Protein 2YUO (pdb70)

Foldseek 3Di:
DPPDDDWKKWFFCAWADDDDLQEDTDHHRDIWTFDAQPDPQWTWTADPRGIHIYGCVRTGIDDDPDDDDDDDPPPPDD

Organism: Mus musculus (NCBI:txid10090)

Solvent-accessible surface area: 6367 Å² total; per-residue (Å²): 128,118,107,78,124,112,58,129,126,0,60,0,76,69,78,33,129,111,169,69,112,83,29,3,9,0,143,118,102,35,84,0,45,8,90,66,57,144,81,155,148,28,25,28,0,57,29,122,70,90,172,6,101,0,9,12,158,53,4,88,67,60,132,119,183,83,152,113,174,126,104,99,115,56,135,80,129,105

Structure (mmCIF, N/CA/C/O backbone):
data_2YUO
#
_entry.id   2YUO
#
loop_
_atom_site.group_PDB
_atom_site.id
_atom_site.type_symbol
_atom_site.label_atom_id
_atom_site.label_alt_id
_atom_site.label_comp_id
_atom_site.label_asym_id
_atom_site.label_entity_id
_atom_site.label_seq_id
_atom_site.pdbx_PDB_ins_code
_atom_site.Cartn_x
_atom_site.Cartn_y
_atom_site.Cartn_z
_atom_site.occupancy
_atom_site.B_iso_or_equiv
_atom_site.auth_seq_id
_atom_site.auth_comp_id
_atom_site.auth_asym_id
_atom_site.auth_atom_id
_atom_site.pdbx_PDB_model_num
ATOM 1 N N . GLY A 1 1 ? 9.082 -19.640 -5.512 1.00 0.00 1 GLY A N 1
ATOM 2 C CA . GLY A 1 1 ? 10.490 -19.830 -5.220 1.00 0.00 1 GLY A CA 1
ATOM 3 C C . GLY A 1 1 ? 10.857 -19.389 -3.817 1.00 0.00 1 GLY A C 1
ATOM 4 O O . GLY A 1 1 ? 10.569 -20.088 -2.845 1.00 0.00 1 GLY A O 1
ATOM 8 N N . SER A 1 2 ? 11.494 -18.228 -3.711 1.00 0.00 2 SER A N 1
ATOM 9 C CA . SER A 1 2 ? 11.906 -17.697 -2.416 1.00 0.00 2 SER A CA 1
ATOM 10 C C . SER A 1 2 ? 10.691 -17.331 -1.569 1.00 0.00 2 SER A C 1
ATOM 11 O O . SER A 1 2 ? 9.565 -17.284 -2.066 1.00 0.00 2 SER A O 1
ATOM 19 N N . SER A 1 3 ? 10.928 -17.073 -0.287 1.00 0.00 3 SER A N 1
ATOM 20 C CA . SER A 1 3 ? 9.854 -16.715 0.633 1.00 0.00 3 SER A CA 1
ATOM 21 C C . SER A 1 3 ? 10.404 -15.985 1.854 1.00 0.00 3 SER A C 1
ATOM 22 O O . SER A 1 3 ? 11.583 -16.107 2.185 1.00 0.00 3 SER A O 1
ATOM 30 N N . GLY A 1 4 ? 9.542 -15.223 2.519 1.00 0.00 4 GLY A N 1
ATOM 31 C CA . GLY A 1 4 ? 9.959 -14.484 3.696 1.00 0.00 4 GLY A CA 1
ATOM 32 C C . GLY A 1 4 ? 8.813 -13.735 4.346 1.00 0.00 4 GLY A C 1
ATOM 33 O O . GLY A 1 4 ? 7.744 -14.300 4.578 1.00 0.00 4 GLY A O 1
ATOM 37 N N . SER A 1 5 ? 9.036 -12.459 4.645 1.00 0.00 5 SER A N 1
ATOM 38 C CA . SER A 1 5 ? 8.015 -11.632 5.277 1.00 0.00 5 SER A CA 1
ATOM 39 C C . SER A 1 5 ? 7.180 -10.903 4.229 1.00 0.00 5 SER A C 1
ATOM 40 O O . SER A 1 5 ? 7.713 -10.354 3.266 1.00 0.00 5 SER A O 1
ATOM 48 N N . SER A 1 6 ? 5.864 -10.903 4.426 1.00 0.00 6 SER A N 1
ATOM 49 C CA . SER A 1 6 ? 4.953 -10.245 3.497 1.00 0.00 6 SER A CA 1
ATOM 50 C C . SER A 1 6 ? 4.176 -9.133 4.194 1.00 0.00 6 SER A C 1
ATOM 51 O O . SER A 1 6 ? 3.613 -9.333 5.269 1.00 0.00 6 SER A O 1
ATOM 59 N N . GLY A 1 7 ? 4.150 -7.958 3.571 1.00 0.00 7 GLY A N 1
ATOM 60 C CA . GLY A 1 7 ? 3.441 -6.830 4.146 1.00 0.00 7 GLY A CA 1
ATOM 61 C C . GLY A 1 7 ? 2.146 -6.528 3.416 1.00 0.00 7 GLY A C 1
ATOM 62 O O . GLY A 1 7 ? 1.507 -7.430 2.874 1.00 0.00 7 GLY A O 1
ATOM 66 N N . ARG A 1 8 ? 1.758 -5.257 3.406 1.00 0.00 8 ARG A N 1
ATOM 67 C CA . ARG A 1 8 ? 0.529 -4.838 2.741 1.00 0.00 8 ARG A CA 1
ATOM 68 C C . ARG A 1 8 ? 0.839 -3.989 1.513 1.00 0.00 8 ARG A C 1
ATOM 69 O O . ARG A 1 8 ? 1.980 -3.581 1.298 1.00 0.00 8 ARG A O 1
ATOM 90 N N . ARG A 1 9 ? -0.187 -3.727 0.708 1.00 0.00 9 ARG A N 1
ATOM 91 C CA . ARG A 1 9 ? -0.024 -2.928 -0.500 1.00 0.00 9 ARG A CA 1
ATOM 92 C C . ARG A 1 9 ? -1.299 -2.150 -0.814 1.00 0.00 9 ARG A C 1
ATOM 93 O O . ARG A 1 9 ? -2.388 -2.722 -0.869 1.00 0.00 9 ARG A O 1
ATOM 114 N N . ALA A 1 10 ? -1.155 -0.846 -1.018 1.00 0.00 10 ALA A N 1
ATOM 115 C CA . ALA A 1 10 ? -2.294 0.010 -1.327 1.00 0.00 10 ALA A CA 1
ATOM 116 C C . ALA A 1 10 ? -2.215 0.536 -2.757 1.00 0.00 10 ALA A C 1
ATOM 117 O O . ALA A 1 10 ? -1.145 0.923 -3.229 1.00 0.00 10 ALA A O 1
ATOM 124 N N . LYS A 1 11 ? -3.352 0.544 -3.442 1.00 0.00 11 LYS A N 1
ATOM 125 C CA . LYS A 1 11 ? -3.413 1.023 -4.819 1.00 0.00 11 LYS A CA 1
ATOM 126 C C . LYS A 1 11 ? -3.757 2.508 -4.864 1.00 0.00 11 LYS A C 1
ATOM 127 O O . LYS A 1 11 ? -4.717 2.950 -4.234 1.00 0.00 11 LYS A O 1
ATOM 146 N N . ALA A 1 12 ? -2.970 3.270 -5.615 1.00 0.00 12 ALA A N 1
ATOM 147 C CA . ALA A 1 12 ? -3.195 4.705 -5.745 1.00 0.00 12 ALA A CA 1
ATOM 148 C C . ALA A 1 12 ? -4.418 4.993 -6.610 1.00 0.00 12 ALA A C 1
ATOM 149 O O . ALA A 1 12 ? -4.562 4.442 -7.701 1.00 0.00 12 ALA A O 1
ATOM 156 N N . LEU A 1 13 ? -5.296 5.858 -6.115 1.00 0.00 13 LEU A N 1
ATOM 157 C CA . LEU A 1 13 ? -6.508 6.219 -6.841 1.00 0.00 13 LEU A CA 1
ATOM 158 C C . LEU A 1 13 ? -6.256 7.408 -7.762 1.00 0.00 13 LEU A C 1
ATOM 159 O O . LEU A 1 13 ? -6.981 7.617 -8.736 1.00 0.00 13 LEU A O 1
ATOM 175 N N . LEU A 1 14 ? -5.225 8.186 -7.449 1.00 0.00 14 LEU A N 1
ATOM 176 C CA . LEU A 1 14 ? -4.876 9.354 -8.249 1.00 0.00 14 LEU A CA 1
ATOM 177 C C . LEU A 1 14 ? -3.392 9.681 -8.117 1.00 0.00 14 LEU A C 1
ATOM 178 O O . LEU A 1 14 ? -2.674 9.0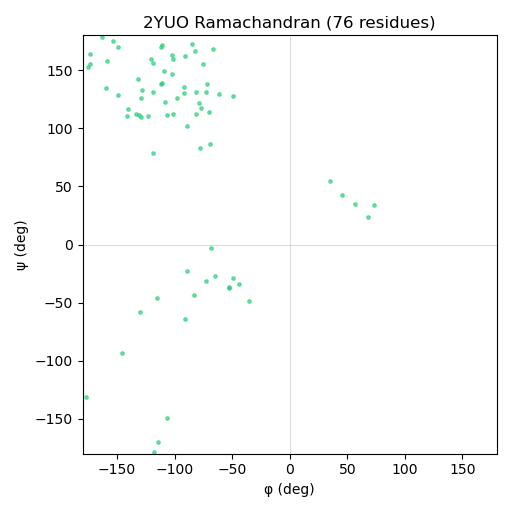49 -7.342 1.00 0.00 14 LEU A O 1
ATOM 194 N N . ASP A 1 15 ? -2.941 10.672 -8.877 1.00 0.00 15 ASP A N 1
ATOM 195 C CA . ASP A 1 15 ? -1.542 11.086 -8.843 1.00 0.00 15 ASP A CA 1
ATOM 196 C C . ASP A 1 15 ? -1.279 12.012 -7.659 1.00 0.00 15 ASP A C 1
ATOM 197 O O . ASP A 1 15 ? -2.009 12.978 -7.439 1.00 0.00 15 ASP A O 1
ATOM 206 N N . PHE A 1 16 ? -0.230 11.710 -6.900 1.00 0.00 16 PHE A N 1
ATOM 207 C CA . PHE A 1 16 ? 0.129 12.513 -5.737 1.00 0.00 16 PHE A CA 1
ATOM 208 C C . PHE A 1 16 ? 1.602 12.908 -5.784 1.00 0.00 16 PHE A C 1
ATOM 209 O O . PHE A 1 16 ? 2.486 12.070 -5.610 1.00 0.00 16 PHE A O 1
ATOM 226 N N . GLU A 1 17 ? 1.857 14.192 -6.022 1.00 0.00 17 GLU A N 1
ATOM 227 C CA . GLU A 1 17 ? 3.223 14.697 -6.092 1.00 0.00 17 GLU A CA 1
ATOM 228 C C . GLU A 1 17 ? 3.716 15.126 -4.714 1.00 0.00 17 GLU A C 1
ATOM 229 O O . GLU A 1 17 ? 3.367 16.200 -4.225 1.00 0.00 17 GLU A O 1
ATOM 241 N N . ARG A 1 18 ? 4.531 14.278 -4.094 1.00 0.00 18 ARG A N 1
ATOM 242 C CA . ARG A 1 18 ? 5.071 14.569 -2.770 1.00 0.00 18 ARG A CA 1
ATOM 243 C C . ARG A 1 18 ? 5.673 15.970 -2.725 1.00 0.00 18 ARG A C 1
ATOM 244 O O . ARG A 1 18 ? 6.501 16.329 -3.562 1.00 0.00 18 ARG A O 1
ATOM 265 N N . HIS A 1 19 ? 5.251 16.758 -1.741 1.00 0.00 19 HIS A N 1
ATOM 266 C CA . HIS A 1 19 ? 5.748 18.119 -1.585 1.00 0.00 19 HIS A CA 1
ATOM 267 C C . HIS A 1 19 ? 7.080 18.130 -0.839 1.00 0.00 19 HIS A C 1
ATOM 268 O O . HIS A 1 19 ? 8.009 18.843 -1.220 1.00 0.00 19 HIS A O 1
ATOM 283 N N . ASP A 1 20 ? 7.163 17.337 0.222 1.00 0.00 20 ASP A N 1
ATOM 284 C CA . ASP A 1 20 ? 8.381 17.255 1.022 1.00 0.00 20 ASP A CA 1
ATOM 285 C C . ASP A 1 20 ? 9.074 15.911 0.819 1.00 0.00 20 ASP A C 1
ATOM 286 O O . ASP A 1 20 ? 8.422 14.897 0.571 1.00 0.00 20 ASP A O 1
ATOM 295 N N . ASP A 1 21 ? 10.398 15.912 0.926 1.00 0.00 21 ASP A N 1
ATOM 296 C CA . ASP A 1 21 ? 11.180 14.693 0.755 1.00 0.00 21 ASP A CA 1
ATOM 297 C C . ASP A 1 21 ? 10.608 13.558 1.599 1.00 0.00 21 ASP A C 1
ATOM 298 O O . ASP A 1 21 ? 10.740 12.385 1.250 1.00 0.00 21 ASP A O 1
ATOM 307 N N . ASP A 1 22 ? 9.977 13.916 2.713 1.00 0.00 22 ASP A N 1
ATOM 308 C CA . ASP A 1 22 ? 9.387 12.928 3.609 1.00 0.00 22 ASP A CA 1
ATOM 309 C C . ASP A 1 22 ? 8.119 12.334 3.000 1.00 0.00 22 ASP A C 1
ATOM 310 O O . ASP A 1 22 ? 7.791 11.172 3.241 1.00 0.00 22 ASP A O 1
ATOM 319 N N . GLU A 1 23 ? 7.412 13.140 2.215 1.00 0.00 23 GLU A N 1
ATOM 320 C CA . GLU A 1 23 ? 6.180 12.692 1.576 1.00 0.00 23 GLU A CA 1
ATOM 321 C C . GLU A 1 23 ? 6.477 11.706 0.451 1.00 0.00 23 GLU A C 1
ATOM 322 O O . GLU A 1 23 ? 7.418 11.892 -0.321 1.00 0.00 23 GLU A O 1
ATOM 334 N N . LEU A 1 24 ? 5.668 10.655 0.366 1.00 0.00 24 LEU A N 1
ATOM 335 C CA . LEU A 1 24 ? 5.843 9.637 -0.664 1.00 0.00 24 LEU A CA 1
ATOM 336 C C . LEU A 1 24 ? 4.841 9.831 -1.798 1.00 0.00 24 LEU A C 1
ATOM 337 O O . LEU A 1 24 ? 3.639 9.646 -1.617 1.00 0.00 24 LEU A O 1
ATOM 353 N N . GLY A 1 25 ? 5.347 10.205 -2.971 1.00 0.00 25 GLY A N 1
ATOM 354 C CA . GLY A 1 25 ? 4.483 10.415 -4.117 1.00 0.00 25 GLY A CA 1
ATOM 355 C C . GLY A 1 25 ? 4.192 9.131 -4.868 1.00 0.00 25 GLY A C 1
ATOM 356 O O . GLY A 1 25 ? 4.778 8.088 -4.578 1.00 0.00 25 GLY A O 1
ATOM 360 N N . PHE A 1 26 ? 3.283 9.205 -5.835 1.00 0.00 26 PHE A N 1
ATOM 361 C CA . PHE A 1 26 ? 2.913 8.039 -6.627 1.00 0.00 26 PHE A CA 1
ATOM 362 C C . PHE A 1 26 ? 1.967 8.429 -7.759 1.00 0.00 26 PHE A C 1
ATOM 363 O O . PHE A 1 26 ? 1.259 9.433 -7.673 1.00 0.00 26 PHE A O 1
ATOM 380 N N . ARG A 1 27 ? 1.961 7.628 -8.820 1.00 0.00 27 ARG A N 1
ATOM 381 C CA . ARG A 1 27 ? 1.104 7.888 -9.970 1.00 0.00 27 ARG A CA 1
ATOM 382 C C . ARG A 1 27 ? -0.239 7.180 -9.820 1.00 0.00 27 ARG A C 1
ATOM 383 O O . ARG A 1 27 ? -0.378 6.255 -9.019 1.00 0.00 27 ARG A O 1
ATOM 404 N N . LYS A 1 28 ? -1.223 7.618 -10.596 1.00 0.00 28 LYS A N 1
ATOM 405 C CA . LYS A 1 28 ? -2.556 7.027 -10.550 1.00 0.00 28 LYS A CA 1
ATOM 406 C C . LYS A 1 28 ? -2.509 5.553 -10.945 1.00 0.00 28 LYS A C 1
ATOM 407 O O . LYS A 1 28 ? -1.938 5.194 -11.972 1.00 0.00 28 LYS A O 1
ATOM 426 N N . ASN A 1 29 ? -3.115 4.706 -10.120 1.00 0.00 29 ASN A N 1
ATOM 427 C CA . ASN A 1 29 ? -3.145 3.272 -10.383 1.00 0.00 29 ASN A CA 1
ATOM 428 C C . ASN A 1 29 ? -1.777 2.644 -10.127 1.00 0.00 29 ASN A C 1
ATOM 429 O O . ASN A 1 29 ? -1.377 1.702 -10.812 1.00 0.00 29 ASN A O 1
ATOM 440 N N . ASP A 1 30 ? -1.066 3.172 -9.138 1.00 0.00 30 ASP A N 1
ATOM 441 C CA . ASP A 1 30 ? 0.256 2.663 -8.789 1.00 0.00 30 ASP A CA 1
ATOM 442 C C . ASP A 1 30 ? 0.191 1.793 -7.538 1.00 0.00 30 ASP A C 1
ATOM 443 O O . ASP A 1 30 ? -0.614 2.041 -6.640 1.00 0.00 30 ASP A O 1
ATOM 452 N N . ILE A 1 31 ? 1.043 0.775 -7.488 1.00 0.00 31 ILE A N 1
ATOM 453 C CA . ILE A 1 31 ? 1.082 -0.131 -6.347 1.00 0.00 31 ILE A CA 1
ATOM 454 C C . ILE A 1 31 ? 2.199 0.249 -5.381 1.00 0.00 31 ILE A C 1
ATOM 455 O O . ILE A 1 31 ? 3.358 0.374 -5.776 1.00 0.00 31 ILE A O 1
ATOM 471 N N . ILE A 1 32 ? 1.841 0.430 -4.115 1.00 0.00 32 ILE A N 1
ATOM 472 C CA . ILE A 1 32 ? 2.814 0.794 -3.092 1.00 0.00 32 ILE A CA 1
ATOM 473 C C . ILE A 1 32 ? 2.717 -0.136 -1.887 1.00 0.00 32 ILE A C 1
ATOM 474 O O . ILE A 1 32 ? 1.644 -0.316 -1.310 1.00 0.00 32 ILE A O 1
ATOM 490 N N . THR A 1 33 ? 3.848 -0.725 -1.508 1.00 0.00 33 THR A N 1
ATOM 491 C CA . THR A 1 33 ? 3.892 -1.636 -0.371 1.00 0.00 33 THR A CA 1
ATOM 492 C C . THR A 1 33 ? 3.921 -0.869 0.947 1.00 0.00 33 THR A C 1
ATOM 493 O O . THR A 1 33 ? 4.823 -0.066 1.187 1.00 0.00 33 THR A O 1
ATOM 504 N N . ILE A 1 34 ? 2.931 -1.123 1.795 1.00 0.00 34 ILE A N 1
ATOM 505 C CA . ILE A 1 34 ? 2.846 -0.458 3.089 1.00 0.00 34 ILE A CA 1
ATOM 506 C C . ILE A 1 34 ? 3.823 -1.068 4.087 1.00 0.00 34 ILE A C 1
ATOM 507 O O . ILE A 1 34 ? 3.717 -2.246 4.434 1.00 0.00 34 ILE A O 1
ATOM 523 N N . ILE A 1 35 ? 4.772 -0.260 4.548 1.00 0.00 35 ILE A N 1
ATOM 524 C CA . ILE A 1 35 ? 5.768 -0.722 5.507 1.00 0.00 35 ILE A CA 1
ATOM 525 C C . ILE A 1 35 ? 5.302 -0.479 6.939 1.00 0.00 35 ILE A C 1
ATOM 526 O O . ILE A 1 35 ? 5.094 -1.422 7.704 1.00 0.00 35 ILE A O 1
ATOM 542 N N . SER A 1 36 ? 5.139 0.790 7.296 1.00 0.00 36 SER A N 1
ATOM 543 C CA . SER A 1 36 ? 4.700 1.159 8.637 1.00 0.00 36 SER A CA 1
ATOM 544 C C . SER A 1 36 ? 3.554 2.163 8.578 1.00 0.00 36 SER A C 1
ATOM 545 O O . SER A 1 36 ? 3.744 3.312 8.178 1.00 0.00 36 SER A O 1
ATOM 553 N N . GLN A 1 37 ? 2.366 1.722 8.978 1.00 0.00 37 GLN A N 1
ATOM 554 C CA . GLN A 1 37 ? 1.188 2.583 8.969 1.00 0.00 37 GLN A CA 1
ATOM 555 C C . GLN A 1 37 ? 1.202 3.535 10.160 1.00 0.00 37 GLN A C 1
ATOM 556 O O . GLN A 1 37 ? 0.576 3.271 11.186 1.00 0.00 37 GLN A O 1
ATOM 570 N N . LYS A 1 38 ? 1.919 4.644 10.015 1.00 0.00 38 LYS A N 1
ATOM 571 C CA . LYS A 1 38 ? 2.013 5.638 11.078 1.00 0.00 38 LYS A CA 1
ATOM 572 C C . LYS A 1 38 ? 0.700 5.742 11.845 1.00 0.00 38 LYS A C 1
ATOM 573 O O . LYS A 1 38 ? 0.685 5.713 13.075 1.00 0.00 38 LYS A O 1
ATOM 592 N N . ASP A 1 39 ? -0.401 5.860 11.111 1.00 0.00 39 ASP A N 1
ATOM 593 C CA . ASP A 1 39 ? -1.721 5.964 11.722 1.00 0.00 39 ASP A CA 1
ATOM 594 C C . ASP A 1 39 ? -2.817 5.663 10.705 1.00 0.00 39 ASP A C 1
ATOM 595 O O . ASP A 1 39 ? -2.536 5.404 9.535 1.00 0.00 39 ASP A O 1
ATOM 604 N N . GLU A 1 40 ? -4.066 5.695 11.159 1.00 0.00 40 GLU A N 1
ATOM 605 C CA . GLU A 1 40 ? -5.202 5.423 10.289 1.00 0.00 40 GLU A CA 1
ATOM 606 C C . GLU A 1 40 ? -5.379 6.537 9.260 1.00 0.00 40 GLU A C 1
ATOM 607 O O . GLU A 1 40 ? -6.257 6.468 8.399 1.00 0.00 40 GLU A O 1
ATOM 619 N N . HIS A 1 41 ? -4.539 7.563 9.358 1.00 0.00 41 HIS A N 1
ATOM 620 C CA . HIS A 1 41 ? -4.602 8.691 8.436 1.00 0.00 41 HIS A CA 1
ATOM 621 C C . HIS A 1 41 ? -3.334 8.774 7.590 1.00 0.00 41 HIS A C 1
ATOM 622 O O . HIS A 1 41 ? -3.398 8.950 6.374 1.00 0.00 41 HIS A O 1
ATOM 637 N N . CYS A 1 42 ? -2.185 8.647 8.244 1.00 0.00 42 CYS A N 1
ATOM 638 C CA . CYS A 1 42 ? -0.902 8.709 7.553 1.00 0.00 42 CYS A CA 1
ATOM 639 C C . CYS A 1 42 ? -0.245 7.334 7.503 1.00 0.00 42 CYS A C 1
ATOM 640 O O . CYS A 1 42 ? -0.011 6.709 8.538 1.00 0.00 42 CYS A O 1
ATOM 648 N N . TRP A 1 43 ? 0.052 6.868 6.295 1.00 0.00 43 TRP A N 1
ATOM 649 C CA . TRP A 1 43 ? 0.682 5.567 6.111 1.00 0.00 43 TRP A CA 1
ATOM 650 C C . TRP A 1 43 ? 2.041 5.709 5.436 1.00 0.00 43 TRP A C 1
ATOM 651 O O . TRP A 1 43 ? 2.300 6.692 4.741 1.00 0.00 43 TRP A O 1
ATOM 672 N N . VAL A 1 44 ? 2.907 4.723 5.644 1.00 0.00 44 VAL A N 1
ATOM 673 C CA . VAL A 1 44 ? 4.241 4.739 5.055 1.00 0.00 44 VAL A CA 1
ATOM 674 C C . VAL A 1 44 ? 4.485 3.491 4.214 1.00 0.00 44 VAL A C 1
ATOM 675 O O . VAL A 1 44 ? 4.601 2.386 4.742 1.00 0.00 44 VAL A O 1
ATOM 688 N N . GLY A 1 45 ? 4.563 3.674 2.899 1.00 0.00 45 GLY A N 1
ATOM 689 C CA . GLY A 1 45 ? 4.793 2.555 2.006 1.00 0.00 45 GLY A CA 1
ATOM 690 C C . GLY A 1 45 ? 6.128 2.647 1.292 1.00 0.00 45 GLY A C 1
ATOM 691 O O . GLY A 1 45 ? 6.959 3.491 1.626 1.00 0.00 45 GLY A O 1
ATOM 695 N N . GLU A 1 46 ? 6.333 1.777 0.309 1.00 0.00 46 GLU A N 1
ATOM 696 C CA . GLU A 1 46 ? 7.577 1.762 -0.450 1.00 0.00 46 GLU A CA 1
ATOM 697 C C . GLU A 1 46 ? 7.300 1.815 -1.950 1.00 0.00 46 GLU A C 1
ATOM 698 O O . GLU A 1 46 ? 6.451 1.084 -2.462 1.00 0.00 46 GLU A O 1
ATOM 710 N N . LEU A 1 47 ? 8.021 2.684 -2.648 1.00 0.00 47 LEU A N 1
ATOM 711 C CA . LEU A 1 47 ? 7.854 2.834 -4.089 1.00 0.00 47 LEU A CA 1
ATOM 712 C C . LEU A 1 47 ? 9.081 3.490 -4.715 1.00 0.00 47 LEU A C 1
ATOM 713 O O . LEU A 1 47 ? 9.597 4.481 -4.201 1.00 0.00 47 LEU A O 1
ATOM 729 N N . ASN A 1 48 ? 9.540 2.931 -5.830 1.00 0.00 48 ASN A N 1
ATOM 730 C CA . ASN A 1 48 ? 10.705 3.463 -6.528 1.00 0.00 48 ASN A CA 1
ATOM 731 C C . ASN A 1 48 ? 11.915 3.518 -5.601 1.00 0.00 48 ASN A C 1
ATOM 732 O O . ASN A 1 48 ? 12.737 4.431 -5.688 1.00 0.00 48 ASN A O 1
ATOM 743 N N . GLY A 1 49 ? 12.019 2.535 -4.711 1.00 0.00 49 GLY A N 1
ATOM 744 C CA . GLY A 1 49 ? 13.132 2.490 -3.781 1.00 0.00 49 GLY A CA 1
ATOM 745 C C . GLY A 1 49 ? 13.089 3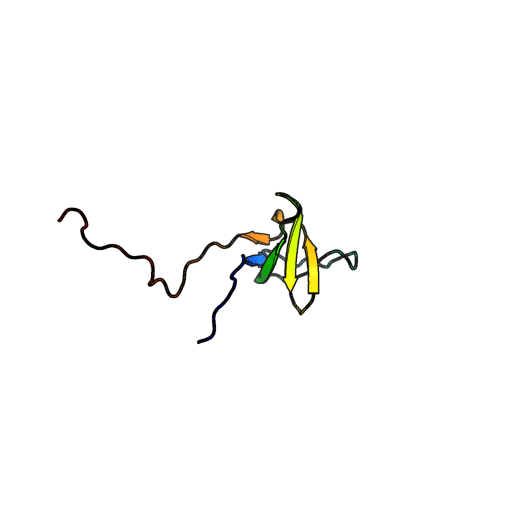.621 -2.771 1.00 0.00 49 GLY A C 1
ATOM 746 O O . GLY A 1 49 ? 14.116 3.997 -2.206 1.00 0.00 49 GLY A O 1
ATOM 750 N N . LEU A 1 50 ? 11.898 4.163 -2.544 1.00 0.00 50 LEU A N 1
ATOM 751 C CA . LEU A 1 50 ? 11.725 5.259 -1.596 1.00 0.00 50 LEU A CA 1
ATOM 752 C C . LEU A 1 50 ? 10.753 4.871 -0.487 1.00 0.00 50 LEU A C 1
ATOM 753 O O . LEU A 1 50 ? 9.949 3.951 -0.646 1.00 0.00 50 LEU A O 1
ATOM 769 N N . ARG A 1 51 ? 10.831 5.578 0.635 1.00 0.00 51 ARG A N 1
ATOM 770 C CA . ARG A 1 51 ? 9.958 5.307 1.771 1.00 0.00 51 ARG A CA 1
ATOM 771 C C . ARG A 1 51 ? 9.518 6.607 2.439 1.00 0.00 51 ARG A C 1
ATOM 772 O O . ARG A 1 51 ? 10.322 7.300 3.062 1.00 0.00 51 ARG A O 1
ATOM 793 N N . GLY A 1 52 ? 8.235 6.930 2.307 1.00 0.00 52 GLY A N 1
ATOM 794 C CA . GLY A 1 52 ? 7.711 8.145 2.903 1.00 0.00 52 GLY A CA 1
ATOM 795 C C . GLY A 1 52 ? 6.257 8.013 3.306 1.00 0.00 52 GLY A C 1
ATOM 796 O O . GLY A 1 52 ? 5.595 7.034 2.957 1.00 0.00 52 GLY A O 1
ATOM 800 N N . TRP A 1 53 ? 5.756 8.997 4.044 1.00 0.00 53 TRP A N 1
ATOM 801 C CA . TRP A 1 53 ? 4.370 8.985 4.496 1.00 0.00 53 TRP A CA 1
ATOM 802 C C . TRP A 1 53 ? 3.435 9.490 3.401 1.00 0.00 53 TRP A C 1
ATOM 803 O O . TRP A 1 53 ? 3.880 10.071 2.412 1.00 0.00 53 TRP A O 1
ATOM 824 N N . PHE A 1 54 ? 2.138 9.265 3.586 1.00 0.00 54 PHE A N 1
ATOM 825 C CA . PHE A 1 54 ? 1.141 9.697 2.614 1.00 0.00 54 PHE A CA 1
ATOM 826 C C . PHE A 1 54 ? -0.271 9.426 3.125 1.00 0.00 54 PHE A C 1
ATOM 827 O O . PHE A 1 54 ? -0.506 8.514 3.919 1.00 0.00 54 PHE A O 1
ATOM 844 N N . PRO A 1 55 ? -1.233 10.235 2.660 1.00 0.00 55 PRO A N 1
ATOM 845 C CA . PRO A 1 55 ? -2.638 10.102 3.056 1.00 0.00 55 PRO A CA 1
ATOM 846 C C . PRO A 1 55 ? -3.286 8.845 2.487 1.00 0.00 55 PRO A C 1
ATOM 847 O O . PRO A 1 55 ? -3.454 8.716 1.276 1.00 0.00 55 PRO A O 1
ATOM 858 N N . ALA A 1 56 ? -3.644 7.918 3.370 1.00 0.00 56 ALA A N 1
ATOM 859 C CA . ALA A 1 56 ? -4.275 6.671 2.954 1.00 0.00 56 ALA A CA 1
ATOM 860 C C . ALA A 1 56 ? -5.491 6.938 2.073 1.00 0.00 56 ALA A C 1
ATOM 861 O O . ALA A 1 56 ? -5.759 6.197 1.127 1.00 0.00 56 ALA A O 1
ATOM 868 N N . LYS A 1 57 ? -6.225 8.000 2.389 1.00 0.00 57 LYS A N 1
ATOM 869 C CA . LYS A 1 57 ? -7.411 8.365 1.627 1.00 0.00 57 LYS A CA 1
ATOM 870 C C . LYS A 1 57 ? -7.089 8.479 0.140 1.00 0.00 57 LYS A C 1
ATOM 871 O O . LYS A 1 57 ? -7.898 8.110 -0.711 1.00 0.00 57 LYS A O 1
ATOM 890 N N . PHE A 1 58 ? -5.902 8.990 -0.166 1.00 0.00 58 PHE A N 1
ATOM 891 C CA . PHE A 1 58 ? -5.473 9.152 -1.550 1.00 0.00 58 PHE A CA 1
ATOM 892 C C . PHE A 1 58 ? -5.332 7.796 -2.238 1.00 0.00 58 PHE A C 1
ATOM 893 O O . PHE A 1 58 ? -5.472 7.688 -3.457 1.00 0.00 58 PHE A O 1
ATOM 910 N N . VAL A 1 59 ? -5.053 6.765 -1.447 1.00 0.00 59 VAL A N 1
ATOM 911 C CA . VAL A 1 59 ? -4.893 5.416 -1.977 1.00 0.00 59 VAL A CA 1
ATOM 912 C C . VAL A 1 59 ? -5.948 4.474 -1.409 1.00 0.00 59 VAL A C 1
ATOM 913 O O . VAL A 1 59 ? -6.803 4.884 -0.626 1.00 0.00 59 VAL A O 1
ATOM 926 N N . GLU A 1 60 ? -5.880 3.207 -1.809 1.00 0.00 60 GLU A N 1
ATOM 927 C CA . GLU A 1 60 ? -6.830 2.206 -1.340 1.00 0.00 60 GLU A CA 1
ATOM 928 C C . GLU A 1 60 ? -6.106 0.950 -0.865 1.00 0.00 60 GLU A C 1
ATOM 929 O O . GLU A 1 60 ? -5.107 0.534 -1.452 1.00 0.00 60 GLU A O 1
ATOM 941 N N . VAL A 1 61 ? -6.616 0.349 0.206 1.00 0.00 61 VAL A N 1
ATOM 942 C CA . VAL A 1 61 ? -6.019 -0.859 0.762 1.00 0.00 61 VAL A CA 1
ATOM 943 C C . VAL A 1 61 ? -6.338 -2.076 -0.100 1.00 0.00 61 VAL A C 1
ATOM 944 O O . VAL A 1 61 ? -7.334 -2.093 -0.823 1.00 0.00 61 VAL A O 1
ATOM 957 N N . LEU A 1 62 ? -5.485 -3.091 -0.019 1.00 0.00 62 LEU A N 1
ATOM 958 C CA . LEU A 1 62 ? -5.675 -4.313 -0.792 1.00 0.00 62 LEU A CA 1
ATOM 959 C C . LEU A 1 62 ? -5.311 -5.542 0.035 1.00 0.00 62 LEU A C 1
ATOM 960 O O . LEU A 1 62 ? -4.158 -5.716 0.433 1.00 0.00 62 LEU A O 1
ATOM 976 N N . ASP A 1 63 ? -6.299 -6.393 0.288 1.00 0.00 63 ASP A N 1
ATOM 977 C CA . ASP A 1 63 ? -6.082 -7.609 1.064 1.00 0.00 63 ASP A CA 1
ATOM 978 C C . ASP A 1 63 ? -6.406 -8.848 0.236 1.00 0.00 63 ASP A C 1
ATOM 979 O O . ASP A 1 63 ? -7.474 -9.442 0.385 1.00 0.00 63 ASP A O 1
ATOM 988 N N . GLU A 1 64 ? -5.479 -9.231 -0.637 1.00 0.00 64 GLU A N 1
ATOM 989 C CA . GLU A 1 64 ? -5.670 -10.398 -1.490 1.00 0.00 64 GLU A CA 1
ATOM 990 C C . GLU A 1 64 ? -4.892 -11.596 -0.953 1.00 0.00 64 GLU A C 1
ATOM 991 O O . GLU A 1 64 ? -3.986 -11.445 -0.133 1.00 0.00 64 GLU A O 1
ATOM 1003 N N . ARG A 1 65 ? -5.252 -12.786 -1.422 1.00 0.00 65 ARG A N 1
ATOM 1004 C CA . ARG A 1 65 ? -4.589 -14.012 -0.989 1.00 0.00 65 ARG A CA 1
ATOM 1005 C C . ARG A 1 65 ? -4.243 -14.894 -2.184 1.00 0.00 65 ARG A C 1
ATOM 1006 O O . ARG A 1 65 ? -5.129 -15.429 -2.850 1.00 0.00 65 ARG A O 1
ATOM 1027 N N . SER A 1 66 ? -2.948 -15.040 -2.449 1.00 0.00 66 SER A N 1
ATOM 1028 C CA . SER A 1 66 ? -2.485 -15.854 -3.566 1.00 0.00 66 SER A CA 1
ATOM 1029 C C . SER A 1 66 ? -1.787 -17.116 -3.067 1.00 0.00 66 SER A C 1
ATOM 1030 O O . SER A 1 66 ? -1.541 -17.271 -1.870 1.00 0.00 66 SER A O 1
ATOM 1038 N N . LYS A 1 67 ? -1.470 -18.016 -3.992 1.00 0.00 67 LYS A N 1
ATOM 1039 C CA . LYS A 1 67 ? -0.800 -19.264 -3.649 1.00 0.00 67 LYS A CA 1
ATOM 1040 C C . LYS A 1 67 ? -1.265 -19.774 -2.288 1.00 0.00 67 LYS A C 1
ATOM 1041 O O . LYS A 1 67 ? -0.450 -20.029 -1.401 1.00 0.00 67 LYS A O 1
ATOM 1060 N N . GLU A 1 68 ? -2.576 -19.921 -2.133 1.00 0.00 68 GLU A N 1
ATOM 1061 C CA . GLU A 1 68 ? -3.147 -20.403 -0.880 1.00 0.00 68 GLU A CA 1
ATOM 1062 C C . GLU A 1 68 ? -3.065 -21.924 -0.794 1.00 0.00 68 GLU A C 1
ATOM 1063 O O . GLU A 1 68 ? -3.728 -22.635 -1.549 1.00 0.00 68 GLU A O 1
ATOM 1075 N N . TYR A 1 69 ? -2.248 -22.415 0.132 1.00 0.00 69 TYR A N 1
ATOM 1076 C CA . TYR A 1 69 ? -2.077 -23.851 0.314 1.00 0.00 69 TYR A CA 1
ATOM 1077 C C . TYR A 1 69 ? -2.237 -24.235 1.783 1.00 0.00 69 TYR A C 1
ATOM 1078 O O . TYR A 1 69 ? -3.094 -25.046 2.134 1.00 0.00 69 TYR A O 1
ATOM 1096 N N . SER A 1 70 ? -1.406 -23.647 2.636 1.00 0.00 70 SER A N 1
ATOM 1097 C CA . SER A 1 70 ? -1.452 -23.928 4.066 1.00 0.00 70 SER A CA 1
ATOM 1098 C C . SER A 1 70 ? -2.891 -23.946 4.570 1.00 0.00 70 SER A C 1
ATOM 1099 O O . SER A 1 70 ? -3.234 -24.704 5.479 1.00 0.00 70 SER A O 1
ATOM 1107 N N . ILE A 1 71 ? -3.731 -23.105 3.974 1.00 0.00 71 ILE A N 1
ATOM 1108 C CA . ILE A 1 71 ? -5.134 -23.025 4.361 1.00 0.00 71 ILE A CA 1
ATOM 1109 C C . ILE A 1 71 ? -6.041 -23.570 3.262 1.00 0.00 71 ILE A C 1
ATOM 1110 O O . ILE A 1 71 ? -5.816 -23.320 2.078 1.00 0.00 71 ILE A O 1
ATOM 1126 N N . ALA A 1 72 ? -7.065 -24.315 3.663 1.00 0.00 72 ALA A N 1
ATOM 1127 C CA . ALA A 1 72 ? -8.008 -24.892 2.713 1.00 0.00 72 ALA A CA 1
ATOM 1128 C C . ALA A 1 72 ? -9.176 -25.556 3.433 1.00 0.00 72 ALA A C 1
ATOM 1129 O O . ALA A 1 72 ? -9.110 -25.816 4.636 1.00 0.00 72 ALA A O 1
ATOM 1136 N N . SER A 1 73 ? -10.245 -25.828 2.691 1.00 0.00 73 SER A N 1
ATOM 1137 C CA . SER A 1 73 ? -11.431 -26.458 3.262 1.00 0.00 73 SER A CA 1
ATOM 1138 C C . SER A 1 73 ? -11.472 -27.944 2.921 1.00 0.00 73 SER A C 1
ATOM 1139 O O . SER A 1 73 ? -10.822 -28.396 1.979 1.00 0.00 73 SER A O 1
ATOM 1147 N N . GLY A 1 74 ? -12.242 -28.701 3.697 1.00 0.00 74 GLY A N 1
ATOM 1148 C CA . GLY A 1 74 ? -12.356 -30.129 3.464 1.00 0.00 74 GLY A CA 1
ATOM 1149 C C . GLY A 1 74 ? -13.735 -30.664 3.792 1.00 0.00 74 GLY A C 1
ATOM 1150 O O . GLY A 1 74 ? -14.646 -30.646 2.963 1.00 0.00 74 GLY A O 1
ATOM 1154 N N . PRO A 1 75 ? -13.904 -31.154 5.028 1.00 0.00 75 PRO A N 1
ATOM 1155 C CA . PRO A 1 75 ? -15.180 -31.706 5.495 1.00 0.00 75 PRO A CA 1
ATOM 1156 C C . PRO A 1 75 ? -16.248 -30.631 5.669 1.00 0.00 75 PRO A C 1
ATOM 1157 O O . PRO A 1 75 ? -16.424 -30.088 6.759 1.00 0.00 75 PRO A O 1
ATOM 1168 N N . SER A 1 76 ? -16.958 -30.328 4.586 1.00 0.00 76 SER A N 1
ATOM 1169 C CA . SER A 1 76 ? -18.007 -29.315 4.620 1.00 0.00 76 SER A CA 1
ATOM 1170 C C . SER A 1 76 ? -19.388 -29.962 4.562 1.00 0.00 76 SER A C 1
ATOM 1171 O O . SER A 1 76 ? -19.780 -30.526 3.542 1.00 0.00 76 SER A O 1
ATOM 1179 N N . SER A 1 77 ? -20.121 -29.874 5.668 1.00 0.00 77 SER A N 1
ATOM 1180 C CA . SER A 1 77 ? -21.457 -30.452 5.746 1.00 0.00 77 SER A CA 1
ATOM 1181 C C . SER A 1 77 ? -21.476 -31.859 5.156 1.00 0.00 77 SER A C 1
ATOM 1182 O O . SER A 1 77 ? -22.398 -32.227 4.430 1.00 0.00 77 SER A O 1
ATOM 1190 N N . GLY A 1 78 ? -20.448 -32.640 5.472 1.00 0.00 78 GLY A N 1
ATOM 1191 C CA . GLY A 1 78 ? -20.365 -33.998 4.964 1.00 0.00 78 GLY A CA 1
ATOM 1192 C C . GLY A 1 78 ? -18.957 -34.377 4.552 1.00 0.00 78 GLY A C 1
ATOM 1193 O O . GLY A 1 78 ? -18.728 -34.814 3.424 1.00 0.00 78 GLY A O 1
ATOM 1197 N N . GLY A 1 1 ? 15.958 -19.752 11.520 1.00 0.00 1 GLY A N 2
ATOM 1198 C CA . GLY A 1 1 ? 14.957 -19.503 10.497 1.00 0.00 1 GLY A CA 2
ATOM 1199 C C . GLY A 1 1 ? 13.665 -18.959 11.072 1.00 0.00 1 GLY A C 2
ATOM 1200 O O . GLY A 1 1 ? 12.996 -19.631 11.857 1.00 0.00 1 GLY A O 2
ATOM 1204 N N . SER A 1 2 ? 13.312 -17.739 10.681 1.00 0.00 2 SER A N 2
ATOM 1205 C CA . SER A 1 2 ? 12.094 -17.102 11.167 1.00 0.00 2 SER A CA 2
ATOM 1206 C C . SER A 1 2 ? 10.989 -17.173 10.117 1.00 0.00 2 SER A C 2
ATOM 1207 O O . SER A 1 2 ? 11.259 -17.183 8.916 1.00 0.00 2 SER A O 2
ATOM 1215 N N . SER A 1 3 ? 9.744 -17.220 10.579 1.00 0.00 3 SER A N 2
ATOM 1216 C CA . SER A 1 3 ? 8.596 -17.293 9.682 1.00 0.00 3 SER A CA 2
ATOM 1217 C C . SER A 1 3 ? 7.538 -16.265 10.068 1.00 0.00 3 SER A C 2
ATOM 1218 O O . SER A 1 3 ? 7.499 -15.795 11.204 1.00 0.00 3 SER A O 2
ATOM 1226 N N . GLY A 1 4 ? 6.682 -15.918 9.112 1.00 0.00 4 GLY A N 2
ATOM 1227 C CA . GLY A 1 4 ? 5.633 -14.947 9.370 1.00 0.00 4 GLY A CA 2
ATOM 1228 C C . GLY A 1 4 ? 5.782 -13.697 8.527 1.00 0.00 4 GLY A C 2
ATOM 1229 O O . GLY A 1 4 ? 5.899 -12.592 9.058 1.00 0.00 4 GLY A O 2
ATOM 1233 N N . SER A 1 5 ? 5.776 -13.870 7.209 1.00 0.00 5 SER A N 2
ATOM 1234 C CA . SER A 1 5 ? 5.918 -12.745 6.290 1.00 0.00 5 SER A CA 2
ATOM 1235 C C . SER A 1 5 ? 4.779 -11.746 6.476 1.00 0.00 5 SER A C 2
ATOM 1236 O O . SER A 1 5 ? 3.609 -12.083 6.303 1.00 0.00 5 SER A O 2
ATOM 1244 N N . SER A 1 6 ? 5.134 -10.515 6.830 1.00 0.00 6 SER A N 2
ATOM 1245 C CA . SER A 1 6 ? 4.144 -9.466 7.044 1.00 0.00 6 SER A CA 2
ATOM 1246 C C . SER A 1 6 ? 4.335 -8.326 6.048 1.00 0.00 6 SER A C 2
ATOM 1247 O O . SER A 1 6 ? 5.448 -7.841 5.850 1.00 0.00 6 SER A O 2
ATOM 1255 N N . GLY A 1 7 ? 3.240 -7.904 5.424 1.00 0.00 7 GLY A N 2
ATOM 1256 C CA . GLY A 1 7 ? 3.308 -6.824 4.455 1.00 0.00 7 GLY A CA 2
ATOM 1257 C C . GLY A 1 7 ? 1.987 -6.595 3.750 1.00 0.00 7 GLY A C 2
ATOM 1258 O O . GLY A 1 7 ? 1.232 -7.537 3.507 1.00 0.00 7 GLY A O 2
ATOM 1262 N N . ARG A 1 8 ? 1.703 -5.338 3.421 1.00 0.00 8 ARG A N 2
ATOM 1263 C CA . ARG A 1 8 ? 0.463 -4.988 2.742 1.00 0.00 8 ARG A CA 2
ATOM 1264 C C . ARG A 1 8 ? 0.743 -4.155 1.493 1.00 0.00 8 ARG A C 2
ATOM 1265 O O . ARG A 1 8 ? 1.881 -3.756 1.243 1.00 0.00 8 ARG A O 2
ATOM 1286 N N . ARG A 1 9 ? -0.303 -3.897 0.713 1.00 0.00 9 ARG A N 2
ATOM 1287 C CA . ARG A 1 9 ? -0.169 -3.114 -0.510 1.00 0.00 9 ARG A CA 2
ATOM 1288 C C . ARG A 1 9 ? -1.388 -2.222 -0.718 1.00 0.00 9 ARG A C 2
ATOM 1289 O O . ARG A 1 9 ? -2.521 -2.632 -0.468 1.00 0.00 9 ARG A O 2
ATOM 1310 N N . ALA A 1 10 ? -1.147 -0.998 -1.178 1.00 0.00 10 ALA A N 2
ATOM 1311 C CA . ALA A 1 10 ? -2.225 -0.048 -1.423 1.00 0.00 10 ALA A CA 2
ATOM 1312 C C . ALA A 1 10 ? -2.223 0.424 -2.874 1.00 0.00 10 ALA A C 2
ATOM 1313 O O . ALA A 1 10 ? -1.168 0.544 -3.496 1.00 0.00 10 ALA A O 2
ATOM 1320 N N . LYS A 1 11 ? -3.410 0.691 -3.406 1.00 0.00 11 LYS A N 2
ATOM 1321 C CA . LYS A 1 11 ? -3.545 1.150 -4.784 1.00 0.00 11 LYS A CA 2
ATOM 1322 C C . LYS A 1 11 ? -3.899 2.633 -4.830 1.00 0.00 11 LYS A C 2
ATOM 1323 O O . LYS A 1 11 ? -4.846 3.075 -4.178 1.00 0.00 11 LYS A O 2
ATOM 1342 N N . ALA A 1 12 ? -3.134 3.395 -5.603 1.00 0.00 12 ALA A N 2
ATOM 1343 C CA . ALA A 1 12 ? -3.370 4.828 -5.737 1.00 0.00 12 ALA A CA 2
ATOM 1344 C C . ALA A 1 12 ? -4.597 5.104 -6.601 1.00 0.00 12 ALA A C 2
ATOM 1345 O O . ALA A 1 12 ? -4.584 4.866 -7.810 1.00 0.00 12 ALA A O 2
ATOM 1352 N N . LEU A 1 13 ? -5.654 5.608 -5.974 1.00 0.00 13 LEU A N 2
ATOM 1353 C CA . LEU A 1 13 ? -6.889 5.918 -6.686 1.00 0.00 13 LEU A CA 2
ATOM 1354 C C . LEU A 1 13 ? -6.701 7.117 -7.608 1.00 0.00 13 LEU A C 2
ATOM 1355 O O . LEU A 1 13 ? -7.490 7.336 -8.529 1.00 0.00 13 LEU A O 2
ATOM 1371 N N . LEU A 1 14 ? -5.650 7.890 -7.358 1.00 0.00 14 LEU A N 2
ATOM 1372 C CA . LEU A 1 14 ? -5.356 9.067 -8.168 1.00 0.00 14 LEU A CA 2
ATOM 1373 C C . LEU A 1 14 ? -3.877 9.431 -8.081 1.00 0.00 14 LEU A C 2
ATOM 1374 O O . LEU A 1 14 ? -3.087 8.721 -7.461 1.00 0.00 14 LEU A O 2
ATOM 1390 N N . ASP A 1 15 ? -3.511 10.546 -8.706 1.00 0.00 15 ASP A N 2
ATOM 1391 C CA . ASP A 1 15 ? -2.128 11.007 -8.697 1.00 0.00 15 ASP A CA 2
ATOM 1392 C C . ASP A 1 15 ? -1.830 11.806 -7.432 1.00 0.00 15 ASP A C 2
ATOM 1393 O O . ASP A 1 15 ? -2.682 12.542 -6.934 1.00 0.00 15 ASP A O 2
ATOM 1402 N N . PHE A 1 16 ? -0.615 11.654 -6.916 1.00 0.00 16 PHE A N 2
ATOM 1403 C CA . PHE A 1 16 ? -0.204 12.359 -5.707 1.00 0.00 16 PHE A CA 2
ATOM 1404 C C . PHE A 1 16 ? 1.208 12.916 -5.855 1.00 0.00 16 PHE A C 2
ATOM 1405 O O . PHE A 1 16 ? 2.144 12.184 -6.176 1.00 0.00 16 PHE A O 2
ATOM 1422 N N . GLU A 1 17 ? 1.354 14.216 -5.618 1.00 0.00 17 GLU A N 2
ATOM 1423 C CA . GLU A 1 17 ? 2.652 14.872 -5.727 1.00 0.00 17 GLU A CA 2
ATOM 1424 C C . GLU A 1 17 ? 3.190 15.245 -4.349 1.00 0.00 17 GLU A C 2
ATOM 1425 O O . GLU A 1 17 ? 2.736 16.211 -3.734 1.00 0.00 17 GLU A O 2
ATOM 1437 N N . ARG A 1 18 ? 4.160 14.474 -3.870 1.00 0.00 18 ARG A N 2
ATOM 1438 C CA . ARG A 1 18 ? 4.759 14.722 -2.564 1.00 0.00 18 ARG A CA 2
ATOM 1439 C C . ARG A 1 18 ? 5.276 16.154 -2.466 1.00 0.00 18 ARG A C 2
ATOM 1440 O O . ARG A 1 18 ? 6.149 16.564 -3.232 1.00 0.00 18 ARG A O 2
ATOM 1461 N N . HIS A 1 19 ? 4.730 16.911 -1.519 1.00 0.00 19 HIS A N 2
ATOM 1462 C CA . HIS A 1 19 ? 5.136 18.299 -1.321 1.00 0.00 19 HIS A CA 2
ATOM 1463 C C . HIS A 1 19 ? 6.529 18.374 -0.706 1.00 0.00 19 HIS A C 2
ATOM 1464 O O . HIS A 1 19 ? 7.346 19.207 -1.098 1.00 0.00 19 HIS A O 2
ATOM 1479 N N . ASP A 1 20 ? 6.793 17.499 0.260 1.00 0.00 20 ASP A N 2
ATOM 1480 C CA . ASP A 1 20 ? 8.089 17.467 0.928 1.00 0.00 20 ASP A CA 2
ATOM 1481 C C . ASP A 1 20 ? 8.925 16.289 0.436 1.00 0.00 20 ASP A C 2
ATOM 1482 O O . ASP A 1 20 ? 8.400 15.346 -0.153 1.00 0.00 20 ASP A O 2
ATOM 1491 N N . ASP A 1 21 ? 10.229 16.354 0.682 1.00 0.00 21 ASP A N 2
ATOM 1492 C CA . ASP A 1 21 ? 11.139 15.294 0.264 1.00 0.00 21 ASP A CA 2
ATOM 1493 C C . ASP A 1 21 ? 10.779 13.973 0.937 1.00 0.00 21 ASP A C 2
ATOM 1494 O O . ASP A 1 21 ? 10.899 12.905 0.336 1.00 0.00 21 ASP A O 2
ATOM 1503 N N . ASP A 1 22 ? 10.340 14.053 2.189 1.00 0.00 22 ASP A N 2
ATOM 1504 C CA . ASP A 1 22 ? 9.963 12.865 2.945 1.00 0.00 22 ASP A CA 2
ATOM 1505 C C . ASP A 1 22 ? 8.706 12.227 2.365 1.00 0.00 22 ASP A C 2
ATOM 1506 O O . ASP A 1 22 ? 8.660 11.019 2.136 1.00 0.00 22 ASP A O 2
ATOM 1515 N N . GLU A 1 23 ? 7.686 13.047 2.128 1.00 0.00 23 GLU A N 2
ATOM 1516 C CA . GLU A 1 23 ? 6.428 12.562 1.576 1.00 0.00 23 GLU A CA 2
ATOM 1517 C C . GLU A 1 23 ? 6.676 11.643 0.383 1.00 0.00 23 GLU A C 2
ATOM 1518 O O . GLU A 1 23 ? 7.568 11.888 -0.430 1.00 0.00 23 GLU A O 2
ATOM 1530 N N . LEU A 1 24 ? 5.880 10.583 0.284 1.00 0.00 24 LEU A N 2
ATOM 1531 C CA . LEU A 1 24 ? 6.011 9.627 -0.808 1.00 0.00 24 LEU A CA 2
ATOM 1532 C C . LEU A 1 24 ? 5.023 9.938 -1.927 1.00 0.00 24 LEU A C 2
ATOM 1533 O O . LEU A 1 24 ? 3.810 9.886 -1.730 1.00 0.00 24 LEU A O 2
ATOM 1549 N N . GLY A 1 25 ? 5.551 10.259 -3.105 1.00 0.00 25 GLY A N 2
ATOM 1550 C CA . GLY A 1 25 ? 4.700 10.572 -4.237 1.00 0.00 25 GLY A CA 2
ATOM 1551 C C . GLY A 1 25 ? 4.474 9.374 -5.140 1.00 0.00 25 GLY A C 2
ATOM 1552 O O . GLY A 1 25 ? 5.350 8.522 -5.286 1.00 0.00 25 GLY A O 2
ATOM 1556 N N . PHE A 1 26 ? 3.293 9.308 -5.746 1.00 0.00 26 PHE A N 2
ATOM 1557 C CA . PHE A 1 26 ? 2.951 8.204 -6.636 1.00 0.00 26 PHE A CA 2
ATOM 1558 C C . PHE A 1 26 ? 1.990 8.664 -7.729 1.00 0.00 26 PHE A C 2
ATOM 1559 O O . PHE A 1 26 ? 1.529 9.804 -7.723 1.00 0.00 26 PHE A O 2
ATOM 1576 N N . ARG A 1 27 ? 1.695 7.768 -8.664 1.00 0.00 27 ARG A N 2
ATOM 1577 C CA . ARG A 1 27 ? 0.791 8.080 -9.765 1.00 0.00 27 ARG A CA 2
ATOM 1578 C C . ARG A 1 27 ? -0.500 7.275 -9.651 1.00 0.00 27 ARG A C 2
ATOM 1579 O O . ARG A 1 27 ? -0.598 6.345 -8.852 1.00 0.00 27 ARG A O 2
ATOM 1600 N N . LYS A 1 28 ? -1.490 7.640 -10.461 1.00 0.00 28 LYS A N 2
ATOM 1601 C CA . LYS A 1 28 ? -2.775 6.951 -10.455 1.00 0.00 28 LYS A CA 2
ATOM 1602 C C . LYS A 1 28 ? -2.621 5.504 -10.910 1.00 0.00 28 LYS A C 2
ATOM 1603 O O . LYS A 1 28 ? -1.845 5.209 -11.817 1.00 0.00 28 LYS A O 2
ATOM 1622 N N . ASN A 1 29 ? -3.366 4.606 -10.275 1.00 0.00 29 ASN A N 2
ATOM 1623 C CA . ASN A 1 29 ? -3.313 3.189 -10.616 1.00 0.00 29 ASN A CA 2
ATOM 1624 C C . ASN A 1 29 ? -1.919 2.621 -10.362 1.00 0.00 29 ASN A C 2
ATOM 1625 O O . ASN A 1 29 ? -1.408 1.827 -11.151 1.00 0.00 29 ASN A O 2
ATOM 1636 N N . ASP A 1 30 ? -1.312 3.034 -9.254 1.00 0.00 30 ASP A N 2
ATOM 1637 C CA . ASP A 1 30 ? 0.022 2.566 -8.895 1.00 0.00 30 ASP A CA 2
ATOM 1638 C C . ASP A 1 30 ? -0.016 1.767 -7.595 1.00 0.00 30 ASP A C 2
ATOM 1639 O O . ASP A 1 30 ? -0.714 2.134 -6.650 1.00 0.00 30 ASP A O 2
ATOM 1648 N N . ILE A 1 31 ? 0.738 0.673 -7.557 1.00 0.00 31 ILE A N 2
ATOM 1649 C CA . ILE A 1 31 ? 0.791 -0.177 -6.375 1.00 0.00 31 ILE A CA 2
ATOM 1650 C C . ILE A 1 31 ? 1.938 0.230 -5.456 1.00 0.00 31 ILE A C 2
ATOM 1651 O O . ILE A 1 31 ? 3.101 0.234 -5.864 1.00 0.00 31 ILE A O 2
ATOM 1667 N N . ILE A 1 32 ? 1.606 0.566 -4.215 1.00 0.00 32 ILE A N 2
ATOM 1668 C CA . ILE A 1 32 ? 2.610 0.971 -3.238 1.00 0.00 32 ILE A CA 2
ATOM 1669 C C . ILE A 1 32 ? 2.613 0.035 -2.034 1.00 0.00 32 ILE A C 2
ATOM 1670 O O . ILE A 1 32 ? 1.577 -0.204 -1.416 1.00 0.00 32 ILE A O 2
ATOM 1686 N N . THR A 1 33 ? 3.790 -0.492 -1.705 1.00 0.00 33 THR A N 2
ATOM 1687 C CA . THR A 1 33 ? 3.930 -1.401 -0.575 1.00 0.00 33 THR A CA 2
ATOM 1688 C C . THR A 1 33 ? 3.835 -0.651 0.749 1.00 0.00 33 THR A C 2
ATOM 1689 O O . THR A 1 33 ? 4.426 0.415 0.912 1.00 0.00 33 THR A O 2
ATOM 1700 N N . ILE A 1 34 ? 3.087 -1.217 1.690 1.00 0.00 34 ILE A N 2
ATOM 1701 C CA . ILE A 1 34 ? 2.917 -0.602 3.002 1.00 0.00 34 ILE A CA 2
ATOM 1702 C C . ILE A 1 34 ? 3.922 -1.159 4.004 1.00 0.00 34 ILE A C 2
ATOM 1703 O O . ILE A 1 34 ? 3.901 -2.348 4.325 1.00 0.00 34 ILE A O 2
ATOM 1719 N N . ILE A 1 35 ? 4.798 -0.291 4.498 1.00 0.00 35 ILE A N 2
ATOM 1720 C CA . ILE A 1 35 ? 5.808 -0.695 5.468 1.00 0.00 35 ILE A CA 2
ATOM 1721 C C . ILE A 1 35 ? 5.315 -0.490 6.896 1.00 0.00 35 ILE A C 2
ATOM 1722 O O . ILE A 1 35 ? 5.196 -1.442 7.666 1.00 0.00 35 ILE A O 2
ATOM 1738 N N . SER A 1 36 ? 5.026 0.762 7.242 1.00 0.00 36 SER A N 2
ATOM 1739 C CA . SER A 1 36 ? 4.546 1.093 8.577 1.00 0.00 36 SER A CA 2
ATOM 1740 C C . SER A 1 36 ? 3.337 2.022 8.506 1.00 0.00 36 SER A C 2
ATOM 1741 O 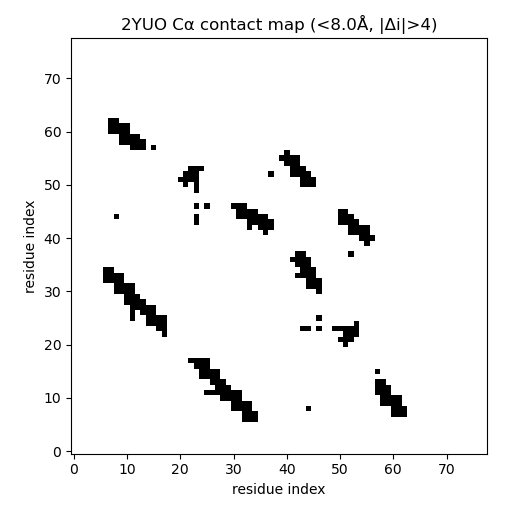O . SER A 1 36 ? 2.932 2.448 7.423 1.00 0.00 36 SER A O 2
ATOM 1749 N N . GLN A 1 37 ? 2.767 2.333 9.665 1.00 0.00 37 GLN A N 2
ATOM 1750 C CA . GLN A 1 37 ? 1.605 3.211 9.733 1.00 0.00 37 GLN A CA 2
ATOM 1751 C C . GLN A 1 37 ? 1.786 4.269 10.817 1.00 0.00 37 GLN A C 2
ATOM 1752 O O . GLN A 1 37 ? 1.264 4.133 11.925 1.00 0.00 37 GLN A O 2
ATOM 1766 N N . LYS A 1 38 ? 2.528 5.322 10.493 1.00 0.00 38 LYS A N 2
ATOM 1767 C CA . LYS A 1 38 ? 2.777 6.404 11.438 1.00 0.00 38 LYS A CA 2
ATOM 1768 C C . LYS A 1 38 ? 1.469 6.926 12.024 1.00 0.00 38 LYS A C 2
ATOM 1769 O O . LYS A 1 38 ? 1.401 7.275 13.202 1.00 0.00 38 LYS A O 2
ATOM 1788 N N . ASP A 1 39 ? 0.433 6.977 11.194 1.00 0.00 39 ASP A N 2
ATOM 1789 C CA . ASP A 1 39 ? -0.874 7.454 11.631 1.00 0.00 39 ASP A CA 2
ATOM 1790 C C . ASP A 1 39 ? -1.989 6.803 10.819 1.00 0.00 39 ASP A C 2
ATOM 1791 O O . ASP A 1 39 ? -1.778 6.378 9.684 1.00 0.00 39 ASP A O 2
ATOM 1800 N N . GLU A 1 40 ? -3.177 6.728 11.410 1.00 0.00 40 GLU A N 2
ATOM 1801 C CA . GLU A 1 40 ? -4.326 6.127 10.742 1.00 0.00 40 GLU A CA 2
ATOM 1802 C C . GLU A 1 40 ? -4.633 6.848 9.433 1.00 0.00 40 GLU A C 2
ATOM 1803 O O . GLU A 1 40 ? -5.093 6.237 8.468 1.00 0.00 40 GLU A O 2
ATOM 1815 N N . HIS A 1 41 ? -4.376 8.153 9.409 1.00 0.00 41 HIS A N 2
ATOM 1816 C CA . HIS A 1 41 ? -4.625 8.958 8.219 1.00 0.00 41 HIS A CA 2
ATOM 1817 C C . HIS A 1 41 ? -3.411 8.953 7.294 1.00 0.00 41 HIS A C 2
ATOM 1818 O O . HIS A 1 41 ? -3.549 8.981 6.071 1.00 0.00 41 HIS A O 2
ATOM 1833 N N . CYS A 1 42 ? -2.223 8.916 7.888 1.00 0.00 42 CYS A N 2
ATOM 1834 C CA . CYS A 1 42 ? -0.983 8.910 7.119 1.00 0.00 42 CYS A CA 2
ATOM 1835 C C . CYS A 1 42 ? -0.234 7.595 7.307 1.00 0.00 42 CYS A C 2
ATOM 1836 O O . CYS A 1 42 ? 0.132 7.233 8.425 1.00 0.00 42 CYS A O 2
ATOM 1844 N N . TRP A 1 43 ? -0.013 6.884 6.208 1.00 0.00 43 TRP A N 2
ATOM 1845 C CA . TRP A 1 43 ? 0.692 5.608 6.253 1.00 0.00 43 TRP A CA 2
ATOM 1846 C C . TRP A 1 43 ? 2.074 5.726 5.621 1.00 0.00 43 TRP A C 2
ATOM 1847 O O . TRP A 1 43 ? 2.389 6.726 4.976 1.00 0.00 43 TRP A O 2
ATOM 1868 N N . VAL A 1 44 ? 2.896 4.698 5.810 1.00 0.00 44 VAL A N 2
ATOM 1869 C CA . VAL A 1 44 ? 4.245 4.686 5.257 1.00 0.00 44 VAL A CA 2
ATOM 1870 C C . VAL A 1 44 ? 4.456 3.481 4.349 1.00 0.00 44 VAL A C 2
ATOM 1871 O O . VAL A 1 44 ? 4.387 2.335 4.794 1.00 0.00 44 VAL A O 2
ATOM 1884 N N . GLY A 1 45 ? 4.718 3.746 3.073 1.00 0.00 45 GLY A N 2
ATOM 1885 C CA . GLY A 1 45 ? 4.937 2.671 2.121 1.00 0.00 45 GLY A CA 2
ATOM 1886 C C . GLY A 1 45 ? 6.294 2.757 1.453 1.00 0.00 45 GLY A C 2
ATOM 1887 O O . GLY A 1 45 ? 7.143 3.553 1.856 1.00 0.00 45 GLY A O 2
ATOM 1891 N N . GLU A 1 46 ? 6.503 1.933 0.431 1.00 0.00 46 GLU A N 2
ATOM 1892 C CA . GLU A 1 46 ? 7.769 1.917 -0.291 1.00 0.00 46 GLU A CA 2
ATOM 1893 C C . GLU A 1 46 ? 7.535 1.850 -1.798 1.00 0.00 46 GLU A C 2
ATOM 1894 O O . GLU A 1 46 ? 6.875 0.938 -2.295 1.00 0.00 46 GLU A O 2
ATOM 1906 N N . LEU A 1 47 ? 8.082 2.824 -2.519 1.00 0.00 47 LEU A N 2
ATOM 1907 C CA . LEU A 1 47 ? 7.934 2.877 -3.969 1.00 0.00 47 LEU A CA 2
ATOM 1908 C C . LEU A 1 47 ? 9.113 3.600 -4.611 1.00 0.00 47 LEU A C 2
ATOM 1909 O O . LEU A 1 47 ? 9.641 4.563 -4.055 1.00 0.00 47 LEU A O 2
ATOM 1925 N N . ASN A 1 48 ? 9.520 3.130 -5.786 1.00 0.00 48 ASN A N 2
ATOM 1926 C CA . ASN A 1 48 ? 10.636 3.734 -6.505 1.00 0.00 48 ASN A CA 2
ATOM 1927 C C . ASN A 1 48 ? 11.894 3.752 -5.641 1.00 0.00 48 ASN A C 2
ATOM 1928 O O . ASN A 1 48 ? 12.765 4.603 -5.812 1.00 0.00 48 ASN A O 2
ATOM 1939 N N . GLY A 1 49 ? 11.982 2.803 -4.713 1.00 0.00 49 GLY A N 2
ATOM 1940 C CA . GLY A 1 49 ? 13.135 2.727 -3.837 1.00 0.00 49 GLY A CA 2
ATOM 1941 C C . GLY A 1 49 ? 13.148 3.829 -2.797 1.00 0.00 49 GLY A C 2
ATOM 1942 O O . GLY A 1 49 ? 14.209 4.224 -2.313 1.00 0.00 49 GLY A O 2
ATOM 1946 N N . LEU A 1 50 ? 11.966 4.329 -2.453 1.00 0.00 50 LEU A N 2
ATOM 1947 C CA . LEU A 1 50 ? 11.844 5.393 -1.464 1.00 0.00 50 LEU A CA 2
ATOM 1948 C C . LEU A 1 50 ? 10.859 5.007 -0.365 1.00 0.00 50 LEU A C 2
ATOM 1949 O O . LEU A 1 50 ? 9.923 4.243 -0.599 1.00 0.00 50 LEU A O 2
ATOM 1965 N N . ARG A 1 51 ? 11.076 5.542 0.833 1.00 0.00 51 ARG A N 2
ATOM 1966 C CA . ARG A 1 51 ? 10.206 5.254 1.966 1.00 0.00 51 ARG A CA 2
ATOM 1967 C C . ARG A 1 51 ? 9.738 6.542 2.635 1.00 0.00 51 ARG A C 2
ATOM 1968 O O . ARG A 1 51 ? 10.503 7.203 3.337 1.00 0.00 51 ARG A O 2
ATOM 1989 N N . GLY A 1 52 ? 8.477 6.896 2.410 1.00 0.00 52 GLY A N 2
ATOM 1990 C CA . GLY A 1 52 ? 7.929 8.105 2.996 1.00 0.00 52 GLY A CA 2
ATOM 1991 C C . GLY A 1 52 ? 6.478 7.945 3.404 1.00 0.00 52 GLY A C 2
ATOM 1992 O O . GLY A 1 52 ? 5.872 6.898 3.171 1.00 0.00 52 GLY A O 2
ATOM 1996 N N . TRP A 1 53 ? 5.919 8.984 4.015 1.00 0.00 53 TRP A N 2
ATOM 1997 C CA . TRP A 1 53 ? 4.529 8.953 4.456 1.00 0.00 53 TRP A CA 2
ATOM 1998 C C . TRP A 1 53 ? 3.597 9.448 3.356 1.00 0.00 53 TRP A C 2
ATOM 1999 O O . TRP A 1 53 ? 4.038 10.060 2.383 1.00 0.00 53 TRP A O 2
ATOM 2020 N N . PHE A 1 54 ? 2.305 9.182 3.516 1.00 0.00 54 PHE A N 2
ATOM 2021 C CA . PHE A 1 54 ? 1.310 9.599 2.535 1.00 0.00 54 PHE A CA 2
ATOM 2022 C C . PHE A 1 54 ? -0.103 9.334 3.047 1.00 0.00 54 PHE A C 2
ATOM 2023 O O . PHE A 1 54 ? -0.340 8.434 3.853 1.00 0.00 54 PHE A O 2
ATOM 2040 N N . PRO A 1 55 ? -1.065 10.137 2.569 1.00 0.00 55 PRO A N 2
ATOM 2041 C CA . PRO A 1 55 ? -2.471 10.010 2.964 1.00 0.00 55 PRO A CA 2
ATOM 2042 C C . PRO A 1 55 ? -3.115 8.744 2.410 1.00 0.00 55 PRO A C 2
ATOM 2043 O O . PRO A 1 55 ? -3.073 8.489 1.208 1.00 0.00 55 PRO A O 2
ATOM 2054 N N . ALA A 1 56 ? -3.714 7.955 3.296 1.00 0.00 56 ALA A N 2
ATOM 2055 C CA . ALA A 1 56 ? -4.371 6.717 2.897 1.00 0.00 56 ALA A CA 2
ATOM 2056 C C . ALA A 1 56 ? -5.631 7.001 2.085 1.00 0.00 56 ALA A C 2
ATOM 2057 O O . ALA A 1 56 ? -6.026 6.205 1.232 1.00 0.00 56 ALA A O 2
ATOM 2064 N N . LYS A 1 57 ? -6.259 8.140 2.355 1.00 0.00 57 LYS A N 2
ATOM 2065 C CA . LYS A 1 57 ? -7.473 8.531 1.650 1.00 0.00 57 LYS A CA 2
ATOM 2066 C C . LYS A 1 57 ? -7.224 8.630 0.149 1.00 0.00 57 LYS A C 2
ATOM 2067 O O . LYS A 1 57 ? -8.151 8.525 -0.654 1.00 0.00 57 LYS A O 2
ATOM 2086 N N . PHE A 1 58 ? -5.964 8.831 -0.225 1.00 0.00 58 PHE A N 2
ATOM 2087 C CA . PHE A 1 58 ? -5.593 8.944 -1.630 1.00 0.00 58 PHE A CA 2
ATOM 2088 C C . PHE A 1 58 ? -5.524 7.568 -2.287 1.00 0.00 58 PHE A C 2
ATOM 2089 O O . PHE A 1 58 ? -5.838 7.414 -3.468 1.00 0.00 58 PHE A O 2
ATOM 2106 N N . VAL A 1 59 ? -5.111 6.569 -1.513 1.00 0.00 59 VAL A N 2
ATOM 2107 C CA . VAL A 1 59 ? -5.002 5.206 -2.018 1.00 0.00 59 VAL A CA 2
ATOM 2108 C C . VAL A 1 59 ? -6.056 4.301 -1.389 1.00 0.00 59 VAL A C 2
ATOM 2109 O O . VAL A 1 59 ? -6.869 4.748 -0.581 1.00 0.00 59 VAL A O 2
ATOM 2122 N N . GLU A 1 60 ? -6.035 3.025 -1.767 1.00 0.00 60 GLU A N 2
ATOM 2123 C CA . GLU A 1 60 ? -6.990 2.059 -1.241 1.00 0.00 60 GLU A CA 2
ATOM 2124 C C . GLU A 1 60 ? -6.286 0.769 -0.826 1.00 0.00 60 GLU A C 2
ATOM 2125 O O . GLU A 1 60 ? -5.510 0.199 -1.593 1.00 0.00 60 GLU A O 2
ATOM 2137 N N . VAL A 1 61 ? -6.563 0.316 0.392 1.00 0.00 61 VAL A N 2
ATOM 2138 C CA . VAL A 1 61 ? -5.958 -0.906 0.910 1.00 0.00 61 VAL A CA 2
ATOM 2139 C C . VAL A 1 61 ? -6.289 -2.102 0.024 1.00 0.00 61 VAL A C 2
ATOM 2140 O O . VAL A 1 61 ? -7.320 -2.121 -0.651 1.00 0.00 61 VAL A O 2
ATOM 2153 N N . LEU A 1 62 ? -5.410 -3.097 0.029 1.00 0.00 62 LEU A N 2
ATOM 2154 C CA . LEU A 1 62 ? -5.609 -4.298 -0.774 1.00 0.00 62 LEU A CA 2
ATOM 2155 C C . LEU A 1 62 ? -5.248 -5.550 0.019 1.00 0.00 62 LEU A C 2
ATOM 2156 O O . LEU A 1 62 ? -4.090 -5.751 0.387 1.00 0.00 62 LEU A O 2
ATOM 2172 N N . ASP A 1 63 ? -6.244 -6.389 0.278 1.00 0.00 63 ASP A N 2
ATOM 2173 C CA . ASP A 1 63 ? -6.031 -7.623 1.025 1.00 0.00 63 ASP A CA 2
ATOM 2174 C C . ASP A 1 63 ? -5.956 -8.822 0.084 1.00 0.00 63 ASP A C 2
ATOM 2175 O O . ASP A 1 63 ? -6.944 -9.182 -0.556 1.00 0.00 63 ASP A O 2
ATOM 2184 N N . GLU A 1 64 ? -4.779 -9.433 0.005 1.00 0.00 64 GLU A N 2
ATOM 2185 C CA . GLU A 1 64 ? -4.576 -10.589 -0.859 1.00 0.00 64 GLU A CA 2
ATOM 2186 C C . GLU A 1 64 ? -4.691 -11.889 -0.067 1.00 0.00 64 GLU A C 2
ATOM 2187 O O . GLU A 1 64 ? -5.366 -12.828 -0.489 1.00 0.00 64 GLU A O 2
ATOM 2199 N N . ARG A 1 65 ? -4.027 -11.934 1.083 1.00 0.00 65 ARG A N 2
ATOM 2200 C CA . ARG A 1 65 ? -4.054 -13.117 1.935 1.00 0.00 65 ARG A CA 2
ATOM 2201 C C . ARG A 1 65 ? -5.228 -13.061 2.908 1.00 0.00 65 ARG A C 2
ATOM 2202 O O . ARG A 1 65 ? -5.132 -12.463 3.978 1.00 0.00 65 ARG A O 2
ATOM 2223 N N . SER A 1 66 ? -6.336 -13.688 2.526 1.00 0.00 66 SER A N 2
ATOM 2224 C CA . SER A 1 66 ? -7.530 -13.706 3.362 1.00 0.00 66 SER A CA 2
ATOM 2225 C C . SER A 1 66 ? -8.566 -14.682 2.810 1.00 0.00 66 SER A C 2
ATOM 2226 O O . SER A 1 66 ? -9.203 -14.416 1.790 1.00 0.00 66 SER A O 2
ATOM 2234 N N . LYS A 1 67 ? -8.728 -15.811 3.490 1.00 0.00 67 LYS A N 2
ATOM 2235 C CA . LYS A 1 67 ? -9.686 -16.827 3.070 1.00 0.00 67 LYS A CA 2
ATOM 2236 C C . LYS A 1 67 ? -10.942 -16.183 2.488 1.00 0.00 67 LYS A C 2
ATOM 2237 O O . LYS A 1 67 ? -11.783 -15.668 3.223 1.00 0.00 67 LYS A O 2
ATOM 2256 N N . GLU A 1 68 ? -11.059 -16.220 1.164 1.00 0.00 68 GLU A N 2
ATOM 2257 C CA . GLU A 1 68 ? -12.213 -15.640 0.485 1.00 0.00 68 GLU A CA 2
ATOM 2258 C C . GLU A 1 68 ? -12.662 -16.524 -0.675 1.00 0.00 68 GLU A C 2
ATOM 2259 O O . GLU A 1 68 ? -11.857 -17.241 -1.272 1.00 0.00 68 GLU A O 2
ATOM 2271 N N . TYR A 1 69 ? -13.952 -16.469 -0.988 1.00 0.00 69 TYR A N 2
ATOM 2272 C CA . TYR A 1 69 ? -14.509 -17.267 -2.074 1.00 0.00 69 TYR A CA 2
ATOM 2273 C C . TYR A 1 69 ? -15.048 -16.372 -3.184 1.00 0.00 69 TYR A C 2
ATOM 2274 O O . TYR A 1 69 ? -16.164 -15.860 -3.098 1.00 0.00 69 TYR A O 2
ATOM 2292 N N . SER A 1 70 ? -14.247 -16.188 -4.230 1.00 0.00 70 SER A N 2
ATOM 2293 C CA . SER A 1 70 ? -14.642 -15.354 -5.358 1.00 0.00 70 SER A CA 2
ATOM 2294 C C . SER A 1 70 ? -15.454 -16.156 -6.370 1.00 0.00 70 SER A C 2
ATOM 2295 O O . SER A 1 70 ? -16.352 -15.624 -7.022 1.00 0.00 70 SER A O 2
ATOM 2303 N N . ILE A 1 71 ? -15.130 -17.438 -6.495 1.00 0.00 71 ILE A N 2
ATOM 2304 C CA . ILE A 1 71 ? -15.830 -18.315 -7.426 1.00 0.00 71 ILE A CA 2
ATOM 2305 C C . ILE A 1 71 ? -17.320 -18.380 -7.106 1.00 0.00 71 ILE A C 2
ATOM 2306 O O . ILE A 1 71 ? -18.159 -18.029 -7.935 1.00 0.00 71 ILE A O 2
ATOM 2322 N N . ALA A 1 72 ? -17.642 -18.830 -5.898 1.00 0.00 72 ALA A N 2
ATOM 2323 C CA . ALA A 1 72 ? -19.029 -18.937 -5.467 1.00 0.00 72 ALA A CA 2
ATOM 2324 C C . ALA A 1 72 ? -19.602 -17.568 -5.116 1.00 0.00 72 ALA A C 2
ATOM 2325 O O . ALA A 1 72 ? -19.672 -17.195 -3.945 1.00 0.00 72 ALA A O 2
ATOM 2332 N N . SER A 1 73 ? -20.011 -16.823 -6.138 1.00 0.00 73 SER A N 2
ATOM 2333 C CA . SER A 1 73 ? -20.575 -15.493 -5.939 1.00 0.00 73 SER A CA 2
ATOM 2334 C C . SER A 1 73 ? -21.556 -15.144 -7.054 1.00 0.00 73 SER A C 2
ATOM 2335 O O . SER A 1 73 ? -21.243 -15.279 -8.236 1.00 0.00 73 SER A O 2
ATOM 2343 N N . GLY A 1 74 ? -22.747 -14.697 -6.667 1.00 0.00 74 GLY A N 2
ATOM 2344 C CA . GLY A 1 74 ? -23.755 -14.337 -7.645 1.00 0.00 74 GLY A CA 2
ATOM 2345 C C . GLY A 1 74 ? -23.952 -12.838 -7.751 1.00 0.00 74 GLY A C 2
ATOM 2346 O O . GLY A 1 74 ? -24.852 -12.263 -7.138 1.00 0.00 74 GLY A O 2
ATOM 2350 N N . PRO A 1 75 ? -23.094 -12.179 -8.544 1.00 0.00 75 PRO A N 2
ATOM 2351 C CA . PRO A 1 75 ? -23.156 -10.727 -8.745 1.00 0.00 75 PRO A CA 2
ATOM 2352 C C . PRO A 1 75 ? -24.378 -10.306 -9.554 1.00 0.00 75 PRO A C 2
ATOM 2353 O O . PRO A 1 75 ? -24.559 -9.127 -9.852 1.00 0.00 75 PRO A O 2
ATOM 2364 N N . SER A 1 76 ? -25.214 -11.278 -9.904 1.00 0.00 76 SER A N 2
ATOM 2365 C CA . SER A 1 76 ? -26.418 -11.008 -10.681 1.00 0.00 76 SER A CA 2
ATOM 2366 C C . SER A 1 76 ? -26.161 -9.921 -11.721 1.00 0.00 76 SER A C 2
ATOM 2367 O O . SER A 1 76 ? -26.872 -8.918 -11.774 1.00 0.00 76 SER A O 2
ATOM 2375 N N . SER A 1 77 ? -25.138 -10.128 -12.543 1.00 0.00 77 SER A N 2
ATOM 2376 C CA . SER A 1 77 ? -24.783 -9.165 -13.579 1.00 0.00 77 SER A CA 2
ATOM 2377 C C . SER A 1 77 ? -25.550 -9.447 -14.869 1.00 0.00 77 SER A C 2
ATOM 2378 O O . SER A 1 77 ? -26.218 -8.567 -15.411 1.00 0.00 77 SER A O 2
ATOM 2386 N N . GLY A 1 78 ? -25.447 -10.680 -15.353 1.00 0.00 78 GLY A N 2
ATOM 2387 C CA . GLY A 1 78 ? -26.134 -11.056 -16.574 1.00 0.00 78 GLY A CA 2
ATOM 2388 C C . GLY A 1 78 ? -25.262 -11.880 -17.502 1.00 0.00 78 GLY A C 2
ATOM 2389 O O . GLY A 1 78 ? -25.705 -12.891 -18.046 1.00 0.00 78 GLY A O 2
ATOM 2393 N N . GLY A 1 1 ? 15.371 -9.027 4.502 1.00 0.00 1 GLY A N 3
ATOM 2394 C CA . GLY A 1 1 ? 14.085 -8.658 5.064 1.00 0.00 1 GLY A CA 3
ATOM 2395 C C . GLY A 1 1 ? 12.953 -9.514 4.530 1.00 0.00 1 GLY A C 3
ATOM 2396 O O . GLY A 1 1 ? 12.206 -9.089 3.649 1.00 0.00 1 GLY A O 3
ATOM 2400 N N . SER A 1 2 ? 12.827 -10.725 5.064 1.00 0.00 2 SER A N 3
ATOM 2401 C CA . SER A 1 2 ? 11.783 -11.645 4.632 1.00 0.00 2 SER A CA 3
ATOM 2402 C C . SER A 1 2 ? 10.408 -11.154 5.075 1.00 0.00 2 SER A C 3
ATOM 2403 O O . SER A 1 2 ? 10.263 -10.569 6.149 1.00 0.00 2 SER A O 3
ATOM 2411 N N . SER A 1 3 ? 9.402 -11.395 4.241 1.00 0.00 3 SER A N 3
ATOM 2412 C CA . SER A 1 3 ? 8.040 -10.974 4.544 1.00 0.00 3 SER A CA 3
ATOM 2413 C C . SER A 1 3 ? 7.371 -11.950 5.507 1.00 0.00 3 SER A C 3
ATOM 2414 O O . SER A 1 3 ? 7.362 -13.159 5.277 1.00 0.00 3 SER A O 3
ATOM 2422 N N . GLY A 1 4 ? 6.809 -11.415 6.587 1.00 0.00 4 GLY A N 3
ATOM 2423 C CA . GLY A 1 4 ? 6.145 -12.253 7.570 1.00 0.00 4 GLY A CA 3
ATOM 2424 C C . GLY A 1 4 ? 4.954 -11.564 8.207 1.00 0.00 4 GLY A C 3
ATOM 2425 O O . GLY A 1 4 ? 3.806 -11.920 7.940 1.00 0.00 4 GLY A O 3
ATOM 2429 N N . SER A 1 5 ? 5.227 -10.576 9.054 1.00 0.00 5 SER A N 3
ATOM 2430 C CA . SER A 1 5 ? 4.169 -9.841 9.736 1.00 0.00 5 SER A CA 3
ATOM 2431 C C . SER A 1 5 ? 3.809 -8.572 8.970 1.00 0.00 5 SER A C 3
ATOM 2432 O O . SER A 1 5 ? 2.653 -8.365 8.598 1.00 0.00 5 SER A O 3
ATOM 2440 N N . SER A 1 6 ? 4.807 -7.726 8.737 1.00 0.00 6 SER A N 3
ATOM 2441 C CA . SER A 1 6 ? 4.596 -6.474 8.018 1.00 0.00 6 SER A CA 3
ATOM 2442 C C . SER A 1 6 ? 4.718 -6.686 6.512 1.00 0.00 6 SER A C 3
ATOM 2443 O O . SER A 1 6 ? 5.801 -6.961 5.998 1.00 0.00 6 SER A O 3
ATOM 2451 N N . GLY A 1 7 ? 3.596 -6.554 5.809 1.00 0.00 7 GLY A N 3
ATOM 2452 C CA . GLY A 1 7 ? 3.597 -6.734 4.371 1.00 0.00 7 GLY A CA 3
ATOM 2453 C C . GLY A 1 7 ? 2.246 -6.438 3.748 1.00 0.00 7 GLY A C 3
ATOM 2454 O O . GLY A 1 7 ? 1.432 -7.341 3.558 1.00 0.00 7 GLY A O 3
ATOM 2458 N N . ARG A 1 8 ? 2.006 -5.170 3.431 1.00 0.00 8 ARG A N 3
ATOM 2459 C CA . ARG A 1 8 ? 0.745 -4.756 2.831 1.00 0.00 8 ARG A CA 3
ATOM 2460 C C . ARG A 1 8 ? 0.987 -3.967 1.548 1.00 0.00 8 ARG A C 3
ATOM 2461 O O . ARG A 1 8 ? 2.090 -3.479 1.306 1.00 0.00 8 ARG A O 3
ATOM 2482 N N . ARG A 1 9 ? -0.053 -3.849 0.727 1.00 0.00 9 ARG A N 3
ATOM 2483 C CA . ARG A 1 9 ? 0.046 -3.121 -0.531 1.00 0.00 9 ARG A CA 3
ATOM 2484 C C . ARG A 1 9 ? -1.235 -2.343 -0.813 1.00 0.00 9 ARG A C 3
ATOM 2485 O O . ARG A 1 9 ? -2.335 -2.891 -0.743 1.00 0.00 9 ARG A O 3
ATOM 2506 N N . ALA A 1 10 ? -1.086 -1.060 -1.128 1.00 0.00 10 ALA A N 3
ATOM 2507 C CA . ALA A 1 10 ? -2.232 -0.207 -1.422 1.00 0.00 10 ALA A CA 3
ATOM 2508 C C . ALA A 1 10 ? -2.177 0.311 -2.854 1.00 0.00 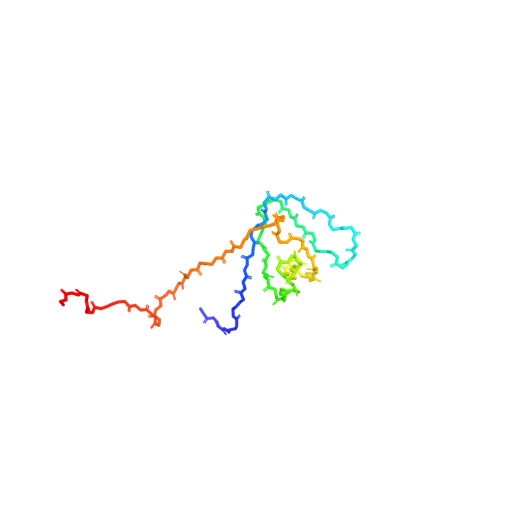10 ALA A C 3
ATOM 2509 O O . ALA A 1 10 ? -1.099 0.521 -3.410 1.00 0.00 10 ALA A O 3
ATOM 2516 N N . LYS A 1 11 ? -3.348 0.515 -3.448 1.00 0.00 11 LYS A N 3
ATOM 2517 C CA . LYS A 1 11 ? -3.436 1.010 -4.818 1.00 0.00 11 LYS A CA 3
ATOM 2518 C C . LYS A 1 11 ? -3.757 2.500 -4.839 1.00 0.00 11 LYS A C 3
ATOM 2519 O O . LYS A 1 11 ? -4.741 2.941 -4.246 1.00 0.00 11 LYS A O 3
ATOM 2538 N N . ALA A 1 12 ? -2.921 3.271 -5.525 1.00 0.00 12 ALA A N 3
ATOM 2539 C CA . ALA A 1 12 ? -3.119 4.713 -5.627 1.00 0.00 12 ALA A CA 3
ATOM 2540 C C . ALA A 1 12 ? -4.352 5.041 -6.463 1.00 0.00 12 ALA A C 3
ATOM 2541 O O . ALA A 1 12 ? -4.381 4.792 -7.669 1.00 0.00 12 ALA A O 3
ATOM 2548 N N . LEU A 1 13 ? -5.367 5.600 -5.815 1.00 0.00 13 LEU A N 3
ATOM 2549 C CA . LEU A 1 13 ? -6.604 5.961 -6.498 1.00 0.00 13 LEU A CA 3
ATOM 2550 C C . LEU A 1 13 ? -6.389 7.159 -7.418 1.00 0.00 13 LEU A C 3
ATOM 2551 O O . LEU A 1 13 ? -7.109 7.340 -8.400 1.00 0.00 13 LEU A O 3
ATOM 2567 N N . LEU A 1 14 ? -5.392 7.974 -7.092 1.00 0.00 14 LEU A N 3
ATOM 2568 C CA . LEU A 1 14 ? -5.078 9.155 -7.890 1.00 0.00 14 LEU A CA 3
ATOM 2569 C C . LEU A 1 14 ? -3.583 9.455 -7.855 1.00 0.00 14 LEU A C 3
ATOM 2570 O O . LEU A 1 14 ? -2.812 8.745 -7.208 1.00 0.00 14 LEU A O 3
ATOM 2586 N N . ASP A 1 15 ? -3.179 10.510 -8.554 1.00 0.00 15 ASP A N 3
ATOM 2587 C CA . ASP A 1 15 ? -1.776 10.906 -8.600 1.00 0.00 15 ASP A CA 3
ATOM 2588 C C . ASP A 1 15 ? -1.440 11.848 -7.450 1.00 0.00 15 ASP A C 3
ATOM 2589 O O . ASP A 1 15 ? -2.189 12.781 -7.157 1.00 0.00 15 ASP A O 3
ATOM 2598 N N . PHE A 1 16 ? -0.309 11.598 -6.798 1.00 0.00 16 PHE A N 3
ATOM 2599 C CA . PHE A 1 16 ? 0.128 12.423 -5.677 1.00 0.00 16 PHE A CA 3
ATOM 2600 C C . PHE A 1 16 ? 1.527 12.980 -5.925 1.00 0.00 16 PHE A C 3
ATOM 2601 O O . PHE A 1 16 ? 2.439 12.247 -6.303 1.00 0.00 16 PHE A O 3
ATOM 2618 N N . GLU A 1 17 ? 1.687 14.282 -5.707 1.00 0.00 17 GLU A N 3
ATOM 2619 C CA . GLU A 1 17 ? 2.973 14.937 -5.907 1.00 0.00 17 GLU A CA 3
ATOM 2620 C C . GLU A 1 17 ? 3.622 15.282 -4.569 1.00 0.00 17 GLU A C 3
ATOM 2621 O O . GLU A 1 17 ? 3.443 16.381 -4.044 1.00 0.00 17 GLU A O 3
ATOM 2633 N N . ARG A 1 18 ? 4.377 14.333 -4.023 1.00 0.00 18 ARG A N 3
ATOM 2634 C CA . ARG A 1 18 ? 5.052 14.535 -2.745 1.00 0.00 18 ARG A CA 3
ATOM 2635 C C . ARG A 1 18 ? 5.500 15.985 -2.590 1.00 0.00 18 ARG A C 3
ATOM 2636 O O . ARG A 1 18 ? 6.083 16.567 -3.505 1.00 0.00 18 ARG A O 3
ATOM 2657 N N . HIS A 1 19 ? 5.222 16.564 -1.427 1.00 0.00 19 HIS A N 3
ATOM 2658 C CA . HIS A 1 19 ? 5.597 17.946 -1.150 1.00 0.00 19 HIS A CA 3
ATOM 2659 C C . HIS A 1 19 ? 7.105 18.072 -0.954 1.00 0.00 19 HIS A C 3
ATOM 2660 O O . HIS A 1 19 ? 7.744 18.952 -1.530 1.00 0.00 19 HIS A O 3
ATOM 2675 N N . ASP A 1 20 ? 7.665 17.186 -0.138 1.00 0.00 20 ASP A N 3
ATOM 2676 C CA . ASP A 1 20 ? 9.099 17.198 0.132 1.00 0.00 20 ASP A CA 3
ATOM 2677 C C . ASP A 1 20 ? 9.702 15.812 -0.074 1.00 0.00 20 ASP A C 3
ATOM 2678 O O . ASP A 1 20 ? 8.981 14.819 -0.177 1.00 0.00 20 ASP A O 3
ATOM 2687 N N . ASP A 1 21 ? 11.028 15.753 -0.136 1.00 0.00 21 ASP A N 3
ATOM 2688 C CA . ASP A 1 21 ? 11.728 14.490 -0.333 1.00 0.00 21 ASP A CA 3
ATOM 2689 C C . ASP A 1 21 ? 11.155 13.404 0.572 1.00 0.00 21 ASP A C 3
ATOM 2690 O O . ASP A 1 21 ? 11.048 12.244 0.176 1.00 0.00 21 ASP A O 3
ATOM 2699 N N . ASP A 1 22 ? 10.787 13.789 1.790 1.00 0.00 22 ASP A N 3
ATOM 2700 C CA . ASP A 1 22 ? 10.223 12.848 2.752 1.00 0.00 22 ASP A CA 3
ATOM 2701 C C . ASP A 1 22 ? 8.929 12.240 2.223 1.00 0.00 22 ASP A C 3
ATOM 2702 O O . ASP A 1 22 ? 8.741 11.024 2.262 1.00 0.00 22 ASP A O 3
ATOM 2711 N N . GLU A 1 23 ? 8.038 13.095 1.728 1.00 0.00 23 GLU A N 3
ATOM 2712 C CA . GLU A 1 23 ? 6.760 12.641 1.193 1.00 0.00 23 GLU A CA 3
ATOM 2713 C C . GLU A 1 23 ? 6.969 11.660 0.042 1.00 0.00 23 GLU A C 3
ATOM 2714 O O . GLU A 1 23 ? 7.950 11.754 -0.697 1.00 0.00 23 GLU A O 3
ATOM 2726 N N . LEU A 1 24 ? 6.042 10.721 -0.101 1.00 0.00 24 LEU A N 3
ATOM 2727 C CA . LEU A 1 24 ? 6.124 9.721 -1.162 1.00 0.00 24 LEU A CA 3
ATOM 2728 C C . LEU A 1 24 ? 5.171 10.060 -2.305 1.00 0.00 24 LEU A C 3
ATOM 2729 O O . LEU A 1 24 ? 3.953 10.055 -2.133 1.00 0.00 24 LEU A O 3
ATOM 2745 N N . GLY A 1 25 ? 5.736 10.352 -3.472 1.00 0.00 25 GLY A N 3
ATOM 2746 C CA . GLY A 1 25 ? 4.923 10.687 -4.627 1.00 0.00 25 GLY A CA 3
ATOM 2747 C C . GLY A 1 25 ? 4.650 9.487 -5.512 1.00 0.00 25 GLY A C 3
ATOM 2748 O O . GLY A 1 25 ? 5.579 8.850 -6.010 1.00 0.00 25 GLY A O 3
ATOM 2752 N N . PHE A 1 26 ? 3.373 9.174 -5.707 1.00 0.00 26 PHE A N 3
ATOM 2753 C CA . PHE A 1 26 ? 2.982 8.041 -6.535 1.00 0.00 26 PHE A CA 3
ATOM 2754 C C . PHE A 1 26 ? 2.058 8.487 -7.666 1.00 0.00 26 PHE A C 3
ATOM 2755 O O . PHE A 1 26 ? 1.573 9.618 -7.676 1.00 0.00 26 PHE A O 3
ATOM 2772 N N . ARG A 1 27 ? 1.820 7.591 -8.617 1.00 0.00 27 ARG A N 3
ATOM 2773 C CA . ARG A 1 27 ? 0.957 7.890 -9.753 1.00 0.00 27 ARG A CA 3
ATOM 2774 C C . ARG A 1 27 ? -0.335 7.083 -9.681 1.00 0.00 27 ARG A C 3
ATOM 2775 O O . ARG A 1 27 ? -0.383 6.018 -9.066 1.00 0.00 27 ARG A O 3
ATOM 2796 N N . LYS A 1 28 ? -1.384 7.598 -10.316 1.00 0.00 28 LYS A N 3
ATOM 2797 C CA . LYS A 1 28 ? -2.677 6.925 -10.327 1.00 0.00 28 LYS A CA 3
ATOM 2798 C C . LYS A 1 28 ? -2.537 5.482 -10.802 1.00 0.00 28 LYS A C 3
ATOM 2799 O O . LYS A 1 28 ? -1.779 5.194 -11.728 1.00 0.00 28 LYS A O 3
ATOM 2818 N N . ASN A 1 29 ? -3.273 4.579 -10.163 1.00 0.00 29 ASN A N 3
ATOM 2819 C CA . ASN A 1 29 ? -3.233 3.166 -10.521 1.00 0.00 29 ASN A CA 3
ATOM 2820 C C . ASN A 1 29 ? -1.844 2.584 -10.273 1.00 0.00 29 ASN A C 3
ATOM 2821 O O . ASN A 1 29 ? -1.312 1.845 -11.102 1.00 0.00 29 ASN A O 3
ATOM 2832 N N . ASP A 1 30 ? -1.264 2.919 -9.126 1.00 0.00 30 ASP A N 3
ATOM 2833 C CA . ASP A 1 30 ? 0.061 2.427 -8.765 1.00 0.00 30 ASP A CA 3
ATOM 2834 C C . ASP A 1 30 ? 0.016 1.655 -7.451 1.00 0.00 30 ASP A C 3
ATOM 2835 O O . ASP A 1 30 ? -0.607 2.094 -6.484 1.00 0.00 30 ASP A O 3
ATOM 2844 N N . ILE A 1 31 ? 0.677 0.503 -7.424 1.00 0.00 31 ILE A N 3
ATOM 2845 C CA . ILE A 1 31 ? 0.712 -0.329 -6.229 1.00 0.00 31 ILE A CA 3
ATOM 2846 C C . ILE A 1 31 ? 1.901 0.031 -5.342 1.00 0.00 31 ILE A C 3
ATOM 2847 O O . ILE A 1 31 ? 3.051 -0.029 -5.775 1.00 0.00 31 ILE A O 3
ATOM 2863 N N . ILE A 1 32 ? 1.613 0.403 -4.100 1.00 0.00 32 ILE A N 3
ATOM 2864 C CA . ILE A 1 32 ? 2.659 0.769 -3.152 1.00 0.00 32 ILE A CA 3
ATOM 2865 C C . ILE A 1 32 ? 2.649 -0.155 -1.940 1.00 0.00 32 ILE A C 3
ATOM 2866 O O . ILE A 1 32 ? 1.607 -0.381 -1.323 1.00 0.00 32 ILE A O 3
ATOM 2882 N N . THR A 1 33 ? 3.819 -0.688 -1.600 1.00 0.00 33 THR A N 3
ATOM 2883 C CA . THR A 1 33 ? 3.949 -1.588 -0.462 1.00 0.00 33 THR A CA 3
ATOM 2884 C C . THR A 1 33 ? 3.928 -0.817 0.854 1.00 0.00 33 THR A C 3
ATOM 2885 O O . THR A 1 33 ? 4.836 -0.036 1.140 1.00 0.00 33 THR A O 3
ATOM 2896 N N . ILE A 1 34 ? 2.888 -1.042 1.650 1.00 0.00 34 ILE A N 3
ATOM 2897 C CA . ILE A 1 34 ? 2.751 -0.370 2.935 1.00 0.00 34 ILE A CA 3
ATOM 2898 C C . ILE A 1 34 ? 3.691 -0.972 3.974 1.00 0.00 34 ILE A C 3
ATOM 2899 O O . ILE A 1 34 ? 3.497 -2.103 4.419 1.00 0.00 34 ILE A O 3
ATOM 2915 N N . ILE A 1 35 ? 4.710 -0.209 4.356 1.00 0.00 35 ILE A N 3
ATOM 2916 C CA . ILE A 1 35 ? 5.678 -0.666 5.343 1.00 0.00 35 ILE A CA 3
ATOM 2917 C C . ILE A 1 35 ? 5.141 -0.495 6.761 1.00 0.00 35 ILE A C 3
ATOM 2918 O O . ILE A 1 35 ? 5.064 -1.455 7.527 1.00 0.00 35 ILE A O 3
ATOM 2934 N N . SER A 1 36 ? 4.769 0.735 7.103 1.00 0.00 36 SER A N 3
ATOM 2935 C CA . SER A 1 36 ? 4.238 1.032 8.427 1.00 0.00 36 SER A CA 3
ATOM 2936 C C . SER A 1 36 ? 3.029 1.956 8.335 1.00 0.00 36 SER A C 3
ATOM 2937 O O . SER A 1 36 ? 2.780 2.568 7.296 1.00 0.00 36 SER A O 3
ATOM 2945 N N . GLN A 1 37 ? 2.279 2.052 9.428 1.00 0.00 37 GLN A N 3
ATOM 2946 C CA . GLN A 1 37 ? 1.094 2.901 9.470 1.00 0.00 37 GLN A CA 3
ATOM 2947 C C . GLN A 1 37 ? 1.166 3.879 10.638 1.00 0.00 37 GLN A C 3
ATOM 2948 O O . GLN A 1 37 ? 0.492 3.701 11.653 1.00 0.00 37 GLN A O 3
ATOM 2962 N N . LYS A 1 38 ? 1.989 4.912 10.489 1.00 0.00 38 LYS A N 3
ATOM 2963 C CA . LYS A 1 38 ? 2.149 5.919 11.531 1.00 0.00 38 LYS A CA 3
ATOM 2964 C C . LYS A 1 38 ? 0.826 6.182 12.242 1.00 0.00 38 LYS A C 3
ATOM 2965 O O . LYS A 1 38 ? 0.782 6.311 13.465 1.00 0.00 38 LYS A O 3
ATOM 2984 N N . ASP A 1 39 ? -0.251 6.260 11.467 1.00 0.00 39 ASP A N 3
ATOM 2985 C CA . ASP A 1 39 ? -1.577 6.504 12.023 1.00 0.00 39 ASP A CA 3
ATOM 2986 C C . ASP A 1 39 ? -2.663 6.174 11.005 1.00 0.00 39 ASP A C 3
ATOM 2987 O O . ASP A 1 39 ? -2.370 5.831 9.860 1.00 0.00 39 ASP A O 3
ATOM 2996 N N . GLU A 1 40 ? -3.919 6.279 11.431 1.00 0.00 40 GLU A N 3
ATOM 2997 C CA . GLU A 1 40 ? -5.048 5.990 10.554 1.00 0.00 40 GLU A CA 3
ATOM 2998 C C . GLU A 1 40 ? -5.189 7.060 9.477 1.00 0.00 40 GLU A C 3
ATOM 2999 O O . GLU A 1 40 ? -6.005 6.933 8.562 1.00 0.00 40 GLU A O 3
ATOM 3011 N N . HIS A 1 41 ? -4.391 8.117 9.592 1.00 0.00 41 HIS A N 3
ATOM 3012 C CA . HIS A 1 41 ? -4.427 9.211 8.628 1.00 0.00 41 HIS A CA 3
ATOM 3013 C C . HIS A 1 41 ? -3.112 9.301 7.859 1.00 0.00 41 HIS A C 3
ATOM 3014 O O . HIS A 1 41 ? -3.085 9.727 6.705 1.00 0.00 41 HIS A O 3
ATOM 3029 N N . CYS A 1 42 ? -2.025 8.898 8.507 1.00 0.00 42 CYS A N 3
ATOM 3030 C CA . CYS A 1 42 ? -0.706 8.936 7.885 1.00 0.00 42 CYS A CA 3
ATOM 3031 C C . CYS A 1 42 ? -0.132 7.528 7.742 1.00 0.00 42 CYS A C 3
ATOM 3032 O O . CYS A 1 42 ? 0.108 6.842 8.735 1.00 0.00 42 CYS A O 3
ATOM 3040 N N . TRP A 1 43 ? 0.082 7.106 6.502 1.00 0.00 43 TRP A N 3
ATOM 3041 C CA . TRP A 1 43 ? 0.625 5.780 6.228 1.00 0.00 43 TRP A CA 3
ATOM 3042 C C . TRP A 1 43 ? 2.010 5.879 5.598 1.00 0.00 43 TRP A C 3
ATOM 3043 O O . TRP A 1 43 ? 2.380 6.915 5.047 1.00 0.00 43 TRP A O 3
ATOM 3064 N N . VAL A 1 44 ? 2.772 4.793 5.680 1.00 0.00 44 VAL A N 3
ATOM 3065 C CA . VAL A 1 44 ? 4.116 4.757 5.115 1.00 0.00 44 VAL A CA 3
ATOM 3066 C C . VAL A 1 44 ? 4.282 3.574 4.170 1.00 0.00 44 VAL A C 3
ATOM 3067 O O . VAL A 1 44 ? 4.134 2.419 4.570 1.00 0.00 44 VAL A O 3
ATOM 3080 N N . GLY A 1 45 ? 4.593 3.867 2.910 1.00 0.00 45 GLY A N 3
ATOM 3081 C CA . GLY A 1 45 ? 4.776 2.816 1.926 1.00 0.00 45 GLY A CA 3
ATOM 3082 C C . GLY A 1 45 ? 6.148 2.854 1.284 1.00 0.00 45 GLY A C 3
ATOM 3083 O O . GLY A 1 45 ? 6.977 3.695 1.630 1.00 0.00 45 GLY A O 3
ATOM 3087 N N . GLU A 1 46 ? 6.388 1.942 0.349 1.00 0.00 46 GLU A N 3
ATOM 3088 C CA . GLU A 1 46 ? 7.672 1.874 -0.340 1.00 0.00 46 GLU A CA 3
ATOM 3089 C C . GLU A 1 46 ? 7.474 1.769 -1.850 1.00 0.00 46 GLU A C 3
ATOM 3090 O O . GLU A 1 46 ? 6.802 0.859 -2.337 1.00 0.00 46 GLU A O 3
ATOM 3102 N N . LEU A 1 47 ? 8.064 2.706 -2.583 1.00 0.00 47 LEU A N 3
ATOM 3103 C CA . LEU A 1 47 ? 7.954 2.720 -4.038 1.00 0.00 47 LEU A CA 3
ATOM 3104 C C . LEU A 1 47 ? 9.147 3.433 -4.668 1.00 0.00 47 LEU A C 3
ATOM 3105 O O . LEU A 1 47 ? 9.665 4.402 -4.116 1.00 0.00 47 LEU A O 3
ATOM 3121 N N . ASN A 1 48 ? 9.575 2.946 -5.828 1.00 0.00 48 ASN A N 3
ATOM 3122 C CA . ASN A 1 48 ? 10.705 3.536 -6.534 1.00 0.00 48 ASN A CA 3
ATOM 3123 C C . ASN A 1 48 ? 11.950 3.555 -5.651 1.00 0.00 48 ASN A C 3
ATOM 3124 O O . ASN A 1 48 ? 12.798 4.437 -5.774 1.00 0.00 48 ASN A O 3
ATOM 3135 N N . GLY A 1 49 ? 12.050 2.574 -4.758 1.00 0.00 49 GLY A N 3
ATOM 3136 C CA . GLY A 1 49 ? 13.193 2.495 -3.867 1.00 0.00 49 GLY A CA 3
ATOM 3137 C C . GLY A 1 49 ? 13.214 3.620 -2.852 1.00 0.00 49 GLY A C 3
ATOM 3138 O O . GLY A 1 49 ? 14.274 3.988 -2.344 1.00 0.00 49 GLY A O 3
ATOM 3142 N N . LEU A 1 50 ? 12.042 4.171 -2.557 1.00 0.00 50 LEU A N 3
ATOM 3143 C CA . LEU A 1 50 ? 11.929 5.263 -1.596 1.00 0.00 50 LEU A CA 3
ATOM 3144 C C . LEU A 1 50 ? 10.962 4.902 -0.473 1.00 0.00 50 LEU A C 3
ATOM 3145 O O . LEU A 1 50 ? 10.159 3.979 -0.604 1.00 0.00 50 LEU A O 3
ATOM 3161 N N . ARG A 1 51 ? 11.047 5.637 0.632 1.00 0.00 51 ARG A N 3
ATOM 3162 C CA . ARG A 1 51 ? 10.179 5.395 1.778 1.00 0.00 51 ARG A CA 3
ATOM 3163 C C . ARG A 1 51 ? 9.763 6.710 2.433 1.00 0.00 51 ARG A C 3
ATOM 3164 O O . ARG A 1 51 ? 10.608 7.497 2.861 1.00 0.00 51 ARG A O 3
ATOM 3185 N N . GLY A 1 52 ? 8.457 6.942 2.508 1.00 0.00 52 GLY A N 3
ATOM 3186 C CA . GLY A 1 52 ? 7.952 8.161 3.110 1.00 0.00 52 GLY A CA 3
ATOM 3187 C C . GLY A 1 52 ? 6.526 8.019 3.601 1.00 0.00 52 GLY A C 3
ATOM 3188 O O . GLY A 1 52 ? 6.003 6.909 3.693 1.00 0.00 52 GLY A O 3
ATOM 3192 N N . TRP A 1 53 ? 5.896 9.145 3.919 1.00 0.00 53 TRP A N 3
ATOM 3193 C CA . TRP A 1 53 ? 4.521 9.140 4.404 1.00 0.00 53 TRP A CA 3
ATOM 3194 C C . TRP A 1 53 ? 3.562 9.644 3.332 1.00 0.00 53 TRP A C 3
ATOM 3195 O O . TRP A 1 53 ? 3.982 10.262 2.352 1.00 0.00 53 TRP A O 3
ATOM 3216 N N . PHE A 1 54 ? 2.275 9.377 3.524 1.00 0.00 54 PHE A N 3
ATOM 3217 C CA . PHE A 1 54 ? 1.256 9.805 2.570 1.00 0.00 54 PHE A CA 3
ATOM 3218 C C . PHE A 1 54 ? -0.143 9.509 3.101 1.00 0.00 54 PHE A C 3
ATOM 3219 O O . PHE A 1 54 ? -0.353 8.591 3.894 1.00 0.00 54 PHE A O 3
ATOM 3236 N N . PRO A 1 55 ? -1.125 10.309 2.657 1.00 0.00 55 PRO A N 3
ATOM 3237 C CA . PRO A 1 55 ? -2.522 10.153 3.074 1.00 0.00 55 PRO A CA 3
ATOM 3238 C C . PRO A 1 55 ? -3.160 8.890 2.507 1.00 0.00 55 PRO A C 3
ATOM 3239 O O . PRO A 1 55 ? -3.116 8.650 1.300 1.00 0.00 55 PRO A O 3
ATOM 3250 N N . ALA A 1 56 ? -3.751 8.085 3.384 1.00 0.00 56 ALA A N 3
ATOM 3251 C CA . ALA A 1 56 ? -4.399 6.848 2.970 1.00 0.00 56 ALA A CA 3
ATOM 3252 C C . ALA A 1 56 ? -5.577 7.129 2.044 1.00 0.00 56 ALA A C 3
ATOM 3253 O O . ALA A 1 56 ? -5.772 6.438 1.043 1.00 0.00 56 ALA A O 3
ATOM 3260 N N . LYS A 1 57 ? -6.361 8.146 2.383 1.00 0.00 57 LYS A N 3
ATOM 3261 C CA . LYS A 1 57 ? -7.522 8.521 1.583 1.00 0.00 57 LYS A CA 3
ATOM 3262 C C . LYS A 1 57 ? -7.170 8.553 0.098 1.00 0.00 57 LYS A C 3
ATOM 3263 O O . LYS A 1 57 ? -8.005 8.251 -0.753 1.00 0.00 57 LYS A O 3
ATOM 3282 N N . PHE A 1 58 ? -5.928 8.918 -0.203 1.00 0.00 58 PHE A N 3
ATOM 3283 C CA . PHE A 1 58 ? -5.467 8.989 -1.585 1.00 0.00 58 PHE A CA 3
ATOM 3284 C C . PHE A 1 58 ? -5.365 7.595 -2.197 1.00 0.00 58 PHE A C 3
ATOM 3285 O O . PHE A 1 58 ? -5.630 7.404 -3.383 1.00 0.00 58 PHE A O 3
ATOM 3302 N N . VAL A 1 59 ? -4.980 6.622 -1.376 1.00 0.00 59 VAL A N 3
ATOM 3303 C CA . VAL A 1 59 ? -4.843 5.245 -1.835 1.00 0.00 59 VAL A CA 3
ATOM 3304 C C . VAL A 1 59 ? -5.902 4.348 -1.203 1.00 0.00 59 VAL A C 3
ATOM 3305 O O . VAL A 1 59 ? -6.742 4.811 -0.432 1.00 0.00 59 VAL A O 3
ATOM 3318 N N . GLU A 1 60 ? -5.854 3.061 -1.535 1.00 0.00 60 GLU A N 3
ATOM 3319 C CA . GLU A 1 60 ? -6.811 2.099 -1.000 1.00 0.00 60 GLU A CA 3
ATOM 3320 C C . GLU A 1 60 ? -6.140 0.753 -0.739 1.00 0.00 60 GLU A C 3
ATOM 3321 O O . GLU A 1 60 ? -5.278 0.318 -1.503 1.00 0.00 60 GLU A O 3
ATOM 3333 N N . VAL A 1 61 ? -6.543 0.098 0.345 1.00 0.00 61 VAL A N 3
ATOM 3334 C CA . VAL A 1 61 ? -5.983 -1.199 0.707 1.00 0.00 61 VAL A CA 3
ATOM 3335 C C . VAL A 1 61 ? -6.475 -2.292 -0.235 1.00 0.00 61 VAL A C 3
ATOM 3336 O O . VAL A 1 61 ? -7.562 -2.192 -0.806 1.00 0.00 61 VAL A O 3
ATOM 3349 N N . LEU A 1 62 ? -5.668 -3.336 -0.393 1.00 0.00 62 LEU A N 3
ATOM 3350 C CA . LEU A 1 62 ? -6.021 -4.449 -1.266 1.00 0.00 62 LEU A CA 3
ATOM 3351 C C . LEU A 1 62 ? -5.694 -5.785 -0.605 1.00 0.00 62 LEU A C 3
ATOM 3352 O O . LEU A 1 62 ? -4.558 -6.025 -0.197 1.00 0.00 62 LEU A O 3
ATOM 3368 N N . ASP A 1 63 ? -6.698 -6.649 -0.503 1.00 0.00 63 ASP A N 3
ATOM 3369 C CA . ASP A 1 63 ? -6.517 -7.962 0.106 1.00 0.00 63 ASP A CA 3
ATOM 3370 C C . ASP A 1 63 ? -6.378 -9.042 -0.962 1.00 0.00 63 ASP A C 3
ATOM 3371 O O . ASP A 1 63 ? -6.863 -10.160 -0.794 1.00 0.00 63 ASP A O 3
ATOM 3380 N N . GLU A 1 64 ? -5.714 -8.700 -2.061 1.00 0.00 64 GLU A N 3
ATOM 3381 C CA . GLU A 1 64 ? -5.513 -9.640 -3.157 1.00 0.00 64 GLU A CA 3
ATOM 3382 C C . GLU A 1 64 ? -6.738 -10.532 -3.340 1.00 0.00 64 GLU A C 3
ATOM 3383 O O . GLU A 1 64 ? -6.616 -11.741 -3.536 1.00 0.00 64 GLU A O 3
ATOM 3395 N N . ARG A 1 65 ? -7.918 -9.925 -3.273 1.00 0.00 65 ARG A N 3
ATOM 3396 C CA . ARG A 1 65 ? -9.167 -10.663 -3.429 1.00 0.00 65 ARG A CA 3
ATOM 3397 C C . ARG A 1 65 ? -9.713 -10.511 -4.845 1.00 0.00 65 ARG A C 3
ATOM 3398 O O . ARG A 1 65 ? -9.676 -9.425 -5.423 1.00 0.00 65 ARG A O 3
ATOM 3419 N N . SER A 1 66 ? -10.221 -11.609 -5.398 1.00 0.00 66 SER A N 3
ATOM 3420 C CA . SER A 1 66 ? -10.772 -11.600 -6.749 1.00 0.00 66 SER A CA 3
ATOM 3421 C C . SER A 1 66 ? -11.740 -12.762 -6.948 1.00 0.00 66 SER A C 3
ATOM 3422 O O . SER A 1 66 ? -11.502 -13.872 -6.473 1.00 0.00 66 SER A O 3
ATOM 3430 N N . LYS A 1 67 ? -12.833 -12.498 -7.654 1.00 0.00 67 LYS A N 3
ATOM 3431 C CA . LYS A 1 67 ? -13.839 -13.520 -7.920 1.00 0.00 67 LYS A CA 3
ATOM 3432 C C . LYS A 1 67 ? -14.921 -12.988 -8.854 1.00 0.00 67 LYS A C 3
ATOM 3433 O O . LYS A 1 67 ? -15.344 -11.840 -8.738 1.00 0.00 67 LYS A O 3
ATOM 3452 N N . GLU A 1 68 ? -15.366 -13.835 -9.779 1.00 0.00 68 GLU A N 3
ATOM 3453 C CA . GLU A 1 68 ? -16.399 -13.448 -10.731 1.00 0.00 68 GLU A CA 3
ATOM 3454 C C . GLU A 1 68 ? -17.408 -14.578 -10.928 1.00 0.00 68 GLU A C 3
ATOM 3455 O O . GLU A 1 68 ? -17.112 -15.743 -10.659 1.00 0.00 68 GLU A O 3
ATOM 3467 N N . TYR A 1 69 ? -18.598 -14.224 -11.400 1.00 0.00 69 TYR A N 3
ATOM 3468 C CA . TYR A 1 69 ? -19.651 -15.207 -11.629 1.00 0.00 69 TYR A CA 3
ATOM 3469 C C . TYR A 1 69 ? -20.218 -15.077 -13.040 1.00 0.00 69 TYR A C 3
ATOM 3470 O O . TYR A 1 69 ? -19.855 -14.168 -13.786 1.00 0.00 69 TYR A O 3
ATOM 3488 N N . SER A 1 70 ? -21.112 -15.994 -13.398 1.00 0.00 70 SER A N 3
ATOM 3489 C CA . SER A 1 70 ? -21.729 -15.985 -14.719 1.00 0.00 70 SER A CA 3
ATOM 3490 C C . SER A 1 70 ? -22.841 -14.943 -14.793 1.00 0.00 70 SER A C 3
ATOM 3491 O O . SER A 1 70 ? -23.709 -14.884 -13.923 1.00 0.00 70 SER A O 3
ATOM 3499 N N . ILE A 1 71 ? -22.806 -14.123 -15.838 1.00 0.00 71 ILE A N 3
ATOM 3500 C CA . ILE A 1 71 ? -23.811 -13.084 -16.027 1.00 0.00 71 ILE A CA 3
ATOM 3501 C C . ILE A 1 71 ? -25.193 -13.689 -16.244 1.00 0.00 71 ILE A C 3
ATOM 3502 O O . ILE A 1 71 ? -25.345 -14.667 -16.976 1.00 0.00 71 ILE A O 3
ATOM 3518 N N . ALA A 1 72 ? -26.199 -13.099 -15.606 1.00 0.00 72 ALA A N 3
ATOM 3519 C CA . ALA A 1 72 ? -27.570 -13.578 -15.733 1.00 0.00 72 ALA A CA 3
ATOM 3520 C C . ALA A 1 72 ? -28.238 -13.007 -16.979 1.00 0.00 72 ALA A C 3
ATOM 3521 O O . ALA A 1 72 ? -28.685 -11.859 -16.985 1.00 0.00 72 ALA A O 3
ATOM 3528 N N . SER A 1 73 ? -28.300 -13.814 -18.034 1.00 0.00 73 SER A N 3
ATOM 3529 C CA . SER A 1 73 ? -28.910 -13.386 -19.288 1.00 0.00 73 SER A CA 3
ATOM 3530 C C . SER A 1 73 ? -30.430 -13.499 -19.220 1.00 0.00 73 SER A C 3
ATOM 3531 O O . SER A 1 73 ? -30.978 -14.113 -18.306 1.00 0.00 73 SER A O 3
ATOM 3539 N N . GLY A 1 74 ? -31.107 -12.899 -20.195 1.00 0.00 74 GLY A N 3
ATOM 3540 C CA . GLY A 1 74 ? -32.556 -12.943 -20.228 1.00 0.00 74 GLY A CA 3
ATOM 3541 C C . GLY A 1 74 ? -33.095 -13.284 -21.603 1.00 0.00 74 GLY A C 3
ATOM 3542 O O . GLY A 1 74 ? -32.402 -13.868 -22.438 1.00 0.00 74 GLY A O 3
ATOM 3546 N N . PRO A 1 75 ? -34.360 -12.919 -21.855 1.00 0.00 75 PRO A N 3
ATOM 3547 C CA . PRO A 1 75 ? -35.021 -13.180 -23.138 1.00 0.00 75 PRO A CA 3
ATOM 3548 C C . PRO A 1 75 ? -34.446 -12.333 -24.268 1.00 0.00 75 PRO A C 3
ATOM 3549 O O . PRO A 1 75 ? -34.072 -11.179 -24.063 1.00 0.00 75 PRO A O 3
ATOM 3560 N N . SER A 1 76 ? -34.382 -12.914 -25.462 1.00 0.00 76 SER A N 3
ATOM 3561 C CA . SER A 1 76 ? -33.851 -12.212 -26.625 1.00 0.00 76 SER A CA 3
ATOM 3562 C C . SER A 1 76 ? -34.945 -11.408 -27.322 1.00 0.00 76 SER A C 3
ATOM 3563 O O . SER A 1 76 ? -35.740 -11.954 -28.088 1.00 0.00 76 SER A O 3
ATOM 3571 N N . SER A 1 77 ? -34.980 -10.108 -27.049 1.00 0.00 77 SER A N 3
ATOM 3572 C CA . SER A 1 77 ? -35.977 -9.228 -27.646 1.00 0.00 77 SER A CA 3
ATOM 3573 C C . SER A 1 77 ? -36.034 -9.417 -29.158 1.00 0.00 77 SER A C 3
ATOM 3574 O O . SER A 1 77 ? -37.107 -9.582 -29.737 1.00 0.00 77 SER A O 3
ATOM 3582 N N . GLY A 1 78 ? -34.866 -9.391 -29.795 1.00 0.00 78 GLY A N 3
ATOM 3583 C CA . GLY A 1 78 ? -34.803 -9.558 -31.235 1.00 0.00 78 GLY A CA 3
ATOM 3584 C C . GLY A 1 78 ? -35.523 -8.452 -31.982 1.00 0.00 78 GLY A C 3
ATOM 3585 O O . GLY A 1 78 ? -35.868 -8.607 -33.152 1.00 0.00 78 GLY A O 3
ATOM 3589 N N . GLY A 1 1 ? -0.732 -15.846 8.099 1.00 0.00 1 GLY A N 4
ATOM 3590 C CA . GLY A 1 1 ? -0.059 -14.566 7.984 1.00 0.00 1 GLY A CA 4
ATOM 3591 C C . GLY A 1 1 ? 0.854 -14.284 9.161 1.00 0.00 1 GLY A C 4
ATOM 3592 O O . GLY A 1 1 ? 0.674 -14.843 10.242 1.00 0.00 1 GLY A O 4
ATOM 3596 N N . SER A 1 2 ? 1.838 -13.415 8.951 1.00 0.00 2 SER A N 4
ATOM 3597 C CA . SER A 1 2 ? 2.786 -13.064 10.002 1.00 0.00 2 SER A CA 4
ATOM 3598 C C . SER A 1 2 ? 2.060 -12.521 11.229 1.00 0.00 2 SER A C 4
ATOM 3599 O O . SER A 1 2 ? 0.854 -12.276 11.192 1.00 0.00 2 SER A O 4
ATOM 3607 N N . SER A 1 3 ? 2.804 -12.338 12.314 1.00 0.00 3 SER A N 4
ATOM 3608 C CA . SER A 1 3 ? 2.231 -11.827 13.554 1.00 0.00 3 SER A CA 4
ATOM 3609 C C . SER A 1 3 ? 2.752 -10.425 13.857 1.00 0.00 3 SER A C 4
ATOM 3610 O O . SER A 1 3 ? 1.975 -9.492 14.055 1.00 0.00 3 SER A O 4
ATOM 3618 N N . GLY A 1 4 ? 4.074 -10.284 13.889 1.00 0.00 4 GLY A N 4
ATOM 3619 C CA . GLY A 1 4 ? 4.676 -8.995 14.167 1.00 0.00 4 GLY A CA 4
ATOM 3620 C C . GLY A 1 4 ? 5.009 -8.225 12.904 1.00 0.00 4 GLY A C 4
ATOM 3621 O O . GLY A 1 4 ? 4.695 -7.040 12.790 1.00 0.00 4 GLY A O 4
ATOM 3625 N N . SER A 1 5 ? 5.647 -8.899 11.953 1.00 0.00 5 SER A N 4
ATOM 3626 C CA . SER A 1 5 ? 6.028 -8.270 10.694 1.00 0.00 5 SER A CA 4
ATOM 3627 C C . SER A 1 5 ? 4.795 -7.843 9.906 1.00 0.00 5 SER A C 4
ATOM 3628 O O . SER A 1 5 ? 3.738 -8.469 9.996 1.00 0.00 5 SER A O 4
ATOM 3636 N N . SER A 1 6 ? 4.936 -6.771 9.132 1.00 0.00 6 SER A N 4
ATOM 3637 C CA . SER A 1 6 ? 3.833 -6.256 8.331 1.00 0.00 6 SER A CA 4
ATOM 3638 C C . SER A 1 6 ? 4.192 -6.256 6.848 1.00 0.00 6 SER A C 4
ATOM 3639 O O . SER A 1 6 ? 5.340 -6.021 6.476 1.00 0.00 6 SER A O 4
ATOM 3647 N N . GLY A 1 7 ? 3.199 -6.524 6.005 1.00 0.00 7 GLY A N 4
ATOM 3648 C CA . GLY A 1 7 ? 3.429 -6.551 4.571 1.00 0.00 7 GLY A CA 4
ATOM 3649 C C . GLY A 1 7 ? 2.145 -6.418 3.776 1.00 0.00 7 GLY A C 4
ATOM 3650 O O . GLY A 1 7 ? 1.494 -7.414 3.466 1.00 0.00 7 GLY A O 4
ATOM 3654 N N . ARG A 1 8 ? 1.782 -5.182 3.445 1.00 0.00 8 ARG A N 4
ATOM 3655 C CA . ARG A 1 8 ? 0.566 -4.923 2.684 1.00 0.00 8 ARG A CA 4
ATOM 3656 C C . ARG A 1 8 ? 0.869 -4.078 1.449 1.00 0.00 8 ARG A C 4
ATOM 3657 O O . ARG A 1 8 ? 2.004 -3.645 1.243 1.00 0.00 8 ARG A O 4
ATOM 3678 N N . ARG A 1 9 ? -0.152 -3.848 0.630 1.00 0.00 9 ARG A N 4
ATOM 3679 C CA . ARG A 1 9 ? 0.006 -3.058 -0.584 1.00 0.00 9 ARG A CA 4
ATOM 3680 C C . ARG A 1 9 ? -1.266 -2.271 -0.890 1.00 0.00 9 ARG A C 4
ATOM 3681 O O . ARG A 1 9 ? -2.362 -2.830 -0.919 1.00 0.00 9 ARG A O 4
ATOM 3702 N N . ALA A 1 10 ? -1.112 -0.971 -1.117 1.00 0.00 10 ALA A N 4
ATOM 3703 C CA . ALA A 1 10 ? -2.246 -0.108 -1.421 1.00 0.00 10 ALA A CA 4
ATOM 3704 C C . ALA A 1 10 ? -2.190 0.386 -2.863 1.00 0.00 10 ALA A C 4
ATOM 3705 O O . ALA A 1 10 ? -1.111 0.632 -3.403 1.00 0.00 10 ALA A O 4
ATOM 3712 N N . LYS A 1 11 ? -3.357 0.527 -3.481 1.00 0.00 11 LYS A N 4
ATOM 3713 C CA . LYS A 1 11 ? -3.441 0.993 -4.861 1.00 0.00 11 LYS A CA 4
ATOM 3714 C C . LYS A 1 11 ? -3.822 2.469 -4.915 1.00 0.00 11 LYS A C 4
ATOM 3715 O O . LYS A 1 11 ? -4.836 2.879 -4.351 1.00 0.00 11 LYS A O 4
ATOM 3734 N N . ALA A 1 12 ? -3.004 3.262 -5.598 1.00 0.00 12 ALA A N 4
ATOM 3735 C CA . ALA A 1 12 ? -3.259 4.690 -5.730 1.00 0.00 12 ALA A CA 4
ATOM 3736 C C . ALA A 1 12 ? -4.481 4.954 -6.603 1.00 0.00 12 ALA A C 4
ATOM 3737 O O . ALA A 1 12 ? -4.575 4.454 -7.723 1.00 0.00 12 ALA A O 4
ATOM 3744 N N . LEU A 1 13 ? -5.417 5.739 -6.080 1.00 0.00 13 LEU A N 4
ATOM 3745 C CA . LEU A 1 13 ? -6.635 6.068 -6.811 1.00 0.00 13 LEU A CA 4
ATOM 3746 C C . LEU A 1 13 ? -6.399 7.232 -7.769 1.00 0.00 13 LEU A C 4
ATOM 3747 O O . LEU A 1 13 ? -7.157 7.433 -8.718 1.00 0.00 13 LEU A O 4
ATOM 3763 N N . LEU A 1 14 ? -5.341 7.994 -7.515 1.00 0.00 14 LEU A N 4
ATOM 3764 C CA . LEU A 1 14 ? -5.001 9.137 -8.356 1.00 0.00 14 LEU A CA 4
ATOM 3765 C C . LEU A 1 14 ? -3.518 9.475 -8.243 1.00 0.00 14 LEU A C 4
ATOM 3766 O O . LEU A 1 14 ? -2.763 8.776 -7.570 1.00 0.00 14 LEU A O 4
ATOM 3782 N N . ASP A 1 15 ? -3.110 10.552 -8.907 1.00 0.00 15 ASP A N 4
ATOM 3783 C CA . ASP A 1 15 ? -1.718 10.985 -8.879 1.00 0.00 15 ASP A CA 4
ATOM 3784 C C . ASP A 1 15 ? -1.449 11.872 -7.669 1.00 0.00 15 ASP A C 4
ATOM 3785 O O . ASP A 1 15 ? -1.853 13.035 -7.637 1.00 0.00 15 ASP A O 4
ATOM 3794 N N . PHE A 1 16 ? -0.767 11.316 -6.672 1.00 0.00 16 PHE A N 4
ATOM 3795 C CA . PHE A 1 16 ? -0.446 12.056 -5.457 1.00 0.00 16 PHE A CA 4
ATOM 3796 C C . PHE A 1 16 ? 0.932 12.703 -5.562 1.00 0.00 16 PHE A C 4
ATOM 3797 O O . PHE A 1 16 ? 1.954 12.029 -5.446 1.00 0.00 16 PHE A O 4
ATOM 3814 N N . GLU A 1 17 ? 0.949 14.013 -5.784 1.00 0.00 17 GLU A N 4
ATOM 3815 C CA . GLU A 1 17 ? 2.201 14.750 -5.907 1.00 0.00 17 GLU A CA 4
ATOM 3816 C C . GLU A 1 17 ? 2.742 15.137 -4.533 1.00 0.00 17 GLU A C 4
ATOM 3817 O O . GLU A 1 17 ? 2.215 16.036 -3.877 1.00 0.00 17 GLU A O 4
ATOM 3829 N N . ARG A 1 18 ? 3.795 14.450 -4.103 1.00 0.00 18 ARG A N 4
ATOM 3830 C CA . ARG A 1 18 ? 4.406 14.720 -2.806 1.00 0.00 18 ARG A CA 4
ATOM 3831 C C . ARG A 1 18 ? 4.903 16.160 -2.730 1.00 0.00 18 ARG A C 4
ATOM 3832 O O . ARG A 1 18 ? 5.587 16.642 -3.632 1.00 0.00 18 ARG A O 4
ATOM 3853 N N . HIS A 1 19 ? 4.551 16.844 -1.645 1.00 0.00 19 HIS A N 4
ATOM 3854 C CA . HIS A 1 19 ? 4.963 18.231 -1.449 1.00 0.00 19 HIS A CA 4
ATOM 3855 C C . HIS A 1 19 ? 6.368 18.303 -0.861 1.00 0.00 19 HIS A C 4
ATOM 3856 O O . HIS A 1 19 ? 7.190 19.111 -1.292 1.00 0.00 19 HIS A O 4
ATOM 3871 N N . ASP A 1 20 ? 6.636 17.454 0.126 1.00 0.00 20 ASP A N 4
ATOM 3872 C CA . ASP A 1 20 ? 7.942 17.422 0.773 1.00 0.00 20 ASP A CA 4
ATOM 3873 C C . ASP A 1 20 ? 8.659 16.107 0.485 1.00 0.00 20 ASP A C 4
ATOM 3874 O O . ASP A 1 20 ? 8.040 15.132 0.057 1.00 0.00 20 ASP A O 4
ATOM 3883 N N . ASP A 1 21 ? 9.966 16.087 0.722 1.00 0.00 21 ASP A N 4
ATOM 3884 C CA . ASP A 1 21 ? 10.767 14.892 0.488 1.00 0.00 21 ASP A CA 4
ATOM 3885 C C . ASP A 1 21 ? 10.210 13.702 1.265 1.00 0.00 21 ASP A C 4
ATOM 3886 O O . ASP A 1 21 ? 10.126 12.591 0.742 1.00 0.00 21 ASP A O 4
ATOM 3895 N N . ASP A 1 22 ? 9.832 13.944 2.515 1.00 0.00 22 ASP A N 4
ATOM 3896 C CA . ASP A 1 22 ? 9.283 12.894 3.365 1.00 0.00 22 ASP A CA 4
ATOM 3897 C C . ASP A 1 22 ? 8.033 12.286 2.737 1.00 0.00 22 ASP A C 4
ATOM 3898 O O . ASP A 1 22 ? 7.819 11.076 2.807 1.00 0.00 22 ASP A O 4
ATOM 3907 N N . GLU A 1 23 ? 7.212 13.133 2.125 1.00 0.00 23 GLU A N 4
ATOM 3908 C CA . GLU A 1 23 ? 5.983 12.677 1.486 1.00 0.00 23 GLU A CA 4
ATOM 3909 C C . GLU A 1 23 ? 6.290 11.758 0.308 1.00 0.00 23 GLU A C 4
ATOM 3910 O O . GLU A 1 23 ? 7.136 12.069 -0.533 1.00 0.00 23 GLU A O 4
ATOM 3922 N N . LEU A 1 24 ? 5.596 10.626 0.252 1.00 0.00 24 LEU A N 4
ATOM 3923 C CA . LEU A 1 24 ? 5.795 9.660 -0.823 1.00 0.00 24 LEU A CA 4
ATOM 3924 C C . LEU A 1 24 ? 4.872 9.959 -2.000 1.00 0.00 24 LEU A C 4
ATOM 3925 O O . LEU A 1 24 ? 3.654 9.824 -1.897 1.00 0.00 24 LEU A O 4
ATOM 3941 N N . GLY A 1 25 ? 5.463 10.363 -3.121 1.00 0.00 25 GLY A N 4
ATOM 3942 C CA . GLY A 1 25 ? 4.679 10.673 -4.303 1.00 0.00 25 GLY A CA 4
ATOM 3943 C C . GLY A 1 25 ? 4.478 9.465 -5.196 1.00 0.00 25 GLY A C 4
ATOM 3944 O O . GLY A 1 25 ? 5.321 8.569 -5.242 1.00 0.00 25 GLY A O 4
ATOM 3948 N N . PHE A 1 26 ? 3.357 9.440 -5.910 1.00 0.00 26 PHE A N 4
ATOM 3949 C CA . PHE A 1 26 ? 3.047 8.332 -6.807 1.00 0.00 26 PHE A CA 4
ATOM 3950 C C . PHE A 1 26 ? 2.081 8.774 -7.903 1.00 0.00 26 PHE A C 4
ATOM 3951 O O . PHE A 1 26 ? 1.710 9.945 -7.983 1.00 0.00 26 PHE A O 4
ATOM 3968 N N . ARG A 1 27 ? 1.677 7.828 -8.744 1.00 0.00 27 ARG A N 4
ATOM 3969 C CA . ARG A 1 27 ? 0.757 8.118 -9.837 1.00 0.00 27 ARG A CA 4
ATOM 3970 C C . ARG A 1 27 ? -0.438 7.168 -9.808 1.00 0.00 27 ARG A C 4
ATOM 3971 O O . ARG A 1 27 ? -0.345 6.053 -9.297 1.00 0.00 27 ARG A O 4
ATOM 3992 N N . LYS A 1 28 ? -1.559 7.620 -10.358 1.00 0.00 28 LYS A N 4
ATOM 3993 C CA . LYS A 1 28 ? -2.772 6.812 -10.399 1.00 0.00 28 LYS A CA 4
ATOM 3994 C C . LYS A 1 28 ? -2.463 5.390 -10.857 1.00 0.00 28 LYS A C 4
ATOM 3995 O O . LYS A 1 28 ? -1.625 5.179 -11.732 1.00 0.00 28 LYS A O 4
ATOM 4014 N N . ASN A 1 29 ? -3.149 4.419 -10.261 1.00 0.00 29 ASN A N 4
ATOM 4015 C CA . ASN A 1 29 ? -2.948 3.017 -10.610 1.00 0.00 29 ASN A CA 4
ATOM 4016 C C . ASN A 1 29 ? -1.527 2.573 -10.279 1.00 0.00 29 ASN A C 4
ATOM 4017 O O . ASN A 1 29 ? -0.856 1.945 -11.099 1.00 0.00 29 ASN A O 4
ATOM 4028 N N . ASP A 1 30 ? -1.076 2.903 -9.075 1.00 0.00 30 ASP A N 4
ATOM 4029 C CA . ASP A 1 30 ? 0.266 2.536 -8.635 1.00 0.00 30 ASP A CA 4
ATOM 4030 C C . ASP A 1 30 ? 0.211 1.717 -7.348 1.00 0.00 30 ASP A C 4
ATOM 4031 O O . ASP A 1 30 ? -0.569 2.018 -6.444 1.00 0.00 30 ASP A O 4
ATOM 4040 N N . ILE A 1 31 ? 1.043 0.684 -7.275 1.00 0.00 31 ILE A N 4
ATOM 4041 C CA . ILE A 1 31 ? 1.087 -0.177 -6.099 1.00 0.00 31 ILE A CA 4
ATOM 4042 C C . ILE A 1 31 ? 2.247 0.204 -5.183 1.00 0.00 31 ILE A C 4
ATOM 4043 O O . ILE A 1 31 ? 3.401 0.234 -5.607 1.00 0.00 31 ILE A O 4
ATOM 4059 N N . ILE A 1 32 ? 1.927 0.494 -3.926 1.00 0.00 32 ILE A N 4
ATOM 4060 C CA . ILE A 1 32 ? 2.942 0.869 -2.949 1.00 0.00 32 ILE A CA 4
ATOM 4061 C C . ILE A 1 32 ? 2.990 -0.125 -1.795 1.00 0.00 32 ILE A C 4
ATOM 4062 O O . ILE A 1 32 ? 1.973 -0.404 -1.159 1.00 0.00 32 ILE A O 4
ATOM 4078 N N . THR A 1 33 ? 4.178 -0.656 -1.527 1.00 0.00 33 THR A N 4
ATOM 4079 C CA . THR A 1 33 ? 4.361 -1.620 -0.449 1.00 0.00 33 THR A CA 4
ATOM 4080 C C . THR A 1 33 ? 4.301 -0.939 0.913 1.00 0.00 33 THR A C 4
ATOM 4081 O O . THR A 1 33 ? 5.230 -0.230 1.303 1.00 0.00 33 THR A O 4
ATOM 4092 N N . ILE A 1 34 ? 3.207 -1.156 1.633 1.00 0.00 34 ILE A N 4
ATOM 4093 C CA . ILE A 1 34 ? 3.029 -0.564 2.953 1.00 0.00 34 ILE A CA 4
ATOM 4094 C C . ILE A 1 34 ? 4.037 -1.127 3.948 1.00 0.00 34 ILE A C 4
ATOM 4095 O O . ILE A 1 34 ? 4.075 -2.334 4.192 1.00 0.00 34 ILE A O 4
ATOM 4111 N N . ILE A 1 35 ? 4.850 -0.248 4.522 1.00 0.00 35 ILE A N 4
ATOM 4112 C CA . ILE A 1 35 ? 5.856 -0.658 5.494 1.00 0.00 35 ILE A CA 4
ATOM 4113 C C . ILE A 1 35 ? 5.337 -0.506 6.919 1.00 0.00 35 ILE A C 4
ATOM 4114 O O . ILE A 1 35 ? 5.309 -1.469 7.686 1.00 0.00 35 ILE A O 4
ATOM 4130 N N . SER A 1 36 ? 4.925 0.708 7.267 1.00 0.00 36 SER A N 4
ATOM 4131 C CA . SER A 1 36 ? 4.408 0.987 8.602 1.00 0.00 36 SER A CA 4
ATOM 4132 C C . SER A 1 36 ? 3.167 1.873 8.530 1.00 0.00 36 SER A C 4
ATOM 4133 O O . SER A 1 36 ? 2.805 2.365 7.462 1.00 0.00 36 SER A O 4
ATOM 4141 N N . GLN A 1 37 ? 2.521 2.070 9.675 1.00 0.00 37 GLN A N 4
ATOM 4142 C CA . GLN A 1 37 ? 1.321 2.895 9.743 1.00 0.00 37 GLN A CA 4
ATOM 4143 C C . GLN A 1 37 ? 1.412 3.895 10.891 1.00 0.00 37 GLN A C 4
ATOM 4144 O O . GLN A 1 37 ? 1.123 3.564 12.042 1.00 0.00 37 GLN A O 4
ATOM 4158 N N . LYS A 1 38 ? 1.815 5.119 10.573 1.00 0.00 38 LYS A N 4
ATOM 4159 C CA . LYS A 1 38 ? 1.943 6.169 11.577 1.00 0.00 38 LYS A CA 4
ATOM 4160 C C . LYS A 1 38 ? 0.590 6.490 12.204 1.00 0.00 38 LYS A C 4
ATOM 4161 O O . LYS A 1 38 ? 0.435 6.449 13.424 1.00 0.00 38 LYS A O 4
ATOM 4180 N N . ASP A 1 39 ? -0.386 6.808 11.362 1.00 0.00 39 ASP A N 4
ATOM 4181 C CA . ASP A 1 39 ? -1.727 7.134 11.833 1.00 0.00 39 ASP A CA 4
ATOM 4182 C C . ASP A 1 39 ? -2.785 6.417 11.000 1.00 0.00 39 ASP A C 4
ATOM 4183 O O . ASP A 1 39 ? -2.465 5.729 10.032 1.00 0.00 39 ASP A O 4
ATOM 4192 N N . GLU A 1 40 ? -4.047 6.582 11.387 1.00 0.00 40 GLU A N 4
ATOM 4193 C CA . GLU A 1 40 ? -5.151 5.948 10.676 1.00 0.00 40 GLU A CA 4
ATOM 4194 C C . GLU A 1 40 ? -5.260 6.485 9.250 1.00 0.00 40 GLU A C 4
ATOM 4195 O O . GLU A 1 40 ? -6.055 5.991 8.450 1.00 0.00 40 GLU A O 4
ATOM 4207 N N . HIS A 1 41 ? -4.458 7.498 8.943 1.00 0.00 41 HIS A N 4
ATOM 4208 C CA . HIS A 1 41 ? -4.464 8.102 7.615 1.00 0.00 41 HIS A CA 4
ATOM 4209 C C . HIS A 1 41 ? -3.049 8.186 7.050 1.00 0.00 41 HIS A C 4
ATOM 4210 O O . HIS A 1 41 ? -2.807 7.821 5.900 1.00 0.00 41 HIS A O 4
ATOM 4225 N N . CYS A 1 42 ? -2.120 8.672 7.866 1.00 0.00 42 CYS A N 4
ATOM 4226 C CA . CYS A 1 42 ? -0.728 8.805 7.447 1.00 0.00 42 CYS A CA 4
ATOM 4227 C C . CYS A 1 42 ? -0.014 7.459 7.494 1.00 0.00 42 CYS A C 4
ATOM 4228 O O . CYS A 1 42 ? 0.403 7.003 8.559 1.00 0.00 42 CYS A O 4
ATOM 4236 N N . TRP A 1 43 ? 0.120 6.826 6.335 1.00 0.00 43 TRP A N 4
ATOM 4237 C CA . TRP A 1 43 ? 0.783 5.531 6.244 1.00 0.00 43 TRP A CA 4
ATOM 4238 C C . TRP A 1 43 ? 2.137 5.657 5.554 1.00 0.00 43 TRP A C 4
ATOM 4239 O O . TRP A 1 43 ? 2.347 6.558 4.741 1.00 0.00 43 TRP A O 4
ATOM 4260 N N . VAL A 1 44 ? 3.051 4.751 5.882 1.00 0.00 44 VAL A N 4
ATOM 4261 C CA . VAL A 1 44 ? 4.384 4.762 5.292 1.00 0.00 44 VAL A CA 4
ATOM 4262 C C . VAL A 1 44 ? 4.599 3.546 4.397 1.00 0.00 44 VAL A C 4
ATOM 4263 O O . VAL A 1 44 ? 4.736 2.423 4.881 1.00 0.00 44 VAL A O 4
ATOM 4276 N N . GLY A 1 45 ? 4.628 3.779 3.089 1.00 0.00 45 GLY A N 4
ATOM 4277 C CA . GLY A 1 45 ? 4.826 2.694 2.146 1.00 0.00 45 GLY A CA 4
ATOM 4278 C C . GLY A 1 45 ? 6.140 2.809 1.398 1.00 0.00 45 GLY A C 4
ATOM 4279 O O . GLY A 1 45 ? 6.935 3.708 1.665 1.00 0.00 45 GLY A O 4
ATOM 4283 N N . GLU A 1 46 ? 6.367 1.894 0.459 1.00 0.00 46 GLU A N 4
ATOM 4284 C CA . GLU A 1 46 ? 7.594 1.897 -0.327 1.00 0.00 46 GLU A CA 4
ATOM 4285 C C . GLU A 1 46 ? 7.285 1.829 -1.820 1.00 0.00 46 GLU A C 4
ATOM 4286 O O . GLU A 1 46 ? 6.593 0.920 -2.281 1.00 0.00 46 GLU A O 4
ATOM 4298 N N . LEU A 1 47 ? 7.799 2.797 -2.570 1.00 0.00 47 LEU A N 4
ATOM 4299 C CA . LEU A 1 47 ? 7.577 2.850 -4.011 1.00 0.00 47 LEU A CA 4
ATOM 4300 C C . LEU A 1 47 ? 8.687 3.632 -4.703 1.00 0.00 47 LEU A C 4
ATOM 4301 O O . LEU A 1 47 ? 9.072 4.711 -4.258 1.00 0.00 47 LEU A O 4
ATOM 4317 N N . ASN A 1 48 ? 9.197 3.080 -5.801 1.00 0.00 48 ASN A N 4
ATOM 4318 C CA . ASN A 1 48 ? 10.262 3.727 -6.558 1.00 0.00 48 ASN A CA 4
ATOM 4319 C C . ASN A 1 48 ? 11.524 3.865 -5.711 1.00 0.00 48 ASN A C 4
ATOM 4320 O O . ASN A 1 48 ? 12.281 4.825 -5.859 1.00 0.00 48 ASN A O 4
ATOM 4331 N N . GLY A 1 49 ? 11.745 2.899 -4.826 1.00 0.00 49 GLY A N 4
ATOM 4332 C CA . GLY A 1 49 ? 12.916 2.931 -3.971 1.00 0.00 49 GLY A CA 4
ATOM 4333 C C . GLY A 1 49 ? 12.853 4.042 -2.942 1.00 0.00 49 GLY A C 4
ATOM 4334 O O . GLY A 1 49 ? 13.876 4.439 -2.380 1.00 0.00 49 GLY A O 4
ATOM 4338 N N . LEU A 1 50 ? 11.649 4.546 -2.692 1.00 0.00 50 LEU A N 4
ATOM 4339 C CA . LEU A 1 50 ? 11.455 5.620 -1.723 1.00 0.00 50 LEU A CA 4
ATOM 4340 C C . LEU A 1 50 ? 10.469 5.203 -0.637 1.00 0.00 50 LEU A C 4
ATOM 4341 O O . LEU A 1 50 ? 9.427 4.613 -0.926 1.00 0.00 50 LEU A O 4
ATOM 4357 N N . ARG A 1 51 ? 10.804 5.515 0.610 1.00 0.00 51 ARG A N 4
ATOM 4358 C CA . ARG A 1 51 ? 9.946 5.173 1.739 1.00 0.00 51 ARG A CA 4
ATOM 4359 C C . ARG A 1 51 ? 9.541 6.424 2.511 1.00 0.00 51 ARG A C 4
ATOM 4360 O O . ARG A 1 51 ? 10.360 7.038 3.194 1.00 0.00 51 ARG A O 4
ATOM 4381 N N . GLY A 1 52 ? 8.268 6.796 2.399 1.00 0.00 52 GLY A N 4
ATOM 4382 C CA . GLY A 1 52 ? 7.776 7.973 3.092 1.00 0.00 52 GLY A CA 4
ATOM 4383 C C . GLY A 1 52 ? 6.315 7.850 3.477 1.00 0.00 52 GLY A C 4
ATOM 4384 O O . GLY A 1 52 ? 5.689 6.816 3.243 1.00 0.00 52 GLY A O 4
ATOM 4388 N N . TRP A 1 53 ? 5.771 8.907 4.071 1.00 0.00 53 TRP A N 4
ATOM 4389 C CA . TRP A 1 53 ? 4.375 8.911 4.491 1.00 0.00 53 TRP A CA 4
ATOM 4390 C C . TRP A 1 53 ? 3.473 9.425 3.375 1.00 0.00 53 TRP A C 4
ATOM 4391 O O . TRP A 1 53 ? 3.947 9.979 2.384 1.00 0.00 53 TRP A O 4
ATOM 4412 N N . PHE A 1 54 ? 2.167 9.237 3.542 1.00 0.00 54 PHE A N 4
ATOM 4413 C CA . PHE A 1 54 ? 1.197 9.682 2.547 1.00 0.00 54 PHE A CA 4
ATOM 4414 C C . PHE A 1 54 ? -0.229 9.458 3.040 1.00 0.00 54 PHE A C 4
ATOM 4415 O O . PHE A 1 54 ? -0.504 8.563 3.840 1.00 0.00 54 PHE A O 4
ATOM 4432 N N . PRO A 1 55 ? -1.161 10.292 2.553 1.00 0.00 55 PRO A N 4
ATOM 4433 C CA . PRO A 1 55 ? -2.574 10.207 2.930 1.00 0.00 55 PRO A CA 4
ATOM 4434 C C . PRO A 1 55 ? -3.252 8.962 2.364 1.00 0.00 55 PRO A C 4
ATOM 4435 O O . PRO A 1 55 ? -3.576 8.907 1.179 1.00 0.00 55 PRO A O 4
ATOM 4446 N N . ALA A 1 56 ? -3.461 7.968 3.219 1.00 0.00 56 ALA A N 4
ATOM 4447 C CA . ALA A 1 56 ? -4.101 6.726 2.805 1.00 0.00 56 ALA A CA 4
ATOM 4448 C C . ALA A 1 56 ? -5.349 7.002 1.972 1.00 0.00 56 ALA A C 4
ATOM 4449 O O . ALA A 1 56 ? -5.625 6.303 0.997 1.00 0.00 56 ALA A O 4
ATOM 4456 N N . LYS A 1 57 ? -6.099 8.027 2.364 1.00 0.00 57 LYS A N 4
ATOM 4457 C CA . LYS A 1 57 ? -7.318 8.397 1.653 1.00 0.00 57 LYS A CA 4
ATOM 4458 C C . LYS A 1 57 ? -7.070 8.473 0.150 1.00 0.00 57 LYS A C 4
ATOM 4459 O O . LYS A 1 57 ? -7.914 8.070 -0.650 1.00 0.00 57 LYS A O 4
ATOM 4478 N N . PHE A 1 58 ? -5.905 8.990 -0.229 1.00 0.00 58 PHE A N 4
ATOM 4479 C CA . PHE A 1 58 ? -5.546 9.119 -1.636 1.00 0.00 58 PHE A CA 4
ATOM 4480 C C . PHE A 1 58 ? -5.443 7.747 -2.297 1.00 0.00 58 PHE A C 4
ATOM 4481 O O . PHE A 1 58 ? -5.666 7.608 -3.500 1.00 0.00 58 PHE A O 4
ATOM 4498 N N . VAL A 1 59 ? -5.101 6.738 -1.503 1.00 0.00 59 VAL A N 4
ATOM 4499 C CA . VAL A 1 59 ? -4.969 5.377 -2.010 1.00 0.00 59 VAL A CA 4
ATOM 4500 C C . VAL A 1 59 ? -6.035 4.463 -1.416 1.00 0.00 59 VAL A C 4
ATOM 4501 O O . VAL A 1 59 ? -6.841 4.888 -0.590 1.00 0.00 59 VAL A O 4
ATOM 4514 N N . GLU A 1 60 ? -6.033 3.204 -1.846 1.00 0.00 60 GLU A N 4
ATOM 4515 C CA . GLU A 1 60 ? -7.001 2.230 -1.355 1.00 0.00 60 GLU A CA 4
ATOM 4516 C C . GLU A 1 60 ? -6.300 0.968 -0.859 1.00 0.00 60 GLU A C 4
ATOM 4517 O O . GLU A 1 60 ? -5.300 0.535 -1.432 1.00 0.00 60 GLU A O 4
ATOM 4529 N N . VAL A 1 61 ? -6.831 0.386 0.210 1.00 0.00 61 VAL A N 4
ATOM 4530 C CA . VAL A 1 61 ? -6.258 -0.826 0.785 1.00 0.00 61 VAL A CA 4
ATOM 4531 C C . VAL A 1 61 ? -6.612 -2.052 -0.050 1.00 0.00 61 VAL A C 4
ATOM 4532 O O . VAL A 1 61 ? -7.651 -2.086 -0.712 1.00 0.00 61 VAL A O 4
ATOM 4545 N N . LEU A 1 62 ? -5.743 -3.056 -0.015 1.00 0.00 62 LEU A N 4
ATOM 4546 C CA . LEU A 1 62 ? -5.965 -4.285 -0.768 1.00 0.00 62 LEU A CA 4
ATOM 4547 C C . LEU A 1 62 ? -5.672 -5.510 0.092 1.00 0.00 62 LEU A C 4
ATOM 4548 O O . LEU A 1 62 ? -4.534 -5.732 0.506 1.00 0.00 62 LEU A O 4
ATOM 4564 N N . ASP A 1 63 ? -6.705 -6.304 0.354 1.00 0.00 63 ASP A N 4
ATOM 4565 C CA . ASP A 1 63 ? -6.557 -7.508 1.162 1.00 0.00 63 ASP A CA 4
ATOM 4566 C C . ASP A 1 63 ? -5.754 -8.568 0.414 1.00 0.00 63 ASP A C 4
ATOM 4567 O O . ASP A 1 63 ? -5.880 -8.714 -0.801 1.00 0.00 63 ASP A O 4
ATOM 4576 N N . GLU A 1 64 ? -4.927 -9.304 1.149 1.00 0.00 64 GLU A N 4
ATOM 4577 C CA . GLU A 1 64 ? -4.101 -10.349 0.555 1.00 0.00 64 GLU A CA 4
ATOM 4578 C C . GLU A 1 64 ? -4.351 -11.693 1.236 1.00 0.00 64 GLU A C 4
ATOM 4579 O O . GLU A 1 64 ? -4.399 -12.732 0.579 1.00 0.00 64 GLU A O 4
ATOM 4591 N N . ARG A 1 65 ? -4.508 -11.660 2.555 1.00 0.00 65 ARG A N 4
ATOM 4592 C CA . ARG A 1 65 ? -4.749 -12.875 3.325 1.00 0.00 65 ARG A CA 4
ATOM 4593 C C . ARG A 1 65 ? -6.234 -13.031 3.640 1.00 0.00 65 ARG A C 4
ATOM 4594 O O . ARG A 1 65 ? -6.809 -12.236 4.383 1.00 0.00 65 ARG A O 4
ATOM 4615 N N . SER A 1 66 ? -6.850 -14.063 3.070 1.00 0.00 66 SER A N 4
ATOM 4616 C CA . SER A 1 66 ? -8.269 -14.321 3.287 1.00 0.00 66 SER A CA 4
ATOM 4617 C C . SER A 1 66 ? -8.601 -15.784 3.019 1.00 0.00 66 SER A C 4
ATOM 4618 O O . SER A 1 66 ? -7.741 -16.565 2.610 1.00 0.00 66 SER A O 4
ATOM 4626 N N . LYS A 1 67 ? -9.857 -16.152 3.250 1.00 0.00 67 LYS A N 4
ATOM 4627 C CA . LYS A 1 67 ? -10.308 -17.522 3.033 1.00 0.00 67 LYS A CA 4
ATOM 4628 C C . LYS A 1 67 ? -10.282 -17.874 1.549 1.00 0.00 67 LYS A C 4
ATOM 4629 O O . LYS A 1 67 ? -10.230 -16.991 0.694 1.00 0.00 67 LYS A O 4
ATOM 4648 N N . GLU A 1 68 ? -10.319 -19.170 1.252 1.00 0.00 68 GLU A N 4
ATOM 4649 C CA . GLU A 1 68 ? -10.301 -19.636 -0.129 1.00 0.00 68 GLU A CA 4
ATOM 4650 C C . GLU A 1 68 ? -11.719 -19.875 -0.642 1.00 0.00 68 GLU A C 4
ATOM 4651 O O . GLU A 1 68 ? -12.520 -20.547 0.007 1.00 0.00 68 GLU A O 4
ATOM 4663 N N . TYR A 1 69 ? -12.019 -19.319 -1.810 1.00 0.00 69 TYR A N 4
ATOM 4664 C CA . TYR A 1 69 ? -13.341 -19.468 -2.409 1.00 0.00 69 TYR A CA 4
ATOM 4665 C C . TYR A 1 69 ? -13.496 -20.843 -3.050 1.00 0.00 69 TYR A C 4
ATOM 4666 O O . TYR A 1 69 ? -13.019 -21.082 -4.159 1.00 0.00 69 TYR A O 4
ATOM 4684 N N . SER A 1 70 ? -14.168 -21.746 -2.342 1.00 0.00 70 SER A N 4
ATOM 4685 C CA . SER A 1 70 ? -14.385 -23.100 -2.839 1.00 0.00 70 SER A CA 4
ATOM 4686 C C . SER A 1 70 ? -15.459 -23.116 -3.922 1.00 0.00 70 SER A C 4
ATOM 4687 O O . SER A 1 70 ? -16.088 -22.094 -4.204 1.00 0.00 70 SER A O 4
ATOM 4695 N N . ILE A 1 71 ? -15.666 -24.281 -4.526 1.00 0.00 71 ILE A N 4
ATOM 4696 C CA . ILE A 1 71 ? -16.665 -24.432 -5.577 1.00 0.00 71 ILE A CA 4
ATOM 4697 C C . ILE A 1 71 ? -17.630 -25.569 -5.261 1.00 0.00 71 ILE A C 4
ATOM 4698 O O . ILE A 1 71 ? -17.381 -26.376 -4.365 1.00 0.00 71 ILE A O 4
ATOM 4714 N N . ALA A 1 72 ? -18.731 -25.628 -6.003 1.00 0.00 72 ALA A N 4
ATOM 4715 C CA . ALA A 1 72 ? -19.731 -26.669 -5.805 1.00 0.00 72 ALA A CA 4
ATOM 4716 C C . ALA A 1 72 ? -20.608 -26.830 -7.041 1.00 0.00 72 ALA A C 4
ATOM 4717 O O . ALA A 1 72 ? -20.900 -25.858 -7.738 1.00 0.00 72 ALA A O 4
ATOM 4724 N N . SER A 1 73 ? -21.026 -28.063 -7.308 1.00 0.00 73 SER A N 4
ATOM 4725 C CA . SER A 1 73 ? -21.867 -28.352 -8.463 1.00 0.00 73 SER A CA 4
ATOM 4726 C C . SER A 1 73 ? -22.833 -27.203 -8.734 1.00 0.00 73 SER A C 4
ATOM 4727 O O . SER A 1 73 ? -23.560 -26.766 -7.843 1.00 0.00 73 SER A O 4
ATOM 4735 N N . GLY A 1 74 ? -22.833 -26.716 -9.972 1.00 0.00 74 GLY A N 4
ATOM 4736 C CA . GLY A 1 74 ? -23.712 -25.622 -10.338 1.00 0.00 74 GLY A CA 4
ATOM 4737 C C . GLY A 1 74 ? -23.721 -25.362 -11.832 1.00 0.00 74 GLY A C 4
ATOM 4738 O O . GLY A 1 74 ? -22.856 -25.832 -12.571 1.00 0.00 74 GLY A O 4
ATOM 4742 N N . PRO A 1 75 ? -24.721 -24.598 -12.297 1.00 0.00 75 PRO A N 4
ATOM 4743 C CA . PRO A 1 75 ? -24.864 -24.260 -13.715 1.00 0.00 75 PRO A CA 4
ATOM 4744 C C . PRO A 1 75 ? -23.779 -23.303 -14.197 1.00 0.00 75 PRO A C 4
ATOM 4745 O O . PRO A 1 75 ? -23.749 -22.920 -15.366 1.00 0.00 75 PRO A O 4
ATOM 4756 N N . SER A 1 76 ? -22.887 -22.922 -13.288 1.00 0.00 76 SER A N 4
ATOM 4757 C CA . SER A 1 76 ? -21.801 -22.007 -13.619 1.00 0.00 76 SER A CA 4
ATOM 4758 C C . SER A 1 76 ? -21.298 -22.252 -15.038 1.00 0.00 76 SER A C 4
ATOM 4759 O O . SER A 1 76 ? -21.068 -23.394 -15.439 1.00 0.00 76 SER A O 4
ATOM 4767 N N . SER A 1 77 ? -21.129 -21.172 -15.795 1.00 0.00 77 SER A N 4
ATOM 4768 C CA . SER A 1 77 ? -20.658 -21.269 -17.171 1.00 0.00 77 SER A CA 4
ATOM 4769 C C . SER A 1 77 ? -19.358 -22.065 -17.245 1.00 0.00 77 SER A C 4
ATOM 4770 O O . SER A 1 77 ? -18.998 -22.590 -18.297 1.00 0.00 77 SER A O 4
ATOM 4778 N N . GLY A 1 78 ? -18.657 -22.149 -16.119 1.00 0.00 78 GLY A N 4
ATOM 4779 C CA . GLY A 1 78 ? -17.405 -22.881 -16.076 1.00 0.00 78 GLY A CA 4
ATOM 4780 C C . GLY A 1 78 ? -16.544 -22.628 -17.298 1.00 0.00 78 GLY A C 4
ATOM 4781 O O . GLY A 1 78 ? -16.610 -21.557 -17.902 1.00 0.00 78 GLY A O 4
ATOM 4785 N N . GLY A 1 1 ? 5.864 -10.726 -7.080 1.00 0.00 1 GLY A N 5
ATOM 4786 C CA . GLY A 1 1 ? 5.829 -11.760 -8.098 1.00 0.00 1 GLY A CA 5
ATOM 4787 C C . GLY A 1 1 ? 5.021 -12.969 -7.670 1.00 0.00 1 GLY A C 5
ATOM 4788 O O . GLY A 1 1 ? 3.803 -13.003 -7.846 1.00 0.00 1 GLY A O 5
ATOM 4792 N N . SER A 1 2 ? 5.700 -13.963 -7.108 1.00 0.00 2 SER A N 5
ATOM 4793 C CA . SER A 1 2 ? 5.038 -15.182 -6.658 1.00 0.00 2 SER A CA 5
ATOM 4794 C C . SER A 1 2 ? 5.049 -15.276 -5.135 1.00 0.00 2 SER A C 5
ATOM 4795 O O . SER A 1 2 ? 4.000 -15.402 -4.503 1.00 0.00 2 SER A O 5
ATOM 4803 N N . SER A 1 3 ? 6.241 -15.211 -4.552 1.00 0.00 3 SER A N 5
ATOM 4804 C CA . SER A 1 3 ? 6.389 -15.292 -3.104 1.00 0.00 3 SER A CA 5
ATOM 4805 C C . SER A 1 3 ? 5.735 -14.095 -2.423 1.00 0.00 3 SER A C 5
ATOM 4806 O O . SER A 1 3 ? 5.482 -13.069 -3.055 1.00 0.00 3 SER A O 5
ATOM 4814 N N . GLY A 1 4 ? 5.464 -14.231 -1.129 1.00 0.00 4 GLY A N 5
ATOM 4815 C CA . GLY A 1 4 ? 4.843 -13.153 -0.381 1.00 0.00 4 GLY A CA 5
ATOM 4816 C C . GLY A 1 4 ? 5.046 -13.291 1.114 1.00 0.00 4 GLY A C 5
ATOM 4817 O O . G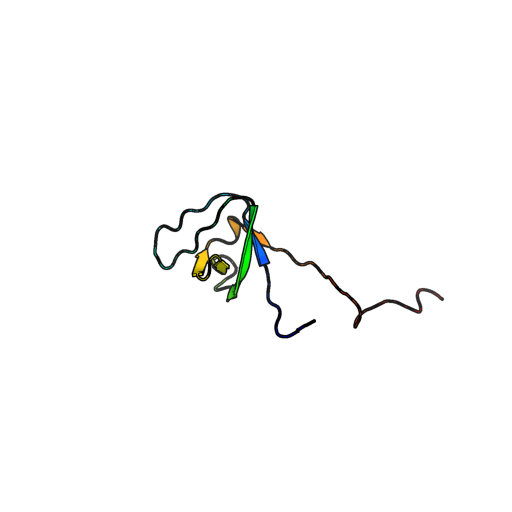LY A 1 4 ? 4.827 -14.362 1.681 1.00 0.00 4 GLY A O 5
ATOM 4821 N N . SER A 1 5 ? 5.467 -12.205 1.756 1.00 0.00 5 SER A N 5
ATOM 4822 C CA . SER A 1 5 ? 5.705 -12.211 3.194 1.00 0.00 5 SER A CA 5
ATOM 4823 C C . SER A 1 5 ? 4.927 -11.093 3.878 1.00 0.00 5 SER A C 5
ATOM 4824 O O . SER A 1 5 ? 4.348 -10.229 3.217 1.00 0.00 5 SER A O 5
ATOM 4832 N N . SER A 1 6 ? 4.919 -11.112 5.207 1.00 0.00 6 SER A N 5
ATOM 4833 C CA . SER A 1 6 ? 4.209 -10.101 5.983 1.00 0.00 6 SER A CA 5
ATOM 4834 C C . SER A 1 6 ? 4.364 -8.722 5.348 1.00 0.00 6 SER A C 5
ATOM 4835 O O . SER A 1 6 ? 5.411 -8.089 5.463 1.00 0.00 6 SER A O 5
ATOM 4843 N N . GLY A 1 7 ? 3.310 -8.264 4.678 1.00 0.00 7 GLY A N 5
ATOM 4844 C CA . GLY A 1 7 ? 3.349 -6.964 4.035 1.00 0.00 7 GLY A CA 5
ATOM 4845 C C . GLY A 1 7 ? 2.040 -6.616 3.353 1.00 0.00 7 GLY A C 5
ATOM 4846 O O . GLY A 1 7 ? 1.319 -7.500 2.892 1.00 0.00 7 GLY A O 5
ATOM 4850 N N . ARG A 1 8 ? 1.735 -5.324 3.287 1.00 0.00 8 ARG A N 5
ATOM 4851 C CA . ARG A 1 8 ? 0.503 -4.862 2.659 1.00 0.00 8 ARG A CA 5
ATOM 4852 C C . ARG A 1 8 ? 0.806 -4.024 1.420 1.00 0.00 8 ARG A C 5
ATOM 4853 O O . ARG A 1 8 ? 1.960 -3.690 1.152 1.00 0.00 8 ARG A O 5
ATOM 4874 N N . ARG A 1 9 ? -0.237 -3.690 0.669 1.00 0.00 9 ARG A N 5
ATOM 4875 C CA . ARG A 1 9 ? -0.082 -2.893 -0.543 1.00 0.00 9 ARG A CA 5
ATOM 4876 C C . ARG A 1 9 ? -1.335 -2.064 -0.812 1.00 0.00 9 ARG A C 5
ATOM 4877 O O . ARG A 1 9 ? -2.455 -2.566 -0.727 1.00 0.00 9 ARG A O 5
ATOM 4898 N N . ALA A 1 10 ? -1.136 -0.790 -1.136 1.00 0.00 10 ALA A N 5
ATOM 4899 C CA . ALA A 1 10 ? -2.248 0.109 -1.419 1.00 0.00 10 ALA A CA 5
ATOM 4900 C C . ALA A 1 10 ? -2.234 0.560 -2.875 1.00 0.00 10 ALA A C 5
ATOM 4901 O O . ALA A 1 10 ? -1.172 0.775 -3.459 1.00 0.00 10 ALA A O 5
ATOM 4908 N N . LYS A 1 11 ? -3.420 0.699 -3.458 1.00 0.00 11 LYS A N 5
ATOM 4909 C CA . LYS A 1 11 ? -3.544 1.124 -4.847 1.00 0.00 11 LYS A CA 5
ATOM 4910 C C . LYS A 1 11 ? -3.933 2.597 -4.934 1.00 0.00 11 LYS A C 5
ATOM 4911 O O . LYS A 1 11 ? -4.930 3.020 -4.348 1.00 0.00 11 LYS A O 5
ATOM 4930 N N . ALA A 1 12 ? -3.139 3.371 -5.666 1.00 0.00 12 ALA A N 5
ATOM 4931 C CA . ALA A 1 12 ? -3.402 4.796 -5.830 1.00 0.00 12 ALA A CA 5
ATOM 4932 C C . ALA A 1 12 ? -4.657 5.029 -6.666 1.00 0.00 12 ALA A C 5
ATOM 4933 O O . ALA A 1 12 ? -4.765 4.543 -7.792 1.00 0.00 12 ALA A O 5
ATOM 4940 N N . LEU A 1 13 ? -5.603 5.776 -6.107 1.00 0.00 13 LEU A N 5
ATOM 4941 C CA . LEU A 1 13 ? -6.852 6.075 -6.801 1.00 0.00 13 LEU A CA 5
ATOM 4942 C C . LEU A 1 13 ? -6.688 7.274 -7.728 1.00 0.00 13 LEU A C 5
ATOM 4943 O O . LEU A 1 13 ? -7.526 7.522 -8.594 1.00 0.00 13 LEU A O 5
ATOM 4959 N N . LEU A 1 14 ? -5.601 8.015 -7.540 1.00 0.00 14 LEU A N 5
ATOM 4960 C CA . LEU A 1 14 ? -5.324 9.189 -8.361 1.00 0.00 14 LEU A CA 5
ATOM 4961 C C . LEU A 1 14 ? -3.841 9.540 -8.326 1.00 0.00 14 LEU A C 5
ATOM 4962 O O . LEU A 1 14 ? -3.038 8.832 -7.717 1.00 0.00 14 LEU A O 5
ATOM 4978 N N . ASP A 1 15 ? -3.482 10.639 -8.980 1.00 0.00 15 ASP A N 5
ATOM 4979 C CA . ASP A 1 15 ? -2.095 11.087 -9.020 1.00 0.00 15 ASP A CA 5
ATOM 4980 C C . ASP A 1 15 ? -1.725 11.826 -7.737 1.00 0.00 15 ASP A C 5
ATOM 4981 O O . ASP A 1 15 ? -2.525 12.585 -7.193 1.00 0.00 15 ASP A O 5
ATOM 4990 N N . PHE A 1 16 ? -0.506 11.597 -7.261 1.00 0.00 16 PHE A N 5
ATOM 4991 C CA . PHE A 1 16 ? -0.029 12.239 -6.041 1.00 0.00 16 PHE A CA 5
ATOM 4992 C C . PHE A 1 16 ? 1.391 12.767 -6.224 1.00 0.00 16 PHE A C 5
ATOM 4993 O O . PHE A 1 16 ? 2.303 12.017 -6.567 1.00 0.00 16 PHE A O 5
ATOM 5010 N N . GLU A 1 17 ? 1.568 14.064 -5.991 1.00 0.00 17 GLU A N 5
ATOM 5011 C CA . GLU A 1 17 ? 2.875 14.694 -6.132 1.00 0.00 17 GLU A CA 5
ATOM 5012 C C . GLU A 1 17 ? 3.433 15.097 -4.769 1.00 0.00 17 GLU A C 5
ATOM 5013 O O . GLU A 1 17 ? 3.191 16.204 -4.290 1.00 0.00 17 GLU A O 5
ATOM 5025 N N . ARG A 1 18 ? 4.181 14.189 -4.151 1.00 0.00 18 ARG A N 5
ATOM 5026 C CA . ARG A 1 18 ? 4.773 14.448 -2.845 1.00 0.00 18 ARG A CA 5
ATOM 5027 C C . ARG A 1 18 ? 5.279 15.884 -2.752 1.00 0.00 18 ARG A C 5
ATOM 5028 O O . ARG A 1 18 ? 6.174 16.288 -3.495 1.00 0.00 18 ARG A O 5
ATOM 5049 N N . HIS A 1 19 ? 4.699 16.652 -1.835 1.00 0.00 19 HIS A N 5
ATOM 5050 C CA . HIS A 1 19 ? 5.090 18.044 -1.644 1.00 0.00 19 HIS A CA 5
ATOM 5051 C C . HIS A 1 19 ? 6.141 18.168 -0.544 1.00 0.00 19 HIS A C 5
ATOM 5052 O O . HIS A 1 19 ? 6.224 19.191 0.136 1.00 0.00 19 HIS A O 5
ATOM 5067 N N . ASP A 1 20 ? 6.938 17.119 -0.373 1.00 0.00 20 ASP A N 5
ATOM 5068 C CA . ASP A 1 20 ? 7.982 17.111 0.645 1.00 0.00 20 ASP A CA 5
ATOM 5069 C C . ASP A 1 20 ? 8.933 15.936 0.438 1.00 0.00 20 ASP A C 5
ATOM 5070 O O . ASP A 1 20 ? 8.501 14.814 0.166 1.00 0.00 20 ASP A O 5
ATOM 5079 N N . ASP A 1 21 ? 10.228 16.200 0.565 1.00 0.00 21 ASP A N 5
ATOM 5080 C CA . ASP A 1 21 ? 11.241 15.164 0.391 1.00 0.00 21 ASP A CA 5
ATOM 5081 C C . ASP A 1 21 ? 10.832 13.879 1.106 1.00 0.00 21 ASP A C 5
ATOM 5082 O O . ASP A 1 21 ? 11.147 12.779 0.651 1.00 0.00 21 ASP A O 5
ATOM 5091 N N . ASP A 1 22 ? 10.130 14.028 2.222 1.00 0.00 22 ASP A N 5
ATOM 5092 C CA . ASP A 1 22 ? 9.678 12.880 3.000 1.00 0.00 22 ASP A CA 5
ATOM 5093 C C . ASP A 1 22 ? 8.427 12.264 2.382 1.00 0.00 22 ASP A C 5
ATOM 5094 O O . ASP A 1 22 ? 8.308 11.044 2.284 1.00 0.00 22 ASP A O 5
ATOM 5103 N N . GLU A 1 23 ? 7.496 13.118 1.967 1.00 0.00 23 GLU A N 5
ATOM 5104 C CA . GLU A 1 23 ? 6.253 12.657 1.361 1.00 0.00 23 GLU A CA 5
ATOM 5105 C C . GLU A 1 23 ? 6.534 11.708 0.199 1.00 0.00 23 GLU A C 5
ATOM 5106 O O . GLU A 1 23 ? 7.440 11.939 -0.601 1.00 0.00 23 GLU A O 5
ATOM 5118 N N . LEU A 1 24 ? 5.750 10.639 0.114 1.00 0.00 24 LEU A N 5
ATOM 5119 C CA . LEU A 1 24 ? 5.912 9.654 -0.949 1.00 0.00 24 LEU A CA 5
ATOM 5120 C C . LEU A 1 24 ? 4.948 9.929 -2.099 1.00 0.00 24 LEU A C 5
ATOM 5121 O O . LEU A 1 24 ? 3.731 9.868 -1.929 1.00 0.00 24 LEU A O 5
ATOM 5137 N N . GLY A 1 25 ? 5.501 10.228 -3.270 1.00 0.00 25 GLY A N 5
ATOM 5138 C CA . GLY A 1 25 ? 4.675 10.505 -4.431 1.00 0.00 25 GLY A CA 5
ATOM 5139 C C . GLY A 1 25 ? 4.390 9.261 -5.249 1.00 0.00 25 GLY A C 5
ATOM 5140 O O . GLY A 1 25 ? 5.100 8.261 -5.142 1.00 0.00 25 GLY A O 5
ATOM 5144 N N . PHE A 1 26 ? 3.345 9.322 -6.068 1.00 0.00 26 PHE A N 5
ATOM 5145 C CA . PHE A 1 26 ? 2.964 8.190 -6.906 1.00 0.00 26 PHE A CA 5
ATOM 5146 C C . PHE A 1 26 ? 1.940 8.610 -7.955 1.00 0.00 26 PHE A C 5
ATOM 5147 O O . PHE A 1 26 ? 1.482 9.753 -7.968 1.00 0.00 26 PHE A O 5
ATOM 5164 N N . ARG A 1 27 ? 1.584 7.677 -8.833 1.00 0.00 27 ARG A N 5
ATOM 5165 C CA . ARG A 1 27 ? 0.614 7.952 -9.887 1.00 0.00 27 ARG A CA 5
ATOM 5166 C C . ARG A 1 27 ? -0.661 7.139 -9.677 1.00 0.00 27 ARG A C 5
ATOM 5167 O O . ARG A 1 27 ? -0.730 6.291 -8.787 1.00 0.00 27 ARG A O 5
ATOM 5188 N N . LYS A 1 28 ? -1.667 7.404 -10.504 1.00 0.00 28 LYS A N 5
ATOM 5189 C CA . LYS A 1 28 ? -2.941 6.698 -10.410 1.00 0.00 28 LYS A CA 5
ATOM 5190 C C . LYS A 1 28 ? -2.784 5.240 -10.830 1.00 0.00 28 LYS A C 5
ATOM 5191 O O . LYS A 1 28 ? -2.003 4.923 -11.725 1.00 0.00 28 LYS A O 5
ATOM 5210 N N . ASN A 1 29 ? -3.538 4.358 -10.181 1.00 0.00 29 ASN A N 5
ATOM 5211 C CA . ASN A 1 29 ? -3.484 2.934 -10.488 1.00 0.00 29 ASN A CA 5
ATOM 5212 C C . ASN A 1 29 ? -2.086 2.376 -10.239 1.00 0.00 29 ASN A C 5
ATOM 5213 O O . ASN A 1 29 ? -1.605 1.523 -10.987 1.00 0.00 29 ASN A O 5
ATOM 5224 N N . ASP A 1 30 ? -1.440 2.863 -9.186 1.00 0.00 30 ASP A N 5
ATOM 5225 C CA . ASP A 1 30 ? -0.098 2.411 -8.837 1.00 0.00 30 ASP A CA 5
ATOM 5226 C C . ASP A 1 30 ? -0.106 1.658 -7.509 1.00 0.00 30 ASP A C 5
ATOM 5227 O O . ASP A 1 30 ? -0.779 2.061 -6.561 1.00 0.00 30 ASP A O 5
ATOM 5236 N N . ILE A 1 31 ? 0.646 0.565 -7.452 1.00 0.00 31 ILE A N 5
ATOM 5237 C CA . ILE A 1 31 ? 0.726 -0.244 -6.241 1.00 0.00 31 ILE A CA 5
ATOM 5238 C C . ILE A 1 31 ? 1.910 0.176 -5.376 1.00 0.00 31 ILE A C 5
ATOM 5239 O O . ILE A 1 31 ? 3.041 0.263 -5.855 1.00 0.00 31 ILE A O 5
ATOM 5255 N N . ILE A 1 32 ? 1.643 0.433 -4.100 1.00 0.00 32 ILE A N 5
ATOM 5256 C CA . ILE A 1 32 ? 2.686 0.842 -3.169 1.00 0.00 32 ILE A CA 5
ATOM 5257 C C . ILE A 1 32 ? 2.713 -0.065 -1.942 1.00 0.00 32 ILE A C 5
ATOM 5258 O O . ILE A 1 32 ? 1.681 -0.319 -1.321 1.00 0.00 32 ILE A O 5
ATOM 5274 N N . THR A 1 33 ? 3.902 -0.551 -1.598 1.00 0.00 33 THR A N 5
ATOM 5275 C CA . THR A 1 33 ? 4.064 -1.427 -0.446 1.00 0.00 33 THR A CA 5
ATOM 5276 C C . THR A 1 33 ? 3.957 -0.648 0.859 1.00 0.00 33 THR A C 5
ATOM 5277 O O . THR A 1 33 ? 4.524 0.437 0.994 1.00 0.00 33 THR A O 5
ATOM 5288 N N . ILE A 1 34 ? 3.224 -1.205 1.816 1.00 0.00 34 ILE A N 5
ATOM 5289 C CA . ILE A 1 34 ? 3.043 -0.562 3.112 1.00 0.00 34 ILE A CA 5
ATOM 5290 C C . ILE A 1 34 ? 4.035 -1.101 4.137 1.00 0.00 34 ILE A C 5
ATOM 5291 O O . ILE A 1 34 ? 4.012 -2.285 4.474 1.00 0.00 34 ILE A O 5
ATOM 5307 N N . ILE A 1 35 ? 4.901 -0.224 4.631 1.00 0.00 35 ILE A N 5
ATOM 5308 C CA . ILE A 1 35 ? 5.900 -0.611 5.620 1.00 0.00 35 ILE A CA 5
ATOM 5309 C C . ILE A 1 35 ? 5.359 -0.457 7.037 1.00 0.00 35 ILE A C 5
ATOM 5310 O O . ILE A 1 35 ? 5.325 -1.416 7.808 1.00 0.00 35 ILE A O 5
ATOM 5326 N N . SER A 1 36 ? 4.933 0.756 7.374 1.00 0.00 36 SER A N 5
ATOM 5327 C CA . SER A 1 36 ? 4.393 1.038 8.699 1.00 0.00 36 SER A CA 5
ATOM 5328 C C . SER A 1 36 ? 3.215 2.003 8.612 1.00 0.00 36 SER A C 5
ATOM 5329 O O . SER A 1 36 ? 2.911 2.532 7.544 1.00 0.00 36 SER A O 5
ATOM 5337 N N . GLN A 1 37 ? 2.558 2.227 9.746 1.00 0.00 37 GLN A N 5
ATOM 5338 C CA . GLN A 1 37 ? 1.412 3.128 9.799 1.00 0.00 37 GLN A CA 5
ATOM 5339 C C . GLN A 1 37 ? 1.571 4.144 10.924 1.00 0.00 37 GLN A C 5
ATOM 5340 O O . GLN A 1 37 ? 1.055 3.952 12.026 1.00 0.00 37 GLN A O 5
ATOM 5354 N N . LYS A 1 38 ? 2.288 5.227 10.641 1.00 0.00 38 LYS A N 5
ATOM 5355 C CA . LYS A 1 38 ? 2.514 6.275 11.628 1.00 0.00 38 LYS A CA 5
ATOM 5356 C C . LYS A 1 38 ? 1.192 6.809 12.169 1.00 0.00 38 LYS A C 5
ATOM 5357 O O . LYS A 1 38 ? 1.039 7.009 13.374 1.00 0.00 38 LYS A O 5
ATOM 5376 N N . ASP A 1 39 ? 0.239 7.033 11.272 1.00 0.00 39 ASP A N 5
ATOM 5377 C CA . ASP A 1 39 ? -1.073 7.541 11.659 1.00 0.00 39 ASP A CA 5
ATOM 5378 C C . ASP A 1 39 ? -2.174 6.892 10.826 1.00 0.00 39 ASP A C 5
ATOM 5379 O O . ASP A 1 39 ? -2.017 6.690 9.623 1.00 0.00 39 ASP A O 5
ATOM 5388 N N . GLU A 1 40 ? -3.287 6.568 11.477 1.00 0.00 40 GLU A N 5
ATOM 5389 C CA . GLU A 1 40 ? -4.414 5.940 10.796 1.00 0.00 40 GLU A CA 5
ATOM 5390 C C . GLU A 1 40 ? -4.641 6.572 9.425 1.00 0.00 40 GLU A C 5
ATOM 5391 O O . GLU A 1 40 ? -4.956 5.881 8.455 1.00 0.00 40 GLU A O 5
ATOM 5403 N N . HIS A 1 41 ? -4.481 7.889 9.353 1.00 0.00 41 HIS A N 5
ATOM 5404 C CA . HIS A 1 41 ? -4.668 8.614 8.102 1.00 0.00 41 HIS A CA 5
ATOM 5405 C C . HIS A 1 41 ? -3.375 8.642 7.291 1.00 0.00 41 HIS A C 5
ATOM 5406 O O . HIS A 1 41 ? -3.396 8.494 6.068 1.00 0.00 41 HIS A O 5
ATOM 5421 N N . CYS A 1 42 ? -2.256 8.835 7.979 1.00 0.00 42 CYS A N 5
ATOM 5422 C CA . CYS A 1 42 ? -0.954 8.885 7.322 1.00 0.00 42 CYS A CA 5
ATOM 5423 C C . CYS A 1 42 ? -0.228 7.550 7.451 1.00 0.00 42 CYS A C 5
ATOM 5424 O O . CYS A 1 42 ? 0.115 7.124 8.554 1.00 0.00 42 CYS A O 5
ATOM 5432 N N . TRP A 1 43 ? -0.003 6.894 6.319 1.00 0.00 43 TRP A N 5
ATOM 5433 C CA . TRP A 1 43 ? 0.681 5.604 6.307 1.00 0.00 43 TRP A CA 5
ATOM 5434 C C . TRP A 1 43 ? 2.044 5.719 5.635 1.00 0.00 43 TRP A C 5
ATOM 5435 O O . TRP A 1 43 ? 2.294 6.649 4.869 1.00 0.00 43 TRP A O 5
ATOM 5456 N N . VAL A 1 44 ? 2.925 4.766 5.928 1.00 0.00 44 VAL A N 5
ATOM 5457 C CA . VAL A 1 44 ? 4.263 4.758 5.349 1.00 0.00 44 VAL A CA 5
ATOM 5458 C C . VAL A 1 44 ? 4.467 3.545 4.449 1.00 0.00 44 VAL A C 5
ATOM 5459 O O . VAL A 1 44 ? 4.444 2.405 4.911 1.00 0.00 44 VAL A O 5
ATOM 5472 N N . GLY A 1 45 ? 4.668 3.799 3.159 1.00 0.00 45 GLY A N 5
ATOM 5473 C CA . GLY A 1 45 ? 4.872 2.717 2.213 1.00 0.00 45 GLY A CA 5
ATOM 5474 C C . GLY A 1 45 ? 6.238 2.772 1.557 1.00 0.00 45 GLY A C 5
ATOM 5475 O O . GLY A 1 45 ? 7.145 3.438 2.054 1.00 0.00 45 GLY A O 5
ATOM 5479 N N . GLU A 1 46 ? 6.384 2.067 0.439 1.00 0.00 46 GLU A N 5
ATOM 5480 C CA . GLU A 1 46 ? 7.649 2.037 -0.284 1.00 0.00 46 GLU A CA 5
ATOM 5481 C C . GLU A 1 46 ? 7.416 1.901 -1.785 1.00 0.00 46 GLU A C 5
ATOM 5482 O O . GLU A 1 46 ? 6.771 0.957 -2.242 1.00 0.00 46 GLU A O 5
ATOM 5494 N N . LEU A 1 47 ? 7.944 2.853 -2.550 1.00 0.00 47 LEU A N 5
ATOM 5495 C CA . LEU A 1 47 ? 7.793 2.840 -3.999 1.00 0.00 47 LEU A CA 5
ATOM 5496 C C . LEU A 1 47 ? 8.992 3.495 -4.677 1.00 0.00 47 LEU A C 5
ATOM 5497 O O . LEU A 1 47 ? 9.596 4.420 -4.136 1.00 0.00 47 LEU A O 5
ATOM 5513 N N . ASN A 1 48 ? 9.331 3.009 -5.867 1.00 0.00 48 ASN A N 5
ATOM 5514 C CA . ASN A 1 48 ? 10.460 3.546 -6.620 1.00 0.00 48 ASN A CA 5
ATOM 5515 C C . ASN A 1 48 ? 11.685 3.703 -5.726 1.00 0.00 48 ASN A C 5
ATOM 5516 O O . ASN A 1 48 ? 12.462 4.645 -5.879 1.00 0.00 48 ASN A O 5
ATOM 5527 N N . GLY A 1 49 ? 11.852 2.774 -4.790 1.00 0.00 49 GLY A N 5
ATOM 5528 C CA . GLY A 1 49 ? 12.985 2.826 -3.886 1.00 0.00 49 GLY A CA 5
ATOM 5529 C C . GLY A 1 49 ? 12.922 4.015 -2.947 1.00 0.00 49 GLY A C 5
ATOM 5530 O O . GLY A 1 49 ? 13.953 4.558 -2.550 1.00 0.00 49 GLY A O 5
ATOM 5534 N N . LEU A 1 50 ? 11.709 4.419 -2.589 1.00 0.00 50 LEU A N 5
ATOM 5535 C CA . LEU A 1 50 ? 11.514 5.553 -1.691 1.00 0.00 50 LEU A CA 5
ATOM 5536 C C . LEU A 1 50 ? 10.582 5.182 -0.541 1.00 0.00 50 LEU A C 5
ATOM 5537 O O . LEU A 1 50 ? 9.492 4.653 -0.758 1.00 0.00 50 LEU A O 5
ATOM 5553 N N . ARG A 1 51 ? 11.019 5.465 0.682 1.00 0.00 51 ARG A N 5
ATOM 5554 C CA . ARG A 1 51 ? 10.224 5.164 1.866 1.00 0.00 51 ARG A CA 5
ATOM 5555 C C . ARG A 1 51 ? 9.794 6.444 2.574 1.00 0.00 51 ARG A C 5
ATOM 5556 O O . ARG A 1 51 ? 10.604 7.115 3.214 1.00 0.00 51 ARG A O 5
ATOM 5577 N N . GLY A 1 52 ? 8.512 6.779 2.454 1.00 0.00 52 GLY A N 5
ATOM 5578 C CA . GLY A 1 52 ? 7.998 7.980 3.088 1.00 0.00 52 GLY A CA 5
ATOM 5579 C C . GLY A 1 52 ? 6.557 7.828 3.530 1.00 0.00 52 GLY A C 5
ATOM 5580 O O . GLY A 1 52 ? 6.014 6.723 3.531 1.00 0.00 52 GLY A O 5
ATOM 5584 N N . TRP A 1 53 ? 5.936 8.939 3.909 1.00 0.00 53 TRP A N 5
ATOM 5585 C CA . TRP A 1 53 ? 4.548 8.924 4.359 1.00 0.00 53 TRP A CA 5
ATOM 5586 C C . TRP A 1 53 ? 3.614 9.414 3.258 1.00 0.00 53 TRP A C 5
ATOM 5587 O O . TRP A 1 53 ? 4.058 9.985 2.261 1.00 0.00 53 TRP A O 5
ATOM 5608 N N . PHE A 1 54 ? 2.318 9.187 3.443 1.00 0.00 54 PHE A N 5
ATOM 5609 C CA . PHE A 1 54 ? 1.322 9.604 2.464 1.00 0.00 54 PHE A CA 5
ATOM 5610 C C . PHE A 1 54 ? -0.091 9.345 2.980 1.00 0.00 54 PHE A C 5
ATOM 5611 O O . PHE A 1 54 ? -0.329 8.442 3.784 1.00 0.00 54 PHE A O 5
ATOM 5628 N N . PRO A 1 55 ? -1.052 10.155 2.510 1.00 0.00 55 PRO A N 5
ATOM 5629 C CA . PRO A 1 55 ? -2.456 10.033 2.910 1.00 0.00 55 PRO A CA 5
ATOM 5630 C C . PRO A 1 55 ? -3.110 8.772 2.353 1.00 0.00 55 PRO A C 5
ATOM 5631 O O . PRO A 1 55 ? -3.277 8.633 1.143 1.00 0.00 55 PRO A O 5
ATOM 5642 N N . ALA A 1 56 ? -3.478 7.859 3.245 1.00 0.00 56 ALA A N 5
ATOM 5643 C CA . ALA A 1 56 ? -4.117 6.613 2.843 1.00 0.00 56 ALA A CA 5
ATOM 5644 C C . ALA A 1 56 ? -5.387 6.880 2.042 1.00 0.00 56 ALA A C 5
ATOM 5645 O O . ALA A 1 56 ? -5.723 6.132 1.123 1.00 0.00 56 ALA A O 5
ATOM 5652 N N . LYS A 1 57 ? -6.091 7.949 2.397 1.00 0.00 57 LYS A N 5
ATOM 5653 C CA . LYS A 1 57 ? -7.325 8.316 1.712 1.00 0.00 57 LYS A CA 5
ATOM 5654 C C . LYS A 1 57 ? -7.101 8.417 0.206 1.00 0.00 57 LYS A C 5
ATOM 5655 O O . LYS A 1 57 ? -8.002 8.136 -0.585 1.00 0.00 57 LYS A O 5
ATOM 5674 N N . PHE A 1 58 ? -5.897 8.820 -0.182 1.00 0.00 58 PHE A N 5
ATOM 5675 C CA . PHE A 1 58 ? -5.554 8.958 -1.593 1.00 0.00 58 PHE A CA 5
ATOM 5676 C C . PHE A 1 58 ? -5.478 7.593 -2.270 1.00 0.00 58 PHE A C 5
ATOM 5677 O O . PHE A 1 58 ? -5.757 7.461 -3.461 1.00 0.00 58 PHE A O 5
ATOM 5694 N N . VAL A 1 59 ? -5.095 6.578 -1.501 1.00 0.00 59 VAL A N 5
ATOM 5695 C CA . VAL A 1 59 ? -4.980 5.221 -2.024 1.00 0.00 59 VAL A CA 5
ATOM 5696 C C . VAL A 1 59 ? -6.026 4.303 -1.403 1.00 0.00 59 VAL A C 5
ATOM 5697 O O . VAL A 1 59 ? -6.780 4.712 -0.520 1.00 0.00 59 VAL A O 5
ATOM 5710 N N . GLU A 1 60 ? -6.066 3.059 -1.869 1.00 0.00 60 GLU A N 5
ATOM 5711 C CA . GLU A 1 60 ? -7.020 2.081 -1.359 1.00 0.00 60 GLU A CA 5
ATOM 5712 C C . GLU A 1 60 ? -6.313 0.790 -0.955 1.00 0.00 60 GLU A C 5
ATOM 5713 O O . GLU A 1 60 ? -5.527 0.234 -1.723 1.00 0.00 60 GLU A O 5
ATOM 5725 N N . VAL A 1 61 ? -6.598 0.319 0.254 1.00 0.00 61 VAL A N 5
ATOM 5726 C CA . VAL A 1 61 ? -5.991 -0.907 0.760 1.00 0.00 61 VAL A CA 5
ATOM 5727 C C . VAL A 1 61 ? -6.400 -2.110 -0.083 1.00 0.00 61 VAL A C 5
ATOM 5728 O O . VAL A 1 61 ? -7.485 -2.134 -0.665 1.00 0.00 61 VAL A O 5
ATOM 5741 N N . LEU A 1 62 ? -5.524 -3.107 -0.144 1.00 0.00 62 LEU A N 5
ATOM 5742 C CA . LEU A 1 62 ? -5.791 -4.316 -0.915 1.00 0.00 62 LEU A CA 5
ATOM 5743 C C . LEU A 1 62 ? -5.446 -5.564 -0.109 1.00 0.00 62 LEU A C 5
ATOM 5744 O O . LEU A 1 62 ? -4.363 -5.664 0.466 1.00 0.00 62 LEU A O 5
ATOM 5760 N N . ASP A 1 63 ? -6.375 -6.514 -0.073 1.00 0.00 63 ASP A N 5
ATOM 5761 C CA . ASP A 1 63 ? -6.167 -7.757 0.659 1.00 0.00 63 ASP A CA 5
ATOM 5762 C C . ASP A 1 63 ? -6.247 -8.960 -0.276 1.00 0.00 63 ASP A C 5
ATOM 5763 O O . ASP A 1 63 ? -7.330 -9.477 -0.545 1.00 0.00 63 ASP A O 5
ATOM 5772 N N . GLU A 1 64 ? -5.092 -9.396 -0.768 1.00 0.00 64 GLU A N 5
ATOM 5773 C CA . GLU A 1 64 ? -5.032 -10.536 -1.675 1.00 0.00 64 GLU A CA 5
ATOM 5774 C C . GLU A 1 64 ? -4.578 -11.794 -0.940 1.00 0.00 64 GLU A C 5
ATOM 5775 O O . GLU A 1 64 ? -4.039 -11.721 0.164 1.00 0.00 64 GLU A O 5
ATOM 5787 N N . ARG A 1 65 ? -4.802 -12.948 -1.560 1.00 0.00 65 ARG A N 5
ATOM 5788 C CA . ARG A 1 65 ? -4.419 -14.223 -0.965 1.00 0.00 65 ARG A CA 5
ATOM 5789 C C . ARG A 1 65 ? -5.081 -14.407 0.398 1.00 0.00 65 ARG A C 5
ATOM 5790 O O . ARG A 1 65 ? -4.459 -14.898 1.339 1.00 0.00 65 ARG A O 5
ATOM 5811 N N . SER A 1 66 ? -6.345 -14.008 0.495 1.00 0.00 66 SER A N 5
ATOM 5812 C CA . SER A 1 66 ? -7.090 -14.125 1.743 1.00 0.00 66 SER A CA 5
ATOM 5813 C C . SER A 1 66 ? -7.451 -15.580 2.027 1.00 0.00 66 SER A C 5
ATOM 5814 O O . SER A 1 66 ? -7.059 -16.142 3.048 1.00 0.00 66 SER A O 5
ATOM 5822 N N . LYS A 1 67 ? -8.204 -16.183 1.113 1.00 0.00 67 LYS A N 5
ATOM 5823 C CA . LYS A 1 67 ? -8.620 -17.572 1.261 1.00 0.00 67 LYS A CA 5
ATOM 5824 C C . LYS A 1 67 ? -8.008 -18.442 0.168 1.00 0.00 67 LYS A C 5
ATOM 5825 O O . LYS A 1 67 ? -7.759 -17.974 -0.944 1.00 0.00 67 LYS A O 5
ATOM 5844 N N . GLU A 1 68 ? -7.772 -19.711 0.488 1.00 0.00 68 GLU A N 5
ATOM 5845 C CA . GLU A 1 68 ? -7.190 -20.644 -0.468 1.00 0.00 68 GLU A CA 5
ATOM 5846 C C . GLU A 1 68 ? -8.115 -21.838 -0.694 1.00 0.00 68 GLU A C 5
ATOM 5847 O O . GLU A 1 68 ? -8.890 -22.212 0.188 1.00 0.00 68 GLU A O 5
ATOM 5859 N N . TYR A 1 69 ? -8.028 -22.429 -1.880 1.00 0.00 69 TYR A N 5
ATOM 5860 C CA . TYR A 1 69 ? -8.858 -23.577 -2.223 1.00 0.00 69 TYR A CA 5
ATOM 5861 C C . TYR A 1 69 ? -7.998 -24.787 -2.576 1.00 0.00 69 TYR A C 5
ATOM 5862 O O . TYR A 1 69 ? -7.260 -24.773 -3.561 1.00 0.00 69 TYR A O 5
ATOM 5880 N N . SER A 1 70 ? -8.097 -25.832 -1.761 1.00 0.00 70 SER A N 5
ATOM 5881 C CA . SER A 1 70 ? -7.325 -27.050 -1.982 1.00 0.00 70 SER A CA 5
ATOM 5882 C C . SER A 1 70 ? -7.766 -27.745 -3.266 1.00 0.00 70 SER A C 5
ATOM 5883 O O . SER A 1 70 ? -8.956 -27.981 -3.481 1.00 0.00 70 SER A O 5
ATOM 5891 N N . ILE A 1 71 ? -6.798 -28.072 -4.115 1.00 0.00 71 ILE A N 5
ATOM 5892 C CA . ILE A 1 71 ? -7.085 -28.744 -5.378 1.00 0.00 71 ILE A CA 5
ATOM 5893 C C . ILE A 1 71 ? -6.162 -29.939 -5.587 1.00 0.00 71 ILE A C 5
ATOM 5894 O O . ILE A 1 71 ? -4.954 -29.850 -5.370 1.00 0.00 71 ILE A O 5
ATOM 5910 N N . ALA A 1 72 ? -6.740 -31.058 -6.013 1.00 0.00 72 ALA A N 5
ATOM 5911 C CA . ALA A 1 72 ? -5.969 -32.271 -6.256 1.00 0.00 72 ALA A CA 5
ATOM 5912 C C . ALA A 1 72 ? -6.082 -32.711 -7.712 1.00 0.00 72 ALA A C 5
ATOM 5913 O O . ALA A 1 72 ? -6.945 -32.235 -8.449 1.00 0.00 72 ALA A O 5
ATOM 5920 N N . SER A 1 73 ? -5.203 -33.621 -8.120 1.00 0.00 73 SER A N 5
ATOM 5921 C CA . SER A 1 73 ? -5.204 -34.123 -9.490 1.00 0.00 73 SER A CA 5
ATOM 5922 C C . SER A 1 73 ? -5.802 -35.524 -9.557 1.00 0.00 73 SER A C 5
ATOM 5923 O O . SER A 1 73 ? -5.117 -36.516 -9.309 1.00 0.00 73 SER A O 5
ATOM 5931 N N . GLY A 1 74 ? -7.086 -35.597 -9.892 1.00 0.00 74 GLY A N 5
ATOM 5932 C CA . GLY A 1 74 ? -7.756 -36.882 -9.984 1.00 0.00 74 GLY A CA 5
ATOM 5933 C C . GLY A 1 74 ? -9.186 -36.826 -9.483 1.00 0.00 74 GLY A C 5
ATOM 5934 O O . GLY A 1 74 ? -10.136 -36.739 -10.260 1.00 0.00 74 GLY A O 5
ATOM 5938 N N . PRO A 1 75 ? -9.352 -36.880 -8.153 1.00 0.00 75 PRO A N 5
ATOM 5939 C CA . PRO A 1 75 ? -10.673 -36.839 -7.519 1.00 0.00 75 PRO A CA 5
ATOM 5940 C C . PRO A 1 75 ? -11.335 -35.471 -7.645 1.00 0.00 75 PRO A C 5
ATOM 5941 O O . PRO A 1 75 ? -11.175 -34.613 -6.777 1.00 0.00 75 PRO A O 5
ATOM 5952 N N . SER A 1 76 ? -12.077 -35.275 -8.730 1.00 0.00 76 SER A N 5
ATOM 5953 C CA . SER A 1 76 ? -12.760 -34.009 -8.971 1.00 0.00 76 SER A CA 5
ATOM 5954 C C . SER A 1 76 ? -14.105 -33.974 -8.252 1.00 0.00 76 SER A C 5
ATOM 5955 O O . SER A 1 76 ? -14.515 -34.952 -7.629 1.00 0.00 76 SER A O 5
ATOM 5963 N N . SER A 1 77 ? -14.787 -32.836 -8.343 1.00 0.00 77 SER A N 5
ATOM 5964 C CA . SER A 1 77 ? -16.085 -32.669 -7.699 1.00 0.00 77 SER A CA 5
ATOM 5965 C C . SER A 1 77 ? -17.197 -33.268 -8.554 1.00 0.00 77 SER A C 5
ATOM 5966 O O . SER A 1 77 ? -17.040 -33.446 -9.761 1.00 0.00 77 SER A O 5
ATOM 5974 N N . GLY A 1 78 ? -18.322 -33.579 -7.917 1.00 0.00 78 GLY A N 5
ATOM 5975 C CA . GLY A 1 78 ? -19.445 -34.156 -8.632 1.00 0.00 78 GLY A CA 5
ATOM 5976 C C . GLY A 1 78 ? -19.005 -35.078 -9.753 1.00 0.00 78 GLY A C 5
ATOM 5977 O O . GLY A 1 78 ? -18.916 -36.292 -9.567 1.00 0.00 78 GLY A O 5
ATOM 5981 N N . GLY A 1 1 ? 15.017 -7.079 10.530 1.00 0.00 1 GLY A N 6
ATOM 5982 C CA . GLY A 1 1 ? 13.780 -7.016 9.775 1.00 0.00 1 GLY A CA 6
ATOM 5983 C C . GLY A 1 1 ? 12.554 -7.145 10.657 1.00 0.00 1 GLY A C 6
ATOM 5984 O O . GLY A 1 1 ? 12.669 -7.292 11.874 1.00 0.00 1 GLY A O 6
ATOM 5988 N N . SER A 1 2 ? 11.376 -7.088 10.044 1.00 0.00 2 SER A N 6
ATOM 5989 C CA . SER A 1 2 ? 10.124 -7.193 10.783 1.00 0.00 2 SER A CA 6
ATOM 5990 C C . SER A 1 2 ? 9.493 -8.569 10.589 1.00 0.00 2 SER A C 6
ATOM 5991 O O . SER A 1 2 ? 8.890 -8.847 9.553 1.00 0.00 2 SER A O 6
ATOM 5999 N N . SER A 1 3 ? 9.639 -9.427 11.595 1.00 0.00 3 SER A N 6
ATOM 6000 C CA . SER A 1 3 ? 9.088 -10.776 11.534 1.00 0.00 3 SER A CA 6
ATOM 6001 C C . SER A 1 3 ? 7.582 -10.759 11.774 1.00 0.00 3 SER A C 6
ATOM 6002 O O . SER A 1 3 ? 6.806 -11.254 10.959 1.00 0.00 3 SER A O 6
ATOM 6010 N N . GLY A 1 4 ? 7.176 -10.184 12.902 1.00 0.00 4 GLY A N 6
ATOM 6011 C CA . GLY A 1 4 ? 5.764 -10.111 13.231 1.00 0.00 4 GLY A CA 6
ATOM 6012 C C . GLY A 1 4 ? 5.082 -8.913 12.603 1.00 0.00 4 GLY A C 6
ATOM 6013 O O . GLY A 1 4 ? 4.501 -8.083 13.301 1.00 0.00 4 GLY A O 6
ATOM 6017 N N . SER A 1 5 ? 5.156 -8.819 11.278 1.00 0.00 5 SER A N 6
ATOM 6018 C CA . SER A 1 5 ? 4.544 -7.710 10.555 1.00 0.00 5 SER A CA 6
ATOM 6019 C C . SER A 1 5 ? 3.924 -8.190 9.248 1.00 0.00 5 SER A C 6
ATOM 6020 O O . SER A 1 5 ? 4.616 -8.712 8.373 1.00 0.00 5 SER A O 6
ATOM 6028 N N . SER A 1 6 ? 2.613 -8.011 9.121 1.00 0.00 6 SER A N 6
ATOM 6029 C CA . SER A 1 6 ? 1.896 -8.430 7.922 1.00 0.00 6 SER A CA 6
ATOM 6030 C C . SER A 1 6 ? 2.008 -7.374 6.827 1.00 0.00 6 SER A C 6
ATOM 6031 O O . SER A 1 6 ? 1.454 -6.283 6.941 1.00 0.00 6 SER A O 6
ATOM 6039 N N . GLY A 1 7 ? 2.732 -7.711 5.762 1.00 0.00 7 GLY A N 6
ATOM 6040 C CA . GLY A 1 7 ? 2.905 -6.782 4.659 1.00 0.00 7 GLY A CA 6
ATOM 6041 C C . GLY A 1 7 ? 1.626 -6.569 3.875 1.00 0.00 7 GLY A C 6
ATOM 6042 O O . GLY A 1 7 ? 0.907 -7.522 3.577 1.00 0.00 7 GLY A O 6
ATOM 6046 N N . ARG A 1 8 ? 1.340 -5.316 3.541 1.00 0.00 8 ARG A N 6
ATOM 6047 C CA . ARG A 1 8 ? 0.138 -4.980 2.788 1.00 0.00 8 ARG A CA 6
ATOM 6048 C C . ARG A 1 8 ? 0.479 -4.127 1.570 1.00 0.00 8 ARG A C 6
ATOM 6049 O O . ARG A 1 8 ? 1.611 -3.667 1.419 1.00 0.00 8 ARG A O 6
ATOM 6070 N N . ARG A 1 9 ? -0.508 -3.920 0.704 1.00 0.00 9 ARG A N 6
ATOM 6071 C CA . ARG A 1 9 ? -0.312 -3.123 -0.501 1.00 0.00 9 ARG A CA 6
ATOM 6072 C C . ARG A 1 9 ? -1.547 -2.280 -0.802 1.00 0.00 9 ARG A C 6
ATOM 6073 O O . ARG A 1 9 ? -2.673 -2.774 -0.767 1.00 0.00 9 ARG A O 6
ATOM 6094 N N . ALA A 1 10 ? -1.327 -1.002 -1.097 1.00 0.00 10 ALA A N 6
ATOM 6095 C CA . ALA A 1 10 ? -2.421 -0.090 -1.406 1.00 0.00 10 ALA A CA 6
ATOM 6096 C C . ALA A 1 10 ? -2.333 0.407 -2.845 1.00 0.00 10 ALA A C 6
ATOM 6097 O O . ALA A 1 10 ? -1.242 0.637 -3.367 1.00 0.00 10 ALA A O 6
ATOM 6104 N N . LYS A 1 11 ? -3.487 0.569 -3.482 1.00 0.00 11 LYS A N 6
ATOM 6105 C CA . LYS A 1 11 ? -3.542 1.039 -4.861 1.00 0.00 11 LYS A CA 6
ATOM 6106 C C . LYS A 1 11 ? -3.866 2.529 -4.916 1.00 0.00 11 LYS A C 6
ATOM 6107 O O . LYS A 1 11 ? -4.794 2.996 -4.256 1.00 0.00 11 LYS A O 6
ATOM 6126 N N . ALA A 1 12 ? -3.096 3.269 -5.707 1.00 0.00 12 ALA A N 6
ATOM 6127 C CA . ALA A 1 12 ? -3.304 4.703 -5.851 1.00 0.00 12 ALA A CA 6
ATOM 6128 C C . ALA A 1 12 ? -4.508 4.998 -6.739 1.00 0.00 12 ALA A C 6
ATOM 6129 O O . ALA A 1 12 ? -4.445 4.839 -7.959 1.00 0.00 12 ALA A O 6
ATOM 6136 N N . LEU A 1 13 ? -5.603 5.427 -6.122 1.00 0.00 13 LEU A N 6
ATOM 6137 C CA . LEU A 1 13 ? -6.821 5.743 -6.859 1.00 0.00 13 LEU A CA 6
ATOM 6138 C C . LEU A 1 13 ? -6.609 6.946 -7.773 1.00 0.00 13 LEU A C 6
ATOM 6139 O O . LEU A 1 13 ? -7.374 7.167 -8.712 1.00 0.00 13 LEU A O 6
ATOM 6155 N N . LEU A 1 14 ? -5.565 7.718 -7.493 1.00 0.00 14 LEU A N 6
ATOM 6156 C CA . LEU A 1 14 ? -5.250 8.898 -8.292 1.00 0.00 14 LEU A CA 6
ATOM 6157 C C . LEU A 1 14 ? -3.776 9.267 -8.160 1.00 0.00 14 LEU A C 6
ATOM 6158 O O . LEU A 1 14 ? -3.057 8.706 -7.332 1.00 0.00 14 LEU A O 6
ATOM 6174 N N . ASP A 1 15 ? -3.333 10.214 -8.978 1.00 0.00 15 ASP A N 6
ATOM 6175 C CA . ASP A 1 15 ? -1.945 10.662 -8.950 1.00 0.00 15 ASP A CA 6
ATOM 6176 C C . ASP A 1 15 ? -1.721 11.671 -7.828 1.00 0.00 15 ASP A C 6
ATOM 6177 O O . ASP A 1 15 ? -2.524 12.583 -7.630 1.00 0.00 15 ASP A O 6
ATOM 6186 N N . PHE A 1 16 ? -0.626 11.499 -7.095 1.00 0.00 16 PHE A N 6
ATOM 6187 C CA . PHE A 1 16 ? -0.298 12.394 -5.990 1.00 0.00 16 PHE A CA 6
ATOM 6188 C C . PHE A 1 16 ? 1.086 13.007 -6.180 1.00 0.00 16 PHE A C 6
ATOM 6189 O O . PHE A 1 16 ? 2.032 12.321 -6.566 1.00 0.00 16 PHE A O 6
ATOM 6206 N N . GLU A 1 17 ? 1.195 14.303 -5.907 1.00 0.00 17 GLU A N 6
ATOM 6207 C CA . GLU A 1 17 ? 2.462 15.009 -6.050 1.00 0.00 17 GLU A CA 6
ATOM 6208 C C . GLU A 1 17 ? 3.059 15.338 -4.683 1.00 0.00 17 GLU A C 6
ATOM 6209 O O . GLU A 1 17 ? 2.645 16.292 -4.026 1.00 0.00 17 GLU A O 6
ATOM 6221 N N . ARG A 1 18 ? 4.034 14.537 -4.264 1.00 0.00 18 ARG A N 6
ATOM 6222 C CA . ARG A 1 18 ? 4.686 14.740 -2.976 1.00 0.00 18 ARG A CA 6
ATOM 6223 C C . ARG A 1 18 ? 5.348 16.114 -2.911 1.00 0.00 18 ARG A C 6
ATOM 6224 O O . ARG A 1 18 ? 6.126 16.482 -3.793 1.00 0.00 18 ARG A O 6
ATOM 6245 N N . HIS A 1 19 ? 5.035 16.869 -1.863 1.00 0.00 19 HIS A N 6
ATOM 6246 C CA . HIS A 1 19 ? 5.599 18.202 -1.685 1.00 0.00 19 HIS A CA 6
ATOM 6247 C C . HIS A 1 19 ? 6.961 18.129 -1.000 1.00 0.00 19 HIS A C 6
ATOM 6248 O O . HIS A 1 19 ? 7.966 18.582 -1.547 1.00 0.00 19 HIS A O 6
ATOM 6263 N N . ASP A 1 20 ? 6.984 17.556 0.198 1.00 0.00 20 ASP A N 6
ATOM 6264 C CA . ASP A 1 20 ? 8.223 17.422 0.958 1.00 0.00 20 ASP A CA 6
ATOM 6265 C C . ASP A 1 20 ? 8.868 16.061 0.710 1.00 0.00 20 ASP A C 6
ATOM 6266 O O . ASP A 1 20 ? 8.204 15.118 0.281 1.00 0.00 20 ASP A O 6
ATOM 6275 N N . ASP A 1 21 ? 10.163 15.968 0.984 1.00 0.00 21 ASP A N 6
ATOM 6276 C CA . ASP A 1 21 ? 10.899 14.724 0.793 1.00 0.00 21 ASP A CA 6
ATOM 6277 C C . ASP A 1 21 ? 10.244 13.582 1.563 1.00 0.00 21 ASP A C 6
ATOM 6278 O O . ASP A 1 21 ? 10.207 12.445 1.095 1.00 0.00 21 ASP A O 6
ATOM 6287 N N . ASP A 1 22 ? 9.728 13.894 2.747 1.00 0.00 22 ASP A N 6
ATOM 6288 C CA . ASP A 1 22 ? 9.074 12.893 3.582 1.00 0.00 22 ASP A CA 6
ATOM 6289 C C . ASP A 1 22 ? 7.828 12.341 2.896 1.00 0.00 22 ASP A C 6
ATOM 6290 O O . ASP A 1 22 ? 7.430 11.202 3.134 1.00 0.00 22 ASP A O 6
ATOM 6299 N N . GLU A 1 23 ? 7.216 13.159 2.045 1.00 0.00 23 GLU A N 6
ATOM 6300 C CA . GLU A 1 23 ? 6.015 12.753 1.326 1.00 0.00 23 GLU A CA 6
ATOM 6301 C C . GLU A 1 23 ? 6.360 11.798 0.187 1.00 0.00 23 GLU A C 6
ATOM 6302 O O . GLU A 1 23 ? 7.279 12.048 -0.592 1.00 0.00 23 GLU A O 6
ATOM 6314 N N . LEU A 1 24 ? 5.615 10.701 0.098 1.00 0.00 24 LEU A N 6
ATOM 6315 C CA . LEU A 1 24 ? 5.841 9.707 -0.946 1.00 0.00 24 LEU A CA 6
ATOM 6316 C C . LEU A 1 24 ? 4.879 9.912 -2.113 1.00 0.00 24 LEU A C 6
ATOM 6317 O O . LEU A 1 24 ? 3.686 9.638 -2.001 1.00 0.00 24 LEU A O 6
ATOM 6333 N N . GLY A 1 25 ? 5.410 10.396 -3.232 1.00 0.00 25 GLY A N 6
ATOM 6334 C CA . GLY A 1 25 ? 4.586 10.629 -4.403 1.00 0.00 25 GLY A CA 6
ATOM 6335 C C . GLY A 1 25 ? 4.346 9.364 -5.202 1.00 0.00 25 GLY A C 6
ATOM 6336 O O . GLY A 1 25 ? 5.111 8.405 -5.107 1.00 0.00 25 GLY A O 6
ATOM 6340 N N . PHE A 1 26 ? 3.278 9.360 -5.994 1.00 0.00 26 PHE A N 6
ATOM 6341 C CA . PHE A 1 26 ? 2.938 8.202 -6.813 1.00 0.00 26 PHE A CA 6
ATOM 6342 C C . PHE A 1 26 ? 2.023 8.603 -7.967 1.00 0.00 26 PHE A C 6
ATOM 6343 O O . PHE A 1 26 ? 1.663 9.771 -8.111 1.00 0.00 26 PHE A O 6
ATOM 6360 N N . ARG A 1 27 ? 1.652 7.625 -8.786 1.00 0.00 27 ARG A N 6
ATOM 6361 C CA . ARG A 1 27 ? 0.781 7.874 -9.929 1.00 0.00 27 ARG A CA 6
ATOM 6362 C C . ARG A 1 27 ? -0.508 7.066 -9.817 1.00 0.00 27 ARG A C 6
ATOM 6363 O O . ARG A 1 27 ? -0.626 6.180 -8.969 1.00 0.00 27 ARG A O 6
ATOM 6384 N N . LYS A 1 28 ? -1.473 7.378 -10.676 1.00 0.00 28 LYS A N 6
ATOM 6385 C CA . LYS A 1 28 ? -2.753 6.682 -10.674 1.00 0.00 28 LYS A CA 6
ATOM 6386 C C . LYS A 1 28 ? -2.578 5.219 -11.069 1.00 0.00 28 LYS A C 6
ATOM 6387 O O . LYS A 1 28 ? -1.815 4.900 -11.980 1.00 0.00 28 LYS A O 6
ATOM 6406 N N . ASN A 1 29 ? -3.292 4.335 -10.380 1.00 0.00 29 ASN A N 6
ATOM 6407 C CA . ASN A 1 29 ? -3.215 2.906 -10.658 1.00 0.00 29 ASN A CA 6
ATOM 6408 C C . ASN A 1 29 ? -1.813 2.372 -10.383 1.00 0.00 29 ASN A C 6
ATOM 6409 O O . ASN A 1 29 ? -1.301 1.532 -11.124 1.00 0.00 29 ASN A O 6
ATOM 6420 N N . ASP A 1 30 ? -1.199 2.864 -9.313 1.00 0.00 30 ASP A N 6
ATOM 6421 C CA . ASP A 1 30 ? 0.144 2.436 -8.938 1.00 0.00 30 ASP A CA 6
ATOM 6422 C C . ASP A 1 30 ? 0.126 1.690 -7.607 1.00 0.00 30 ASP A C 6
ATOM 6423 O O . ASP A 1 30 ? -0.515 2.127 -6.649 1.00 0.00 30 ASP A O 6
ATOM 6432 N N . ILE A 1 31 ? 0.828 0.565 -7.555 1.00 0.00 31 ILE A N 6
ATOM 6433 C CA . ILE A 1 31 ? 0.891 -0.241 -6.341 1.00 0.00 31 ILE A CA 6
ATOM 6434 C C . ILE A 1 31 ? 2.022 0.225 -5.431 1.00 0.00 31 ILE A C 6
ATOM 6435 O O . ILE A 1 31 ? 3.169 0.347 -5.862 1.00 0.00 31 ILE A O 6
ATOM 6451 N N . ILE A 1 32 ? 1.691 0.482 -4.170 1.00 0.00 32 ILE A N 6
ATOM 6452 C CA . ILE A 1 32 ? 2.678 0.931 -3.198 1.00 0.00 32 ILE A CA 6
ATOM 6453 C C . ILE A 1 32 ? 2.712 0.011 -1.982 1.00 0.00 32 ILE A C 6
ATOM 6454 O O . ILE A 1 32 ? 1.689 -0.225 -1.339 1.00 0.00 32 ILE A O 6
ATOM 6470 N N . THR A 1 33 ? 3.897 -0.508 -1.672 1.00 0.00 33 THR A N 6
ATOM 6471 C CA . THR A 1 33 ? 4.066 -1.402 -0.534 1.00 0.00 33 THR A CA 6
ATOM 6472 C C . THR A 1 33 ? 3.943 -0.644 0.784 1.00 0.00 33 THR A C 6
ATOM 6473 O O . THR A 1 33 ? 4.549 0.414 0.960 1.00 0.00 33 THR A O 6
ATOM 6484 N N . ILE A 1 34 ? 3.158 -1.191 1.705 1.00 0.00 34 ILE A N 6
ATOM 6485 C CA . ILE A 1 34 ? 2.960 -0.567 3.008 1.00 0.00 34 ILE A CA 6
ATOM 6486 C C . ILE A 1 34 ? 3.901 -1.160 4.050 1.00 0.00 34 ILE A C 6
ATOM 6487 O O . ILE A 1 34 ? 3.773 -2.325 4.427 1.00 0.00 34 ILE A O 6
ATOM 6503 N N . ILE A 1 35 ? 4.845 -0.350 4.516 1.00 0.00 35 ILE A N 6
ATOM 6504 C CA . ILE A 1 35 ? 5.806 -0.792 5.518 1.00 0.00 35 ILE A CA 6
ATOM 6505 C C . ILE A 1 35 ? 5.256 -0.608 6.927 1.00 0.00 35 ILE A C 6
ATOM 6506 O O . ILE A 1 35 ? 5.059 -1.579 7.659 1.00 0.00 35 ILE A O 6
ATOM 6522 N N . SER A 1 36 ? 5.006 0.642 7.301 1.00 0.00 36 SER A N 6
ATOM 6523 C CA . SER A 1 36 ? 4.479 0.954 8.624 1.00 0.00 36 SER A CA 6
ATOM 6524 C C . SER A 1 36 ? 3.289 1.906 8.525 1.00 0.00 36 SER A C 6
ATOM 6525 O O . SER A 1 36 ? 3.083 2.553 7.499 1.00 0.00 36 SER A O 6
ATOM 6533 N N . GLN A 1 37 ? 2.511 1.983 9.600 1.00 0.00 37 GLN A N 6
ATOM 6534 C CA . GLN A 1 37 ? 1.341 2.855 9.633 1.00 0.00 37 GLN A CA 6
ATOM 6535 C C . GLN A 1 37 ? 1.382 3.774 10.848 1.00 0.00 37 GLN A C 6
ATOM 6536 O O . GLN A 1 37 ? 0.795 3.475 11.888 1.00 0.00 37 GLN A O 6
ATOM 6550 N N . LYS A 1 38 ? 2.083 4.895 10.712 1.00 0.00 38 LYS A N 6
ATOM 6551 C CA . LYS A 1 38 ? 2.202 5.860 11.798 1.00 0.00 38 LYS A CA 6
ATOM 6552 C C . LYS A 1 38 ? 0.829 6.235 12.345 1.00 0.00 38 LYS A C 6
ATOM 6553 O O . LYS A 1 38 ? 0.587 6.152 13.550 1.00 0.00 38 LYS A O 6
ATOM 6572 N N . ASP A 1 39 ? -0.067 6.645 11.454 1.00 0.00 39 ASP A N 6
ATOM 6573 C CA . ASP A 1 39 ? -1.417 7.030 11.849 1.00 0.00 39 ASP A CA 6
ATOM 6574 C C . ASP A 1 39 ? -2.450 6.458 10.882 1.00 0.00 39 ASP A C 6
ATOM 6575 O O . ASP A 1 39 ? -2.232 6.432 9.671 1.00 0.00 39 ASP A O 6
ATOM 6584 N N . GLU A 1 40 ? -3.573 5.998 11.426 1.00 0.00 40 GLU A N 6
ATOM 6585 C CA . GLU A 1 40 ? -4.635 5.424 10.611 1.00 0.00 40 GLU A CA 6
ATOM 6586 C C . GLU A 1 40 ? -4.796 6.195 9.305 1.00 0.00 40 GLU A C 6
ATOM 6587 O O . GLU A 1 40 ? -5.237 5.643 8.296 1.00 0.00 40 GLU A O 6
ATOM 6599 N N . HIS A 1 41 ? -4.436 7.475 9.332 1.00 0.00 41 HIS A N 6
ATOM 6600 C CA . HIS A 1 41 ? -4.540 8.323 8.148 1.00 0.00 41 HIS A CA 6
ATOM 6601 C C . HIS A 1 41 ? -3.224 8.342 7.376 1.00 0.00 41 HIS A C 6
ATOM 6602 O O . HIS A 1 41 ? -3.173 7.947 6.211 1.00 0.00 41 HIS A O 6
ATOM 6617 N N . CYS A 1 42 ? -2.166 8.803 8.032 1.00 0.00 42 CYS A N 6
ATOM 6618 C CA . CYS A 1 42 ? -0.850 8.876 7.406 1.00 0.00 42 CYS A CA 6
ATOM 6619 C C . CYS A 1 42 ? -0.125 7.537 7.510 1.00 0.00 42 CYS A C 6
ATOM 6620 O O . CYS A 1 42 ? 0.246 7.104 8.601 1.00 0.00 42 CYS A O 6
ATOM 6628 N N . TRP A 1 43 ? 0.071 6.887 6.369 1.00 0.00 43 TRP A N 6
ATOM 6629 C CA . TRP A 1 43 ? 0.751 5.597 6.332 1.00 0.00 43 TRP A CA 6
ATOM 6630 C C . TRP A 1 43 ? 2.111 5.718 5.655 1.00 0.00 43 TRP A C 6
ATOM 6631 O O . TRP A 1 43 ? 2.373 6.680 4.932 1.00 0.00 43 TRP A O 6
ATOM 6652 N N . VAL A 1 44 ? 2.974 4.735 5.894 1.00 0.00 44 VAL A N 6
ATOM 6653 C CA . VAL A 1 44 ? 4.309 4.732 5.305 1.00 0.00 44 VAL A CA 6
ATOM 6654 C C . VAL A 1 44 ? 4.508 3.521 4.402 1.00 0.00 44 VAL A C 6
ATOM 6655 O O . VAL A 1 44 ? 4.466 2.379 4.858 1.00 0.00 44 VAL A O 6
ATOM 6668 N N . GLY A 1 45 ? 4.725 3.776 3.115 1.00 0.00 45 GLY A N 6
ATOM 6669 C CA . GLY A 1 45 ? 4.927 2.697 2.167 1.00 0.00 45 GLY A CA 6
ATOM 6670 C C . GLY A 1 45 ? 6.276 2.774 1.479 1.00 0.00 45 GLY A C 6
ATOM 6671 O O . GLY A 1 45 ? 7.176 3.475 1.941 1.00 0.00 45 GLY A O 6
ATOM 6675 N N . GLU A 1 46 ? 6.418 2.050 0.374 1.00 0.00 46 GLU A N 6
ATOM 6676 C CA . GLU A 1 46 ? 7.668 2.038 -0.377 1.00 0.00 46 GLU A CA 6
ATOM 6677 C C . GLU A 1 46 ? 7.402 2.017 -1.878 1.00 0.00 46 GLU A C 6
ATOM 6678 O O . GLU A 1 46 ? 6.713 1.130 -2.386 1.00 0.00 46 GLU A O 6
ATOM 6690 N N . LEU A 1 47 ? 7.951 2.997 -2.586 1.00 0.00 47 LEU A N 6
ATOM 6691 C CA . LEU A 1 47 ? 7.773 3.091 -4.030 1.00 0.00 47 LEU A CA 6
ATOM 6692 C C . LEU A 1 47 ? 8.946 3.821 -4.678 1.00 0.00 47 LEU A C 6
ATOM 6693 O O . LEU A 1 47 ? 9.515 4.743 -4.094 1.00 0.00 47 LEU A O 6
ATOM 6709 N N . ASN A 1 48 ? 9.302 3.403 -5.888 1.00 0.00 48 ASN A N 6
ATOM 6710 C CA . ASN A 1 48 ? 10.405 4.017 -6.615 1.00 0.00 48 ASN A CA 6
ATOM 6711 C C . ASN A 1 48 ? 11.688 3.985 -5.787 1.00 0.00 48 ASN A C 6
ATOM 6712 O O . ASN A 1 48 ? 12.551 4.850 -5.926 1.00 0.00 48 ASN A O 6
ATOM 6723 N N . GLY A 1 49 ? 11.804 2.979 -4.926 1.00 0.00 49 GLY A N 6
ATOM 6724 C CA . GLY A 1 49 ? 12.983 2.851 -4.089 1.00 0.00 49 GLY A CA 6
ATOM 6725 C C . GLY A 1 49 ? 13.042 3.910 -3.006 1.00 0.00 49 GLY A C 6
ATOM 6726 O O . GLY A 1 49 ? 14.119 4.238 -2.505 1.00 0.00 49 GLY A O 6
ATOM 6730 N N . LEU A 1 50 ? 11.883 4.450 -2.644 1.00 0.00 50 LEU A N 6
ATOM 6731 C CA . LEU A 1 50 ? 11.807 5.480 -1.613 1.00 0.00 50 LEU A CA 6
ATOM 6732 C C . LEU A 1 50 ? 10.909 5.035 -0.463 1.00 0.00 50 LEU A C 6
ATOM 6733 O O . LEU A 1 50 ? 10.131 4.092 -0.601 1.00 0.00 50 LEU A O 6
ATOM 6749 N N . ARG A 1 51 ? 11.021 5.722 0.668 1.00 0.00 51 ARG A N 6
ATOM 6750 C CA . ARG A 1 51 ? 10.219 5.399 1.842 1.00 0.00 51 ARG A CA 6
ATOM 6751 C C . ARG A 1 51 ? 9.795 6.667 2.576 1.00 0.00 51 ARG A C 6
ATOM 6752 O O . ARG A 1 51 ? 10.625 7.367 3.155 1.00 0.00 51 ARG A O 6
ATOM 6773 N N . GLY A 1 52 ? 8.497 6.956 2.549 1.00 0.00 52 GLY A N 6
ATOM 6774 C CA . GLY A 1 52 ? 7.987 8.139 3.216 1.00 0.00 52 GLY A CA 6
ATOM 6775 C C . GLY A 1 52 ? 6.535 7.992 3.625 1.00 0.00 52 GLY A C 6
ATOM 6776 O O . GLY A 1 52 ? 5.967 6.902 3.546 1.00 0.00 52 GLY A O 6
ATOM 6780 N N . TRP A 1 53 ? 5.932 9.091 4.067 1.00 0.00 53 TRP A N 6
ATOM 6781 C CA . TRP A 1 53 ? 4.537 9.078 4.492 1.00 0.00 53 TRP A CA 6
ATOM 6782 C C . TRP A 1 53 ? 3.621 9.550 3.366 1.00 0.00 53 TRP A C 6
ATOM 6783 O O . TRP A 1 53 ? 4.076 10.153 2.394 1.00 0.00 53 TRP A O 6
ATOM 6804 N N . PHE A 1 54 ? 2.330 9.272 3.505 1.00 0.00 54 PHE A N 6
ATOM 6805 C CA . PHE A 1 54 ? 1.350 9.666 2.500 1.00 0.00 54 PHE A CA 6
ATOM 6806 C C . PHE A 1 54 ? -0.071 9.414 2.997 1.00 0.00 54 PHE A C 6
ATOM 6807 O O . PHE A 1 54 ? -0.324 8.522 3.806 1.00 0.00 54 PHE A O 6
ATOM 6824 N N . PRO A 1 55 ? -1.022 10.218 2.499 1.00 0.00 55 PRO A N 6
ATOM 6825 C CA . PRO A 1 55 ? -2.433 10.102 2.878 1.00 0.00 55 PRO A CA 6
ATOM 6826 C C . PRO A 1 55 ? -3.081 8.837 2.326 1.00 0.00 55 PRO A C 6
ATOM 6827 O O . PRO A 1 55 ? -3.132 8.633 1.113 1.00 0.00 55 PRO A O 6
ATOM 6838 N N . ALA A 1 56 ? -3.571 7.989 3.224 1.00 0.00 56 ALA A N 6
ATOM 6839 C CA . ALA A 1 56 ? -4.216 6.742 2.826 1.00 0.00 56 ALA A CA 6
ATOM 6840 C C . ALA A 1 56 ? -5.468 7.013 1.999 1.00 0.00 56 ALA A C 6
ATOM 6841 O O . ALA A 1 56 ? -5.781 6.272 1.068 1.00 0.00 56 ALA A O 6
ATOM 6848 N N . LYS A 1 57 ? -6.182 8.079 2.346 1.00 0.00 57 LYS A N 6
ATOM 6849 C CA . LYS A 1 57 ? -7.399 8.449 1.635 1.00 0.00 57 LYS A CA 6
ATOM 6850 C C . LYS A 1 57 ? -7.155 8.511 0.131 1.00 0.00 57 LYS A C 6
ATOM 6851 O O . LYS A 1 57 ? -8.066 8.291 -0.667 1.00 0.00 57 LYS A O 6
ATOM 6870 N N . PHE A 1 58 ? -5.918 8.811 -0.251 1.00 0.00 58 PHE A N 6
ATOM 6871 C CA . PHE A 1 58 ? -5.553 8.903 -1.660 1.00 0.00 58 PHE A CA 6
ATOM 6872 C C . PHE A 1 58 ? -5.459 7.514 -2.288 1.00 0.00 58 PHE A C 6
ATOM 6873 O O . PHE A 1 58 ? -5.773 7.331 -3.465 1.00 0.00 58 PHE A O 6
ATOM 6890 N N . VAL A 1 59 ? -5.025 6.541 -1.494 1.00 0.00 59 VAL A N 6
ATOM 6891 C CA . VAL A 1 59 ? -4.889 5.170 -1.971 1.00 0.00 59 VAL A CA 6
ATOM 6892 C C . VAL A 1 59 ? -5.956 4.268 -1.361 1.00 0.00 59 VAL A C 6
ATOM 6893 O O . VAL A 1 59 ? -6.761 4.710 -0.543 1.00 0.00 59 VAL A O 6
ATOM 6906 N N . GLU A 1 60 ? -5.955 3.002 -1.765 1.00 0.00 60 GLU A N 6
ATOM 6907 C CA . GLU A 1 60 ? -6.924 2.037 -1.258 1.00 0.00 60 GLU A CA 6
ATOM 6908 C C . GLU A 1 60 ? -6.238 0.732 -0.862 1.00 0.00 60 GLU A C 6
ATOM 6909 O O . GLU A 1 60 ? -5.466 0.164 -1.636 1.00 0.00 60 GLU A O 6
ATOM 6921 N N . VAL A 1 61 ? -6.524 0.262 0.348 1.00 0.00 61 VAL A N 6
ATOM 6922 C CA . VAL A 1 61 ? -5.937 -0.974 0.846 1.00 0.00 61 VAL A CA 6
ATOM 6923 C C . VAL A 1 61 ? -6.376 -2.170 0.007 1.00 0.00 61 VAL A C 6
ATOM 6924 O O . VAL A 1 61 ? -7.468 -2.174 -0.561 1.00 0.00 61 VAL A O 6
ATOM 6937 N N . LEU A 1 62 ? -5.518 -3.181 -0.067 1.00 0.00 62 LEU A N 6
ATOM 6938 C CA . LEU A 1 62 ? -5.818 -4.383 -0.837 1.00 0.00 62 LEU A CA 6
ATOM 6939 C C . LEU A 1 62 ? -5.471 -5.638 -0.043 1.00 0.00 62 LEU A C 6
ATOM 6940 O O . LEU A 1 62 ? -4.302 -5.905 0.236 1.00 0.00 62 LEU A O 6
ATOM 6956 N N . ASP A 1 63 ? -6.492 -6.408 0.316 1.00 0.00 63 ASP A N 6
ATOM 6957 C CA . ASP A 1 63 ? -6.295 -7.638 1.073 1.00 0.00 63 ASP A CA 6
ATOM 6958 C C . ASP A 1 63 ? -6.222 -8.844 0.144 1.00 0.00 63 ASP A C 6
ATOM 6959 O O . ASP A 1 63 ? -7.241 -9.451 -0.181 1.00 0.00 63 ASP A O 6
ATOM 6968 N N . GLU A 1 64 ? -5.008 -9.183 -0.282 1.00 0.00 64 GLU A N 6
ATOM 6969 C CA . GLU A 1 64 ? -4.803 -10.316 -1.177 1.00 0.00 64 GLU A CA 6
ATOM 6970 C C . GLU A 1 64 ? -5.591 -11.534 -0.703 1.00 0.00 64 GLU A C 6
ATOM 6971 O O . GLU A 1 64 ? -5.814 -11.714 0.495 1.00 0.00 64 GLU A O 6
ATOM 6983 N N . ARG A 1 65 ? -6.009 -12.368 -1.651 1.00 0.00 65 ARG A N 6
ATOM 6984 C CA . ARG A 1 65 ? -6.772 -13.566 -1.331 1.00 0.00 65 ARG A CA 6
ATOM 6985 C C . ARG A 1 65 ? -6.202 -14.783 -2.053 1.00 0.00 65 ARG A C 6
ATOM 6986 O O . ARG A 1 65 ? -6.936 -15.552 -2.671 1.00 0.00 65 ARG A O 6
ATOM 7007 N N . SER A 1 66 ? -4.885 -14.950 -1.969 1.00 0.00 66 SER A N 6
ATOM 7008 C CA . SER A 1 66 ? -4.215 -16.071 -2.619 1.00 0.00 66 SER A CA 6
ATOM 7009 C C . SER A 1 66 ? -4.880 -17.393 -2.246 1.00 0.00 66 SER A C 6
ATOM 7010 O O . SER A 1 66 ? -4.936 -17.765 -1.073 1.00 0.00 66 SER A O 6
ATOM 7018 N N . LYS A 1 67 ? -5.385 -18.097 -3.253 1.00 0.00 67 LYS A N 6
ATOM 7019 C CA . LYS A 1 67 ? -6.047 -19.378 -3.035 1.00 0.00 67 LYS A CA 6
ATOM 7020 C C . LYS A 1 67 ? -5.028 -20.472 -2.734 1.00 0.00 67 LYS A C 6
ATOM 7021 O O . LYS A 1 67 ? -3.938 -20.491 -3.303 1.00 0.00 67 LYS A O 6
ATOM 7040 N N . GLU A 1 68 ? -5.390 -21.383 -1.834 1.00 0.00 68 GLU A N 6
ATOM 7041 C CA . GLU A 1 68 ? -4.507 -22.481 -1.459 1.00 0.00 68 GLU A CA 6
ATOM 7042 C C . GLU A 1 68 ? -5.227 -23.821 -1.573 1.00 0.00 68 GLU A C 6
ATOM 7043 O O . GLU A 1 68 ? -6.420 -23.925 -1.282 1.00 0.00 68 GLU A O 6
ATOM 7055 N N . TYR A 1 69 ? -4.495 -24.845 -1.998 1.00 0.00 69 TYR A N 6
ATOM 7056 C CA . TYR A 1 69 ? -5.063 -26.177 -2.154 1.00 0.00 69 TYR A CA 6
ATOM 7057 C C . TYR A 1 69 ? -5.115 -26.908 -0.816 1.00 0.00 69 TYR A C 6
ATOM 7058 O O . TYR A 1 69 ? -4.280 -27.767 -0.531 1.00 0.00 69 TYR A O 6
ATOM 7076 N N . SER A 1 70 ? -6.102 -26.560 0.003 1.00 0.00 70 SER A N 6
ATOM 7077 C CA . SER A 1 70 ? -6.262 -27.179 1.314 1.00 0.00 70 SER A CA 6
ATOM 7078 C C . SER A 1 70 ? -6.616 -28.656 1.177 1.00 0.00 70 SER A C 6
ATOM 7079 O O . SER A 1 70 ? -6.962 -29.125 0.092 1.00 0.00 70 SER A O 6
ATOM 7087 N N . ILE A 1 71 ? -6.529 -29.384 2.286 1.00 0.00 71 ILE A N 6
ATOM 7088 C CA . ILE A 1 71 ? -6.841 -30.808 2.290 1.00 0.00 71 ILE A CA 6
ATOM 7089 C C . ILE A 1 71 ? -8.082 -31.096 3.130 1.00 0.00 71 ILE A C 6
ATOM 7090 O O . ILE A 1 71 ? -8.041 -31.901 4.059 1.00 0.00 71 ILE A O 6
ATOM 7106 N N . ALA A 1 72 ? -9.183 -30.433 2.794 1.00 0.00 72 ALA A N 6
ATOM 7107 C CA . ALA A 1 72 ? -10.437 -30.621 3.513 1.00 0.00 72 ALA A CA 6
ATOM 7108 C C . ALA A 1 72 ? -10.251 -30.384 5.008 1.00 0.00 72 ALA A C 6
ATOM 7109 O O . ALA A 1 72 ? -10.715 -31.173 5.833 1.00 0.00 72 ALA A O 6
ATOM 7116 N N . SER A 1 73 ? -9.570 -29.296 5.353 1.00 0.00 73 SER A N 6
ATOM 7117 C CA . SER A 1 73 ? -9.318 -28.960 6.748 1.00 0.00 73 SER A CA 6
ATOM 7118 C C . SER A 1 73 ? -10.202 -27.798 7.194 1.00 0.00 73 SER A C 6
ATOM 7119 O O . SER A 1 73 ? -9.820 -26.634 7.076 1.00 0.00 73 SER A O 6
ATOM 7127 N N . GLY A 1 74 ? -11.385 -28.123 7.706 1.00 0.00 74 GLY A N 6
ATOM 7128 C CA . GLY A 1 74 ? -12.304 -27.096 8.163 1.00 0.00 74 GLY A CA 6
ATOM 7129 C C . GLY A 1 74 ? -12.923 -26.322 7.015 1.00 0.00 74 GLY A C 6
ATOM 7130 O O . GLY A 1 74 ? -12.830 -26.716 5.853 1.00 0.00 74 GLY A O 6
ATOM 7134 N N . PRO A 1 75 ? -13.574 -25.196 7.340 1.00 0.00 75 PRO A N 6
ATOM 7135 C CA . PRO A 1 75 ? -14.224 -24.342 6.342 1.00 0.00 75 PRO A CA 6
ATOM 7136 C C . PRO A 1 75 ? -13.219 -23.621 5.451 1.00 0.00 75 PRO A C 6
ATOM 7137 O O . PRO A 1 75 ? -12.801 -22.502 5.750 1.00 0.00 75 PRO A O 6
ATOM 7148 N N . SER A 1 76 ? -12.835 -24.267 4.355 1.00 0.00 76 SER A N 6
ATOM 7149 C CA . SER A 1 76 ? -11.874 -23.688 3.422 1.00 0.00 76 SER A CA 6
ATOM 7150 C C . SER A 1 76 ? -12.412 -23.727 1.995 1.00 0.00 76 SER A C 6
ATOM 7151 O O . SER A 1 76 ? -13.199 -24.605 1.640 1.00 0.00 76 SER A O 6
ATOM 7159 N N . SER A 1 77 ? -11.983 -22.768 1.182 1.00 0.00 77 SER A N 6
ATOM 7160 C CA . SER A 1 77 ? -12.424 -22.689 -0.206 1.00 0.00 77 SER A CA 6
ATOM 7161 C C . SER A 1 77 ? -13.947 -22.678 -0.292 1.00 0.00 77 SER A C 6
ATOM 7162 O O . SER A 1 77 ? -14.543 -23.451 -1.043 1.00 0.00 77 SER A O 6
ATOM 7170 N N . GLY A 1 78 ? -14.571 -21.796 0.481 1.00 0.00 78 GLY A N 6
ATOM 7171 C CA . GLY A 1 78 ? -16.019 -21.701 0.478 1.00 0.00 78 GLY A CA 6
ATOM 7172 C C . GLY A 1 78 ? -16.508 -20.273 0.621 1.00 0.00 78 GLY A C 6
ATOM 7173 O O . GLY A 1 78 ? -16.863 -19.839 1.716 1.00 0.00 78 GLY A O 6
ATOM 7177 N N . GLY A 1 1 ? -4.667 -19.714 17.609 1.00 0.00 1 GLY A N 7
ATOM 7178 C CA . GLY A 1 1 ? -4.885 -19.479 16.195 1.00 0.00 1 GLY A CA 7
ATOM 7179 C C . GLY A 1 1 ? -3.695 -18.818 15.527 1.00 0.00 1 GLY A C 7
ATOM 7180 O O . GLY A 1 1 ? -2.551 -19.039 15.921 1.00 0.00 1 GLY A O 7
ATOM 7184 N N . SER A 1 2 ? -3.965 -18.004 14.511 1.00 0.00 2 SER A N 7
ATOM 7185 C CA . SER A 1 2 ? -2.907 -17.312 13.783 1.00 0.00 2 SER A CA 7
ATOM 7186 C C . SER A 1 2 ? -3.121 -15.802 13.821 1.00 0.00 2 SER A C 7
ATOM 7187 O O . SER A 1 2 ? -4.178 -15.323 14.232 1.00 0.00 2 SER A O 7
ATOM 7195 N N . SER A 1 3 ? -2.109 -15.057 13.389 1.00 0.00 3 SER A N 7
ATOM 7196 C CA . SER A 1 3 ? -2.182 -13.601 13.376 1.00 0.00 3 SER A CA 7
ATOM 7197 C C . SER A 1 3 ? -2.427 -13.082 11.962 1.00 0.00 3 SER A C 7
ATOM 7198 O O . SER A 1 3 ? -3.445 -12.447 11.690 1.00 0.00 3 SER A O 7
ATOM 7206 N N . GLY A 1 4 ? -1.484 -13.357 11.067 1.00 0.00 4 GLY A N 7
ATOM 7207 C CA . GLY A 1 4 ? -1.615 -12.911 9.691 1.00 0.00 4 GLY A CA 7
ATOM 7208 C C . GLY A 1 4 ? -0.280 -12.554 9.068 1.00 0.00 4 GLY A C 7
ATOM 7209 O O . GLY A 1 4 ? 0.737 -12.490 9.757 1.00 0.00 4 GLY A O 7
ATOM 7213 N N . SER A 1 5 ? -0.283 -12.323 7.758 1.00 0.00 5 SER A N 7
ATOM 7214 C CA . SER A 1 5 ? 0.938 -11.977 7.041 1.00 0.00 5 SER A CA 7
ATOM 7215 C C . SER A 1 5 ? 1.360 -10.544 7.348 1.00 0.00 5 SER A C 7
ATOM 7216 O O . SER A 1 5 ? 0.524 -9.644 7.438 1.00 0.00 5 SER A O 7
ATOM 7224 N N . SER A 1 6 ? 2.664 -10.337 7.506 1.00 0.00 6 SER A N 7
ATOM 7225 C CA . SER A 1 6 ? 3.197 -9.014 7.807 1.00 0.00 6 SER A CA 7
ATOM 7226 C C . SER A 1 6 ? 3.564 -8.273 6.523 1.00 0.00 6 SER A C 7
ATOM 7227 O O . SER A 1 6 ? 4.689 -8.375 6.035 1.00 0.00 6 SER A O 7
ATOM 7235 N N . GLY A 1 7 ? 2.606 -7.526 5.984 1.00 0.00 7 GLY A N 7
ATOM 7236 C CA . GLY A 1 7 ? 2.847 -6.779 4.763 1.00 0.00 7 GLY A CA 7
ATOM 7237 C C . GLY A 1 7 ? 1.582 -6.566 3.956 1.00 0.00 7 GLY A C 7
ATOM 7238 O O . GLY A 1 7 ? 0.930 -7.527 3.545 1.00 0.00 7 GLY A O 7
ATOM 7242 N N . ARG A 1 8 ? 1.233 -5.304 3.728 1.00 0.00 8 ARG A N 7
ATOM 7243 C CA . ARG A 1 8 ? 0.035 -4.968 2.966 1.00 0.00 8 ARG A CA 7
ATOM 7244 C C . ARG A 1 8 ? 0.380 -4.069 1.782 1.00 0.00 8 ARG A C 7
ATOM 7245 O O . ARG A 1 8 ? 1.497 -3.563 1.678 1.00 0.00 8 ARG A O 7
ATOM 7266 N N . ARG A 1 9 ? -0.588 -3.876 0.892 1.00 0.00 9 ARG A N 7
ATOM 7267 C CA . ARG A 1 9 ? -0.387 -3.039 -0.285 1.00 0.00 9 ARG A CA 7
ATOM 7268 C C . ARG A 1 9 ? -1.658 -2.264 -0.624 1.00 0.00 9 ARG A C 7
ATOM 7269 O O . ARG A 1 9 ? -2.768 -2.757 -0.429 1.00 0.00 9 ARG A O 7
ATOM 7290 N N . ALA A 1 10 ? -1.484 -1.048 -1.132 1.00 0.00 10 ALA A N 7
ATOM 7291 C CA . ALA A 1 10 ? -2.616 -0.205 -1.500 1.00 0.00 10 ALA A CA 7
ATOM 7292 C C . ALA A 1 10 ? -2.478 0.306 -2.930 1.00 0.00 10 ALA A C 7
ATOM 7293 O O . ALA A 1 10 ? -1.369 0.535 -3.413 1.00 0.00 10 ALA A O 7
ATOM 7300 N N . LYS A 1 11 ? -3.610 0.482 -3.602 1.00 0.00 11 LYS A N 7
ATOM 7301 C CA . LYS A 1 11 ? -3.616 0.967 -4.977 1.00 0.00 11 LYS A CA 7
ATOM 7302 C C . LYS A 1 11 ? -3.953 2.454 -5.028 1.00 0.00 11 LYS A C 7
ATOM 7303 O O . LYS A 1 11 ? -4.957 2.893 -4.470 1.00 0.00 11 LYS A O 7
ATOM 7322 N N . ALA A 1 12 ? -3.104 3.225 -5.701 1.00 0.00 12 ALA A N 7
ATOM 7323 C CA . ALA A 1 12 ? -3.312 4.662 -5.827 1.00 0.00 12 ALA A CA 7
ATOM 7324 C C . ALA A 1 12 ? -4.508 4.967 -6.725 1.00 0.00 12 ALA A C 7
ATOM 7325 O O . ALA A 1 12 ? -4.417 4.871 -7.950 1.00 0.00 12 ALA A O 7
ATOM 7332 N N . LEU A 1 13 ? -5.626 5.332 -6.110 1.00 0.00 13 LEU A N 7
ATOM 7333 C CA . LEU A 1 13 ? -6.840 5.650 -6.854 1.00 0.00 13 LEU A CA 7
ATOM 7334 C C . LEU A 1 13 ? -6.631 6.874 -7.739 1.00 0.00 13 LEU A C 7
ATOM 7335 O O . LEU A 1 13 ? -7.348 7.074 -8.720 1.00 0.00 13 LEU A O 7
ATOM 7351 N N . LEU A 1 14 ? -5.645 7.691 -7.387 1.00 0.00 14 LEU A N 7
ATOM 7352 C CA . LEU A 1 14 ? -5.339 8.896 -8.150 1.00 0.00 14 LEU A CA 7
ATOM 7353 C C . LEU A 1 14 ? -3.865 9.266 -8.018 1.00 0.00 14 LEU A C 7
ATOM 7354 O O . LEU A 1 14 ? -3.134 8.668 -7.228 1.00 0.00 14 LEU A O 7
ATOM 7370 N N . ASP A 1 15 ? -3.435 10.255 -8.795 1.00 0.00 15 ASP A N 7
ATOM 7371 C CA . ASP A 1 15 ? -2.050 10.707 -8.763 1.00 0.00 15 ASP A CA 7
ATOM 7372 C C . ASP A 1 15 ? -1.798 11.601 -7.554 1.00 0.00 15 ASP A C 7
ATOM 7373 O O . ASP A 1 15 ? -2.684 12.335 -7.116 1.00 0.00 15 ASP A O 7
ATOM 7382 N N . PHE A 1 16 ? -0.584 11.534 -7.016 1.00 0.00 16 PHE A N 7
ATOM 7383 C CA . PHE A 1 16 ? -0.216 12.336 -5.855 1.00 0.00 16 PHE A CA 7
ATOM 7384 C C . PHE A 1 16 ? 1.163 12.961 -6.042 1.00 0.00 16 PHE A C 7
ATOM 7385 O O . PHE A 1 16 ? 2.123 12.276 -6.398 1.00 0.00 16 PHE A O 7
ATOM 7402 N N . GLU A 1 17 ? 1.254 14.264 -5.800 1.00 0.00 17 GLU A N 7
ATOM 7403 C CA . GLU A 1 17 ? 2.516 14.981 -5.944 1.00 0.00 17 GLU A CA 7
ATOM 7404 C C . GLU A 1 17 ? 3.097 15.338 -4.578 1.00 0.00 17 GLU A C 7
ATOM 7405 O O . GLU A 1 17 ? 2.770 16.378 -4.005 1.00 0.00 17 GLU A O 7
ATOM 7417 N N . ARG A 1 18 ? 3.958 14.468 -4.062 1.00 0.00 18 ARG A N 7
ATOM 7418 C CA . ARG A 1 18 ? 4.584 14.689 -2.762 1.00 0.00 18 ARG A CA 7
ATOM 7419 C C . ARG A 1 18 ? 5.056 16.134 -2.626 1.00 0.00 18 ARG A C 7
ATOM 7420 O O . ARG A 1 18 ? 5.884 16.603 -3.408 1.00 0.00 18 ARG A O 7
ATOM 7441 N N . HIS A 1 19 ? 4.525 16.832 -1.629 1.00 0.00 19 HIS A N 7
ATOM 7442 C CA . HIS A 1 19 ? 4.892 18.224 -1.389 1.00 0.00 19 HIS A CA 7
ATOM 7443 C C . HIS A 1 19 ? 5.987 18.322 -0.331 1.00 0.00 19 HIS A C 7
ATOM 7444 O O . HIS A 1 19 ? 6.107 19.334 0.360 1.00 0.00 19 HIS A O 7
ATOM 7459 N N . ASP A 1 20 ? 6.782 17.264 -0.209 1.00 0.00 20 ASP A N 7
ATOM 7460 C CA . ASP A 1 20 ? 7.866 17.232 0.766 1.00 0.00 20 ASP A CA 7
ATOM 7461 C C . ASP A 1 20 ? 8.849 16.109 0.447 1.00 0.00 20 ASP A C 7
ATOM 7462 O O . ASP A 1 20 ? 8.450 15.022 0.029 1.00 0.00 20 ASP A O 7
ATOM 7471 N N . ASP A 1 21 ? 10.134 16.381 0.649 1.00 0.00 21 ASP A N 7
ATOM 7472 C CA . ASP A 1 21 ? 11.174 15.393 0.383 1.00 0.00 21 ASP A CA 7
ATOM 7473 C C . ASP A 1 21 ? 10.833 14.055 1.031 1.00 0.00 21 ASP A C 7
ATOM 7474 O O . ASP A 1 21 ? 11.188 12.995 0.515 1.00 0.00 21 ASP A O 7
ATOM 7483 N N . ASP A 1 22 ? 10.143 14.113 2.165 1.00 0.00 22 ASP A N 7
ATOM 7484 C CA . ASP A 1 22 ? 9.752 12.905 2.883 1.00 0.00 22 ASP A CA 7
ATOM 7485 C C . ASP A 1 22 ? 8.501 12.288 2.269 1.00 0.00 22 ASP A C 7
ATOM 7486 O O . ASP A 1 22 ? 8.417 11.072 2.098 1.00 0.00 22 ASP A O 7
ATOM 7495 N N . GLU A 1 23 ? 7.529 13.133 1.942 1.00 0.00 23 GLU A N 7
ATOM 7496 C CA . GLU A 1 23 ? 6.279 12.668 1.348 1.00 0.00 23 GLU A CA 7
ATOM 7497 C C . GLU A 1 23 ? 6.551 11.725 0.180 1.00 0.00 23 GLU A C 7
ATOM 7498 O O . GLU A 1 23 ? 7.441 11.967 -0.635 1.00 0.00 23 GLU A O 7
ATOM 7510 N N . LEU A 1 24 ? 5.777 10.648 0.105 1.00 0.00 24 LEU A N 7
ATOM 7511 C CA . LEU A 1 24 ? 5.932 9.666 -0.963 1.00 0.00 24 LEU A CA 7
ATOM 7512 C C . LEU A 1 24 ? 4.947 9.935 -2.096 1.00 0.00 24 LEU A C 7
ATOM 7513 O O . LEU A 1 24 ? 3.739 9.767 -1.935 1.00 0.00 24 LEU A O 7
ATOM 7529 N N . GLY A 1 25 ? 5.473 10.352 -3.245 1.00 0.00 25 GLY A N 7
ATOM 7530 C CA . GLY A 1 25 ? 4.627 10.635 -4.388 1.00 0.00 25 GLY A CA 7
ATOM 7531 C C . GLY A 1 25 ? 4.369 9.404 -5.237 1.00 0.00 25 GLY A C 7
ATOM 7532 O O . GLY A 1 25 ? 5.201 8.500 -5.300 1.00 0.00 25 GLY A O 7
ATOM 7536 N N . PHE A 1 26 ? 3.213 9.370 -5.890 1.00 0.00 26 PHE A N 7
ATOM 7537 C CA . PHE A 1 26 ? 2.847 8.242 -6.737 1.00 0.00 26 PHE A CA 7
ATOM 7538 C C . PHE A 1 26 ? 1.943 8.691 -7.882 1.00 0.00 26 PHE A C 7
ATOM 7539 O O . PHE A 1 26 ? 1.651 9.878 -8.027 1.00 0.00 26 PHE A O 7
ATOM 7556 N N . ARG A 1 27 ? 1.504 7.733 -8.691 1.00 0.00 27 ARG A N 7
ATOM 7557 C CA . ARG A 1 27 ? 0.634 8.029 -9.824 1.00 0.00 27 ARG A CA 7
ATOM 7558 C C . ARG A 1 27 ? -0.616 7.155 -9.793 1.00 0.00 27 ARG A C 7
ATOM 7559 O O . ARG A 1 27 ? -0.696 6.192 -9.030 1.00 0.00 27 ARG A O 7
ATOM 7580 N N . LYS A 1 28 ? -1.593 7.499 -10.625 1.00 0.00 28 LYS A N 7
ATOM 7581 C CA . LYS A 1 28 ? -2.840 6.748 -10.695 1.00 0.00 28 LYS A CA 7
ATOM 7582 C C . LYS A 1 28 ? -2.580 5.298 -11.089 1.00 0.00 28 LYS A C 7
ATOM 7583 O O . LYS A 1 28 ? -1.751 5.019 -11.955 1.00 0.00 28 LYS A O 7
ATOM 7602 N N . ASN A 1 29 ? -3.295 4.378 -10.448 1.00 0.00 29 ASN A N 7
ATOM 7603 C CA . ASN A 1 29 ? -3.141 2.955 -10.732 1.00 0.00 29 ASN A CA 7
ATOM 7604 C C . ASN A 1 29 ? -1.725 2.486 -10.411 1.00 0.00 29 ASN A C 7
ATOM 7605 O O . ASN A 1 29 ? -1.114 1.748 -11.183 1.00 0.00 29 ASN A O 7
ATOM 7616 N N . ASP A 1 30 ? -1.211 2.920 -9.265 1.00 0.00 30 ASP A N 7
ATOM 7617 C CA . ASP A 1 30 ? 0.133 2.542 -8.839 1.00 0.00 30 ASP A CA 7
ATOM 7618 C C . ASP A 1 30 ? 0.090 1.795 -7.510 1.00 0.00 30 ASP A C 7
ATOM 7619 O O . ASP A 1 30 ? -0.594 2.210 -6.575 1.00 0.00 30 ASP A O 7
ATOM 7628 N N . ILE A 1 31 ? 0.828 0.691 -7.434 1.00 0.00 31 ILE A N 7
ATOM 7629 C CA . ILE A 1 31 ? 0.875 -0.113 -6.220 1.00 0.00 31 ILE A CA 7
ATOM 7630 C C . ILE A 1 31 ? 2.033 0.313 -5.323 1.00 0.00 31 ILE A C 7
ATOM 7631 O O . ILE A 1 31 ? 3.176 0.403 -5.770 1.00 0.00 31 ILE A O 7
ATOM 7647 N N . ILE A 1 32 ? 1.728 0.570 -4.055 1.00 0.00 32 ILE A N 7
ATOM 7648 C CA . ILE A 1 32 ? 2.744 0.984 -3.094 1.00 0.00 32 ILE A CA 7
ATOM 7649 C C . ILE A 1 32 ? 2.759 0.061 -1.881 1.00 0.00 32 ILE A C 7
ATOM 7650 O O . ILE A 1 32 ? 1.732 -0.152 -1.236 1.00 0.00 32 ILE A O 7
ATOM 7666 N N . THR A 1 33 ? 3.933 -0.483 -1.573 1.00 0.00 33 THR A N 7
ATOM 7667 C CA . THR A 1 33 ? 4.083 -1.382 -0.436 1.00 0.00 33 THR A CA 7
ATOM 7668 C C . THR A 1 33 ? 3.988 -0.621 0.883 1.00 0.00 33 THR A C 7
ATOM 7669 O O . THR A 1 33 ? 4.571 0.453 1.033 1.00 0.00 33 THR A O 7
ATOM 7680 N N . ILE A 1 34 ? 3.252 -1.186 1.834 1.00 0.00 34 ILE A N 7
ATOM 7681 C CA . ILE A 1 34 ? 3.083 -0.561 3.139 1.00 0.00 34 ILE A CA 7
ATOM 7682 C C . ILE A 1 34 ? 4.063 -1.139 4.156 1.00 0.00 34 ILE A C 7
ATOM 7683 O O . ILE A 1 34 ? 3.968 -2.311 4.525 1.00 0.00 34 ILE A O 7
ATOM 7699 N N . ILE A 1 35 ? 4.999 -0.312 4.605 1.00 0.00 35 ILE A N 7
ATOM 7700 C CA . ILE A 1 35 ? 5.993 -0.739 5.581 1.00 0.00 35 ILE A CA 7
ATOM 7701 C C . ILE A 1 35 ? 5.478 -0.559 7.004 1.00 0.00 35 ILE A C 7
ATOM 7702 O O . ILE A 1 35 ? 5.312 -1.528 7.745 1.00 0.00 35 ILE A O 7
ATOM 7718 N N . SER A 1 36 ? 5.225 0.690 7.383 1.00 0.00 36 SER A N 7
ATOM 7719 C CA . SER A 1 36 ? 4.731 1.000 8.720 1.00 0.00 36 SER A CA 7
ATOM 7720 C C . SER A 1 36 ? 3.546 1.957 8.652 1.00 0.00 36 SER A C 7
ATOM 7721 O O . SER A 1 36 ? 3.330 2.625 7.640 1.00 0.00 36 SER A O 7
ATOM 7729 N N . GLN A 1 37 ? 2.779 2.017 9.736 1.00 0.00 37 GLN A N 7
ATOM 7730 C CA . GLN A 1 37 ? 1.614 2.891 9.801 1.00 0.00 37 GLN A CA 7
ATOM 7731 C C . GLN A 1 37 ? 1.766 3.920 10.916 1.00 0.00 37 GLN A C 7
ATOM 7732 O O . GLN A 1 37 ? 1.231 3.748 12.011 1.00 0.00 37 GLN A O 7
ATOM 7746 N N . LYS A 1 38 ? 2.499 4.991 10.631 1.00 0.00 38 LYS A N 7
ATOM 7747 C CA . LYS A 1 38 ? 2.721 6.049 11.609 1.00 0.00 38 LYS A CA 7
ATOM 7748 C C . LYS A 1 38 ? 1.411 6.461 12.272 1.00 0.00 38 LYS A C 7
ATOM 7749 O O . LYS A 1 38 ? 1.325 6.546 13.497 1.00 0.00 38 LYS A O 7
ATOM 7768 N N . ASP A 1 39 ? 0.393 6.713 11.457 1.00 0.00 39 ASP A N 7
ATOM 7769 C CA . ASP A 1 39 ? -0.913 7.114 11.965 1.00 0.00 39 ASP A CA 7
ATOM 7770 C C . ASP A 1 39 ? -2.027 6.328 11.280 1.00 0.00 39 ASP A C 7
ATOM 7771 O O . ASP A 1 39 ? -1.763 5.432 10.478 1.00 0.00 39 ASP A O 7
ATOM 7780 N N . GLU A 1 40 ? -3.270 6.671 11.601 1.00 0.00 40 GLU A N 7
ATOM 7781 C CA . GLU A 1 40 ? -4.424 5.995 11.017 1.00 0.00 40 GLU A CA 7
ATOM 7782 C C . GLU A 1 40 ? -4.690 6.499 9.603 1.00 0.00 40 GLU A C 7
ATOM 7783 O O . GLU A 1 40 ? -5.086 5.735 8.722 1.00 0.00 40 GLU A O 7
ATOM 7795 N N . HIS A 1 41 ? -4.472 7.794 9.390 1.00 0.00 41 HIS A N 7
ATOM 7796 C CA . HIS A 1 41 ? -4.688 8.401 8.083 1.00 0.00 41 HIS A CA 7
ATOM 7797 C C . HIS A 1 41 ? -3.387 8.457 7.287 1.00 0.00 41 HIS A C 7
ATOM 7798 O O . HIS A 1 41 ? -3.387 8.302 6.066 1.00 0.00 41 HIS A O 7
ATOM 7813 N N . CYS A 1 42 ? -2.281 8.683 7.987 1.00 0.00 42 CYS A N 7
ATOM 7814 C CA . CYS A 1 42 ? -0.973 8.761 7.346 1.00 0.00 42 CYS A CA 7
ATOM 7815 C C . CYS A 1 42 ? -0.236 7.429 7.449 1.00 0.00 42 CYS A C 7
ATOM 7816 O O . CYS A 1 42 ? 0.083 6.969 8.545 1.00 0.00 42 CYS A O 7
ATOM 7824 N N . TRP A 1 43 ? 0.027 6.816 6.301 1.00 0.00 43 TRP A N 7
ATOM 7825 C CA . TRP A 1 43 ? 0.725 5.536 6.261 1.00 0.00 43 TRP A CA 7
ATOM 7826 C C . TRP A 1 43 ? 2.075 5.673 5.566 1.00 0.00 43 TRP A C 7
ATOM 7827 O O . TRP A 1 43 ? 2.279 6.577 4.755 1.00 0.00 43 TRP A O 7
ATOM 7848 N N . VAL A 1 44 ? 2.995 4.770 5.889 1.00 0.00 44 VAL A N 7
ATOM 7849 C CA . VAL A 1 44 ? 4.327 4.789 5.296 1.00 0.00 44 VAL A CA 7
ATOM 7850 C C . VAL A 1 44 ? 4.554 3.567 4.414 1.00 0.00 44 VAL A C 7
ATOM 7851 O O . VAL A 1 44 ? 4.457 2.430 4.874 1.00 0.00 44 VAL A O 7
ATOM 7864 N N . GLY A 1 45 ? 4.855 3.810 3.141 1.00 0.00 45 GLY A N 7
ATOM 7865 C CA . GLY A 1 45 ? 5.091 2.717 2.214 1.00 0.00 45 GLY A CA 7
ATOM 7866 C C . GLY A 1 45 ? 6.384 2.884 1.441 1.00 0.00 45 GLY A C 7
ATOM 7867 O O . GLY A 1 45 ? 7.200 3.749 1.761 1.00 0.00 45 GLY A O 7
ATOM 7871 N N . GLU A 1 46 ? 6.572 2.052 0.421 1.00 0.00 46 GLU A N 7
ATOM 7872 C CA . GLU A 1 46 ? 7.779 2.109 -0.398 1.00 0.00 46 GLU A CA 7
ATOM 7873 C C . GLU A 1 46 ? 7.426 2.152 -1.882 1.00 0.00 46 GLU A C 7
ATOM 7874 O O . GLU A 1 46 ? 6.530 1.440 -2.341 1.00 0.00 46 GLU A O 7
ATOM 7886 N N . LEU A 1 47 ? 8.135 2.991 -2.629 1.00 0.00 47 LEU A N 7
ATOM 7887 C CA . LEU A 1 47 ? 7.898 3.127 -4.061 1.00 0.00 47 LEU A CA 7
ATOM 7888 C C . LEU A 1 47 ? 9.037 3.888 -4.732 1.00 0.00 47 LEU A C 7
ATOM 7889 O O . LEU A 1 47 ? 9.657 4.760 -4.124 1.00 0.00 47 LEU A O 7
ATOM 7905 N N . ASN A 1 48 ? 9.308 3.553 -5.990 1.00 0.00 48 ASN A N 7
ATOM 7906 C CA . ASN A 1 48 ? 10.371 4.205 -6.743 1.00 0.00 48 ASN A CA 7
ATOM 7907 C C . ASN A 1 48 ? 11.652 4.288 -5.917 1.00 0.00 48 ASN A C 7
ATOM 7908 O O . ASN A 1 48 ? 12.391 5.269 -5.993 1.00 0.00 48 ASN A O 7
ATOM 7919 N N . GLY A 1 49 ? 11.909 3.249 -5.127 1.00 0.00 49 GLY A N 7
ATOM 7920 C CA . GLY A 1 49 ? 13.099 3.224 -4.299 1.00 0.00 49 GLY A CA 7
ATOM 7921 C C . GLY A 1 49 ? 13.079 4.289 -3.221 1.00 0.00 49 GLY A C 7
ATOM 7922 O O . GLY A 1 49 ? 14.128 4.781 -2.803 1.00 0.00 49 GLY A O 7
ATOM 7926 N N . LEU A 1 50 ? 11.882 4.649 -2.771 1.00 0.00 50 LEU A N 7
ATOM 7927 C CA . LEU A 1 50 ? 11.729 5.666 -1.735 1.00 0.00 50 LEU A CA 7
ATOM 7928 C C . LEU A 1 50 ? 10.844 5.157 -0.601 1.00 0.00 50 LEU A C 7
ATOM 7929 O O . LEU A 1 50 ? 10.054 4.231 -0.784 1.00 0.00 50 LEU A O 7
ATOM 7945 N N . ARG A 1 51 ? 10.981 5.771 0.570 1.00 0.00 51 ARG A N 7
ATOM 7946 C CA . ARG A 1 51 ? 10.194 5.382 1.733 1.00 0.00 51 ARG A CA 7
ATOM 7947 C C . ARG A 1 51 ? 9.783 6.607 2.546 1.00 0.00 51 ARG A C 7
ATOM 7948 O O . ARG A 1 51 ? 10.618 7.258 3.171 1.00 0.00 51 ARG A O 7
ATOM 7969 N N . GLY A 1 52 ? 8.489 6.913 2.532 1.00 0.00 52 GLY A N 7
ATOM 7970 C CA . GLY A 1 52 ? 7.990 8.059 3.271 1.00 0.00 52 GLY A CA 7
ATOM 7971 C C . GLY A 1 52 ? 6.534 7.908 3.660 1.00 0.00 52 GLY A C 7
ATOM 7972 O O . GLY A 1 52 ? 5.968 6.818 3.562 1.00 0.00 52 GLY A O 7
ATOM 7976 N N . TRP A 1 53 ? 5.926 9.000 4.106 1.00 0.00 53 TRP A N 7
ATOM 7977 C CA . TRP A 1 53 ? 4.526 8.983 4.514 1.00 0.00 53 TRP A CA 7
ATOM 7978 C C . TRP A 1 53 ? 3.623 9.465 3.383 1.00 0.00 53 TRP A C 7
ATOM 7979 O O . TRP A 1 53 ? 4.093 10.048 2.406 1.00 0.00 53 TRP A O 7
ATOM 8000 N N . PHE A 1 54 ? 2.325 9.220 3.524 1.00 0.00 54 PHE A N 7
ATOM 8001 C CA . PHE A 1 54 ? 1.356 9.628 2.512 1.00 0.00 54 PHE A CA 7
ATOM 8002 C C . PHE A 1 54 ? -0.071 9.397 3.003 1.00 0.00 54 PHE A C 7
ATOM 8003 O O . PHE A 1 54 ? -0.338 8.523 3.827 1.00 0.00 54 PHE A O 7
ATOM 8020 N N . PRO A 1 55 ? -1.011 10.201 2.484 1.00 0.00 55 PRO A N 7
ATOM 8021 C CA . PRO A 1 55 ? -2.426 10.105 2.853 1.00 0.00 55 PRO A CA 7
ATOM 8022 C C . PRO A 1 55 ? -3.079 8.834 2.321 1.00 0.00 55 PRO A C 7
ATOM 8023 O O . PRO A 1 55 ? -3.293 8.693 1.116 1.00 0.00 55 PRO A O 7
ATOM 8034 N N . ALA A 1 56 ? -3.396 7.913 3.225 1.00 0.00 56 ALA A N 7
ATOM 8035 C CA . ALA A 1 56 ? -4.027 6.656 2.845 1.00 0.00 56 ALA A CA 7
ATOM 8036 C C . ALA A 1 56 ? -5.288 6.899 2.024 1.00 0.00 56 ALA A C 7
ATOM 8037 O O . ALA A 1 56 ? -5.603 6.139 1.107 1.00 0.00 56 ALA A O 7
ATOM 8044 N N . LYS A 1 57 ? -6.009 7.965 2.359 1.00 0.00 57 LYS A N 7
ATOM 8045 C CA . LYS A 1 57 ? -7.238 8.311 1.653 1.00 0.00 57 LYS A CA 7
ATOM 8046 C C . LYS A 1 57 ? -6.998 8.383 0.147 1.00 0.00 57 LYS A C 7
ATOM 8047 O O . LYS A 1 57 ? -7.874 8.043 -0.648 1.00 0.00 57 LYS A O 7
ATOM 8066 N N . PHE A 1 58 ? -5.805 8.825 -0.236 1.00 0.00 58 PHE A N 7
ATOM 8067 C CA . PHE A 1 58 ? -5.450 8.941 -1.647 1.00 0.00 58 PHE A CA 7
ATOM 8068 C C . PHE A 1 58 ? -5.361 7.565 -2.299 1.00 0.00 58 PHE A C 7
ATOM 8069 O O . PHE A 1 58 ? -5.563 7.423 -3.506 1.00 0.00 58 PHE A O 7
ATOM 8086 N N . VAL A 1 59 ? -5.055 6.553 -1.494 1.00 0.00 59 VAL A N 7
ATOM 8087 C CA . VAL A 1 59 ? -4.939 5.188 -1.991 1.00 0.00 59 VAL A CA 7
ATOM 8088 C C . VAL A 1 59 ? -6.006 4.285 -1.378 1.00 0.00 59 VAL A C 7
ATOM 8089 O O . VAL A 1 59 ? -6.720 4.689 -0.461 1.00 0.00 59 VAL A O 7
ATOM 8102 N N . GLU A 1 60 ? -6.107 3.065 -1.891 1.00 0.00 60 GLU A N 7
ATOM 8103 C CA . GLU A 1 60 ? -7.086 2.105 -1.394 1.00 0.00 60 GLU A CA 7
ATOM 8104 C C . GLU A 1 60 ? -6.413 0.793 -1.002 1.00 0.00 60 GLU A C 7
ATOM 8105 O O . GLU A 1 60 ? -5.557 0.282 -1.724 1.00 0.00 60 GLU A O 7
ATOM 8117 N N . VAL A 1 61 ? -6.807 0.252 0.146 1.00 0.00 61 VAL A N 7
ATOM 8118 C CA . VAL A 1 61 ? -6.243 -0.999 0.636 1.00 0.00 61 VAL A CA 7
ATOM 8119 C C . VAL A 1 61 ? -6.633 -2.166 -0.266 1.00 0.00 61 VAL A C 7
ATOM 8120 O O . VAL A 1 61 ? -7.622 -2.096 -0.997 1.00 0.00 61 VAL A O 7
ATOM 8133 N N . LEU A 1 62 ? -5.851 -3.239 -0.209 1.00 0.00 62 LEU A N 7
ATOM 8134 C CA . LEU A 1 62 ? -6.113 -4.422 -1.020 1.00 0.00 62 LEU A CA 7
ATOM 8135 C C . LEU A 1 62 ? -5.763 -5.695 -0.255 1.00 0.00 62 LEU A C 7
ATOM 8136 O O . LEU A 1 62 ? -4.626 -5.876 0.179 1.00 0.00 62 LEU A O 7
ATOM 8152 N N . ASP A 1 63 ? -6.747 -6.573 -0.097 1.00 0.00 63 ASP A N 7
ATOM 8153 C CA . ASP A 1 63 ? -6.543 -7.830 0.611 1.00 0.00 63 ASP A CA 7
ATOM 8154 C C . ASP A 1 63 ? -6.069 -8.922 -0.343 1.00 0.00 63 ASP A C 7
ATOM 8155 O O . ASP A 1 63 ? -6.370 -10.100 -0.152 1.00 0.00 63 ASP A O 7
ATOM 8164 N N . GLU A 1 64 ? -5.329 -8.520 -1.372 1.00 0.00 64 GLU A N 7
ATOM 8165 C CA . GLU A 1 64 ? -4.817 -9.465 -2.358 1.00 0.00 64 GLU A CA 7
ATOM 8166 C C . GLU A 1 64 ? -5.884 -10.487 -2.738 1.00 0.00 64 GLU A C 7
ATOM 8167 O O . GLU A 1 64 ? -5.585 -11.662 -2.958 1.00 0.00 64 GLU A O 7
ATOM 8179 N N . ARG A 1 65 ? -7.130 -10.033 -2.813 1.00 0.00 65 ARG A N 7
ATOM 8180 C CA . ARG A 1 65 ? -8.243 -10.907 -3.165 1.00 0.00 65 ARG A CA 7
ATOM 8181 C C . ARG A 1 65 ? -8.238 -11.220 -4.659 1.00 0.00 65 ARG A C 7
ATOM 8182 O O . ARG A 1 65 ? -7.349 -10.784 -5.391 1.00 0.00 65 ARG A O 7
ATOM 8203 N N . SER A 1 66 ? -9.235 -11.977 -5.103 1.00 0.00 66 SER A N 7
ATOM 8204 C CA . SER A 1 66 ? -9.343 -12.352 -6.508 1.00 0.00 66 SER A CA 7
ATOM 8205 C C . SER A 1 66 ? -8.084 -13.074 -6.976 1.00 0.00 66 SER A C 7
ATOM 8206 O O . SER A 1 66 ? -7.566 -12.806 -8.061 1.00 0.00 66 SER A O 7
ATOM 8214 N N . LYS A 1 67 ? -7.594 -13.993 -6.150 1.00 0.00 67 LYS A N 7
ATOM 8215 C CA . LYS A 1 67 ? -6.396 -14.757 -6.478 1.00 0.00 67 LYS A CA 7
ATOM 8216 C C . LYS A 1 67 ? -6.748 -16.200 -6.822 1.00 0.00 67 LYS A C 7
ATOM 8217 O O . LYS A 1 67 ? -7.366 -16.905 -6.024 1.00 0.00 67 LYS A O 7
ATOM 8236 N N . GLU A 1 68 ? -6.349 -16.633 -8.013 1.00 0.00 68 GLU A N 7
ATOM 8237 C CA . GLU A 1 68 ? -6.622 -17.993 -8.461 1.00 0.00 68 GLU A CA 7
ATOM 8238 C C . GLU A 1 68 ? -5.649 -18.982 -7.827 1.00 0.00 68 GLU A C 7
ATOM 8239 O O . GLU A 1 68 ? -5.083 -19.837 -8.507 1.00 0.00 68 GLU A O 7
ATOM 8251 N N . TYR A 1 69 ? -5.457 -18.857 -6.517 1.00 0.00 69 TYR A N 7
ATOM 8252 C CA . TYR A 1 69 ? -4.550 -19.737 -5.789 1.00 0.00 69 TYR A CA 7
ATOM 8253 C C . TYR A 1 69 ? -5.156 -20.161 -4.456 1.00 0.00 69 TYR A C 7
ATOM 8254 O O . TYR A 1 69 ? -5.976 -19.447 -3.879 1.00 0.00 69 TYR A O 7
ATOM 8272 N N . SER A 1 70 ? -4.745 -21.327 -3.971 1.00 0.00 70 SER A N 7
ATOM 8273 C CA . SER A 1 70 ? -5.248 -21.850 -2.705 1.00 0.00 70 SER A CA 7
ATOM 8274 C C . SER A 1 70 ? -4.107 -22.078 -1.720 1.00 0.00 70 SER A C 7
ATOM 8275 O O . SER A 1 70 ? -3.016 -22.501 -2.103 1.00 0.00 70 SER A O 7
ATOM 8283 N N . ILE A 1 71 ? -4.366 -21.794 -0.448 1.00 0.00 71 ILE A N 7
ATOM 8284 C CA . ILE A 1 71 ? -3.362 -21.969 0.594 1.00 0.00 71 ILE A CA 7
ATOM 8285 C C . ILE A 1 71 ? -3.792 -23.030 1.599 1.00 0.00 71 ILE A C 7
ATOM 8286 O O . ILE A 1 71 ? -4.782 -22.862 2.310 1.00 0.00 71 ILE A O 7
ATOM 8302 N N . ALA A 1 72 ? -3.040 -24.126 1.654 1.00 0.00 72 ALA A N 7
ATOM 8303 C CA . ALA A 1 72 ? -3.341 -25.214 2.576 1.00 0.00 72 ALA A CA 7
ATOM 8304 C C . ALA A 1 72 ? -2.290 -25.308 3.677 1.00 0.00 72 ALA A C 7
ATOM 8305 O O . ALA A 1 72 ? -1.091 -25.341 3.401 1.00 0.00 72 ALA A O 7
ATOM 8312 N N . SER A 1 73 ? -2.747 -25.351 4.924 1.00 0.00 73 SER A N 7
ATOM 8313 C CA . SER A 1 73 ? -1.846 -25.436 6.067 1.00 0.00 73 SER A CA 7
ATOM 8314 C C . SER A 1 73 ? -2.069 -26.733 6.839 1.00 0.00 73 SER A C 7
ATOM 8315 O O . SER A 1 73 ? -3.157 -27.306 6.811 1.00 0.00 73 SER A O 7
ATOM 8323 N N . GLY A 1 74 ? -1.028 -27.191 7.527 1.00 0.00 74 GLY A N 7
ATOM 8324 C CA . GLY A 1 74 ? -1.130 -28.417 8.298 1.00 0.00 74 GLY A CA 7
ATOM 8325 C C . GLY A 1 74 ? 0.194 -28.827 8.912 1.00 0.00 74 GLY A C 7
ATOM 8326 O O . GLY A 1 74 ? 0.563 -28.379 9.999 1.00 0.00 74 GLY A O 7
ATOM 8330 N N . PRO A 1 75 ? 0.933 -29.698 8.211 1.00 0.00 75 PRO A N 7
ATOM 8331 C CA . PRO A 1 75 ? 2.234 -30.189 8.676 1.00 0.00 75 PRO A CA 7
ATOM 8332 C C . PRO A 1 75 ? 3.307 -29.105 8.645 1.00 0.00 75 PRO A C 7
ATOM 8333 O O . PRO A 1 75 ? 4.129 -29.005 9.556 1.00 0.00 75 PRO A O 7
ATOM 8344 N N . SER A 1 76 ? 3.291 -28.294 7.592 1.00 0.00 76 SER A N 7
ATOM 8345 C CA . SER A 1 76 ? 4.266 -27.220 7.440 1.00 0.00 76 SER A CA 7
ATOM 8346 C C . SER A 1 76 ? 4.375 -26.402 8.723 1.00 0.00 76 SER A C 7
ATOM 8347 O O . SER A 1 76 ? 5.463 -26.231 9.273 1.00 0.00 76 SER A O 7
ATOM 8355 N N . SER A 1 77 ? 3.239 -25.898 9.196 1.00 0.00 77 SER A N 7
ATOM 8356 C CA . SER A 1 77 ? 3.206 -25.094 10.411 1.00 0.00 77 SER A CA 7
ATOM 8357 C C . SER A 1 77 ? 2.044 -25.511 11.307 1.00 0.00 77 SER A C 7
ATOM 8358 O O . SER A 1 77 ? 0.906 -25.626 10.853 1.00 0.00 77 SER A O 7
ATOM 8366 N N . GLY A 1 78 ? 2.339 -25.737 12.584 1.00 0.00 78 GLY A N 7
ATOM 8367 C CA . GLY A 1 78 ? 1.310 -26.138 13.525 1.00 0.00 78 GLY A CA 7
ATOM 8368 C C . GLY A 1 78 ? 1.584 -25.643 14.930 1.00 0.00 78 GLY A C 7
ATOM 8369 O O . GLY A 1 78 ? 2.400 -26.218 15.650 1.00 0.00 78 GLY A O 7
ATOM 8373 N N . GLY A 1 1 ? -8.469 -16.659 11.286 1.00 0.00 1 GLY A N 8
ATOM 8374 C CA . GLY A 1 1 ? -7.111 -16.273 10.948 1.00 0.00 1 GLY A CA 8
ATOM 8375 C C . GLY A 1 1 ? -7.018 -15.625 9.580 1.00 0.00 1 GLY A C 8
ATOM 8376 O O . GLY A 1 1 ? -7.458 -14.491 9.393 1.00 0.00 1 GLY A O 8
ATOM 8380 N N . SER A 1 2 ? -6.440 -16.345 8.624 1.00 0.00 2 SER A N 8
ATOM 8381 C CA . SER A 1 2 ? -6.284 -15.830 7.269 1.00 0.00 2 SER A CA 8
ATOM 8382 C C . SER A 1 2 ? -5.176 -14.784 7.209 1.00 0.00 2 SER A C 8
ATOM 8383 O O . SER A 1 2 ? -5.368 -13.689 6.679 1.00 0.00 2 SER A O 8
ATOM 8391 N N . SER A 1 3 ? -4.015 -15.129 7.756 1.00 0.00 3 SER A N 8
ATOM 8392 C CA . SER A 1 3 ? -2.875 -14.219 7.768 1.00 0.00 3 SER A CA 8
ATOM 8393 C C . SER A 1 3 ? -1.947 -14.493 6.588 1.00 0.00 3 SER A C 8
ATOM 8394 O O . SER A 1 3 ? -0.918 -15.151 6.733 1.00 0.00 3 SER A O 8
ATOM 8402 N N . GLY A 1 4 ? -2.321 -13.984 5.418 1.00 0.00 4 GLY A N 8
ATOM 8403 C CA . GLY A 1 4 ? -1.514 -14.184 4.230 1.00 0.00 4 GLY A CA 8
ATOM 8404 C C . GLY A 1 4 ? -0.068 -13.782 4.437 1.00 0.00 4 GLY A C 8
ATOM 8405 O O . GLY A 1 4 ? 0.844 -14.577 4.208 1.00 0.00 4 GLY A O 8
ATOM 8409 N N . SER A 1 5 ? 0.143 -12.543 4.870 1.00 0.00 5 SER A N 8
ATOM 8410 C CA . SER A 1 5 ? 1.491 -12.035 5.102 1.00 0.00 5 SER A CA 8
ATOM 8411 C C . SER A 1 5 ? 1.454 -10.775 5.963 1.00 0.00 5 SER A C 8
ATOM 8412 O O . SER A 1 5 ? 0.407 -10.148 6.121 1.00 0.00 5 SER A O 8
ATOM 8420 N N . SER A 1 6 ? 2.607 -10.413 6.519 1.00 0.00 6 SER A N 8
ATOM 8421 C CA . SER A 1 6 ? 2.707 -9.231 7.368 1.00 0.00 6 SER A CA 8
ATOM 8422 C C . SER A 1 6 ? 2.575 -7.956 6.541 1.00 0.00 6 SER A C 8
ATOM 8423 O O . SER A 1 6 ? 1.723 -7.110 6.815 1.00 0.00 6 SER A O 8
ATOM 8431 N N . GLY A 1 7 ? 3.425 -7.825 5.526 1.00 0.00 7 GLY A N 8
ATOM 8432 C CA . GLY A 1 7 ? 3.388 -6.650 4.675 1.00 0.00 7 GLY A CA 8
ATOM 8433 C C . GLY A 1 7 ? 2.085 -6.530 3.910 1.00 0.00 7 GLY A C 8
ATOM 8434 O O . GLY A 1 7 ? 1.386 -7.522 3.699 1.00 0.00 7 GLY A O 8
ATOM 8438 N N . ARG A 1 8 ? 1.755 -5.312 3.493 1.00 0.00 8 ARG A N 8
ATOM 8439 C CA . ARG A 1 8 ? 0.526 -5.066 2.750 1.00 0.00 8 ARG A CA 8
ATOM 8440 C C . ARG A 1 8 ? 0.793 -4.185 1.532 1.00 0.00 8 ARG A C 8
ATOM 8441 O O . ARG A 1 8 ? 1.889 -3.650 1.370 1.00 0.00 8 ARG A O 8
ATOM 8462 N N . ARG A 1 9 ? -0.215 -4.043 0.679 1.00 0.00 9 ARG A N 8
ATOM 8463 C CA . ARG A 1 9 ? -0.088 -3.230 -0.526 1.00 0.00 9 ARG A CA 8
ATOM 8464 C C . ARG A 1 9 ? -1.381 -2.472 -0.810 1.00 0.00 9 ARG A C 8
ATOM 8465 O O . ARG A 1 9 ? -2.474 -3.028 -0.704 1.00 0.00 9 ARG A O 8
ATOM 8486 N N . ALA A 1 10 ? -1.249 -1.200 -1.171 1.00 0.00 10 ALA A N 8
ATOM 8487 C CA . ALA A 1 10 ? -2.407 -0.367 -1.471 1.00 0.00 10 ALA A CA 8
ATOM 8488 C C . ALA A 1 10 ? -2.350 0.155 -2.902 1.00 0.00 10 ALA A C 8
ATOM 8489 O O . ALA A 1 10 ? -1.273 0.427 -3.435 1.00 0.00 10 ALA A O 8
ATOM 8496 N N . LYS A 1 11 ? -3.518 0.295 -3.524 1.00 0.00 11 LYS A N 8
ATOM 8497 C CA . LYS A 1 11 ? -3.601 0.787 -4.894 1.00 0.00 11 LYS A CA 8
ATOM 8498 C C . LYS A 1 11 ? -3.947 2.272 -4.919 1.00 0.00 11 LYS A C 8
ATOM 8499 O O . LYS A 1 11 ? -4.882 2.712 -4.249 1.00 0.00 11 LYS A O 8
ATOM 8518 N N . ALA A 1 12 ? -3.189 3.038 -5.696 1.00 0.00 12 ALA A N 8
ATOM 8519 C CA . ALA A 1 12 ? -3.417 4.472 -5.811 1.00 0.00 12 ALA A CA 8
ATOM 8520 C C . ALA A 1 12 ? -4.626 4.767 -6.694 1.00 0.00 12 ALA A C 8
ATOM 8521 O O . ALA A 1 12 ? -4.649 4.409 -7.872 1.00 0.00 12 ALA A O 8
ATOM 8528 N N . LEU A 1 13 ? -5.628 5.422 -6.116 1.00 0.00 13 LEU A N 8
ATOM 8529 C CA . LEU A 1 13 ? -6.841 5.763 -6.852 1.00 0.00 13 LEU A CA 8
ATOM 8530 C C . LEU A 1 13 ? -6.609 6.970 -7.754 1.00 0.00 13 LEU A C 8
ATOM 8531 O O . LEU A 1 13 ? -7.367 7.211 -8.695 1.00 0.00 13 LEU A O 8
ATOM 8547 N N . LEU A 1 14 ? -5.556 7.726 -7.465 1.00 0.00 14 LEU A N 8
ATOM 8548 C CA . LEU A 1 14 ? -5.221 8.908 -8.251 1.00 0.00 14 LEU A CA 8
ATOM 8549 C C . LEU A 1 14 ? -3.750 9.273 -8.085 1.00 0.00 14 LEU A C 8
ATOM 8550 O O . LEU A 1 14 ? -3.031 8.659 -7.298 1.00 0.00 14 LEU A O 8
ATOM 8566 N N . ASP A 1 15 ? -3.308 10.281 -8.832 1.00 0.00 15 ASP A N 8
ATOM 8567 C CA . ASP A 1 15 ? -1.923 10.731 -8.765 1.00 0.00 15 ASP A CA 8
ATOM 8568 C C . ASP A 1 15 ? -1.736 11.750 -7.644 1.00 0.00 15 ASP A C 8
ATOM 8569 O O . ASP A 1 15 ? -2.528 12.682 -7.500 1.00 0.00 15 ASP A O 8
ATOM 8578 N N . PHE A 1 16 ? -0.685 11.564 -6.852 1.00 0.00 16 PHE A N 8
ATOM 8579 C CA . PHE A 1 16 ? -0.396 12.463 -5.743 1.00 0.00 16 PHE A CA 8
ATOM 8580 C C . PHE A 1 16 ? 0.934 13.181 -5.956 1.00 0.00 16 PHE A C 8
ATOM 8581 O O . PHE A 1 16 ? 1.947 12.551 -6.262 1.00 0.00 16 PHE A O 8
ATOM 8598 N N . GLU A 1 17 ? 0.923 14.500 -5.795 1.00 0.00 17 GLU A N 8
ATOM 8599 C CA . GLU A 1 17 ? 2.127 15.302 -5.972 1.00 0.00 17 GLU A CA 8
ATOM 8600 C C . GLU A 1 17 ? 2.754 15.645 -4.625 1.00 0.00 17 GLU A C 8
ATOM 8601 O O . GLU A 1 17 ? 2.287 16.540 -3.920 1.00 0.00 17 GLU A O 8
ATOM 8613 N N . ARG A 1 18 ? 3.816 14.927 -4.272 1.00 0.00 18 ARG A N 8
ATOM 8614 C CA . ARG A 1 18 ? 4.507 15.154 -3.009 1.00 0.00 18 ARG A CA 8
ATOM 8615 C C . ARG A 1 18 ? 5.261 16.479 -3.032 1.00 0.00 18 ARG A C 8
ATOM 8616 O O . ARG A 1 18 ? 6.043 16.746 -3.946 1.00 0.00 18 ARG A O 8
ATOM 8637 N N . HIS A 1 19 ? 5.021 17.309 -2.021 1.00 0.00 19 HIS A N 8
ATOM 8638 C CA . HIS A 1 19 ? 5.679 18.608 -1.925 1.00 0.00 19 HIS A CA 8
ATOM 8639 C C . HIS A 1 19 ? 6.999 18.495 -1.168 1.00 0.00 19 HIS A C 8
ATOM 8640 O O . HIS A 1 19 ? 7.985 19.143 -1.518 1.00 0.00 19 HIS A O 8
ATOM 8655 N N . ASP A 1 20 ? 7.009 17.668 -0.128 1.00 0.00 20 ASP A N 8
ATOM 8656 C CA . ASP A 1 20 ? 8.207 17.470 0.678 1.00 0.00 20 ASP A CA 8
ATOM 8657 C C . ASP A 1 20 ? 8.837 16.110 0.392 1.00 0.00 20 ASP A C 8
ATOM 8658 O O . ASP A 1 20 ? 8.136 15.133 0.133 1.00 0.00 20 ASP A O 8
ATOM 8667 N N . ASP A 1 21 ? 10.163 16.057 0.439 1.00 0.00 21 ASP A N 8
ATOM 8668 C CA . ASP A 1 21 ? 10.888 14.817 0.184 1.00 0.00 21 ASP A CA 8
ATOM 8669 C C . ASP A 1 21 ? 10.257 13.653 0.943 1.00 0.00 21 ASP A C 8
ATOM 8670 O O . ASP A 1 21 ? 10.068 12.570 0.391 1.00 0.00 21 ASP A O 8
ATOM 8679 N N . ASP A 1 22 ? 9.937 13.885 2.211 1.00 0.00 22 ASP A N 8
ATOM 8680 C CA . ASP A 1 22 ? 9.328 12.856 3.045 1.00 0.00 22 ASP A CA 8
ATOM 8681 C C . ASP A 1 22 ? 8.058 12.311 2.397 1.00 0.00 22 ASP A C 8
ATOM 8682 O O . ASP A 1 22 ? 7.867 11.098 2.309 1.00 0.00 22 ASP A O 8
ATOM 8691 N N . GLU A 1 23 ? 7.195 13.215 1.946 1.00 0.00 23 GLU A N 8
ATOM 8692 C CA . GLU A 1 23 ? 5.944 12.824 1.307 1.00 0.00 23 GLU A CA 8
ATOM 8693 C C . GLU A 1 23 ? 6.204 11.890 0.127 1.00 0.00 23 GLU A C 8
ATOM 8694 O O . GLU A 1 23 ? 6.871 12.262 -0.839 1.00 0.00 23 GLU A O 8
ATOM 8706 N N . LEU A 1 24 ? 5.672 10.675 0.214 1.00 0.00 24 LEU A N 8
ATOM 8707 C CA . LEU A 1 24 ? 5.847 9.687 -0.844 1.00 0.00 24 LEU A CA 8
ATOM 8708 C C . LEU A 1 24 ? 4.838 9.909 -1.967 1.00 0.00 24 LEU A C 8
ATOM 8709 O O . LEU A 1 24 ? 3.640 9.692 -1.791 1.00 0.00 24 LEU A O 8
ATOM 8725 N N . GLY A 1 25 ? 5.332 10.342 -3.124 1.00 0.00 25 GLY A N 8
ATOM 8726 C CA . GLY A 1 25 ? 4.461 10.583 -4.259 1.00 0.00 25 GLY A CA 8
ATOM 8727 C C . GLY A 1 25 ? 4.236 9.337 -5.093 1.00 0.00 25 GLY A C 8
ATOM 8728 O O . GLY A 1 25 ? 4.933 8.335 -4.925 1.00 0.00 25 GLY A O 8
ATOM 8732 N N . PHE A 1 26 ? 3.263 9.398 -5.994 1.00 0.00 26 PHE A N 8
ATOM 8733 C CA . PHE A 1 26 ? 2.946 8.265 -6.856 1.00 0.00 26 PHE A CA 8
ATOM 8734 C C . PHE A 1 26 ? 2.024 8.689 -7.996 1.00 0.00 26 PHE A C 8
ATOM 8735 O O . PHE A 1 26 ? 1.685 9.864 -8.129 1.00 0.00 26 PHE A O 8
ATOM 8752 N N . ARG A 1 27 ? 1.623 7.723 -8.816 1.00 0.00 27 ARG A N 8
ATOM 8753 C CA . ARG A 1 27 ? 0.741 7.996 -9.944 1.00 0.00 27 ARG A CA 8
ATOM 8754 C C . ARG A 1 27 ? -0.534 7.164 -9.850 1.00 0.00 27 ARG A C 8
ATOM 8755 O O . ARG A 1 27 ? -0.606 6.199 -9.091 1.00 0.00 27 ARG A O 8
ATOM 8776 N N . LYS A 1 28 ? -1.542 7.547 -10.628 1.00 0.00 28 LYS A N 8
ATOM 8777 C CA . LYS A 1 28 ? -2.816 6.838 -10.634 1.00 0.00 28 LYS A CA 8
ATOM 8778 C C . LYS A 1 28 ? -2.632 5.394 -11.088 1.00 0.00 28 LYS A C 8
ATOM 8779 O O . LYS A 1 28 ? -1.849 5.112 -11.993 1.00 0.00 28 LYS A O 8
ATOM 8798 N N . ASN A 1 29 ? -3.360 4.482 -10.450 1.00 0.00 29 ASN A N 8
ATOM 8799 C CA . ASN A 1 29 ? -3.278 3.065 -10.789 1.00 0.00 29 ASN A CA 8
ATOM 8800 C C . ASN A 1 29 ? -1.871 2.529 -10.548 1.00 0.00 29 ASN A C 8
ATOM 8801 O O . ASN A 1 29 ? -1.298 1.853 -11.402 1.00 0.00 29 ASN A O 8
ATOM 8812 N N . ASP A 1 30 ? -1.319 2.837 -9.379 1.00 0.00 30 ASP A N 8
ATOM 8813 C CA . ASP A 1 30 ? 0.020 2.384 -9.023 1.00 0.00 30 ASP A CA 8
ATOM 8814 C C . ASP A 1 30 ? -0.000 1.602 -7.713 1.00 0.00 30 ASP A C 8
ATOM 8815 O O . ASP A 1 30 ? -0.768 1.917 -6.803 1.00 0.00 30 ASP A O 8
ATOM 8824 N N . ILE A 1 31 ? 0.845 0.581 -7.627 1.00 0.00 31 ILE A N 8
ATOM 8825 C CA . ILE A 1 31 ? 0.925 -0.246 -6.430 1.00 0.00 31 ILE A CA 8
ATOM 8826 C C . ILE A 1 31 ? 2.051 0.219 -5.513 1.00 0.00 31 ILE A C 8
ATOM 8827 O O . ILE A 1 31 ? 3.189 0.393 -5.951 1.00 0.00 31 ILE A O 8
ATOM 8843 N N . ILE A 1 32 ? 1.727 0.417 -4.240 1.00 0.00 32 ILE A N 8
ATOM 8844 C CA . ILE A 1 32 ? 2.713 0.858 -3.262 1.00 0.00 32 ILE A CA 8
ATOM 8845 C C . ILE A 1 32 ? 2.751 -0.078 -2.058 1.00 0.00 32 ILE A C 8
ATOM 8846 O O . ILE A 1 32 ? 1.712 -0.437 -1.503 1.00 0.00 32 ILE A O 8
ATOM 8862 N N . THR A 1 33 ? 3.957 -0.468 -1.657 1.00 0.00 33 THR A N 8
ATOM 8863 C CA . THR A 1 33 ? 4.131 -1.362 -0.518 1.00 0.00 33 THR A CA 8
ATOM 8864 C C . THR A 1 33 ? 4.018 -0.603 0.799 1.00 0.00 33 THR A C 8
ATOM 8865 O O . THR A 1 33 ? 4.536 0.506 0.933 1.00 0.00 33 THR A O 8
ATOM 8876 N N . ILE A 1 34 ? 3.339 -1.207 1.768 1.00 0.00 34 ILE A N 8
ATOM 8877 C CA . ILE A 1 34 ? 3.161 -0.588 3.076 1.00 0.00 34 ILE A CA 8
ATOM 8878 C C . ILE A 1 34 ? 4.175 -1.125 4.081 1.00 0.00 34 ILE A C 8
ATOM 8879 O O . ILE A 1 34 ? 4.128 -2.295 4.459 1.00 0.00 34 ILE A O 8
ATOM 8895 N N . ILE A 1 35 ? 5.087 -0.261 4.511 1.00 0.00 35 ILE A N 8
ATOM 8896 C CA . ILE A 1 35 ? 6.111 -0.648 5.475 1.00 0.00 35 ILE A CA 8
ATOM 8897 C C . ILE A 1 35 ? 5.599 -0.509 6.904 1.00 0.00 35 ILE A C 8
ATOM 8898 O O . ILE A 1 35 ? 5.470 -1.497 7.627 1.00 0.00 35 ILE A O 8
ATOM 8914 N N . SER A 1 36 ? 5.307 0.724 7.306 1.00 0.00 36 SER A N 8
ATOM 8915 C CA . SER A 1 36 ? 4.811 0.994 8.650 1.00 0.00 36 SER A CA 8
ATOM 8916 C C . SER A 1 36 ? 3.572 1.884 8.604 1.00 0.00 36 SER A C 8
ATOM 8917 O O . SER A 1 36 ? 3.279 2.501 7.581 1.00 0.00 36 SER A O 8
ATOM 8925 N N . GLN A 1 37 ? 2.852 1.942 9.719 1.00 0.00 37 GLN A N 8
ATOM 8926 C CA . GLN A 1 37 ? 1.645 2.756 9.806 1.00 0.00 37 GLN A CA 8
ATOM 8927 C C . GLN A 1 37 ? 1.634 3.578 11.090 1.00 0.00 37 GLN A C 8
ATOM 8928 O O . GLN A 1 37 ? 1.351 3.061 12.171 1.00 0.00 37 GLN A O 8
ATOM 8942 N N . LYS A 1 38 ? 1.946 4.864 10.966 1.00 0.00 38 LYS A N 8
ATOM 8943 C CA . LYS A 1 38 ? 1.971 5.760 12.115 1.00 0.00 38 LYS A CA 8
ATOM 8944 C C . LYS A 1 38 ? 0.556 6.100 12.572 1.00 0.00 38 LYS A C 8
ATOM 8945 O O . LYS A 1 38 ? 0.187 5.849 13.719 1.00 0.00 38 LYS A O 8
ATOM 8964 N N . ASP A 1 39 ? -0.231 6.670 11.667 1.00 0.00 39 ASP A N 8
ATOM 8965 C CA . ASP A 1 39 ? -1.607 7.043 11.976 1.00 0.00 39 ASP A CA 8
ATOM 8966 C C . ASP A 1 39 ? -2.589 6.269 11.101 1.00 0.00 39 ASP A C 8
ATOM 8967 O O . ASP A 1 39 ? -2.195 5.629 10.128 1.00 0.00 39 ASP A O 8
ATOM 8976 N N . GLU A 1 40 ? -3.869 6.335 11.456 1.00 0.00 40 GLU A N 8
ATOM 8977 C CA . GLU A 1 40 ? -4.905 5.640 10.703 1.00 0.00 40 GLU A CA 8
ATOM 8978 C C . GLU A 1 40 ? -4.977 6.157 9.269 1.00 0.00 40 GLU A C 8
ATOM 8979 O O . GLU A 1 40 ? -5.306 5.414 8.344 1.00 0.00 40 GLU A O 8
ATOM 8991 N N . HIS A 1 41 ? -4.664 7.438 9.092 1.00 0.00 41 HIS A N 8
ATOM 8992 C CA . HIS A 1 41 ? -4.693 8.054 7.771 1.00 0.00 41 HIS A CA 8
ATOM 8993 C C . HIS A 1 41 ? -3.290 8.129 7.175 1.00 0.00 41 HIS A C 8
ATOM 8994 O O . HIS A 1 41 ? -3.073 7.750 6.024 1.00 0.00 41 HIS A O 8
ATOM 9009 N N . CYS A 1 42 ? -2.342 8.619 7.966 1.00 0.00 42 CYS A N 8
ATOM 9010 C CA . CYS A 1 42 ? -0.960 8.743 7.518 1.00 0.00 42 CYS A CA 8
ATOM 9011 C C . CYS A 1 42 ? -0.237 7.404 7.605 1.00 0.00 42 CYS A C 8
ATOM 9012 O O . CYS A 1 42 ? 0.025 6.899 8.697 1.00 0.00 42 CYS A O 8
ATOM 9020 N N . TRP A 1 43 ? 0.081 6.833 6.449 1.00 0.00 43 TRP A N 8
ATOM 9021 C CA . TRP A 1 43 ? 0.773 5.550 6.395 1.00 0.00 43 TRP A CA 8
ATOM 9022 C C . TRP A 1 43 ? 2.137 5.694 5.730 1.00 0.00 43 TRP A C 8
ATOM 9023 O O . TRP A 1 43 ? 2.411 6.691 5.063 1.00 0.00 43 TRP A O 8
ATOM 9044 N N . VAL A 1 44 ? 2.989 4.692 5.915 1.00 0.00 44 VAL A N 8
ATOM 9045 C CA . VAL A 1 44 ? 4.326 4.708 5.331 1.00 0.00 44 VAL A CA 8
ATOM 9046 C C . VAL A 1 44 ? 4.531 3.520 4.395 1.00 0.00 44 VAL A C 8
ATOM 9047 O O . VAL A 1 44 ? 4.424 2.366 4.807 1.00 0.00 44 VAL A O 8
ATOM 9060 N N . GLY A 1 45 ? 4.825 3.814 3.133 1.00 0.00 45 GLY A N 8
ATOM 9061 C CA . GLY A 1 45 ? 5.040 2.762 2.157 1.00 0.00 45 GLY A CA 8
ATOM 9062 C C . GLY A 1 45 ? 6.389 2.870 1.476 1.00 0.00 45 GLY A C 8
ATOM 9063 O O . GLY A 1 45 ? 7.226 3.682 1.868 1.00 0.00 45 GLY A O 8
ATOM 9067 N N . GLU A 1 46 ? 6.602 2.048 0.454 1.00 0.00 46 GLU A N 8
ATOM 9068 C CA . GLU A 1 46 ? 7.862 2.053 -0.282 1.00 0.00 46 GLU A CA 8
ATOM 9069 C C . GLU A 1 46 ? 7.613 1.989 -1.786 1.00 0.00 46 GLU A C 8
ATOM 9070 O O . GLU A 1 46 ? 6.964 1.068 -2.281 1.00 0.00 46 GLU A O 8
ATOM 9082 N N . LEU A 1 47 ? 8.135 2.976 -2.508 1.00 0.00 47 LEU A N 8
ATOM 9083 C CA . LEU A 1 47 ? 7.972 3.034 -3.957 1.00 0.00 47 LEU A CA 8
ATOM 9084 C C . LEU A 1 47 ? 9.131 3.783 -4.605 1.00 0.00 47 LEU A C 8
ATOM 9085 O O . LEU A 1 47 ? 9.744 4.654 -3.988 1.00 0.00 47 LEU A O 8
ATOM 9101 N N . ASN A 1 48 ? 9.423 3.441 -5.856 1.00 0.00 48 ASN A N 8
ATOM 9102 C CA . ASN A 1 48 ? 10.507 4.082 -6.590 1.00 0.00 48 ASN A CA 8
ATOM 9103 C C . ASN A 1 48 ? 11.781 4.126 -5.753 1.00 0.00 48 ASN A C 8
ATOM 9104 O O . ASN A 1 48 ? 12.591 5.043 -5.880 1.00 0.00 48 ASN A O 8
ATOM 9115 N N . GLY A 1 49 ? 11.953 3.125 -4.894 1.00 0.00 49 GLY A N 8
ATOM 9116 C CA . GLY A 1 49 ? 13.131 3.066 -4.048 1.00 0.00 49 GLY A CA 8
ATOM 9117 C C . GLY A 1 49 ? 13.143 4.156 -2.995 1.00 0.00 49 GLY A C 8
ATOM 9118 O O . GLY A 1 49 ? 14.207 4.607 -2.570 1.00 0.00 49 GLY A O 8
ATOM 9122 N N . LEU A 1 50 ? 11.958 4.585 -2.575 1.00 0.00 50 LEU A N 8
ATOM 9123 C CA . LEU A 1 50 ? 11.836 5.631 -1.566 1.00 0.00 50 LEU A CA 8
ATOM 9124 C C . LEU A 1 50 ? 10.946 5.176 -0.415 1.00 0.00 50 LEU A C 8
ATOM 9125 O O . LEU A 1 50 ? 10.141 4.257 -0.564 1.00 0.00 50 LEU A O 8
ATOM 9141 N N . ARG A 1 51 ? 11.095 5.827 0.735 1.00 0.00 51 ARG A N 8
ATOM 9142 C CA . ARG A 1 51 ? 10.305 5.491 1.912 1.00 0.00 51 ARG A CA 8
ATOM 9143 C C . ARG A 1 51 ? 9.841 6.751 2.636 1.00 0.00 51 ARG A C 8
ATOM 9144 O O . ARG A 1 51 ? 10.657 7.545 3.104 1.00 0.00 51 ARG A O 8
ATOM 9165 N N . GLY A 1 52 ? 8.527 6.929 2.722 1.00 0.00 52 GLY A N 8
ATOM 9166 C CA . GLY A 1 52 ? 7.978 8.097 3.388 1.00 0.00 52 GLY A CA 8
ATOM 9167 C C . GLY A 1 52 ? 6.522 7.916 3.767 1.00 0.00 52 GLY A C 8
ATOM 9168 O O . GLY A 1 52 ? 6.002 6.799 3.747 1.00 0.00 52 GLY A O 8
ATOM 9172 N N . TRP A 1 53 ? 5.863 9.014 4.116 1.00 0.00 53 TRP A N 8
ATOM 9173 C CA . TRP A 1 53 ? 4.456 8.972 4.504 1.00 0.00 53 TRP A CA 8
ATOM 9174 C C . TRP A 1 53 ? 3.564 9.466 3.371 1.00 0.00 53 TRP A C 8
ATOM 9175 O O . TRP A 1 53 ? 4.036 10.100 2.426 1.00 0.00 53 TRP A O 8
ATOM 9196 N N . PHE A 1 54 ? 2.273 9.170 3.469 1.00 0.00 54 PHE A N 8
ATOM 9197 C CA . PHE A 1 54 ? 1.315 9.584 2.452 1.00 0.00 54 PHE A CA 8
ATOM 9198 C C . PHE A 1 54 ? -0.118 9.400 2.946 1.00 0.00 54 PHE A C 8
ATOM 9199 O O . PHE A 1 54 ? -0.414 8.523 3.758 1.00 0.00 54 PHE A O 8
ATOM 9216 N N . PRO A 1 55 ? -1.030 10.247 2.445 1.00 0.00 55 PRO A N 8
ATOM 9217 C CA . PRO A 1 55 ? -2.446 10.198 2.821 1.00 0.00 55 PRO A CA 8
ATOM 9218 C C . PRO A 1 55 ? -3.148 8.962 2.272 1.00 0.00 55 PRO A C 8
ATOM 9219 O O . PRO A 1 55 ? -3.390 8.856 1.070 1.00 0.00 55 PRO A O 8
ATOM 9230 N N . ALA A 1 56 ? -3.476 8.029 3.160 1.00 0.00 56 ALA A N 8
ATOM 9231 C CA . ALA A 1 56 ? -4.155 6.803 2.764 1.00 0.00 56 ALA A CA 8
ATOM 9232 C C . ALA A 1 56 ? -5.449 7.106 2.019 1.00 0.00 56 ALA A C 8
ATOM 9233 O O . ALA A 1 56 ? -5.893 6.323 1.178 1.00 0.00 56 ALA A O 8
ATOM 9240 N N . LYS A 1 57 ? -6.052 8.248 2.331 1.00 0.00 57 LYS A N 8
ATOM 9241 C CA . LYS A 1 57 ? -7.296 8.657 1.690 1.00 0.00 57 LYS A CA 8
ATOM 9242 C C . LYS A 1 57 ? -7.131 8.727 0.175 1.00 0.00 57 LYS A C 8
ATOM 9243 O O . LYS A 1 57 ? -8.103 8.612 -0.572 1.00 0.00 57 LYS A O 8
ATOM 9262 N N . PHE A 1 58 ? -5.894 8.913 -0.273 1.00 0.00 58 PHE A N 8
ATOM 9263 C CA . PHE A 1 58 ? -5.601 8.998 -1.699 1.00 0.00 58 PHE A CA 8
ATOM 9264 C C . PHE A 1 58 ? -5.587 7.611 -2.334 1.00 0.00 58 PHE A C 8
ATOM 9265 O O . PHE A 1 58 ? -5.947 7.445 -3.499 1.00 0.00 58 PHE A O 8
ATOM 9282 N N . VAL A 1 59 ? -5.168 6.615 -1.558 1.00 0.00 59 VAL A N 8
ATOM 9283 C CA . VAL A 1 59 ? -5.107 5.243 -2.043 1.00 0.00 59 VAL A CA 8
ATOM 9284 C C . VAL A 1 59 ? -6.176 4.378 -1.385 1.00 0.00 59 VAL A C 8
ATOM 9285 O O . VAL A 1 59 ? -6.845 4.810 -0.448 1.00 0.00 59 VAL A O 8
ATOM 9298 N N . GLU A 1 60 ? -6.330 3.155 -1.882 1.00 0.00 60 GLU A N 8
ATOM 9299 C CA . GLU A 1 60 ? -7.320 2.230 -1.339 1.00 0.00 60 GLU A CA 8
ATOM 9300 C C . GLU A 1 60 ? -6.667 0.910 -0.939 1.00 0.00 60 GLU A C 8
ATOM 9301 O O . GLU A 1 60 ? -5.868 0.346 -1.689 1.00 0.00 60 GLU A O 8
ATOM 9313 N N . VAL A 1 61 ? -7.014 0.420 0.246 1.00 0.00 61 VAL A N 8
ATOM 9314 C CA . VAL A 1 61 ? -6.466 -0.834 0.747 1.00 0.00 61 VAL A CA 8
ATOM 9315 C C . VAL A 1 61 ? -6.969 -2.019 -0.069 1.00 0.00 61 VAL A C 8
ATOM 9316 O O . VAL A 1 61 ? -8.069 -1.983 -0.621 1.00 0.00 61 VAL A O 8
ATOM 9329 N N . LEU A 1 62 ? -6.158 -3.069 -0.141 1.00 0.00 62 LEU A N 8
ATOM 9330 C CA . LEU A 1 62 ? -6.522 -4.268 -0.888 1.00 0.00 62 LEU A CA 8
ATOM 9331 C C . LEU A 1 62 ? -6.362 -5.517 -0.027 1.00 0.00 62 LEU A C 8
ATOM 9332 O O . LEU A 1 62 ? -5.274 -5.803 0.472 1.00 0.00 62 LEU A O 8
ATOM 9348 N N . ASP A 1 63 ? -7.452 -6.256 0.141 1.00 0.00 63 ASP A N 8
ATOM 9349 C CA . ASP A 1 63 ? -7.433 -7.478 0.939 1.00 0.00 63 ASP A CA 8
ATOM 9350 C C . ASP A 1 63 ? -7.139 -8.692 0.064 1.00 0.00 63 ASP A C 8
ATOM 9351 O O . ASP A 1 63 ? -7.660 -9.781 0.305 1.00 0.00 63 ASP A O 8
ATOM 9360 N N . GLU A 1 64 ? -6.301 -8.498 -0.949 1.00 0.00 64 GLU A N 8
ATOM 9361 C CA . GLU A 1 64 ? -5.939 -9.578 -1.858 1.00 0.00 64 GLU A CA 8
ATOM 9362 C C . GLU A 1 64 ? -7.133 -10.492 -2.118 1.00 0.00 64 GLU A C 8
ATOM 9363 O O . GLU A 1 64 ? -6.994 -11.715 -2.169 1.00 0.00 64 GLU A O 8
ATOM 9375 N N . ARG A 1 65 ? -8.306 -9.891 -2.283 1.00 0.00 65 ARG A N 8
ATOM 9376 C CA . ARG A 1 65 ? -9.526 -10.651 -2.536 1.00 0.00 65 ARG A CA 8
ATOM 9377 C C . ARG A 1 65 ? -9.933 -10.552 -4.003 1.00 0.00 65 ARG A C 8
ATOM 9378 O O . ARG A 1 65 ? -10.384 -9.503 -4.463 1.00 0.00 65 ARG A O 8
ATOM 9399 N N . SER A 1 66 ? -9.769 -11.652 -4.732 1.00 0.00 66 SER A N 8
ATOM 9400 C CA . SER A 1 66 ? -10.115 -11.688 -6.148 1.00 0.00 66 SER A CA 8
ATOM 9401 C C . SER A 1 66 ? -10.332 -13.122 -6.616 1.00 0.00 66 SER A C 8
ATOM 9402 O O . SER A 1 66 ? -9.997 -14.077 -5.914 1.00 0.00 66 SER A O 8
ATOM 9410 N N . LYS A 1 67 ? -10.899 -13.270 -7.810 1.00 0.00 67 LYS A N 8
ATOM 9411 C CA . LYS A 1 67 ? -11.161 -14.587 -8.376 1.00 0.00 67 LYS A CA 8
ATOM 9412 C C . LYS A 1 67 ? -10.790 -14.628 -9.855 1.00 0.00 67 LYS A C 8
ATOM 9413 O O . LYS A 1 67 ? -10.714 -13.592 -10.513 1.00 0.00 67 LYS A O 8
ATOM 9432 N N . GLU A 1 68 ? -10.561 -15.833 -10.369 1.00 0.00 68 GLU A N 8
ATOM 9433 C CA . GLU A 1 68 ? -10.199 -16.006 -11.772 1.00 0.00 68 GLU A CA 8
ATOM 9434 C C . GLU A 1 68 ? -11.240 -16.848 -12.502 1.00 0.00 68 GLU A C 8
ATOM 9435 O O . GLU A 1 68 ? -11.618 -17.926 -12.040 1.00 0.00 68 GLU A O 8
ATOM 9447 N N . TYR A 1 69 ? -11.700 -16.351 -13.644 1.00 0.00 69 TYR A N 8
ATOM 9448 C CA . TYR A 1 69 ? -12.699 -17.056 -14.438 1.00 0.00 69 TYR A CA 8
ATOM 9449 C C . TYR A 1 69 ? -12.037 -17.910 -15.515 1.00 0.00 69 TYR A C 8
ATOM 9450 O O . TYR A 1 69 ? -11.074 -17.486 -16.156 1.00 0.00 69 TYR A O 8
ATOM 9468 N N . SER A 1 70 ? -12.560 -19.116 -15.710 1.00 0.00 70 SER A N 8
ATOM 9469 C CA . SER A 1 70 ? -12.018 -20.033 -16.706 1.00 0.00 70 SER A CA 8
ATOM 9470 C C . SER A 1 70 ? -12.072 -19.414 -18.099 1.00 0.00 70 SER A C 8
ATOM 9471 O O . SER A 1 70 ? -13.021 -18.707 -18.440 1.00 0.00 70 SER A O 8
ATOM 9479 N N . ILE A 1 71 ? -11.046 -19.684 -18.899 1.00 0.00 71 ILE A N 8
ATOM 9480 C CA . ILE A 1 71 ? -10.976 -19.154 -20.255 1.00 0.00 71 ILE A CA 8
ATOM 9481 C C . ILE A 1 71 ? -12.202 -19.556 -21.067 1.00 0.00 71 ILE A C 8
ATOM 9482 O O . ILE A 1 71 ? -12.701 -20.675 -20.943 1.00 0.00 71 ILE A O 8
ATOM 9498 N N . ALA A 1 72 ? -12.683 -18.640 -21.900 1.00 0.00 72 ALA A N 8
ATOM 9499 C CA . ALA A 1 72 ? -13.848 -18.900 -22.735 1.00 0.00 72 ALA A CA 8
ATOM 9500 C C . ALA A 1 72 ? -13.437 -19.467 -24.089 1.00 0.00 72 ALA A C 8
ATOM 9501 O O . ALA A 1 72 ? -12.364 -19.150 -24.606 1.00 0.00 72 ALA A O 8
ATOM 9508 N N . SER A 1 73 ? -14.294 -20.307 -24.660 1.00 0.00 73 SER A N 8
ATOM 9509 C CA . SER A 1 73 ? -14.018 -20.921 -25.954 1.00 0.00 73 SER A CA 8
ATOM 9510 C C . SER A 1 73 ? -13.660 -19.862 -26.992 1.00 0.00 73 SER A C 8
ATOM 9511 O O . SER A 1 73 ? -14.397 -18.899 -27.193 1.00 0.00 73 SER A O 8
ATOM 9519 N N . GLY A 1 74 ? -12.521 -20.052 -27.652 1.00 0.00 74 GLY A N 8
ATOM 9520 C CA . GLY A 1 74 ? -12.084 -19.107 -28.663 1.00 0.00 74 GLY A CA 8
ATOM 9521 C C . GLY A 1 74 ? -10.573 -19.014 -28.755 1.00 0.00 74 GLY A C 8
ATOM 9522 O O . GLY A 1 74 ? -9.846 -19.880 -28.267 1.00 0.00 74 GLY A O 8
ATOM 9526 N N . PRO A 1 75 ? -10.080 -17.945 -29.397 1.00 0.00 75 PRO A N 8
ATOM 9527 C CA . PRO A 1 75 ? -8.643 -17.720 -29.569 1.00 0.00 75 PRO A CA 8
ATOM 9528 C C . PRO A 1 75 ? -7.948 -17.374 -28.257 1.00 0.00 75 PRO A C 8
ATOM 9529 O O . PRO A 1 75 ? -8.291 -16.388 -27.603 1.00 0.00 75 PRO A O 8
ATOM 9540 N N . SER A 1 76 ? -6.970 -18.189 -27.876 1.00 0.00 76 SER A N 8
ATOM 9541 C CA . SER A 1 76 ? -6.231 -17.972 -26.639 1.00 0.00 76 SER A CA 8
ATOM 9542 C C . SER A 1 76 ? -5.961 -16.486 -26.423 1.00 0.00 76 SER A C 8
ATOM 9543 O O . SER A 1 76 ? -5.343 -15.827 -27.261 1.00 0.00 76 SER A O 8
ATOM 9551 N N . SER A 1 77 ? -6.428 -15.963 -25.293 1.00 0.00 77 SER A N 8
ATOM 9552 C CA . SER A 1 77 ? -6.239 -14.553 -24.968 1.00 0.00 77 SER A CA 8
ATOM 9553 C C . SER A 1 77 ? -6.343 -14.326 -23.462 1.00 0.00 77 SER A C 8
ATOM 9554 O O . SER A 1 77 ? -7.241 -14.852 -22.804 1.00 0.00 77 SER A O 8
ATOM 9562 N N . GLY A 1 78 ? -5.417 -13.538 -22.924 1.00 0.00 78 GLY A N 8
ATOM 9563 C CA . GLY A 1 78 ? -5.421 -13.254 -21.501 1.00 0.00 78 GLY A CA 8
ATOM 9564 C C . GLY A 1 78 ? -4.226 -13.854 -20.787 1.00 0.00 78 GLY A C 8
ATOM 9565 O O . GLY A 1 78 ? -4.321 -14.238 -19.621 1.00 0.00 78 GLY A O 8
ATOM 9569 N N . GLY A 1 1 ? 7.923 -23.247 9.599 1.00 0.00 1 GLY A N 9
ATOM 9570 C CA . GLY A 1 1 ? 8.493 -22.250 10.486 1.00 0.00 1 GLY A CA 9
ATOM 9571 C C . GLY A 1 1 ? 8.877 -20.977 9.758 1.00 0.00 1 GLY A C 9
ATOM 9572 O O . GLY A 1 1 ? 9.093 -20.989 8.546 1.00 0.00 1 GLY A O 9
ATOM 9576 N N . SER A 1 2 ? 8.961 -19.876 10.497 1.00 0.00 2 SER A N 9
ATOM 9577 C CA . SER A 1 2 ? 9.316 -18.589 9.914 1.00 0.00 2 SER A CA 9
ATOM 9578 C C . SER A 1 2 ? 8.286 -18.161 8.873 1.00 0.00 2 SER A C 9
ATOM 9579 O O . SER A 1 2 ? 8.636 -17.655 7.808 1.00 0.00 2 SER A O 9
ATOM 9587 N N . SER A 1 3 ? 7.012 -18.368 9.192 1.00 0.00 3 SER A N 9
ATOM 9588 C CA . SER A 1 3 ? 5.929 -18.009 8.285 1.00 0.00 3 SER A CA 9
ATOM 9589 C C . SER A 1 3 ? 4.948 -17.055 8.960 1.00 0.00 3 SER A C 9
ATOM 9590 O O . SER A 1 3 ? 4.178 -17.456 9.833 1.00 0.00 3 SER A O 9
ATOM 9598 N N . GLY A 1 4 ? 4.981 -15.791 8.551 1.00 0.00 4 GLY A N 9
ATOM 9599 C CA . GLY A 1 4 ? 4.091 -14.800 9.127 1.00 0.00 4 GLY A CA 9
ATOM 9600 C C . GLY A 1 4 ? 4.623 -13.389 8.982 1.00 0.00 4 GLY A C 9
ATOM 9601 O O . GLY A 1 4 ? 5.507 -12.972 9.729 1.00 0.00 4 GLY A O 9
ATOM 9605 N N . SER A 1 5 ? 4.085 -12.651 8.016 1.00 0.00 5 SER A N 9
ATOM 9606 C CA . SER A 1 5 ? 4.516 -11.280 7.772 1.00 0.00 5 SER A CA 9
ATOM 9607 C C . SER A 1 5 ? 3.315 -10.356 7.592 1.00 0.00 5 SER A C 9
ATOM 9608 O O . SER A 1 5 ? 2.272 -10.770 7.086 1.00 0.00 5 SER A O 9
ATOM 9616 N N . SER A 1 6 ? 3.470 -9.105 8.010 1.00 0.00 6 SER A N 9
ATOM 9617 C CA . SER A 1 6 ? 2.397 -8.123 7.899 1.00 0.00 6 SER A CA 9
ATOM 9618 C C . SER A 1 6 ? 2.586 -7.250 6.663 1.00 0.00 6 SER A C 9
ATOM 9619 O O . SER A 1 6 ? 2.417 -6.033 6.717 1.00 0.00 6 SER A O 9
ATOM 9627 N N . GLY A 1 7 ? 2.938 -7.882 5.548 1.00 0.00 7 GLY A N 9
ATOM 9628 C CA . GLY A 1 7 ? 3.145 -7.149 4.312 1.00 0.00 7 GLY A CA 9
ATOM 9629 C C . GLY A 1 7 ? 1.839 -6.783 3.631 1.00 0.00 7 GLY A C 9
ATOM 9630 O O . GLY A 1 7 ? 1.029 -7.655 3.317 1.00 0.00 7 GLY A O 9
ATOM 9634 N N . ARG A 1 8 ? 1.636 -5.490 3.403 1.00 0.00 8 ARG A N 9
ATOM 9635 C CA . ARG A 1 8 ? 0.420 -5.010 2.756 1.00 0.00 8 ARG A CA 9
ATOM 9636 C C . ARG A 1 8 ? 0.752 -4.134 1.553 1.00 0.00 8 ARG A C 9
ATOM 9637 O O . ARG A 1 8 ? 1.896 -3.707 1.379 1.00 0.00 8 ARG A O 9
ATOM 9658 N N . ARG A 1 9 ? -0.252 -3.869 0.724 1.00 0.00 9 ARG A N 9
ATOM 9659 C CA . ARG A 1 9 ? -0.065 -3.045 -0.464 1.00 0.00 9 ARG A CA 9
ATOM 9660 C C . ARG A 1 9 ? -1.315 -2.221 -0.755 1.00 0.00 9 ARG A C 9
ATOM 9661 O O . ARG A 1 9 ? -2.430 -2.741 -0.744 1.00 0.00 9 ARG A O 9
ATOM 9682 N N . ALA A 1 10 ? -1.121 -0.933 -1.019 1.00 0.00 10 ALA A N 9
ATOM 9683 C CA . ALA A 1 10 ? -2.232 -0.036 -1.314 1.00 0.00 10 ALA A CA 9
ATOM 9684 C C . ALA A 1 10 ? -2.164 0.464 -2.752 1.00 0.00 10 ALA A C 9
ATOM 9685 O O . ALA A 1 10 ? -1.085 0.747 -3.273 1.00 0.00 10 ALA A O 9
ATOM 9692 N N . LYS A 1 11 ? -3.325 0.570 -3.393 1.00 0.00 11 LYS A N 9
ATOM 9693 C CA . LYS A 1 11 ? -3.400 1.038 -4.771 1.00 0.00 11 LYS A CA 9
ATOM 9694 C C . LYS A 1 11 ? -3.773 2.516 -4.826 1.00 0.00 11 LYS A C 9
ATOM 9695 O O . LYS A 1 11 ? -4.718 2.951 -4.169 1.00 0.00 11 LYS A O 9
ATOM 9714 N N . ALA A 1 12 ? -3.026 3.281 -5.615 1.00 0.00 12 ALA A N 9
ATOM 9715 C CA . ALA A 1 12 ? -3.282 4.709 -5.757 1.00 0.00 12 ALA A CA 9
ATOM 9716 C C . ALA A 1 12 ? -4.527 4.962 -6.601 1.00 0.00 12 ALA A C 9
ATOM 9717 O O . ALA A 1 12 ? -4.686 4.391 -7.679 1.00 0.00 12 ALA A O 9
ATOM 9724 N N . LEU A 1 13 ? -5.409 5.821 -6.101 1.00 0.00 13 LEU A N 9
ATOM 9725 C CA . LEU A 1 13 ? -6.642 6.150 -6.808 1.00 0.00 13 LEU A CA 9
ATOM 9726 C C . LEU A 1 13 ? -6.422 7.305 -7.780 1.00 0.00 13 LEU A C 9
ATOM 9727 O O . LEU A 1 13 ? -7.095 7.403 -8.807 1.00 0.00 13 LEU A O 9
ATOM 9743 N N . LEU A 1 14 ? -5.473 8.174 -7.451 1.00 0.00 14 LEU A N 9
ATOM 9744 C CA . LEU A 1 14 ? -5.162 9.322 -8.296 1.00 0.00 14 LEU A CA 9
ATOM 9745 C C . LEU A 1 14 ? -3.676 9.659 -8.230 1.00 0.00 14 LEU A C 9
ATOM 9746 O O . LEU A 1 14 ? -2.896 8.950 -7.594 1.00 0.00 14 LEU A O 9
ATOM 9762 N N . ASP A 1 15 ? -3.292 10.747 -8.890 1.00 0.00 15 ASP A N 9
ATOM 9763 C CA . ASP A 1 15 ? -1.899 11.180 -8.904 1.00 0.00 15 ASP A CA 9
ATOM 9764 C C . ASP A 1 15 ? -1.579 12.021 -7.672 1.00 0.00 15 ASP A C 9
ATOM 9765 O O . ASP A 1 15 ? -2.161 13.088 -7.469 1.00 0.00 15 ASP A O 9
ATOM 9774 N N . PHE A 1 16 ? -0.653 11.535 -6.854 1.00 0.00 16 PHE A N 9
ATOM 9775 C CA . PHE A 1 16 ? -0.258 12.242 -5.640 1.00 0.00 16 PHE A CA 9
ATOM 9776 C C . PHE A 1 16 ? 1.168 12.771 -5.759 1.00 0.00 16 PHE A C 9
ATOM 9777 O O . PHE A 1 16 ? 2.133 12.011 -5.671 1.00 0.00 16 PHE A O 9
ATOM 9794 N N . GLU A 1 17 ? 1.294 14.079 -5.960 1.00 0.00 17 GLU A N 9
ATOM 9795 C CA . GLU A 1 17 ? 2.602 14.709 -6.092 1.00 0.00 17 GLU A CA 9
ATOM 9796 C C . GLU A 1 17 ? 3.138 15.141 -4.731 1.00 0.00 17 GLU A C 9
ATOM 9797 O O . GLU A 1 17 ? 2.650 16.099 -4.135 1.00 0.00 17 GLU A O 9
ATOM 9809 N N . ARG A 1 18 ? 4.147 14.424 -4.245 1.00 0.00 18 ARG A N 9
ATOM 9810 C CA . ARG A 1 18 ? 4.751 14.730 -2.954 1.00 0.00 18 ARG A CA 9
ATOM 9811 C C . ARG A 1 18 ? 5.371 16.125 -2.960 1.00 0.00 18 ARG A C 9
ATOM 9812 O O . ARG A 1 18 ? 6.216 16.435 -3.800 1.00 0.00 18 ARG A O 9
ATOM 9833 N N . HIS A 1 19 ? 4.944 16.961 -2.019 1.00 0.00 19 HIS A N 9
ATOM 9834 C CA . HIS A 1 19 ? 5.458 18.322 -1.916 1.00 0.00 19 HIS A CA 9
ATOM 9835 C C . HIS A 1 19 ? 6.739 18.358 -1.088 1.00 0.00 19 HIS A C 9
ATOM 9836 O O . HIS A 1 19 ? 7.617 19.189 -1.320 1.00 0.00 19 HIS A O 9
ATOM 9851 N N . ASP A 1 20 ? 6.837 17.455 -0.119 1.00 0.00 20 ASP A N 9
ATOM 9852 C CA . ASP A 1 20 ? 8.008 17.383 0.744 1.00 0.00 20 ASP A CA 9
ATOM 9853 C C . ASP A 1 20 ? 8.763 16.074 0.530 1.00 0.00 20 ASP A C 9
ATOM 9854 O O . ASP A 1 20 ? 8.172 15.058 0.164 1.00 0.00 20 ASP A O 9
ATOM 9863 N N . ASP A 1 21 ? 10.071 16.106 0.757 1.00 0.00 21 ASP A N 9
ATOM 9864 C CA . ASP A 1 21 ? 10.906 14.922 0.589 1.00 0.00 21 ASP A CA 9
ATOM 9865 C C . ASP A 1 21 ? 10.320 13.733 1.343 1.00 0.00 21 ASP A C 9
ATOM 9866 O O . ASP A 1 21 ? 10.327 12.606 0.846 1.00 0.00 21 ASP A O 9
ATOM 9875 N N . ASP A 1 22 ? 9.815 13.990 2.544 1.00 0.00 22 ASP A N 9
ATOM 9876 C CA . ASP A 1 22 ? 9.224 12.940 3.366 1.00 0.00 22 ASP A CA 9
ATOM 9877 C C . ASP A 1 22 ? 8.007 12.331 2.679 1.00 0.00 22 ASP A C 9
ATOM 9878 O O . ASP A 1 22 ? 7.857 11.111 2.631 1.00 0.00 22 ASP A O 9
ATOM 9887 N N . GLU A 1 23 ? 7.142 13.189 2.148 1.00 0.00 23 GLU A N 9
ATOM 9888 C CA . GLU A 1 23 ? 5.937 12.734 1.465 1.00 0.00 23 GLU A CA 9
ATOM 9889 C C . GLU A 1 23 ? 6.286 11.792 0.314 1.00 0.00 23 GLU A C 9
ATOM 9890 O O . GLU A 1 23 ? 7.242 12.027 -0.425 1.00 0.00 23 GLU A O 9
ATOM 9902 N N . LEU A 1 24 ? 5.505 10.728 0.173 1.00 0.00 24 LEU A N 9
ATOM 9903 C CA . LEU A 1 24 ? 5.732 9.749 -0.887 1.00 0.00 24 LEU A CA 9
ATOM 9904 C C . LEU A 1 24 ? 4.765 9.968 -2.046 1.00 0.00 24 LEU A C 9
ATOM 9905 O O . LEU A 1 24 ? 3.571 9.689 -1.934 1.00 0.00 24 LEU A O 9
ATOM 9921 N N . GLY A 1 25 ? 5.289 10.467 -3.161 1.00 0.00 25 GLY A N 9
ATOM 9922 C CA . GLY A 1 25 ? 4.460 10.714 -4.325 1.00 0.00 25 GLY A CA 9
ATOM 9923 C C . GLY A 1 25 ? 4.242 9.465 -5.157 1.00 0.00 25 GLY A C 9
ATOM 9924 O O . GLY A 1 25 ? 5.017 8.512 -5.072 1.00 0.00 25 GLY A O 9
ATOM 9928 N N . PHE A 1 26 ? 3.185 9.469 -5.961 1.00 0.00 26 PHE A N 9
ATOM 9929 C CA . PHE A 1 26 ? 2.866 8.326 -6.810 1.00 0.00 26 PHE A CA 9
ATOM 9930 C C . PHE A 1 26 ? 1.848 8.710 -7.880 1.00 0.00 26 PHE A C 9
ATOM 9931 O O . PHE A 1 26 ? 1.139 9.708 -7.748 1.00 0.00 26 PHE A O 9
ATOM 9948 N N . ARG A 1 27 ? 1.781 7.909 -8.939 1.00 0.00 27 ARG A N 9
ATOM 9949 C CA . ARG A 1 27 ? 0.850 8.167 -10.032 1.00 0.00 27 ARG A CA 9
ATOM 9950 C C . ARG A 1 27 ? -0.469 7.434 -9.807 1.00 0.00 27 ARG A C 9
ATOM 9951 O O . ARG A 1 27 ? -0.609 6.663 -8.856 1.00 0.00 27 ARG A O 9
ATOM 9972 N N . LYS A 1 28 ? -1.435 7.681 -10.685 1.00 0.00 28 LYS A N 9
ATOM 9973 C CA . LYS A 1 28 ? -2.744 7.046 -10.583 1.00 0.00 28 LYS A CA 9
ATOM 9974 C C . LYS A 1 28 ? -2.646 5.551 -10.867 1.00 0.00 28 LYS A C 9
ATOM 9975 O O . LYS A 1 28 ? -1.905 5.124 -11.752 1.00 0.00 28 LYS A O 9
ATOM 9994 N N . ASN A 1 29 ? -3.399 4.759 -10.111 1.00 0.00 29 ASN A N 9
ATOM 9995 C CA . ASN A 1 29 ? -3.398 3.310 -10.283 1.00 0.00 29 ASN A CA 9
ATOM 9996 C C . ASN A 1 29 ? -2.000 2.737 -10.063 1.00 0.00 29 ASN A C 9
ATOM 9997 O O . ASN A 1 29 ? -1.583 1.809 -10.756 1.00 0.00 29 ASN A O 9
ATOM 10008 N N . ASP A 1 30 ? -1.284 3.297 -9.095 1.00 0.00 30 ASP A N 9
ATOM 10009 C CA . ASP A 1 30 ? 0.066 2.842 -8.783 1.00 0.00 30 ASP A CA 9
ATOM 10010 C C . ASP A 1 30 ? 0.083 2.045 -7.482 1.00 0.00 30 ASP A C 9
ATOM 10011 O O . ASP A 1 30 ? -0.444 2.492 -6.463 1.00 0.00 30 ASP A O 9
ATOM 10020 N N . ILE A 1 31 ? 0.692 0.864 -7.525 1.00 0.00 31 ILE A N 9
ATOM 10021 C CA . ILE A 1 31 ? 0.777 0.007 -6.350 1.00 0.00 31 ILE A CA 9
ATOM 10022 C C . ILE A 1 31 ? 1.940 0.417 -5.454 1.00 0.00 31 ILE A C 9
ATOM 10023 O O . ILE A 1 31 ? 3.062 0.612 -5.925 1.00 0.00 31 ILE A O 9
ATOM 10039 N N . ILE A 1 32 ? 1.667 0.544 -4.159 1.00 0.00 32 ILE A N 9
ATOM 10040 C CA . ILE A 1 32 ? 2.692 0.927 -3.196 1.00 0.00 32 ILE A CA 9
ATOM 10041 C C . ILE A 1 32 ? 2.699 -0.014 -1.996 1.00 0.00 32 ILE A C 9
ATOM 10042 O O . ILE A 1 32 ? 1.656 -0.285 -1.399 1.00 0.00 32 ILE A O 9
ATOM 10058 N N . THR A 1 33 ? 3.882 -0.511 -1.646 1.00 0.00 33 THR A N 9
ATOM 10059 C CA . THR A 1 33 ? 4.025 -1.420 -0.518 1.00 0.00 33 THR A CA 9
ATOM 10060 C C . THR A 1 33 ? 3.916 -0.674 0.808 1.00 0.00 33 THR A C 9
ATOM 10061 O O . THR A 1 33 ? 4.513 0.389 0.982 1.00 0.00 33 THR A O 9
ATOM 10072 N N . ILE A 1 34 ? 3.153 -1.238 1.738 1.00 0.00 34 ILE A N 9
ATOM 10073 C CA . ILE A 1 34 ? 2.968 -0.626 3.048 1.00 0.00 34 ILE A CA 9
ATOM 10074 C C . ILE A 1 34 ? 3.937 -1.213 4.071 1.00 0.00 34 ILE A C 9
ATOM 10075 O O . ILE A 1 34 ? 3.833 -2.383 4.436 1.00 0.00 34 ILE A O 9
ATOM 10091 N N . ILE A 1 35 ? 4.876 -0.391 4.527 1.00 0.00 35 ILE A N 9
ATOM 10092 C CA . ILE A 1 35 ? 5.860 -0.827 5.509 1.00 0.00 35 ILE A CA 9
ATOM 10093 C C . ILE A 1 35 ? 5.344 -0.632 6.930 1.00 0.00 35 ILE A C 9
ATOM 10094 O O . ILE A 1 35 ? 5.161 -1.597 7.673 1.00 0.00 35 ILE A O 9
ATOM 10110 N N . SER A 1 36 ? 5.107 0.622 7.301 1.00 0.00 36 SER A N 9
ATOM 10111 C CA . SER A 1 36 ? 4.612 0.946 8.635 1.00 0.00 36 SER A CA 9
ATOM 10112 C C . SER A 1 36 ? 3.485 1.970 8.562 1.00 0.00 36 SER A C 9
ATOM 10113 O O . SER A 1 36 ? 3.324 2.660 7.556 1.00 0.00 36 SER A O 9
ATOM 10121 N N . GLN A 1 37 ? 2.709 2.063 9.636 1.00 0.00 37 GLN A N 9
ATOM 10122 C CA . GLN A 1 37 ? 1.596 3.002 9.695 1.00 0.00 37 GLN A CA 9
ATOM 10123 C C . GLN A 1 37 ? 1.797 4.017 10.815 1.00 0.00 37 GLN A C 9
ATOM 10124 O O . GLN A 1 37 ? 1.991 3.647 11.974 1.00 0.00 37 GLN A O 9
ATOM 10138 N N . LYS A 1 38 ? 1.751 5.296 10.464 1.00 0.00 38 LYS A N 9
ATOM 10139 C CA . LYS A 1 38 ? 1.928 6.366 11.440 1.00 0.00 38 LYS A CA 9
ATOM 10140 C C . LYS A 1 38 ? 0.588 6.787 12.033 1.00 0.00 38 LYS A C 9
ATOM 10141 O O . LYS A 1 38 ? 0.356 6.638 13.233 1.00 0.00 38 LYS A O 9
ATOM 10160 N N . ASP A 1 39 ? -0.292 7.312 11.187 1.00 0.00 39 ASP A N 9
ATOM 10161 C CA . ASP A 1 39 ? -1.610 7.752 11.629 1.00 0.00 39 ASP A CA 9
ATOM 10162 C C . ASP A 1 39 ? -2.704 7.139 10.762 1.00 0.00 39 ASP A C 9
ATOM 10163 O O . ASP A 1 39 ? -2.422 6.439 9.790 1.00 0.00 39 ASP A O 9
ATOM 10172 N N . GLU A 1 40 ? -3.957 7.409 11.122 1.00 0.00 40 GLU A N 9
ATOM 10173 C CA . GLU A 1 40 ? -5.094 6.881 10.377 1.00 0.00 40 GLU A CA 9
ATOM 10174 C C . GLU A 1 40 ? -5.104 7.416 8.948 1.00 0.00 40 GLU A C 9
ATOM 10175 O O . GLU A 1 40 ? -5.428 6.693 8.005 1.00 0.00 40 GLU A O 9
ATOM 10187 N N . HIS A 1 41 ? -4.751 8.688 8.796 1.00 0.00 41 HIS A N 9
ATOM 10188 C CA . HIS A 1 41 ? -4.719 9.321 7.484 1.00 0.00 41 HIS A CA 9
ATOM 10189 C C . HIS A 1 41 ? -3.283 9.527 7.012 1.00 0.00 41 HIS A C 9
ATOM 10190 O O . HIS A 1 41 ? -3.016 10.357 6.143 1.00 0.00 41 HIS A O 9
ATOM 10205 N N . CYS A 1 42 ? -2.361 8.766 7.593 1.00 0.00 42 CYS A N 9
ATOM 10206 C CA . CYS A 1 42 ? -0.950 8.865 7.236 1.00 0.00 42 CYS A CA 9
ATOM 10207 C C . CYS A 1 42 ? -0.259 7.513 7.371 1.00 0.00 42 CYS A C 9
ATOM 10208 O O . CYS A 1 42 ? -0.032 7.029 8.480 1.00 0.00 42 CYS A O 9
ATOM 10216 N N . TRP A 1 43 ? 0.073 6.907 6.236 1.00 0.00 43 TRP A N 9
ATOM 10217 C CA . TRP A 1 43 ? 0.738 5.609 6.229 1.00 0.00 43 TRP A CA 9
ATOM 10218 C C . TRP A 1 43 ? 2.098 5.698 5.546 1.00 0.00 43 TRP A C 9
ATOM 10219 O O . TRP A 1 43 ? 2.339 6.592 4.735 1.00 0.00 43 TRP A O 9
ATOM 10240 N N . VAL A 1 44 ? 2.985 4.765 5.880 1.00 0.00 44 VAL A N 9
ATOM 10241 C CA . VAL A 1 44 ? 4.320 4.739 5.297 1.00 0.00 44 VAL A CA 9
ATOM 10242 C C . VAL A 1 44 ? 4.501 3.525 4.392 1.00 0.00 44 VAL A C 9
ATOM 10243 O O . VAL A 1 44 ? 4.390 2.384 4.838 1.00 0.00 44 VAL A O 9
ATOM 10256 N N . GLY A 1 45 ? 4.782 3.780 3.117 1.00 0.00 45 GLY A N 9
ATOM 10257 C CA . GLY A 1 45 ? 4.974 2.699 2.169 1.00 0.00 45 GLY A CA 9
ATOM 10258 C C . GLY A 1 45 ? 6.309 2.781 1.459 1.00 0.00 45 GLY A C 9
ATOM 10259 O O . GLY A 1 45 ? 7.190 3.540 1.865 1.00 0.00 45 GLY A O 9
ATOM 10263 N N . GLU A 1 46 ? 6.463 1.997 0.395 1.00 0.00 46 GLU A N 9
ATOM 10264 C CA . GLU A 1 46 ? 7.703 1.985 -0.371 1.00 0.00 46 GLU A CA 9
ATOM 10265 C C . GLU A 1 46 ? 7.417 1.966 -1.870 1.00 0.00 46 GLU A C 9
ATOM 10266 O O . GLU A 1 46 ? 6.681 1.109 -2.362 1.00 0.00 46 GLU A O 9
ATOM 10278 N N . LEU A 1 47 ? 8.004 2.915 -2.589 1.00 0.00 47 LEU A N 9
ATOM 10279 C CA . LEU A 1 47 ? 7.812 3.009 -4.033 1.00 0.00 47 LEU A CA 9
ATOM 10280 C C . LEU A 1 47 ? 8.981 3.736 -4.692 1.00 0.00 47 LEU A C 9
ATOM 10281 O O . LEU A 1 47 ? 9.611 4.599 -4.081 1.00 0.00 47 LEU A O 9
ATOM 10297 N N . ASN A 1 48 ? 9.264 3.381 -5.941 1.00 0.00 48 ASN A N 9
ATOM 10298 C CA . ASN A 1 48 ? 10.355 3.999 -6.682 1.00 0.00 48 ASN A CA 9
ATOM 10299 C C . ASN A 1 48 ? 11.640 4.001 -5.859 1.00 0.00 48 ASN A C 9
ATOM 10300 O O . ASN A 1 48 ? 12.483 4.885 -6.007 1.00 0.00 48 ASN A O 9
ATOM 10311 N N . GLY A 1 49 ? 11.782 3.002 -4.993 1.00 0.00 49 GLY A N 9
ATOM 10312 C CA . GLY A 1 49 ? 12.966 2.906 -4.160 1.00 0.00 49 GLY A CA 9
ATOM 10313 C C . GLY A 1 49 ? 13.014 3.983 -3.093 1.00 0.00 49 GLY A C 9
ATOM 10314 O O . GLY A 1 49 ? 14.092 4.446 -2.715 1.00 0.00 49 GLY A O 9
ATOM 10318 N N . LEU A 1 50 ? 11.845 4.383 -2.607 1.00 0.00 50 LEU A N 9
ATOM 10319 C CA . LEU A 1 50 ? 11.755 5.412 -1.578 1.00 0.00 50 LEU A CA 9
ATOM 10320 C C . LEU A 1 50 ? 10.862 4.959 -0.427 1.00 0.00 50 LEU A C 9
ATOM 10321 O O . LEU A 1 50 ? 10.104 3.998 -0.560 1.00 0.00 50 LEU A O 9
ATOM 10337 N N . ARG A 1 51 ? 10.956 5.657 0.700 1.00 0.00 51 ARG A N 9
ATOM 10338 C CA . ARG A 1 51 ? 10.156 5.326 1.873 1.00 0.00 51 ARG A CA 9
ATOM 10339 C C . ARG A 1 51 ? 9.704 6.591 2.596 1.00 0.00 51 ARG A C 9
ATOM 10340 O O . ARG A 1 51 ? 10.504 7.271 3.237 1.00 0.00 51 ARG A O 9
ATOM 10361 N N . GLY A 1 52 ? 8.415 6.899 2.489 1.00 0.00 52 GLY A N 9
ATOM 10362 C CA . GLY A 1 52 ? 7.878 8.082 3.137 1.00 0.00 52 GLY A CA 9
ATOM 10363 C C . GLY A 1 52 ? 6.424 7.918 3.529 1.00 0.00 52 GLY A C 9
ATOM 10364 O O . GLY A 1 52 ? 5.850 6.839 3.377 1.00 0.00 52 GLY A O 9
ATOM 10368 N N . TRP A 1 53 ? 5.825 8.991 4.034 1.00 0.00 53 TRP A N 9
ATOM 10369 C CA . TRP A 1 53 ? 4.427 8.961 4.449 1.00 0.00 53 TRP A CA 9
ATOM 10370 C C . TRP A 1 53 ? 3.513 9.414 3.316 1.00 0.00 53 TRP A C 9
ATOM 10371 O O . TRP A 1 53 ? 3.976 9.936 2.302 1.00 0.00 53 TRP A O 9
ATOM 10392 N N . PHE A 1 54 ? 2.210 9.212 3.495 1.00 0.00 54 PHE A N 9
ATOM 10393 C CA . PHE A 1 54 ? 1.232 9.600 2.487 1.00 0.00 54 PHE A CA 9
ATOM 10394 C C . PHE A 1 54 ? -0.189 9.383 2.997 1.00 0.00 54 PHE A C 9
ATOM 10395 O O . PHE A 1 54 ? -0.450 8.522 3.838 1.00 0.00 54 PHE A O 9
ATOM 10412 N N . PRO A 1 55 ? -1.133 10.182 2.478 1.00 0.00 55 PRO A N 9
ATOM 10413 C CA . PRO A 1 55 ? -2.544 10.098 2.865 1.00 0.00 55 PRO A CA 9
ATOM 10414 C C . PRO A 1 55 ? -3.209 8.821 2.361 1.00 0.00 55 PRO A C 9
ATOM 10415 O O . PRO A 1 55 ? -3.347 8.617 1.154 1.00 0.00 55 PRO A O 9
ATOM 10426 N N . ALA A 1 56 ? -3.618 7.964 3.291 1.00 0.00 56 ALA A N 9
ATOM 10427 C CA . ALA A 1 56 ? -4.271 6.710 2.939 1.00 0.00 56 ALA A CA 9
ATOM 10428 C C . ALA A 1 56 ? -5.467 6.950 2.022 1.00 0.00 56 ALA A C 9
ATOM 10429 O O . ALA A 1 56 ? -5.683 6.211 1.061 1.00 0.00 56 ALA A O 9
ATOM 10436 N N . LYS A 1 57 ? -6.240 7.985 2.327 1.00 0.00 57 LYS A N 9
ATOM 10437 C CA . LYS A 1 57 ? -7.414 8.323 1.532 1.00 0.00 57 LYS A CA 9
ATOM 10438 C C . LYS A 1 57 ? -7.069 8.374 0.047 1.00 0.00 57 LYS A C 9
ATOM 10439 O O . LYS A 1 57 ? -7.848 7.933 -0.798 1.00 0.00 57 LYS A O 9
ATOM 10458 N N . PHE A 1 58 ? -5.894 8.914 -0.265 1.00 0.00 58 PHE A N 9
ATOM 10459 C CA . PHE A 1 58 ? -5.446 9.021 -1.648 1.00 0.00 58 PHE A CA 9
ATOM 10460 C C . PHE A 1 58 ? -5.299 7.640 -2.281 1.00 0.00 58 PHE A C 9
ATOM 10461 O O . PHE A 1 58 ? -5.414 7.486 -3.498 1.00 0.00 58 PHE A O 9
ATOM 10478 N N . VAL A 1 59 ? -5.041 6.638 -1.447 1.00 0.00 59 VAL A N 9
ATOM 10479 C CA . VAL A 1 59 ? -4.878 5.270 -1.922 1.00 0.00 59 VAL A CA 9
ATOM 10480 C C . VAL A 1 59 ? -5.968 4.361 -1.366 1.00 0.00 59 VAL A C 9
ATOM 10481 O O . VAL A 1 59 ? -6.798 4.790 -0.567 1.00 0.00 59 VAL A O 9
ATOM 10494 N N . GLU A 1 60 ? -5.959 3.102 -1.796 1.00 0.00 60 GLU A N 9
ATOM 10495 C CA . GLU A 1 60 ? -6.948 2.133 -1.342 1.00 0.00 60 GLU A CA 9
ATOM 10496 C C . GLU A 1 60 ? -6.274 0.842 -0.884 1.00 0.00 60 GLU A C 9
ATOM 10497 O O . GLU A 1 60 ? -5.419 0.294 -1.581 1.00 0.00 60 GLU A O 9
ATOM 10509 N N . VAL A 1 61 ? -6.665 0.361 0.292 1.00 0.00 61 VAL A N 9
ATOM 10510 C CA . VAL A 1 61 ? -6.101 -0.865 0.841 1.00 0.00 61 VAL A CA 9
ATOM 10511 C C . VAL A 1 61 ? -6.552 -2.083 0.045 1.00 0.00 61 VAL A C 9
ATOM 10512 O O . VAL A 1 61 ? -7.643 -2.097 -0.526 1.00 0.00 61 VAL A O 9
ATOM 10525 N N . LEU A 1 62 ? -5.705 -3.108 0.011 1.00 0.00 62 LEU A N 9
ATOM 10526 C CA . LEU A 1 62 ? -6.015 -4.333 -0.717 1.00 0.00 62 LEU A CA 9
ATOM 10527 C C . LEU A 1 62 ? -5.786 -5.559 0.160 1.00 0.00 62 LEU A C 9
ATOM 10528 O O . LEU A 1 62 ? -4.872 -5.582 0.986 1.00 0.00 62 LEU A O 9
ATOM 10544 N N . ASP A 1 63 ? -6.619 -6.578 -0.025 1.00 0.00 63 ASP A N 9
ATOM 10545 C CA . ASP A 1 63 ? -6.506 -7.810 0.747 1.00 0.00 63 ASP A CA 9
ATOM 10546 C C . ASP A 1 63 ? -6.165 -8.989 -0.159 1.00 0.00 63 ASP A C 9
ATOM 10547 O O . ASP A 1 63 ? -6.813 -9.203 -1.182 1.00 0.00 63 ASP A O 9
ATOM 10556 N N . GLU A 1 64 ? -5.145 -9.750 0.226 1.00 0.00 64 GLU A N 9
ATOM 10557 C CA . GLU A 1 64 ? -4.719 -10.905 -0.554 1.00 0.00 64 GLU A CA 9
ATOM 10558 C C . GLU A 1 64 ? -4.859 -12.190 0.257 1.00 0.00 64 GLU A C 9
ATOM 10559 O O . GLU A 1 64 ? -5.406 -13.184 -0.223 1.00 0.00 64 GLU A O 9
ATOM 10571 N N . ARG A 1 65 ? -4.362 -12.162 1.489 1.00 0.00 65 ARG A N 9
ATOM 10572 C CA . ARG A 1 65 ? -4.431 -13.324 2.367 1.00 0.00 65 ARG A CA 9
ATOM 10573 C C . ARG A 1 65 ? -5.793 -14.006 2.263 1.00 0.00 65 ARG A C 9
ATOM 10574 O O . ARG A 1 65 ? -5.879 -15.209 2.018 1.00 0.00 65 ARG A O 9
ATOM 10595 N N . SER A 1 66 ? -6.853 -13.227 2.452 1.00 0.00 66 SER A N 9
ATOM 10596 C CA . SER A 1 66 ? -8.211 -13.755 2.383 1.00 0.00 66 SER A CA 9
ATOM 10597 C C . SER A 1 66 ? -8.493 -14.353 1.008 1.00 0.00 66 SER A C 9
ATOM 10598 O O . SER A 1 66 ? -8.980 -15.479 0.894 1.00 0.00 66 SER A O 9
ATOM 10606 N N . LYS A 1 67 ? -8.184 -13.591 -0.036 1.00 0.00 67 LYS A N 9
ATOM 10607 C CA . LYS A 1 67 ? -8.401 -14.043 -1.404 1.00 0.00 67 LYS A CA 9
ATOM 10608 C C . LYS A 1 67 ? -9.880 -14.315 -1.659 1.00 0.00 67 LYS A C 9
ATOM 10609 O O . LYS A 1 67 ? -10.237 -15.303 -2.300 1.00 0.00 67 LYS A O 9
ATOM 10628 N N . GLU A 1 68 ? -10.735 -13.429 -1.157 1.00 0.00 68 GLU A N 9
ATOM 10629 C CA . GLU A 1 68 ? -12.175 -13.575 -1.331 1.00 0.00 68 GLU A CA 9
ATOM 10630 C C . GLU A 1 68 ? -12.546 -13.580 -2.811 1.00 0.00 68 GLU A C 9
ATOM 10631 O O . GLU A 1 68 ? -12.327 -12.596 -3.520 1.00 0.00 68 GLU A O 9
ATOM 10643 N N . TYR A 1 69 ? -13.108 -14.691 -3.272 1.00 0.00 69 TYR A N 9
ATOM 10644 C CA . TYR A 1 69 ? -13.506 -14.826 -4.668 1.00 0.00 69 TYR A CA 9
ATOM 10645 C C . TYR A 1 69 ? -14.663 -13.886 -4.996 1.00 0.00 69 TYR A C 9
ATOM 10646 O O . TYR A 1 69 ? -15.831 -14.257 -4.878 1.00 0.00 69 TYR A O 9
ATOM 10664 N N . SER A 1 70 ? -14.328 -12.668 -5.410 1.00 0.00 70 SER A N 9
ATOM 10665 C CA . SER A 1 70 ? -15.337 -11.674 -5.753 1.00 0.00 70 SER A CA 9
ATOM 10666 C C . SER A 1 70 ? -16.210 -12.161 -6.907 1.00 0.00 70 SER A C 9
ATOM 10667 O O . SER A 1 70 ? -15.827 -13.066 -7.650 1.00 0.00 70 SER A O 9
ATOM 10675 N N . ILE A 1 71 ? -17.382 -11.553 -7.052 1.00 0.00 71 ILE A N 9
ATOM 10676 C CA . ILE A 1 71 ? -18.308 -11.923 -8.114 1.00 0.00 71 ILE A CA 9
ATOM 10677 C C . ILE A 1 71 ? -17.860 -11.355 -9.457 1.00 0.00 71 ILE A C 9
ATOM 10678 O O . ILE A 1 71 ? -16.950 -10.528 -9.519 1.00 0.00 71 ILE A O 9
ATOM 10694 N N . ALA A 1 72 ? -18.505 -11.804 -10.528 1.00 0.00 72 ALA A N 9
ATOM 10695 C CA . ALA A 1 72 ? -18.175 -11.338 -11.869 1.00 0.00 72 ALA A CA 9
ATOM 10696 C C . ALA A 1 72 ? -19.303 -11.645 -12.849 1.00 0.00 72 ALA A C 9
ATOM 10697 O O . ALA A 1 72 ? -19.954 -12.686 -12.755 1.00 0.00 72 ALA A O 9
ATOM 10704 N N . SER A 1 73 ? -19.528 -10.733 -13.789 1.00 0.00 73 SER A N 9
ATOM 10705 C CA . SER A 1 73 ? -20.579 -10.905 -14.786 1.00 0.00 73 SER A CA 9
ATOM 10706 C C . SER A 1 73 ? -20.608 -12.341 -15.302 1.00 0.00 73 SER A C 9
ATOM 10707 O O . SER A 1 73 ? -19.594 -12.873 -15.749 1.00 0.00 73 SER A O 9
ATOM 10715 N N . GLY A 1 74 ? -21.782 -12.961 -15.237 1.00 0.00 74 GLY A N 9
ATOM 10716 C CA . GLY A 1 74 ? -21.923 -14.330 -15.701 1.00 0.00 74 GLY A CA 9
ATOM 10717 C C . GLY A 1 74 ? -22.004 -14.425 -17.210 1.00 0.00 74 GLY A C 9
ATOM 10718 O O . GLY A 1 74 ? -21.001 -14.622 -17.897 1.00 0.00 74 GLY A O 9
ATOM 10722 N N . PRO A 1 75 ? -23.223 -14.283 -17.752 1.00 0.00 75 PRO A N 9
ATOM 10723 C CA . PRO A 1 75 ? -23.460 -14.351 -19.198 1.00 0.00 75 PRO A CA 9
ATOM 10724 C C . PRO A 1 75 ? -22.884 -13.148 -19.936 1.00 0.00 75 PRO A C 9
ATOM 10725 O O . PRO A 1 75 ? -22.804 -12.049 -19.387 1.00 0.00 75 PRO A O 9
ATOM 10736 N N . SER A 1 76 ? -22.484 -13.362 -21.186 1.00 0.00 76 SER A N 9
ATOM 10737 C CA . SER A 1 76 ? -21.912 -12.296 -22.000 1.00 0.00 76 SER A CA 9
ATOM 10738 C C . SER A 1 76 ? -22.857 -11.913 -23.135 1.00 0.00 76 SER A C 9
ATOM 10739 O O . SER A 1 76 ? -23.560 -12.760 -23.683 1.00 0.00 76 SER A O 9
ATOM 10747 N N . SER A 1 77 ? -22.867 -10.629 -23.480 1.00 0.00 77 SER A N 9
ATOM 10748 C CA . SER A 1 77 ? -23.727 -10.132 -24.547 1.00 0.00 77 SER A CA 9
ATOM 10749 C C . SER A 1 77 ? -22.901 -9.472 -25.647 1.00 0.00 77 SER A C 9
ATOM 10750 O O . SER A 1 77 ? -22.932 -9.899 -26.801 1.00 0.00 77 SER A O 9
ATOM 10758 N N . GLY A 1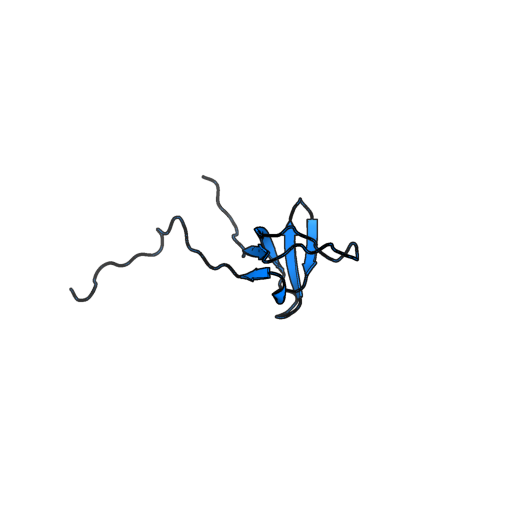 78 ? -22.163 -8.429 -25.280 1.00 0.00 78 GLY A N 9
ATOM 10759 C CA . GLY A 1 78 ? -21.340 -7.726 -26.248 1.00 0.00 78 GLY A CA 9
ATOM 10760 C C . GLY A 1 78 ? -20.732 -6.459 -25.679 1.00 0.00 78 GLY A C 9
ATOM 10761 O O . GLY A 1 78 ? -19.517 -6.370 -25.506 1.00 0.00 78 GLY A O 9
ATOM 10765 N N . GLY A 1 1 ? 10.655 -15.294 -0.861 1.00 0.00 1 GLY A N 10
ATOM 10766 C CA . GLY A 1 1 ? 9.707 -14.870 0.153 1.00 0.00 1 GLY A CA 10
ATOM 10767 C C . GLY A 1 1 ? 10.039 -15.424 1.525 1.00 0.00 1 GLY A C 10
ATOM 10768 O O . GLY A 1 1 ? 10.334 -16.610 1.668 1.00 0.00 1 GLY A O 10
ATOM 10772 N N . SER A 1 2 ? 9.993 -14.562 2.535 1.00 0.00 2 SER A N 10
ATOM 10773 C CA . SER A 1 2 ? 10.297 -14.970 3.902 1.00 0.00 2 SER A CA 10
ATOM 10774 C C . SER A 1 2 ? 9.121 -14.679 4.830 1.00 0.00 2 SER A C 10
ATOM 10775 O O . SER A 1 2 ? 8.347 -13.751 4.596 1.00 0.00 2 SER A O 10
ATOM 10783 N N . SER A 1 3 ? 8.995 -15.480 5.883 1.00 0.00 3 SER A N 10
ATOM 10784 C CA . SER A 1 3 ? 7.912 -15.312 6.846 1.00 0.00 3 SER A CA 10
ATOM 10785 C C . SER A 1 3 ? 8.430 -14.706 8.147 1.00 0.00 3 SER A C 10
ATOM 10786 O O . SER A 1 3 ? 9.332 -15.251 8.782 1.00 0.00 3 SER A O 10
ATOM 10794 N N . GLY A 1 4 ? 7.851 -13.575 8.538 1.00 0.00 4 GLY A N 10
ATOM 10795 C CA . GLY A 1 4 ? 8.268 -12.913 9.761 1.00 0.00 4 GLY A CA 10
ATOM 10796 C C . GLY A 1 4 ? 7.423 -11.694 10.075 1.00 0.00 4 GLY A C 10
ATOM 10797 O O . GLY A 1 4 ? 6.923 -11.548 11.192 1.00 0.00 4 GLY A O 10
ATOM 10801 N N . SER A 1 5 ? 7.264 -10.815 9.091 1.00 0.00 5 SER A N 10
ATOM 10802 C CA . SER A 1 5 ? 6.478 -9.601 9.272 1.00 0.00 5 SER A CA 10
ATOM 10803 C C . SER A 1 5 ? 5.326 -9.545 8.272 1.00 0.00 5 SER A C 10
ATOM 10804 O O . SER A 1 5 ? 5.405 -10.116 7.185 1.00 0.00 5 SER A O 10
ATOM 10812 N N . SER A 1 6 ? 4.256 -8.853 8.650 1.00 0.00 6 SER A N 10
ATOM 10813 C CA . SER A 1 6 ? 3.085 -8.726 7.790 1.00 0.00 6 SER A CA 10
ATOM 10814 C C . SER A 1 6 ? 3.320 -7.679 6.705 1.00 0.00 6 SER A C 10
ATOM 10815 O O . SER A 1 6 ? 3.825 -6.590 6.975 1.00 0.00 6 SER A O 10
ATOM 10823 N N . GLY A 1 7 ? 2.949 -8.019 5.474 1.00 0.00 7 GLY A N 10
ATOM 10824 C CA . GLY A 1 7 ? 3.127 -7.099 4.365 1.00 0.00 7 GLY A CA 10
ATOM 10825 C C . GLY A 1 7 ? 1.836 -6.836 3.616 1.00 0.00 7 GLY A C 10
ATOM 10826 O O . GLY A 1 7 ? 1.149 -7.772 3.203 1.00 0.00 7 GLY A O 10
ATOM 10830 N N . ARG A 1 8 ? 1.503 -5.562 3.442 1.00 0.00 8 ARG A N 10
ATOM 10831 C CA . ARG A 1 8 ? 0.283 -5.181 2.740 1.00 0.00 8 ARG A CA 10
ATOM 10832 C C . ARG A 1 8 ? 0.604 -4.331 1.514 1.00 0.00 8 ARG A C 10
ATOM 10833 O O . ARG A 1 8 ? 1.745 -3.910 1.320 1.00 0.00 8 ARG A O 10
ATOM 10854 N N . ARG A 1 9 ? -0.409 -4.084 0.691 1.00 0.00 9 ARG A N 10
ATOM 10855 C CA . ARG A 1 9 ? -0.234 -3.287 -0.519 1.00 0.00 9 ARG A CA 10
ATOM 10856 C C . ARG A 1 9 ? -1.510 -2.520 -0.853 1.00 0.00 9 ARG A C 10
ATOM 10857 O O . ARG A 1 9 ? -2.606 -3.080 -0.831 1.00 0.00 9 ARG A O 10
ATOM 10878 N N . ALA A 1 10 ? -1.359 -1.237 -1.164 1.00 0.00 10 ALA A N 10
ATOM 10879 C CA . ALA A 1 10 ? -2.497 -0.394 -1.505 1.00 0.00 10 ALA A CA 10
ATOM 10880 C C . ALA A 1 10 ? -2.411 0.088 -2.948 1.00 0.00 10 ALA A C 10
ATOM 10881 O O . ALA A 1 10 ? -1.359 0.003 -3.581 1.00 0.00 10 ALA A O 10
ATOM 10888 N N . LYS A 1 11 ? -3.526 0.593 -3.466 1.00 0.00 11 LYS A N 10
ATOM 10889 C CA . LYS A 1 11 ? -3.578 1.088 -4.838 1.00 0.00 11 LYS A CA 10
ATOM 10890 C C . LYS A 1 11 ? -3.886 2.582 -4.864 1.00 0.00 11 LYS A C 10
ATOM 10891 O O . LYS A 1 11 ? -4.775 3.053 -4.156 1.00 0.00 11 LYS A O 10
ATOM 10910 N N . ALA A 1 12 ? -3.146 3.320 -5.684 1.00 0.00 12 ALA A N 10
ATOM 10911 C CA . ALA A 1 12 ? -3.343 4.760 -5.805 1.00 0.00 12 ALA A CA 10
ATOM 10912 C C . ALA A 1 12 ? -4.521 5.076 -6.722 1.00 0.00 12 ALA A C 10
ATOM 10913 O O . ALA A 1 12 ? -4.520 4.717 -7.899 1.00 0.00 12 ALA A O 10
ATOM 10920 N N . LEU A 1 13 ? -5.525 5.752 -6.173 1.00 0.00 13 LEU A N 10
ATOM 10921 C CA . LEU A 1 13 ? -6.710 6.118 -6.941 1.00 0.00 13 LEU A CA 10
ATOM 10922 C C . LEU A 1 13 ? -6.454 7.368 -7.777 1.00 0.00 13 LEU A C 10
ATOM 10923 O O . LEU A 1 13 ? -7.264 7.737 -8.628 1.00 0.00 13 LEU A O 10
ATOM 10939 N N . LEU A 1 14 ? -5.320 8.016 -7.530 1.00 0.00 14 LEU A N 10
ATOM 10940 C CA . LEU A 1 14 ? -4.954 9.224 -8.262 1.00 0.00 14 LEU A CA 10
ATOM 10941 C C . LEU A 1 14 ? -3.464 9.518 -8.116 1.00 0.00 14 LEU A C 10
ATOM 10942 O O . LEU A 1 14 ? -2.738 8.781 -7.451 1.00 0.00 14 LEU A O 10
ATOM 10958 N N . ASP A 1 15 ? -3.017 10.601 -8.741 1.00 0.00 15 ASP A N 10
ATOM 10959 C CA . ASP A 1 15 ? -1.616 10.996 -8.679 1.00 0.00 15 ASP A CA 10
ATOM 10960 C C . ASP A 1 15 ? -1.337 11.820 -7.427 1.00 0.00 15 ASP A C 10
ATOM 10961 O O . ASP A 1 15 ? -2.167 12.625 -7.003 1.00 0.00 15 ASP A O 10
ATOM 10970 N N . PHE A 1 16 ? -0.164 11.615 -6.836 1.00 0.00 16 PHE A N 10
ATOM 10971 C CA . PHE A 1 16 ? 0.222 12.336 -5.630 1.00 0.00 16 PHE A CA 10
ATOM 10972 C C . PHE A 1 16 ? 1.677 12.792 -5.712 1.00 0.00 16 PHE A C 10
ATOM 10973 O O . PHE A 1 16 ? 2.592 11.971 -5.763 1.00 0.00 16 PHE A O 10
ATOM 10990 N N . GLU A 1 17 ? 1.880 14.106 -5.723 1.00 0.00 17 GLU A N 10
ATOM 10991 C CA . GLU A 1 17 ? 3.222 14.669 -5.800 1.00 0.00 17 GLU A CA 10
ATOM 10992 C C . GLU A 1 17 ? 3.783 14.931 -4.404 1.00 0.00 17 GLU A C 10
ATOM 10993 O O . GLU A 1 17 ? 3.385 15.883 -3.733 1.00 0.00 17 GLU A O 10
ATOM 11005 N N . ARG A 1 18 ? 4.709 14.078 -3.977 1.00 0.00 18 ARG A N 10
ATOM 11006 C CA . ARG A 1 18 ? 5.324 14.216 -2.661 1.00 0.00 18 ARG A CA 10
ATOM 11007 C C . ARG A 1 18 ? 5.841 15.635 -2.448 1.00 0.00 18 ARG A C 10
ATOM 11008 O O . ARG A 1 18 ? 6.830 16.045 -3.059 1.00 0.00 18 ARG A O 10
ATOM 11029 N N . HIS A 1 19 ? 5.166 16.382 -1.581 1.00 0.00 19 HIS A N 10
ATOM 11030 C CA . HIS A 1 19 ? 5.558 17.755 -1.286 1.00 0.00 19 HIS A CA 10
ATOM 11031 C C . HIS A 1 19 ? 6.976 17.808 -0.725 1.00 0.00 19 HIS A C 10
ATOM 11032 O O . HIS A 1 19 ? 7.855 18.456 -1.294 1.00 0.00 19 HIS A O 10
ATOM 11047 N N . ASP A 1 20 ? 7.191 17.124 0.393 1.00 0.00 20 ASP A N 10
ATOM 11048 C CA . ASP A 1 20 ? 8.501 17.093 1.031 1.00 0.00 20 ASP A CA 10
ATOM 11049 C C . ASP A 1 20 ? 9.344 15.945 0.485 1.00 0.00 20 ASP A C 10
ATOM 11050 O O . ASP A 1 20 ? 8.829 14.862 0.204 1.00 0.00 20 ASP A O 10
ATOM 11059 N N . ASP A 1 21 ? 10.640 16.188 0.334 1.00 0.00 21 ASP A N 10
ATOM 11060 C CA . ASP A 1 21 ? 11.555 15.176 -0.179 1.00 0.00 21 ASP A CA 10
ATOM 11061 C C . ASP A 1 21 ? 11.298 13.826 0.486 1.00 0.00 21 ASP A C 10
ATOM 11062 O O . ASP A 1 21 ? 11.481 12.774 -0.131 1.00 0.00 21 ASP A O 10
ATOM 11071 N N . ASP A 1 22 ? 10.876 13.862 1.743 1.00 0.00 22 ASP A N 10
ATOM 11072 C CA . ASP A 1 22 ? 10.595 12.642 2.492 1.00 0.00 22 ASP A CA 10
ATOM 11073 C C . ASP A 1 22 ? 9.304 11.993 2.004 1.00 0.00 22 ASP A C 10
ATOM 11074 O O . ASP A 1 22 ? 9.252 10.783 1.786 1.00 0.00 22 ASP A O 10
ATOM 11083 N N . GLU A 1 23 ? 8.265 12.803 1.837 1.00 0.00 23 GLU A N 10
ATOM 11084 C CA . GLU A 1 23 ? 6.973 12.306 1.378 1.00 0.00 23 GLU A CA 10
ATOM 11085 C C . GLU A 1 23 ? 7.148 11.330 0.218 1.00 0.00 23 GLU A C 10
ATOM 11086 O O . GLU A 1 23 ? 8.136 11.388 -0.516 1.00 0.00 23 GLU A O 10
ATOM 11098 N N . LEU A 1 24 ? 6.183 10.431 0.058 1.00 0.00 24 LEU A N 10
ATOM 11099 C CA . LEU A 1 24 ? 6.230 9.440 -1.011 1.00 0.00 2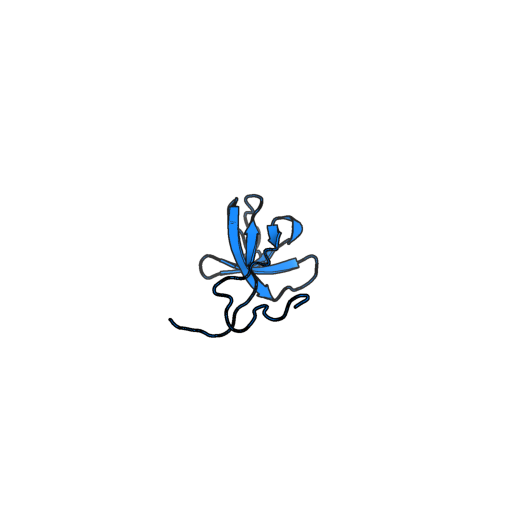4 LEU A CA 10
ATOM 11100 C C . LEU A 1 24 ? 5.216 9.768 -2.102 1.00 0.00 24 LEU A C 10
ATOM 11101 O O . LEU A 1 24 ? 4.009 9.783 -1.858 1.00 0.00 24 LEU A O 10
ATOM 11117 N N . GLY A 1 25 ? 5.714 10.029 -3.307 1.00 0.00 25 GLY A N 10
ATOM 11118 C CA . GLY A 1 25 ? 4.837 10.353 -4.418 1.00 0.00 25 GLY A CA 10
ATOM 11119 C C . GLY A 1 25 ? 4.574 9.159 -5.315 1.00 0.00 25 GLY A C 10
ATOM 11120 O O . GLY A 1 25 ? 5.482 8.381 -5.606 1.00 0.00 25 GLY A O 10
ATOM 11124 N N . PHE A 1 26 ? 3.327 9.013 -5.751 1.00 0.00 26 PHE A N 10
ATOM 11125 C CA . PHE A 1 26 ? 2.947 7.904 -6.618 1.00 0.00 26 PHE A CA 10
ATOM 11126 C C . PHE A 1 26 ? 2.089 8.392 -7.782 1.00 0.00 26 PHE A C 10
ATOM 11127 O O . PHE A 1 26 ? 1.831 9.588 -7.918 1.00 0.00 26 PHE A O 10
ATOM 11144 N N . ARG A 1 27 ? 1.652 7.458 -8.620 1.00 0.00 27 ARG A N 10
ATOM 11145 C CA . ARG A 1 27 ? 0.826 7.792 -9.773 1.00 0.00 27 ARG A CA 10
ATOM 11146 C C . ARG A 1 27 ? -0.492 7.022 -9.740 1.00 0.00 27 ARG A C 10
ATOM 11147 O O . ARG A 1 27 ? -0.649 6.073 -8.972 1.00 0.00 27 ARG A O 10
ATOM 11168 N N . LYS A 1 28 ? -1.436 7.439 -10.578 1.00 0.00 28 LYS A N 10
ATOM 11169 C CA . LYS A 1 28 ? -2.739 6.789 -10.646 1.00 0.00 28 LYS A CA 10
ATOM 11170 C C . LYS A 1 28 ? -2.598 5.330 -11.066 1.00 0.00 28 LYS A C 10
ATOM 11171 O O . LYS A 1 28 ? -1.852 5.010 -11.990 1.00 0.00 28 LYS A O 10
ATOM 11190 N N . ASN A 1 29 ? -3.322 4.449 -10.382 1.00 0.00 29 ASN A N 10
ATOM 11191 C CA . ASN A 1 29 ? -3.278 3.024 -10.685 1.00 0.00 29 ASN A CA 10
ATOM 11192 C C . ASN A 1 29 ? -1.884 2.456 -10.435 1.00 0.00 29 ASN A C 10
ATOM 11193 O O . ASN A 1 29 ? -1.366 1.677 -11.236 1.00 0.00 29 ASN A O 10
ATOM 11204 N N . ASP A 1 30 ? -1.281 2.853 -9.320 1.00 0.00 30 ASP A N 10
ATOM 11205 C CA . ASP A 1 30 ? 0.051 2.384 -8.961 1.00 0.00 30 ASP A CA 10
ATOM 11206 C C . ASP A 1 30 ? 0.024 1.625 -7.638 1.00 0.00 30 ASP A C 10
ATOM 11207 O O . ASP A 1 30 ? -0.770 1.937 -6.749 1.00 0.00 30 ASP A O 10
ATOM 11216 N N . ILE A 1 31 ? 0.893 0.627 -7.514 1.00 0.00 31 ILE A N 10
ATOM 11217 C CA . ILE A 1 31 ? 0.968 -0.176 -6.300 1.00 0.00 31 ILE A CA 10
ATOM 11218 C C . ILE A 1 31 ? 2.087 0.311 -5.388 1.00 0.00 31 ILE A C 10
ATOM 11219 O O . ILE A 1 31 ? 3.221 0.505 -5.828 1.00 0.00 31 ILE A O 10
ATOM 11235 N N . ILE A 1 32 ? 1.762 0.506 -4.114 1.00 0.00 32 ILE A N 10
ATOM 11236 C CA . ILE A 1 32 ? 2.742 0.968 -3.139 1.00 0.00 32 ILE A CA 10
ATOM 11237 C C . ILE A 1 32 ? 2.790 0.041 -1.928 1.00 0.00 32 ILE A C 10
ATOM 11238 O O . ILE A 1 32 ? 1.767 -0.234 -1.300 1.00 0.00 32 ILE A O 10
ATOM 11254 N N . THR A 1 33 ? 3.987 -0.438 -1.604 1.00 0.00 33 THR A N 10
ATOM 11255 C CA . THR A 1 33 ? 4.171 -1.333 -0.468 1.00 0.00 33 THR A CA 10
ATOM 11256 C C . THR A 1 33 ? 3.971 -0.595 0.851 1.00 0.00 33 THR A C 10
ATOM 11257 O O . THR A 1 33 ? 4.417 0.541 1.011 1.00 0.00 33 THR A O 10
ATOM 11268 N N . ILE A 1 34 ? 3.299 -1.248 1.794 1.00 0.00 34 ILE A N 10
ATOM 11269 C CA . ILE A 1 34 ? 3.042 -0.655 3.099 1.00 0.00 34 ILE A CA 10
ATOM 11270 C C . ILE A 1 34 ? 4.001 -1.202 4.150 1.00 0.00 34 ILE A C 10
ATOM 11271 O O . ILE A 1 34 ? 3.922 -2.371 4.531 1.00 0.00 34 ILE A O 10
ATOM 11287 N N . ILE A 1 35 ? 4.909 -0.350 4.617 1.00 0.00 35 ILE A N 10
ATOM 11288 C CA . ILE A 1 35 ? 5.882 -0.747 5.625 1.00 0.00 35 ILE A CA 10
ATOM 11289 C C . ILE A 1 35 ? 5.327 -0.554 7.032 1.00 0.00 35 ILE A C 10
ATOM 11290 O O . ILE A 1 35 ? 5.136 -1.518 7.773 1.00 0.00 35 ILE A O 10
ATOM 11306 N N . SER A 1 36 ? 5.066 0.699 7.393 1.00 0.00 36 SER A N 10
ATOM 11307 C CA . SER A 1 36 ? 4.532 1.020 8.711 1.00 0.00 36 SER A CA 10
ATOM 11308 C C . SER A 1 36 ? 3.273 1.873 8.595 1.00 0.00 36 SER A C 10
ATOM 11309 O O . SER A 1 36 ? 2.903 2.305 7.504 1.00 0.00 36 SER A O 10
ATOM 11317 N N . GLN A 1 37 ? 2.622 2.113 9.728 1.00 0.00 37 GLN A N 10
ATOM 11318 C CA . GLN A 1 37 ? 1.404 2.914 9.753 1.00 0.00 37 GLN A CA 10
ATOM 11319 C C . GLN A 1 37 ? 1.464 3.962 10.861 1.00 0.00 37 GLN A C 10
ATOM 11320 O O . GLN A 1 37 ? 0.885 3.784 11.931 1.00 0.00 37 GLN A O 10
ATOM 11334 N N . LYS A 1 38 ? 2.172 5.055 10.596 1.00 0.00 38 LYS A N 10
ATOM 11335 C CA . LYS A 1 38 ? 2.310 6.133 11.569 1.00 0.00 38 LYS A CA 10
ATOM 11336 C C . LYS A 1 38 ? 0.965 6.462 12.209 1.00 0.00 38 LYS A C 10
ATOM 11337 O O . LYS A 1 38 ? 0.768 6.251 13.405 1.00 0.00 38 LYS A O 10
ATOM 11356 N N . ASP A 1 39 ? 0.042 6.979 11.405 1.00 0.00 39 ASP A N 10
ATOM 11357 C CA . ASP A 1 39 ? -1.285 7.336 11.891 1.00 0.00 39 ASP A CA 10
ATOM 11358 C C . ASP A 1 39 ? -2.369 6.655 11.062 1.00 0.00 39 ASP A C 10
ATOM 11359 O O . ASP A 1 39 ? -2.139 6.278 9.913 1.00 0.00 39 ASP A O 10
ATOM 11368 N N . GLU A 1 40 ? -3.550 6.501 11.654 1.00 0.00 40 GLU A N 10
ATOM 11369 C CA . GLU A 1 40 ? -4.669 5.864 10.969 1.00 0.00 40 GLU A CA 10
ATOM 11370 C C . GLU A 1 40 ? -4.921 6.520 9.613 1.00 0.00 40 GLU A C 10
ATOM 11371 O O . GLU A 1 40 ? -5.602 5.955 8.756 1.00 0.00 40 GLU A O 10
ATOM 11383 N N . HIS A 1 41 ? -4.368 7.714 9.428 1.00 0.00 41 HIS A N 10
ATOM 11384 C CA . HIS A 1 41 ? -4.534 8.447 8.178 1.00 0.00 41 HIS A CA 10
ATOM 11385 C C . HIS A 1 41 ? -3.233 8.460 7.380 1.00 0.00 41 HIS A C 10
ATOM 11386 O O . HIS A 1 41 ? -3.220 8.143 6.190 1.00 0.00 41 HIS A O 10
ATOM 11401 N N . CYS A 1 42 ? -2.143 8.829 8.042 1.00 0.00 42 CYS A N 10
ATOM 11402 C CA . CYS A 1 42 ? -0.837 8.886 7.395 1.00 0.00 42 CYS A CA 10
ATOM 11403 C C . CYS A 1 42 ? -0.124 7.540 7.490 1.00 0.00 42 CYS A C 10
ATOM 11404 O O . CYS A 1 42 ? 0.184 7.065 8.584 1.00 0.00 42 CYS A O 10
ATOM 11412 N N . TRP A 1 43 ? 0.134 6.931 6.339 1.00 0.00 43 TRP A N 10
ATOM 11413 C CA . TRP A 1 43 ? 0.809 5.639 6.293 1.00 0.00 43 TRP A CA 10
ATOM 11414 C C . TRP A 1 43 ? 2.158 5.754 5.592 1.00 0.00 43 TRP A C 10
ATOM 11415 O O . TRP A 1 43 ? 2.364 6.643 4.766 1.00 0.00 43 TRP A O 10
ATOM 11436 N N . VAL A 1 44 ? 3.073 4.849 5.926 1.00 0.00 44 VAL A N 10
ATOM 11437 C CA . VAL A 1 44 ? 4.402 4.849 5.326 1.00 0.00 44 VAL A CA 10
ATOM 11438 C C . VAL A 1 44 ? 4.615 3.612 4.461 1.00 0.00 44 VAL A C 10
ATOM 11439 O O . VAL A 1 44 ? 4.550 2.484 4.946 1.00 0.00 44 VAL A O 10
ATOM 11452 N N . GLY A 1 45 ? 4.869 3.834 3.174 1.00 0.00 45 GLY A N 10
ATOM 11453 C CA . GLY A 1 45 ? 5.087 2.728 2.260 1.00 0.00 45 GLY A CA 10
ATOM 11454 C C . GLY A 1 45 ? 6.398 2.845 1.509 1.00 0.00 45 GLY A C 10
ATOM 11455 O O . GLY A 1 45 ? 7.233 3.688 1.837 1.00 0.00 45 GLY A O 10
ATOM 11459 N N . GLU A 1 46 ? 6.581 1.998 0.502 1.00 0.00 46 GLU A N 10
ATOM 11460 C CA . GLU A 1 46 ? 7.802 2.011 -0.295 1.00 0.00 46 GLU A CA 10
ATOM 11461 C C . GLU A 1 46 ? 7.479 2.002 -1.785 1.00 0.00 46 GLU A C 10
ATOM 11462 O O . GLU A 1 46 ? 6.655 1.211 -2.249 1.00 0.00 46 GLU A O 10
ATOM 11474 N N . LEU A 1 47 ? 8.133 2.885 -2.532 1.00 0.00 47 LEU A N 10
ATOM 11475 C CA . LEU A 1 47 ? 7.916 2.979 -3.972 1.00 0.00 47 LEU A CA 10
ATOM 11476 C C . LEU A 1 47 ? 8.995 3.834 -4.630 1.00 0.00 47 LEU A C 10
ATOM 11477 O O . LEU A 1 47 ? 9.523 4.762 -4.020 1.00 0.00 47 LEU A O 10
ATOM 11493 N N . ASN A 1 48 ? 9.315 3.514 -5.879 1.00 0.00 48 ASN A N 10
ATOM 11494 C CA . ASN A 1 48 ? 10.330 4.252 -6.622 1.00 0.00 48 ASN A CA 10
ATOM 11495 C C . ASN A 1 48 ? 11.650 4.279 -5.858 1.00 0.00 48 ASN A C 10
ATOM 11496 O O . ASN A 1 48 ? 12.463 5.185 -6.035 1.00 0.00 48 ASN A O 10
ATOM 11507 N N . GLY A 1 49 ? 11.856 3.279 -5.006 1.00 0.00 49 GLY A N 10
ATOM 11508 C CA . GLY A 1 49 ? 13.079 3.206 -4.229 1.00 0.00 49 GLY A CA 10
ATOM 11509 C C . GLY A 1 49 ? 13.116 4.227 -3.109 1.00 0.00 49 GLY A C 10
ATOM 11510 O O . GLY A 1 49 ? 14.185 4.557 -2.594 1.00 0.00 49 GLY A O 10
ATOM 11514 N N . LEU A 1 50 ? 11.946 4.730 -2.732 1.00 0.00 50 LEU A N 10
ATOM 11515 C CA . LEU A 1 50 ? 11.848 5.721 -1.666 1.00 0.00 50 LEU A CA 10
ATOM 11516 C C . LEU A 1 50 ? 10.934 5.229 -0.547 1.00 0.00 50 LEU A C 10
ATOM 11517 O O . LEU A 1 50 ? 10.094 4.355 -0.759 1.00 0.00 50 LEU A O 10
ATOM 11533 N N . ARG A 1 51 ? 11.103 5.799 0.642 1.00 0.00 51 ARG A N 10
ATOM 11534 C CA . ARG A 1 51 ? 10.293 5.420 1.793 1.00 0.00 51 ARG A CA 10
ATOM 11535 C C . ARG A 1 51 ? 9.841 6.653 2.571 1.00 0.00 51 ARG A C 10
ATOM 11536 O O . ARG A 1 51 ? 10.640 7.295 3.252 1.00 0.00 51 ARG A O 10
ATOM 11557 N N . GLY A 1 52 ? 8.557 6.978 2.463 1.00 0.00 52 GLY A N 10
ATOM 11558 C CA . GLY A 1 52 ? 8.023 8.132 3.161 1.00 0.00 52 GLY A CA 10
ATOM 11559 C C . GLY A 1 52 ? 6.572 7.948 3.562 1.00 0.00 52 GLY A C 10
ATOM 11560 O O . GLY A 1 52 ? 6.031 6.847 3.467 1.00 0.00 52 GLY A O 10
ATOM 11564 N N . TRP A 1 53 ? 5.944 9.027 4.012 1.00 0.00 53 TRP A N 10
ATOM 11565 C CA . TRP A 1 53 ? 4.548 8.978 4.431 1.00 0.00 53 TRP A CA 10
ATOM 11566 C C . TRP A 1 53 ? 3.629 9.486 3.324 1.00 0.00 53 TRP A C 10
ATOM 11567 O O . TRP A 1 53 ? 4.075 10.157 2.393 1.00 0.00 53 TRP A O 10
ATOM 11588 N N . PHE A 1 54 ? 2.344 9.162 3.431 1.00 0.00 54 PHE A N 10
ATOM 11589 C CA . PHE A 1 54 ? 1.364 9.584 2.439 1.00 0.00 54 PHE A CA 10
ATOM 11590 C C . PHE A 1 54 ? -0.057 9.379 2.956 1.00 0.00 54 PHE A C 10
ATOM 11591 O O . PHE A 1 54 ? -0.322 8.516 3.793 1.00 0.00 54 PHE A O 10
ATOM 11608 N N . PRO A 1 55 ? -0.994 10.193 2.448 1.00 0.00 55 PRO A N 10
ATOM 11609 C CA . PRO A 1 55 ? -2.404 10.121 2.843 1.00 0.00 55 PRO A CA 10
ATOM 11610 C C . PRO A 1 55 ? -3.086 8.856 2.333 1.00 0.00 55 PRO A C 10
ATOM 11611 O O . PRO A 1 55 ? -3.120 8.600 1.130 1.00 0.00 55 PRO A O 10
ATOM 11622 N N . ALA A 1 56 ? -3.627 8.068 3.257 1.00 0.00 56 ALA A N 10
ATOM 11623 C CA . ALA A 1 56 ? -4.310 6.831 2.900 1.00 0.00 56 ALA A CA 10
ATOM 11624 C C . ALA A 1 56 ? -5.589 7.115 2.122 1.00 0.00 56 ALA A C 10
ATOM 11625 O O . ALA A 1 56 ? -6.034 6.298 1.315 1.00 0.00 56 ALA A O 10
ATOM 11632 N N . LYS A 1 57 ? -6.182 8.278 2.370 1.00 0.00 57 LYS A N 10
ATOM 11633 C CA . LYS A 1 57 ? -7.412 8.672 1.693 1.00 0.00 57 LYS A CA 10
ATOM 11634 C C . LYS A 1 57 ? -7.182 8.826 0.193 1.00 0.00 57 LYS A C 10
ATOM 11635 O O . LYS A 1 57 ? -8.129 8.989 -0.576 1.00 0.00 57 LYS A O 10
ATOM 11654 N N . PHE A 1 58 ? -5.919 8.773 -0.216 1.00 0.00 58 PHE A N 10
ATOM 11655 C CA . PHE A 1 58 ? -5.564 8.907 -1.625 1.00 0.00 58 PHE A CA 10
ATOM 11656 C C . PHE A 1 58 ? -5.467 7.538 -2.293 1.00 0.00 58 PHE A C 10
ATOM 11657 O O . PHE A 1 58 ? -5.613 7.417 -3.509 1.00 0.00 58 PHE A O 10
ATOM 11674 N N . VAL A 1 59 ? -5.220 6.510 -1.487 1.00 0.00 59 VAL A N 10
ATOM 11675 C CA . VAL A 1 59 ? -5.103 5.149 -1.999 1.00 0.00 59 VAL A CA 10
ATOM 11676 C C . VAL A 1 59 ? -6.143 4.232 -1.364 1.00 0.00 59 VAL A C 10
ATOM 11677 O O . VAL A 1 59 ? -6.854 4.629 -0.442 1.00 0.00 59 VAL A O 10
ATOM 11690 N N . GLU A 1 60 ? -6.224 3.004 -1.866 1.00 0.00 60 GLU A N 10
ATOM 11691 C CA . GLU A 1 60 ? -7.179 2.030 -1.348 1.00 0.00 60 GLU A CA 10
ATOM 11692 C C . GLU A 1 60 ? -6.481 0.723 -0.987 1.00 0.00 60 GLU A C 10
ATOM 11693 O O . GLU A 1 60 ? -5.712 0.178 -1.779 1.00 0.00 60 GLU A O 10
ATOM 11705 N N . VAL A 1 61 ? -6.753 0.226 0.214 1.00 0.00 61 VAL A N 10
ATOM 11706 C CA . VAL A 1 61 ? -6.153 -1.019 0.682 1.00 0.00 61 VAL A CA 10
ATOM 11707 C C . VAL A 1 61 ? -6.680 -2.213 -0.106 1.00 0.00 61 VAL A C 10
ATOM 11708 O O . VAL A 1 61 ? -7.814 -2.201 -0.586 1.00 0.00 61 VAL A O 10
ATOM 11721 N N . LEU A 1 62 ? -5.850 -3.243 -0.234 1.00 0.00 62 LEU A N 10
ATOM 11722 C CA . LEU A 1 62 ? -6.231 -4.446 -0.964 1.00 0.00 62 LEU A CA 10
ATOM 11723 C C . LEU A 1 62 ? -6.077 -5.686 -0.087 1.00 0.00 62 LEU A C 10
ATOM 11724 O O . LEU A 1 62 ? -4.977 -6.008 0.361 1.00 0.00 62 LEU A O 10
ATOM 11740 N N . ASP A 1 63 ? -7.186 -6.377 0.151 1.00 0.00 63 ASP A N 10
ATOM 11741 C CA . ASP A 1 63 ? -7.173 -7.583 0.970 1.00 0.00 63 ASP A CA 10
ATOM 11742 C C . ASP A 1 63 ? -7.079 -8.832 0.098 1.00 0.00 63 ASP A C 10
ATOM 11743 O O . ASP A 1 63 ? -8.090 -9.454 -0.224 1.00 0.00 63 ASP A O 10
ATOM 11752 N N . GLU A 1 64 ? -5.855 -9.192 -0.279 1.00 0.00 64 GLU A N 10
ATOM 11753 C CA . GLU A 1 64 ? -5.629 -10.364 -1.115 1.00 0.00 64 GLU A CA 10
ATOM 11754 C C . GLU A 1 64 ? -5.878 -11.649 -0.330 1.00 0.00 64 GLU A C 10
ATOM 11755 O O . GLU A 1 64 ? -4.952 -12.242 0.221 1.00 0.00 64 GLU A O 10
ATOM 11767 N N . ARG A 1 65 ? -7.136 -12.072 -0.283 1.00 0.00 65 ARG A N 10
ATOM 11768 C CA . ARG A 1 65 ? -7.510 -13.284 0.436 1.00 0.00 65 ARG A CA 10
ATOM 11769 C C . ARG A 1 65 ? -8.057 -14.338 -0.523 1.00 0.00 65 ARG A C 10
ATOM 11770 O O . ARG A 1 65 ? -8.947 -14.060 -1.325 1.00 0.00 65 ARG A O 10
ATOM 11791 N N . SER A 1 66 ? -7.517 -15.550 -0.432 1.00 0.00 66 SER A N 10
ATOM 11792 C CA . SER A 1 66 ? -7.948 -16.645 -1.293 1.00 0.00 66 SER A CA 10
ATOM 11793 C C . SER A 1 66 ? -8.241 -17.897 -0.475 1.00 0.00 66 SER A C 10
ATOM 11794 O O . SER A 1 66 ? -7.388 -18.382 0.269 1.00 0.00 66 SER A O 10
ATOM 11802 N N . LYS A 1 67 ? -9.456 -18.419 -0.617 1.00 0.00 67 LYS A N 10
ATOM 11803 C CA . LYS A 1 67 ? -9.864 -19.615 0.109 1.00 0.00 67 LYS A CA 10
ATOM 11804 C C . LYS A 1 67 ? -10.909 -20.399 -0.680 1.00 0.00 67 LYS A C 10
ATOM 11805 O O . LYS A 1 67 ? -11.292 -20.004 -1.781 1.00 0.00 67 LYS A O 10
ATOM 11824 N N . GLU A 1 68 ? -11.364 -21.510 -0.110 1.00 0.00 68 GLU A N 10
ATOM 11825 C CA . GLU A 1 68 ? -12.365 -22.347 -0.761 1.00 0.00 68 GLU A CA 10
ATOM 11826 C C . GLU A 1 68 ? -13.640 -22.419 0.073 1.00 0.00 68 GLU A C 10
ATOM 11827 O O . GLU A 1 68 ? -13.600 -22.320 1.300 1.00 0.00 68 GLU A O 10
ATOM 11839 N N . TYR A 1 69 ? -14.772 -22.592 -0.601 1.00 0.00 69 TYR A N 10
ATOM 11840 C CA . TYR A 1 69 ? -16.060 -22.674 0.076 1.00 0.00 69 TYR A CA 10
ATOM 11841 C C . TYR A 1 69 ? -16.436 -24.125 0.359 1.00 0.00 69 TYR A C 10
ATOM 11842 O O . TYR A 1 69 ? -16.288 -24.994 -0.500 1.00 0.00 69 TYR A O 10
ATOM 11860 N N . SER A 1 70 ? -16.924 -24.380 1.568 1.00 0.00 70 SER A N 10
ATOM 11861 C CA . SER A 1 70 ? -17.319 -25.725 1.967 1.00 0.00 70 SER A CA 10
ATOM 11862 C C . SER A 1 70 ? -18.143 -26.397 0.871 1.00 0.00 70 SER A C 10
ATOM 11863 O O . SER A 1 70 ? -18.637 -25.735 -0.042 1.00 0.00 70 SER A O 10
ATOM 11871 N N . ILE A 1 71 ? -18.285 -27.712 0.970 1.00 0.00 71 ILE A N 10
ATOM 11872 C CA . ILE A 1 71 ? -19.050 -28.474 -0.011 1.00 0.00 71 ILE A CA 10
ATOM 11873 C C . ILE A 1 71 ? -20.395 -27.813 -0.290 1.00 0.00 71 ILE A C 10
ATOM 11874 O O . ILE A 1 71 ? -21.368 -28.036 0.428 1.00 0.00 71 ILE A O 10
ATOM 11890 N N . ALA A 1 72 ? -20.442 -27.002 -1.341 1.00 0.00 72 ALA A N 10
ATOM 11891 C CA . ALA A 1 72 ? -21.670 -26.313 -1.721 1.00 0.00 72 ALA A CA 10
ATOM 11892 C C . ALA A 1 72 ? -22.330 -26.985 -2.919 1.00 0.00 72 ALA A C 10
ATOM 11893 O O . ALA A 1 72 ? -21.690 -27.743 -3.648 1.00 0.00 72 ALA A O 10
ATOM 11900 N N . SER A 1 73 ? -23.614 -26.705 -3.115 1.00 0.00 73 SER A N 10
ATOM 11901 C CA . SER A 1 73 ? -24.363 -27.288 -4.223 1.00 0.00 73 SER A CA 10
ATOM 11902 C C . SER A 1 73 ? -23.529 -27.293 -5.499 1.00 0.00 73 SER A C 10
ATOM 11903 O O . SER A 1 73 ? -23.468 -28.296 -6.211 1.00 0.00 73 SER A O 10
ATOM 11911 N N . GLY A 1 74 ? -22.886 -26.165 -5.784 1.00 0.00 74 GLY A N 10
ATOM 11912 C CA . GLY A 1 74 ? -22.062 -26.060 -6.974 1.00 0.00 74 GLY A CA 10
ATOM 11913 C C . GLY A 1 74 ? -21.814 -24.621 -7.383 1.00 0.00 74 GLY A C 10
ATOM 11914 O O . GLY A 1 74 ? -22.502 -24.071 -8.242 1.00 0.00 74 GLY A O 10
ATOM 11918 N N . PRO A 1 75 ? -20.812 -23.989 -6.757 1.00 0.00 75 PRO A N 10
ATOM 11919 C CA . PRO A 1 75 ? -20.453 -22.596 -7.043 1.00 0.00 75 PRO A CA 10
ATOM 11920 C C . PRO A 1 75 ? -19.827 -22.431 -8.422 1.00 0.00 75 PRO A C 10
ATOM 11921 O O . PRO A 1 75 ? -18.676 -22.808 -8.640 1.00 0.00 75 PRO A O 10
ATOM 11932 N N . SER A 1 76 ? -20.590 -21.863 -9.351 1.00 0.00 76 SER A N 10
ATOM 11933 C CA . SER A 1 76 ? -20.110 -21.651 -10.712 1.00 0.00 76 SER A CA 10
ATOM 11934 C C . SER A 1 76 ? -20.336 -20.207 -11.148 1.00 0.00 76 SER A C 10
ATOM 11935 O O . SER A 1 76 ? -21.045 -19.450 -10.486 1.00 0.00 76 SER A O 10
ATOM 11943 N N . SER A 1 77 ? -19.729 -19.833 -12.270 1.00 0.00 77 SER A N 10
ATOM 11944 C CA . SER A 1 77 ? -19.861 -18.479 -12.796 1.00 0.00 77 SER A CA 10
ATOM 11945 C C . SER A 1 77 ? -20.570 -18.488 -14.148 1.00 0.00 77 SER A C 10
ATOM 11946 O O . SER A 1 77 ? -20.253 -19.293 -15.021 1.00 0.00 77 SER A O 10
ATOM 11954 N N . GLY A 1 78 ? -21.532 -17.583 -14.310 1.00 0.00 78 GLY A N 10
ATOM 11955 C CA . GLY A 1 78 ? -22.270 -17.502 -15.556 1.00 0.00 78 GLY A CA 10
ATOM 11956 C C . GLY A 1 78 ? -21.536 -16.705 -16.616 1.00 0.00 78 GLY A C 10
ATOM 11957 O O . GLY A 1 78 ? -20.309 -16.609 -16.589 1.00 0.00 78 GLY A O 10
ATOM 11961 N N . GLY A 1 1 ? 8.658 -20.529 8.075 1.00 0.00 1 GLY A N 11
ATOM 11962 C CA . GLY A 1 1 ? 9.324 -19.385 8.668 1.00 0.00 1 GLY A CA 11
ATOM 11963 C C . GLY A 1 1 ? 8.669 -18.936 9.959 1.00 0.00 1 GLY A C 11
ATOM 11964 O O . GLY A 1 1 ? 7.493 -18.570 9.974 1.00 0.00 1 GLY A O 11
ATOM 11968 N N . SER A 1 2 ? 9.429 -18.968 11.049 1.00 0.00 2 SER A N 11
ATOM 11969 C CA . SER A 1 2 ? 8.913 -18.567 12.352 1.00 0.00 2 SER A CA 11
ATOM 11970 C C . SER A 1 2 ? 8.288 -17.178 12.286 1.00 0.00 2 SER A C 11
ATOM 11971 O O . SER A 1 2 ? 7.133 -16.985 12.666 1.00 0.00 2 SER A O 11
ATOM 11979 N N . SER A 1 3 ? 9.060 -16.211 11.801 1.00 0.00 3 SER A N 11
ATOM 11980 C CA . SER A 1 3 ? 8.584 -14.837 11.686 1.00 0.00 3 SER A CA 11
ATOM 11981 C C . SER A 1 3 ? 7.329 -14.767 10.823 1.00 0.00 3 SER A C 11
ATOM 11982 O O . SER A 1 3 ? 7.060 -15.663 10.024 1.00 0.00 3 SER A O 11
ATOM 11990 N N . GLY A 1 4 ? 6.561 -13.693 10.990 1.00 0.00 4 GLY A N 11
ATOM 11991 C CA . GLY A 1 4 ? 5.342 -13.524 10.222 1.00 0.00 4 GLY A CA 11
ATOM 11992 C C . GLY A 1 4 ? 4.909 -12.075 10.134 1.00 0.00 4 GLY A C 11
ATOM 11993 O O . GLY A 1 4 ? 3.755 -11.748 10.413 1.00 0.00 4 GLY A O 11
ATOM 11997 N N . SER A 1 5 ? 5.835 -11.204 9.747 1.00 0.00 5 SER A N 11
ATOM 11998 C CA . SER A 1 5 ? 5.542 -9.781 9.631 1.00 0.00 5 SER A CA 11
ATOM 11999 C C . SER A 1 5 ? 4.263 -9.552 8.830 1.00 0.00 5 SER A C 11
ATOM 12000 O O . SER A 1 5 ? 3.728 -10.475 8.218 1.00 0.00 5 SER A O 11
ATOM 12008 N N . SER A 1 6 ? 3.780 -8.314 8.839 1.00 0.00 6 SER A N 11
ATOM 12009 C CA . SER A 1 6 ? 2.562 -7.963 8.118 1.00 0.00 6 SER A CA 11
ATOM 12010 C C . SER A 1 6 ? 2.876 -7.061 6.929 1.00 0.00 6 SER A C 11
ATOM 12011 O O . SER A 1 6 ? 3.375 -5.949 7.093 1.00 0.00 6 SER A O 11
ATOM 12019 N N . GLY A 1 7 ? 2.579 -7.550 5.728 1.00 0.00 7 GLY A N 11
ATOM 12020 C CA . GLY A 1 7 ? 2.836 -6.775 4.527 1.00 0.00 7 GLY A CA 11
ATOM 12021 C C . GLY A 1 7 ? 1.581 -6.537 3.711 1.00 0.00 7 GLY A C 11
ATOM 12022 O O . GLY A 1 7 ? 0.868 -7.479 3.364 1.00 0.00 7 GLY A O 11
ATOM 12026 N N . ARG A 1 8 ? 1.307 -5.273 3.407 1.00 0.00 8 ARG A N 11
ATOM 12027 C CA . ARG A 1 8 ? 0.127 -4.913 2.629 1.00 0.00 8 ARG A CA 11
ATOM 12028 C C . ARG A 1 8 ? 0.504 -4.027 1.446 1.00 0.00 8 ARG A C 11
ATOM 12029 O O . ARG A 1 8 ? 1.653 -3.602 1.318 1.00 0.00 8 ARG A O 11
ATOM 12050 N N . ARG A 1 9 ? -0.469 -3.753 0.583 1.00 0.00 9 ARG A N 11
ATOM 12051 C CA . ARG A 1 9 ? -0.237 -2.920 -0.590 1.00 0.00 9 ARG A CA 11
ATOM 12052 C C . ARG A 1 9 ? -1.467 -2.071 -0.905 1.00 0.00 9 ARG A C 11
ATOM 12053 O O . ARG A 1 9 ? -2.583 -2.583 -0.979 1.00 0.00 9 ARG A O 11
ATOM 12074 N N . ALA A 1 10 ? -1.252 -0.773 -1.087 1.00 0.00 10 ALA A N 11
ATOM 12075 C CA . ALA A 1 10 ? -2.341 0.146 -1.396 1.00 0.00 10 ALA A CA 11
ATOM 12076 C C . ALA A 1 10 ? -2.260 0.629 -2.840 1.00 0.00 10 ALA A C 11
ATOM 12077 O O . ALA A 1 10 ? -1.174 0.878 -3.362 1.00 0.00 10 ALA A O 11
ATOM 12084 N N . LYS A 1 11 ? -3.416 0.759 -3.481 1.00 0.00 11 LYS A N 11
ATOM 12085 C CA . LYS A 1 11 ? -3.477 1.212 -4.865 1.00 0.00 11 LYS A CA 11
ATOM 12086 C C . LYS A 1 11 ? -3.828 2.695 -4.936 1.00 0.00 11 LYS A C 11
ATOM 12087 O O . LYS A 1 11 ? -4.833 3.132 -4.377 1.00 0.00 11 LYS A O 11
ATOM 12106 N N . ALA A 1 12 ? -2.993 3.464 -5.629 1.00 0.00 12 ALA A N 11
ATOM 12107 C CA . ALA A 1 12 ? -3.217 4.897 -5.776 1.00 0.00 12 ALA A CA 11
ATOM 12108 C C . ALA A 1 12 ? -4.437 5.174 -6.647 1.00 0.00 12 ALA A C 11
ATOM 12109 O O . ALA A 1 12 ? -4.485 4.777 -7.813 1.00 0.00 12 ALA A O 11
ATOM 12116 N N . LEU A 1 13 ? -5.422 5.858 -6.075 1.00 0.00 13 LEU A N 11
ATOM 12117 C CA . LEU A 1 13 ? -6.644 6.189 -6.799 1.00 0.00 13 LEU A CA 11
ATOM 12118 C C . LEU A 1 13 ? -6.422 7.377 -7.729 1.00 0.00 13 LEU A C 11
ATOM 12119 O O . LEU A 1 13 ? -7.236 7.650 -8.612 1.00 0.00 13 LEU A O 11
ATOM 12135 N N . LEU A 1 14 ? -5.313 8.080 -7.527 1.00 0.00 14 LEU A N 11
ATOM 12136 C CA . LEU A 1 14 ? -4.980 9.240 -8.348 1.00 0.00 14 LEU A CA 11
ATOM 12137 C C . LEU A 1 14 ? -3.482 9.523 -8.310 1.00 0.00 14 LEU A C 11
ATOM 12138 O O . LEU A 1 14 ? -2.725 8.823 -7.637 1.00 0.00 14 LEU A O 11
ATOM 12154 N N . ASP A 1 15 ? -3.062 10.553 -9.035 1.00 0.00 15 ASP A N 11
ATOM 12155 C CA . ASP A 1 15 ? -1.655 10.931 -9.082 1.00 0.00 15 ASP A CA 11
ATOM 12156 C C . ASP A 1 15 ? -1.303 11.865 -7.927 1.00 0.00 15 ASP A C 11
ATOM 12157 O O . ASP A 1 15 ? -1.631 13.051 -7.953 1.00 0.00 15 ASP A O 11
ATOM 12166 N N . PHE A 1 16 ? -0.636 11.320 -6.915 1.00 0.00 16 PHE A N 11
ATOM 12167 C CA . PHE A 1 16 ? -0.242 12.104 -5.749 1.00 0.00 16 PHE A CA 11
ATOM 12168 C C . PHE A 1 16 ? 1.122 12.754 -5.966 1.00 0.00 16 PHE A C 11
ATOM 12169 O O . PHE A 1 16 ? 2.102 12.074 -6.268 1.00 0.00 16 PHE A O 11
ATOM 12186 N N . GLU A 1 17 ? 1.173 14.073 -5.811 1.00 0.00 17 GLU A N 11
ATOM 12187 C CA . GLU A 1 17 ? 2.416 14.814 -5.991 1.00 0.00 17 GLU A CA 11
ATOM 12188 C C . GLU A 1 17 ? 3.035 15.174 -4.643 1.00 0.00 17 GLU A C 11
ATOM 12189 O O . GLU A 1 17 ? 2.616 16.129 -3.990 1.00 0.00 17 GLU A O 11
ATOM 12201 N N . ARG A 1 18 ? 4.034 14.400 -4.234 1.00 0.00 18 ARG A N 11
ATOM 12202 C CA . ARG A 1 18 ? 4.712 14.635 -2.963 1.00 0.00 18 ARG A CA 11
ATOM 12203 C C . ARG A 1 18 ? 5.222 16.070 -2.876 1.00 0.00 18 ARG A C 11
ATOM 12204 O O . ARG A 1 18 ? 5.911 16.551 -3.776 1.00 0.00 18 ARG A O 11
ATOM 12225 N N . HIS A 1 19 ? 4.877 16.750 -1.787 1.00 0.00 19 HIS A N 11
ATOM 12226 C CA . HIS A 1 19 ? 5.300 18.130 -1.583 1.00 0.00 19 HIS A CA 11
ATOM 12227 C C . HIS A 1 19 ? 6.741 18.190 -1.081 1.00 0.00 19 HIS A C 11
ATOM 12228 O O . HIS A 1 19 ? 7.542 18.991 -1.561 1.00 0.00 19 HIS A O 11
ATOM 12243 N N . ASP A 1 20 ? 7.060 17.337 -0.115 1.00 0.00 20 ASP A N 11
ATOM 12244 C CA . ASP A 1 20 ? 8.404 17.290 0.451 1.00 0.00 20 ASP A CA 11
ATOM 12245 C C . ASP A 1 20 ? 9.020 15.905 0.278 1.00 0.00 20 ASP A C 11
ATOM 12246 O O . ASP A 1 20 ? 8.308 14.918 0.096 1.00 0.00 20 ASP A O 11
ATOM 12255 N N . ASP A 1 21 ? 10.346 15.841 0.334 1.00 0.00 21 ASP A N 11
ATOM 12256 C CA . ASP A 1 21 ? 11.057 14.578 0.185 1.00 0.00 21 ASP A CA 11
ATOM 12257 C C . ASP A 1 21 ? 10.415 13.488 1.037 1.00 0.00 21 ASP A C 11
ATOM 12258 O O . ASP A 1 21 ? 10.259 12.350 0.594 1.00 0.00 21 ASP A O 11
ATOM 12267 N N . ASP A 1 22 ? 10.043 13.843 2.262 1.00 0.00 22 ASP A N 11
ATOM 12268 C CA . ASP A 1 22 ? 9.418 12.897 3.178 1.00 0.00 22 ASP A CA 11
ATOM 12269 C C . ASP A 1 22 ? 8.176 12.272 2.547 1.00 0.00 22 ASP A C 11
ATOM 12270 O O . ASP A 1 22 ? 7.989 11.056 2.596 1.00 0.00 22 ASP A O 11
ATOM 12279 N N . GLU A 1 23 ? 7.332 13.112 1.958 1.00 0.00 23 GLU A N 11
ATOM 12280 C CA . GLU A 1 23 ? 6.107 12.641 1.321 1.00 0.00 23 GLU A CA 11
ATOM 12281 C C . GLU A 1 23 ? 6.424 11.687 0.175 1.00 0.00 23 GLU A C 11
ATOM 12282 O O . GLU A 1 23 ? 7.342 11.924 -0.611 1.00 0.00 23 GLU A O 11
ATOM 12294 N N . LEU A 1 24 ? 5.656 10.606 0.084 1.00 0.00 24 LEU A N 11
ATOM 12295 C CA . LEU A 1 24 ? 5.853 9.614 -0.968 1.00 0.00 24 LEU A CA 11
ATOM 12296 C C . LEU A 1 24 ? 4.936 9.888 -2.155 1.00 0.00 24 LEU A C 11
ATOM 12297 O O . LEU A 1 24 ? 3.731 9.651 -2.090 1.00 0.00 24 LEU A O 11
ATOM 12313 N N . GLY A 1 25 ? 5.517 10.390 -3.241 1.00 0.00 25 GLY A N 11
ATOM 12314 C CA . GLY A 1 25 ? 4.737 10.686 -4.429 1.00 0.00 25 GLY A CA 11
ATOM 12315 C C . GLY A 1 25 ? 4.488 9.457 -5.282 1.00 0.00 25 GLY A C 11
ATOM 12316 O O . GLY A 1 25 ? 5.359 8.597 -5.414 1.00 0.00 25 GLY A O 11
ATOM 12320 N N . PHE A 1 26 ? 3.295 9.371 -5.860 1.00 0.00 26 PHE A N 11
ATOM 12321 C CA . PHE A 1 26 ? 2.933 8.238 -6.701 1.00 0.00 26 PHE A CA 11
ATOM 12322 C C . PHE A 1 26 ? 1.918 8.652 -7.764 1.00 0.00 26 PHE A C 11
ATOM 12323 O O . PHE A 1 26 ? 1.260 9.685 -7.641 1.00 0.00 26 PHE A O 11
ATOM 12340 N N . ARG A 1 27 ? 1.799 7.838 -8.808 1.00 0.00 27 ARG A N 11
ATOM 12341 C CA . ARG A 1 27 ? 0.867 8.119 -9.893 1.00 0.00 27 ARG A CA 11
ATOM 12342 C C . ARG A 1 27 ? -0.431 7.339 -9.711 1.00 0.00 27 ARG A C 11
ATOM 12343 O O . ARG A 1 27 ? -0.609 6.631 -8.720 1.00 0.00 27 ARG A O 11
ATOM 12364 N N . LYS A 1 28 ? -1.337 7.474 -10.675 1.00 0.00 28 LYS A N 11
ATOM 12365 C CA . LYS A 1 28 ? -2.619 6.781 -10.623 1.00 0.00 28 LYS A CA 11
ATOM 12366 C C . LYS A 1 28 ? -2.438 5.283 -10.847 1.00 0.00 28 LYS A C 11
ATOM 12367 O O . LYS A 1 28 ? -1.604 4.864 -11.648 1.00 0.00 28 LYS A O 11
ATOM 12386 N N . ASN A 1 29 ? -3.226 4.484 -10.135 1.00 0.00 29 ASN A N 11
ATOM 12387 C CA . ASN A 1 29 ? -3.153 3.032 -10.259 1.00 0.00 29 ASN A CA 11
ATOM 12388 C C . ASN A 1 29 ? -1.733 2.535 -10.001 1.00 0.00 29 ASN A C 11
ATOM 12389 O O . ASN A 1 29 ? -1.246 1.635 -10.686 1.00 0.00 29 ASN A O 11
ATOM 12400 N N . ASP A 1 30 ? -1.076 3.127 -9.011 1.00 0.00 30 ASP A N 11
ATOM 12401 C CA . ASP A 1 30 ? 0.287 2.743 -8.662 1.00 0.00 30 ASP A CA 11
ATOM 12402 C C . ASP A 1 30 ? 0.314 1.964 -7.351 1.00 0.00 30 ASP A C 11
ATOM 12403 O O . ASP A 1 30 ? -0.159 2.444 -6.321 1.00 0.00 30 ASP A O 11
ATOM 12412 N N . ILE A 1 31 ? 0.866 0.757 -7.398 1.00 0.00 31 ILE A N 11
ATOM 12413 C CA . ILE A 1 31 ? 0.955 -0.090 -6.215 1.00 0.00 31 ILE A CA 11
ATOM 12414 C C . ILE A 1 31 ? 2.079 0.369 -5.292 1.00 0.00 31 ILE A C 11
ATOM 12415 O O . ILE A 1 31 ? 3.188 0.656 -5.743 1.00 0.00 31 ILE A O 11
ATOM 12431 N N . ILE A 1 32 ? 1.783 0.436 -3.999 1.00 0.00 32 ILE A N 11
ATOM 12432 C CA . ILE A 1 32 ? 2.770 0.856 -3.012 1.00 0.00 32 ILE A CA 11
ATOM 12433 C C . ILE A 1 32 ? 2.759 -0.064 -1.796 1.00 0.00 32 ILE A C 11
ATOM 12434 O O . ILE A 1 32 ? 1.711 -0.313 -1.201 1.00 0.00 32 ILE A O 11
ATOM 12450 N N . THR A 1 33 ? 3.935 -0.567 -1.431 1.00 0.00 33 THR A N 11
ATOM 12451 C CA . THR A 1 33 ? 4.061 -1.459 -0.286 1.00 0.00 33 THR A CA 11
ATOM 12452 C C . THR A 1 33 ? 3.945 -0.691 1.026 1.00 0.00 33 THR A C 11
ATOM 12453 O O . THR A 1 33 ? 4.518 0.389 1.176 1.00 0.00 33 THR A O 11
ATOM 12464 N N . ILE A 1 34 ? 3.201 -1.255 1.972 1.00 0.00 34 ILE A N 11
ATOM 12465 C CA . ILE A 1 34 ? 3.013 -0.622 3.271 1.00 0.00 34 ILE A CA 11
ATOM 12466 C C . ILE A 1 34 ? 3.986 -1.184 4.303 1.00 0.00 34 ILE A C 11
ATOM 12467 O O . ILE A 1 34 ? 3.893 -2.350 4.689 1.00 0.00 34 ILE A O 11
ATOM 12483 N N . ILE A 1 35 ? 4.917 -0.347 4.746 1.00 0.00 35 ILE A N 11
ATOM 12484 C CA . ILE A 1 35 ? 5.905 -0.758 5.734 1.00 0.00 35 ILE A CA 11
ATOM 12485 C C . ILE A 1 35 ? 5.383 -0.554 7.152 1.00 0.00 35 ILE A C 11
ATOM 12486 O O . ILE A 1 35 ? 5.186 -1.515 7.896 1.00 0.00 35 ILE A O 11
ATOM 12502 N N . SER A 1 36 ? 5.159 0.704 7.519 1.00 0.00 36 SER A N 11
ATOM 12503 C CA . SER A 1 36 ? 4.661 1.035 8.849 1.00 0.00 36 SER A CA 11
ATOM 12504 C C . SER A 1 36 ? 3.481 1.997 8.762 1.00 0.00 36 SER A C 11
ATOM 12505 O O . SER A 1 36 ? 3.251 2.624 7.728 1.00 0.00 36 SER A O 11
ATOM 12513 N N . GLN A 1 37 ? 2.733 2.105 9.856 1.00 0.00 37 GLN A N 11
ATOM 12514 C CA . GLN A 1 37 ? 1.573 2.989 9.904 1.00 0.00 37 GLN A CA 11
ATOM 12515 C C . GLN A 1 37 ? 1.753 4.065 10.969 1.00 0.00 37 GLN A C 11
ATOM 12516 O O . GLN A 1 37 ? 1.229 3.951 12.078 1.00 0.00 37 GLN A O 11
ATOM 12530 N N . LYS A 1 38 ? 2.499 5.112 10.627 1.00 0.00 38 LYS A N 11
ATOM 12531 C CA . LYS A 1 38 ? 2.746 6.210 11.554 1.00 0.00 38 LYS A CA 11
ATOM 12532 C C . LYS A 1 38 ? 1.445 6.698 12.181 1.00 0.00 38 LYS A C 11
ATOM 12533 O O . LYS A 1 38 ? 1.328 6.784 13.403 1.00 0.00 38 LYS A O 11
ATOM 12552 N N . ASP A 1 39 ? 0.469 7.017 11.336 1.00 0.00 39 ASP A N 11
ATOM 12553 C CA . ASP A 1 39 ? -0.824 7.494 11.809 1.00 0.00 39 ASP A CA 11
ATOM 12554 C C . ASP A 1 39 ? -1.963 6.732 11.137 1.00 0.00 39 ASP A C 11
ATOM 12555 O O . ASP A 1 39 ? -1.750 6.017 10.158 1.00 0.00 39 ASP A O 11
ATOM 12564 N N . GLU A 1 40 ? -3.170 6.890 11.671 1.00 0.00 40 GLU A N 11
ATOM 12565 C CA . GLU A 1 40 ? -4.340 6.212 11.125 1.00 0.00 40 GLU A CA 11
ATOM 12566 C C . GLU A 1 40 ? -4.623 6.682 9.700 1.00 0.00 40 GLU A C 11
ATOM 12567 O O . GLU A 1 40 ? -5.043 5.898 8.848 1.00 0.00 40 GLU A O 11
ATOM 12579 N N . HIS A 1 41 ? -4.391 7.966 9.448 1.00 0.00 41 HIS A N 11
ATOM 12580 C CA . HIS A 1 41 ? -4.620 8.541 8.128 1.00 0.00 41 HIS A CA 11
ATOM 12581 C C . HIS A 1 41 ? -3.331 8.559 7.312 1.00 0.00 41 HIS A C 11
ATOM 12582 O O . HIS A 1 41 ? -3.354 8.371 6.095 1.00 0.00 41 HIS A O 11
ATOM 12597 N N . CYS A 1 42 ? -2.211 8.783 7.989 1.00 0.00 42 CYS A N 11
ATOM 12598 C CA . CYS A 1 42 ? -0.912 8.826 7.326 1.00 0.00 42 CYS A CA 11
ATOM 12599 C C . CYS A 1 42 ? -0.201 7.481 7.436 1.00 0.00 42 CYS A C 11
ATOM 12600 O O . CYS A 1 42 ? 0.044 6.985 8.535 1.00 0.00 42 CYS A O 11
ATOM 12608 N N . TRP A 1 43 ? 0.125 6.895 6.288 1.00 0.00 43 TRP A N 11
ATOM 12609 C CA . TRP A 1 43 ? 0.806 5.606 6.255 1.00 0.00 43 TRP A CA 11
ATOM 12610 C C . TRP A 1 43 ? 2.160 5.724 5.563 1.00 0.00 43 TRP A C 11
ATOM 12611 O O . TRP A 1 43 ? 2.362 6.596 4.717 1.00 0.00 43 TRP A O 11
ATOM 12632 N N . VAL A 1 44 ? 3.083 4.840 5.925 1.00 0.00 44 VAL A N 11
ATOM 12633 C CA . VAL A 1 44 ? 4.418 4.844 5.337 1.00 0.00 44 VAL A CA 11
ATOM 12634 C C . VAL A 1 44 ? 4.644 3.603 4.480 1.00 0.00 44 VAL A C 11
ATOM 12635 O O . VAL A 1 44 ? 4.676 2.483 4.987 1.00 0.00 44 VAL A O 11
ATOM 12648 N N . GLY A 1 45 ? 4.801 3.811 3.176 1.00 0.00 45 GLY A N 11
ATOM 12649 C CA . GLY A 1 45 ? 5.023 2.701 2.269 1.00 0.00 45 GLY A CA 11
ATOM 12650 C C . GLY A 1 45 ? 6.329 2.825 1.509 1.00 0.00 45 GLY A C 11
ATOM 12651 O O . GLY A 1 45 ? 7.164 3.667 1.834 1.00 0.00 45 GLY A O 11
ATOM 12655 N N . GLU A 1 46 ? 6.505 1.983 0.496 1.00 0.00 46 GLU A N 11
ATOM 12656 C CA . GLU A 1 46 ? 7.721 2.001 -0.308 1.00 0.00 46 GLU A CA 11
ATOM 12657 C C . GLU A 1 46 ? 7.390 1.932 -1.796 1.00 0.00 46 GLU A C 11
ATOM 12658 O O . GLU A 1 46 ? 6.604 1.088 -2.231 1.00 0.00 46 GLU A O 11
ATOM 12670 N N . LEU A 1 47 ? 7.992 2.826 -2.573 1.00 0.00 47 LEU A N 11
ATOM 12671 C CA . LEU A 1 47 ? 7.761 2.868 -4.012 1.00 0.00 47 LEU A CA 11
ATOM 12672 C C . LEU A 1 47 ? 8.963 3.465 -4.739 1.00 0.00 47 LEU A C 11
ATOM 12673 O O . LEU A 1 47 ? 9.598 4.397 -4.247 1.00 0.00 47 LEU A O 11
ATOM 12689 N N . ASN A 1 48 ? 9.266 2.923 -5.915 1.00 0.00 48 ASN A N 11
ATOM 12690 C CA . ASN A 1 48 ? 10.391 3.403 -6.709 1.00 0.00 48 ASN A CA 11
ATOM 12691 C C . ASN A 1 48 ? 11.620 3.628 -5.834 1.00 0.00 48 ASN A C 11
ATOM 12692 O O . ASN A 1 48 ? 12.353 4.599 -6.014 1.00 0.00 48 ASN A O 11
ATOM 12703 N N . GLY A 1 49 ? 11.838 2.722 -4.886 1.00 0.00 49 GLY A N 11
ATOM 12704 C CA . GLY A 1 49 ? 12.980 2.839 -3.997 1.00 0.00 49 GLY A CA 11
ATOM 12705 C C . GLY A 1 49 ? 12.891 4.056 -3.099 1.00 0.00 49 GLY A C 11
ATOM 12706 O O . GLY A 1 49 ? 13.911 4.652 -2.745 1.00 0.00 49 GLY A O 11
ATOM 12710 N N . LEU A 1 50 ? 11.673 4.429 -2.727 1.00 0.00 50 LEU A N 11
ATOM 12711 C CA . LEU A 1 50 ? 11.455 5.585 -1.865 1.00 0.00 50 LEU A CA 11
ATOM 12712 C C . LEU A 1 50 ? 10.574 5.218 -0.675 1.00 0.00 50 LEU A C 11
ATOM 12713 O O . LEU A 1 50 ? 9.525 4.596 -0.835 1.00 0.00 50 LEU A O 11
ATOM 12729 N N . ARG A 1 51 ? 11.008 5.610 0.519 1.00 0.00 51 ARG A N 11
ATOM 12730 C CA . ARG A 1 51 ? 10.258 5.323 1.737 1.00 0.00 51 ARG A CA 11
ATOM 12731 C C . ARG A 1 51 ? 9.797 6.615 2.407 1.00 0.00 51 ARG A C 11
ATOM 12732 O O . ARG A 1 51 ? 10.603 7.362 2.960 1.00 0.00 51 ARG A O 11
ATOM 12753 N N . GLY A 1 52 ? 8.493 6.869 2.355 1.00 0.00 52 GLY A N 11
ATOM 12754 C CA . GLY A 1 52 ? 7.946 8.071 2.961 1.00 0.00 52 GLY A CA 11
ATOM 12755 C C . GLY A 1 52 ? 6.502 7.899 3.386 1.00 0.00 52 GLY A C 11
ATOM 12756 O O . GLY A 1 52 ? 5.943 6.807 3.283 1.00 0.00 52 GLY A O 11
ATOM 12760 N N . TRP A 1 53 ? 5.897 8.979 3.866 1.00 0.00 53 TRP A N 11
ATOM 12761 C CA . TRP A 1 53 ? 4.508 8.944 4.310 1.00 0.00 53 TRP A CA 11
ATOM 12762 C C . TRP A 1 53 ? 3.568 9.382 3.193 1.00 0.00 53 TRP A C 11
ATOM 12763 O O . TRP A 1 53 ? 4.004 9.926 2.178 1.00 0.00 53 TRP A O 11
ATOM 12784 N N . PHE A 1 54 ? 2.275 9.142 3.387 1.00 0.00 54 PHE A N 11
ATOM 12785 C CA . PHE A 1 54 ? 1.272 9.512 2.393 1.00 0.00 54 PHE A CA 11
ATOM 12786 C C . PHE A 1 54 ? -0.137 9.275 2.929 1.00 0.00 54 PHE A C 11
ATOM 12787 O O . PHE A 1 54 ? -0.368 8.414 3.779 1.00 0.00 54 PHE A O 11
ATOM 12804 N N . PRO A 1 55 ? -1.102 10.056 2.422 1.00 0.00 55 PRO A N 11
ATOM 12805 C CA . PRO A 1 55 ? -2.505 9.950 2.834 1.00 0.00 55 PRO A CA 11
ATOM 12806 C C . PRO A 1 55 ? -3.157 8.661 2.347 1.00 0.00 55 PRO A C 11
ATOM 12807 O O . PRO A 1 55 ? -3.267 8.426 1.144 1.00 0.00 55 PRO A O 11
ATOM 12818 N N . ALA A 1 56 ? -3.588 7.829 3.289 1.00 0.00 56 ALA A N 11
ATOM 12819 C CA . ALA A 1 56 ? -4.231 6.565 2.956 1.00 0.00 56 ALA A CA 11
ATOM 12820 C C . ALA A 1 56 ? -5.480 6.791 2.108 1.00 0.00 56 ALA A C 11
ATOM 12821 O O . ALA A 1 56 ? -5.767 6.021 1.191 1.00 0.00 56 ALA A O 11
ATOM 12828 N N . LYS A 1 57 ? -6.217 7.850 2.420 1.00 0.00 57 LYS A N 11
ATOM 12829 C CA . LYS A 1 57 ? -7.434 8.179 1.687 1.00 0.00 57 LYS A CA 11
ATOM 12830 C C . LYS A 1 57 ? -7.159 8.273 0.189 1.00 0.00 57 LYS A C 11
ATOM 12831 O O . LYS A 1 57 ? -7.995 7.894 -0.630 1.00 0.00 57 LYS A O 11
ATOM 12850 N N . PHE A 1 58 ? -5.982 8.783 -0.160 1.00 0.00 58 PHE A N 11
ATOM 12851 C CA . PHE A 1 58 ? -5.596 8.928 -1.558 1.00 0.00 58 PHE A CA 11
ATOM 12852 C C . PHE A 1 58 ? -5.498 7.565 -2.239 1.00 0.00 58 PHE A C 11
ATOM 12853 O O . PHE A 1 58 ? -5.804 7.425 -3.423 1.00 0.00 58 PHE A O 11
ATOM 12870 N N . VAL A 1 59 ? -5.064 6.562 -1.481 1.00 0.00 59 VAL A N 11
ATOM 12871 C CA . VAL A 1 59 ? -4.925 5.210 -2.009 1.00 0.00 59 VAL A CA 11
ATOM 12872 C C . VAL A 1 59 ? -6.000 4.288 -1.449 1.00 0.00 59 VAL A C 11
ATOM 12873 O O . VAL A 1 59 ? -6.789 4.686 -0.593 1.00 0.00 59 VAL A O 11
ATOM 12886 N N . GLU A 1 60 ? -6.027 3.051 -1.939 1.00 0.00 60 GLU A N 11
ATOM 12887 C CA . GLU A 1 60 ? -7.008 2.072 -1.487 1.00 0.00 60 GLU A CA 11
ATOM 12888 C C . GLU A 1 60 ? -6.321 0.797 -1.006 1.00 0.00 60 GLU A C 11
ATOM 12889 O O . GLU A 1 60 ? -5.407 0.288 -1.655 1.00 0.00 60 GLU A O 11
ATOM 12901 N N . VAL A 1 61 ? -6.768 0.286 0.136 1.00 0.00 61 VAL A N 11
ATOM 12902 C CA . VAL A 1 61 ? -6.199 -0.930 0.705 1.00 0.00 61 VAL A CA 11
ATOM 12903 C C . VAL A 1 61 ? -6.559 -2.150 -0.135 1.00 0.00 61 VAL A C 11
ATOM 12904 O O . VAL A 1 61 ? -7.658 -2.237 -0.685 1.00 0.00 61 VAL A O 11
ATOM 12917 N N . LEU A 1 62 ? -5.628 -3.094 -0.229 1.00 0.00 62 LEU A N 11
ATOM 12918 C CA . LEU A 1 62 ? -5.847 -4.311 -1.000 1.00 0.00 62 LEU A CA 11
ATOM 12919 C C . LEU A 1 62 ? -5.522 -5.549 -0.170 1.00 0.00 62 LEU A C 11
ATOM 12920 O O . LEU A 1 62 ? -4.571 -5.552 0.612 1.00 0.00 62 LEU A O 11
ATOM 12936 N N . ASP A 1 63 ? -6.316 -6.599 -0.347 1.00 0.00 63 ASP A N 11
ATOM 12937 C CA . ASP A 1 63 ? -6.112 -7.844 0.384 1.00 0.00 63 ASP A CA 11
ATOM 12938 C C . ASP A 1 63 ? -5.259 -8.816 -0.426 1.00 0.00 63 ASP A C 11
ATOM 12939 O O . ASP A 1 63 ? -5.355 -8.867 -1.651 1.00 0.00 63 ASP A O 11
ATOM 12948 N N . GLU A 1 64 ? -4.424 -9.583 0.269 1.00 0.00 64 GLU A N 11
ATOM 12949 C CA . GLU A 1 64 ? -3.553 -10.552 -0.388 1.00 0.00 64 GLU A CA 11
ATOM 12950 C C . GLU A 1 64 ? -3.732 -11.941 0.217 1.00 0.00 64 GLU A C 11
ATOM 12951 O O . GLU A 1 64 ? -3.458 -12.156 1.397 1.00 0.00 64 GLU A O 11
ATOM 12963 N N . ARG A 1 65 ? -4.193 -12.881 -0.602 1.00 0.00 65 ARG A N 11
ATOM 12964 C CA . ARG A 1 65 ? -4.411 -14.249 -0.149 1.00 0.00 65 ARG A CA 11
ATOM 12965 C C . ARG A 1 65 ? -3.507 -15.222 -0.902 1.00 0.00 65 ARG A C 11
ATOM 12966 O O . ARG A 1 65 ? -3.135 -14.976 -2.049 1.00 0.00 65 ARG A O 11
ATOM 12987 N N . SER A 1 66 ? -3.158 -16.324 -0.247 1.00 0.00 66 SER A N 11
ATOM 12988 C CA . SER A 1 66 ? -2.294 -17.332 -0.853 1.00 0.00 66 SER A CA 11
ATOM 12989 C C . SER A 1 66 ? -2.210 -18.574 0.028 1.00 0.00 66 SER A C 11
ATOM 12990 O O . SER A 1 66 ? -2.645 -18.566 1.180 1.00 0.00 66 SER A O 11
ATOM 12998 N N . LYS A 1 67 ? -1.647 -19.645 -0.524 1.00 0.00 67 LYS A N 11
ATOM 12999 C CA . LYS A 1 67 ? -1.504 -20.897 0.209 1.00 0.00 67 LYS A CA 11
ATOM 13000 C C . LYS A 1 67 ? -0.039 -21.168 0.540 1.00 0.00 67 LYS A C 11
ATOM 13001 O O . LYS A 1 67 ? 0.337 -21.244 1.709 1.00 0.00 67 LYS A O 11
ATOM 13020 N N . GLU A 1 68 ? 0.780 -21.312 -0.497 1.00 0.00 68 GLU A N 11
ATOM 13021 C CA . GLU A 1 68 ? 2.203 -21.573 -0.313 1.00 0.00 68 GLU A CA 11
ATOM 13022 C C . GLU A 1 68 ? 2.760 -20.764 0.855 1.00 0.00 68 GLU A C 11
ATOM 13023 O O . GLU A 1 68 ? 2.677 -19.536 0.869 1.00 0.00 68 GLU A O 11
ATOM 13035 N N . TYR A 1 69 ? 3.324 -21.463 1.833 1.00 0.00 69 TYR A N 11
ATOM 13036 C CA . TYR A 1 69 ? 3.892 -20.812 3.009 1.00 0.00 69 TYR A CA 11
ATOM 13037 C C . TYR A 1 69 ? 5.287 -20.270 2.711 1.00 0.00 69 TYR A C 11
ATOM 13038 O O . TYR A 1 69 ? 6.144 -20.984 2.191 1.00 0.00 69 TYR A O 11
ATOM 13056 N N . SER A 1 70 ? 5.506 -19.001 3.044 1.00 0.00 70 SER A N 11
ATOM 13057 C CA . SER A 1 70 ? 6.795 -18.362 2.810 1.00 0.00 70 SER A CA 11
ATOM 13058 C C . SER A 1 70 ? 7.775 -18.688 3.934 1.00 0.00 70 SER A C 11
ATOM 13059 O O . SER A 1 70 ? 7.399 -19.272 4.950 1.00 0.00 70 SER A O 11
ATOM 13067 N N . ILE A 1 71 ? 9.032 -18.304 3.743 1.00 0.00 71 ILE A N 11
ATOM 13068 C CA . ILE A 1 71 ? 10.067 -18.554 4.739 1.00 0.00 71 ILE A CA 11
ATOM 13069 C C . ILE A 1 71 ? 10.778 -17.263 5.130 1.00 0.00 71 ILE A C 11
ATOM 13070 O O . ILE A 1 71 ? 11.072 -16.422 4.280 1.00 0.00 71 ILE A O 11
ATOM 13086 N N . ALA A 1 72 ? 11.052 -17.112 6.421 1.00 0.00 72 ALA A N 11
ATOM 13087 C CA . ALA A 1 72 ? 11.731 -15.924 6.924 1.00 0.00 72 ALA A CA 11
ATOM 13088 C C . ALA A 1 72 ? 12.142 -16.104 8.382 1.00 0.00 72 ALA A C 11
ATOM 13089 O O . ALA A 1 72 ? 11.443 -16.755 9.158 1.00 0.00 72 ALA A O 11
ATOM 13096 N N . SER A 1 73 ? 13.280 -15.522 8.747 1.00 0.00 73 SER A N 11
ATOM 13097 C CA . SER A 1 73 ? 13.786 -15.622 10.111 1.00 0.00 73 SER A CA 11
ATOM 13098 C C . SER A 1 73 ? 14.629 -14.401 10.468 1.00 0.00 73 SER A C 11
ATOM 13099 O O . SER A 1 73 ? 15.173 -13.731 9.593 1.00 0.00 73 SER A O 11
ATOM 13107 N N . GLY A 1 74 ? 14.731 -14.119 11.764 1.00 0.00 74 GLY A N 11
ATOM 13108 C CA . GLY A 1 74 ? 15.507 -12.979 12.216 1.00 0.00 74 GLY A CA 11
ATOM 13109 C C . GLY A 1 74 ? 15.625 -12.919 13.726 1.00 0.00 74 GLY A C 11
ATOM 13110 O O . GLY A 1 74 ? 14.874 -12.215 14.400 1.00 0.00 74 GLY A O 11
ATOM 13114 N N . PRO A 1 75 ? 16.585 -13.674 14.278 1.00 0.00 75 PRO A N 11
ATOM 13115 C CA . PRO A 1 75 ? 16.821 -13.722 15.725 1.00 0.00 75 PRO A CA 11
ATOM 13116 C C . PRO A 1 75 ? 17.400 -12.418 16.261 1.00 0.00 75 PRO A C 11
ATOM 13117 O O . PRO A 1 75 ? 18.421 -11.934 15.775 1.00 0.00 75 PRO A O 11
ATOM 13128 N N . SER A 1 76 ? 16.741 -11.853 17.268 1.00 0.00 76 SER A N 11
ATOM 13129 C CA . SER A 1 76 ? 17.190 -10.602 17.869 1.00 0.00 76 SER A CA 11
ATOM 13130 C C . SER A 1 76 ? 17.278 -10.729 19.388 1.00 0.00 76 SER A C 11
ATOM 13131 O O . SER A 1 76 ? 16.879 -11.744 19.960 1.00 0.00 76 SER A O 11
ATOM 13139 N N . SER A 1 77 ? 17.802 -9.693 20.031 1.00 0.00 77 SER A N 11
ATOM 13140 C CA . SER A 1 77 ? 17.947 -9.689 21.483 1.00 0.00 77 SER A CA 11
ATOM 13141 C C . SER A 1 77 ? 17.322 -8.436 22.088 1.00 0.00 77 SER A C 11
ATOM 13142 O O . SER A 1 77 ? 17.920 -7.361 22.076 1.00 0.00 77 SER A O 11
ATOM 13150 N N . GLY A 1 78 ? 16.110 -8.581 22.617 1.00 0.00 78 GLY A N 11
ATOM 13151 C CA . GLY A 1 78 ? 15.424 -7.455 23.220 1.00 0.00 78 GLY A CA 11
ATOM 13152 C C . GLY A 1 78 ? 15.496 -7.473 24.733 1.00 0.00 78 GLY A C 11
ATOM 13153 O O . GLY A 1 78 ? 14.511 -7.782 25.406 1.00 0.00 78 GLY A O 11
ATOM 13157 N N . GLY A 1 1 ? 12.986 -6.480 -8.232 1.00 0.00 1 GLY A N 12
ATOM 13158 C CA . GLY A 1 1 ? 11.939 -7.323 -7.687 1.00 0.00 1 GLY A CA 12
ATOM 13159 C C . GLY A 1 1 ? 11.471 -6.859 -6.324 1.00 0.00 1 GLY A C 12
ATOM 13160 O O . GLY A 1 1 ? 12.245 -6.292 -5.553 1.00 0.00 1 GLY A O 12
ATOM 13164 N N . SER A 1 2 ? 10.198 -7.098 -6.023 1.00 0.00 2 SER A N 12
ATOM 13165 C CA . SER A 1 2 ? 9.624 -6.694 -4.744 1.00 0.00 2 SER A CA 12
ATOM 13166 C C . SER A 1 2 ? 9.580 -7.871 -3.774 1.00 0.00 2 SER A C 12
ATOM 13167 O O . SER A 1 2 ? 9.192 -8.980 -4.144 1.00 0.00 2 SER A O 12
ATOM 13175 N N . SER A 1 3 ? 9.979 -7.621 -2.531 1.00 0.00 3 SER A N 12
ATOM 13176 C CA . SER A 1 3 ? 9.989 -8.660 -1.509 1.00 0.00 3 SER A CA 12
ATOM 13177 C C . SER A 1 3 ? 9.460 -8.121 -0.182 1.00 0.00 3 SER A C 12
ATOM 13178 O O . SER A 1 3 ? 10.112 -7.314 0.477 1.00 0.00 3 SER A O 12
ATOM 13186 N N . GLY A 1 4 ? 8.269 -8.574 0.200 1.00 0.00 4 GLY A N 12
ATOM 13187 C CA . GLY A 1 4 ? 7.671 -8.128 1.445 1.00 0.00 4 GLY A CA 12
ATOM 13188 C C . GLY A 1 4 ? 7.133 -9.277 2.274 1.00 0.00 4 GLY A C 12
ATOM 13189 O O . GLY A 1 4 ? 6.147 -9.911 1.903 1.00 0.00 4 GLY A O 12
ATOM 13193 N N . SER A 1 5 ? 7.784 -9.547 3.401 1.00 0.00 5 SER A N 12
ATOM 13194 C CA . SER A 1 5 ? 7.370 -10.631 4.284 1.00 0.00 5 SER A CA 12
ATOM 13195 C C . SER A 1 5 ? 6.208 -10.196 5.170 1.00 0.00 5 SER A C 12
ATOM 13196 O O . SER A 1 5 ? 6.385 -9.414 6.104 1.00 0.00 5 SER A O 12
ATOM 13204 N N . SER A 1 6 ? 5.018 -10.708 4.870 1.00 0.00 6 SER A N 12
ATOM 13205 C CA . SER A 1 6 ? 3.825 -10.368 5.637 1.00 0.00 6 SER A CA 12
ATOM 13206 C C . SER A 1 6 ? 3.540 -8.872 5.567 1.00 0.00 6 SER A C 12
ATOM 13207 O O . SER A 1 6 ? 3.173 -8.251 6.562 1.00 0.00 6 SER A O 12
ATOM 13215 N N . GLY A 1 7 ? 3.714 -8.299 4.380 1.00 0.00 7 GLY A N 12
ATOM 13216 C CA . GLY A 1 7 ? 3.471 -6.879 4.200 1.00 0.00 7 GLY A CA 12
ATOM 13217 C C . GLY A 1 7 ? 2.185 -6.601 3.449 1.00 0.00 7 GLY A C 12
ATOM 13218 O O . GLY A 1 7 ? 1.575 -7.513 2.888 1.00 0.00 7 GLY A O 12
ATOM 13222 N N . ARG A 1 8 ? 1.768 -5.339 3.438 1.00 0.00 8 ARG A N 12
ATOM 13223 C CA . ARG A 1 8 ? 0.543 -4.944 2.753 1.00 0.00 8 ARG A CA 12
ATOM 13224 C C . ARG A 1 8 ? 0.857 -4.110 1.516 1.00 0.00 8 ARG A C 12
ATOM 13225 O O . ARG A 1 8 ? 1.998 -3.697 1.306 1.00 0.00 8 ARG A O 12
ATOM 13246 N N . ARG A 1 9 ? -0.164 -3.865 0.699 1.00 0.00 9 ARG A N 12
ATOM 13247 C CA . ARG A 1 9 ? 0.004 -3.081 -0.518 1.00 0.00 9 ARG A CA 12
ATOM 13248 C C . ARG A 1 9 ? -1.287 -2.352 -0.878 1.00 0.00 9 ARG A C 12
ATOM 13249 O O . ARG A 1 9 ? -2.359 -2.954 -0.922 1.00 0.00 9 ARG A O 12
ATOM 13270 N N . ALA A 1 10 ? -1.175 -1.052 -1.134 1.00 0.00 10 ALA A N 12
ATOM 13271 C CA . ALA A 1 10 ? -2.333 -0.242 -1.491 1.00 0.00 10 ALA A CA 12
ATOM 13272 C C . ALA A 1 10 ? -2.263 0.206 -2.946 1.00 0.00 10 ALA A C 12
ATOM 13273 O O . ALA A 1 10 ? -1.189 0.224 -3.549 1.00 0.00 10 ALA A O 12
ATOM 13280 N N . LYS A 1 11 ? -3.412 0.566 -3.506 1.00 0.00 11 LYS A N 12
ATOM 13281 C CA . LYS A 1 11 ? -3.482 1.015 -4.892 1.00 0.00 11 LYS A CA 12
ATOM 13282 C C . LYS A 1 11 ? -3.839 2.496 -4.967 1.00 0.00 11 LYS A C 12
ATOM 13283 O O . LYS A 1 11 ? -4.804 2.943 -4.346 1.00 0.00 11 LYS A O 12
ATOM 13302 N N . ALA A 1 12 ? -3.057 3.252 -5.731 1.00 0.00 12 ALA A N 12
ATOM 13303 C CA . ALA A 1 12 ? -3.295 4.681 -5.890 1.00 0.00 12 ALA A CA 12
ATOM 13304 C C . ALA A 1 12 ? -4.501 4.942 -6.783 1.00 0.00 12 ALA A C 12
ATOM 13305 O O . ALA A 1 12 ? -4.489 4.617 -7.971 1.00 0.00 12 ALA A O 12
ATOM 13312 N N . LEU A 1 13 ? -5.544 5.528 -6.206 1.00 0.00 13 LEU A N 12
ATOM 13313 C CA . LEU A 1 13 ? -6.762 5.833 -6.950 1.00 0.00 13 LEU A CA 12
ATOM 13314 C C . LEU A 1 13 ? -6.552 7.030 -7.871 1.00 0.00 13 LEU A C 12
ATOM 13315 O O . LEU A 1 13 ? -7.308 7.236 -8.821 1.00 0.00 13 LEU A O 12
ATOM 13331 N N . LEU A 1 14 ? -5.519 7.815 -7.585 1.00 0.00 14 LEU A N 12
ATOM 13332 C CA . LEU A 1 14 ? -5.208 8.992 -8.388 1.00 0.00 14 LEU A CA 12
ATOM 13333 C C . LEU A 1 14 ? -3.720 9.324 -8.318 1.00 0.00 14 LEU A C 12
ATOM 13334 O O . LEU A 1 14 ? -2.945 8.604 -7.686 1.00 0.00 14 LEU A O 12
ATOM 13350 N N . ASP A 1 15 ? -3.332 10.416 -8.964 1.00 0.00 15 ASP A N 12
ATOM 13351 C CA . ASP A 1 15 ? -1.937 10.845 -8.971 1.00 0.00 15 ASP A CA 12
ATOM 13352 C C . ASP A 1 15 ? -1.640 11.741 -7.772 1.00 0.00 15 ASP A C 12
ATOM 13353 O O . ASP A 1 15 ? -2.444 12.599 -7.410 1.00 0.00 15 ASP A O 12
ATOM 13362 N N . PHE A 1 16 ? -0.476 11.536 -7.161 1.00 0.00 16 PHE A N 12
ATOM 13363 C CA . PHE A 1 16 ? -0.072 12.324 -6.004 1.00 0.00 16 PHE A CA 12
ATOM 13364 C C . PHE A 1 16 ? 1.370 12.799 -6.145 1.00 0.00 16 PHE A C 12
ATOM 13365 O O . PHE A 1 16 ? 2.296 11.992 -6.226 1.00 0.00 16 PHE A O 12
ATOM 13382 N N . GLU A 1 17 ? 1.554 14.116 -6.177 1.00 0.00 17 GLU A N 12
ATOM 13383 C CA . GLU A 1 17 ? 2.884 14.698 -6.310 1.00 0.00 17 GLU A CA 12
ATOM 13384 C C . GLU A 1 17 ? 3.400 15.191 -4.961 1.00 0.00 17 GLU A C 12
ATOM 13385 O O . GLU A 1 17 ? 3.204 16.349 -4.594 1.00 0.00 17 GLU A O 12
ATOM 13397 N N . ARG A 1 18 ? 4.061 14.302 -4.226 1.00 0.00 18 ARG A N 12
ATOM 13398 C CA . ARG A 1 18 ? 4.604 14.644 -2.918 1.00 0.00 18 ARG A CA 12
ATOM 13399 C C . ARG A 1 18 ? 5.144 16.071 -2.910 1.00 0.00 18 ARG A C 12
ATOM 13400 O O . ARG A 1 18 ? 5.947 16.447 -3.764 1.00 0.00 18 ARG A O 12
ATOM 13421 N N . HIS A 1 19 ? 4.695 16.862 -1.940 1.00 0.00 19 HIS A N 12
ATOM 13422 C CA . HIS A 1 19 ? 5.132 18.249 -1.821 1.00 0.00 19 HIS A CA 12
ATOM 13423 C C . HIS A 1 19 ? 6.423 18.344 -1.014 1.00 0.00 19 HIS A C 12
ATOM 13424 O O . HIS A 1 19 ? 7.322 19.115 -1.350 1.00 0.00 19 HIS A O 12
ATOM 13439 N N . ASP A 1 20 ? 6.509 17.555 0.051 1.00 0.00 20 ASP A N 12
ATOM 13440 C CA . ASP A 1 20 ? 7.690 17.549 0.906 1.00 0.00 20 ASP A CA 12
ATOM 13441 C C . ASP A 1 20 ? 8.611 16.386 0.552 1.00 0.00 20 ASP A C 12
ATOM 13442 O O . ASP A 1 20 ? 8.238 15.495 -0.210 1.00 0.00 20 ASP A O 12
ATOM 13451 N N . ASP A 1 21 ? 9.817 16.402 1.111 1.00 0.00 21 ASP A N 12
ATOM 13452 C CA . ASP A 1 21 ? 10.791 15.348 0.854 1.00 0.00 21 ASP A CA 12
ATOM 13453 C C . ASP A 1 21 ? 10.355 14.035 1.497 1.00 0.00 21 ASP A C 12
ATOM 13454 O O . ASP A 1 21 ? 10.544 12.960 0.928 1.00 0.00 21 ASP A O 12
ATOM 13463 N N . ASP A 1 22 ? 9.771 14.130 2.686 1.00 0.00 22 ASP A N 12
ATOM 13464 C CA . ASP A 1 22 ? 9.308 12.951 3.408 1.00 0.00 22 ASP A CA 12
ATOM 13465 C C . ASP A 1 22 ? 8.074 12.353 2.736 1.00 0.00 22 ASP A C 12
ATOM 13466 O O . ASP A 1 22 ? 7.912 11.134 2.689 1.00 0.00 22 ASP A O 12
ATOM 13475 N N . GLU A 1 23 ? 7.211 13.220 2.218 1.00 0.00 23 GLU A N 12
ATOM 13476 C CA . GLU A 1 23 ? 5.992 12.777 1.550 1.00 0.00 23 GLU A CA 12
ATOM 13477 C C . GLU A 1 23 ? 6.316 11.825 0.403 1.00 0.00 23 GLU A C 12
ATOM 13478 O O . GLU A 1 23 ? 7.279 12.031 -0.337 1.00 0.00 23 GLU A O 12
ATOM 13490 N N . LEU A 1 24 ? 5.507 10.782 0.261 1.00 0.00 24 LEU A N 12
ATOM 13491 C CA . LEU A 1 24 ? 5.707 9.796 -0.795 1.00 0.00 24 LEU A CA 12
ATOM 13492 C C . LEU A 1 24 ? 4.783 10.071 -1.979 1.00 0.00 24 LEU A C 12
ATOM 13493 O O . LEU A 1 24 ? 3.562 10.115 -1.829 1.00 0.00 24 LEU A O 12
ATOM 13509 N N . GLY A 1 25 ? 5.373 10.253 -3.155 1.00 0.00 25 GLY A N 12
ATOM 13510 C CA . GLY A 1 25 ? 4.589 10.520 -4.347 1.00 0.00 25 GLY A CA 12
ATOM 13511 C C . GLY A 1 25 ? 4.293 9.262 -5.138 1.00 0.00 25 GLY A C 12
ATOM 13512 O O . GLY A 1 25 ? 4.928 8.228 -4.936 1.00 0.00 25 GLY A O 12
ATOM 13516 N N . PHE A 1 26 ? 3.323 9.349 -6.044 1.00 0.00 26 PHE A N 12
ATOM 13517 C CA . PHE A 1 26 ? 2.942 8.208 -6.868 1.00 0.00 26 PHE A CA 12
ATOM 13518 C C . PHE A 1 26 ? 2.006 8.638 -7.993 1.00 0.00 26 PHE A C 12
ATOM 13519 O O . PHE A 1 26 ? 1.611 9.801 -8.077 1.00 0.00 26 PHE A O 12
ATOM 13536 N N . ARG A 1 27 ? 1.655 7.692 -8.858 1.00 0.00 27 ARG A N 12
ATOM 13537 C CA . ARG A 1 27 ? 0.767 7.972 -9.979 1.00 0.00 27 ARG A CA 12
ATOM 13538 C C . ARG A 1 27 ? -0.504 7.132 -9.890 1.00 0.00 27 ARG A C 12
ATOM 13539 O O . ARG A 1 27 ? -0.544 6.119 -9.191 1.00 0.00 27 ARG A O 12
ATOM 13560 N N . LYS A 1 28 ? -1.541 7.561 -10.601 1.00 0.00 28 LYS A N 12
ATOM 13561 C CA . LYS A 1 28 ? -2.814 6.849 -10.604 1.00 0.00 28 LYS A CA 12
ATOM 13562 C C . LYS A 1 28 ? -2.625 5.398 -11.035 1.00 0.00 28 LYS A C 12
ATOM 13563 O O . LYS A 1 28 ? -1.821 5.103 -11.919 1.00 0.00 28 LYS A O 12
ATOM 13582 N N . ASN A 1 29 ? -3.371 4.496 -10.405 1.00 0.00 29 ASN A N 12
ATOM 13583 C CA . ASN A 1 29 ? -3.286 3.076 -10.726 1.00 0.00 29 ASN A CA 12
ATOM 13584 C C . ASN A 1 29 ? -1.877 2.547 -10.477 1.00 0.00 29 ASN A C 12
ATOM 13585 O O . ASN A 1 29 ? -1.306 1.856 -11.320 1.00 0.00 29 ASN A O 12
ATOM 13596 N N . ASP A 1 30 ? -1.324 2.873 -9.314 1.00 0.00 30 ASP A N 12
ATOM 13597 C CA . ASP A 1 30 ? 0.017 2.429 -8.952 1.00 0.00 30 ASP A CA 12
ATOM 13598 C C . ASP A 1 30 ? -0.003 1.651 -7.641 1.00 0.00 30 ASP A C 12
ATOM 13599 O O . ASP A 1 30 ? -0.686 2.035 -6.691 1.00 0.00 30 ASP A O 12
ATOM 13608 N N . ILE A 1 31 ? 0.750 0.557 -7.597 1.00 0.00 31 ILE A N 12
ATOM 13609 C CA . ILE A 1 31 ? 0.818 -0.275 -6.401 1.00 0.00 31 ILE A CA 12
ATOM 13610 C C . ILE A 1 31 ? 1.950 0.173 -5.485 1.00 0.00 31 ILE A C 12
ATOM 13611 O O . ILE A 1 31 ? 3.084 0.361 -5.927 1.00 0.00 31 ILE A O 12
ATOM 13627 N N . ILE A 1 32 ? 1.635 0.343 -4.205 1.00 0.00 32 ILE A N 12
ATOM 13628 C CA . ILE A 1 32 ? 2.627 0.767 -3.224 1.00 0.00 32 ILE A CA 12
ATOM 13629 C C . ILE A 1 32 ? 2.655 -0.179 -2.028 1.00 0.00 32 ILE A C 12
ATOM 13630 O O . ILE A 1 32 ? 1.612 -0.531 -1.475 1.00 0.00 32 ILE A O 12
ATOM 13646 N N . THR A 1 33 ? 3.857 -0.587 -1.630 1.00 0.00 33 THR A N 12
ATOM 13647 C CA . THR A 1 33 ? 4.021 -1.490 -0.499 1.00 0.00 33 THR A CA 12
ATOM 13648 C C . THR A 1 33 ? 3.957 -0.733 0.823 1.00 0.00 33 THR A C 12
ATOM 13649 O O . THR A 1 33 ? 4.659 0.261 1.016 1.00 0.00 33 THR A O 12
ATOM 13660 N N . ILE A 1 34 ? 3.111 -1.208 1.732 1.00 0.00 34 ILE A N 12
ATOM 13661 C CA . ILE A 1 34 ? 2.958 -0.577 3.035 1.00 0.00 34 ILE A CA 12
ATOM 13662 C C . ILE A 1 34 ? 3.978 -1.117 4.032 1.00 0.00 34 ILE A C 12
ATOM 13663 O O . ILE A 1 34 ? 4.015 -2.317 4.308 1.00 0.00 34 ILE A O 12
ATOM 13679 N N . ILE A 1 35 ? 4.802 -0.224 4.570 1.00 0.00 35 ILE A N 12
ATOM 13680 C CA . ILE A 1 35 ? 5.821 -0.612 5.538 1.00 0.00 35 ILE A CA 12
ATOM 13681 C C . ILE A 1 35 ? 5.314 -0.441 6.966 1.00 0.00 35 ILE A C 12
ATOM 13682 O O . ILE A 1 35 ? 5.216 -1.409 7.720 1.00 0.00 35 ILE A O 12
ATOM 13698 N N . SER A 1 36 ? 4.993 0.796 7.330 1.00 0.00 36 SER A N 12
ATOM 13699 C CA . SER A 1 36 ? 4.498 1.095 8.670 1.00 0.00 36 SER A CA 12
ATOM 13700 C C . SER A 1 36 ? 3.370 2.120 8.616 1.00 0.00 36 SER A C 12
ATOM 13701 O O . SER A 1 36 ? 3.476 3.140 7.934 1.00 0.00 36 SER A O 12
ATOM 13709 N N . GLN A 1 37 ? 2.291 1.843 9.340 1.00 0.00 37 GLN A N 12
ATOM 13710 C CA . GLN A 1 37 ? 1.142 2.741 9.375 1.00 0.00 37 GLN A CA 12
ATOM 13711 C C . GLN A 1 37 ? 1.129 3.556 10.666 1.00 0.00 37 GLN A C 12
ATOM 13712 O O . GLN A 1 37 ? 0.528 3.152 11.661 1.00 0.00 37 GLN A O 12
ATOM 13726 N N . LYS A 1 38 ? 1.793 4.706 10.638 1.00 0.00 38 LYS A N 12
ATOM 13727 C CA . LYS A 1 38 ? 1.857 5.580 11.804 1.00 0.00 38 LYS A CA 12
ATOM 13728 C C . LYS A 1 38 ? 0.458 5.889 12.330 1.00 0.00 38 LYS A C 12
ATOM 13729 O O . LYS A 1 38 ? 0.077 5.434 13.408 1.00 0.00 38 LYS A O 12
ATOM 13748 N N . ASP A 1 39 ? -0.299 6.662 11.561 1.00 0.00 39 ASP A N 12
ATOM 13749 C CA . ASP A 1 39 ? -1.659 7.028 11.947 1.00 0.00 39 ASP A CA 12
ATOM 13750 C C . ASP A 1 39 ? -2.685 6.290 11.095 1.00 0.00 39 ASP A C 12
ATOM 13751 O O . ASP A 1 39 ? -2.331 5.611 10.131 1.00 0.00 39 ASP A O 12
ATOM 13760 N N . GLU A 1 40 ? -3.956 6.425 11.458 1.00 0.00 40 GLU A N 12
ATOM 13761 C CA . GLU A 1 40 ? -5.033 5.768 10.727 1.00 0.00 40 GLU A CA 12
ATOM 13762 C C . GLU A 1 40 ? -5.116 6.290 9.294 1.00 0.00 40 GLU A C 12
ATOM 13763 O O . GLU A 1 40 ? -5.565 5.586 8.391 1.00 0.00 40 GLU A O 12
ATOM 13775 N N . HIS A 1 41 ? -4.678 7.530 9.097 1.00 0.00 41 HIS A N 12
ATOM 13776 C CA . HIS A 1 41 ? -4.701 8.147 7.776 1.00 0.00 41 HIS A CA 12
ATOM 13777 C C . HIS A 1 41 ? -3.297 8.220 7.185 1.00 0.00 41 HIS A C 12
ATOM 13778 O O . HIS A 1 41 ? -3.080 7.861 6.027 1.00 0.00 41 HIS A O 12
ATOM 13793 N N . CYS A 1 42 ? -2.347 8.688 7.987 1.00 0.00 42 CYS A N 12
ATOM 13794 C CA . CYS A 1 42 ? -0.963 8.811 7.543 1.00 0.00 42 CYS A CA 12
ATOM 13795 C C . CYS A 1 42 ? -0.249 7.465 7.611 1.00 0.00 42 CYS A C 12
ATOM 13796 O O . CYS A 1 42 ? 0.021 6.949 8.696 1.00 0.00 42 CYS A O 12
ATOM 13804 N N . TRP A 1 43 ? 0.052 6.901 6.448 1.00 0.00 43 TRP A N 12
ATOM 13805 C CA . TRP A 1 43 ? 0.733 5.614 6.375 1.00 0.00 43 TRP A CA 12
ATOM 13806 C C . TRP A 1 43 ? 2.082 5.750 5.678 1.00 0.00 43 TRP A C 12
ATOM 13807 O O . TRP A 1 43 ? 2.327 6.723 4.964 1.00 0.00 43 TRP A O 12
ATOM 13828 N N . VAL A 1 44 ? 2.954 4.769 5.887 1.00 0.00 44 VAL A N 12
ATOM 13829 C CA . VAL A 1 44 ? 4.279 4.780 5.278 1.00 0.00 44 VAL A CA 12
ATOM 13830 C C . VAL A 1 44 ? 4.484 3.556 4.391 1.00 0.00 44 VAL A C 12
ATOM 13831 O O . VAL A 1 44 ? 4.502 2.424 4.873 1.00 0.00 44 VAL A O 12
ATOM 13844 N N . GLY A 1 45 ? 4.641 3.793 3.093 1.00 0.00 45 GLY A N 12
ATOM 13845 C CA . GLY A 1 45 ? 4.844 2.700 2.159 1.00 0.00 45 GLY A CA 12
ATOM 13846 C C . GLY A 1 45 ? 6.215 2.738 1.513 1.00 0.00 45 GLY A C 12
ATOM 13847 O O . GLY A 1 45 ? 7.140 3.353 2.042 1.00 0.00 45 GLY A O 12
ATOM 13851 N N . GLU A 1 46 ? 6.346 2.076 0.367 1.00 0.00 46 GLU A N 12
ATOM 13852 C CA . GLU A 1 46 ? 7.615 2.035 -0.350 1.00 0.00 46 GLU A CA 12
ATOM 13853 C C . GLU A 1 46 ? 7.387 1.958 -1.857 1.00 0.00 46 GLU A C 12
ATOM 13854 O O . GLU A 1 46 ? 6.708 1.055 -2.348 1.00 0.00 46 GLU A O 12
ATOM 13866 N N . LEU A 1 47 ? 7.957 2.911 -2.585 1.00 0.00 47 LEU A N 12
ATOM 13867 C CA . LEU A 1 47 ? 7.817 2.953 -4.036 1.00 0.00 47 LEU A CA 12
ATOM 13868 C C . LEU A 1 47 ? 8.975 3.712 -4.674 1.00 0.00 47 LEU A C 12
ATOM 13869 O O . LEU A 1 47 ? 9.554 4.609 -4.062 1.00 0.00 47 LEU A O 12
ATOM 13885 N N . ASN A 1 48 ? 9.305 3.349 -5.908 1.00 0.00 48 ASN A N 12
ATOM 13886 C CA . ASN A 1 48 ? 10.393 3.999 -6.632 1.00 0.00 48 ASN A CA 12
ATOM 13887 C C . ASN A 1 48 ? 11.667 4.020 -5.792 1.00 0.00 48 ASN A C 12
ATOM 13888 O O . ASN A 1 48 ? 12.487 4.930 -5.910 1.00 0.00 48 ASN A O 12
ATOM 13899 N N . GLY A 1 49 ? 11.826 3.010 -4.941 1.00 0.00 49 GLY A N 12
ATOM 13900 C CA . GLY A 1 49 ? 13.001 2.932 -4.094 1.00 0.00 49 GLY A CA 12
ATOM 13901 C C . GLY A 1 49 ? 13.014 4.000 -3.018 1.00 0.00 49 GLY A C 12
ATOM 13902 O O . GLY A 1 49 ? 14.073 4.369 -2.511 1.00 0.00 49 GLY A O 12
ATOM 13906 N N . LEU A 1 50 ? 11.833 4.499 -2.670 1.00 0.00 50 LEU A N 12
ATOM 13907 C CA . LEU A 1 50 ? 11.710 5.533 -1.647 1.00 0.00 50 LEU A CA 12
ATOM 13908 C C . LEU A 1 50 ? 10.799 5.072 -0.513 1.00 0.00 50 LEU A C 12
ATOM 13909 O O . LEU A 1 50 ? 9.965 4.186 -0.696 1.00 0.00 50 LEU A O 12
ATOM 13925 N N . ARG A 1 51 ? 10.964 5.682 0.655 1.00 0.00 51 ARG A N 12
ATOM 13926 C CA . ARG A 1 51 ? 10.155 5.336 1.818 1.00 0.00 51 ARG A CA 12
ATOM 13927 C C . ARG A 1 51 ? 9.727 6.589 2.577 1.00 0.00 51 ARG A C 12
ATOM 13928 O O . ARG A 1 51 ? 10.546 7.253 3.210 1.00 0.00 51 ARG A O 12
ATOM 13949 N N . GLY A 1 52 ? 8.439 6.908 2.503 1.00 0.00 52 GLY A N 12
ATOM 13950 C CA . GLY A 1 52 ? 7.924 8.081 3.186 1.00 0.00 52 GLY A CA 12
ATOM 13951 C C . GLY A 1 52 ? 6.466 7.935 3.571 1.00 0.00 52 GLY A C 12
ATOM 13952 O O . GLY A 1 52 ? 5.861 6.885 3.354 1.00 0.00 52 GLY A O 12
ATOM 13956 N N . TRP A 1 53 ? 5.899 8.991 4.143 1.00 0.00 53 TRP A N 12
ATOM 13957 C CA . TRP A 1 53 ? 4.501 8.974 4.561 1.00 0.00 53 TRP A CA 12
ATOM 13958 C C . TRP A 1 53 ? 3.595 9.493 3.450 1.00 0.00 53 TRP A C 12
ATOM 13959 O O . TRP A 1 53 ? 4.060 10.121 2.498 1.00 0.00 53 TRP A O 12
ATOM 13980 N N . PHE A 1 54 ? 2.299 9.229 3.576 1.00 0.00 54 PHE A N 12
ATOM 13981 C CA . PHE A 1 54 ? 1.327 9.670 2.582 1.00 0.00 54 PHE A CA 12
ATOM 13982 C C . PHE A 1 54 ? -0.097 9.425 3.068 1.00 0.00 54 PHE A C 12
ATOM 13983 O O . PHE A 1 54 ? -0.370 8.501 3.835 1.00 0.00 54 PHE A O 12
ATOM 14000 N N . PRO A 1 55 ? -1.032 10.272 2.612 1.00 0.00 55 PRO A N 12
ATOM 14001 C CA . PRO A 1 55 ? -2.445 10.170 2.987 1.00 0.00 55 PRO A CA 12
ATOM 14002 C C . PRO A 1 55 ? -3.118 8.945 2.376 1.00 0.00 55 PRO A C 12
ATOM 14003 O O . PRO A 1 55 ? -3.396 8.911 1.179 1.00 0.00 55 PRO A O 12
ATOM 14014 N N . ALA A 1 56 ? -3.378 7.943 3.209 1.00 0.00 56 ALA A N 12
ATOM 14015 C CA . ALA A 1 56 ? -4.022 6.718 2.752 1.00 0.00 56 ALA A CA 12
ATOM 14016 C C . ALA A 1 56 ? -5.299 7.024 1.974 1.00 0.00 56 ALA A C 12
ATOM 14017 O O . ALA A 1 56 ? -5.637 6.328 1.017 1.00 0.00 56 ALA A O 12
ATOM 14024 N N . LYS A 1 57 ? -6.002 8.072 2.391 1.00 0.00 57 LYS A N 12
ATOM 14025 C CA . LYS A 1 57 ? -7.240 8.472 1.735 1.00 0.00 57 LYS A CA 12
ATOM 14026 C C . LYS A 1 57 ? -7.047 8.574 0.225 1.00 0.00 57 LYS A C 12
ATOM 14027 O O . LYS A 1 57 ? -7.988 8.379 -0.546 1.00 0.00 57 LYS A O 12
ATOM 14046 N N . PHE A 1 58 ? -5.823 8.880 -0.192 1.00 0.00 58 PHE A N 12
ATOM 14047 C CA . PHE A 1 58 ? -5.506 9.006 -1.610 1.00 0.00 58 PHE A CA 12
ATOM 14048 C C . PHE A 1 58 ? -5.491 7.638 -2.288 1.00 0.00 58 PHE A C 12
ATOM 14049 O O . PHE A 1 58 ? -5.864 7.507 -3.453 1.00 0.00 58 PHE A O 12
ATOM 14066 N N . VAL A 1 59 ? -5.055 6.624 -1.548 1.00 0.00 59 VAL A N 12
ATOM 14067 C CA . VAL A 1 59 ? -4.990 5.266 -2.077 1.00 0.00 59 VAL A CA 12
ATOM 14068 C C . VAL A 1 59 ? -6.017 4.364 -1.402 1.00 0.00 59 VAL A C 12
ATOM 14069 O O . VAL A 1 59 ? -6.734 4.792 -0.498 1.00 0.00 59 VAL A O 12
ATOM 14082 N N . GLU A 1 60 ? -6.082 3.113 -1.848 1.00 0.00 60 GLU A N 12
ATOM 14083 C CA . GLU A 1 60 ? -7.023 2.151 -1.285 1.00 0.00 60 GLU A CA 12
ATOM 14084 C C . GLU A 1 60 ? -6.312 0.859 -0.897 1.00 0.00 60 GLU A C 12
ATOM 14085 O O . GLU A 1 60 ? -5.450 0.366 -1.626 1.00 0.00 60 GLU A O 12
ATOM 14097 N N . VAL A 1 61 ? -6.677 0.313 0.259 1.00 0.00 61 VAL A N 12
ATOM 14098 C CA . VAL A 1 61 ? -6.075 -0.923 0.746 1.00 0.00 61 VAL A CA 12
ATOM 14099 C C . VAL A 1 61 ? -6.533 -2.119 -0.079 1.00 0.00 61 VAL A C 12
ATOM 14100 O O . VAL A 1 61 ? -7.577 -2.074 -0.734 1.00 0.00 61 VAL A O 12
ATOM 14113 N N . LEU A 1 62 ? -5.747 -3.190 -0.046 1.00 0.00 62 LEU A N 12
ATOM 14114 C CA . LEU A 1 62 ? -6.072 -4.401 -0.791 1.00 0.00 62 LEU A CA 12
ATOM 14115 C C . LEU A 1 62 ? -5.776 -5.647 0.039 1.00 0.00 62 LEU A C 12
ATOM 14116 O O . LEU A 1 62 ? -4.674 -5.808 0.564 1.00 0.00 62 LEU A O 12
ATOM 14132 N N . ASP A 1 63 ? -6.767 -6.524 0.151 1.00 0.00 63 ASP A N 12
ATOM 14133 C CA . ASP A 1 63 ? -6.613 -7.758 0.914 1.00 0.00 63 ASP A CA 12
ATOM 14134 C C . ASP A 1 63 ? -6.147 -8.898 0.015 1.00 0.00 63 ASP A C 12
ATOM 14135 O O . ASP A 1 63 ? -6.825 -9.255 -0.948 1.00 0.00 63 ASP A O 12
ATOM 14144 N N . GLU A 1 64 ? -4.989 -9.465 0.338 1.00 0.00 64 GLU A N 12
ATOM 14145 C CA . GLU A 1 64 ? -4.434 -10.564 -0.443 1.00 0.00 64 GLU A CA 12
ATOM 14146 C C . GLU A 1 64 ? -4.431 -11.858 0.366 1.00 0.00 64 GLU A C 12
ATOM 14147 O O . GLU A 1 64 ? -4.651 -12.942 -0.177 1.00 0.00 64 GLU A O 12
ATOM 14159 N N . ARG A 1 65 ? -4.182 -11.737 1.665 1.00 0.00 65 ARG A N 12
ATOM 14160 C CA . ARG A 1 65 ? -4.148 -12.898 2.548 1.00 0.00 65 ARG A CA 12
ATOM 14161 C C . ARG A 1 65 ? -5.525 -13.550 2.640 1.00 0.00 65 ARG A C 12
ATOM 14162 O O . ARG A 1 65 ? -5.663 -14.662 3.148 1.00 0.00 65 ARG A O 12
ATOM 14183 N N . SER A 1 66 ? -6.541 -12.850 2.144 1.00 0.00 66 SER A N 12
ATOM 14184 C CA . SER A 1 66 ? -7.907 -13.359 2.174 1.00 0.00 66 SER A CA 12
ATOM 14185 C C . SER A 1 66 ? -7.993 -14.724 1.497 1.00 0.00 66 SER A C 12
ATOM 14186 O O . SER A 1 66 ? -6.988 -15.266 1.037 1.00 0.00 66 SER A O 12
ATOM 14194 N N . LYS A 1 67 ? -9.201 -15.275 1.443 1.00 0.00 67 LYS A N 12
ATOM 14195 C CA . LYS A 1 67 ? -9.421 -16.577 0.822 1.00 0.00 67 LYS A CA 12
ATOM 14196 C C . LYS A 1 67 ? -10.144 -16.428 -0.512 1.00 0.00 67 LYS A C 12
ATOM 14197 O O . LYS A 1 67 ? -10.595 -15.338 -0.865 1.00 0.00 67 LYS A O 12
ATOM 14216 N N . GLU A 1 68 ? -10.251 -17.530 -1.246 1.00 0.00 68 GLU A N 12
ATOM 14217 C CA . GLU A 1 68 ? -10.921 -17.521 -2.543 1.00 0.00 68 GLU A CA 12
ATOM 14218 C C . GLU A 1 68 ? -12.177 -18.387 -2.513 1.00 0.00 68 GLU A C 12
ATOM 14219 O O . GLU A 1 68 ? -12.137 -19.541 -2.087 1.00 0.00 68 GLU A O 12
ATOM 14231 N N . TYR A 1 69 ? -13.290 -17.821 -2.967 1.00 0.00 69 TYR A N 12
ATOM 14232 C CA . TYR A 1 69 ? -14.557 -18.539 -2.990 1.00 0.00 69 TYR A CA 12
ATOM 14233 C C . TYR A 1 69 ? -14.612 -19.513 -4.162 1.00 0.00 69 TYR A C 12
ATOM 14234 O O . TYR A 1 69 ? -14.197 -19.185 -5.274 1.00 0.00 69 TYR A O 12
ATOM 14252 N N . SER A 1 70 ? -15.127 -20.712 -3.907 1.00 0.00 70 SER A N 12
ATOM 14253 C CA . SER A 1 70 ? -15.234 -21.734 -4.941 1.00 0.00 70 SER A CA 12
ATOM 14254 C C . SER A 1 70 ? -15.899 -21.174 -6.194 1.00 0.00 70 SER A C 12
ATOM 14255 O O . SER A 1 70 ? -17.101 -20.910 -6.206 1.00 0.00 70 SER A O 12
ATOM 14263 N N . ILE A 1 71 ? -15.107 -20.993 -7.245 1.00 0.00 71 ILE A N 12
ATOM 14264 C CA . ILE A 1 71 ? -15.618 -20.465 -8.504 1.00 0.00 71 ILE A CA 12
ATOM 14265 C C . ILE A 1 71 ? -14.910 -21.101 -9.695 1.00 0.00 71 ILE A C 12
ATOM 14266 O O . ILE A 1 71 ? -13.682 -21.134 -9.754 1.00 0.00 71 ILE A O 12
ATOM 14282 N N . ALA A 1 72 ? -15.694 -21.604 -10.644 1.00 0.00 72 ALA A N 12
ATOM 14283 C CA . ALA A 1 72 ? -15.143 -22.235 -11.836 1.00 0.00 72 ALA A CA 12
ATOM 14284 C C . ALA A 1 72 ? -14.202 -21.288 -12.574 1.00 0.00 72 ALA A C 12
ATOM 14285 O O . ALA A 1 72 ? -14.635 -20.503 -13.417 1.00 0.00 72 ALA A O 12
ATOM 14292 N N . SER A 1 73 ? -12.917 -21.369 -12.251 1.00 0.00 73 SER A N 12
ATOM 14293 C CA . SER A 1 73 ? -11.915 -20.516 -12.881 1.00 0.00 73 SER A CA 12
ATOM 14294 C C . SER A 1 73 ? -11.135 -21.285 -13.942 1.00 0.00 73 SER A C 12
ATOM 14295 O O . SER A 1 73 ? -10.440 -22.253 -13.637 1.00 0.00 73 SER A O 12
ATOM 14303 N N . GLY A 1 74 ? -11.255 -20.845 -15.193 1.00 0.00 74 GLY A N 12
ATOM 14304 C CA . GLY A 1 74 ? -10.557 -21.504 -16.280 1.00 0.00 74 GLY A CA 12
ATOM 14305 C C . GLY A 1 74 ? -9.050 -21.464 -16.111 1.00 0.00 74 GLY A C 12
ATOM 14306 O O . GLY A 1 74 ? -8.454 -22.321 -15.459 1.00 0.00 74 GLY A O 12
ATOM 14310 N N . PRO A 1 75 ? -8.411 -20.447 -16.709 1.00 0.00 75 PRO A N 12
ATOM 14311 C CA . PRO A 1 75 ? -6.957 -20.274 -16.637 1.00 0.00 75 PRO A CA 12
ATOM 14312 C C . PRO A 1 75 ? -6.490 -19.875 -15.242 1.00 0.00 75 PRO A C 12
ATOM 14313 O O . PRO A 1 75 ? -7.151 -19.097 -14.554 1.00 0.00 75 PRO A O 12
ATOM 14324 N N . SER A 1 76 ? -5.346 -20.413 -14.829 1.00 0.00 76 SER A N 12
ATOM 14325 C CA . SER A 1 76 ? -4.791 -20.114 -13.514 1.00 0.00 76 SER A CA 12
ATOM 14326 C C . SER A 1 76 ? -3.471 -19.359 -13.639 1.00 0.00 76 SER A C 12
ATOM 14327 O O . SER A 1 76 ? -2.885 -19.286 -14.719 1.00 0.00 76 SER A O 12
ATOM 14335 N N . SER A 1 77 ? -3.011 -18.797 -12.526 1.00 0.00 77 SER A N 12
ATOM 14336 C CA . SER A 1 77 ? -1.763 -18.043 -12.511 1.00 0.00 77 SER A CA 12
ATOM 14337 C C . SER A 1 77 ? -1.758 -16.977 -13.603 1.00 0.00 77 SER A C 12
ATOM 14338 O O . SER A 1 77 ? -0.760 -16.787 -14.296 1.00 0.00 77 SER A O 12
ATOM 14346 N N . GLY A 1 78 ? -2.884 -16.285 -13.750 1.00 0.00 78 GLY A N 12
ATOM 14347 C CA . GLY A 1 78 ? -2.989 -15.247 -14.758 1.00 0.00 78 GLY A CA 12
ATOM 14348 C C . GLY A 1 78 ? -2.286 -13.967 -14.350 1.00 0.00 78 GLY A C 12
ATOM 14349 O O . GLY A 1 78 ? -1.783 -13.229 -15.197 1.00 0.00 78 GLY A O 12
ATOM 14353 N N . GLY A 1 1 ? 8.920 -17.030 -1.644 1.00 0.00 1 GLY A N 13
ATOM 14354 C CA . GLY A 1 1 ? 9.503 -15.898 -2.338 1.00 0.00 1 GLY A CA 13
ATOM 14355 C C . GLY A 1 1 ? 8.620 -14.666 -2.285 1.00 0.00 1 GLY A C 13
ATOM 14356 O O . GLY A 1 1 ? 9.020 -13.631 -1.752 1.00 0.00 1 GLY A O 13
ATOM 14360 N N . SER A 1 2 ? 7.418 -14.778 -2.840 1.00 0.00 2 SER A N 13
ATOM 14361 C CA . SER A 1 2 ? 6.479 -13.664 -2.858 1.00 0.00 2 SER A CA 13
ATOM 14362 C C . SER A 1 2 ? 5.347 -13.890 -1.860 1.00 0.00 2 SER A C 13
ATOM 14363 O O . SER A 1 2 ? 5.068 -13.039 -1.016 1.00 0.00 2 SER A O 13
ATOM 14371 N N . SER A 1 3 ? 4.698 -15.046 -1.964 1.00 0.00 3 SER A N 13
ATOM 14372 C CA . SER A 1 3 ? 3.594 -15.385 -1.073 1.00 0.00 3 SER A CA 13
ATOM 14373 C C . SER A 1 3 ? 4.047 -15.373 0.384 1.00 0.00 3 SER A C 13
ATOM 14374 O O . SER A 1 3 ? 5.207 -15.647 0.687 1.00 0.00 3 SER A O 13
ATOM 14382 N N . GLY A 1 4 ? 3.121 -15.050 1.283 1.00 0.00 4 GLY A N 13
ATOM 14383 C CA . GLY A 1 4 ? 3.443 -15.007 2.697 1.00 0.00 4 GLY A CA 13
ATOM 14384 C C . GLY A 1 4 ? 2.831 -13.808 3.394 1.00 0.00 4 GLY A C 13
ATOM 14385 O O . GLY A 1 4 ? 1.659 -13.493 3.187 1.00 0.00 4 GLY A O 13
ATOM 14389 N N . SER A 1 5 ? 3.627 -13.138 4.221 1.00 0.00 5 SER A N 13
ATOM 14390 C CA . SER A 1 5 ? 3.155 -11.970 4.956 1.00 0.00 5 SER A CA 13
ATOM 14391 C C . SER A 1 5 ? 3.976 -10.735 4.598 1.00 0.00 5 SER A C 13
ATOM 14392 O O . SER A 1 5 ? 4.349 -9.949 5.468 1.00 0.00 5 SER A O 13
ATOM 14400 N N . SER A 1 6 ? 4.252 -10.570 3.308 1.00 0.00 6 SER A N 13
ATOM 14401 C CA . SER A 1 6 ? 5.032 -9.433 2.832 1.00 0.00 6 SER A CA 13
ATOM 14402 C C . SER A 1 6 ? 4.253 -8.132 3.003 1.00 0.00 6 SER A C 13
ATOM 14403 O O . SER A 1 6 ? 3.647 -7.630 2.058 1.00 0.00 6 SER A O 13
ATOM 14411 N N . GLY A 1 7 ? 4.277 -7.591 4.216 1.00 0.00 7 GLY A N 13
ATOM 14412 C CA . GLY A 1 7 ? 3.571 -6.351 4.490 1.00 0.00 7 GLY A CA 13
ATOM 14413 C C . GLY A 1 7 ? 2.263 -6.250 3.729 1.00 0.00 7 GLY A C 13
ATOM 14414 O O . GLY A 1 7 ? 1.602 -7.258 3.480 1.00 0.00 7 GLY A O 13
ATOM 14418 N N . ARG A 1 8 ? 1.889 -5.029 3.360 1.00 0.00 8 ARG A N 13
ATOM 14419 C CA . ARG A 1 8 ? 0.651 -4.800 2.626 1.00 0.00 8 ARG A CA 13
ATOM 14420 C C . ARG A 1 8 ? 0.916 -4.009 1.348 1.00 0.00 8 ARG A C 13
ATOM 14421 O O . ARG A 1 8 ? 2.055 -3.642 1.057 1.00 0.00 8 ARG A O 13
ATOM 14442 N N . ARG A 1 9 ? -0.143 -3.752 0.586 1.00 0.00 9 ARG A N 13
ATOM 14443 C CA . ARG A 1 9 ? -0.025 -3.008 -0.661 1.00 0.00 9 ARG A CA 13
ATOM 14444 C C . ARG A 1 9 ? -1.310 -2.244 -0.964 1.00 0.00 9 ARG A C 13
ATOM 14445 O O . ARG A 1 9 ? -2.400 -2.817 -0.961 1.00 0.00 9 ARG A O 13
ATOM 14466 N N . ALA A 1 10 ? -1.176 -0.947 -1.222 1.00 0.00 10 ALA A N 13
ATOM 14467 C CA . ALA A 1 10 ? -2.327 -0.107 -1.527 1.00 0.00 10 ALA A CA 13
ATOM 14468 C C . ALA A 1 10 ? -2.260 0.418 -2.957 1.00 0.00 10 ALA A C 13
ATOM 14469 O O . ALA A 1 10 ? -1.191 0.780 -3.448 1.00 0.00 10 ALA A O 13
ATOM 14476 N N . LYS A 1 11 ? -3.409 0.455 -3.623 1.00 0.00 11 LYS A N 13
ATOM 14477 C CA . LYS A 1 11 ? -3.483 0.935 -4.997 1.00 0.00 11 LYS A CA 13
ATOM 14478 C C . LYS A 1 11 ? -3.833 2.419 -5.038 1.00 0.00 11 LYS A C 13
ATOM 14479 O O . LYS A 1 11 ? -4.750 2.868 -4.350 1.00 0.00 11 LYS A O 13
ATOM 14498 N N . ALA A 1 12 ? -3.102 3.174 -5.849 1.00 0.00 12 ALA A N 13
ATOM 14499 C CA . ALA A 1 12 ? -3.338 4.607 -5.982 1.00 0.00 12 ALA A CA 13
ATOM 14500 C C . ALA A 1 12 ? -4.576 4.882 -6.829 1.00 0.00 12 ALA A C 13
ATOM 14501 O O . ALA A 1 12 ? -4.740 4.315 -7.909 1.00 0.00 12 ALA A O 13
ATOM 14508 N N . LEU A 1 13 ? -5.445 5.754 -6.331 1.00 0.00 13 LEU A N 13
ATOM 14509 C CA . LEU A 1 13 ? -6.670 6.105 -7.043 1.00 0.00 13 LEU A CA 13
ATOM 14510 C C . LEU A 1 13 ? -6.452 7.323 -7.935 1.00 0.00 13 LEU A C 13
ATOM 14511 O O . LEU A 1 13 ? -7.213 7.565 -8.873 1.00 0.00 13 LEU A O 13
ATOM 14527 N N . LEU A 1 14 ? -5.406 8.087 -7.640 1.00 0.00 14 LEU A N 13
ATOM 14528 C CA . LEU A 1 14 ? -5.084 9.279 -8.416 1.00 0.00 14 LEU A CA 13
ATOM 14529 C C . LEU A 1 14 ? -3.599 9.611 -8.316 1.00 0.00 14 LEU A C 13
ATOM 14530 O O . LEU A 1 14 ? -2.878 9.035 -7.501 1.00 0.00 14 LEU A O 13
ATOM 14546 N N . ASP A 1 15 ? -3.149 10.544 -9.147 1.00 0.00 15 ASP A N 13
ATOM 14547 C CA . ASP A 1 15 ? -1.751 10.956 -9.150 1.00 0.00 15 ASP A CA 13
ATOM 14548 C C . ASP A 1 15 ? -1.459 11.899 -7.987 1.00 0.00 15 ASP A C 13
ATOM 14549 O O . ASP A 1 15 ? -2.170 12.883 -7.780 1.00 0.00 15 ASP A O 13
ATOM 14558 N N . PHE A 1 16 ? -0.410 11.593 -7.233 1.00 0.00 16 PHE A N 13
ATOM 14559 C CA . PHE A 1 16 ? -0.026 12.413 -6.089 1.00 0.00 16 PHE A CA 13
ATOM 14560 C C . PHE A 1 16 ? 1.472 12.709 -6.111 1.00 0.00 16 PHE A C 13
ATOM 14561 O O . PHE A 1 16 ? 2.295 11.800 -6.011 1.00 0.00 16 PHE A O 13
ATOM 14578 N N . GLU A 1 17 ? 1.814 13.986 -6.243 1.00 0.00 17 GLU A N 13
ATOM 14579 C CA . GLU A 1 17 ? 3.212 14.402 -6.279 1.00 0.00 17 GLU A CA 13
ATOM 14580 C C . GLU A 1 17 ? 3.667 14.902 -4.911 1.00 0.00 17 GLU A C 13
ATOM 14581 O O . GLU A 1 17 ? 3.416 16.051 -4.544 1.00 0.00 17 GLU A O 13
ATOM 14593 N N . ARG A 1 18 ? 4.335 14.032 -4.162 1.00 0.00 18 ARG A N 13
ATOM 14594 C CA . ARG A 1 18 ? 4.823 14.384 -2.834 1.00 0.00 18 ARG A CA 13
ATOM 14595 C C . ARG A 1 18 ? 5.380 15.805 -2.818 1.00 0.00 18 ARG A C 13
ATOM 14596 O O . ARG A 1 18 ? 5.922 16.280 -3.816 1.00 0.00 18 ARG A O 13
ATOM 14617 N N . HIS A 1 19 ? 5.241 16.477 -1.680 1.00 0.00 19 HIS A N 13
ATOM 14618 C CA . HIS A 1 19 ? 5.731 17.843 -1.534 1.00 0.00 19 HIS A CA 13
ATOM 14619 C C . HIS A 1 19 ? 6.995 17.880 -0.678 1.00 0.00 19 HIS A C 13
ATOM 14620 O O . HIS A 1 19 ? 8.014 18.439 -1.084 1.00 0.00 19 HIS A O 13
ATOM 14635 N N . ASP A 1 20 ? 6.920 17.280 0.504 1.00 0.00 20 ASP A N 13
ATOM 14636 C CA . ASP A 1 20 ? 8.056 17.243 1.417 1.00 0.00 20 ASP A CA 13
ATOM 14637 C C . ASP A 1 20 ? 8.978 16.071 1.090 1.00 0.00 20 ASP A C 13
ATOM 14638 O O . ASP A 1 20 ? 8.542 15.063 0.534 1.00 0.00 20 ASP A O 13
ATOM 14647 N N . ASP A 1 21 ? 10.252 16.212 1.439 1.00 0.00 21 ASP A N 13
ATOM 14648 C CA . ASP A 1 21 ? 11.235 15.165 1.182 1.00 0.00 21 ASP A CA 13
ATOM 14649 C C . ASP A 1 21 ? 10.770 13.831 1.758 1.00 0.00 21 ASP A C 13
ATOM 14650 O O . ASP A 1 21 ? 11.158 12.768 1.276 1.00 0.00 21 ASP A O 13
ATOM 14659 N N . ASP A 1 22 ? 9.936 13.896 2.790 1.00 0.00 22 ASP A N 13
ATOM 14660 C CA . ASP A 1 22 ? 9.419 12.694 3.432 1.00 0.00 22 ASP A CA 13
ATOM 14661 C C . ASP A 1 22 ? 8.192 12.168 2.692 1.00 0.00 22 ASP A C 13
ATOM 14662 O O . ASP A 1 22 ? 8.064 10.967 2.459 1.00 0.00 22 ASP A O 13
ATOM 14671 N N . GLU A 1 23 ? 7.295 13.077 2.326 1.00 0.00 23 GLU A N 13
ATOM 14672 C CA . GLU A 1 23 ? 6.077 12.703 1.614 1.00 0.00 23 GLU A CA 13
ATOM 14673 C C . GLU A 1 23 ? 6.396 11.784 0.438 1.00 0.00 23 GLU A C 13
ATOM 14674 O O . GLU A 1 23 ? 7.343 12.022 -0.312 1.00 0.00 23 GLU A O 13
ATOM 14686 N N . LEU A 1 24 ? 5.598 10.733 0.284 1.00 0.00 24 LEU A N 13
ATOM 14687 C CA . LEU A 1 24 ? 5.793 9.777 -0.800 1.00 0.00 24 LEU A CA 13
ATOM 14688 C C . LEU A 1 24 ? 4.805 10.028 -1.934 1.00 0.00 24 LEU A C 13
ATOM 14689 O O . LEU A 1 24 ? 3.594 10.053 -1.721 1.00 0.00 24 LEU A O 13
ATOM 14705 N N . GLY A 1 25 ? 5.331 10.212 -3.140 1.00 0.00 25 GLY A N 13
ATOM 14706 C CA . GLY A 1 25 ? 4.480 10.458 -4.291 1.00 0.00 25 GLY A CA 13
ATOM 14707 C C . GLY A 1 25 ? 4.242 9.207 -5.114 1.00 0.00 25 GLY A C 13
ATOM 14708 O O . GLY A 1 25 ? 4.992 8.237 -5.011 1.00 0.00 25 GLY A O 13
ATOM 14712 N N . PHE A 1 26 ? 3.194 9.229 -5.930 1.00 0.00 26 PHE A N 13
ATOM 14713 C CA . PHE A 1 26 ? 2.858 8.087 -6.771 1.00 0.00 26 PHE A CA 13
ATOM 14714 C C . PHE A 1 26 ? 1.924 8.503 -7.906 1.00 0.00 26 PHE A C 13
ATOM 14715 O O . PHE A 1 26 ? 1.520 9.662 -7.997 1.00 0.00 26 PHE A O 13
ATOM 14732 N N . ARG A 1 27 ? 1.587 7.547 -8.766 1.00 0.00 27 ARG A N 13
ATOM 14733 C CA . ARG A 1 27 ? 0.704 7.815 -9.895 1.00 0.00 27 ARG A CA 13
ATOM 14734 C C . ARG A 1 27 ? -0.543 6.938 -9.828 1.00 0.00 27 ARG A C 13
ATOM 14735 O O . ARG A 1 27 ? -0.597 5.972 -9.068 1.00 0.00 27 ARG A O 13
ATOM 14756 N N . LYS A 1 28 ? -1.546 7.284 -10.628 1.00 0.00 28 LYS A N 13
ATOM 14757 C CA . LYS A 1 28 ? -2.794 6.531 -10.661 1.00 0.00 28 LYS A CA 13
ATOM 14758 C C . LYS A 1 28 ? -2.545 5.083 -11.074 1.00 0.00 28 LYS A C 13
ATOM 14759 O O . LYS A 1 28 ? -1.694 4.807 -11.919 1.00 0.00 28 LYS A O 13
ATOM 14778 N N . ASN A 1 29 ? -3.294 4.164 -10.475 1.00 0.00 29 ASN A N 13
ATOM 14779 C CA . ASN A 1 29 ? -3.155 2.746 -10.781 1.00 0.00 29 ASN A CA 13
ATOM 14780 C C . ASN A 1 29 ? -1.745 2.255 -10.464 1.00 0.00 29 ASN A C 13
ATOM 14781 O O . ASN A 1 29 ? -1.144 1.516 -11.243 1.00 0.00 29 ASN A O 13
ATOM 14792 N N . ASP A 1 30 ? -1.224 2.674 -9.316 1.00 0.00 30 ASP A N 13
ATOM 14793 C CA . ASP A 1 30 ? 0.114 2.278 -8.895 1.00 0.00 30 ASP A CA 13
ATOM 14794 C C . ASP A 1 30 ? 0.067 1.541 -7.560 1.00 0.00 30 ASP A C 13
ATOM 14795 O O . ASP A 1 30 ? -0.701 1.901 -6.668 1.00 0.00 30 ASP A O 13
ATOM 14804 N N . ILE A 1 31 ? 0.892 0.507 -7.431 1.00 0.00 31 ILE A N 13
ATOM 14805 C CA . ILE A 1 31 ? 0.945 -0.280 -6.204 1.00 0.00 31 ILE A CA 13
ATOM 14806 C C . ILE A 1 31 ? 2.075 0.190 -5.298 1.00 0.00 31 ILE A C 13
ATOM 14807 O O . ILE A 1 31 ? 3.189 0.447 -5.756 1.00 0.00 31 ILE A O 13
ATOM 14823 N N . ILE A 1 32 ? 1.783 0.302 -4.005 1.00 0.00 32 ILE A N 13
ATOM 14824 C CA . ILE A 1 32 ? 2.774 0.739 -3.032 1.00 0.00 32 ILE A CA 13
ATOM 14825 C C . ILE A 1 32 ? 2.783 -0.170 -1.808 1.00 0.00 32 ILE A C 13
ATOM 14826 O O . ILE A 1 32 ? 1.748 -0.393 -1.179 1.00 0.00 32 ILE A O 13
ATOM 14842 N N . THR A 1 33 ? 3.958 -0.692 -1.474 1.00 0.00 33 THR A N 13
ATOM 14843 C CA . THR A 1 33 ? 4.102 -1.577 -0.324 1.00 0.00 33 THR A CA 13
ATOM 14844 C C . THR A 1 33 ? 4.024 -0.797 0.984 1.00 0.00 33 THR A C 13
ATOM 14845 O O . THR A 1 33 ? 4.728 0.197 1.166 1.00 0.00 33 THR A O 13
ATOM 14856 N N . ILE A 1 34 ? 3.166 -1.254 1.889 1.00 0.00 34 ILE A N 13
ATOM 14857 C CA . ILE A 1 34 ? 3.000 -0.599 3.181 1.00 0.00 34 ILE A CA 13
ATOM 14858 C C . ILE A 1 34 ? 3.965 -1.169 4.215 1.00 0.00 34 ILE A C 13
ATOM 14859 O O . ILE A 1 34 ? 3.904 -2.352 4.549 1.00 0.00 34 ILE A O 13
ATOM 14875 N N . ILE A 1 35 ? 4.852 -0.318 4.720 1.00 0.00 35 ILE A N 13
ATOM 14876 C CA . ILE A 1 35 ? 5.828 -0.736 5.718 1.00 0.00 35 ILE A CA 13
ATOM 14877 C C . ILE A 1 35 ? 5.287 -0.541 7.131 1.00 0.00 35 ILE A C 13
ATOM 14878 O O . ILE A 1 35 ? 5.097 -1.506 7.872 1.00 0.00 35 ILE A O 13
ATOM 14894 N N . SER A 1 36 ? 5.041 0.712 7.497 1.00 0.00 36 SER A N 13
ATOM 14895 C CA . SER A 1 36 ? 4.523 1.034 8.821 1.00 0.00 36 SER A CA 13
ATOM 14896 C C . SER A 1 36 ? 3.401 2.064 8.730 1.00 0.00 36 SER A C 13
ATOM 14897 O O . SER A 1 36 ? 3.627 3.211 8.349 1.00 0.00 36 SER A O 13
ATOM 14905 N N . GLN A 1 37 ? 2.190 1.644 9.085 1.00 0.00 37 GLN A N 13
ATOM 14906 C CA . GLN A 1 37 ? 1.033 2.530 9.042 1.00 0.00 37 GLN A CA 13
ATOM 14907 C C . GLN A 1 37 ? 0.967 3.400 10.293 1.00 0.00 37 GLN A C 13
ATOM 14908 O O . GLN A 1 37 ? 0.333 3.036 11.283 1.00 0.00 37 GLN A O 13
ATOM 14922 N N . LYS A 1 38 ? 1.628 4.552 10.241 1.00 0.00 38 LYS A N 13
ATOM 14923 C CA . LYS A 1 38 ? 1.644 5.475 11.369 1.00 0.00 38 LYS A CA 13
ATOM 14924 C C . LYS A 1 38 ? 0.265 5.576 12.011 1.00 0.00 38 LYS A C 13
ATOM 14925 O O . LYS A 1 38 ? 0.109 5.346 13.211 1.00 0.00 38 LYS A O 13
ATOM 14944 N N . ASP A 1 39 ? -0.735 5.918 11.206 1.00 0.00 39 ASP A N 13
ATOM 14945 C CA . ASP A 1 39 ? -2.103 6.045 11.695 1.00 0.00 39 ASP A CA 13
ATOM 14946 C C . ASP A 1 39 ? -3.105 5.683 10.604 1.00 0.00 39 ASP A C 13
ATOM 14947 O O . ASP A 1 39 ? -2.723 5.359 9.480 1.00 0.00 39 ASP A O 13
ATOM 14956 N N . GLU A 1 40 ? -4.389 5.741 10.945 1.00 0.00 40 GLU A N 13
ATOM 14957 C CA . GLU A 1 40 ? -5.447 5.417 9.995 1.00 0.00 40 GLU A CA 13
ATOM 14958 C C . GLU A 1 40 ? -5.511 6.453 8.879 1.00 0.00 40 GLU A C 13
ATOM 14959 O O . GLU A 1 40 ? -6.296 6.322 7.938 1.00 0.00 40 GLU A O 13
ATOM 14971 N N . HIS A 1 41 ? -4.679 7.486 8.987 1.00 0.00 41 HIS A N 13
ATOM 14972 C CA . HIS A 1 41 ? -4.642 8.546 7.987 1.00 0.00 41 HIS A CA 13
ATOM 14973 C C . HIS A 1 41 ? -3.275 8.605 7.310 1.00 0.00 41 HIS A C 13
ATOM 14974 O O . HIS A 1 41 ? -3.182 8.639 6.082 1.00 0.00 41 HIS A O 13
ATOM 14989 N N . CYS A 1 42 ? -2.221 8.619 8.117 1.00 0.00 42 CYS A N 13
ATOM 14990 C CA . CYS A 1 42 ? -0.860 8.674 7.595 1.00 0.00 42 CYS A CA 13
ATOM 14991 C C . CYS A 1 42 ? -0.231 7.286 7.565 1.00 0.00 42 CYS A C 13
ATOM 14992 O O . CYS A 1 42 ? -0.058 6.650 8.605 1.00 0.00 42 CYS A O 13
ATOM 15000 N N . TRP A 1 43 ? 0.107 6.821 6.368 1.00 0.00 43 TRP A N 13
ATOM 15001 C CA . TRP A 1 43 ? 0.715 5.506 6.202 1.00 0.00 43 TRP A CA 13
ATOM 15002 C C . TRP A 1 43 ? 2.107 5.624 5.590 1.00 0.00 43 TRP A C 13
ATOM 15003 O O . TRP A 1 43 ? 2.395 6.569 4.856 1.00 0.00 43 TRP A O 13
ATOM 15024 N N . VAL A 1 44 ? 2.966 4.657 5.896 1.00 0.00 44 VAL A N 13
ATOM 15025 C CA . VAL A 1 44 ? 4.328 4.650 5.374 1.00 0.00 44 VAL A CA 13
ATOM 15026 C C . VAL A 1 44 ? 4.575 3.430 4.497 1.00 0.00 44 VAL A C 13
ATOM 15027 O O . VAL A 1 44 ? 4.673 2.308 4.991 1.00 0.00 44 VAL A O 13
ATOM 15040 N N . GLY A 1 45 ? 4.675 3.656 3.190 1.00 0.00 45 GLY A N 13
ATOM 15041 C CA . GLY A 1 45 ? 4.912 2.564 2.264 1.00 0.00 45 GLY A CA 13
ATOM 15042 C C . GLY A 1 45 ? 6.212 2.722 1.501 1.00 0.00 45 GLY A C 13
ATOM 15043 O O . GLY A 1 45 ? 7.107 3.445 1.934 1.00 0.00 45 GLY A O 13
ATOM 15047 N N . GLU A 1 46 ? 6.314 2.042 0.362 1.00 0.00 46 GLU A N 13
ATOM 15048 C CA . GLU A 1 46 ? 7.517 2.109 -0.459 1.00 0.00 46 GLU A CA 13
ATOM 15049 C C . GLU A 1 46 ? 7.163 2.060 -1.943 1.00 0.00 46 GLU A C 13
ATOM 15050 O O . GLU A 1 46 ? 6.244 1.347 -2.352 1.00 0.00 46 GLU A O 13
ATOM 15062 N N . LEU A 1 47 ? 7.898 2.821 -2.746 1.00 0.00 47 LEU A N 13
ATOM 15063 C CA . LEU A 1 47 ? 7.664 2.866 -4.185 1.00 0.00 47 LEU A CA 13
ATOM 15064 C C . LEU A 1 47 ? 8.818 3.559 -4.903 1.00 0.00 47 LEU A C 13
ATOM 15065 O O . LEU A 1 47 ? 9.303 4.598 -4.459 1.00 0.00 47 LEU A O 13
ATOM 15081 N N . ASN A 1 48 ? 9.250 2.976 -6.017 1.00 0.00 48 ASN A N 13
ATOM 15082 C CA . ASN A 1 48 ? 10.345 3.539 -6.798 1.00 0.00 48 ASN A CA 13
ATOM 15083 C C . ASN A 1 48 ? 11.559 3.810 -5.915 1.00 0.00 48 ASN A C 13
ATOM 15084 O O . ASN A 1 48 ? 12.249 4.815 -6.082 1.00 0.00 48 ASN A O 13
ATOM 15095 N N . GLY A 1 49 ? 11.814 2.905 -4.975 1.00 0.00 49 GLY A N 13
ATOM 15096 C CA . GLY A 1 49 ? 12.946 3.065 -4.080 1.00 0.00 49 GLY A CA 13
ATOM 15097 C C . GLY A 1 49 ? 12.804 4.273 -3.175 1.00 0.00 49 GLY A C 13
ATOM 15098 O O . GLY A 1 49 ? 13.791 4.930 -2.843 1.00 0.00 49 GLY A O 13
ATOM 15102 N N . LEU A 1 50 ? 11.571 4.567 -2.774 1.00 0.00 50 LEU A N 13
ATOM 15103 C CA . LEU A 1 50 ? 11.303 5.706 -1.903 1.00 0.00 50 LEU A CA 13
ATOM 15104 C C . LEU A 1 50 ? 10.370 5.310 -0.762 1.00 0.00 50 LEU A C 13
ATOM 15105 O O . LEU A 1 50 ? 9.289 4.767 -0.989 1.00 0.00 50 LEU A O 13
ATOM 15121 N N . ARG A 1 51 ? 10.796 5.587 0.466 1.00 0.00 51 ARG A N 13
ATOM 15122 C CA . ARG A 1 51 ? 10.001 5.261 1.644 1.00 0.00 51 ARG A CA 13
ATOM 15123 C C . ARG A 1 51 ? 9.621 6.524 2.410 1.00 0.00 51 ARG A C 13
ATOM 15124 O O . ARG A 1 51 ? 10.486 7.287 2.836 1.00 0.00 51 ARG A O 13
ATOM 15145 N N . GLY A 1 52 ? 8.320 6.738 2.581 1.00 0.00 52 GLY A N 13
ATOM 15146 C CA . GLY A 1 52 ? 7.847 7.909 3.295 1.00 0.00 52 GLY A CA 13
ATOM 15147 C C . GLY A 1 52 ? 6.383 7.809 3.671 1.00 0.00 52 GLY A C 13
ATOM 15148 O O . GLY A 1 52 ? 5.757 6.765 3.482 1.00 0.00 52 GLY A O 13
ATOM 15152 N N . TRP A 1 53 ? 5.834 8.894 4.206 1.00 0.00 53 TRP A N 13
ATOM 15153 C CA . TRP A 1 53 ? 4.434 8.922 4.611 1.00 0.00 53 TRP A CA 13
ATOM 15154 C C . TRP A 1 53 ? 3.552 9.445 3.483 1.00 0.00 53 TRP A C 13
ATOM 15155 O O . TRP A 1 53 ? 4.042 10.031 2.518 1.00 0.00 53 TRP A O 13
ATOM 15176 N N . PHE A 1 54 ? 2.246 9.231 3.610 1.00 0.00 54 PHE A N 13
ATOM 15177 C CA . PHE A 1 54 ? 1.295 9.680 2.600 1.00 0.00 54 PHE A CA 13
ATOM 15178 C C . PHE A 1 54 ? -0.140 9.458 3.068 1.00 0.00 54 PHE A C 13
ATOM 15179 O O . PHE A 1 54 ? -0.429 8.567 3.867 1.00 0.00 54 PHE A O 13
ATOM 15196 N N . PRO A 1 55 ? -1.063 10.288 2.558 1.00 0.00 55 PRO A N 13
ATOM 15197 C CA . PRO A 1 55 ? -2.483 10.203 2.910 1.00 0.00 55 PRO A CA 13
ATOM 15198 C C . PRO A 1 55 ? -3.148 8.956 2.338 1.00 0.00 55 PRO A C 13
ATOM 15199 O O . PRO A 1 55 ? -3.329 8.839 1.125 1.00 0.00 55 PRO A O 13
ATOM 15210 N N . ALA A 1 56 ? -3.509 8.026 3.216 1.00 0.00 56 ALA A N 13
ATOM 15211 C CA . ALA A 1 56 ? -4.156 6.790 2.798 1.00 0.00 56 ALA A CA 13
ATOM 15212 C C . ALA A 1 56 ? -5.369 7.075 1.918 1.00 0.00 56 ALA A C 13
ATOM 15213 O O . ALA A 1 56 ? -5.594 6.397 0.915 1.00 0.00 56 ALA A O 13
ATOM 15220 N N . LYS A 1 57 ? -6.148 8.080 2.298 1.00 0.00 57 LYS A N 13
ATOM 15221 C CA . LYS A 1 57 ? -7.338 8.456 1.544 1.00 0.00 57 LYS A CA 13
ATOM 15222 C C . LYS A 1 57 ? -7.042 8.499 0.049 1.00 0.00 57 LYS A C 13
ATOM 15223 O O . LYS A 1 57 ? -7.846 8.051 -0.767 1.00 0.00 57 LYS A O 13
ATOM 15242 N N . PHE A 1 58 ? -5.882 9.045 -0.305 1.00 0.00 58 PHE A N 13
ATOM 15243 C CA . PHE A 1 58 ? -5.480 9.146 -1.703 1.00 0.00 58 PHE A CA 13
ATOM 15244 C C . PHE A 1 58 ? -5.416 7.767 -2.352 1.00 0.00 58 PHE A C 13
ATOM 15245 O O . PHE A 1 58 ? -5.698 7.614 -3.541 1.00 0.00 58 PHE A O 13
ATOM 15262 N N . VAL A 1 59 ? -5.044 6.764 -1.563 1.00 0.00 59 VAL A N 13
ATOM 15263 C CA . VAL A 1 59 ? -4.942 5.397 -2.060 1.00 0.00 59 VAL A CA 13
ATOM 15264 C C . VAL A 1 59 ? -5.984 4.497 -1.405 1.00 0.00 59 VAL A C 13
ATOM 15265 O O . VAL A 1 59 ? -6.784 4.950 -0.587 1.00 0.00 59 VAL A O 13
ATOM 15278 N N . GLU A 1 60 ? -5.967 3.219 -1.772 1.00 0.00 60 GLU A N 13
ATOM 15279 C CA . GLU A 1 60 ? -6.912 2.254 -1.221 1.00 0.00 60 GLU A CA 13
ATOM 15280 C C . GLU A 1 60 ? -6.204 0.960 -0.834 1.00 0.00 60 GLU A C 13
ATOM 15281 O O . GLU A 1 60 ? -5.361 0.455 -1.576 1.00 0.00 60 GLU A O 13
ATOM 15293 N N . VAL A 1 61 ? -6.551 0.428 0.334 1.00 0.00 61 VAL A N 13
ATOM 15294 C CA . VAL A 1 61 ? -5.950 -0.809 0.820 1.00 0.00 61 VAL A CA 13
ATOM 15295 C C . VAL A 1 61 ? -6.371 -1.998 -0.035 1.00 0.00 61 VAL A C 13
ATOM 15296 O O . VAL A 1 61 ? -7.401 -1.957 -0.710 1.00 0.00 61 VAL A O 13
ATOM 15309 N N . LEU A 1 62 ? -5.570 -3.057 -0.002 1.00 0.00 62 LEU A N 13
ATOM 15310 C CA . LEU A 1 62 ? -5.860 -4.260 -0.775 1.00 0.00 62 LEU A CA 13
ATOM 15311 C C . LEU A 1 62 ? -5.499 -5.513 0.016 1.00 0.00 62 LEU A C 13
ATOM 15312 O O . LEU A 1 62 ? -4.373 -5.656 0.496 1.00 0.00 62 LEU A O 13
ATOM 15328 N N . ASP A 1 63 ? -6.460 -6.421 0.147 1.00 0.00 63 ASP A N 13
ATOM 15329 C CA . ASP A 1 63 ? -6.242 -7.666 0.876 1.00 0.00 63 ASP A CA 13
ATOM 15330 C C . ASP A 1 63 ? -5.823 -8.784 -0.071 1.00 0.00 63 ASP A C 13
ATOM 15331 O O . ASP A 1 63 ? -6.150 -9.951 0.147 1.00 0.00 63 ASP A O 13
ATOM 15340 N N . GLU A 1 64 ? -5.099 -8.422 -1.126 1.00 0.00 64 GLU A N 13
ATOM 15341 C CA . GLU A 1 64 ? -4.637 -9.395 -2.107 1.00 0.00 64 GLU A CA 13
ATOM 15342 C C . GLU A 1 64 ? -5.733 -10.408 -2.428 1.00 0.00 64 GLU A C 13
ATOM 15343 O O . GLU A 1 64 ? -5.470 -11.602 -2.564 1.00 0.00 64 GLU A O 13
ATOM 15355 N N . ARG A 1 65 ? -6.964 -9.920 -2.546 1.00 0.00 65 ARG A N 13
ATOM 15356 C CA . ARG A 1 65 ? -8.102 -10.781 -2.847 1.00 0.00 65 ARG A CA 13
ATOM 15357 C C . ARG A 1 65 ? -7.990 -12.109 -2.105 1.00 0.00 65 ARG A C 13
ATOM 15358 O O . ARG A 1 65 ? -8.127 -13.177 -2.699 1.00 0.00 65 ARG A O 13
ATOM 15379 N N . SER A 1 66 ? -7.741 -12.033 -0.801 1.00 0.00 66 SER A N 13
ATOM 15380 C CA . SER A 1 66 ? -7.607 -13.227 0.024 1.00 0.00 66 SER A CA 13
ATOM 15381 C C . SER A 1 66 ? -8.653 -13.242 1.134 1.00 0.00 66 SER A C 13
ATOM 15382 O O . SER A 1 66 ? -8.364 -12.894 2.280 1.00 0.00 66 SER A O 13
ATOM 15390 N N . LYS A 1 67 ? -9.870 -13.644 0.787 1.00 0.00 67 LYS A N 13
ATOM 15391 C CA . LYS A 1 67 ? -10.961 -13.705 1.753 1.00 0.00 67 LYS A CA 13
ATOM 15392 C C . LYS A 1 67 ? -12.179 -14.403 1.155 1.00 0.00 67 LYS A C 13
ATOM 15393 O O . LYS A 1 67 ? -12.171 -14.791 -0.013 1.00 0.00 67 LYS A O 13
ATOM 15412 N N . GLU A 1 68 ? -13.223 -14.558 1.963 1.00 0.00 68 GLU A N 13
ATOM 15413 C CA . GLU A 1 68 ? -14.447 -15.208 1.512 1.00 0.00 68 GLU A CA 13
ATOM 15414 C C . GLU A 1 68 ? -15.633 -14.250 1.590 1.00 0.00 68 GLU A C 13
ATOM 15415 O O . GLU A 1 68 ? -15.789 -13.518 2.567 1.00 0.00 68 GLU A O 13
ATOM 15427 N N . TYR A 1 69 ? -16.464 -14.262 0.554 1.00 0.00 69 TYR A N 13
ATOM 15428 C CA . TYR A 1 69 ? -17.634 -13.392 0.504 1.00 0.00 69 TYR A CA 13
ATOM 15429 C C . TYR A 1 69 ? -18.876 -14.120 1.007 1.00 0.00 69 TYR A C 13
ATOM 15430 O O . TYR A 1 69 ? -18.876 -15.342 1.156 1.00 0.00 69 TYR A O 13
ATOM 15448 N N . SER A 1 70 ? -19.935 -13.360 1.268 1.00 0.00 70 SER A N 13
ATOM 15449 C CA . SER A 1 70 ? -21.184 -13.932 1.757 1.00 0.00 70 SER A CA 13
ATOM 15450 C C . SER A 1 70 ? -22.377 -13.370 0.989 1.00 0.00 70 SER A C 13
ATOM 15451 O O . SER A 1 70 ? -23.369 -14.065 0.766 1.00 0.00 70 SER A O 13
ATOM 15459 N N . ILE A 1 71 ? -22.271 -12.107 0.588 1.00 0.00 71 ILE A N 13
ATOM 15460 C CA . ILE A 1 71 ? -23.340 -11.452 -0.156 1.00 0.00 71 ILE A CA 13
ATOM 15461 C C . ILE A 1 71 ? -22.780 -10.614 -1.300 1.00 0.00 71 ILE A C 13
ATOM 15462 O O . ILE A 1 71 ? -21.668 -10.093 -1.215 1.00 0.00 71 ILE A O 13
ATOM 15478 N N . ALA A 1 72 ? -23.557 -10.491 -2.371 1.00 0.00 72 ALA A N 13
ATOM 15479 C CA . ALA A 1 72 ? -23.140 -9.712 -3.532 1.00 0.00 72 ALA A CA 13
ATOM 15480 C C . ALA A 1 72 ? -24.081 -8.535 -3.770 1.00 0.00 72 ALA A C 13
ATOM 15481 O O . ALA A 1 72 ? -25.241 -8.562 -3.359 1.00 0.00 72 ALA A O 13
ATOM 15488 N N . SER A 1 73 ? -23.572 -7.504 -4.438 1.00 0.00 73 SER A N 13
ATOM 15489 C CA . SER A 1 73 ? -24.366 -6.315 -4.728 1.00 0.00 73 SER A CA 13
ATOM 15490 C C . SER A 1 73 ? -25.484 -6.636 -5.715 1.00 0.00 73 SER A C 13
ATOM 15491 O O . SER A 1 73 ? -25.530 -7.726 -6.286 1.00 0.00 73 SER A O 13
ATOM 15499 N N . GLY A 1 74 ? -26.387 -5.679 -5.909 1.00 0.00 74 GLY A N 13
ATOM 15500 C CA . GLY A 1 74 ? -27.493 -5.878 -6.828 1.00 0.00 74 GLY A CA 13
ATOM 15501 C C . GLY A 1 74 ? -27.971 -4.582 -7.448 1.00 0.00 74 GLY A C 13
ATOM 15502 O O . GLY A 1 74 ? -27.461 -4.136 -8.476 1.00 0.00 74 GLY A O 13
ATOM 15506 N N . PRO A 1 75 ? -28.975 -3.953 -6.819 1.00 0.00 75 PRO A N 13
ATOM 15507 C CA . PRO A 1 75 ? -29.545 -2.692 -7.300 1.00 0.00 75 PRO A CA 13
ATOM 15508 C C . PRO A 1 75 ? -28.581 -1.521 -7.138 1.00 0.00 75 PRO A C 13
ATOM 15509 O O . PRO A 1 75 ? -28.776 -0.457 -7.726 1.00 0.00 75 PRO A O 13
ATOM 15520 N N . SER A 1 76 ? -27.539 -1.725 -6.338 1.00 0.00 76 SER A N 13
ATOM 15521 C CA . SER A 1 76 ? -26.548 -0.685 -6.095 1.00 0.00 76 SER A CA 13
ATOM 15522 C C . SER A 1 76 ? -27.162 0.489 -5.339 1.00 0.00 76 SER A C 13
ATOM 15523 O O . SER A 1 76 ? -26.844 1.648 -5.605 1.00 0.00 76 SER A O 13
ATOM 15531 N N . SER A 1 77 ? -28.046 0.179 -4.396 1.00 0.00 77 SER A N 13
ATOM 15532 C CA . SER A 1 77 ? -28.711 1.207 -3.602 1.00 0.00 77 SER A CA 13
ATOM 15533 C C . SER A 1 77 ? -28.368 1.058 -2.123 1.00 0.00 77 SER A C 13
ATOM 15534 O O . SER A 1 77 ? -28.667 0.037 -1.505 1.00 0.00 77 SER A O 13
ATOM 15542 N N . GLY A 1 78 ? -27.737 2.084 -1.560 1.00 0.00 78 GLY A N 13
ATOM 15543 C CA . GLY A 1 78 ? -27.363 2.048 -0.160 1.00 0.00 78 GLY A CA 13
ATOM 15544 C C . GLY A 1 78 ? -26.239 1.070 0.117 1.00 0.00 78 GLY A C 13
ATOM 15545 O O . GLY A 1 78 ? -26.349 0.222 1.001 1.00 0.00 78 GLY A O 13
ATOM 15549 N N . GLY A 1 1 ? 3.768 -17.798 14.753 1.00 0.00 1 GLY A N 14
ATOM 15550 C CA . GLY A 1 1 ? 4.864 -18.739 14.612 1.00 0.00 1 GLY A CA 14
ATOM 15551 C C . GLY A 1 1 ? 6.210 -18.050 14.500 1.00 0.00 1 GLY A C 14
ATOM 15552 O O . GLY A 1 1 ? 6.852 -17.756 15.507 1.00 0.00 1 GLY A O 14
ATOM 15556 N N . SER A 1 2 ? 6.640 -17.795 13.268 1.00 0.00 2 SER A N 14
ATOM 15557 C CA . SER A 1 2 ? 7.920 -17.142 13.026 1.00 0.00 2 SER A CA 14
ATOM 15558 C C . SER A 1 2 ? 7.731 -15.849 12.237 1.00 0.00 2 SER A C 14
ATOM 15559 O O . SER A 1 2 ? 8.124 -14.772 12.686 1.00 0.00 2 SER A O 14
ATOM 15567 N N . SER A 1 3 ? 7.126 -15.965 11.059 1.00 0.00 3 SER A N 14
ATOM 15568 C CA . SER A 1 3 ? 6.886 -14.808 10.206 1.00 0.00 3 SER A CA 14
ATOM 15569 C C . SER A 1 3 ? 6.240 -13.673 10.997 1.00 0.00 3 SER A C 14
ATOM 15570 O O . SER A 1 3 ? 5.076 -13.755 11.383 1.00 0.00 3 SER A O 14
ATOM 15578 N N . GLY A 1 4 ? 7.007 -12.613 11.233 1.00 0.00 4 GLY A N 14
ATOM 15579 C CA . GLY A 1 4 ? 6.495 -11.477 11.977 1.00 0.00 4 GLY A CA 14
ATOM 15580 C C . GLY A 1 4 ? 5.526 -10.642 11.163 1.00 0.00 4 GLY A C 14
ATOM 15581 O O . GLY A 1 4 ? 4.385 -11.045 10.938 1.00 0.00 4 GLY A O 14
ATOM 15585 N N . SER A 1 5 ? 5.981 -9.473 10.724 1.00 0.00 5 SER A N 14
ATOM 15586 C CA . SER A 1 5 ? 5.144 -8.575 9.935 1.00 0.00 5 SER A CA 14
ATOM 15587 C C . SER A 1 5 ? 4.322 -9.356 8.914 1.00 0.00 5 SER A C 14
ATOM 15588 O O . SER A 1 5 ? 4.683 -10.467 8.528 1.00 0.00 5 SER A O 14
ATOM 15596 N N . SER A 1 6 ? 3.212 -8.765 8.481 1.00 0.00 6 SER A N 14
ATOM 15597 C CA . SER A 1 6 ? 2.336 -9.406 7.508 1.00 0.00 6 SER A CA 14
ATOM 15598 C C . SER A 1 6 ? 2.604 -8.874 6.103 1.00 0.00 6 SER A C 14
ATOM 15599 O O . SER A 1 6 ? 2.619 -9.631 5.133 1.00 0.00 6 SER A O 14
ATOM 15607 N N . GLY A 1 7 ? 2.815 -7.567 6.001 1.00 0.00 7 GLY A N 14
ATOM 15608 C CA . GLY A 1 7 ? 3.081 -6.954 4.713 1.00 0.00 7 GLY A CA 14
ATOM 15609 C C . GLY A 1 7 ? 1.824 -6.782 3.883 1.00 0.00 7 GLY A C 14
ATOM 15610 O O . GLY A 1 7 ? 1.081 -7.739 3.663 1.00 0.00 7 GLY A O 14
ATOM 15614 N N . ARG A 1 8 ? 1.583 -5.559 3.424 1.00 0.00 8 ARG A N 14
ATOM 15615 C CA . ARG A 1 8 ? 0.404 -5.265 2.617 1.00 0.00 8 ARG A CA 14
ATOM 15616 C C . ARG A 1 8 ? 0.764 -4.365 1.438 1.00 0.00 8 ARG A C 14
ATOM 15617 O O . ARG A 1 8 ? 1.930 -4.026 1.237 1.00 0.00 8 ARG A O 14
ATOM 15638 N N . ARG A 1 9 ? -0.245 -3.982 0.664 1.00 0.00 9 ARG A N 14
ATOM 15639 C CA . ARG A 1 9 ? -0.035 -3.124 -0.497 1.00 0.00 9 ARG A CA 14
ATOM 15640 C C . ARG A 1 9 ? -1.264 -2.259 -0.763 1.00 0.00 9 ARG A C 14
ATOM 15641 O O . ARG A 1 9 ? -2.397 -2.737 -0.703 1.00 0.00 9 ARG A O 14
ATOM 15662 N N . ALA A 1 10 ? -1.033 -0.983 -1.056 1.00 0.00 10 ALA A N 14
ATOM 15663 C CA . ALA A 1 10 ? 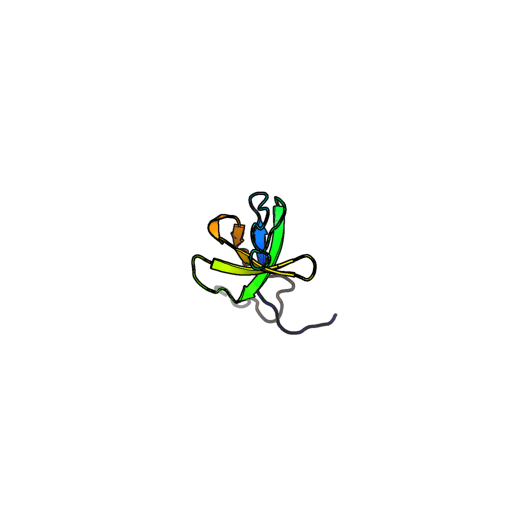-2.119 -0.054 -1.332 1.00 0.00 10 ALA A CA 14
ATOM 15664 C C . ALA A 1 10 ? -2.099 0.397 -2.789 1.00 0.00 10 ALA A C 14
ATOM 15665 O O . ALA A 1 10 ? -1.036 0.525 -3.397 1.00 0.00 10 ALA A O 14
ATOM 15672 N N . LYS A 1 11 ? -3.283 0.635 -3.346 1.00 0.00 11 LYS A N 14
ATOM 15673 C CA . LYS A 1 11 ? -3.402 1.072 -4.731 1.00 0.00 11 LYS A CA 14
ATOM 15674 C C . LYS A 1 11 ? -3.787 2.547 -4.807 1.00 0.00 11 LYS A C 14
ATOM 15675 O O . LYS A 1 11 ? -4.772 2.971 -4.205 1.00 0.00 11 LYS A O 14
ATOM 15694 N N . ALA A 1 12 ? -3.005 3.320 -5.551 1.00 0.00 12 ALA A N 14
ATOM 15695 C CA . ALA A 1 12 ? -3.267 4.745 -5.707 1.00 0.00 12 ALA A CA 14
ATOM 15696 C C . ALA A 1 12 ? -4.485 4.986 -6.593 1.00 0.00 12 ALA A C 14
ATOM 15697 O O . ALA A 1 12 ? -4.474 4.671 -7.782 1.00 0.00 12 ALA A O 14
ATOM 15704 N N . LEU A 1 13 ? -5.536 5.547 -6.004 1.00 0.00 13 LEU A N 14
ATOM 15705 C CA . LEU A 1 13 ? -6.764 5.828 -6.740 1.00 0.00 13 LEU A CA 14
ATOM 15706 C C . LEU A 1 13 ? -6.575 7.015 -7.681 1.00 0.00 13 LEU A C 14
ATOM 15707 O O . LEU A 1 13 ? -7.346 7.202 -8.623 1.00 0.00 13 LEU A O 14
ATOM 15723 N N . LEU A 1 14 ? -5.544 7.810 -7.420 1.00 0.00 14 LEU A N 14
ATOM 15724 C CA . LEU A 1 14 ? -5.251 8.977 -8.246 1.00 0.00 14 LEU A CA 14
ATOM 15725 C C . LEU A 1 14 ? -3.769 9.332 -8.180 1.00 0.00 14 LEU A C 14
ATOM 15726 O O . LEU A 1 14 ? -2.979 8.630 -7.549 1.00 0.00 14 LEU A O 14
ATOM 15742 N N . ASP A 1 15 ? -3.399 10.428 -8.834 1.00 0.00 15 ASP A N 14
ATOM 15743 C CA . ASP A 1 15 ? -2.013 10.878 -8.848 1.00 0.00 15 ASP A CA 14
ATOM 15744 C C . ASP A 1 15 ? -1.722 11.778 -7.651 1.00 0.00 15 ASP A C 14
ATOM 15745 O O . ASP A 1 15 ? -2.608 12.472 -7.152 1.00 0.00 15 ASP A O 14
ATOM 15754 N N . PHE A 1 16 ? -0.475 11.759 -7.192 1.00 0.00 16 PHE A N 14
ATOM 15755 C CA . PHE A 1 16 ? -0.068 12.571 -6.052 1.00 0.00 16 PHE A CA 14
ATOM 15756 C C . PHE A 1 16 ? 1.406 12.954 -6.155 1.00 0.00 16 PHE A C 14
ATOM 15757 O O . PHE A 1 16 ? 2.275 12.091 -6.277 1.00 0.00 16 PHE A O 14
ATOM 15774 N N . GLU A 1 17 ? 1.678 14.254 -6.106 1.00 0.00 17 GLU A N 14
ATOM 15775 C CA . GLU A 1 17 ? 3.047 14.751 -6.195 1.00 0.00 17 GLU A CA 14
ATOM 15776 C C . GLU A 1 17 ? 3.548 15.214 -4.831 1.00 0.00 17 GLU A C 14
ATOM 15777 O O . GLU A 1 17 ? 3.269 16.335 -4.402 1.00 0.00 17 GLU A O 14
ATOM 15789 N N . ARG A 1 18 ? 4.288 14.345 -4.151 1.00 0.00 18 ARG A N 14
ATOM 15790 C CA . ARG A 1 18 ? 4.826 14.665 -2.834 1.00 0.00 18 ARG A CA 14
ATOM 15791 C C . ARG A 1 18 ? 5.473 16.046 -2.832 1.00 0.00 18 ARG A C 14
ATOM 15792 O O . ARG A 1 18 ? 5.819 16.583 -3.883 1.00 0.00 18 ARG A O 14
ATOM 15813 N N . HIS A 1 19 ? 5.631 16.618 -1.642 1.00 0.00 19 HIS A N 14
ATOM 15814 C CA . HIS A 1 19 ? 6.235 17.937 -1.502 1.00 0.00 19 HIS A CA 14
ATOM 15815 C C . HIS A 1 19 ? 7.548 17.854 -0.728 1.00 0.00 19 HIS A C 14
ATOM 15816 O O . HIS A 1 19 ? 8.585 18.330 -1.194 1.00 0.00 19 HIS A O 14
ATOM 15831 N N . ASP A 1 20 ? 7.497 17.248 0.452 1.00 0.00 20 ASP A N 14
ATOM 15832 C CA . ASP A 1 20 ? 8.683 17.102 1.289 1.00 0.00 20 ASP A CA 14
ATOM 15833 C C . ASP A 1 20 ? 9.454 15.839 0.923 1.00 0.00 20 ASP A C 14
ATOM 15834 O O . ASP A 1 20 ? 8.886 14.750 0.851 1.00 0.00 20 ASP A O 14
ATOM 15843 N N . ASP A 1 21 ? 10.754 15.993 0.689 1.00 0.00 21 ASP A N 14
ATOM 15844 C CA . ASP A 1 21 ? 11.604 14.864 0.330 1.00 0.00 21 ASP A CA 14
ATOM 15845 C C . ASP A 1 21 ? 11.211 13.615 1.112 1.00 0.00 21 ASP A C 14
ATOM 15846 O O . ASP A 1 21 ? 11.424 12.492 0.656 1.00 0.00 21 ASP A O 14
ATOM 15855 N N . ASP A 1 22 ? 10.635 13.819 2.292 1.00 0.00 22 ASP A N 14
ATOM 15856 C CA . ASP A 1 22 ? 10.211 12.710 3.139 1.00 0.00 22 ASP A CA 14
ATOM 15857 C C . ASP A 1 22 ? 8.945 12.062 2.590 1.00 0.00 22 ASP A C 14
ATOM 15858 O O . ASP A 1 22 ? 8.849 10.838 2.507 1.00 0.00 22 ASP A O 14
ATOM 15867 N N . GLU A 1 23 ? 7.974 12.892 2.219 1.00 0.00 23 GLU A N 14
ATOM 15868 C CA . GLU A 1 23 ? 6.712 12.398 1.681 1.00 0.00 23 GLU A CA 14
ATOM 15869 C C . GLU A 1 23 ? 6.953 11.464 0.499 1.00 0.00 23 GLU A C 14
ATOM 15870 O O . GLU A 1 23 ? 8.002 11.515 -0.145 1.00 0.00 23 GLU A O 14
ATOM 15882 N N . LEU A 1 24 ? 5.976 10.608 0.219 1.00 0.00 24 LEU A N 14
ATOM 15883 C CA . LEU A 1 24 ? 6.081 9.660 -0.883 1.00 0.00 24 LEU A CA 14
ATOM 15884 C C . LEU A 1 24 ? 4.974 9.892 -1.909 1.00 0.00 24 LEU A C 14
ATOM 15885 O O . LEU A 1 24 ? 3.791 9.742 -1.605 1.00 0.00 24 LEU A O 14
ATOM 15901 N N . GLY A 1 25 ? 5.368 10.257 -3.125 1.00 0.00 25 GLY A N 14
ATOM 15902 C CA . GLY A 1 25 ? 4.397 10.501 -4.176 1.00 0.00 25 GLY A CA 14
ATOM 15903 C C . GLY A 1 25 ? 4.156 9.280 -5.038 1.00 0.00 25 GLY A C 14
ATOM 15904 O O . GLY A 1 25 ? 4.846 8.269 -4.903 1.00 0.00 25 GLY A O 14
ATOM 15908 N N . PHE A 1 26 ? 3.173 9.369 -5.927 1.00 0.00 26 PHE A N 14
ATOM 15909 C CA . PHE A 1 26 ? 2.839 8.261 -6.814 1.00 0.00 26 PHE A CA 14
ATOM 15910 C C . PHE A 1 26 ? 1.841 8.698 -7.882 1.00 0.00 26 PHE A C 14
ATOM 15911 O O . PHE A 1 26 ? 1.344 9.825 -7.857 1.00 0.00 26 PHE A O 14
ATOM 15928 N N . ARG A 1 27 ? 1.552 7.799 -8.818 1.00 0.00 27 ARG A N 14
ATOM 15929 C CA . ARG A 1 27 ? 0.615 8.094 -9.895 1.00 0.00 27 ARG A CA 14
ATOM 15930 C C . ARG A 1 27 ? -0.625 7.210 -9.792 1.00 0.00 27 ARG A C 14
ATOM 15931 O O . ARG A 1 27 ? -0.662 6.261 -9.007 1.00 0.00 27 ARG A O 14
ATOM 15952 N N . LYS A 1 28 ? -1.639 7.527 -10.590 1.00 0.00 28 LYS A N 14
ATOM 15953 C CA . LYS A 1 28 ? -2.881 6.762 -10.591 1.00 0.00 28 LYS A CA 14
ATOM 15954 C C . LYS A 1 28 ? -2.619 5.302 -10.942 1.00 0.00 28 LYS A C 14
ATOM 15955 O O . LYS A 1 28 ? -1.784 4.997 -11.792 1.00 0.00 28 LYS A O 14
ATOM 15974 N N . ASN A 1 29 ? -3.343 4.401 -10.282 1.00 0.00 29 ASN A N 14
ATOM 15975 C CA . ASN A 1 29 ? -3.190 2.972 -10.526 1.00 0.00 29 ASN A CA 14
ATOM 15976 C C . ASN A 1 29 ? -1.762 2.520 -10.235 1.00 0.00 29 ASN A C 14
ATOM 15977 O O . ASN A 1 29 ? -1.152 1.806 -11.031 1.00 0.00 29 ASN A O 14
ATOM 15988 N N . ASP A 1 30 ? -1.235 2.942 -9.091 1.00 0.00 30 ASP A N 14
ATOM 15989 C CA . ASP A 1 30 ? 0.120 2.579 -8.694 1.00 0.00 30 ASP A CA 14
ATOM 15990 C C . ASP A 1 30 ? 0.110 1.779 -7.394 1.00 0.00 30 ASP A C 14
ATOM 15991 O O . ASP A 1 30 ? -0.452 2.216 -6.391 1.00 0.00 30 ASP A O 14
ATOM 16000 N N . ILE A 1 31 ? 0.733 0.607 -7.422 1.00 0.00 31 ILE A N 14
ATOM 16001 C CA . ILE A 1 31 ? 0.796 -0.255 -6.248 1.00 0.00 31 ILE A CA 14
ATOM 16002 C C . ILE A 1 31 ? 1.990 0.102 -5.369 1.00 0.00 31 ILE A C 14
ATOM 16003 O O . ILE A 1 31 ? 3.140 -0.007 -5.794 1.00 0.00 31 ILE A O 14
ATOM 16019 N N . ILE A 1 32 ? 1.709 0.526 -4.142 1.00 0.00 32 ILE A N 14
ATOM 16020 C CA . ILE A 1 32 ? 2.761 0.894 -3.201 1.00 0.00 32 ILE A CA 14
ATOM 16021 C C . ILE A 1 32 ? 2.766 -0.034 -1.991 1.00 0.00 32 ILE A C 14
ATOM 16022 O O . ILE A 1 32 ? 1.742 -0.221 -1.333 1.00 0.00 32 ILE A O 14
ATOM 16038 N N . THR A 1 33 ? 3.928 -0.610 -1.698 1.00 0.00 33 THR A N 14
ATOM 16039 C CA . THR A 1 33 ? 4.067 -1.517 -0.567 1.00 0.00 33 THR A CA 14
ATOM 16040 C C . THR A 1 33 ? 4.018 -0.759 0.755 1.00 0.00 33 THR A C 14
ATOM 16041 O O . THR A 1 33 ? 4.809 0.155 0.986 1.00 0.00 33 THR A O 14
ATOM 16052 N N . ILE A 1 34 ? 3.083 -1.145 1.618 1.00 0.00 34 ILE A N 14
ATOM 16053 C CA . ILE A 1 34 ? 2.933 -0.501 2.917 1.00 0.00 34 ILE A CA 14
ATOM 16054 C C . ILE A 1 34 ? 3.918 -1.073 3.931 1.00 0.00 34 ILE A C 14
ATOM 16055 O O . ILE A 1 34 ? 3.915 -2.273 4.206 1.00 0.00 34 ILE A O 14
ATOM 16071 N N . ILE A 1 35 ? 4.760 -0.205 4.483 1.00 0.00 35 ILE A N 14
ATOM 16072 C CA . ILE A 1 35 ? 5.749 -0.623 5.469 1.00 0.00 35 ILE A CA 14
ATOM 16073 C C . ILE A 1 35 ? 5.230 -0.420 6.889 1.00 0.00 35 ILE A C 14
ATOM 16074 O O . ILE A 1 35 ? 5.179 -1.360 7.682 1.00 0.00 35 ILE A O 14
ATOM 16090 N N . SER A 1 36 ? 4.845 0.814 7.202 1.00 0.00 36 SER A N 14
ATOM 16091 C CA . SER A 1 36 ? 4.331 1.141 8.527 1.00 0.00 36 SER A CA 14
ATOM 16092 C C . SER A 1 36 ? 3.217 2.178 8.436 1.00 0.00 36 SER A C 14
ATOM 16093 O O . SER A 1 36 ? 2.936 2.710 7.363 1.00 0.00 36 SER A O 14
ATOM 16101 N N . GLN A 1 37 ? 2.585 2.461 9.571 1.00 0.00 37 GLN A N 14
ATOM 16102 C CA . GLN A 1 37 ? 1.500 3.434 9.620 1.00 0.00 37 GLN A CA 14
ATOM 16103 C C . GLN A 1 37 ? 1.679 4.389 10.796 1.00 0.00 37 GLN A C 14
ATOM 16104 O O . GLN A 1 37 ? 1.227 4.113 11.907 1.00 0.00 37 GLN A O 14
ATOM 16118 N N . LYS A 1 38 ? 2.342 5.512 10.543 1.00 0.00 38 LYS A N 14
ATOM 16119 C CA . LYS A 1 38 ? 2.581 6.510 11.580 1.00 0.00 38 LYS A CA 14
ATOM 16120 C C . LYS A 1 38 ? 1.265 7.020 12.157 1.00 0.00 38 LYS A C 14
ATOM 16121 O O . LYS A 1 38 ? 1.134 7.196 13.369 1.00 0.00 38 LYS A O 14
ATOM 16140 N N . ASP A 1 39 ? 0.292 7.254 11.283 1.00 0.00 39 ASP A N 14
ATOM 16141 C CA . ASP A 1 39 ? -1.016 7.742 11.707 1.00 0.00 39 ASP A CA 14
ATOM 16142 C C . ASP A 1 39 ? -2.130 7.091 10.891 1.00 0.00 39 ASP A C 14
ATOM 16143 O O . ASP A 1 39 ? -1.947 6.780 9.715 1.00 0.00 39 ASP A O 14
ATOM 16152 N N . GLU A 1 40 ? -3.280 6.887 11.525 1.00 0.00 40 GLU A N 14
ATOM 16153 C CA . GLU A 1 40 ? -4.420 6.271 10.860 1.00 0.00 40 GLU A CA 14
ATOM 16154 C C . GLU A 1 40 ? -4.676 6.924 9.505 1.00 0.00 40 GLU A C 14
ATOM 16155 O O . GLU A 1 40 ? -5.048 6.255 8.539 1.00 0.00 40 GLU A O 14
ATOM 16167 N N . HIS A 1 41 ? -4.474 8.237 9.439 1.00 0.00 41 HIS A N 14
ATOM 16168 C CA . HIS A 1 41 ? -4.683 8.982 8.203 1.00 0.00 41 HIS A CA 14
ATOM 16169 C C . HIS A 1 41 ? -3.409 9.012 7.364 1.00 0.00 41 HIS A C 14
ATOM 16170 O O . HIS A 1 41 ? -3.464 9.024 6.135 1.00 0.00 41 HIS A O 14
ATOM 16185 N N . CYS A 1 42 ? -2.265 9.026 8.038 1.00 0.00 42 CYS A N 14
ATOM 16186 C CA . CYS A 1 42 ? -0.975 9.056 7.357 1.00 0.00 42 CYS A CA 14
ATOM 16187 C C . CYS A 1 42 ? -0.277 7.704 7.452 1.00 0.00 42 CYS A C 14
ATOM 16188 O O . CYS A 1 42 ? 0.103 7.267 8.538 1.00 0.00 42 CYS A O 14
ATOM 16196 N N . TRP A 1 43 ? -0.113 7.046 6.310 1.00 0.00 43 TRP A N 14
ATOM 16197 C CA . TRP A 1 43 ? 0.539 5.742 6.266 1.00 0.00 43 TRP A CA 14
ATOM 16198 C C . TRP A 1 43 ? 1.924 5.846 5.637 1.00 0.00 43 TRP A C 14
ATOM 16199 O O . TRP A 1 43 ? 2.288 6.884 5.085 1.00 0.00 43 TRP A O 14
ATOM 16220 N N . VAL A 1 44 ? 2.691 4.765 5.726 1.00 0.00 44 VAL A N 14
ATOM 16221 C CA . VAL A 1 44 ? 4.037 4.736 5.165 1.00 0.00 44 VAL A CA 14
ATOM 16222 C C . VAL A 1 44 ? 4.224 3.528 4.251 1.00 0.00 44 VAL A C 14
ATOM 16223 O O . VAL A 1 44 ? 4.042 2.386 4.669 1.00 0.00 44 VAL A O 14
ATOM 16236 N N . GLY A 1 45 ? 4.590 3.793 3.001 1.00 0.00 45 GLY A N 14
ATOM 16237 C CA . GLY A 1 45 ? 4.798 2.718 2.047 1.00 0.00 45 GLY A CA 14
ATOM 16238 C C . GLY A 1 45 ? 6.162 2.782 1.388 1.00 0.00 45 GLY A C 14
ATOM 16239 O O . GLY A 1 45 ? 7.079 3.418 1.907 1.00 0.00 45 GLY A O 14
ATOM 16243 N N . GLU A 1 46 ? 6.296 2.121 0.243 1.00 0.00 46 GLU A N 14
ATOM 16244 C CA . GLU A 1 46 ? 7.560 2.104 -0.485 1.00 0.00 46 GLU A CA 14
ATOM 16245 C C . GLU A 1 46 ? 7.319 2.063 -1.992 1.00 0.00 46 GLU A C 14
ATOM 16246 O O . GLU A 1 46 ? 6.642 1.168 -2.500 1.00 0.00 46 GLU A O 14
ATOM 16258 N N . LEU A 1 47 ? 7.878 3.037 -2.700 1.00 0.00 47 LEU A N 14
ATOM 16259 C CA . LEU A 1 47 ? 7.723 3.114 -4.148 1.00 0.00 47 LEU A CA 14
ATOM 16260 C C . LEU A 1 47 ? 8.891 3.865 -4.781 1.00 0.00 47 LEU A C 14
ATOM 16261 O O . LEU A 1 47 ? 9.408 4.824 -4.210 1.00 0.00 47 LEU A O 14
ATOM 16277 N N . ASN A 1 48 ? 9.302 3.422 -5.965 1.00 0.00 48 ASN A N 14
ATOM 16278 C CA . ASN A 1 48 ? 10.408 4.053 -6.676 1.00 0.00 48 ASN A CA 14
ATOM 16279 C C . ASN A 1 48 ? 11.677 4.039 -5.830 1.00 0.00 48 ASN A C 14
ATOM 16280 O O . ASN A 1 48 ? 12.529 4.917 -5.954 1.00 0.00 48 ASN A O 14
ATOM 16291 N N . GLY A 1 49 ? 11.796 3.034 -4.966 1.00 0.00 49 GLY A N 14
ATOM 16292 C CA . GLY A 1 49 ? 12.965 2.924 -4.112 1.00 0.00 49 GLY A CA 14
ATOM 16293 C C . GLY A 1 49 ? 12.972 3.959 -3.005 1.00 0.00 49 GLY A C 14
ATOM 16294 O O . GLY A 1 49 ? 14.022 4.260 -2.435 1.00 0.00 49 GLY A O 14
ATOM 16298 N N . LEU A 1 50 ? 11.802 4.506 -2.701 1.00 0.00 50 LEU A N 14
ATOM 16299 C CA . LEU A 1 50 ? 11.677 5.515 -1.655 1.00 0.00 50 LEU A CA 14
ATOM 16300 C C . LEU A 1 50 ? 10.707 5.058 -0.569 1.00 0.00 50 LEU A C 14
ATOM 16301 O O . LEU A 1 50 ? 9.775 4.300 -0.835 1.00 0.00 50 LEU A O 14
ATOM 16317 N N . ARG A 1 51 ? 10.934 5.525 0.655 1.00 0.00 51 ARG A N 14
ATOM 16318 C CA . ARG A 1 51 ? 10.080 5.165 1.780 1.00 0.00 51 ARG A CA 14
ATOM 16319 C C . ARG A 1 51 ? 9.698 6.400 2.590 1.00 0.00 51 ARG A C 14
ATOM 16320 O O . ARG A 1 51 ? 10.544 7.019 3.233 1.00 0.00 51 ARG A O 14
ATOM 16341 N N . GLY A 1 52 ? 8.416 6.753 2.551 1.00 0.00 52 GLY A N 14
ATOM 16342 C CA . GLY A 1 52 ? 7.944 7.913 3.284 1.00 0.00 52 GLY A CA 14
ATOM 16343 C C . GLY A 1 52 ? 6.492 7.787 3.698 1.00 0.00 52 GLY A C 14
ATOM 16344 O O . GLY A 1 52 ? 5.902 6.712 3.593 1.00 0.00 52 GLY A O 14
ATOM 16348 N N . TRP A 1 53 ? 5.915 8.885 4.170 1.00 0.00 53 TRP A N 14
ATOM 16349 C CA . TRP A 1 53 ? 4.522 8.892 4.603 1.00 0.00 53 TRP A CA 14
ATOM 16350 C C . TRP A 1 53 ? 3.611 9.415 3.498 1.00 0.00 53 TRP A C 14
ATOM 16351 O O . TRP A 1 53 ? 4.077 10.012 2.527 1.00 0.00 53 TRP A O 14
ATOM 16372 N N . PHE A 1 54 ? 2.311 9.188 3.652 1.00 0.00 54 PHE A N 14
ATOM 16373 C CA . PHE A 1 54 ? 1.335 9.636 2.666 1.00 0.00 54 PHE A CA 14
ATOM 16374 C C . PHE A 1 54 ? -0.088 9.367 3.147 1.00 0.00 54 PHE A C 14
ATOM 16375 O O . PHE A 1 54 ? -0.343 8.449 3.926 1.00 0.00 54 PHE A O 14
ATOM 16392 N N . PRO A 1 55 ? -1.038 10.187 2.675 1.00 0.00 55 PRO A N 14
ATOM 16393 C CA . PRO A 1 55 ? -2.451 10.058 3.042 1.00 0.00 55 PRO A CA 14
ATOM 16394 C C . PRO A 1 55 ? -3.093 8.811 2.446 1.00 0.00 55 PRO A C 14
ATOM 16395 O O . PRO A 1 55 ? -3.166 8.661 1.226 1.00 0.00 55 PRO A O 14
ATOM 16406 N N . ALA A 1 56 ? -3.558 7.918 3.313 1.00 0.00 56 ALA A N 14
ATOM 16407 C CA . ALA A 1 56 ? -4.197 6.684 2.871 1.00 0.00 56 ALA A CA 14
ATOM 16408 C C . ALA A 1 56 ? -5.422 6.978 2.010 1.00 0.00 56 ALA A C 14
ATOM 16409 O O . ALA A 1 56 ? -5.767 6.201 1.121 1.00 0.00 56 ALA A O 14
ATOM 16416 N N . LYS A 1 57 ? -6.073 8.103 2.282 1.00 0.00 57 LYS A N 14
ATOM 16417 C CA . LYS A 1 57 ? -7.260 8.501 1.533 1.00 0.00 57 LYS A CA 14
ATOM 16418 C C . LYS A 1 57 ? -6.959 8.576 0.039 1.00 0.00 57 LYS A C 14
ATOM 16419 O O . LYS A 1 57 ? -7.847 8.393 -0.793 1.00 0.00 57 LYS A O 14
ATOM 16438 N N . PHE A 1 58 ? -5.702 8.846 -0.295 1.00 0.00 58 PHE A N 14
ATOM 16439 C CA . PHE A 1 58 ? -5.283 8.945 -1.688 1.00 0.00 58 PHE A CA 14
ATOM 16440 C C . PHE A 1 58 ? -5.100 7.560 -2.301 1.00 0.00 58 PHE A C 14
ATOM 16441 O O . PHE A 1 58 ? -5.088 7.406 -3.522 1.00 0.00 58 PHE A O 14
ATOM 16458 N N . VAL A 1 59 ? -4.959 6.554 -1.444 1.00 0.00 59 VAL A N 14
ATOM 16459 C CA . VAL A 1 59 ? -4.777 5.181 -1.900 1.00 0.00 59 VAL A CA 14
ATOM 16460 C C . VAL A 1 59 ? -5.869 4.272 -1.351 1.00 0.00 59 VAL A C 14
ATOM 16461 O O . VAL A 1 59 ? -6.700 4.696 -0.550 1.00 0.00 59 VAL A O 14
ATOM 16474 N N . GLU A 1 60 ? -5.860 3.016 -1.788 1.00 0.00 60 GLU A N 14
ATOM 16475 C CA . GLU A 1 60 ? -6.852 2.044 -1.340 1.00 0.00 60 GLU A CA 14
ATOM 16476 C C . GLU A 1 60 ? -6.179 0.775 -0.828 1.00 0.00 60 GLU A C 14
ATOM 16477 O O . GLU A 1 60 ? -5.248 0.259 -1.448 1.00 0.00 60 GLU A O 14
ATOM 16489 N N . VAL A 1 61 ? -6.656 0.275 0.307 1.00 0.00 61 VAL A N 14
ATOM 16490 C CA . VAL A 1 61 ? -6.101 -0.934 0.903 1.00 0.00 61 VAL A CA 14
ATOM 16491 C C . VAL A 1 61 ? -6.491 -2.170 0.101 1.00 0.00 61 VAL A C 14
ATOM 16492 O O . VAL A 1 61 ? -7.586 -2.240 -0.460 1.00 0.00 61 VAL A O 14
ATOM 16505 N N . LEU A 1 62 ? -5.591 -3.146 0.053 1.00 0.00 62 LEU A N 14
ATOM 16506 C CA . LEU A 1 62 ? -5.843 -4.383 -0.680 1.00 0.00 62 LEU A CA 14
ATOM 16507 C C . LEU A 1 62 ? -5.534 -5.600 0.187 1.00 0.00 62 LEU A C 14
ATOM 16508 O O . LEU A 1 62 ? -4.432 -5.732 0.720 1.00 0.00 62 LEU A O 14
ATOM 16524 N N . ASP A 1 63 ? -6.513 -6.489 0.318 1.00 0.00 63 ASP A N 14
ATOM 16525 C CA . ASP A 1 63 ? -6.344 -7.698 1.116 1.00 0.00 63 ASP A CA 14
ATOM 16526 C C . ASP A 1 63 ? -5.835 -8.849 0.256 1.00 0.00 63 ASP A C 14
ATOM 16527 O O . ASP A 1 63 ? -6.256 -9.015 -0.889 1.00 0.00 63 ASP A O 14
ATOM 16536 N N . GLU A 1 64 ? -4.927 -9.642 0.816 1.00 0.00 64 GLU A N 14
ATOM 16537 C CA . GLU A 1 64 ? -4.358 -10.778 0.098 1.00 0.00 64 GLU A CA 14
ATOM 16538 C C . GLU A 1 64 ? -4.654 -12.086 0.827 1.00 0.00 64 GLU A C 14
ATOM 16539 O O . GLU A 1 64 ? -3.845 -12.561 1.622 1.00 0.00 64 GLU A O 14
ATOM 16551 N N . ARG A 1 65 ? -5.820 -12.661 0.549 1.00 0.00 65 ARG A N 14
ATOM 16552 C CA . ARG A 1 65 ? -6.223 -13.912 1.179 1.00 0.00 65 ARG A CA 14
ATOM 16553 C C . ARG A 1 65 ? -5.662 -15.110 0.419 1.00 0.00 65 ARG A C 14
ATOM 16554 O O . ARG A 1 65 ? -5.601 -15.103 -0.811 1.00 0.00 65 ARG A O 14
ATOM 16575 N N . SER A 1 66 ? -5.252 -16.136 1.159 1.00 0.00 66 SER A N 14
ATOM 16576 C CA . SER A 1 66 ? -4.692 -17.338 0.555 1.00 0.00 66 SER A CA 14
ATOM 16577 C C . SER A 1 66 ? -4.441 -18.410 1.610 1.00 0.00 66 SER A C 14
ATOM 16578 O O . SER A 1 66 ? -3.625 -18.228 2.516 1.00 0.00 66 SER A O 14
ATOM 16586 N N . LYS A 1 67 ? -5.147 -19.529 1.490 1.00 0.00 67 LYS A N 14
ATOM 16587 C CA . LYS A 1 67 ? -5.001 -20.632 2.433 1.00 0.00 67 LYS A CA 14
ATOM 16588 C C . LYS A 1 67 ? -5.252 -21.971 1.745 1.00 0.00 67 LYS A C 14
ATOM 16589 O O . LYS A 1 67 ? -5.902 -22.031 0.703 1.00 0.00 67 LYS A O 14
ATOM 16608 N N . GLU A 1 68 ? -4.731 -23.040 2.337 1.00 0.00 68 GLU A N 14
ATOM 16609 C CA . GLU A 1 68 ? -4.900 -24.378 1.781 1.00 0.00 68 GLU A CA 14
ATOM 16610 C C . GLU A 1 68 ? -6.280 -24.937 2.118 1.00 0.00 68 GLU A C 14
ATOM 16611 O O . GLU A 1 68 ? -6.407 -26.079 2.560 1.00 0.00 68 GLU A O 14
ATOM 16623 N N . TYR A 1 69 ? -7.308 -24.124 1.905 1.00 0.00 69 TYR A N 14
ATOM 16624 C CA . TYR A 1 69 ? -8.678 -24.536 2.189 1.00 0.00 69 TYR A CA 14
ATOM 16625 C C . TYR A 1 69 ? -9.633 -24.029 1.113 1.00 0.00 69 TYR A C 14
ATOM 16626 O O . TYR A 1 69 ? -9.948 -22.839 1.056 1.00 0.00 69 TYR A O 14
ATOM 16644 N N . SER A 1 70 ? -10.090 -24.939 0.260 1.00 0.00 70 SER A N 14
ATOM 16645 C CA . SER A 1 70 ? -11.007 -24.585 -0.819 1.00 0.00 70 SER A CA 14
ATOM 16646 C C . SER A 1 70 ? -12.449 -24.896 -0.429 1.00 0.00 70 SER A C 14
ATOM 16647 O O . SER A 1 70 ? -12.715 -25.860 0.289 1.00 0.00 70 SER A O 14
ATOM 16655 N N . ILE A 1 71 ? -13.375 -24.072 -0.908 1.00 0.00 71 ILE A N 14
ATOM 16656 C CA . ILE A 1 71 ? -14.790 -24.257 -0.611 1.00 0.00 71 ILE A CA 14
ATOM 16657 C C . ILE A 1 71 ? -15.165 -25.736 -0.627 1.00 0.00 71 ILE A C 14
ATOM 16658 O O . ILE A 1 71 ? -14.616 -26.517 -1.403 1.00 0.00 71 ILE A O 14
ATOM 16674 N N . ALA A 1 72 ? -16.104 -26.111 0.235 1.00 0.00 72 ALA A N 14
ATOM 16675 C CA . ALA A 1 72 ? -16.555 -27.495 0.319 1.00 0.00 72 ALA A CA 14
ATOM 16676 C C . ALA A 1 72 ? -18.037 -27.609 -0.019 1.00 0.00 72 ALA A C 14
ATOM 16677 O O . ALA A 1 72 ? -18.823 -26.710 0.279 1.00 0.00 72 ALA A O 14
ATOM 16684 N N . SER A 1 73 ? -18.413 -28.722 -0.641 1.00 0.00 73 SER A N 14
ATOM 16685 C CA . SER A 1 73 ? -19.802 -28.953 -1.022 1.00 0.00 73 SER A CA 14
ATOM 16686 C C . SER A 1 73 ? -20.737 -28.719 0.160 1.00 0.00 73 SER A C 14
ATOM 16687 O O . SER A 1 73 ? -20.439 -29.113 1.287 1.00 0.00 73 SER A O 14
ATOM 16695 N N . GLY A 1 74 ? -21.870 -28.075 -0.106 1.00 0.00 74 GLY A N 14
ATOM 16696 C CA . GLY A 1 74 ? -22.831 -27.801 0.947 1.00 0.00 74 GLY A CA 14
ATOM 16697 C C . GLY A 1 74 ? -23.625 -26.535 0.690 1.00 0.00 74 GLY A C 14
ATOM 16698 O O . GLY A 1 74 ? -24.690 -26.557 0.074 1.00 0.00 74 GLY A O 14
ATOM 16702 N N . PRO A 1 75 ? -23.101 -25.397 1.173 1.00 0.00 75 PRO A N 14
ATOM 16703 C CA . PRO A 1 75 ? -23.754 -24.094 1.005 1.00 0.00 75 PRO A CA 14
ATOM 16704 C C . PRO A 1 75 ? -23.722 -23.611 -0.441 1.00 0.00 75 PRO A C 14
ATOM 16705 O O . PRO A 1 75 ? -24.636 -22.925 -0.897 1.00 0.00 75 PRO A O 14
ATOM 16716 N N . SER A 1 76 ? -22.663 -23.975 -1.159 1.00 0.00 76 SER A N 14
ATOM 16717 C CA . SER A 1 76 ? -22.510 -23.577 -2.553 1.00 0.00 76 SER A CA 14
ATOM 16718 C C . SER A 1 76 ? -23.096 -24.631 -3.488 1.00 0.00 76 SER A C 14
ATOM 16719 O O . SER A 1 76 ? -22.694 -25.794 -3.457 1.00 0.00 76 SER A O 14
ATOM 16727 N N . SER A 1 77 ? -24.049 -24.214 -4.316 1.00 0.00 77 SER A N 14
ATOM 16728 C CA . SER A 1 77 ? -24.692 -25.124 -5.257 1.00 0.00 77 SER A CA 14
ATOM 16729 C C . SER A 1 77 ? -25.600 -24.358 -6.217 1.00 0.00 77 SER A C 14
ATOM 16730 O O . SER A 1 77 ? -26.259 -23.395 -5.830 1.00 0.00 77 SER A O 14
ATOM 16738 N N . GLY A 1 78 ? -25.626 -24.796 -7.471 1.00 0.00 78 GLY A N 14
ATOM 16739 C CA . GLY A 1 78 ? -26.454 -24.142 -8.468 1.00 0.00 78 GLY A CA 14
ATOM 16740 C C . GLY A 1 78 ? -27.819 -24.789 -8.602 1.00 0.00 78 GLY A C 14
ATOM 16741 O O . GLY A 1 78 ? -28.283 -25.047 -9.713 1.00 0.00 78 GLY A O 14
ATOM 16745 N N . GLY A 1 1 ? 14.217 -14.959 6.776 1.00 0.00 1 GLY A N 15
ATOM 16746 C CA . GLY A 1 1 ? 13.688 -14.738 8.108 1.00 0.00 1 GLY A CA 15
ATOM 16747 C C . GLY A 1 1 ? 13.199 -16.017 8.757 1.00 0.00 1 GLY A C 15
ATOM 16748 O O . GLY A 1 1 ? 13.122 -17.061 8.109 1.00 0.00 1 GLY A O 15
ATOM 16752 N N . SER A 1 2 ? 12.869 -15.939 10.043 1.00 0.00 2 SER A N 15
ATOM 16753 C CA . SER A 1 2 ? 12.390 -17.102 10.781 1.00 0.00 2 SER A CA 15
ATOM 16754 C C . SER A 1 2 ? 10.980 -16.865 11.312 1.00 0.00 2 SER A C 15
ATOM 16755 O O . SER A 1 2 ? 10.084 -17.686 11.116 1.00 0.00 2 SER A O 15
ATOM 16763 N N . SER A 1 3 ? 10.789 -15.735 11.987 1.00 0.00 3 SER A N 15
ATOM 16764 C CA . SER A 1 3 ? 9.489 -15.391 12.551 1.00 0.00 3 SER A CA 15
ATOM 16765 C C . SER A 1 3 ? 8.513 -14.981 11.452 1.00 0.00 3 SER A C 15
ATOM 16766 O O . SER A 1 3 ? 7.365 -15.421 11.430 1.00 0.00 3 SER A O 15
ATOM 16774 N N . GLY A 1 4 ? 8.979 -14.133 10.541 1.00 0.00 4 GLY A N 15
ATOM 16775 C CA . GLY A 1 4 ? 8.135 -13.676 9.451 1.00 0.00 4 GLY A CA 15
ATOM 16776 C C . GLY A 1 4 ? 7.785 -12.205 9.567 1.00 0.00 4 GLY A C 15
ATOM 16777 O O . GLY A 1 4 ? 7.863 -11.626 10.649 1.00 0.00 4 GLY A O 15
ATOM 16781 N N . SER A 1 5 ? 7.400 -11.601 8.447 1.00 0.00 5 SER A N 15
ATOM 16782 C CA . SER A 1 5 ? 7.043 -10.188 8.425 1.00 0.00 5 SER A CA 15
ATOM 16783 C C . SER A 1 5 ? 5.763 -9.964 7.626 1.00 0.00 5 SER A C 15
ATOM 16784 O O . SER A 1 5 ? 5.655 -10.385 6.474 1.00 0.00 5 SER A O 15
ATOM 16792 N N . SER A 1 6 ? 4.795 -9.297 8.246 1.00 0.00 6 SER A N 15
ATOM 16793 C CA . SER A 1 6 ? 3.518 -9.020 7.594 1.00 0.00 6 SER A CA 15
ATOM 16794 C C . SER A 1 6 ? 3.594 -7.730 6.783 1.00 0.00 6 SER A C 15
ATOM 16795 O O . SER A 1 6 ? 4.125 -6.722 7.246 1.00 0.00 6 SER A O 15
ATOM 16803 N N . GLY A 1 7 ? 3.055 -7.771 5.568 1.00 0.00 7 GLY A N 15
ATOM 16804 C CA . GLY A 1 7 ? 3.070 -6.602 4.710 1.00 0.00 7 GLY A CA 15
ATOM 16805 C C . GLY A 1 7 ? 1.769 -6.420 3.954 1.00 0.00 7 GLY A C 15
ATOM 16806 O O . GLY A 1 7 ? 1.012 -7.371 3.772 1.00 0.00 7 GLY A O 15
ATOM 16810 N N . ARG A 1 8 ? 1.509 -5.192 3.515 1.00 0.00 8 ARG A N 15
ATOM 16811 C CA . ARG A 1 8 ? 0.288 -4.888 2.778 1.00 0.00 8 ARG A CA 15
ATOM 16812 C C . ARG A 1 8 ? 0.587 -4.001 1.572 1.00 0.00 8 ARG A C 15
ATOM 16813 O O . ARG A 1 8 ? 1.709 -3.523 1.404 1.00 0.00 8 ARG A O 15
ATOM 16834 N N . ARG A 1 9 ? -0.423 -3.788 0.737 1.00 0.00 9 ARG A N 15
ATOM 16835 C CA . ARG A 1 9 ? -0.267 -2.961 -0.455 1.00 0.00 9 ARG A CA 15
ATOM 16836 C C . ARG A 1 9 ? -1.533 -2.150 -0.721 1.00 0.00 9 ARG A C 15
ATOM 16837 O O . ARG A 1 9 ? -2.642 -2.679 -0.679 1.00 0.00 9 ARG A O 15
ATOM 16858 N N . ALA A 1 10 ? -1.355 -0.861 -0.997 1.00 0.00 10 ALA A N 15
ATOM 16859 C CA . ALA A 1 10 ? -2.480 0.023 -1.272 1.00 0.00 10 ALA A CA 15
ATOM 16860 C C . ALA A 1 10 ? -2.400 0.590 -2.686 1.00 0.00 10 ALA A C 15
ATOM 16861 O O . ALA A 1 10 ? -1.376 1.146 -3.086 1.00 0.00 10 ALA A O 15
ATOM 16868 N N . LYS A 1 11 ? -3.485 0.446 -3.440 1.00 0.00 11 LYS A N 15
ATOM 16869 C CA . LYS A 1 11 ? -3.537 0.944 -4.809 1.00 0.00 11 LYS A CA 15
ATOM 16870 C C . LYS A 1 11 ? -3.965 2.409 -4.838 1.00 0.00 11 LYS A C 15
ATOM 16871 O O . LYS A 1 11 ? -5.005 2.773 -4.289 1.00 0.00 11 LYS A O 15
ATOM 16890 N N . ALA A 1 12 ? -3.157 3.243 -5.484 1.00 0.00 12 ALA A N 15
ATOM 16891 C CA . ALA A 1 12 ? -3.454 4.666 -5.589 1.00 0.00 12 ALA A CA 15
ATOM 16892 C C . ALA A 1 12 ? -4.691 4.907 -6.448 1.00 0.00 12 ALA A C 15
ATOM 16893 O O . ALA A 1 12 ? -4.823 4.344 -7.535 1.00 0.00 12 ALA A O 15
ATOM 16900 N N . LEU A 1 13 ? -5.593 5.747 -5.955 1.00 0.00 13 LEU A N 15
ATOM 16901 C CA . LEU A 1 13 ? -6.822 6.064 -6.678 1.00 0.00 13 LEU A CA 15
ATOM 16902 C C . LEU A 1 13 ? -6.593 7.204 -7.665 1.00 0.00 13 LEU A C 15
ATOM 16903 O O . LEU A 1 13 ? -7.289 7.314 -8.676 1.00 0.00 13 LEU A O 15
ATOM 16919 N N . LEU A 1 14 ? -5.614 8.052 -7.366 1.00 0.00 14 LEU A N 15
ATOM 16920 C CA . LEU A 1 14 ? -5.292 9.184 -8.228 1.00 0.00 14 LEU A CA 15
ATOM 16921 C C . LEU A 1 14 ? -3.807 9.524 -8.150 1.00 0.00 14 LEU A C 15
ATOM 16922 O O . LEU A 1 14 ? -3.039 8.835 -7.478 1.00 0.00 14 LEU A O 15
ATOM 16938 N N . ASP A 1 15 ? -3.413 10.589 -8.838 1.00 0.00 15 ASP A N 15
ATOM 16939 C CA . ASP A 1 15 ? -2.020 11.022 -8.843 1.00 0.00 15 ASP A CA 15
ATOM 16940 C C . ASP A 1 15 ? -1.694 11.821 -7.585 1.00 0.00 15 ASP A C 15
ATOM 16941 O O . ASP A 1 15 ? -2.283 12.873 -7.335 1.00 0.00 15 ASP A O 15
ATOM 16950 N N . PHE A 1 16 ? -0.753 11.314 -6.795 1.00 0.00 16 PHE A N 15
ATOM 16951 C CA . PHE A 1 16 ? -0.351 11.978 -5.560 1.00 0.00 16 PHE A CA 15
ATOM 16952 C C . PHE A 1 16 ? 1.053 12.562 -5.691 1.00 0.00 16 PHE A C 15
ATOM 16953 O O . PHE A 1 16 ? 2.036 11.826 -5.778 1.00 0.00 16 PHE A O 15
ATOM 16970 N N . GLU A 1 17 ? 1.137 13.889 -5.706 1.00 0.00 17 GLU A N 15
ATOM 16971 C CA . GLU A 1 17 ? 2.420 14.571 -5.827 1.00 0.00 17 GLU A CA 15
ATOM 16972 C C . GLU A 1 17 ? 2.984 14.918 -4.452 1.00 0.00 17 GLU A C 15
ATOM 16973 O O . GLU A 1 17 ? 2.500 15.833 -3.784 1.00 0.00 17 GLU A O 15
ATOM 16985 N N . ARG A 1 18 ? 4.007 14.182 -4.035 1.00 0.00 18 ARG A N 15
ATOM 16986 C CA . ARG A 1 18 ? 4.636 14.411 -2.739 1.00 0.00 18 ARG A CA 15
ATOM 16987 C C . ARG A 1 18 ? 5.126 15.850 -2.620 1.00 0.00 18 ARG A C 15
ATOM 16988 O O . ARG A 1 18 ? 5.946 16.306 -3.417 1.00 0.00 18 ARG A O 15
ATOM 17009 N N . HIS A 1 19 ? 4.618 16.562 -1.618 1.00 0.00 19 HIS A N 15
ATOM 17010 C CA . HIS A 1 19 ? 5.003 17.950 -1.393 1.00 0.00 19 HIS A CA 15
ATOM 17011 C C . HIS A 1 19 ? 6.387 18.034 -0.757 1.00 0.00 19 HIS A C 15
ATOM 17012 O O . HIS A 1 19 ? 7.273 18.724 -1.262 1.00 0.00 19 HIS A O 15
ATOM 17027 N N . ASP A 1 20 ? 6.567 17.325 0.352 1.00 0.00 20 ASP A N 15
ATOM 17028 C CA . ASP A 1 20 ? 7.843 17.318 1.057 1.00 0.00 20 ASP A CA 15
ATOM 17029 C C . ASP A 1 20 ? 8.671 16.098 0.668 1.00 0.00 20 ASP A C 15
ATOM 17030 O O . ASP A 1 20 ? 8.136 15.007 0.475 1.00 0.00 20 ASP A O 15
ATOM 17039 N N . ASP A 1 21 ? 9.981 16.291 0.556 1.00 0.00 21 ASP A N 15
ATOM 17040 C CA . ASP A 1 21 ? 10.885 15.207 0.190 1.00 0.00 21 ASP A CA 15
ATOM 17041 C C . ASP A 1 21 ? 10.458 13.898 0.847 1.00 0.00 21 ASP A C 15
ATOM 17042 O O . ASP A 1 21 ? 10.497 12.838 0.224 1.00 0.00 21 ASP A O 15
ATOM 17051 N N . ASP A 1 22 ? 10.051 13.981 2.110 1.00 0.00 22 ASP A N 15
ATOM 17052 C CA . ASP A 1 22 ? 9.615 12.804 2.851 1.00 0.00 22 ASP A CA 15
ATOM 17053 C C . ASP A 1 22 ? 8.373 12.189 2.215 1.00 0.00 22 ASP A C 15
ATOM 17054 O O . ASP A 1 22 ? 8.312 10.980 1.995 1.00 0.00 22 ASP A O 15
ATOM 17063 N N . GLU A 1 23 ? 7.386 13.030 1.925 1.00 0.00 23 GLU A N 15
ATOM 17064 C CA . GLU A 1 23 ? 6.144 12.567 1.315 1.00 0.00 23 GLU A CA 15
ATOM 17065 C C . GLU A 1 23 ? 6.427 11.595 0.174 1.00 0.00 23 GLU A C 15
ATOM 17066 O O . GLU A 1 23 ? 7.337 11.809 -0.628 1.00 0.00 23 GLU A O 15
ATOM 17078 N N . LEU A 1 24 ? 5.643 10.524 0.109 1.00 0.00 24 LEU A N 15
ATOM 17079 C CA . LEU A 1 24 ? 5.808 9.517 -0.934 1.00 0.00 24 LEU A CA 15
ATOM 17080 C C . LEU A 1 24 ? 4.785 9.714 -2.049 1.00 0.00 24 LEU A C 15
ATOM 17081 O O . LEU A 1 24 ? 3.602 9.423 -1.877 1.00 0.00 24 LEU A O 15
ATOM 17097 N N . GLY A 1 25 ? 5.250 10.207 -3.192 1.00 0.00 25 GLY A N 15
ATOM 17098 C CA . GLY A 1 25 ? 4.363 10.432 -4.319 1.00 0.00 25 GLY A CA 15
ATOM 17099 C C . GLY A 1 25 ? 4.066 9.159 -5.085 1.00 0.00 25 GLY A C 15
ATOM 17100 O O . GLY A 1 25 ? 4.704 8.128 -4.864 1.00 0.00 25 GLY A O 15
ATOM 17104 N N . PHE A 1 26 ? 3.095 9.228 -5.989 1.00 0.00 26 PHE A N 15
ATOM 17105 C CA . PHE A 1 26 ? 2.713 8.069 -6.790 1.00 0.00 26 PHE A CA 15
ATOM 17106 C C . PHE A 1 26 ? 1.699 8.461 -7.862 1.00 0.00 26 PHE A C 15
ATOM 17107 O O . PHE A 1 26 ? 1.052 9.505 -7.769 1.00 0.00 26 PHE A O 15
ATOM 17124 N N . ARG A 1 27 ? 1.568 7.616 -8.880 1.00 0.00 27 ARG A N 15
ATOM 17125 C CA . ARG A 1 27 ? 0.636 7.874 -9.970 1.00 0.00 27 ARG A CA 15
ATOM 17126 C C . ARG A 1 27 ? -0.713 7.212 -9.701 1.00 0.00 27 ARG A C 15
ATOM 17127 O O . ARG A 1 27 ? -0.876 6.488 -8.719 1.00 0.00 27 ARG A O 15
ATOM 17148 N N . LYS A 1 28 ? -1.676 7.466 -10.580 1.00 0.00 28 LYS A N 15
ATOM 17149 C CA . LYS A 1 28 ? -3.010 6.894 -10.439 1.00 0.00 28 LYS A CA 15
ATOM 17150 C C . LYS A 1 28 ? -2.984 5.387 -10.676 1.00 0.00 28 LYS A C 15
ATOM 17151 O O . LYS A 1 28 ? -2.298 4.903 -11.574 1.00 0.00 28 LYS A O 15
ATOM 17170 N N . ASN A 1 29 ? -3.738 4.653 -9.864 1.00 0.00 29 ASN A N 15
ATOM 17171 C CA . ASN A 1 29 ? -3.803 3.201 -9.987 1.00 0.00 29 ASN A CA 15
ATOM 17172 C C . ASN A 1 29 ? -2.411 2.585 -9.888 1.00 0.00 29 ASN A C 15
ATOM 17173 O O . ASN A 1 29 ? -2.058 1.696 -10.663 1.00 0.00 29 ASN A O 15
ATOM 17184 N N . ASP A 1 30 ? -1.625 3.063 -8.928 1.00 0.00 30 ASP A N 15
ATOM 17185 C CA . ASP A 1 30 ? -0.272 2.557 -8.727 1.00 0.00 30 ASP A CA 15
ATOM 17186 C C . ASP A 1 30 ? -0.187 1.727 -7.450 1.00 0.00 30 ASP A C 15
ATOM 17187 O O . ASP A 1 30 ? -0.804 2.061 -6.438 1.00 0.00 30 ASP A O 15
ATOM 17196 N N . ILE A 1 31 ? 0.579 0.642 -7.505 1.00 0.00 31 ILE A N 15
ATOM 17197 C CA . ILE A 1 31 ? 0.744 -0.236 -6.353 1.00 0.00 31 ILE A CA 15
ATOM 17198 C C . ILE A 1 31 ? 1.885 0.238 -5.461 1.00 0.00 31 ILE A C 15
ATOM 17199 O O . ILE A 1 31 ? 2.997 0.482 -5.934 1.00 0.00 31 ILE A O 15
ATOM 17215 N N . ILE A 1 32 ? 1.605 0.362 -4.168 1.00 0.00 32 ILE A N 15
ATOM 17216 C CA . ILE A 1 32 ? 2.610 0.804 -3.209 1.00 0.00 32 ILE A CA 15
ATOM 17217 C C . ILE A 1 32 ? 2.660 -0.124 -2.000 1.00 0.00 32 ILE A C 15
ATOM 17218 O O . ILE A 1 32 ? 1.627 -0.471 -1.426 1.00 0.00 32 ILE A O 15
ATOM 17234 N N . THR A 1 33 ? 3.870 -0.521 -1.615 1.00 0.00 33 THR A N 15
ATOM 17235 C CA . THR A 1 33 ? 4.055 -1.409 -0.473 1.00 0.00 33 THR A CA 15
ATOM 17236 C C . THR A 1 33 ? 3.937 -0.646 0.840 1.00 0.00 33 THR A C 15
ATOM 17237 O O . THR A 1 33 ? 4.462 0.460 0.978 1.00 0.00 33 THR A O 15
ATOM 17248 N N . ILE A 1 34 ? 3.243 -1.242 1.805 1.00 0.00 34 ILE A N 15
ATOM 17249 C CA . ILE A 1 34 ? 3.058 -0.618 3.110 1.00 0.00 34 ILE A CA 15
ATOM 17250 C C . ILE A 1 34 ? 4.060 -1.158 4.124 1.00 0.00 34 ILE A C 15
ATOM 17251 O O . ILE A 1 34 ? 3.983 -2.318 4.533 1.00 0.00 34 ILE A O 15
ATOM 17267 N N . ILE A 1 35 ? 5.000 -0.310 4.529 1.00 0.00 35 ILE A N 15
ATOM 17268 C CA . ILE A 1 35 ? 6.015 -0.701 5.498 1.00 0.00 35 ILE A CA 15
ATOM 17269 C C . ILE A 1 35 ? 5.501 -0.547 6.925 1.00 0.00 35 ILE A C 15
ATOM 17270 O O . ILE A 1 35 ? 5.405 -1.522 7.670 1.00 0.00 35 ILE A O 15
ATOM 17286 N N . SER A 1 36 ? 5.168 0.685 7.300 1.00 0.00 36 SER A N 15
ATOM 17287 C CA . SER A 1 36 ? 4.665 0.967 8.639 1.00 0.00 36 SER A CA 15
ATOM 17288 C C . SER A 1 36 ? 3.540 1.995 8.591 1.00 0.00 36 SER A C 15
ATOM 17289 O O . SER A 1 36 ? 3.420 2.755 7.628 1.00 0.00 36 SER A O 15
ATOM 17297 N N . GLN A 1 37 ? 2.717 2.013 9.634 1.00 0.00 37 GLN A N 15
ATOM 17298 C CA . GLN A 1 37 ? 1.600 2.948 9.710 1.00 0.00 37 GLN A CA 15
ATOM 17299 C C . GLN A 1 37 ? 1.853 4.011 10.773 1.00 0.00 37 GLN A C 15
ATOM 17300 O O . GLN A 1 37 ? 2.253 3.701 11.896 1.00 0.00 37 GLN A O 15
ATOM 17314 N N . LYS A 1 38 ? 1.618 5.269 10.412 1.00 0.00 38 LYS A N 15
ATOM 17315 C CA . LYS A 1 38 ? 1.820 6.380 11.335 1.00 0.00 38 LYS A CA 15
ATOM 17316 C C . LYS A 1 38 ? 0.496 6.824 11.948 1.00 0.00 38 LYS A C 15
ATOM 17317 O O . LYS A 1 38 ? 0.281 6.682 13.152 1.00 0.00 38 LYS A O 15
ATOM 17336 N N . ASP A 1 39 ? -0.389 7.360 11.114 1.00 0.00 39 ASP A N 15
ATOM 17337 C CA . ASP A 1 39 ? -1.693 7.822 11.575 1.00 0.00 39 ASP A CA 15
ATOM 17338 C C . ASP A 1 39 ? -2.813 7.184 10.761 1.00 0.00 39 ASP A C 15
ATOM 17339 O O . ASP A 1 39 ? -2.561 6.481 9.784 1.00 0.00 39 ASP A O 15
ATOM 17348 N N . GLU A 1 40 ? -4.054 7.435 11.171 1.00 0.00 40 GLU A N 15
ATOM 17349 C CA . GLU A 1 40 ? -5.212 6.884 10.480 1.00 0.00 40 GLU A CA 15
ATOM 17350 C C . GLU A 1 40 ? -5.183 7.243 8.997 1.00 0.00 40 GLU A C 15
ATOM 17351 O O . GLU A 1 40 ? -5.346 6.378 8.135 1.00 0.00 40 GLU A O 15
ATOM 17363 N N . HIS A 1 41 ? -4.975 8.523 8.708 1.00 0.00 41 HIS A N 15
ATOM 17364 C CA . HIS A 1 41 ? -4.925 8.998 7.330 1.00 0.00 41 HIS A CA 15
ATOM 17365 C C . HIS A 1 41 ? -3.484 9.259 6.899 1.00 0.00 41 HIS A C 15
ATOM 17366 O O . HIS A 1 41 ? -3.229 10.099 6.034 1.00 0.00 41 HIS A O 15
ATOM 17381 N N . CYS A 1 42 ? -2.550 8.537 7.506 1.00 0.00 42 CYS A N 15
ATOM 17382 C CA . CYS A 1 42 ? -1.135 8.692 7.185 1.00 0.00 42 CYS A CA 15
ATOM 17383 C C . CYS A 1 42 ? -0.400 7.362 7.309 1.00 0.00 42 CYS A C 15
ATOM 17384 O O . CYS A 1 42 ? -0.142 6.886 8.415 1.00 0.00 42 CYS A O 15
ATOM 17392 N N . TRP A 1 43 ? -0.068 6.766 6.170 1.00 0.00 43 TRP A N 15
ATOM 17393 C CA . TRP A 1 43 ? 0.636 5.489 6.152 1.00 0.00 43 TRP A CA 15
ATOM 17394 C C . TRP A 1 43 ? 1.997 5.627 5.478 1.00 0.00 43 TRP A C 15
ATOM 17395 O O . TRP A 1 43 ? 2.200 6.508 4.643 1.00 0.00 43 TRP A O 15
ATOM 17416 N N . VAL A 1 44 ? 2.926 4.751 5.847 1.00 0.00 44 VAL A N 15
ATOM 17417 C CA . VAL A 1 44 ? 4.269 4.775 5.276 1.00 0.00 44 VAL A CA 15
ATOM 17418 C C . VAL A 1 44 ? 4.507 3.563 4.382 1.00 0.00 44 VAL A C 15
ATOM 17419 O O . VAL A 1 44 ? 4.521 2.426 4.852 1.00 0.00 44 VAL A O 15
ATOM 17432 N N . GLY A 1 45 ? 4.696 3.815 3.091 1.00 0.00 45 GLY A N 15
ATOM 17433 C CA . GLY A 1 45 ? 4.933 2.735 2.151 1.00 0.00 45 GLY A CA 15
ATOM 17434 C C . GLY A 1 45 ? 6.268 2.862 1.446 1.00 0.00 45 GLY A C 15
ATOM 17435 O O . GLY A 1 45 ? 7.095 3.694 1.815 1.00 0.00 45 GLY A O 15
ATOM 17439 N N . GLU A 1 46 ? 6.480 2.032 0.429 1.00 0.00 46 GLU A N 15
ATOM 17440 C CA . GLU A 1 46 ? 7.726 2.054 -0.328 1.00 0.00 46 GLU A CA 15
ATOM 17441 C C . GLU A 1 46 ? 7.453 2.000 -1.828 1.00 0.00 46 GLU A C 15
ATOM 17442 O O . GLU A 1 46 ? 6.805 1.074 -2.319 1.00 0.00 46 GLU A O 15
ATOM 17454 N N . LEU A 1 47 ? 7.950 2.996 -2.551 1.00 0.00 47 LEU A N 15
ATOM 17455 C CA . LEU A 1 47 ? 7.760 3.064 -3.995 1.00 0.00 47 LEU A CA 15
ATOM 17456 C C . LEU A 1 47 ? 8.894 3.840 -4.659 1.00 0.00 47 LEU A C 15
ATOM 17457 O O . LEU A 1 47 ? 9.534 4.682 -4.030 1.00 0.00 47 LEU A O 15
ATOM 17473 N N . ASN A 1 48 ? 9.135 3.551 -5.934 1.00 0.00 48 ASN A N 15
ATOM 17474 C CA . ASN A 1 48 ? 10.191 4.223 -6.683 1.00 0.00 48 ASN A CA 15
ATOM 17475 C C . ASN A 1 48 ? 11.488 4.265 -5.878 1.00 0.00 48 ASN A C 15
ATOM 17476 O O . ASN A 1 48 ? 12.254 5.222 -5.968 1.00 0.00 48 ASN A O 15
ATOM 17487 N N . GLY A 1 49 ? 11.724 3.219 -5.093 1.00 0.00 49 GLY A N 15
ATOM 17488 C CA . GLY A 1 49 ? 12.928 3.155 -4.285 1.00 0.00 49 GLY A CA 15
ATOM 17489 C C . GLY A 1 49 ? 12.959 4.224 -3.208 1.00 0.00 49 GLY A C 15
ATOM 17490 O O . GLY A 1 49 ? 14.026 4.730 -2.860 1.00 0.00 49 GLY A O 15
ATOM 17494 N N . LEU A 1 50 ? 11.789 4.566 -2.682 1.00 0.00 50 LEU A N 15
ATOM 17495 C CA . LEU A 1 50 ? 11.687 5.580 -1.639 1.00 0.00 50 LEU A CA 15
ATOM 17496 C C . LEU A 1 50 ? 10.876 5.065 -0.455 1.00 0.00 50 LEU A C 15
ATOM 17497 O O . LEU A 1 50 ? 10.152 4.075 -0.569 1.00 0.00 50 LEU A O 15
ATOM 17513 N N . ARG A 1 51 ? 11.000 5.744 0.682 1.00 0.00 51 ARG A N 15
ATOM 17514 C CA . ARG A 1 51 ? 10.278 5.354 1.886 1.00 0.00 51 ARG A CA 15
ATOM 17515 C C . ARG A 1 51 ? 9.828 6.583 2.671 1.00 0.00 51 ARG A C 15
ATOM 17516 O O . ARG A 1 51 ? 10.638 7.260 3.305 1.00 0.00 51 ARG A O 15
ATOM 17537 N N . GLY A 1 52 ? 8.530 6.868 2.622 1.00 0.00 52 GLY A N 15
ATOM 17538 C CA . GLY A 1 52 ? 7.995 8.015 3.332 1.00 0.00 52 GLY A CA 15
ATOM 17539 C C . GLY A 1 52 ? 6.541 7.833 3.716 1.00 0.00 52 GLY A C 15
ATOM 17540 O O . GLY A 1 52 ? 6.015 6.721 3.673 1.00 0.00 52 GLY A O 15
ATOM 17544 N N . TRP A 1 53 ? 5.889 8.927 4.093 1.00 0.00 53 TRP A N 15
ATOM 17545 C CA . TRP A 1 53 ? 4.484 8.882 4.488 1.00 0.00 53 TRP A CA 15
ATOM 17546 C C . TRP A 1 53 ? 3.584 9.353 3.353 1.00 0.00 53 TRP A C 15
ATOM 17547 O O . TRP A 1 53 ? 4.057 9.918 2.366 1.00 0.00 53 TRP A O 15
ATOM 17568 N N . PHE A 1 54 ? 2.284 9.116 3.496 1.00 0.00 54 PHE A N 15
ATOM 17569 C CA . PHE A 1 54 ? 1.317 9.517 2.482 1.00 0.00 54 PHE A CA 15
ATOM 17570 C C . PHE A 1 54 ? -0.111 9.324 2.985 1.00 0.00 54 PHE A C 15
ATOM 17571 O O . PHE A 1 54 ? -0.393 8.455 3.809 1.00 0.00 54 PHE A O 15
ATOM 17588 N N . PRO A 1 55 ? -1.033 10.155 2.477 1.00 0.00 55 PRO A N 15
ATOM 17589 C CA . PRO A 1 55 ? -2.448 10.097 2.860 1.00 0.00 55 PRO A CA 15
ATOM 17590 C C . PRO A 1 55 ? -3.141 8.846 2.331 1.00 0.00 55 PRO A C 15
ATOM 17591 O O . PRO A 1 55 ? -3.354 8.706 1.126 1.00 0.00 55 PRO A O 15
ATOM 17602 N N . ALA A 1 56 ? -3.489 7.939 3.237 1.00 0.00 56 ALA A N 15
ATOM 17603 C CA . ALA A 1 56 ? -4.161 6.701 2.862 1.00 0.00 56 ALA A CA 15
ATOM 17604 C C . ALA A 1 56 ? -5.402 6.984 2.023 1.00 0.00 56 ALA A C 15
ATOM 17605 O O . ALA A 1 56 ? -5.762 6.199 1.145 1.00 0.00 56 ALA A O 15
ATOM 17612 N N . LYS A 1 57 ? -6.055 8.107 2.299 1.00 0.00 57 LYS A N 15
ATOM 17613 C CA . LYS A 1 57 ? -7.256 8.494 1.570 1.00 0.00 57 LYS A CA 15
ATOM 17614 C C . LYS A 1 57 ? -6.987 8.557 0.070 1.00 0.00 57 LYS A C 15
ATOM 17615 O O . LYS A 1 57 ? -7.877 8.306 -0.743 1.00 0.00 57 LYS A O 15
ATOM 17634 N N . PHE A 1 58 ? -5.752 8.893 -0.291 1.00 0.00 58 PHE A N 15
ATOM 17635 C CA . PHE A 1 58 ? -5.365 8.988 -1.693 1.00 0.00 58 PHE A CA 15
ATOM 17636 C C . PHE A 1 58 ? -5.251 7.602 -2.321 1.00 0.00 58 PHE A C 15
ATOM 17637 O O . PHE A 1 58 ? -5.416 7.440 -3.531 1.00 0.00 58 PHE A O 15
ATOM 17654 N N . VAL A 1 59 ? -4.965 6.604 -1.491 1.00 0.00 59 VAL A N 15
ATOM 17655 C CA . VAL A 1 59 ? -4.829 5.231 -1.963 1.00 0.00 59 VAL A CA 15
ATOM 17656 C C . VAL A 1 59 ? -5.921 4.340 -1.384 1.00 0.00 59 VAL A C 15
ATOM 17657 O O . VAL A 1 59 ? -6.709 4.774 -0.543 1.00 0.00 59 VAL A O 15
ATOM 17670 N N . GLU A 1 60 ? -5.961 3.090 -1.836 1.00 0.00 60 GLU A N 15
ATOM 17671 C CA . GLU A 1 60 ? -6.956 2.136 -1.361 1.00 0.00 60 GLU A CA 15
ATOM 17672 C C . GLU A 1 60 ? -6.298 0.827 -0.940 1.00 0.00 60 GLU A C 15
ATOM 17673 O O . GLU A 1 60 ? -5.505 0.250 -1.684 1.00 0.00 60 GLU A O 15
ATOM 17685 N N . VAL A 1 61 ? -6.633 0.361 0.260 1.00 0.00 61 VAL A N 15
ATOM 17686 C CA . VAL A 1 61 ? -6.076 -0.880 0.781 1.00 0.00 61 VAL A CA 15
ATOM 17687 C C . VAL A 1 61 ? -6.372 -2.049 -0.150 1.00 0.00 61 VAL A C 15
ATOM 17688 O O . VAL A 1 61 ? -7.310 -2.001 -0.947 1.00 0.00 61 VAL A O 15
ATOM 17701 N N . LEU A 1 62 ? -5.569 -3.103 -0.045 1.00 0.00 62 LEU A N 15
ATOM 17702 C CA . LEU A 1 62 ? -5.745 -4.287 -0.878 1.00 0.00 62 LEU A CA 15
ATOM 17703 C C . LEU A 1 62 ? -5.409 -5.555 -0.099 1.00 0.00 62 LEU A C 15
ATOM 17704 O O . LEU A 1 62 ? -4.402 -5.613 0.607 1.00 0.00 62 LEU A O 15
ATOM 17720 N N . ASP A 1 63 ? -6.255 -6.569 -0.236 1.00 0.00 63 ASP A N 15
ATOM 17721 C CA . ASP A 1 63 ? -6.046 -7.839 0.451 1.00 0.00 63 ASP A CA 15
ATOM 17722 C C . ASP A 1 63 ? -5.789 -8.962 -0.549 1.00 0.00 63 ASP A C 15
ATOM 17723 O O . ASP A 1 63 ? -6.722 -9.496 -1.149 1.00 0.00 63 ASP A O 15
ATOM 17732 N N . GLU A 1 64 ? -4.521 -9.314 -0.724 1.00 0.00 64 GLU A N 15
ATOM 17733 C CA . GLU A 1 64 ? -4.142 -10.372 -1.653 1.00 0.00 64 GLU A CA 15
ATOM 17734 C C . GLU A 1 64 ? -4.837 -11.683 -1.296 1.00 0.00 64 GLU A C 15
ATOM 17735 O O . GLU A 1 64 ? -5.334 -12.392 -2.171 1.00 0.00 64 GLU A O 15
ATOM 17747 N N . ARG A 1 65 ? -4.871 -11.997 -0.005 1.00 0.00 65 ARG A N 15
ATOM 17748 C CA . ARG A 1 65 ? -5.504 -13.222 0.467 1.00 0.00 65 ARG A CA 15
ATOM 17749 C C . ARG A 1 65 ? -6.882 -13.400 -0.163 1.00 0.00 65 ARG A C 15
ATOM 17750 O O . ARG A 1 65 ? -7.160 -14.420 -0.794 1.00 0.00 65 ARG A O 15
ATOM 17771 N N . SER A 1 66 ? -7.740 -12.401 0.013 1.00 0.00 66 SER A N 15
ATOM 17772 C CA . SER A 1 66 ? -9.092 -12.448 -0.535 1.00 0.00 66 SER A CA 15
ATOM 17773 C C . SER A 1 66 ? -9.064 -12.810 -2.017 1.00 0.00 66 SER A C 15
ATOM 17774 O O . SER A 1 66 ? -8.845 -11.952 -2.873 1.00 0.00 66 SER A O 15
ATOM 17782 N N . LYS A 1 67 ? -9.288 -14.086 -2.312 1.00 0.00 67 LYS A N 15
ATOM 17783 C CA . LYS A 1 67 ? -9.291 -14.562 -3.690 1.00 0.00 67 LYS A CA 15
ATOM 17784 C C . LYS A 1 67 ? -10.640 -15.178 -4.050 1.00 0.00 67 LYS A C 15
ATOM 17785 O O . LYS A 1 67 ? -10.846 -16.381 -3.888 1.00 0.00 67 LYS A O 15
ATOM 17804 N N . GLU A 1 68 ? -11.553 -14.346 -4.539 1.00 0.00 68 GLU A N 15
ATOM 17805 C CA . GLU A 1 68 ? -12.882 -14.810 -4.922 1.00 0.00 68 GLU A CA 15
ATOM 17806 C C . GLU A 1 68 ? -13.112 -14.627 -6.420 1.00 0.00 68 GLU A C 15
ATOM 17807 O O . GLU A 1 68 ? -12.412 -13.855 -7.076 1.00 0.00 68 GLU A O 15
ATOM 17819 N N . TYR A 1 69 ? -14.097 -15.340 -6.953 1.00 0.00 69 TYR A N 15
ATOM 17820 C CA . TYR A 1 69 ? -14.419 -15.258 -8.373 1.00 0.00 69 TYR A CA 15
ATOM 17821 C C . TYR A 1 69 ? -15.612 -14.336 -8.609 1.00 0.00 69 TYR A C 15
ATOM 17822 O O . TYR A 1 69 ? -16.745 -14.668 -8.260 1.00 0.00 69 TYR A O 15
ATOM 17840 N N . SER A 1 70 ? -15.347 -13.177 -9.203 1.00 0.00 70 SER A N 15
ATOM 17841 C CA . SER A 1 70 ? -16.397 -12.206 -9.485 1.00 0.00 70 SER A CA 15
ATOM 17842 C C . SER A 1 70 ? -16.348 -11.761 -10.943 1.00 0.00 70 SER A C 15
ATOM 17843 O O . SER A 1 70 ? -15.765 -10.725 -11.267 1.00 0.00 70 SER A O 15
ATOM 17851 N N . ILE A 1 71 ? -16.965 -12.549 -11.817 1.00 0.00 71 ILE A N 15
ATOM 17852 C CA . ILE A 1 71 ? -16.994 -12.236 -13.240 1.00 0.00 71 ILE A CA 15
ATOM 17853 C C . ILE A 1 71 ? -18.425 -12.184 -13.763 1.00 0.00 71 ILE A C 15
ATOM 17854 O O . ILE A 1 71 ? -19.269 -12.987 -13.368 1.00 0.00 71 ILE A O 15
ATOM 17870 N N . ALA A 1 72 ? -18.689 -11.236 -14.656 1.00 0.00 72 ALA A N 15
ATOM 17871 C CA . ALA A 1 72 ? -20.017 -11.083 -15.237 1.00 0.00 72 ALA A CA 15
ATOM 17872 C C . ALA A 1 72 ? -19.960 -11.135 -16.760 1.00 0.00 72 ALA A C 15
ATOM 17873 O O . ALA A 1 72 ? -20.763 -11.816 -17.397 1.00 0.00 72 ALA A O 15
ATOM 17880 N N . SER A 1 73 ? -19.006 -10.412 -17.337 1.00 0.00 73 SER A N 15
ATOM 17881 C CA . SER A 1 73 ? -18.848 -10.373 -18.785 1.00 0.00 73 SER A CA 15
ATOM 17882 C C . SER A 1 73 ? -17.418 -10.728 -19.186 1.00 0.00 73 SER A C 15
ATOM 17883 O O . SER A 1 73 ? -16.587 -9.848 -19.407 1.00 0.00 73 SER A O 15
ATOM 17891 N N . GLY A 1 74 ? -17.139 -12.025 -19.275 1.00 0.00 74 GLY A N 15
ATOM 17892 C CA . GLY A 1 74 ? -15.811 -12.475 -19.647 1.00 0.00 74 GLY A CA 15
ATOM 17893 C C . GLY A 1 74 ? -15.764 -13.959 -19.949 1.00 0.00 74 GLY A C 15
ATOM 17894 O O . GLY A 1 74 ? -16.634 -14.726 -19.535 1.00 0.00 74 GLY A O 15
ATOM 17898 N N . PRO A 1 75 ? -14.731 -14.384 -20.689 1.00 0.00 75 PRO A N 15
ATOM 17899 C CA . PRO A 1 75 ? -14.549 -15.790 -21.064 1.00 0.00 75 PRO A CA 15
ATOM 17900 C C . PRO A 1 75 ? -14.182 -16.666 -19.871 1.00 0.00 75 PRO A C 15
ATOM 17901 O O . PRO A 1 75 ? -13.954 -17.866 -20.018 1.00 0.00 75 PRO A O 15
ATOM 17912 N N . SER A 1 76 ? -14.127 -16.057 -18.691 1.00 0.00 76 SER A N 15
ATOM 17913 C CA . SER A 1 76 ? -13.783 -16.781 -17.473 1.00 0.00 76 SER A CA 15
ATOM 17914 C C . SER A 1 76 ? -15.039 -17.173 -16.701 1.00 0.00 76 SER A C 15
ATOM 17915 O O . SER A 1 76 ? -15.599 -16.370 -15.954 1.00 0.00 76 SER A O 15
ATOM 17923 N N . SER A 1 77 ? -15.479 -18.414 -16.889 1.00 0.00 77 SER A N 15
ATOM 17924 C CA . SER A 1 77 ? -16.671 -18.913 -16.215 1.00 0.00 77 SER A CA 15
ATOM 17925 C C . SER A 1 77 ? -16.318 -19.498 -14.851 1.00 0.00 77 SER A C 15
ATOM 17926 O O . SER A 1 77 ? -16.971 -19.202 -13.849 1.00 0.00 77 SER A O 15
ATOM 17934 N N . GLY A 1 78 ? -15.281 -20.329 -14.818 1.00 0.00 78 GLY A N 15
ATOM 17935 C CA . GLY A 1 78 ? -14.861 -20.942 -13.573 1.00 0.00 78 GLY A CA 15
ATOM 17936 C C . GLY A 1 78 ? -14.354 -19.924 -12.569 1.00 0.00 78 GLY A C 15
ATOM 17937 O O . GLY A 1 78 ? -14.208 -20.231 -11.385 1.00 0.00 78 GLY A O 15
ATOM 17941 N N . GLY A 1 1 ? 11.683 -14.504 0.710 1.00 0.00 1 GLY A N 16
ATOM 17942 C CA . GLY A 1 1 ? 12.355 -13.220 0.623 1.00 0.00 1 GLY A CA 16
ATOM 17943 C C . GLY A 1 1 ? 11.393 -12.054 0.726 1.00 0.00 1 GLY A C 16
ATOM 17944 O O . GLY A 1 1 ? 10.528 -12.030 1.602 1.00 0.00 1 GLY A O 16
ATOM 17948 N N . SER A 1 2 ? 11.545 -11.083 -0.169 1.00 0.00 2 SER A N 16
ATOM 17949 C CA . SER A 1 2 ? 10.685 -9.904 -0.171 1.00 0.00 2 SER A CA 16
ATOM 17950 C C . SER A 1 2 ? 9.319 -10.228 -0.765 1.00 0.00 2 SER A C 16
ATOM 17951 O O . SER A 1 2 ? 9.150 -11.242 -1.442 1.00 0.00 2 SER A O 16
ATOM 17959 N N . SER A 1 3 ? 8.347 -9.360 -0.508 1.00 0.00 3 SER A N 16
ATOM 17960 C CA . SER A 1 3 ? 6.992 -9.556 -1.013 1.00 0.00 3 SER A CA 16
ATOM 17961 C C . SER A 1 3 ? 6.485 -10.954 -0.677 1.00 0.00 3 SER A C 16
ATOM 17962 O O . SER A 1 3 ? 5.856 -11.614 -1.504 1.00 0.00 3 SER A O 16
ATOM 17970 N N . GLY A 1 4 ? 6.762 -11.402 0.544 1.00 0.00 4 GLY A N 16
ATOM 17971 C CA . GLY A 1 4 ? 6.325 -12.718 0.967 1.00 0.00 4 GLY A CA 16
ATOM 17972 C C . GLY A 1 4 ? 4.914 -12.713 1.521 1.00 0.00 4 GLY A C 16
ATOM 17973 O O . GLY A 1 4 ? 3.986 -12.235 0.868 1.00 0.00 4 GLY A O 16
ATOM 17977 N N . SER A 1 5 ? 4.750 -13.246 2.727 1.00 0.00 5 SER A N 16
ATOM 17978 C CA . SER A 1 5 ? 3.441 -13.304 3.365 1.00 0.00 5 SER A CA 16
ATOM 17979 C C . SER A 1 5 ? 3.132 -12.000 4.094 1.00 0.00 5 SER A C 16
ATOM 17980 O O . SER A 1 5 ? 2.075 -11.401 3.895 1.00 0.00 5 SER A O 16
ATOM 17988 N N . SER A 1 6 ? 4.063 -11.566 4.937 1.00 0.00 6 SER A N 16
ATOM 17989 C CA . SER A 1 6 ? 3.890 -10.336 5.701 1.00 0.00 6 SER A CA 16
ATOM 17990 C C . SER A 1 6 ? 4.137 -9.113 4.822 1.00 0.00 6 SER A C 16
ATOM 17991 O O . SER A 1 6 ? 5.086 -9.079 4.039 1.00 0.00 6 SER A O 16
ATOM 17999 N N . GLY A 1 7 ? 3.273 -8.112 4.956 1.00 0.00 7 GLY A N 16
ATOM 18000 C CA . GLY A 1 7 ? 3.413 -6.900 4.169 1.00 0.00 7 GLY A CA 16
ATOM 18001 C C . GLY A 1 7 ? 2.136 -6.532 3.440 1.00 0.00 7 GLY A C 16
ATOM 18002 O O . GLY A 1 7 ? 1.517 -7.375 2.793 1.00 0.00 7 GLY A O 16
ATOM 18006 N N . ARG A 1 8 ? 1.739 -5.267 3.547 1.00 0.00 8 ARG A N 16
ATOM 18007 C CA . ARG A 1 8 ? 0.526 -4.789 2.896 1.00 0.00 8 ARG A CA 16
ATOM 18008 C C . ARG A 1 8 ? 0.863 -3.887 1.714 1.00 0.00 8 ARG A C 16
ATOM 18009 O O . ARG A 1 8 ? 1.984 -3.391 1.598 1.00 0.00 8 ARG A O 16
ATOM 18030 N N . ARG A 1 9 ? -0.114 -3.679 0.836 1.00 0.00 9 ARG A N 16
ATOM 18031 C CA . ARG A 1 9 ? 0.079 -2.838 -0.339 1.00 0.00 9 ARG A CA 16
ATOM 18032 C C . ARG A 1 9 ? -1.214 -2.121 -0.712 1.00 0.00 9 ARG A C 16
ATOM 18033 O O . ARG A 1 9 ? -2.273 -2.739 -0.812 1.00 0.00 9 ARG A O 16
ATOM 18054 N N . ALA A 1 10 ? -1.119 -0.811 -0.917 1.00 0.00 10 ALA A N 16
ATOM 18055 C CA . ALA A 1 10 ? -2.281 -0.008 -1.281 1.00 0.00 10 ALA A CA 16
ATOM 18056 C C . ALA A 1 10 ? -2.149 0.537 -2.698 1.00 0.00 10 ALA A C 16
ATOM 18057 O O . ALA A 1 10 ? -1.059 0.912 -3.131 1.00 0.00 10 ALA A O 16
ATOM 18064 N N . LYS A 1 11 ? -3.266 0.580 -3.418 1.00 0.00 11 LYS A N 16
ATOM 18065 C CA . LYS A 1 11 ? -3.275 1.080 -4.787 1.00 0.00 11 LYS A CA 16
ATOM 18066 C C . LYS A 1 11 ? -3.660 2.555 -4.824 1.00 0.00 11 LYS A C 16
ATOM 18067 O O . LYS A 1 11 ? -4.703 2.947 -4.302 1.00 0.00 11 LYS A O 16
ATOM 18086 N N . ALA A 1 12 ? -2.813 3.369 -5.447 1.00 0.00 12 ALA A N 16
ATOM 18087 C CA . ALA A 1 12 ? -3.067 4.800 -5.556 1.00 0.00 12 ALA A CA 16
ATOM 18088 C C . ALA A 1 12 ? -4.240 5.080 -6.491 1.00 0.00 12 ALA A C 16
ATOM 18089 O O . ALA A 1 12 ? -4.337 4.498 -7.572 1.00 0.00 12 ALA A O 16
ATOM 18096 N N . LEU A 1 13 ? -5.127 5.973 -6.068 1.00 0.00 13 LEU A N 16
ATOM 18097 C CA . LEU A 1 13 ? -6.294 6.330 -6.868 1.00 0.00 13 LEU A CA 16
ATOM 18098 C C . LEU A 1 13 ? -5.950 7.422 -7.874 1.00 0.00 13 LEU A C 16
ATOM 18099 O O . LEU A 1 13 ? -6.572 7.525 -8.933 1.00 0.00 13 LEU A O 16
ATOM 18115 N N . LEU A 1 14 ? -4.955 8.236 -7.540 1.00 0.00 14 LEU A N 16
ATOM 18116 C CA . LEU A 1 14 ? -4.525 9.321 -8.417 1.00 0.00 14 LEU A CA 16
ATOM 18117 C C . LEU A 1 14 ? -3.024 9.561 -8.290 1.00 0.00 14 LEU A C 16
ATOM 18118 O O . LEU A 1 14 ? -2.326 8.831 -7.586 1.00 0.00 14 LEU A O 16
ATOM 18134 N N . ASP A 1 15 ? -2.535 10.589 -8.975 1.00 0.00 15 ASP A N 16
ATOM 18135 C CA . ASP A 1 15 ? -1.117 10.928 -8.937 1.00 0.00 15 ASP A CA 16
ATOM 18136 C C . ASP A 1 15 ? -0.820 11.891 -7.791 1.00 0.00 15 ASP A C 16
ATOM 18137 O O . ASP A 1 15 ? -1.303 13.023 -7.777 1.00 0.00 15 ASP A O 16
ATOM 18146 N N . PHE A 1 16 ? -0.022 11.434 -6.833 1.00 0.00 16 PHE A N 16
ATOM 18147 C CA . PHE A 1 16 ? 0.339 12.255 -5.683 1.00 0.00 16 PHE A CA 16
ATOM 18148 C C . PHE A 1 16 ? 1.803 12.680 -5.756 1.00 0.00 16 PHE A C 16
ATOM 18149 O O . PHE A 1 16 ? 2.706 11.871 -5.548 1.00 0.00 16 PHE A O 16
ATOM 18166 N N . GLU A 1 17 ? 2.028 13.957 -6.053 1.00 0.00 17 GLU A N 16
ATOM 18167 C CA . GLU A 1 17 ? 3.381 14.491 -6.155 1.00 0.00 17 GLU A CA 16
ATOM 18168 C C . GLU A 1 17 ? 3.879 14.975 -4.796 1.00 0.00 17 GLU A C 16
ATOM 18169 O O . GLU A 1 17 ? 3.707 16.140 -4.441 1.00 0.00 17 GLU A O 16
ATOM 18181 N N . ARG A 1 18 ? 4.495 14.070 -4.043 1.00 0.00 18 ARG A N 16
ATOM 18182 C CA . ARG A 1 18 ? 5.017 14.403 -2.723 1.00 0.00 18 ARG A CA 16
ATOM 18183 C C . ARG A 1 18 ? 5.538 15.836 -2.690 1.00 0.00 18 ARG A C 16
ATOM 18184 O O . ARG A 1 18 ? 6.432 16.201 -3.455 1.00 0.00 18 ARG A O 16
ATOM 18205 N N . HIS A 1 19 ? 4.974 16.647 -1.799 1.00 0.00 19 HIS A N 16
ATOM 18206 C CA . HIS A 1 19 ? 5.382 18.040 -1.666 1.00 0.00 19 HIS A CA 16
ATOM 18207 C C . HIS A 1 19 ? 6.733 18.147 -0.966 1.00 0.00 19 HIS A C 16
ATOM 18208 O O . HIS A 1 19 ? 7.602 18.914 -1.383 1.00 0.00 19 HIS A O 16
ATOM 18223 N N . ASP A 1 20 ? 6.903 17.372 0.101 1.00 0.00 20 ASP A N 16
ATOM 18224 C CA . ASP A 1 20 ? 8.149 17.379 0.859 1.00 0.00 20 ASP A CA 16
ATOM 18225 C C . ASP A 1 20 ? 8.962 16.120 0.580 1.00 0.00 20 ASP A C 16
ATOM 18226 O O . ASP A 1 20 ? 8.487 15.196 -0.081 1.00 0.00 20 ASP A O 16
ATOM 18235 N N . ASP A 1 21 ? 10.188 16.089 1.088 1.00 0.00 21 ASP A N 16
ATOM 18236 C CA . ASP A 1 21 ? 11.069 14.943 0.895 1.00 0.00 21 ASP A CA 16
ATOM 18237 C C . ASP A 1 21 ? 10.494 13.697 1.561 1.00 0.00 21 ASP A C 16
ATOM 18238 O O . ASP A 1 21 ? 10.452 12.623 0.963 1.00 0.00 21 ASP A O 16
ATOM 18247 N N . ASP A 1 22 ? 10.053 13.850 2.805 1.00 0.00 22 ASP A N 16
ATOM 18248 C CA . ASP A 1 22 ? 9.480 12.737 3.555 1.00 0.00 22 ASP A CA 16
ATOM 18249 C C . ASP A 1 22 ? 8.285 12.143 2.817 1.00 0.00 22 ASP A C 16
ATOM 18250 O O . ASP A 1 22 ? 8.174 10.925 2.677 1.00 0.00 22 ASP A O 16
ATOM 18259 N N . GLU A 1 23 ? 7.394 13.010 2.347 1.00 0.00 23 GLU A N 16
ATOM 18260 C CA . GLU A 1 23 ? 6.207 12.569 1.626 1.00 0.00 23 GLU A CA 16
ATOM 18261 C C . GLU A 1 23 ? 6.583 11.651 0.466 1.00 0.00 23 GLU A C 16
ATOM 18262 O O . GLU A 1 23 ? 7.567 11.892 -0.237 1.00 0.00 23 GLU A O 16
ATOM 18274 N N . LEU A 1 24 ? 5.798 10.597 0.274 1.00 0.00 24 LEU A N 16
ATOM 18275 C CA . LEU A 1 24 ? 6.050 9.642 -0.800 1.00 0.00 24 LEU A CA 16
ATOM 18276 C C . LEU A 1 24 ? 5.146 9.917 -1.997 1.00 0.00 24 LEU A C 16
ATOM 18277 O O . LEU A 1 24 ? 3.922 9.855 -1.892 1.00 0.00 24 LEU A O 16
ATOM 18293 N N . GLY A 1 25 ? 5.760 10.222 -3.137 1.00 0.00 25 GLY A N 16
ATOM 18294 C CA . GLY A 1 25 ? 4.995 10.502 -4.339 1.00 0.00 25 GLY A CA 16
ATOM 18295 C C . GLY A 1 25 ? 4.771 9.264 -5.184 1.00 0.00 25 GLY A C 16
ATOM 18296 O O . GLY A 1 25 ? 5.684 8.458 -5.373 1.00 0.00 25 GLY A O 16
ATOM 18300 N N . PHE A 1 26 ? 3.554 9.110 -5.695 1.00 0.00 26 PHE A N 16
ATOM 18301 C CA . PHE A 1 26 ? 3.212 7.959 -6.523 1.00 0.00 26 PHE A CA 16
ATOM 18302 C C . PHE A 1 26 ? 2.255 8.359 -7.642 1.00 0.00 26 PHE A C 16
ATOM 18303 O O . PHE A 1 26 ? 1.551 9.365 -7.542 1.00 0.00 26 PHE A O 16
ATOM 18320 N N . ARG A 1 27 ? 2.235 7.565 -8.708 1.00 0.00 27 ARG A N 16
ATOM 18321 C CA . ARG A 1 27 ? 1.367 7.837 -9.847 1.00 0.00 27 ARG A CA 16
ATOM 18322 C C . ARG A 1 27 ? -0.011 7.212 -9.641 1.00 0.00 27 ARG A C 16
ATOM 18323 O O . ARG A 1 27 ? -0.248 6.513 -8.655 1.00 0.00 27 ARG A O 16
ATOM 18344 N N . LYS A 1 28 ? -0.916 7.466 -10.580 1.00 0.00 28 LYS A N 16
ATOM 18345 C CA . LYS A 1 28 ? -2.270 6.930 -10.504 1.00 0.00 28 LYS A CA 16
ATOM 18346 C C . LYS A 1 28 ? -2.270 5.423 -10.738 1.00 0.00 28 LYS A C 16
ATOM 18347 O O . LYS A 1 28 ? -1.622 4.927 -11.659 1.00 0.00 28 LYS A O 16
ATOM 18366 N N . ASN A 1 29 ? -3.003 4.698 -9.898 1.00 0.00 29 ASN A N 16
ATOM 18367 C CA . ASN A 1 29 ? -3.088 3.246 -10.013 1.00 0.00 29 ASN A CA 16
ATOM 18368 C C . ASN A 1 29 ? -1.715 2.605 -9.837 1.00 0.00 29 ASN A C 16
ATOM 18369 O O . ASN A 1 29 ? -1.349 1.685 -10.568 1.00 0.00 29 ASN A O 16
ATOM 18380 N N . ASP A 1 30 ? -0.962 3.096 -8.859 1.00 0.00 30 ASP A N 16
ATOM 18381 C CA . ASP A 1 30 ? 0.370 2.571 -8.583 1.00 0.00 30 ASP A CA 16
ATOM 18382 C C . ASP A 1 30 ? 0.384 1.786 -7.275 1.00 0.00 30 ASP A C 16
ATOM 18383 O O . ASP A 1 30 ? -0.081 2.273 -6.242 1.00 0.00 30 ASP A O 16
ATOM 18392 N N . ILE A 1 31 ? 0.917 0.569 -7.325 1.00 0.00 31 ILE A N 16
ATOM 18393 C CA . ILE A 1 31 ? 0.992 -0.282 -6.143 1.00 0.00 31 ILE A CA 16
ATOM 18394 C C . ILE A 1 31 ? 2.195 0.082 -5.279 1.00 0.00 31 ILE A C 16
ATOM 18395 O O . ILE A 1 31 ? 3.325 0.143 -5.765 1.00 0.00 31 ILE A O 16
ATOM 18411 N N . ILE A 1 32 ? 1.944 0.319 -3.996 1.00 0.00 32 ILE A N 16
ATOM 18412 C CA . ILE A 1 32 ? 3.006 0.673 -3.063 1.00 0.00 32 ILE A CA 16
ATOM 18413 C C . ILE A 1 32 ? 3.052 -0.297 -1.888 1.00 0.00 32 ILE A C 16
ATOM 18414 O O . ILE A 1 32 ? 2.016 -0.764 -1.413 1.00 0.00 32 ILE A O 16
ATOM 18430 N N . THR A 1 33 ? 4.259 -0.597 -1.422 1.00 0.00 33 THR A N 16
ATOM 18431 C CA . THR A 1 33 ? 4.441 -1.512 -0.302 1.00 0.00 33 THR A CA 16
ATOM 18432 C C . THR A 1 33 ? 4.349 -0.776 1.029 1.00 0.00 33 THR A C 16
ATOM 18433 O O . THR A 1 33 ? 5.222 0.022 1.371 1.00 0.00 33 THR A O 16
ATOM 18444 N N . ILE A 1 34 ? 3.285 -1.049 1.779 1.00 0.00 34 ILE A N 16
ATOM 18445 C CA . ILE A 1 34 ? 3.081 -0.413 3.074 1.00 0.00 34 ILE A CA 16
ATOM 18446 C C . ILE A 1 34 ? 4.119 -0.883 4.087 1.00 0.00 34 ILE A C 16
ATOM 18447 O O . ILE A 1 34 ? 4.125 -2.046 4.491 1.00 0.00 34 ILE A O 16
ATOM 18463 N N . ILE A 1 35 ? 4.994 0.030 4.496 1.00 0.00 35 ILE A N 16
ATOM 18464 C CA . ILE A 1 35 ? 6.035 -0.290 5.464 1.00 0.00 35 ILE A CA 16
ATOM 18465 C C . ILE A 1 35 ? 5.498 -0.227 6.890 1.00 0.00 35 ILE A C 16
ATOM 18466 O O . ILE A 1 35 ? 5.535 -1.216 7.622 1.00 0.00 35 ILE A O 16
ATOM 18482 N N . SER A 1 36 ? 4.996 0.942 7.277 1.00 0.00 36 SER A N 16
ATOM 18483 C CA . SER A 1 36 ? 4.453 1.136 8.615 1.00 0.00 36 SER A CA 16
ATOM 18484 C C . SER A 1 36 ? 3.238 2.058 8.580 1.00 0.00 36 SER A C 16
ATOM 18485 O O . SER A 1 36 ? 2.877 2.586 7.528 1.00 0.00 36 SER A O 16
ATOM 18493 N N . GLN A 1 37 ? 2.614 2.248 9.738 1.00 0.00 37 GLN A N 16
ATOM 18494 C CA . GLN A 1 37 ? 1.440 3.107 9.840 1.00 0.00 37 GLN A CA 16
ATOM 18495 C C . GLN A 1 37 ? 1.616 4.140 10.949 1.00 0.00 37 GLN A C 16
ATOM 18496 O O . GLN A 1 37 ? 1.045 4.008 12.032 1.00 0.00 37 GLN A O 16
ATOM 18510 N N . LYS A 1 38 ? 2.410 5.168 10.670 1.00 0.00 38 LYS A N 16
ATOM 18511 C CA . LYS A 1 38 ? 2.661 6.226 11.644 1.00 0.00 38 LYS A CA 16
ATOM 18512 C C . LYS A 1 38 ? 1.357 6.714 12.265 1.00 0.00 38 LYS A C 16
ATOM 18513 O O . LYS A 1 38 ? 1.254 6.859 13.484 1.00 0.00 38 LYS A O 16
ATOM 18532 N N . ASP A 1 39 ? 0.362 6.966 11.422 1.00 0.00 39 ASP A N 16
ATOM 18533 C CA . ASP A 1 39 ? -0.936 7.436 11.889 1.00 0.00 39 ASP A CA 16
ATOM 18534 C C . ASP A 1 39 ? -2.068 6.772 11.109 1.00 0.00 39 ASP A C 16
ATOM 18535 O O . ASP A 1 39 ? -1.978 6.601 9.894 1.00 0.00 39 ASP A O 16
ATOM 18544 N N . GLU A 1 40 ? -3.129 6.400 11.818 1.00 0.00 40 GLU A N 16
ATOM 18545 C CA . GLU A 1 40 ? -4.277 5.752 11.191 1.00 0.00 40 GLU A CA 16
ATOM 18546 C C . GLU A 1 40 ? -4.608 6.409 9.855 1.00 0.00 40 GLU A C 16
ATOM 18547 O O . GLU A 1 40 ? -4.949 5.731 8.885 1.00 0.00 40 GLU A O 16
ATOM 18559 N N . HIS A 1 41 ? -4.507 7.733 9.811 1.00 0.00 41 HIS A N 16
ATOM 18560 C CA . HIS A 1 41 ? -4.797 8.483 8.593 1.00 0.00 41 HIS A CA 16
ATOM 18561 C C . HIS A 1 41 ? -3.585 8.504 7.667 1.00 0.00 41 HIS A C 16
ATOM 18562 O O . HIS A 1 41 ? -3.706 8.263 6.466 1.00 0.00 41 HIS A O 16
ATOM 18577 N N . CYS A 1 42 ? -2.419 8.794 8.233 1.00 0.00 42 CYS A N 16
ATOM 18578 C CA . CYS A 1 42 ? -1.184 8.847 7.458 1.00 0.00 42 CYS A CA 16
ATOM 18579 C C . CYS A 1 42 ? -0.389 7.555 7.611 1.00 0.00 42 CYS A C 16
ATOM 18580 O O . CYS A 1 42 ? 0.050 7.211 8.709 1.00 0.00 42 CYS A O 16
ATOM 18588 N N . TRP A 1 43 ? -0.209 6.842 6.504 1.00 0.00 43 TRP A N 16
ATOM 18589 C CA . TRP A 1 43 ? 0.532 5.586 6.516 1.00 0.00 43 TRP A CA 16
ATOM 18590 C C . TRP A 1 43 ? 1.886 5.747 5.836 1.00 0.00 43 TRP A C 16
ATOM 18591 O O . TRP A 1 43 ? 2.207 6.815 5.316 1.00 0.00 43 TRP A O 16
ATOM 18612 N N . VAL A 1 44 ? 2.677 4.679 5.841 1.00 0.00 44 VAL A N 16
ATOM 18613 C CA . VAL A 1 44 ? 3.998 4.702 5.223 1.00 0.00 44 VAL A CA 16
ATOM 18614 C C . VAL A 1 44 ? 4.163 3.548 4.239 1.00 0.00 44 VAL A C 16
ATOM 18615 O O . VAL A 1 44 ? 3.886 2.395 4.565 1.00 0.00 44 VAL A O 16
ATOM 18628 N N . GLY A 1 45 ? 4.619 3.869 3.032 1.00 0.00 45 GLY A N 16
ATOM 18629 C CA . GLY A 1 45 ? 4.814 2.850 2.018 1.00 0.00 45 GLY A CA 16
ATOM 18630 C C . GLY A 1 45 ? 6.123 3.017 1.272 1.00 0.00 45 GLY A C 16
ATOM 18631 O O . GLY A 1 45 ? 6.852 3.982 1.497 1.00 0.00 45 GLY A O 16
ATOM 18635 N N . GLU A 1 46 ? 6.420 2.075 0.381 1.00 0.00 46 GLU A N 16
ATOM 18636 C CA . GLU A 1 46 ? 7.651 2.124 -0.398 1.00 0.00 46 GLU A CA 16
ATOM 18637 C C . GLU A 1 46 ? 7.359 1.961 -1.887 1.00 0.00 46 GLU A C 16
ATOM 18638 O O . GLU A 1 46 ? 6.372 1.335 -2.273 1.00 0.00 46 GLU A O 16
ATOM 18650 N N . LEU A 1 47 ? 8.224 2.531 -2.718 1.00 0.00 47 LEU A N 16
ATOM 18651 C CA . LEU A 1 47 ? 8.061 2.452 -4.166 1.00 0.00 47 LEU A CA 16
ATOM 18652 C C . LEU A 1 47 ? 9.295 2.987 -4.884 1.00 0.00 47 LEU A C 16
ATOM 18653 O O . LEU A 1 47 ? 9.807 4.054 -4.548 1.00 0.00 47 LEU A O 16
ATOM 18669 N N . ASN A 1 48 ? 9.765 2.240 -5.877 1.00 0.00 48 ASN A N 16
ATOM 18670 C CA . ASN A 1 48 ? 10.940 2.641 -6.645 1.00 0.00 48 ASN A CA 16
ATOM 18671 C C . ASN A 1 48 ? 12.133 2.882 -5.727 1.00 0.00 48 ASN A C 16
ATOM 18672 O O . ASN A 1 48 ? 12.960 3.758 -5.982 1.00 0.00 48 ASN A O 16
ATOM 18683 N N . GLY A 1 49 ? 12.219 2.099 -4.656 1.00 0.00 49 GLY A N 16
ATOM 18684 C CA . GLY A 1 49 ? 13.315 2.243 -3.716 1.00 0.00 49 GLY A CA 16
ATOM 18685 C C . GLY A 1 49 ? 13.145 3.443 -2.806 1.00 0.00 49 GLY A C 16
ATOM 18686 O O . GLY A 1 49 ? 14.056 3.798 -2.057 1.00 0.00 49 GLY A O 16
ATOM 18690 N N . LEU A 1 50 ? 11.977 4.072 -2.871 1.00 0.00 50 LEU A N 16
ATOM 18691 C CA . LEU A 1 50 ? 11.691 5.242 -2.049 1.00 0.00 50 LEU A CA 16
ATOM 18692 C C . LEU A 1 50 ? 10.411 5.041 -1.244 1.00 0.00 50 LEU A C 16
ATOM 18693 O O . LEU A 1 50 ? 9.368 4.686 -1.795 1.00 0.00 50 LEU A O 16
ATOM 18709 N N . ARG A 1 51 ? 10.494 5.275 0.061 1.00 0.00 51 ARG A N 16
ATOM 18710 C CA . ARG A 1 51 ? 9.344 5.120 0.942 1.00 0.00 51 ARG A CA 16
ATOM 18711 C C . ARG A 1 51 ? 9.135 6.373 1.788 1.00 0.00 51 ARG A C 16
ATOM 18712 O O . ARG A 1 51 ? 10.055 7.169 1.975 1.00 0.00 51 ARG A O 16
ATOM 18733 N N . GLY A 1 52 ? 7.920 6.541 2.298 1.00 0.00 52 GLY A N 16
ATOM 18734 C CA . GLY A 1 52 ? 7.612 7.697 3.119 1.00 0.00 52 GLY A CA 16
ATOM 18735 C C . GLY A 1 52 ? 6.164 7.723 3.566 1.00 0.00 52 GLY A C 16
ATOM 18736 O O . GLY A 1 52 ? 5.417 6.776 3.325 1.00 0.00 52 GLY A O 16
ATOM 18740 N N . TRP A 1 53 ? 5.768 8.808 4.222 1.00 0.00 53 TRP A N 16
ATOM 18741 C CA . TRP A 1 53 ? 4.399 8.952 4.707 1.00 0.00 53 TRP A CA 16
ATOM 18742 C C . TRP A 1 53 ? 3.486 9.479 3.607 1.00 0.00 53 TRP A C 16
ATOM 18743 O O . TRP A 1 53 ? 3.941 10.124 2.662 1.00 0.00 53 TRP A O 16
ATOM 18764 N N . PHE A 1 54 ? 2.193 9.202 3.735 1.00 0.00 54 PHE A N 16
ATOM 18765 C CA . PHE A 1 54 ? 1.213 9.648 2.751 1.00 0.00 54 PHE A CA 16
ATOM 18766 C C . PHE A 1 54 ? -0.208 9.388 3.241 1.00 0.00 54 PHE A C 16
ATOM 18767 O O . PHE A 1 54 ? -0.464 8.473 4.024 1.00 0.00 54 PHE A O 16
ATOM 18784 N N . PRO A 1 55 ? -1.156 10.211 2.769 1.00 0.00 55 PRO A N 16
ATOM 18785 C CA . PRO A 1 55 ? -2.568 10.091 3.145 1.00 0.00 55 PRO A CA 16
ATOM 18786 C C . PRO A 1 55 ? -3.221 8.844 2.556 1.00 0.00 55 PRO A C 16
ATOM 18787 O O . PRO A 1 55 ? -3.409 8.745 1.344 1.00 0.00 55 PRO A O 16
ATOM 18798 N N . ALA A 1 56 ? -3.563 7.896 3.421 1.00 0.00 56 ALA A N 16
ATOM 18799 C CA . ALA A 1 56 ? -4.196 6.657 2.987 1.00 0.00 56 ALA A CA 16
ATOM 18800 C C . ALA A 1 56 ? -5.406 6.941 2.102 1.00 0.00 56 ALA A C 16
ATOM 18801 O O . ALA A 1 56 ? -5.656 6.231 1.129 1.00 0.00 56 ALA A O 16
ATOM 18808 N N . LYS A 1 57 ? -6.156 7.982 2.449 1.00 0.00 57 LYS A N 16
ATOM 18809 C CA . LYS A 1 57 ? -7.340 8.360 1.687 1.00 0.00 57 LYS A CA 16
ATOM 18810 C C . LYS A 1 57 ? -7.020 8.466 0.200 1.00 0.00 57 LYS A C 16
ATOM 18811 O O . LYS A 1 57 ? -7.840 8.117 -0.649 1.00 0.00 57 LYS A O 16
ATOM 18830 N N . PHE A 1 58 ? -5.820 8.948 -0.109 1.00 0.00 58 PHE A N 16
ATOM 18831 C CA . PHE A 1 58 ? -5.391 9.101 -1.495 1.00 0.00 58 PHE A CA 16
ATOM 18832 C C . PHE A 1 58 ? -5.253 7.741 -2.172 1.00 0.00 58 PHE A C 16
ATOM 18833 O O . PHE A 1 58 ? -5.408 7.622 -3.388 1.00 0.00 58 PHE A O 16
ATOM 18850 N N . VAL A 1 59 ? -4.960 6.716 -1.377 1.00 0.00 59 VAL A N 16
ATOM 18851 C CA . VAL A 1 59 ? -4.799 5.364 -1.899 1.00 0.00 59 VAL A CA 16
ATOM 18852 C C . VAL A 1 59 ? -5.899 4.443 -1.383 1.00 0.00 59 VAL A C 16
ATOM 18853 O O . VAL A 1 59 ? -6.695 4.829 -0.528 1.00 0.00 59 VAL A O 16
ATOM 18866 N N . GLU A 1 60 ? -5.935 3.221 -1.906 1.00 0.00 60 GLU A N 16
ATOM 18867 C CA . GLU A 1 60 ? -6.938 2.244 -1.497 1.00 0.00 60 GLU A CA 16
ATOM 18868 C C . GLU A 1 60 ? -6.279 0.933 -1.077 1.00 0.00 60 GLU A C 16
ATOM 18869 O O . GLU A 1 60 ? -5.335 0.467 -1.715 1.00 0.00 60 GLU A O 16
ATOM 18881 N N . VAL A 1 61 ? -6.784 0.344 0.002 1.00 0.00 61 VAL A N 16
ATOM 18882 C CA . VAL A 1 61 ? -6.246 -0.913 0.508 1.00 0.00 61 VAL A CA 16
ATOM 18883 C C . VAL A 1 61 ? -6.588 -2.071 -0.423 1.00 0.00 61 VAL A C 16
ATOM 18884 O O . VAL A 1 61 ? -7.567 -2.015 -1.170 1.00 0.00 61 VAL A O 16
ATOM 18897 N N . LEU A 1 62 ? -5.776 -3.122 -0.374 1.00 0.00 62 LEU A N 16
ATOM 18898 C CA . LEU A 1 62 ? -5.990 -4.296 -1.213 1.00 0.00 62 LEU A CA 16
ATOM 18899 C C . LEU A 1 62 ? -5.719 -5.579 -0.434 1.00 0.00 62 LEU A C 16
ATOM 18900 O O . LEU A 1 62 ? -4.583 -5.856 -0.053 1.00 0.00 62 LEU A O 16
ATOM 18916 N N . ASP A 1 63 ? -6.770 -6.358 -0.204 1.00 0.00 63 ASP A N 16
ATOM 18917 C CA . ASP A 1 63 ? -6.646 -7.614 0.525 1.00 0.00 63 ASP A CA 16
ATOM 18918 C C . ASP A 1 63 ? -6.226 -8.746 -0.408 1.00 0.00 63 ASP A C 16
ATOM 18919 O O . ASP A 1 63 ? -6.678 -9.881 -0.263 1.00 0.00 63 ASP A O 16
ATOM 18928 N N . GLU A 1 64 ? -5.360 -8.427 -1.365 1.00 0.00 64 GLU A N 16
ATOM 18929 C CA . GLU A 1 64 ? -4.883 -9.417 -2.322 1.00 0.00 64 GLU A CA 16
ATOM 18930 C C . GLU A 1 64 ? -5.978 -10.427 -2.653 1.00 0.00 64 GLU A C 16
ATOM 18931 O O . GLU A 1 64 ? -5.724 -11.629 -2.736 1.00 0.00 64 GLU A O 16
ATOM 18943 N N . ARG A 1 65 ? -7.197 -9.930 -2.841 1.00 0.00 65 ARG A N 16
ATOM 18944 C CA . ARG A 1 65 ? -8.332 -10.788 -3.160 1.00 0.00 65 ARG A CA 16
ATOM 18945 C C . ARG A 1 65 ? -8.386 -11.081 -4.656 1.00 0.00 65 ARG A C 16
ATOM 18946 O O . ARG A 1 65 ? -9.465 -11.140 -5.247 1.00 0.00 65 ARG A O 16
ATOM 18967 N N . SER A 1 66 ? -7.217 -11.263 -5.262 1.00 0.00 66 SER A N 16
ATOM 18968 C CA . SER A 1 66 ? -7.133 -11.546 -6.690 1.00 0.00 66 SER A CA 16
ATOM 18969 C C . SER A 1 66 ? -7.416 -13.019 -6.970 1.00 0.00 66 SER A C 16
ATOM 18970 O O . SER A 1 66 ? -6.554 -13.877 -6.778 1.00 0.00 66 SER A O 16
ATOM 18978 N N . LYS A 1 67 ? -8.630 -13.305 -7.427 1.00 0.00 67 LYS A N 16
ATOM 18979 C CA . LYS A 1 67 ? -9.030 -14.673 -7.735 1.00 0.00 67 LYS A CA 16
ATOM 18980 C C . LYS A 1 67 ? -10.290 -14.692 -8.594 1.00 0.00 67 LYS A C 16
ATOM 18981 O O . LYS A 1 67 ? -10.890 -13.649 -8.856 1.00 0.00 67 LYS A O 16
ATOM 19000 N N . GLU A 1 68 ? -10.688 -15.883 -9.030 1.00 0.00 68 GLU A N 16
ATOM 19001 C CA . GLU A 1 68 ? -11.877 -16.034 -9.858 1.00 0.00 68 GLU A CA 16
ATOM 19002 C C . GLU A 1 68 ? -12.988 -16.747 -9.092 1.00 0.00 68 GLU A C 16
ATOM 19003 O O . GLU A 1 68 ? -12.787 -17.196 -7.963 1.00 0.00 68 GLU A O 16
ATOM 19015 N N . TYR A 1 69 ? -14.158 -16.845 -9.711 1.00 0.00 69 TYR A N 16
ATOM 19016 C CA . TYR A 1 69 ? -15.302 -17.499 -9.086 1.00 0.00 69 TYR A CA 16
ATOM 19017 C C . TYR A 1 69 ? -15.730 -18.727 -9.883 1.00 0.00 69 TYR A C 16
ATOM 19018 O O . TYR A 1 69 ? -15.403 -18.860 -11.064 1.00 0.00 69 TYR A O 16
ATOM 19036 N N . SER A 1 70 ? -16.464 -19.622 -9.231 1.00 0.00 70 SER A N 16
ATOM 19037 C CA . SER A 1 70 ? -16.935 -20.843 -9.876 1.00 0.00 70 SER A CA 16
ATOM 19038 C C . SER A 1 70 ? -18.456 -20.935 -9.819 1.00 0.00 70 SER A C 16
ATOM 19039 O O . SER A 1 70 ? -19.039 -21.113 -8.748 1.00 0.00 70 SER A O 16
ATOM 19047 N N . ILE A 1 71 ? -19.094 -20.812 -10.978 1.00 0.00 71 ILE A N 16
ATOM 19048 C CA . ILE A 1 71 ? -20.548 -20.882 -11.060 1.00 0.00 71 ILE A CA 16
ATOM 19049 C C . ILE A 1 71 ? -20.990 -21.779 -12.211 1.00 0.00 71 ILE A C 16
ATOM 19050 O O . ILE A 1 71 ? -20.599 -21.572 -13.358 1.00 0.00 71 ILE A O 16
ATOM 19066 N N . ALA A 1 72 ? -21.810 -22.777 -11.895 1.00 0.00 72 ALA A N 16
ATOM 19067 C CA . ALA A 1 72 ? -22.309 -23.703 -12.902 1.00 0.00 72 ALA A CA 16
ATOM 19068 C C . ALA A 1 72 ? -23.543 -23.142 -13.602 1.00 0.00 72 ALA A C 16
ATOM 19069 O O . ALA A 1 72 ? -24.102 -22.131 -13.177 1.00 0.00 72 ALA A O 16
ATOM 19076 N N . SER A 1 73 ? -23.960 -23.804 -14.677 1.00 0.00 73 SER A N 16
ATOM 19077 C CA . SER A 1 73 ? -25.125 -23.368 -15.438 1.00 0.00 73 SER A CA 16
ATOM 19078 C C . SER A 1 73 ? -26.401 -23.991 -14.883 1.00 0.00 73 SER A C 16
ATOM 19079 O O . SER A 1 73 ? -26.358 -24.797 -13.955 1.00 0.00 73 SER A O 16
ATOM 19087 N N . GLY A 1 74 ? -27.538 -23.612 -15.461 1.00 0.00 74 GLY A N 16
ATOM 19088 C CA . GLY A 1 74 ? -28.811 -24.144 -15.012 1.00 0.00 74 GLY A CA 16
ATOM 19089 C C . GLY A 1 74 ? -29.965 -23.708 -15.893 1.00 0.00 74 GLY A C 16
ATOM 19090 O O . GLY A 1 74 ? -30.267 -24.332 -16.911 1.00 0.00 74 GLY A O 16
ATOM 19094 N N . PRO A 1 75 ? -30.632 -22.612 -15.502 1.00 0.00 75 PRO A N 16
ATOM 19095 C CA . PRO A 1 75 ? -31.769 -22.070 -16.251 1.00 0.00 75 PRO A CA 16
ATOM 19096 C C . PRO A 1 75 ? -31.350 -21.459 -17.584 1.00 0.00 75 PRO A C 16
ATOM 19097 O O . PRO A 1 75 ? -31.987 -21.689 -18.611 1.00 0.00 75 PRO A O 16
ATOM 19108 N N . SER A 1 76 ? -30.273 -20.679 -17.559 1.00 0.00 76 SER A N 16
ATOM 19109 C CA . SER A 1 76 ? -29.769 -20.032 -18.764 1.00 0.00 76 SER A CA 16
ATOM 19110 C C . SER A 1 76 ? -28.277 -19.739 -18.641 1.00 0.00 76 SER A C 16
ATOM 19111 O O . SER A 1 76 ? -27.779 -19.441 -17.556 1.00 0.00 76 SER A O 16
ATOM 19119 N N . SER A 1 77 ? -27.570 -19.827 -19.762 1.00 0.00 77 SER A N 16
ATOM 19120 C CA . SER A 1 77 ? -26.132 -19.576 -19.781 1.00 0.00 77 SER A CA 16
ATOM 19121 C C . SER A 1 77 ? -25.834 -18.165 -20.280 1.00 0.00 77 SER A C 16
ATOM 19122 O O . SER A 1 77 ? -26.618 -17.580 -21.026 1.00 0.00 77 SER A O 16
ATOM 19130 N N . GLY A 1 78 ? -24.694 -17.625 -19.861 1.00 0.00 78 GLY A N 16
ATOM 19131 C CA . GLY A 1 78 ? -24.311 -16.288 -20.273 1.00 0.00 78 GLY A CA 16
ATOM 19132 C C . GLY A 1 78 ? -22.882 -16.224 -20.776 1.00 0.00 78 GLY A C 16
ATOM 19133 O O . GLY A 1 78 ? -22.123 -15.332 -20.394 1.00 0.00 78 GLY A O 16
ATOM 19137 N N . GLY A 1 1 ? 14.847 -9.862 8.307 1.00 0.00 1 GLY A N 17
ATOM 19138 C CA . GLY A 1 1 ? 13.486 -10.086 8.756 1.00 0.00 1 GLY A CA 17
ATOM 19139 C C . GLY A 1 1 ? 12.936 -11.421 8.293 1.00 0.00 1 GLY A C 17
ATOM 19140 O O . GLY A 1 1 ? 12.468 -11.550 7.162 1.00 0.00 1 GLY A O 17
ATOM 19144 N N . SER A 1 2 ? 12.995 -12.419 9.170 1.00 0.00 2 SER A N 17
ATOM 19145 C CA . SER A 1 2 ? 12.504 -13.753 8.844 1.00 0.00 2 SER A CA 17
ATOM 19146 C C . SER A 1 2 ? 11.012 -13.721 8.529 1.00 0.00 2 SER A C 17
ATOM 19147 O O . SER A 1 2 ? 10.563 -14.292 7.535 1.00 0.00 2 SER A O 17
ATOM 19155 N N . SER A 1 3 ? 10.248 -13.048 9.383 1.00 0.00 3 SER A N 17
ATOM 19156 C CA . SER A 1 3 ? 8.805 -12.944 9.200 1.00 0.00 3 SER A CA 17
ATOM 19157 C C . SER A 1 3 ? 8.472 -12.382 7.821 1.00 0.00 3 SER A C 17
ATOM 19158 O O . SER A 1 3 ? 9.211 -11.562 7.278 1.00 0.00 3 SER A O 17
ATOM 19166 N N . GLY A 1 4 ? 7.354 -12.833 7.259 1.00 0.00 4 GLY A N 17
ATOM 19167 C CA . GLY A 1 4 ? 6.942 -12.365 5.949 1.00 0.00 4 GLY A CA 17
ATOM 19168 C C . GLY A 1 4 ? 5.518 -11.844 5.939 1.00 0.00 4 GLY A C 17
ATOM 19169 O O . GLY A 1 4 ? 5.223 -10.829 5.309 1.00 0.00 4 GLY A O 17
ATOM 19173 N N . SER A 1 5 ? 4.629 -12.542 6.642 1.00 0.00 5 SER A N 17
ATOM 19174 C CA . SER A 1 5 ? 3.227 -12.148 6.707 1.00 0.00 5 SER A CA 17
ATOM 19175 C C . SER A 1 5 ? 3.093 -10.632 6.813 1.00 0.00 5 SER A C 17
ATOM 19176 O O . SER A 1 5 ? 2.310 -10.015 6.093 1.00 0.00 5 SER A O 17
ATOM 19184 N N . SER A 1 6 ? 3.866 -10.037 7.719 1.00 0.00 6 SER A N 17
ATOM 19185 C CA . SER A 1 6 ? 3.832 -8.595 7.922 1.00 0.00 6 SER A CA 17
ATOM 19186 C C . SER A 1 6 ? 4.120 -7.855 6.620 1.00 0.00 6 SER A C 17
ATOM 19187 O O . SER A 1 6 ? 5.275 -7.685 6.230 1.00 0.00 6 SER A O 17
ATOM 19195 N N . GLY A 1 7 ? 3.059 -7.414 5.951 1.00 0.00 7 GLY A N 17
ATOM 19196 C CA . GLY A 1 7 ? 3.216 -6.698 4.698 1.00 0.00 7 GLY A CA 17
ATOM 19197 C C . GLY A 1 7 ? 1.907 -6.537 3.953 1.00 0.00 7 GLY A C 17
ATOM 19198 O O . GLY A 1 7 ? 1.145 -7.495 3.810 1.00 0.00 7 GLY A O 17
ATOM 19202 N N . ARG A 1 8 ? 1.641 -5.325 3.479 1.00 0.00 8 ARG A N 17
ATOM 19203 C CA . ARG A 1 8 ? 0.413 -5.042 2.746 1.00 0.00 8 ARG A CA 17
ATOM 19204 C C . ARG A 1 8 ? 0.696 -4.173 1.525 1.00 0.00 8 ARG A C 17
ATOM 19205 O O . ARG A 1 8 ? 1.832 -3.757 1.295 1.00 0.00 8 ARG A O 17
ATOM 19226 N N . ARG A 1 9 ? -0.346 -3.903 0.744 1.00 0.00 9 ARG A N 17
ATOM 19227 C CA . ARG A 1 9 ? -0.208 -3.084 -0.455 1.00 0.00 9 ARG A CA 17
ATOM 19228 C C . ARG A 1 9 ? -1.479 -2.276 -0.710 1.00 0.00 9 ARG A C 17
ATOM 19229 O O . ARG A 1 9 ? -2.588 -2.763 -0.494 1.00 0.00 9 ARG A O 17
ATOM 19250 N N . ALA A 1 10 ? -1.306 -1.042 -1.171 1.00 0.00 10 ALA A N 17
ATOM 19251 C CA . ALA A 1 10 ? -2.437 -0.169 -1.457 1.00 0.00 10 ALA A CA 17
ATOM 19252 C C . ALA A 1 10 ? -2.371 0.366 -2.884 1.00 0.00 10 ALA A C 17
ATOM 19253 O O . ALA A 1 10 ? -1.313 0.780 -3.354 1.00 0.00 10 ALA A O 17
ATOM 19260 N N . LYS A 1 11 ? -3.510 0.350 -3.569 1.00 0.00 11 LYS A N 17
ATOM 19261 C CA . LYS A 1 11 ? -3.583 0.832 -4.943 1.00 0.00 11 LYS A CA 17
ATOM 19262 C C . LYS A 1 11 ? -3.863 2.332 -4.979 1.00 0.00 11 LYS A C 17
ATOM 19263 O O . LYS A 1 11 ? -4.778 2.817 -4.312 1.00 0.00 11 LYS A O 17
ATOM 19282 N N . ALA A 1 12 ? -3.072 3.058 -5.760 1.00 0.00 12 ALA A N 17
ATOM 19283 C CA . ALA A 1 12 ? -3.239 4.501 -5.886 1.00 0.00 12 ALA A CA 17
ATOM 19284 C C . ALA A 1 12 ? -4.451 4.842 -6.745 1.00 0.00 12 ALA A C 17
ATOM 19285 O O . ALA A 1 12 ? -4.425 4.681 -7.966 1.00 0.00 12 ALA A O 17
ATOM 19292 N N . LEU A 1 13 ? -5.513 5.312 -6.101 1.00 0.00 13 LEU A N 17
ATOM 19293 C CA . LEU A 1 13 ? -6.737 5.676 -6.806 1.00 0.00 13 LEU A CA 17
ATOM 19294 C C . LEU A 1 13 ? -6.481 6.810 -7.792 1.00 0.00 13 LEU A C 17
ATOM 19295 O O . LEU A 1 13 ? -7.103 6.878 -8.854 1.00 0.00 13 LEU A O 17
ATOM 19311 N N . LEU A 1 14 ? -5.558 7.698 -7.439 1.00 0.00 14 LEU A N 17
ATOM 19312 C CA . LEU A 1 14 ? -5.216 8.829 -8.295 1.00 0.00 14 LEU A CA 17
ATOM 19313 C C . LEU A 1 14 ? -3.729 9.153 -8.202 1.00 0.00 14 LEU A C 17
ATOM 19314 O O . LEU A 1 14 ? -3.002 8.557 -7.406 1.00 0.00 14 LEU A O 17
ATOM 19330 N N . ASP A 1 15 ? -3.282 10.098 -9.021 1.00 0.00 15 ASP A N 17
ATOM 19331 C CA . ASP A 1 15 ? -1.880 10.502 -9.029 1.00 0.00 15 ASP A CA 17
ATOM 19332 C C . ASP A 1 15 ? -1.587 11.470 -7.887 1.00 0.00 15 ASP A C 17
ATOM 19333 O O . ASP A 1 15 ? -2.425 12.298 -7.530 1.00 0.00 15 ASP A O 17
ATOM 19342 N N . PHE A 1 16 ? -0.392 11.358 -7.317 1.00 0.00 16 PHE A N 17
ATOM 19343 C CA . PHE A 1 16 ? 0.012 12.221 -6.213 1.00 0.00 16 PHE A CA 17
ATOM 19344 C C . PHE A 1 16 ? 1.488 12.591 -6.323 1.00 0.00 16 PHE A C 17
ATOM 19345 O O . PHE A 1 16 ? 2.361 11.723 -6.283 1.00 0.00 16 PHE A O 17
ATOM 19362 N N . GLU A 1 17 ? 1.759 13.885 -6.463 1.00 0.00 17 GLU A N 17
ATOM 19363 C CA . GLU A 1 17 ? 3.129 14.370 -6.581 1.00 0.00 17 GLU A CA 17
ATOM 19364 C C . GLU A 1 17 ? 3.634 14.905 -5.244 1.00 0.00 17 GLU A C 17
ATOM 19365 O O . GLU A 1 17 ? 3.354 16.046 -4.876 1.00 0.00 17 GLU A O 17
ATOM 19377 N N . ARG A 1 18 ? 4.378 14.074 -4.523 1.00 0.00 18 ARG A N 17
ATOM 19378 C CA . ARG A 1 18 ? 4.921 14.461 -3.227 1.00 0.00 18 ARG A CA 17
ATOM 19379 C C . ARG A 1 18 ? 5.601 15.826 -3.309 1.00 0.00 18 ARG A C 17
ATOM 19380 O O . ARG A 1 18 ? 6.073 16.233 -4.371 1.00 0.00 18 ARG A O 17
ATOM 19401 N N . HIS A 1 19 ? 5.648 16.526 -2.180 1.00 0.00 19 HIS A N 17
ATOM 19402 C CA . HIS A 1 19 ? 6.271 17.844 -2.124 1.00 0.00 19 HIS A CA 17
ATOM 19403 C C . HIS A 1 19 ? 7.589 17.789 -1.358 1.00 0.00 19 HIS A C 17
ATOM 19404 O O . HIS A 1 19 ? 8.621 18.247 -1.848 1.00 0.00 19 HIS A O 17
ATOM 19419 N N . ASP A 1 20 ? 7.546 17.230 -0.155 1.00 0.00 20 ASP A N 17
ATOM 19420 C CA . ASP A 1 20 ? 8.737 17.115 0.678 1.00 0.00 20 ASP A CA 17
ATOM 19421 C C . ASP A 1 20 ? 9.461 15.799 0.414 1.00 0.00 20 ASP A C 17
ATOM 19422 O O . ASP A 1 20 ? 8.830 14.762 0.209 1.00 0.00 20 ASP A O 17
ATOM 19431 N N . ASP A 1 21 ? 10.789 15.849 0.419 1.00 0.00 21 ASP A N 17
ATOM 19432 C CA . ASP A 1 21 ? 11.599 14.660 0.180 1.00 0.00 21 ASP A CA 17
ATOM 19433 C C . ASP A 1 21 ? 11.034 13.457 0.928 1.00 0.00 21 ASP A C 17
ATOM 19434 O O . ASP A 1 21 ? 11.068 12.332 0.429 1.00 0.00 21 ASP A O 17
ATOM 19443 N N . ASP A 1 22 ? 10.514 13.702 2.125 1.00 0.00 22 ASP A N 17
ATOM 19444 C CA . ASP A 1 22 ? 9.940 12.639 2.942 1.00 0.00 22 ASP A CA 17
ATOM 19445 C C . ASP A 1 22 ? 8.650 12.110 2.320 1.00 0.00 22 ASP A C 17
ATOM 19446 O O . ASP A 1 22 ? 8.468 10.903 2.180 1.00 0.00 22 ASP A O 17
ATOM 19455 N N . GLU A 1 23 ? 7.761 13.026 1.949 1.00 0.00 23 GLU A N 17
ATOM 19456 C CA . GLU A 1 23 ? 6.487 12.653 1.345 1.00 0.00 23 GLU A CA 17
ATOM 19457 C C . GLU A 1 23 ? 6.701 11.694 0.177 1.00 0.00 23 GLU A C 17
ATOM 19458 O O . GLU A 1 23 ? 7.575 11.908 -0.664 1.00 0.00 23 GLU A O 17
ATOM 19470 N N . LEU A 1 24 ? 5.898 10.637 0.133 1.00 0.00 24 LEU A N 17
ATOM 19471 C CA . LEU A 1 24 ? 5.997 9.645 -0.932 1.00 0.00 24 LEU A CA 17
ATOM 19472 C C . LEU A 1 24 ? 4.911 9.860 -1.981 1.00 0.00 24 LEU A C 17
ATOM 19473 O O . LEU A 1 24 ? 3.721 9.867 -1.665 1.00 0.00 24 LEU A O 17
ATOM 19489 N N . GLY A 1 25 ? 5.329 10.032 -3.231 1.00 0.00 25 GLY A N 17
ATOM 19490 C CA . GLY A 1 25 ? 4.378 10.244 -4.308 1.00 0.00 25 GLY A CA 17
ATOM 19491 C C . GLY A 1 25 ? 4.118 8.981 -5.107 1.00 0.00 25 GLY A C 17
ATOM 19492 O O . GLY A 1 25 ? 4.723 7.940 -4.850 1.00 0.00 25 GLY A O 17
ATOM 19496 N N . PHE A 1 26 ? 3.214 9.071 -6.077 1.00 0.00 26 PHE A N 17
ATOM 19497 C CA . PHE A 1 26 ? 2.872 7.928 -6.913 1.00 0.00 26 PHE A CA 17
ATOM 19498 C C . PHE A 1 26 ? 1.941 8.343 -8.048 1.00 0.00 26 PHE A C 17
ATOM 19499 O O . PHE A 1 26 ? 1.556 9.507 -8.155 1.00 0.00 26 PHE A O 17
ATOM 19516 N N . ARG A 1 27 ? 1.582 7.381 -8.892 1.00 0.00 27 ARG A N 17
ATOM 19517 C CA . ARG A 1 27 ? 0.698 7.646 -10.021 1.00 0.00 27 ARG A CA 17
ATOM 19518 C C . ARG A 1 27 ? -0.607 6.869 -9.883 1.00 0.00 27 ARG A C 17
ATOM 19519 O O . ARG A 1 27 ? -0.776 6.077 -8.955 1.00 0.00 27 ARG A O 17
ATOM 19540 N N . LYS A 1 28 ? -1.529 7.099 -10.812 1.00 0.00 28 LYS A N 17
ATOM 19541 C CA . LYS A 1 28 ? -2.819 6.419 -10.797 1.00 0.00 28 LYS A CA 17
ATOM 19542 C C . LYS A 1 28 ? -2.663 4.948 -11.167 1.00 0.00 28 LYS A C 17
ATOM 19543 O O . LYS A 1 28 ? -1.871 4.599 -12.041 1.00 0.00 28 LYS A O 17
ATOM 19562 N N . ASN A 1 29 ? -3.427 4.090 -10.497 1.00 0.00 29 ASN A N 17
ATOM 19563 C CA . ASN A 1 29 ? -3.375 2.657 -10.759 1.00 0.00 29 ASN A CA 17
ATOM 19564 C C . ASN A 1 29 ? -1.975 2.108 -10.504 1.00 0.00 29 ASN A C 17
ATOM 19565 O O . ASN A 1 29 ? -1.467 1.290 -11.272 1.00 0.00 29 ASN A O 17
ATOM 19576 N N . ASP A 1 30 ? -1.356 2.562 -9.420 1.00 0.00 30 ASP A N 17
ATOM 19577 C CA . ASP A 1 30 ? -0.013 2.116 -9.063 1.00 0.00 30 ASP A CA 17
ATOM 19578 C C . ASP A 1 30 ? -0.028 1.356 -7.739 1.00 0.00 30 ASP A C 17
ATOM 19579 O O . ASP A 1 30 ? -0.788 1.690 -6.829 1.00 0.00 30 ASP A O 17
ATOM 19588 N N . ILE A 1 31 ? 0.813 0.333 -7.642 1.00 0.00 31 ILE A N 17
ATOM 19589 C CA . ILE A 1 31 ? 0.896 -0.474 -6.431 1.00 0.00 31 ILE A CA 17
ATOM 19590 C C . ILE A 1 31 ? 2.022 0.011 -5.523 1.00 0.00 31 ILE A C 17
ATOM 19591 O O . ILE A 1 31 ? 3.178 0.095 -5.940 1.00 0.00 31 ILE A O 17
ATOM 19607 N N . ILE A 1 32 ? 1.677 0.328 -4.280 1.00 0.00 32 ILE A N 17
ATOM 19608 C CA . ILE A 1 32 ? 2.658 0.801 -3.312 1.00 0.00 32 ILE A CA 17
ATOM 19609 C C . ILE A 1 32 ? 2.689 -0.094 -2.077 1.00 0.00 32 ILE A C 17
ATOM 19610 O O . ILE A 1 32 ? 1.663 -0.324 -1.437 1.00 0.00 32 ILE A O 17
ATOM 19626 N N . THR A 1 33 ? 3.876 -0.596 -1.748 1.00 0.00 33 THR A N 17
ATOM 19627 C CA . THR A 1 33 ? 4.042 -1.465 -0.590 1.00 0.00 33 THR A CA 17
ATOM 19628 C C . THR A 1 33 ? 3.954 -0.673 0.710 1.00 0.00 33 THR A C 17
ATOM 19629 O O . THR A 1 33 ? 4.580 0.378 0.850 1.00 0.00 33 THR A O 17
ATOM 19640 N N . ILE A 1 34 ? 3.175 -1.184 1.657 1.00 0.00 34 ILE A N 17
ATOM 19641 C CA . ILE A 1 34 ? 3.008 -0.523 2.946 1.00 0.00 34 ILE A CA 17
ATOM 19642 C C . ILE A 1 34 ? 3.983 -1.079 3.978 1.00 0.00 34 ILE A C 17
ATOM 19643 O O . ILE A 1 34 ? 3.862 -2.228 4.405 1.00 0.00 34 ILE A O 17
ATOM 19659 N N . ILE A 1 35 ? 4.945 -0.256 4.377 1.00 0.00 35 ILE A N 17
ATOM 19660 C CA . ILE A 1 35 ? 5.939 -0.665 5.364 1.00 0.00 35 ILE A CA 17
ATOM 19661 C C . ILE A 1 35 ? 5.417 -0.469 6.782 1.00 0.00 35 ILE A C 17
ATOM 19662 O O . ILE A 1 35 ? 5.222 -1.434 7.522 1.00 0.00 35 ILE A O 17
ATOM 19678 N N . SER A 1 36 ? 5.192 0.786 7.157 1.00 0.00 36 SER A N 17
ATOM 19679 C CA . SER A 1 36 ? 4.695 1.111 8.489 1.00 0.00 36 SER A CA 17
ATOM 19680 C C . SER A 1 36 ? 3.409 1.927 8.406 1.00 0.00 36 SER A C 17
ATOM 19681 O O . SER A 1 36 ? 3.173 2.632 7.426 1.00 0.00 36 SER A O 17
ATOM 19689 N N . GLN A 1 37 ? 2.583 1.826 9.441 1.00 0.00 37 GLN A N 17
ATOM 19690 C CA . GLN A 1 37 ? 1.321 2.555 9.486 1.00 0.00 37 GLN A CA 17
ATOM 19691 C C . GLN A 1 37 ? 1.343 3.616 10.581 1.00 0.00 37 GLN A C 17
ATOM 19692 O O . GLN A 1 37 ? 0.798 3.415 11.667 1.00 0.00 37 GLN A O 17
ATOM 19706 N N . LYS A 1 38 ? 1.977 4.747 10.291 1.00 0.00 38 LYS A N 17
ATOM 19707 C CA . LYS A 1 38 ? 2.070 5.842 11.249 1.00 0.00 38 LYS A CA 17
ATOM 19708 C C . LYS A 1 38 ? 0.761 6.006 12.015 1.00 0.00 38 LYS A C 17
ATOM 19709 O O . LYS A 1 38 ? 0.759 6.112 13.242 1.00 0.00 38 LYS A O 17
ATOM 19728 N N . ASP A 1 39 ? -0.348 6.026 11.286 1.00 0.00 39 ASP A N 17
ATOM 19729 C CA . ASP A 1 39 ? -1.664 6.175 11.896 1.00 0.00 39 ASP A CA 17
ATOM 19730 C C . ASP A 1 39 ? -2.768 5.851 10.895 1.00 0.00 39 ASP A C 17
ATOM 19731 O O . ASP A 1 39 ? -2.529 5.796 9.689 1.00 0.00 39 ASP A O 17
ATOM 19740 N N . GLU A 1 40 ? -3.978 5.636 11.404 1.00 0.00 40 GLU A N 17
ATOM 19741 C CA . GLU A 1 40 ? -5.118 5.316 10.554 1.00 0.00 40 GLU A CA 17
ATOM 19742 C C . GLU A 1 40 ? -5.284 6.359 9.452 1.00 0.00 40 GLU A C 17
ATOM 19743 O O . GLU A 1 40 ? -5.995 6.134 8.471 1.00 0.00 40 GLU A O 17
ATOM 19755 N N . HIS A 1 41 ? -4.624 7.500 9.622 1.00 0.00 41 HIS A N 17
ATOM 19756 C CA . HIS A 1 41 ? -4.698 8.578 8.642 1.00 0.00 41 HIS A CA 17
ATOM 19757 C C . HIS A 1 41 ? -3.456 8.594 7.755 1.00 0.00 41 HIS A C 17
ATOM 19758 O O . HIS A 1 41 ? -3.555 8.518 6.530 1.00 0.00 41 HIS A O 17
ATOM 19773 N N . CYS A 1 42 ? -2.289 8.693 8.383 1.00 0.00 42 CYS A N 17
ATOM 19774 C CA . CYS A 1 42 ? -1.029 8.720 7.651 1.00 0.00 42 CYS A CA 17
ATOM 19775 C C . CYS A 1 42 ? -0.373 7.343 7.645 1.00 0.00 42 CYS A C 17
ATOM 19776 O O . CYS A 1 42 ? -0.213 6.715 8.692 1.00 0.00 42 CYS A O 17
ATOM 19784 N N . TRP A 1 43 ? 0.001 6.876 6.458 1.00 0.00 43 TRP A N 17
ATOM 19785 C CA . TRP A 1 43 ? 0.637 5.572 6.316 1.00 0.00 43 TRP A CA 17
ATOM 19786 C C . TRP A 1 43 ? 2.021 5.706 5.691 1.00 0.00 43 TRP A C 17
ATOM 19787 O O . TRP A 1 43 ? 2.350 6.738 5.106 1.00 0.00 43 TRP A O 17
ATOM 19808 N N . VAL A 1 44 ? 2.826 4.655 5.816 1.00 0.00 44 VAL A N 17
ATOM 19809 C CA . VAL A 1 44 ? 4.175 4.657 5.261 1.00 0.00 44 VAL A CA 17
ATOM 19810 C C . VAL A 1 44 ? 4.377 3.488 4.305 1.00 0.00 44 VAL A C 17
ATOM 19811 O O . VAL A 1 44 ? 4.288 2.326 4.701 1.00 0.00 44 VAL A O 17
ATOM 19824 N N . GLY A 1 45 ? 4.649 3.803 3.042 1.00 0.00 45 GLY A N 17
ATOM 19825 C CA . GLY A 1 45 ? 4.859 2.767 2.048 1.00 0.00 45 GLY A CA 17
ATOM 19826 C C . GLY A 1 45 ? 6.239 2.834 1.424 1.00 0.00 45 GLY A C 17
ATOM 19827 O O . GLY A 1 45 ? 7.123 3.523 1.932 1.00 0.00 45 GLY A O 17
ATOM 19831 N N . GLU A 1 46 ? 6.423 2.114 0.321 1.00 0.00 46 GLU A N 17
ATOM 19832 C CA . GLU A 1 46 ? 7.707 2.093 -0.370 1.00 0.00 46 GLU A CA 17
ATOM 19833 C C . GLU A 1 46 ? 7.510 1.971 -1.878 1.00 0.00 46 GLU A C 17
ATOM 19834 O O . GLU A 1 46 ? 6.849 1.048 -2.357 1.00 0.00 46 GLU A O 17
ATOM 19846 N N . LEU A 1 47 ? 8.089 2.906 -2.623 1.00 0.00 47 LEU A N 17
ATOM 19847 C CA . LEU A 1 47 ? 7.978 2.903 -4.078 1.00 0.00 47 LEU A CA 17
ATOM 19848 C C . LEU A 1 47 ? 9.133 3.672 -4.712 1.00 0.00 47 LEU A C 17
ATOM 19849 O O . LEU A 1 47 ? 9.635 4.640 -4.142 1.00 0.00 47 LEU A O 17
ATOM 19865 N N . ASN A 1 48 ? 9.546 3.236 -5.899 1.00 0.00 48 ASN A N 17
ATOM 19866 C CA . ASN A 1 48 ? 10.638 3.886 -6.613 1.00 0.00 48 ASN A CA 17
ATOM 19867 C C . ASN A 1 48 ? 11.834 4.109 -5.691 1.00 0.00 48 ASN A C 17
ATOM 19868 O O . ASN A 1 48 ? 12.552 5.099 -5.817 1.00 0.00 48 ASN A O 17
ATOM 19879 N N . GLY A 1 49 ? 12.042 3.178 -4.763 1.00 0.00 49 GLY A N 17
ATOM 19880 C CA . GLY A 1 49 ? 13.151 3.291 -3.834 1.00 0.00 49 GLY A CA 17
ATOM 19881 C C . GLY A 1 49 ? 12.971 4.434 -2.854 1.00 0.00 49 GLY A C 17
ATOM 19882 O O . GLY A 1 49 ? 13.948 5.041 -2.411 1.00 0.00 49 GLY A O 17
ATOM 19886 N N . LEU A 1 50 ? 11.722 4.730 -2.516 1.00 0.00 50 LEU A N 17
ATOM 19887 C CA . LEU A 1 50 ? 11.418 5.809 -1.582 1.00 0.00 50 LEU A CA 17
ATOM 19888 C C . LEU A 1 50 ? 10.455 5.337 -0.497 1.00 0.00 50 LEU A C 17
ATOM 19889 O O . LEU A 1 50 ? 9.402 4.769 -0.792 1.00 0.00 50 LEU A O 17
ATOM 19905 N N . ARG A 1 51 ? 10.821 5.575 0.757 1.00 0.00 51 ARG A N 17
ATOM 19906 C CA . ARG A 1 51 ? 9.990 5.175 1.886 1.00 0.00 51 ARG A CA 17
ATOM 19907 C C . ARG A 1 51 ? 9.628 6.380 2.749 1.00 0.00 51 ARG A C 17
ATOM 19908 O O . ARG A 1 51 ? 10.467 6.910 3.475 1.00 0.00 51 ARG A O 17
ATOM 19929 N N . GLY A 1 52 ? 8.371 6.807 2.664 1.00 0.00 52 GLY A N 17
ATOM 19930 C CA . GLY A 1 52 ? 7.921 7.946 3.442 1.00 0.00 52 GLY A CA 17
ATOM 19931 C C . GLY A 1 52 ? 6.453 7.855 3.806 1.00 0.00 52 GLY A C 17
ATOM 19932 O O . GLY A 1 52 ? 5.838 6.796 3.674 1.00 0.00 52 GLY A O 17
ATOM 19936 N N . TRP A 1 53 ? 5.890 8.966 4.270 1.00 0.00 53 TRP A N 17
ATOM 19937 C CA . TRP A 1 53 ? 4.484 9.005 4.658 1.00 0.00 53 TRP A CA 17
ATOM 19938 C C . TRP A 1 53 ? 3.617 9.511 3.509 1.00 0.00 53 TRP A C 17
ATOM 19939 O O . TRP A 1 53 ? 4.119 10.100 2.552 1.00 0.00 53 TRP A O 17
ATOM 19960 N N . PHE A 1 54 ? 2.312 9.279 3.612 1.00 0.00 54 PHE A N 17
ATOM 19961 C CA . PHE A 1 54 ? 1.376 9.712 2.582 1.00 0.00 54 PHE A CA 17
ATOM 19962 C C . PHE A 1 54 ? -0.066 9.508 3.036 1.00 0.00 54 PHE A C 17
ATOM 19963 O O . PHE A 1 54 ? -0.368 8.638 3.853 1.00 0.00 54 PHE A O 17
ATOM 19980 N N . PRO A 1 55 ? -0.978 10.329 2.497 1.00 0.00 55 PRO A N 17
ATOM 19981 C CA . PRO A 1 55 ? -2.403 10.261 2.833 1.00 0.00 55 PRO A CA 17
ATOM 19982 C C . PRO A 1 55 ? -3.068 9.003 2.282 1.00 0.00 55 PRO A C 17
ATOM 19983 O O . PRO A 1 55 ? -3.226 8.853 1.071 1.00 0.00 55 PRO A O 17
ATOM 19994 N N . ALA A 1 56 ? -3.455 8.103 3.180 1.00 0.00 56 ALA A N 17
ATOM 19995 C CA . ALA A 1 56 ? -4.104 6.860 2.783 1.00 0.00 56 ALA A CA 17
ATOM 19996 C C . ALA A 1 56 ? -5.335 7.132 1.926 1.00 0.00 56 ALA A C 17
ATOM 19997 O O . ALA A 1 56 ? -5.569 6.457 0.923 1.00 0.00 56 ALA A O 17
ATOM 20004 N N . LYS A 1 57 ? -6.120 8.126 2.327 1.00 0.00 57 LYS A N 17
ATOM 20005 C CA . LYS A 1 57 ? -7.329 8.490 1.595 1.00 0.00 57 LYS A CA 17
ATOM 20006 C C . LYS A 1 57 ? -7.068 8.513 0.093 1.00 0.00 57 LYS A C 17
ATOM 20007 O O . LYS A 1 57 ? -7.930 8.132 -0.701 1.00 0.00 57 LYS A O 17
ATOM 20026 N N . PHE A 1 58 ? -5.877 8.958 -0.290 1.00 0.00 58 PHE A N 17
ATOM 20027 C CA . PHE A 1 58 ? -5.504 9.030 -1.698 1.00 0.00 58 PHE A CA 17
ATOM 20028 C C . PHE A 1 58 ? -5.434 7.635 -2.314 1.00 0.00 58 PHE A C 17
ATOM 20029 O O . PHE A 1 58 ? -5.782 7.440 -3.478 1.00 0.00 58 PHE A O 17
ATOM 20046 N N . VAL A 1 59 ? -4.979 6.668 -1.522 1.00 0.00 59 VAL A N 17
ATOM 20047 C CA . VAL A 1 59 ? -4.863 5.291 -1.988 1.00 0.00 59 VAL A CA 17
ATOM 20048 C C . VAL A 1 59 ? -5.926 4.403 -1.350 1.00 0.00 59 VAL A C 17
ATOM 20049 O O . VAL A 1 59 ? -6.685 4.849 -0.490 1.00 0.00 59 VAL A O 17
ATOM 20062 N N . GLU A 1 60 ? -5.974 3.146 -1.777 1.00 0.00 60 GLU A N 17
ATOM 20063 C CA . GLU A 1 60 ? -6.945 2.196 -1.249 1.00 0.00 60 GLU A CA 17
ATOM 20064 C C . GLU A 1 60 ? -6.267 0.890 -0.847 1.00 0.00 60 GLU A C 17
ATOM 20065 O O . GLU A 1 60 ? -5.538 0.288 -1.637 1.00 0.00 60 GLU A O 17
ATOM 20077 N N . VAL A 1 61 ? -6.509 0.457 0.386 1.00 0.00 61 VAL A N 17
ATOM 20078 C CA . VAL A 1 61 ? -5.923 -0.778 0.892 1.00 0.00 61 VAL A CA 17
ATOM 20079 C C . VAL A 1 61 ? -6.371 -1.978 0.066 1.00 0.00 61 VAL A C 17
ATOM 20080 O O . VAL A 1 61 ? -7.393 -1.928 -0.620 1.00 0.00 61 VAL A O 17
ATOM 20093 N N . LEU A 1 62 ? -5.601 -3.058 0.137 1.00 0.00 62 LEU A N 17
ATOM 20094 C CA . LEU A 1 62 ? -5.918 -4.274 -0.604 1.00 0.00 62 LEU A CA 17
ATOM 20095 C C . LEU A 1 62 ? -5.571 -5.517 0.212 1.00 0.00 62 LEU A C 17
ATOM 20096 O O . LEU A 1 62 ? -4.448 -5.658 0.696 1.00 0.00 62 LEU A O 17
ATOM 20112 N N . ASP A 1 63 ? -6.540 -6.412 0.356 1.00 0.00 63 ASP A N 17
ATOM 20113 C CA . ASP A 1 63 ? -6.336 -7.645 1.110 1.00 0.00 63 ASP A CA 17
ATOM 20114 C C . ASP A 1 63 ? -6.400 -8.860 0.192 1.00 0.00 63 ASP A C 17
ATOM 20115 O O . ASP A 1 63 ? -7.455 -9.471 0.028 1.00 0.00 63 ASP A O 17
ATOM 20124 N N . GLU A 1 64 ? -5.263 -9.205 -0.407 1.00 0.00 64 GLU A N 17
ATOM 20125 C CA . GLU A 1 64 ? -5.191 -10.346 -1.310 1.00 0.00 64 GLU A CA 17
ATOM 20126 C C . GLU A 1 64 ? -5.451 -11.650 -0.561 1.00 0.00 64 GLU A C 17
ATOM 20127 O O . GLU A 1 64 ? -5.589 -11.658 0.662 1.00 0.00 64 GLU A O 17
ATOM 20139 N N . ARG A 1 65 ? -5.514 -12.751 -1.304 1.00 0.00 65 ARG A N 17
ATOM 20140 C CA . ARG A 1 65 ? -5.757 -14.060 -0.710 1.00 0.00 65 ARG A CA 17
ATOM 20141 C C . ARG A 1 65 ? -6.985 -14.026 0.197 1.00 0.00 65 ARG A C 17
ATOM 20142 O O . ARG A 1 65 ? -7.011 -14.672 1.245 1.00 0.00 65 ARG A O 17
ATOM 20163 N N . SER A 1 66 ? -7.997 -13.269 -0.213 1.00 0.00 66 SER A N 17
ATOM 20164 C CA . SER A 1 66 ? -9.225 -13.147 0.565 1.00 0.00 66 SER A CA 17
ATOM 20165 C C . SER A 1 66 ? -10.429 -13.621 -0.244 1.00 0.00 66 SER A C 17
ATOM 20166 O O . SER A 1 66 ? -10.426 -13.568 -1.475 1.00 0.00 66 SER A O 17
ATOM 20174 N N . LYS A 1 67 ? -11.458 -14.083 0.457 1.00 0.00 67 LYS A N 17
ATOM 20175 C CA . LYS A 1 67 ? -12.671 -14.566 -0.192 1.00 0.00 67 LYS A CA 17
ATOM 20176 C C . LYS A 1 67 ? -13.361 -13.444 -0.960 1.00 0.00 67 LYS A C 17
ATOM 20177 O O . LYS A 1 67 ? -13.515 -12.335 -0.450 1.00 0.00 67 LYS A O 17
ATOM 20196 N N . GLU A 1 68 ? -13.775 -13.739 -2.188 1.00 0.00 68 GLU A N 17
ATOM 20197 C CA . GLU A 1 68 ? -14.448 -12.753 -3.026 1.00 0.00 68 GLU A CA 17
ATOM 20198 C C . GLU A 1 68 ? -15.296 -13.435 -4.095 1.00 0.00 68 GLU A C 17
ATOM 20199 O O . GLU A 1 68 ? -15.083 -14.603 -4.420 1.00 0.00 68 GLU A O 17
ATOM 20211 N N . TYR A 1 69 ? -16.259 -12.698 -4.637 1.00 0.00 69 TYR A N 17
ATOM 20212 C CA . TYR A 1 69 ? -17.142 -13.232 -5.668 1.00 0.00 69 TYR A CA 17
ATOM 20213 C C . TYR A 1 69 ? -17.034 -12.416 -6.952 1.00 0.00 69 TYR A C 17
ATOM 20214 O O . TYR A 1 69 ? -17.793 -11.470 -7.165 1.00 0.00 69 TYR A O 17
ATOM 20232 N N . SER A 1 70 ? -16.088 -12.789 -7.808 1.00 0.00 70 SER A N 17
ATOM 20233 C CA . SER A 1 70 ? -15.879 -12.091 -9.070 1.00 0.00 70 SER A CA 17
ATOM 20234 C C . SER A 1 70 ? -15.783 -13.079 -10.228 1.00 0.00 70 SER A C 17
ATOM 20235 O O . SER A 1 70 ? -15.809 -14.294 -10.025 1.00 0.00 70 SER A O 17
ATOM 20243 N N . ILE A 1 71 ? -15.673 -12.551 -11.441 1.00 0.00 71 ILE A N 17
ATOM 20244 C CA . ILE A 1 71 ? -15.574 -13.385 -12.632 1.00 0.00 71 ILE A CA 17
ATOM 20245 C C . ILE A 1 71 ? -14.360 -14.306 -12.558 1.00 0.00 71 ILE A C 17
ATOM 20246 O O . ILE A 1 71 ? -13.266 -13.879 -12.192 1.00 0.00 71 ILE A O 17
ATOM 20262 N N . ALA A 1 72 ? -14.563 -15.572 -12.909 1.00 0.00 72 ALA A N 17
ATOM 20263 C CA . ALA A 1 72 ? -13.486 -16.554 -12.885 1.00 0.00 72 ALA A CA 17
ATOM 20264 C C . ALA A 1 72 ? -12.359 -16.155 -13.831 1.00 0.00 72 ALA A C 17
ATOM 20265 O O . ALA A 1 72 ? -12.551 -15.337 -14.731 1.00 0.00 72 ALA A O 17
ATOM 20272 N N . SER A 1 73 ? -11.182 -16.738 -13.624 1.00 0.00 73 SER A N 17
ATOM 20273 C CA . SER A 1 73 ? -10.023 -16.439 -14.456 1.00 0.00 73 SER A CA 17
ATOM 20274 C C . SER A 1 73 ? -9.600 -17.666 -15.258 1.00 0.00 73 SER A C 17
ATOM 20275 O O . SER A 1 73 ? -9.451 -18.758 -14.710 1.00 0.00 73 SER A O 17
ATOM 20283 N N . GLY A 1 74 ? -9.407 -17.476 -16.559 1.00 0.00 74 GLY A N 17
ATOM 20284 C CA . GLY A 1 74 ? -9.003 -18.577 -17.416 1.00 0.00 74 GLY A CA 17
ATOM 20285 C C . GLY A 1 74 ? -7.735 -19.251 -16.934 1.00 0.00 74 GLY A C 17
ATOM 20286 O O . GLY A 1 74 ? -7.149 -18.869 -15.922 1.00 0.00 74 GLY A O 17
ATOM 20290 N N . PRO A 1 75 ? -7.291 -20.283 -17.670 1.00 0.00 75 PRO A N 17
ATOM 20291 C CA . PRO A 1 75 ? -6.080 -21.035 -17.328 1.00 0.00 75 PRO A CA 17
ATOM 20292 C C . PRO A 1 75 ? -4.811 -20.216 -17.537 1.00 0.00 75 PRO A C 17
ATOM 20293 O O . PRO A 1 75 ? -3.706 -20.690 -17.275 1.00 0.00 75 PRO A O 17
ATOM 20304 N N . SER A 1 76 ? -4.978 -18.984 -18.008 1.00 0.00 76 SER A N 17
ATOM 20305 C CA . SER A 1 76 ? -3.845 -18.101 -18.254 1.00 0.00 76 SER A CA 17
ATOM 20306 C C . SER A 1 76 ? -2.748 -18.323 -17.219 1.00 0.00 76 SER A C 17
ATOM 20307 O O . SER A 1 76 ? -1.571 -18.433 -17.560 1.00 0.00 76 SER A O 17
ATOM 20315 N N . SER A 1 77 ? -3.142 -18.388 -15.952 1.00 0.00 77 SER A N 17
ATOM 20316 C CA . SER A 1 77 ? -2.193 -18.594 -14.864 1.00 0.00 77 SER A CA 17
ATOM 20317 C C . SER A 1 77 ? -1.997 -20.081 -14.590 1.00 0.00 77 SER A C 17
ATOM 20318 O O . SER A 1 77 ? -2.881 -20.896 -14.851 1.00 0.00 77 SER A O 17
ATOM 20326 N N . GLY A 1 78 ? -0.828 -20.430 -14.057 1.00 0.00 78 GLY A N 17
ATOM 20327 C CA . GLY A 1 78 ? -0.534 -21.817 -13.755 1.00 0.00 78 GLY A CA 17
ATOM 20328 C C . GLY A 1 78 ? -0.671 -22.716 -14.969 1.00 0.00 78 GLY A C 17
ATOM 20329 O O . GLY A 1 78 ? -1.563 -23.563 -15.025 1.00 0.00 78 GLY A O 17
ATOM 20333 N N . GLY A 1 1 ? 6.984 -17.703 9.586 1.00 0.00 1 GLY A N 18
ATOM 20334 C CA . GLY A 1 1 ? 8.054 -16.726 9.478 1.00 0.00 1 GLY A CA 18
ATOM 20335 C C . GLY A 1 1 ? 8.184 -15.871 10.724 1.00 0.00 1 GLY A C 18
ATOM 20336 O O . GLY A 1 1 ? 7.203 -15.633 11.426 1.00 0.00 1 GLY A O 18
ATOM 20340 N N . SER A 1 2 ? 9.399 -15.409 10.997 1.00 0.00 2 SER A N 18
ATOM 20341 C CA . SER A 1 2 ? 9.657 -14.579 12.169 1.00 0.00 2 SER A CA 18
ATOM 20342 C C . SER A 1 2 ? 8.578 -13.509 12.322 1.00 0.00 2 SER A C 18
ATOM 20343 O O . SER A 1 2 ? 7.872 -13.182 11.369 1.00 0.00 2 SER A O 18
ATOM 20351 N N . SER A 1 3 ? 8.460 -12.967 13.531 1.00 0.00 3 SER A N 18
ATOM 20352 C CA . SER A 1 3 ? 7.467 -11.937 13.813 1.00 0.00 3 SER A CA 18
ATOM 20353 C C . SER A 1 3 ? 7.833 -10.628 13.120 1.00 0.00 3 SER A C 18
ATOM 20354 O O . SER A 1 3 ? 8.951 -10.459 12.635 1.00 0.00 3 SER A O 18
ATOM 20362 N N . GLY A 1 4 ? 6.880 -9.702 13.078 1.00 0.00 4 GLY A N 18
ATOM 20363 C CA . GLY A 1 4 ? 7.118 -8.418 12.443 1.00 0.00 4 GLY A CA 18
ATOM 20364 C C . GLY A 1 4 ? 5.835 -7.734 12.020 1.00 0.00 4 GLY A C 18
ATOM 20365 O O . GLY A 1 4 ? 5.045 -7.305 12.861 1.00 0.00 4 GLY A O 18
ATOM 20369 N N . SER A 1 5 ? 5.627 -7.627 10.711 1.00 0.00 5 SER A N 18
ATOM 20370 C CA . SER A 1 5 ? 4.432 -6.983 10.177 1.00 0.00 5 SER A CA 18
ATOM 20371 C C . SER A 1 5 ? 3.928 -7.715 8.937 1.00 0.00 5 SER A C 18
ATOM 20372 O O . SER A 1 5 ? 4.708 -8.315 8.197 1.00 0.00 5 SER A O 18
ATOM 20380 N N . SER A 1 6 ? 2.619 -7.664 8.718 1.00 0.00 6 SER A N 18
ATOM 20381 C CA . SER A 1 6 ? 2.008 -8.324 7.570 1.00 0.00 6 SER A CA 18
ATOM 20382 C C . SER A 1 6 ? 2.093 -7.444 6.327 1.00 0.00 6 SER A C 18
ATOM 20383 O O . SER A 1 6 ? 1.321 -6.500 6.167 1.00 0.00 6 SER A O 18
ATOM 20391 N N . GLY A 1 7 ? 3.040 -7.761 5.449 1.00 0.00 7 GLY A N 18
ATOM 20392 C CA . GLY A 1 7 ? 3.210 -6.990 4.231 1.00 0.00 7 GLY A CA 18
ATOM 20393 C C . GLY A 1 7 ? 1.900 -6.753 3.507 1.00 0.00 7 GLY A C 18
ATOM 20394 O O . GLY A 1 7 ? 1.159 -7.695 3.227 1.00 0.00 7 GLY A O 18
ATOM 20398 N N . ARG A 1 8 ? 1.613 -5.492 3.204 1.00 0.00 8 ARG A N 18
ATOM 20399 C CA . ARG A 1 8 ? 0.382 -5.134 2.509 1.00 0.00 8 ARG A CA 18
ATOM 20400 C C . ARG A 1 8 ? 0.673 -4.228 1.317 1.00 0.00 8 ARG A C 18
ATOM 20401 O O . ARG A 1 8 ? 1.797 -3.756 1.144 1.00 0.00 8 ARG A O 18
ATOM 20422 N N . ARG A 1 9 ? -0.346 -3.991 0.498 1.00 0.00 9 ARG A N 18
ATOM 20423 C CA . ARG A 1 9 ? -0.199 -3.143 -0.679 1.00 0.00 9 ARG A CA 18
ATOM 20424 C C . ARG A 1 9 ? -1.464 -2.324 -0.921 1.00 0.00 9 ARG A C 18
ATOM 20425 O O . ARG A 1 9 ? -2.576 -2.843 -0.837 1.00 0.00 9 ARG A O 18
ATOM 20446 N N . ALA A 1 10 ? -1.284 -1.042 -1.220 1.00 0.00 10 ALA A N 18
ATOM 20447 C CA . ALA A 1 10 ? -2.410 -0.153 -1.475 1.00 0.00 10 ALA A CA 18
ATOM 20448 C C . ALA A 1 10 ? -2.381 0.374 -2.906 1.00 0.00 10 ALA A C 18
ATOM 20449 O O . ALA A 1 10 ? -1.316 0.648 -3.457 1.00 0.00 10 ALA A O 18
ATOM 20456 N N . LYS A 1 11 ? -3.559 0.511 -3.506 1.00 0.00 11 LYS A N 18
ATOM 20457 C CA . LYS A 1 11 ? -3.669 1.005 -4.873 1.00 0.00 11 LYS A CA 18
ATOM 20458 C C . LYS A 1 11 ? -3.906 2.511 -4.891 1.00 0.00 11 LYS A C 18
ATOM 20459 O O . LYS A 1 11 ? -4.772 3.020 -4.178 1.00 0.00 11 LYS A O 18
ATOM 20478 N N . ALA A 1 12 ? -3.135 3.217 -5.709 1.00 0.00 12 ALA A N 18
ATOM 20479 C CA . ALA A 1 12 ? -3.264 4.666 -5.822 1.00 0.00 12 ALA A CA 18
ATOM 20480 C C . ALA A 1 12 ? -4.464 5.043 -6.684 1.00 0.00 12 ALA A C 18
ATOM 20481 O O . ALA A 1 12 ? -4.416 4.947 -7.910 1.00 0.00 12 ALA A O 18
ATOM 20488 N N . LEU A 1 13 ? -5.539 5.475 -6.034 1.00 0.00 13 LEU A N 18
ATOM 20489 C CA . LEU A 1 13 ? -6.754 5.869 -6.742 1.00 0.00 13 LEU A CA 18
ATOM 20490 C C . LEU A 1 13 ? -6.484 7.048 -7.671 1.00 0.00 13 LEU A C 18
ATOM 20491 O O . LEU A 1 13 ? -7.084 7.157 -8.742 1.00 0.00 13 LEU A O 18
ATOM 20507 N N . LEU A 1 14 ? -5.578 7.926 -7.257 1.00 0.00 14 LEU A N 18
ATOM 20508 C CA . LEU A 1 14 ? -5.227 9.096 -8.054 1.00 0.00 14 LEU A CA 18
ATOM 20509 C C . LEU A 1 14 ? -3.752 9.445 -7.889 1.00 0.00 14 LEU A C 18
ATOM 20510 O O . LEU A 1 14 ? -3.056 8.865 -7.056 1.00 0.00 14 LEU A O 18
ATOM 20526 N N . ASP A 1 15 ? -3.282 10.398 -8.685 1.00 0.00 15 ASP A N 18
ATOM 20527 C CA . ASP A 1 15 ? -1.889 10.828 -8.625 1.00 0.00 15 ASP A CA 18
ATOM 20528 C C . ASP A 1 15 ? -1.639 11.687 -7.391 1.00 0.00 15 ASP A C 18
ATOM 20529 O O . ASP A 1 15 ? -2.454 12.541 -7.039 1.00 0.00 15 ASP A O 18
ATOM 20538 N N . PHE A 1 16 ? -0.506 11.455 -6.735 1.00 0.00 16 PHE A N 18
ATOM 20539 C CA . PHE A 1 16 ? -0.149 12.207 -5.537 1.00 0.00 16 PHE A CA 18
ATOM 20540 C C . PHE A 1 16 ? 1.245 12.814 -5.671 1.00 0.00 16 PHE A C 18
ATOM 20541 O O . PHE A 1 16 ? 2.247 12.102 -5.645 1.00 0.00 16 PHE A O 18
ATOM 20558 N N . GLU A 1 17 ? 1.298 14.135 -5.816 1.00 0.00 17 GLU A N 18
ATOM 20559 C CA . GLU A 1 17 ? 2.567 14.838 -5.956 1.00 0.00 17 GLU A CA 18
ATOM 20560 C C . GLU A 1 17 ? 3.115 15.248 -4.592 1.00 0.00 17 GLU A C 18
ATOM 20561 O O . GLU A 1 17 ? 2.650 16.217 -3.991 1.00 0.00 17 GLU A O 18
ATOM 20573 N N . ARG A 1 18 ? 4.106 14.506 -4.111 1.00 0.00 18 ARG A N 18
ATOM 20574 C CA . ARG A 1 18 ? 4.716 14.790 -2.817 1.00 0.00 18 ARG A CA 18
ATOM 20575 C C . ARG A 1 18 ? 5.416 16.147 -2.833 1.00 0.00 18 ARG A C 18
ATOM 20576 O O . ARG A 1 18 ? 6.262 16.409 -3.689 1.00 0.00 18 ARG A O 18
ATOM 20597 N N . HIS A 1 19 ? 5.058 17.004 -1.883 1.00 0.00 19 HIS A N 18
ATOM 20598 C CA . HIS A 1 19 ? 5.652 18.333 -1.788 1.00 0.00 19 HIS A CA 18
ATOM 20599 C C . HIS A 1 19 ? 7.054 18.260 -1.193 1.00 0.00 19 HIS A C 18
ATOM 20600 O O . HIS A 1 19 ? 7.992 18.863 -1.712 1.00 0.00 19 HIS A O 18
ATOM 20615 N N . ASP A 1 20 ? 7.189 17.516 -0.099 1.00 0.00 20 ASP A N 18
ATOM 20616 C CA . ASP A 1 20 ? 8.477 17.365 0.568 1.00 0.00 20 ASP A CA 18
ATOM 20617 C C . ASP A 1 20 ? 9.038 15.962 0.352 1.00 0.00 20 ASP A C 18
ATOM 20618 O O . ASP A 1 20 ? 8.293 14.983 0.321 1.00 0.00 20 ASP A O 18
ATOM 20627 N N . ASP A 1 21 ? 10.355 15.875 0.203 1.00 0.00 21 ASP A N 18
ATOM 20628 C CA . ASP A 1 21 ? 11.016 14.592 -0.011 1.00 0.00 21 ASP A CA 18
ATOM 20629 C C . ASP A 1 21 ? 10.417 13.516 0.889 1.00 0.00 21 ASP A C 18
ATOM 20630 O O . ASP A 1 21 ? 9.964 12.475 0.411 1.00 0.00 21 ASP A O 18
ATOM 20639 N N . ASP A 1 22 ? 10.416 13.773 2.192 1.00 0.00 22 ASP A N 18
ATOM 20640 C CA . ASP A 1 22 ? 9.872 12.826 3.159 1.00 0.00 22 ASP A CA 18
ATOM 20641 C C . ASP A 1 22 ? 8.634 12.131 2.600 1.00 0.00 22 ASP A C 18
ATOM 20642 O O . ASP A 1 22 ? 8.555 10.903 2.580 1.00 0.00 22 ASP A O 18
ATOM 20651 N N . GLU A 1 23 ? 7.668 12.925 2.148 1.00 0.00 23 GLU A N 18
ATOM 20652 C CA . GLU A 1 23 ? 6.433 12.387 1.591 1.00 0.00 23 GLU A CA 18
ATOM 20653 C C . GLU A 1 23 ? 6.729 11.415 0.453 1.00 0.00 23 GLU A C 18
ATOM 20654 O O . GLU A 1 23 ? 7.788 11.478 -0.174 1.00 0.00 23 GLU A O 18
ATOM 20666 N N . LEU A 1 24 ? 5.787 10.516 0.190 1.00 0.00 24 LEU A N 18
ATOM 20667 C CA . LEU A 1 24 ? 5.944 9.530 -0.873 1.00 0.00 24 LEU A CA 18
ATOM 20668 C C . LEU A 1 24 ? 4.958 9.788 -2.007 1.00 0.00 24 LEU A C 18
ATOM 20669 O O . LEU A 1 24 ? 3.757 9.564 -1.861 1.00 0.00 24 LEU A O 18
ATOM 20685 N N . GLY A 1 25 ? 5.473 10.259 -3.138 1.00 0.00 25 GLY A N 18
ATOM 20686 C CA . GLY A 1 25 ? 4.625 10.539 -4.282 1.00 0.00 25 GLY A CA 18
ATOM 20687 C C . GLY A 1 25 ? 4.384 9.310 -5.137 1.00 0.00 25 GLY A C 18
ATOM 20688 O O . GLY A 1 25 ? 5.215 8.403 -5.183 1.00 0.00 25 GLY A O 18
ATOM 20692 N N . PHE A 1 26 ? 3.243 9.280 -5.817 1.00 0.00 26 PHE A N 18
ATOM 20693 C CA . PHE A 1 26 ? 2.892 8.154 -6.675 1.00 0.00 26 PHE A CA 18
ATOM 20694 C C . PHE A 1 26 ? 1.942 8.589 -7.784 1.00 0.00 26 PHE A C 18
ATOM 20695 O O . PHE A 1 26 ? 1.490 9.734 -7.816 1.00 0.00 26 PHE A O 18
ATOM 20712 N N . ARG A 1 27 ? 1.643 7.668 -8.695 1.00 0.00 27 ARG A N 18
ATOM 20713 C CA . ARG A 1 27 ? 0.748 7.957 -9.810 1.00 0.00 27 ARG A CA 18
ATOM 20714 C C . ARG A 1 27 ? -0.547 7.159 -9.686 1.00 0.00 27 ARG A C 18
ATOM 20715 O O . ARG A 1 27 ? -0.686 6.309 -8.807 1.00 0.00 27 ARG A O 18
ATOM 20736 N N . LYS A 1 28 ? -1.495 7.441 -10.575 1.00 0.00 28 LYS A N 18
ATOM 20737 C CA . LYS A 1 28 ? -2.779 6.750 -10.568 1.00 0.00 28 LYS A CA 18
ATOM 20738 C C . LYS A 1 28 ? -2.619 5.297 -11.005 1.00 0.00 28 LYS A C 18
ATOM 20739 O O . LYS A 1 28 ? -1.814 4.989 -11.884 1.00 0.00 28 LYS A O 18
ATOM 20758 N N . ASN A 1 29 ? -3.390 4.408 -10.387 1.00 0.00 29 ASN A N 18
ATOM 20759 C CA . ASN A 1 29 ? -3.333 2.989 -10.713 1.00 0.00 29 ASN A CA 18
ATOM 20760 C C . ASN A 1 29 ? -1.933 2.432 -10.474 1.00 0.00 29 ASN A C 18
ATOM 20761 O O . ASN A 1 29 ? -1.414 1.659 -11.282 1.00 0.00 29 ASN A O 18
ATOM 20772 N N . ASP A 1 30 ? -1.325 2.829 -9.361 1.00 0.00 30 ASP A N 18
ATOM 20773 C CA . ASP A 1 30 ? 0.014 2.368 -9.016 1.00 0.00 30 ASP A CA 18
ATOM 20774 C C . ASP A 1 30 ? 0.005 1.616 -7.688 1.00 0.00 30 ASP A C 18
ATOM 20775 O O . ASP A 1 30 ? -0.722 1.978 -6.764 1.00 0.00 30 ASP A O 18
ATOM 20784 N N . ILE A 1 31 ? 0.814 0.565 -7.604 1.00 0.00 31 ILE A N 18
ATOM 20785 C CA . ILE A 1 31 ? 0.899 -0.238 -6.391 1.00 0.00 31 ILE A CA 18
ATOM 20786 C C . ILE A 1 31 ? 2.038 0.235 -5.496 1.00 0.00 31 ILE A C 18
ATOM 20787 O O . ILE A 1 31 ? 3.183 0.349 -5.938 1.00 0.00 31 ILE A O 18
ATOM 20803 N N . ILE A 1 32 ? 1.719 0.510 -4.236 1.00 0.00 32 ILE A N 18
ATOM 20804 C CA . ILE A 1 32 ? 2.717 0.969 -3.277 1.00 0.00 32 ILE A CA 18
ATOM 20805 C C . ILE A 1 32 ? 2.749 0.072 -2.045 1.00 0.00 32 ILE A C 18
ATOM 20806 O O . ILE A 1 32 ? 1.724 -0.152 -1.400 1.00 0.00 32 ILE A O 18
ATOM 20822 N N . THR A 1 33 ? 3.933 -0.439 -1.721 1.00 0.00 33 THR A N 18
ATOM 20823 C CA . THR A 1 33 ? 4.099 -1.312 -0.565 1.00 0.00 33 THR A CA 18
ATOM 20824 C C . THR A 1 33 ? 3.965 -0.530 0.737 1.00 0.00 33 THR A C 18
ATOM 20825 O O . THR A 1 33 ? 4.471 0.586 0.856 1.00 0.00 33 THR A O 18
ATOM 20836 N N . ILE A 1 34 ? 3.282 -1.123 1.710 1.00 0.00 34 ILE A N 18
ATOM 20837 C CA . ILE A 1 34 ? 3.085 -0.482 3.003 1.00 0.00 34 ILE A CA 18
ATOM 20838 C C . ILE A 1 34 ? 4.065 -1.023 4.040 1.00 0.00 34 ILE A C 18
ATOM 20839 O O . ILE A 1 34 ? 4.007 -2.196 4.411 1.00 0.00 34 ILE A O 18
ATOM 20855 N N . ILE A 1 35 ? 4.961 -0.158 4.504 1.00 0.00 35 ILE A N 18
ATOM 20856 C CA . ILE A 1 35 ? 5.952 -0.548 5.501 1.00 0.00 35 ILE A CA 18
ATOM 20857 C C . ILE A 1 35 ? 5.426 -0.325 6.914 1.00 0.00 35 ILE A C 18
ATOM 20858 O O . ILE A 1 35 ? 5.252 -1.272 7.679 1.00 0.00 35 ILE A O 18
ATOM 20874 N N . SER A 1 36 ? 5.174 0.935 7.255 1.00 0.00 36 SER A N 18
ATOM 20875 C CA . SER A 1 36 ? 4.671 1.285 8.578 1.00 0.00 36 SER A CA 18
ATOM 20876 C C . SER A 1 36 ? 3.379 2.089 8.472 1.00 0.00 36 SER A C 18
ATOM 20877 O O . SER A 1 36 ? 3.081 2.669 7.428 1.00 0.00 36 SER A O 18
ATOM 20885 N N . GLN A 1 37 ? 2.617 2.117 9.561 1.00 0.00 37 GLN A N 18
ATOM 20886 C CA . GLN A 1 37 ? 1.356 2.850 9.590 1.00 0.00 37 GLN A CA 18
ATOM 20887 C C . GLN A 1 37 ? 1.222 3.651 10.881 1.00 0.00 37 GLN A C 18
ATOM 20888 O O . GLN A 1 37 ? 1.069 3.085 11.964 1.00 0.00 37 GLN A O 18
ATOM 20902 N N . LYS A 1 38 ? 1.284 4.974 10.759 1.00 0.00 38 LYS A N 18
ATOM 20903 C CA . LYS A 1 38 ? 1.169 5.854 11.916 1.00 0.00 38 LYS A CA 18
ATOM 20904 C C . LYS A 1 38 ? -0.287 6.003 12.344 1.00 0.00 38 LYS A C 18
ATOM 20905 O O . LYS A 1 38 ? -0.609 5.895 13.528 1.00 0.00 38 LYS A O 18
ATOM 20924 N N . ASP A 1 39 ? -1.162 6.250 11.376 1.00 0.00 39 ASP A N 18
ATOM 20925 C CA . ASP A 1 39 ? -2.584 6.411 11.653 1.00 0.00 39 ASP A CA 18
ATOM 20926 C C . ASP A 1 39 ? -3.397 6.383 10.362 1.00 0.00 39 ASP A C 18
ATOM 20927 O O . ASP A 1 39 ? -2.928 6.826 9.315 1.00 0.00 39 ASP A O 18
ATOM 20936 N N . GLU A 1 40 ? -4.615 5.858 10.447 1.00 0.00 40 GLU A N 18
ATOM 20937 C CA . GLU A 1 40 ? -5.491 5.773 9.284 1.00 0.00 40 GLU A CA 18
ATOM 20938 C C . GLU A 1 40 ? -5.378 7.027 8.424 1.00 0.00 40 GLU A C 18
ATOM 20939 O O . GLU A 1 40 ? -5.627 6.992 7.218 1.00 0.00 40 GLU A O 18
ATOM 20951 N N . HIS A 1 41 ? -5.001 8.136 9.051 1.00 0.00 41 HIS A N 18
ATOM 20952 C CA . HIS A 1 41 ? -4.857 9.404 8.344 1.00 0.00 41 HIS A CA 18
ATOM 20953 C C . HIS A 1 41 ? -3.654 9.367 7.405 1.00 0.00 41 HIS A C 18
ATOM 20954 O O . HIS A 1 41 ? -3.775 9.657 6.214 1.00 0.00 41 HIS A O 18
ATOM 20969 N N . CYS A 1 42 ? -2.496 9.009 7.950 1.00 0.00 42 CYS A N 18
ATOM 20970 C CA . CYS A 1 42 ? -1.271 8.936 7.160 1.00 0.00 42 CYS A CA 18
ATOM 20971 C C . CYS A 1 42 ? -0.554 7.609 7.393 1.00 0.00 42 CYS A C 18
ATOM 20972 O O . CYS A 1 42 ? -0.426 7.152 8.527 1.00 0.00 42 CYS A O 18
ATOM 20980 N N . TRP A 1 43 ? -0.089 6.997 6.309 1.00 0.00 43 TRP A N 18
ATOM 20981 C CA . TRP A 1 43 ? 0.614 5.723 6.394 1.00 0.00 43 TRP A CA 18
ATOM 20982 C C . TRP A 1 43 ? 2.007 5.828 5.782 1.00 0.00 43 TRP A C 18
ATOM 20983 O O . TRP A 1 43 ? 2.382 6.868 5.241 1.00 0.00 43 TRP A O 18
ATOM 21004 N N . VAL A 1 44 ? 2.772 4.744 5.874 1.00 0.00 44 VAL A N 18
ATOM 21005 C CA . VAL A 1 44 ? 4.124 4.714 5.328 1.00 0.00 44 VAL A CA 18
ATOM 21006 C C . VAL A 1 44 ? 4.301 3.548 4.363 1.00 0.00 44 VAL A C 18
ATOM 21007 O O . VAL A 1 44 ? 4.050 2.396 4.713 1.00 0.00 44 VAL A O 18
ATOM 21020 N N . GLY A 1 45 ? 4.738 3.855 3.146 1.00 0.00 45 GLY A N 18
ATOM 21021 C CA . GLY A 1 45 ? 4.943 2.822 2.148 1.00 0.00 45 GLY A CA 18
ATOM 21022 C C . GLY A 1 45 ? 6.309 2.908 1.496 1.00 0.00 45 GLY A C 18
ATOM 21023 O O . GLY A 1 45 ? 7.179 3.644 1.960 1.00 0.00 45 GLY A O 18
ATOM 21027 N N . GLU A 1 46 ? 6.498 2.152 0.419 1.00 0.00 46 GLU A N 18
ATOM 21028 C CA . GLU A 1 46 ? 7.768 2.144 -0.294 1.00 0.00 46 GLU A CA 18
ATOM 21029 C C . GLU A 1 46 ? 7.546 2.058 -1.802 1.00 0.00 46 GLU A C 18
ATOM 21030 O O . GLU A 1 46 ? 6.851 1.165 -2.288 1.00 0.00 46 GLU A O 18
ATOM 21042 N N . LEU A 1 47 ? 8.141 2.991 -2.536 1.00 0.00 47 LEU A N 18
ATOM 21043 C CA . LEU A 1 47 ? 8.008 3.023 -3.989 1.00 0.00 47 LEU A CA 18
ATOM 21044 C C . LEU A 1 47 ? 9.180 3.760 -4.627 1.00 0.00 47 LEU A C 18
ATOM 21045 O O . LEU A 1 47 ? 9.727 4.697 -4.048 1.00 0.00 47 LEU A O 18
ATOM 21061 N N . ASN A 1 48 ? 9.559 3.332 -5.827 1.00 0.00 48 ASN A N 18
ATOM 21062 C CA . ASN A 1 48 ? 10.665 3.953 -6.546 1.00 0.00 48 ASN A CA 18
ATOM 21063 C C . ASN A 1 48 ? 11.936 3.948 -5.700 1.00 0.00 48 ASN A C 18
ATOM 21064 O O . ASN A 1 48 ? 12.753 4.864 -5.782 1.00 0.00 48 ASN A O 18
ATOM 21075 N N . GLY A 1 49 ? 12.093 2.908 -4.885 1.00 0.00 49 GLY A N 18
ATOM 21076 C CA . GLY A 1 49 ? 13.265 2.803 -4.036 1.00 0.00 49 GLY A CA 18
ATOM 21077 C C . GLY A 1 49 ? 13.296 3.865 -2.955 1.00 0.00 49 GLY A C 18
ATOM 21078 O O . GLY A 1 49 ? 14.366 4.311 -2.543 1.00 0.00 49 GLY A O 18
ATOM 21082 N N . LEU A 1 50 ? 12.119 4.275 -2.497 1.00 0.00 50 LEU A N 18
ATOM 21083 C CA . LEU A 1 50 ? 12.013 5.293 -1.458 1.00 0.00 50 LEU A CA 18
ATOM 21084 C C . LEU A 1 50 ? 11.087 4.835 -0.337 1.00 0.00 50 LEU A C 18
ATOM 21085 O O . LEU A 1 50 ? 10.299 3.906 -0.511 1.00 0.00 50 LEU A O 18
ATOM 21101 N N . ARG A 1 51 ? 11.185 5.494 0.813 1.00 0.00 51 ARG A N 18
ATOM 21102 C CA . ARG A 1 51 ? 10.354 5.156 1.961 1.00 0.00 51 ARG A CA 18
ATOM 21103 C C . ARG A 1 51 ? 9.887 6.415 2.686 1.00 0.00 51 ARG A C 18
ATOM 21104 O O . ARG A 1 51 ? 10.671 7.080 3.365 1.00 0.00 51 ARG A O 18
ATOM 21125 N N . GLY A 1 52 ? 8.607 6.738 2.536 1.00 0.00 52 GLY A N 18
ATOM 21126 C CA . GLY A 1 52 ? 8.059 7.918 3.181 1.00 0.00 52 GLY A CA 18
ATOM 21127 C C . GLY A 1 52 ? 6.630 7.714 3.644 1.00 0.00 52 GLY A C 18
ATOM 21128 O O . GLY A 1 52 ? 6.190 6.580 3.843 1.00 0.00 52 GLY A O 18
ATOM 21132 N N . TRP A 1 53 ? 5.904 8.812 3.818 1.00 0.00 53 TRP A N 18
ATOM 21133 C CA . TRP A 1 53 ? 4.516 8.748 4.262 1.00 0.00 53 TRP A CA 18
ATOM 21134 C C . TRP A 1 53 ? 3.574 9.272 3.183 1.00 0.00 53 TRP A C 18
ATOM 21135 O O . TRP A 1 53 ? 4.014 9.855 2.192 1.00 0.00 53 TRP A O 18
ATOM 21156 N N . PHE A 1 54 ? 2.278 9.059 3.382 1.00 0.00 54 PHE A N 18
ATOM 21157 C CA . PHE A 1 54 ? 1.273 9.510 2.425 1.00 0.00 54 PHE A CA 18
ATOM 21158 C C . PHE A 1 54 ? -0.135 9.283 2.967 1.00 0.00 54 PHE A C 18
ATOM 21159 O O . PHE A 1 54 ? -0.378 8.391 3.779 1.00 0.00 54 PHE A O 18
ATOM 21176 N N . PRO A 1 55 ? -1.085 10.112 2.508 1.00 0.00 55 PRO A N 18
ATOM 21177 C CA . PRO A 1 55 ? -2.485 10.022 2.933 1.00 0.00 55 PRO A CA 18
ATOM 21178 C C . PRO A 1 55 ? -3.175 8.773 2.396 1.00 0.00 55 PRO A C 18
ATOM 21179 O O . PRO A 1 55 ? -3.340 8.615 1.186 1.00 0.00 55 PRO A O 18
ATOM 21190 N N . ALA A 1 56 ? -3.577 7.888 3.302 1.00 0.00 56 ALA A N 18
ATOM 21191 C CA . ALA A 1 56 ? -4.252 6.655 2.917 1.00 0.00 56 ALA A CA 18
ATOM 21192 C C . ALA A 1 56 ? -5.496 6.945 2.086 1.00 0.00 56 ALA A C 18
ATOM 21193 O O . ALA A 1 56 ? -5.799 6.230 1.130 1.00 0.00 56 ALA A O 18
ATOM 21200 N N . LYS A 1 57 ? -6.217 7.998 2.456 1.00 0.00 57 LYS A N 18
ATOM 21201 C CA . LYS A 1 57 ? -7.430 8.385 1.746 1.00 0.00 57 LYS A CA 18
ATOM 21202 C C . LYS A 1 57 ? -7.178 8.462 0.244 1.00 0.00 57 LYS A C 18
ATOM 21203 O O . LYS A 1 57 ? -8.059 8.156 -0.560 1.00 0.00 57 LYS A O 18
ATOM 21222 N N . PHE A 1 58 ? -5.971 8.874 -0.128 1.00 0.00 58 PHE A N 18
ATOM 21223 C CA . PHE A 1 58 ? -5.603 8.992 -1.535 1.00 0.00 58 PHE A CA 18
ATOM 21224 C C . PHE A 1 58 ? -5.530 7.617 -2.195 1.00 0.00 58 PHE A C 18
ATOM 21225 O O . PHE A 1 58 ? -5.824 7.469 -3.381 1.00 0.00 58 PHE A O 18
ATOM 21242 N N . VAL A 1 59 ? -5.133 6.615 -1.418 1.00 0.00 59 VAL A N 18
ATOM 21243 C CA . VAL A 1 59 ? -5.021 5.253 -1.925 1.00 0.00 59 VAL A CA 18
ATOM 21244 C C . VAL A 1 59 ? -6.090 4.351 -1.318 1.00 0.00 59 VAL A C 18
ATOM 21245 O O . VAL A 1 59 ? -6.895 4.791 -0.498 1.00 0.00 59 VAL A O 18
ATOM 21258 N N . GLU A 1 60 ? -6.090 3.085 -1.726 1.00 0.00 60 GLU A N 18
ATOM 21259 C CA . GLU A 1 60 ? -7.061 2.120 -1.221 1.00 0.00 60 GLU A CA 18
ATOM 21260 C C . GLU A 1 60 ? -6.370 0.831 -0.787 1.00 0.00 60 GLU A C 18
ATOM 21261 O O . GLU A 1 60 ? -5.594 0.244 -1.542 1.00 0.00 60 GLU A O 18
ATOM 21273 N N . VAL A 1 61 ? -6.659 0.396 0.435 1.00 0.00 61 VAL A N 18
ATOM 21274 C CA . VAL A 1 61 ? -6.066 -0.824 0.971 1.00 0.00 61 VAL A CA 18
ATOM 21275 C C . VAL A 1 61 ? -6.548 -2.051 0.205 1.00 0.00 61 VAL A C 18
ATOM 21276 O O . VAL A 1 61 ? -7.690 -2.101 -0.255 1.00 0.00 61 VAL A O 18
ATOM 21289 N N . LEU A 1 62 ? -5.671 -3.040 0.071 1.00 0.00 62 LEU A N 18
ATOM 21290 C CA . LEU A 1 62 ? -6.008 -4.269 -0.641 1.00 0.00 62 LEU A CA 18
ATOM 21291 C C . LEU A 1 62 ? -5.617 -5.495 0.180 1.00 0.00 62 LEU A C 18
ATOM 21292 O O . LEU A 1 62 ? -4.581 -5.508 0.842 1.00 0.00 62 LEU A O 18
ATOM 21308 N N . ASP A 1 63 ? -6.453 -6.527 0.125 1.00 0.00 63 ASP A N 18
ATOM 21309 C CA . ASP A 1 63 ? -6.196 -7.760 0.860 1.00 0.00 63 ASP A CA 18
ATOM 21310 C C . ASP A 1 63 ? -6.094 -8.948 -0.093 1.00 0.00 63 ASP A C 18
ATOM 21311 O O . ASP A 1 63 ? -7.104 -9.555 -0.452 1.00 0.00 63 ASP A O 18
ATOM 21320 N N . GLU A 1 64 ? -4.871 -9.273 -0.497 1.00 0.00 64 GLU A N 18
ATOM 21321 C CA . GLU A 1 64 ? -4.641 -10.388 -1.410 1.00 0.00 64 GLU A CA 18
ATOM 21322 C C . GLU A 1 64 ? -5.316 -11.658 -0.899 1.00 0.00 64 GLU A C 18
ATOM 21323 O O . GLU A 1 64 ? -5.831 -11.692 0.218 1.00 0.00 64 GLU A O 18
ATOM 21335 N N . ARG A 1 65 ? -5.309 -12.698 -1.726 1.00 0.00 65 ARG A N 18
ATOM 21336 C CA . ARG A 1 65 ? -5.921 -13.969 -1.360 1.00 0.00 65 ARG A CA 18
ATOM 21337 C C . ARG A 1 65 ? -4.991 -14.784 -0.466 1.00 0.00 65 ARG A C 18
ATOM 21338 O O . ARG A 1 65 ? -3.798 -14.495 -0.368 1.00 0.00 65 ARG A O 18
ATOM 21359 N N . SER A 1 66 ? -5.545 -15.803 0.184 1.00 0.00 66 SER A N 18
ATOM 21360 C CA . SER A 1 66 ? -4.766 -16.658 1.071 1.00 0.00 66 SER A CA 18
ATOM 21361 C C . SER A 1 66 ? -4.019 -15.824 2.109 1.00 0.00 66 SER A C 18
ATOM 21362 O O . SER A 1 66 ? -2.843 -16.062 2.384 1.00 0.00 66 SER A O 18
ATOM 21370 N N . LYS A 1 67 ? -4.712 -14.847 2.684 1.00 0.00 67 LYS A N 18
ATOM 21371 C CA . LYS A 1 67 ? -4.118 -13.979 3.693 1.00 0.00 67 LYS A CA 18
ATOM 21372 C C . LYS A 1 67 ? -5.033 -13.851 4.907 1.00 0.00 67 LYS A C 18
ATOM 21373 O O . LYS A 1 67 ? -6.108 -13.258 4.826 1.00 0.00 67 LYS A O 18
ATOM 21392 N N . GLU A 1 68 ? -4.596 -14.411 6.031 1.00 0.00 68 GLU A N 18
ATOM 21393 C CA . GLU A 1 68 ? -5.378 -14.358 7.263 1.00 0.00 68 GLU A CA 18
ATOM 21394 C C . GLU A 1 68 ? -4.597 -14.960 8.427 1.00 0.00 68 GLU A C 18
ATOM 21395 O O . GLU A 1 68 ? -4.414 -16.175 8.504 1.00 0.00 68 GLU A O 18
ATOM 21407 N N . TYR A 1 69 ? -4.139 -14.101 9.332 1.00 0.00 69 TYR A N 18
ATOM 21408 C CA . TYR A 1 69 ? -3.376 -14.547 10.492 1.00 0.00 69 TYR A CA 18
ATOM 21409 C C . TYR A 1 69 ? -4.133 -14.259 11.785 1.00 0.00 69 TYR A C 18
ATOM 21410 O O . TYR A 1 69 ? -4.168 -13.122 12.256 1.00 0.00 69 TYR A O 18
ATOM 21428 N N . SER A 1 70 ? -4.735 -15.298 12.354 1.00 0.00 70 SER A N 18
ATOM 21429 C CA . SER A 1 70 ? -5.495 -15.157 13.591 1.00 0.00 70 SER A CA 18
ATOM 21430 C C . SER A 1 70 ? -5.608 -16.496 14.314 1.00 0.00 70 SER A C 18
ATOM 21431 O O . SER A 1 70 ? -5.521 -17.558 13.694 1.00 0.00 70 SER A O 18
ATOM 21439 N N . ILE A 1 71 ? -5.802 -16.439 15.627 1.00 0.00 71 ILE A N 18
ATOM 21440 C CA . ILE A 1 71 ? -5.930 -17.646 16.433 1.00 0.00 71 ILE A CA 18
ATOM 21441 C C . ILE A 1 71 ? -7.335 -18.228 16.336 1.00 0.00 71 ILE A C 18
ATOM 21442 O O . ILE A 1 71 ? -8.217 -17.644 15.706 1.00 0.00 71 ILE A O 18
ATOM 21458 N N . ALA A 1 72 ? -7.539 -19.380 16.965 1.00 0.00 72 ALA A N 18
ATOM 21459 C CA . ALA A 1 72 ? -8.838 -20.039 16.953 1.00 0.00 72 ALA A CA 18
ATOM 21460 C C . ALA A 1 72 ? -9.874 -19.226 17.723 1.00 0.00 72 ALA A C 18
ATOM 21461 O O . ALA A 1 72 ? -9.979 -19.332 18.944 1.00 0.00 72 ALA A O 18
ATOM 21468 N N . SER A 1 73 ? -10.637 -18.412 16.999 1.00 0.00 73 SER A N 18
ATOM 21469 C CA . SER A 1 73 ? -11.661 -17.576 17.614 1.00 0.00 73 SER A CA 18
ATOM 21470 C C . SER A 1 73 ? -12.966 -17.650 16.829 1.00 0.00 73 SER A C 18
ATOM 21471 O O . SER A 1 73 ? -12.962 -17.725 15.601 1.00 0.00 73 SER A O 18
ATOM 21479 N N . GLY A 1 74 ? -14.085 -17.627 17.547 1.00 0.00 74 GLY A N 18
ATOM 21480 C CA . GLY A 1 74 ? -15.383 -17.693 16.903 1.00 0.00 74 GLY A CA 18
ATOM 21481 C C . GLY A 1 74 ? -16.354 -16.666 17.449 1.00 0.00 74 GLY A C 18
ATOM 21482 O O . GLY A 1 74 ? -15.971 -15.726 18.145 1.00 0.00 74 GLY A O 18
ATOM 21486 N N . PRO A 1 75 ? -17.647 -16.840 17.132 1.00 0.00 75 PRO A N 18
ATOM 21487 C CA . PRO A 1 75 ? -18.702 -15.928 17.584 1.00 0.00 75 PRO A CA 18
ATOM 21488 C C . PRO A 1 75 ? -18.955 -16.036 19.083 1.00 0.00 75 PRO A C 18
ATOM 21489 O O . PRO A 1 75 ? -19.761 -15.292 19.642 1.00 0.00 75 PRO A O 18
ATOM 21500 N N . SER A 1 76 ? -18.261 -16.966 19.732 1.00 0.00 76 SER A N 18
ATOM 21501 C CA . SER A 1 76 ? -18.414 -17.172 21.168 1.00 0.00 76 SER A CA 18
ATOM 21502 C C . SER A 1 76 ? -18.677 -15.850 21.881 1.00 0.00 76 SER A C 18
ATOM 21503 O O . SER A 1 76 ? -17.907 -14.898 21.752 1.00 0.00 76 SER A O 18
ATOM 21511 N N . SER A 1 77 ? -19.770 -15.798 22.636 1.00 0.00 77 SER A N 18
ATOM 21512 C CA . SER A 1 77 ? -20.138 -14.593 23.369 1.00 0.00 77 SER A CA 18
ATOM 21513 C C . SER A 1 77 ? -20.368 -13.426 22.412 1.00 0.00 77 SER A C 18
ATOM 21514 O O . SER A 1 77 ? -19.960 -12.297 22.683 1.00 0.00 77 SER A O 18
ATOM 21522 N N . GLY A 1 78 ? -21.025 -13.708 21.292 1.00 0.00 78 GLY A N 18
ATOM 21523 C CA . GLY A 1 78 ? -21.299 -12.673 20.311 1.00 0.00 78 GLY A CA 18
ATOM 21524 C C . GLY A 1 78 ? -22.443 -13.038 19.387 1.00 0.00 78 GLY A C 18
ATOM 21525 O O . GLY A 1 78 ? -23.302 -12.206 19.094 1.00 0.00 78 GLY A O 18
ATOM 21529 N N . GLY A 1 1 ? 13.258 -8.516 -1.484 1.00 0.00 1 GLY A N 19
ATOM 21530 C CA . GLY A 1 1 ? 12.020 -7.815 -1.771 1.00 0.00 1 GLY A CA 19
ATOM 21531 C C . GLY A 1 1 ? 11.273 -7.419 -0.514 1.00 0.00 1 GLY A C 19
ATOM 21532 O O . GLY A 1 1 ? 11.221 -6.240 -0.161 1.00 0.00 1 GLY A O 19
ATOM 21536 N N . SER A 1 2 ? 10.690 -8.403 0.161 1.00 0.00 2 SER A N 19
ATOM 21537 C CA . SER A 1 2 ? 9.938 -8.149 1.384 1.00 0.00 2 SER A CA 19
ATOM 21538 C C . SER A 1 2 ? 10.805 -8.393 2.618 1.00 0.00 2 SER A C 19
ATOM 21539 O O . SER A 1 2 ? 11.744 -9.186 2.582 1.00 0.00 2 SER A O 19
ATOM 21547 N N . SER A 1 3 ? 10.482 -7.701 3.705 1.00 0.00 3 SER A N 19
ATOM 21548 C CA . SER A 1 3 ? 11.232 -7.838 4.948 1.00 0.00 3 SER A CA 19
ATOM 21549 C C . SER A 1 3 ? 10.324 -8.304 6.082 1.00 0.00 3 SER A C 19
ATOM 21550 O O . SER A 1 3 ? 9.665 -7.499 6.737 1.00 0.00 3 SER A O 19
ATOM 21558 N N . GLY A 1 4 ? 10.297 -9.614 6.309 1.00 0.00 4 GLY A N 19
ATOM 21559 C CA . GLY A 1 4 ? 9.466 -10.168 7.362 1.00 0.00 4 GLY A CA 19
ATOM 21560 C C . GLY A 1 4 ? 8.290 -10.957 6.821 1.00 0.00 4 GLY A C 19
ATOM 21561 O O . GLY A 1 4 ? 8.432 -11.720 5.866 1.00 0.00 4 GLY A O 19
ATOM 21565 N N . SER A 1 5 ? 7.125 -10.774 7.433 1.00 0.00 5 SER A N 19
ATOM 21566 C CA . SER A 1 5 ? 5.920 -11.478 7.013 1.00 0.00 5 SER A CA 19
ATOM 21567 C C . SER A 1 5 ? 4.772 -10.499 6.778 1.00 0.00 5 SER A C 19
ATOM 21568 O O . SER A 1 5 ? 4.025 -10.622 5.808 1.00 0.00 5 SER A O 19
ATOM 21576 N N . SER A 1 6 ? 4.639 -9.530 7.677 1.00 0.00 6 SER A N 19
ATOM 21577 C CA . SER A 1 6 ? 3.580 -8.532 7.572 1.00 0.00 6 SER A CA 19
ATOM 21578 C C . SER A 1 6 ? 3.849 -7.574 6.416 1.00 0.00 6 SER A C 19
ATOM 21579 O O . SER A 1 6 ? 4.797 -6.790 6.449 1.00 0.00 6 SER A O 19
ATOM 21587 N N . GLY A 1 7 ? 3.005 -7.643 5.390 1.00 0.00 7 GLY A N 19
ATOM 21588 C CA . GLY A 1 7 ? 3.167 -6.778 4.236 1.00 0.00 7 GLY A CA 19
ATOM 21589 C C . GLY A 1 7 ? 1.851 -6.478 3.546 1.00 0.00 7 GLY A C 19
ATOM 21590 O O . GLY A 1 7 ? 1.167 -7.388 3.079 1.00 0.00 7 GLY A O 19
ATOM 21594 N N . ARG A 1 8 ? 1.495 -5.200 3.485 1.00 0.00 8 ARG A N 19
ATOM 21595 C CA . ARG A 1 8 ? 0.249 -4.783 2.850 1.00 0.00 8 ARG A CA 19
ATOM 21596 C C . ARG A 1 8 ? 0.528 -3.937 1.612 1.00 0.00 8 ARG A C 19
ATOM 21597 O O . ARG A 1 8 ? 1.651 -3.478 1.400 1.00 0.00 8 ARG A O 19
ATOM 21618 N N . ARG A 1 9 ? -0.501 -3.736 0.795 1.00 0.00 9 ARG A N 19
ATOM 21619 C CA . ARG A 1 9 ? -0.368 -2.947 -0.424 1.00 0.00 9 ARG A CA 19
ATOM 21620 C C . ARG A 1 9 ? -1.655 -2.188 -0.724 1.00 0.00 9 ARG A C 19
ATOM 21621 O O . ARG A 1 9 ? -2.751 -2.658 -0.418 1.00 0.00 9 ARG A O 19
ATOM 21642 N N . ALA A 1 10 ? -1.517 -1.010 -1.323 1.00 0.00 10 ALA A N 19
ATOM 21643 C CA . ALA A 1 10 ? -2.668 -0.185 -1.666 1.00 0.00 10 ALA A CA 19
ATOM 21644 C C . ALA A 1 10 ? -2.585 0.303 -3.108 1.00 0.00 10 ALA A C 19
ATOM 21645 O O . ALA A 1 10 ? -1.494 0.498 -3.647 1.00 0.00 10 ALA A O 19
ATOM 21652 N N . LYS A 1 11 ? -3.742 0.499 -3.730 1.00 0.00 11 LYS A N 19
ATOM 21653 C CA . LYS A 1 11 ? -3.801 0.965 -5.110 1.00 0.00 11 LYS A CA 19
ATOM 21654 C C . LYS A 1 11 ? -4.033 2.472 -5.167 1.00 0.00 11 LYS A C 19
ATOM 21655 O O . LYS A 1 11 ? -4.953 2.992 -4.536 1.00 0.00 11 LYS A O 19
ATOM 21674 N N . ALA A 1 12 ? -3.194 3.167 -5.926 1.00 0.00 12 ALA A N 19
ATOM 21675 C CA . ALA A 1 12 ? -3.311 4.613 -6.068 1.00 0.00 12 ALA A CA 19
ATOM 21676 C C . ALA A 1 12 ? -4.498 4.986 -6.949 1.00 0.00 12 ALA A C 19
ATOM 21677 O O . ALA A 1 12 ? -4.436 4.870 -8.173 1.00 0.00 12 ALA A O 19
ATOM 21684 N N . LEU A 1 13 ? -5.580 5.430 -6.317 1.00 0.00 13 LEU A N 19
ATOM 21685 C CA . LEU A 1 13 ? -6.783 5.819 -7.045 1.00 0.00 13 LEU A CA 19
ATOM 21686 C C . LEU A 1 13 ? -6.514 7.026 -7.939 1.00 0.00 13 LEU A C 19
ATOM 21687 O O . LEU A 1 13 ? -7.215 7.249 -8.925 1.00 0.00 13 LEU A O 19
ATOM 21703 N N . LEU A 1 14 ? -5.494 7.800 -7.586 1.00 0.00 14 LEU A N 19
ATOM 21704 C CA . LEU A 1 14 ? -5.130 8.983 -8.357 1.00 0.00 14 LEU A CA 19
ATOM 21705 C C . LEU A 1 14 ? -3.646 9.298 -8.202 1.00 0.00 14 LEU A C 19
ATOM 21706 O O . LEU A 1 14 ? -2.937 8.641 -7.441 1.00 0.00 14 LEU A O 19
ATOM 21722 N N . ASP A 1 15 ? -3.183 10.311 -8.928 1.00 0.00 15 ASP A N 19
ATOM 21723 C CA . ASP A 1 15 ? -1.783 10.715 -8.869 1.00 0.00 15 ASP A CA 19
ATOM 21724 C C . ASP A 1 15 ? -1.530 11.622 -7.668 1.00 0.00 15 ASP A C 19
ATOM 21725 O O . ASP A 1 15 ? -2.294 12.552 -7.406 1.00 0.00 15 ASP A O 19
ATOM 21734 N N . PHE A 1 16 ? -0.453 11.345 -6.940 1.00 0.00 16 PHE A N 19
ATOM 21735 C CA . PHE A 1 16 ? -0.100 12.133 -5.765 1.00 0.00 16 PHE A CA 19
ATOM 21736 C C . PHE A 1 16 ? 1.284 12.755 -5.924 1.00 0.00 16 PHE A C 19
ATOM 21737 O O . PHE A 1 16 ? 2.292 12.050 -5.965 1.00 0.00 16 PHE A O 19
ATOM 21754 N N . GLU A 1 17 ? 1.322 14.080 -6.014 1.00 0.00 17 GLU A N 19
ATOM 21755 C CA . GLU A 1 17 ? 2.582 14.799 -6.170 1.00 0.00 17 GLU A CA 19
ATOM 21756 C C . GLU A 1 17 ? 3.163 15.179 -4.811 1.00 0.00 17 GLU A C 19
ATOM 21757 O O . GLU A 1 17 ? 2.818 16.217 -4.245 1.00 0.00 17 GLU A O 19
ATOM 21769 N N . ARG A 1 18 ? 4.046 14.332 -4.293 1.00 0.00 18 ARG A N 19
ATOM 21770 C CA . ARG A 1 18 ? 4.674 14.577 -3.001 1.00 0.00 18 ARG A CA 19
ATOM 21771 C C . ARG A 1 18 ? 5.103 16.035 -2.872 1.00 0.00 18 ARG A C 19
ATOM 21772 O O . ARG A 1 18 ? 5.922 16.523 -3.653 1.00 0.00 18 ARG A O 19
ATOM 21793 N N . HIS A 1 19 ? 4.545 16.726 -1.885 1.00 0.00 19 HIS A N 19
ATOM 21794 C CA . HIS A 1 19 ? 4.870 18.130 -1.655 1.00 0.00 19 HIS A CA 19
ATOM 21795 C C . HIS A 1 19 ? 6.072 18.264 -0.725 1.00 0.00 19 HIS A C 19
ATOM 21796 O O . HIS A 1 19 ? 6.268 19.302 -0.093 1.00 0.00 19 HIS A O 19
ATOM 21811 N N . ASP A 1 20 ? 6.873 17.207 -0.646 1.00 0.00 20 ASP A N 19
ATOM 21812 C CA . ASP A 1 20 ? 8.056 17.207 0.205 1.00 0.00 20 ASP A CA 19
ATOM 21813 C C . ASP A 1 20 ? 9.020 16.097 -0.201 1.00 0.00 20 ASP A C 19
ATOM 21814 O O . ASP A 1 20 ? 8.605 15.066 -0.736 1.00 0.00 20 ASP A O 19
ATOM 21823 N N . ASP A 1 21 ? 10.306 16.313 0.052 1.00 0.00 21 ASP A N 19
ATOM 21824 C CA . ASP A 1 21 ? 11.327 15.331 -0.289 1.00 0.00 21 ASP A CA 19
ATOM 21825 C C . ASP A 1 21 ? 11.065 14.005 0.419 1.00 0.00 21 ASP A C 19
ATOM 21826 O O . ASP A 1 21 ? 11.464 12.943 -0.061 1.00 0.00 21 ASP A O 19
ATOM 21835 N N . ASP A 1 22 ? 10.395 14.075 1.564 1.00 0.00 22 ASP A N 19
ATOM 21836 C CA . ASP A 1 22 ? 10.079 12.881 2.338 1.00 0.00 22 ASP A CA 19
ATOM 21837 C C . ASP A 1 22 ? 8.772 12.253 1.863 1.00 0.00 22 ASP A C 19
ATOM 21838 O O . ASP A 1 22 ? 8.670 11.034 1.735 1.00 0.00 22 ASP A O 19
ATOM 21847 N N . GLU A 1 23 ? 7.777 13.095 1.604 1.00 0.00 23 GLU A N 19
ATOM 21848 C CA . GLU A 1 23 ? 6.477 12.623 1.144 1.00 0.00 23 GLU A CA 19
ATOM 21849 C C . GLU A 1 23 ? 6.634 11.642 -0.015 1.00 0.00 23 GLU A C 19
ATOM 21850 O O . GLU A 1 23 ? 7.362 11.906 -0.971 1.00 0.00 23 GLU A O 19
ATOM 21862 N N . LEU A 1 24 ? 5.943 10.511 0.078 1.00 0.00 24 LEU A N 19
ATOM 21863 C CA . LEU A 1 24 ? 6.006 9.489 -0.962 1.00 0.00 24 LEU A CA 19
ATOM 21864 C C . LEU A 1 24 ? 4.936 9.726 -2.022 1.00 0.00 24 LEU A C 19
ATOM 21865 O O . LEU A 1 24 ? 3.744 9.564 -1.764 1.00 0.00 24 LEU A O 19
ATOM 21881 N N . GLY A 1 25 ? 5.370 10.111 -3.219 1.00 0.00 25 GLY A N 19
ATOM 21882 C CA . GLY A 1 25 ? 4.437 10.362 -4.302 1.00 0.00 25 GLY A CA 19
ATOM 21883 C C . GLY A 1 25 ? 4.213 9.139 -5.170 1.00 0.00 25 GLY A C 19
ATOM 21884 O O . GLY A 1 25 ? 4.956 8.163 -5.081 1.00 0.00 25 GLY A O 19
ATOM 21888 N N . PHE A 1 26 ? 3.185 9.193 -6.009 1.00 0.00 26 PHE A N 19
ATOM 21889 C CA . PHE A 1 26 ? 2.862 8.080 -6.894 1.00 0.00 26 PHE A CA 19
ATOM 21890 C C . PHE A 1 26 ? 1.958 8.537 -8.036 1.00 0.00 26 PHE A C 19
ATOM 21891 O O . PHE A 1 26 ? 1.591 9.709 -8.119 1.00 0.00 26 PHE A O 19
ATOM 21908 N N . ARG A 1 27 ? 1.602 7.603 -8.911 1.00 0.00 27 ARG A N 19
ATOM 21909 C CA . ARG A 1 27 ? 0.743 7.909 -10.049 1.00 0.00 27 ARG A CA 19
ATOM 21910 C C . ARG A 1 27 ? -0.528 7.065 -10.012 1.00 0.00 27 ARG A C 19
ATOM 21911 O O . ARG A 1 27 ? -0.609 6.077 -9.282 1.00 0.00 27 ARG A O 19
ATOM 21932 N N . LYS A 1 28 ? -1.518 7.461 -10.805 1.00 0.00 28 LYS A N 19
ATOM 21933 C CA . LYS A 1 28 ? -2.785 6.742 -10.865 1.00 0.00 28 LYS A CA 19
ATOM 21934 C C . LYS A 1 28 ? -2.567 5.287 -11.270 1.00 0.00 28 LYS A C 19
ATOM 21935 O O . LYS A 1 28 ? -1.772 4.994 -12.164 1.00 0.00 28 LYS A O 19
ATOM 21954 N N . ASN A 1 29 ? -3.276 4.380 -10.608 1.00 0.00 29 ASN A N 19
ATOM 21955 C CA . ASN A 1 29 ? -3.160 2.956 -10.900 1.00 0.00 29 ASN A CA 19
ATOM 21956 C C . ASN A 1 29 ? -1.744 2.458 -10.624 1.00 0.00 29 ASN A C 19
ATOM 21957 O O . ASN A 1 29 ? -1.111 1.850 -11.487 1.00 0.00 29 ASN A O 19
ATOM 21968 N N . ASP A 1 30 ? -1.257 2.719 -9.416 1.00 0.00 30 ASP A N 19
ATOM 21969 C CA . ASP A 1 30 ? 0.083 2.296 -9.026 1.00 0.00 30 ASP A CA 19
ATOM 21970 C C . ASP A 1 30 ? 0.048 1.532 -7.705 1.00 0.00 30 ASP A C 19
ATOM 21971 O O . ASP A 1 30 ? -0.691 1.892 -6.789 1.00 0.00 30 ASP A O 19
ATOM 21980 N N . ILE A 1 31 ? 0.852 0.477 -7.617 1.00 0.00 31 ILE A N 19
ATOM 21981 C CA . ILE A 1 31 ? 0.913 -0.338 -6.410 1.00 0.00 31 ILE A CA 19
ATOM 21982 C C . ILE A 1 31 ? 2.028 0.134 -5.484 1.00 0.00 31 ILE A C 19
ATOM 21983 O O . ILE A 1 31 ? 3.163 0.341 -5.918 1.00 0.00 31 ILE A O 19
ATOM 21999 N N . ILE A 1 32 ? 1.699 0.303 -4.208 1.00 0.00 32 ILE A N 19
ATOM 22000 C CA . ILE A 1 32 ? 2.675 0.748 -3.220 1.00 0.00 32 ILE A CA 19
ATOM 22001 C C . ILE A 1 32 ? 2.716 -0.195 -2.024 1.00 0.00 32 ILE A C 19
ATOM 22002 O O . ILE A 1 32 ? 1.676 -0.628 -1.523 1.00 0.00 32 ILE A O 19
ATOM 22018 N N . THR A 1 33 ? 3.923 -0.513 -1.567 1.00 0.00 33 THR A N 19
ATOM 22019 C CA . THR A 1 33 ? 4.101 -1.406 -0.428 1.00 0.00 33 THR A CA 19
ATOM 22020 C C . THR A 1 33 ? 4.009 -0.642 0.888 1.00 0.00 33 THR A C 19
ATOM 22021 O O . THR A 1 33 ? 4.655 0.392 1.062 1.00 0.00 33 THR A O 19
ATOM 22032 N N . ILE A 1 34 ? 3.206 -1.158 1.811 1.00 0.00 34 ILE A N 19
ATOM 22033 C CA . ILE A 1 34 ? 3.033 -0.526 3.112 1.00 0.00 34 ILE A CA 19
ATOM 22034 C C . ILE A 1 34 ? 4.005 -1.098 4.137 1.00 0.00 34 ILE A C 19
ATOM 22035 O O . ILE A 1 34 ? 3.890 -2.256 4.537 1.00 0.00 34 ILE A O 19
ATOM 22051 N N . ILE A 1 35 ? 4.963 -0.278 4.558 1.00 0.00 35 ILE A N 19
ATOM 22052 C CA . ILE A 1 35 ? 5.956 -0.703 5.537 1.00 0.00 35 ILE A CA 19
ATOM 22053 C C . ILE A 1 35 ? 5.421 -0.556 6.959 1.00 0.00 35 ILE A C 19
ATOM 22054 O O . ILE A 1 35 ? 5.242 -1.543 7.671 1.00 0.00 35 ILE A O 19
ATOM 22070 N N . SER A 1 36 ? 5.168 0.684 7.365 1.00 0.00 36 SER A N 19
ATOM 22071 C CA . SER A 1 36 ? 4.655 0.960 8.702 1.00 0.00 36 SER A CA 19
ATOM 22072 C C . SER A 1 36 ? 3.496 1.949 8.646 1.00 0.00 36 SER A C 19
ATOM 22073 O O . SER A 1 36 ? 3.674 3.112 8.284 1.00 0.00 36 SER A O 19
ATOM 22081 N N . GLN A 1 37 ? 2.306 1.479 9.005 1.00 0.00 37 GLN A N 19
ATOM 22082 C CA . GLN A 1 37 ? 1.116 2.321 8.995 1.00 0.00 37 GLN A CA 19
ATOM 22083 C C . GLN A 1 37 ? 1.146 3.320 10.147 1.00 0.00 37 GLN A C 19
ATOM 22084 O O . GLN A 1 37 ? 0.500 3.119 11.174 1.00 0.00 37 GLN A O 19
ATOM 22098 N N . LYS A 1 38 ? 1.902 4.397 9.966 1.00 0.00 38 LYS A N 19
ATOM 22099 C CA . LYS A 1 38 ? 2.018 5.430 10.990 1.00 0.00 38 LYS A CA 19
ATOM 22100 C C . LYS A 1 38 ? 0.664 5.710 11.636 1.00 0.00 38 LYS A C 19
ATOM 22101 O O . LYS A 1 38 ? 0.551 5.769 12.860 1.00 0.00 38 LYS A O 19
ATOM 22120 N N . ASP A 1 39 ? -0.358 5.878 10.806 1.00 0.00 39 ASP A N 19
ATOM 22121 C CA . ASP A 1 39 ? -1.706 6.148 11.297 1.00 0.00 39 ASP A CA 19
ATOM 22122 C C . ASP A 1 39 ? -2.715 6.129 10.154 1.00 0.00 39 ASP A C 19
ATOM 22123 O O . ASP A 1 39 ? -2.368 6.391 9.002 1.00 0.00 39 ASP A O 19
ATOM 22132 N N . GLU A 1 40 ? -3.965 5.816 10.479 1.00 0.00 40 GLU A N 19
ATOM 22133 C CA . GLU A 1 40 ? -5.023 5.760 9.478 1.00 0.00 40 GLU A CA 19
ATOM 22134 C C . GLU A 1 40 ? -5.034 7.026 8.627 1.00 0.00 40 GLU A C 19
ATOM 22135 O O . GLU A 1 40 ? -5.528 7.025 7.499 1.00 0.00 40 GLU A O 19
ATOM 22147 N N . HIS A 1 41 ? -4.487 8.107 9.176 1.00 0.00 41 HIS A N 19
ATOM 22148 C CA . HIS A 1 41 ? -4.432 9.380 8.468 1.00 0.00 41 HIS A CA 19
ATOM 22149 C C . HIS A 1 41 ? -3.169 9.476 7.618 1.00 0.00 41 HIS A C 19
ATOM 22150 O O . HIS A 1 41 ? -3.178 10.071 6.541 1.00 0.00 41 HIS A O 19
ATOM 22165 N N . CYS A 1 42 ? -2.085 8.887 8.111 1.00 0.00 42 CYS A N 19
ATOM 22166 C CA . CYS A 1 42 ? -0.813 8.907 7.398 1.00 0.00 42 CYS A CA 19
ATOM 22167 C C . CYS A 1 42 ? -0.136 7.543 7.456 1.00 0.00 42 CYS A C 19
ATOM 22168 O O . CYS A 1 42 ? 0.127 7.013 8.535 1.00 0.00 42 CYS A O 19
ATOM 22176 N N . TRP A 1 43 ? 0.142 6.978 6.286 1.00 0.00 43 TRP A N 19
ATOM 22177 C CA . TRP A 1 43 ? 0.787 5.671 6.204 1.00 0.00 43 TRP A CA 19
ATOM 22178 C C . TRP A 1 43 ? 2.160 5.783 5.550 1.00 0.00 43 TRP A C 19
ATOM 22179 O O . TRP A 1 43 ? 2.421 6.711 4.784 1.00 0.00 43 TRP A O 19
ATOM 22200 N N . VAL A 1 44 ? 3.036 4.831 5.855 1.00 0.00 44 VAL A N 19
ATOM 22201 C CA . VAL A 1 44 ? 4.382 4.823 5.295 1.00 0.00 44 VAL A CA 19
ATOM 22202 C C . VAL A 1 44 ? 4.600 3.603 4.408 1.00 0.00 44 VAL A C 19
ATOM 22203 O O . VAL A 1 44 ? 4.585 2.467 4.881 1.00 0.00 44 VAL A O 19
ATOM 22216 N N . GLY A 1 45 ? 4.804 3.845 3.116 1.00 0.00 45 GLY A N 19
ATOM 22217 C CA . GLY A 1 45 ? 5.024 2.757 2.182 1.00 0.00 45 GLY A CA 19
ATOM 22218 C C . GLY A 1 45 ? 6.367 2.850 1.487 1.00 0.00 45 GLY A C 19
ATOM 22219 O O . GLY A 1 45 ? 7.222 3.642 1.883 1.00 0.00 45 GLY A O 19
ATOM 22223 N N . GLU A 1 46 ? 6.554 2.040 0.450 1.00 0.00 46 GLU A N 19
ATOM 22224 C CA . GLU A 1 46 ? 7.805 2.033 -0.297 1.00 0.00 46 GLU A CA 19
ATOM 22225 C C . GLU A 1 46 ? 7.541 1.987 -1.800 1.00 0.00 46 GLU A C 19
ATOM 22226 O O . GLU A 1 46 ? 6.875 1.077 -2.297 1.00 0.00 46 GLU A O 19
ATOM 22238 N N . LEU A 1 47 ? 8.065 2.973 -2.518 1.00 0.00 47 LEU A N 19
ATOM 22239 C CA . LEU A 1 47 ? 7.887 3.046 -3.963 1.00 0.00 47 LEU A CA 19
ATOM 22240 C C . LEU A 1 47 ? 9.019 3.837 -4.613 1.00 0.00 47 LEU A C 19
ATOM 22241 O O . LEU A 1 47 ? 9.531 4.795 -4.035 1.00 0.00 47 LEU A O 19
ATOM 22257 N N . ASN A 1 48 ? 9.404 3.426 -5.818 1.00 0.00 48 ASN A N 19
ATOM 22258 C CA . ASN A 1 48 ? 10.474 4.097 -6.546 1.00 0.00 48 ASN A CA 19
ATOM 22259 C C . ASN A 1 48 ? 11.754 4.142 -5.716 1.00 0.00 48 ASN A C 19
ATOM 22260 O O . ASN A 1 48 ? 12.565 5.057 -5.854 1.00 0.00 48 ASN A O 19
ATOM 22271 N N . GLY A 1 49 ? 11.927 3.145 -4.854 1.00 0.00 49 GLY A N 19
ATOM 22272 C CA . GLY A 1 49 ? 13.109 3.087 -4.015 1.00 0.00 49 GLY A CA 19
ATOM 22273 C C . GLY A 1 49 ? 13.129 4.182 -2.966 1.00 0.00 49 GLY A C 19
ATOM 22274 O O . GLY A 1 49 ? 14.194 4.573 -2.486 1.00 0.00 49 GLY A O 19
ATOM 22278 N N . LEU A 1 50 ? 11.950 4.678 -2.609 1.00 0.00 50 LEU A N 19
ATOM 22279 C CA . LEU A 1 50 ? 11.835 5.735 -1.611 1.00 0.00 50 LEU A CA 19
ATOM 22280 C C . LEU A 1 50 ? 10.912 5.313 -0.473 1.00 0.00 50 LEU A C 19
ATOM 22281 O O . LEU A 1 50 ? 9.975 4.540 -0.675 1.00 0.00 50 LEU A O 19
ATOM 22297 N N . ARG A 1 51 ? 11.183 5.825 0.723 1.00 0.00 51 ARG A N 19
ATOM 22298 C CA . ARG A 1 51 ? 10.375 5.500 1.894 1.00 0.00 51 ARG A CA 19
ATOM 22299 C C . ARG A 1 51 ? 9.996 6.765 2.659 1.00 0.00 51 ARG A C 19
ATOM 22300 O O . ARG A 1 51 ? 10.858 7.464 3.189 1.00 0.00 51 ARG A O 19
ATOM 22321 N N . GLY A 1 52 ? 8.699 7.051 2.712 1.00 0.00 52 GLY A N 19
ATOM 22322 C CA . GLY A 1 52 ? 8.227 8.231 3.415 1.00 0.00 52 GLY A CA 19
ATOM 22323 C C . GLY A 1 52 ? 6.807 8.078 3.919 1.00 0.00 52 GLY A C 19
ATOM 22324 O O . GLY A 1 52 ? 6.344 6.963 4.158 1.00 0.00 52 GLY A O 19
ATOM 22328 N N . TRP A 1 53 ? 6.114 9.198 4.081 1.00 0.00 53 TRP A N 19
ATOM 22329 C CA . TRP A 1 53 ? 4.736 9.183 4.561 1.00 0.00 53 TRP A CA 19
ATOM 22330 C C . TRP A 1 53 ? 3.776 9.656 3.477 1.00 0.00 53 TRP A C 19
ATOM 22331 O O . TRP A 1 53 ? 4.165 10.388 2.565 1.00 0.00 53 TRP A O 19
ATOM 22352 N N . PHE A 1 54 ? 2.520 9.236 3.580 1.00 0.00 54 PHE A N 19
ATOM 22353 C CA . PHE A 1 54 ? 1.504 9.618 2.605 1.00 0.00 54 PHE A CA 19
ATOM 22354 C C . PHE A 1 54 ? 0.106 9.291 3.122 1.00 0.00 54 PHE A C 19
ATOM 22355 O O . PHE A 1 54 ? -0.093 8.368 3.913 1.00 0.00 54 PHE A O 19
ATOM 22372 N N . PRO A 1 55 ? -0.889 10.068 2.667 1.00 0.00 55 PRO A N 19
ATOM 22373 C CA . PRO A 1 55 ? -2.286 9.883 3.070 1.00 0.00 55 PRO A CA 19
ATOM 22374 C C . PRO A 1 55 ? -2.889 8.605 2.496 1.00 0.00 55 PRO A C 19
ATOM 22375 O O . PRO A 1 55 ? -2.680 8.277 1.329 1.00 0.00 55 PRO A O 19
ATOM 22386 N N . ALA A 1 56 ? -3.639 7.886 3.326 1.00 0.00 56 ALA A N 19
ATOM 22387 C CA . ALA A 1 56 ? -4.274 6.645 2.901 1.00 0.00 56 ALA A CA 19
ATOM 22388 C C . ALA A 1 56 ? -5.542 6.924 2.099 1.00 0.00 56 ALA A C 19
ATOM 22389 O O . ALA A 1 56 ? -5.929 6.136 1.237 1.00 0.00 56 ALA A O 19
ATOM 22396 N N . LYS A 1 57 ? -6.186 8.049 2.393 1.00 0.00 57 LYS A N 19
ATOM 22397 C CA . LYS A 1 57 ? -7.409 8.433 1.700 1.00 0.00 57 LYS A CA 19
ATOM 22398 C C . LYS A 1 57 ? -7.163 8.582 0.202 1.00 0.00 57 LYS A C 19
ATOM 22399 O O . LYS A 1 57 ? -8.105 8.627 -0.589 1.00 0.00 57 LYS A O 19
ATOM 22418 N N . PHE A 1 58 ? -5.894 8.657 -0.180 1.00 0.00 58 PHE A N 19
ATOM 22419 C CA . PHE A 1 58 ? -5.524 8.800 -1.583 1.00 0.00 58 PHE A CA 19
ATOM 22420 C C . PHE A 1 58 ? -5.522 7.447 -2.286 1.00 0.00 58 PHE A C 19
ATOM 22421 O O . PHE A 1 58 ? -5.867 7.345 -3.463 1.00 0.00 58 PHE A O 19
ATOM 22438 N N . VAL A 1 59 ? -5.129 6.407 -1.556 1.00 0.00 59 VAL A N 19
ATOM 22439 C CA . VAL A 1 59 ? -5.082 5.058 -2.108 1.00 0.00 59 VAL A CA 19
ATOM 22440 C C . VAL A 1 59 ? -6.153 4.172 -1.484 1.00 0.00 59 VAL A C 19
ATOM 22441 O O . VAL A 1 59 ? -6.879 4.598 -0.587 1.00 0.00 59 VAL A O 19
ATOM 22454 N N . GLU A 1 60 ? -6.244 2.936 -1.965 1.00 0.00 60 GLU A N 19
ATOM 22455 C CA . GLU A 1 60 ? -7.229 1.989 -1.454 1.00 0.00 60 GLU A CA 19
ATOM 22456 C C . GLU A 1 60 ? -6.559 0.685 -1.031 1.00 0.00 60 GLU A C 19
ATOM 22457 O O . GLU A 1 60 ? -5.756 0.116 -1.772 1.00 0.00 60 GLU A O 19
ATOM 22469 N N . VAL A 1 61 ? -6.894 0.216 0.167 1.00 0.00 61 VAL A N 19
ATOM 22470 C CA . VAL A 1 61 ? -6.326 -1.021 0.692 1.00 0.00 61 VAL A CA 19
ATOM 22471 C C . VAL A 1 61 ? -6.826 -2.229 -0.092 1.00 0.00 61 VAL A C 19
ATOM 22472 O O . VAL A 1 61 ? -7.937 -2.222 -0.622 1.00 0.00 61 VAL A O 19
ATOM 22485 N N . LEU A 1 62 ? -5.998 -3.265 -0.162 1.00 0.00 62 LEU A N 19
ATOM 22486 C CA . LEU A 1 62 ? -6.357 -4.484 -0.880 1.00 0.00 62 LEU A CA 19
ATOM 22487 C C . LEU A 1 62 ? -6.019 -5.722 -0.055 1.00 0.00 62 LEU A C 19
ATOM 22488 O O . LEU A 1 62 ? -5.050 -5.729 0.705 1.00 0.00 62 LEU A O 19
ATOM 22504 N N . ASP A 1 63 ? -6.824 -6.767 -0.210 1.00 0.00 63 ASP A N 19
ATOM 22505 C CA . ASP A 1 63 ? -6.611 -8.012 0.519 1.00 0.00 63 ASP A CA 19
ATOM 22506 C C . ASP A 1 63 ? -6.631 -9.207 -0.430 1.00 0.00 63 ASP A C 19
ATOM 22507 O O . ASP A 1 63 ? -7.688 -9.608 -0.916 1.00 0.00 63 ASP A O 19
ATOM 22516 N N . GLU A 1 64 ? -5.454 -9.769 -0.690 1.00 0.00 64 GLU A N 19
ATOM 22517 C CA . GLU A 1 64 ? -5.338 -10.916 -1.582 1.00 0.00 64 GLU A CA 19
ATOM 22518 C C . GLU A 1 64 ? -5.370 -12.224 -0.794 1.00 0.00 64 GLU A C 19
ATOM 22519 O O . GLU A 1 64 ? -5.004 -12.262 0.380 1.00 0.00 64 GLU A O 19
ATOM 22531 N N . ARG A 1 65 ? -5.811 -13.292 -1.451 1.00 0.00 65 ARG A N 19
ATOM 22532 C CA . ARG A 1 65 ? -5.892 -14.600 -0.812 1.00 0.00 65 ARG A CA 19
ATOM 22533 C C . ARG A 1 65 ? -6.294 -14.466 0.653 1.00 0.00 65 ARG A C 19
ATOM 22534 O O . ARG A 1 65 ? -5.755 -15.154 1.520 1.00 0.00 65 ARG A O 19
ATOM 22555 N N . SER A 1 66 ? -7.245 -13.576 0.922 1.00 0.00 66 SER A N 19
ATOM 22556 C CA . SER A 1 66 ? -7.716 -13.349 2.283 1.00 0.00 66 SER A CA 19
ATOM 22557 C C . SER A 1 66 ? -9.241 -13.357 2.338 1.00 0.00 66 SER A C 19
ATOM 22558 O O . SER A 1 66 ? -9.909 -12.754 1.497 1.00 0.00 66 SER A O 19
ATOM 22566 N N . LYS A 1 67 ? -9.786 -14.048 3.335 1.00 0.00 67 LYS A N 19
ATOM 22567 C CA . LYS A 1 67 ? -11.232 -14.137 3.503 1.00 0.00 67 LYS A CA 19
ATOM 22568 C C . LYS A 1 67 ? -11.751 -12.981 4.354 1.00 0.00 67 LYS A C 19
ATOM 22569 O O . LYS A 1 67 ? -11.906 -13.114 5.567 1.00 0.00 67 LYS A O 19
ATOM 22588 N N . GLU A 1 68 ? -12.024 -11.852 3.708 1.00 0.00 68 GLU A N 19
ATOM 22589 C CA . GLU A 1 68 ? -12.527 -10.675 4.406 1.00 0.00 68 GLU A CA 19
ATOM 22590 C C . GLU A 1 68 ? -13.524 -9.913 3.538 1.00 0.00 68 GLU A C 19
ATOM 22591 O O . GLU A 1 68 ? -13.199 -9.483 2.431 1.00 0.00 68 GLU A O 19
ATOM 22603 N N . TYR A 1 69 ? -14.740 -9.749 4.048 1.00 0.00 69 TYR A N 19
ATOM 22604 C CA . TYR A 1 69 ? -15.787 -9.042 3.320 1.00 0.00 69 TYR A CA 19
ATOM 22605 C C . TYR A 1 69 ? -16.356 -7.901 4.158 1.00 0.00 69 TYR A C 19
ATOM 22606 O O . TYR A 1 69 ? -16.160 -7.849 5.372 1.00 0.00 69 TYR A O 19
ATOM 22624 N N . SER A 1 70 ? -17.065 -6.989 3.498 1.00 0.00 70 SER A N 19
ATOM 22625 C CA . SER A 1 70 ? -17.662 -5.847 4.180 1.00 0.00 70 SER A CA 19
ATOM 22626 C C . SER A 1 70 ? -19.113 -5.655 3.748 1.00 0.00 70 SER A C 19
ATOM 22627 O O . SER A 1 70 ? -19.956 -5.232 4.539 1.00 0.00 70 SER A O 19
ATOM 22635 N N . ILE A 1 71 ? -19.396 -5.969 2.488 1.00 0.00 71 ILE A N 19
ATOM 22636 C CA . ILE A 1 71 ? -20.744 -5.834 1.951 1.00 0.00 71 ILE A CA 19
ATOM 22637 C C . ILE A 1 71 ? -21.745 -6.644 2.767 1.00 0.00 71 ILE A C 19
ATOM 22638 O O . ILE A 1 71 ? -21.381 -7.616 3.428 1.00 0.00 71 ILE A O 19
ATOM 22654 N N . ALA A 1 72 ? -23.010 -6.235 2.717 1.00 0.00 72 ALA A N 19
ATOM 22655 C CA . ALA A 1 72 ? -24.065 -6.925 3.448 1.00 0.00 72 ALA A CA 19
ATOM 22656 C C . ALA A 1 72 ? -25.205 -7.326 2.519 1.00 0.00 72 ALA A C 19
ATOM 22657 O O . ALA A 1 72 ? -26.005 -6.488 2.107 1.00 0.00 72 ALA A O 19
ATOM 22664 N N . SER A 1 73 ? -25.272 -8.613 2.193 1.00 0.00 73 SER A N 19
ATOM 22665 C CA . SER A 1 73 ? -26.311 -9.124 1.307 1.00 0.00 73 SER A CA 19
ATOM 22666 C C . SER A 1 73 ? -27.680 -8.575 1.702 1.00 0.00 73 SER A C 19
ATOM 22667 O O . SER A 1 73 ? -27.852 -8.032 2.793 1.00 0.00 73 SER A O 19
ATOM 22675 N N . GLY A 1 74 ? -28.651 -8.720 0.807 1.00 0.00 74 GLY A N 19
ATOM 22676 C CA . GLY A 1 74 ? -29.990 -8.234 1.078 1.00 0.00 74 GLY A CA 19
ATOM 22677 C C . GLY A 1 74 ? -30.898 -8.329 -0.132 1.00 0.00 74 GLY A C 19
ATOM 22678 O O . GLY A 1 74 ? -31.218 -7.329 -0.774 1.00 0.00 74 GLY A O 19
ATOM 22682 N N . PRO A 1 75 ? -31.327 -9.557 -0.459 1.00 0.00 75 PRO A N 19
ATOM 22683 C CA . PRO A 1 75 ? -32.209 -9.808 -1.603 1.00 0.00 75 PRO A CA 19
ATOM 22684 C C . PRO A 1 75 ? -33.618 -9.268 -1.379 1.00 0.00 75 PRO A C 19
ATOM 22685 O O . PRO A 1 75 ? -34.300 -9.660 -0.432 1.00 0.00 75 PRO A O 19
ATOM 22696 N N . SER A 1 76 ? -34.049 -8.367 -2.257 1.00 0.00 76 SER A N 19
ATOM 22697 C CA . SER A 1 76 ? -35.375 -7.773 -2.152 1.00 0.00 76 SER A CA 19
ATOM 22698 C C . SER A 1 76 ? -36.460 -8.808 -2.434 1.00 0.00 76 SER A C 19
ATOM 22699 O O . SER A 1 76 ? -37.449 -8.901 -1.707 1.00 0.00 76 SER A O 19
ATOM 22707 N N . SER A 1 77 ? -36.266 -9.586 -3.493 1.00 0.00 77 SER A N 19
ATOM 22708 C CA . SER A 1 77 ? -37.228 -10.615 -3.874 1.00 0.00 77 SER A CA 19
ATOM 22709 C C . SER A 1 77 ? -36.953 -11.918 -3.130 1.00 0.00 77 SER A C 19
ATOM 22710 O O . SER A 1 77 ? -37.014 -13.001 -3.709 1.00 0.00 77 SER A O 19
ATOM 22718 N N . GLY A 1 78 ? -36.649 -11.804 -1.840 1.00 0.00 78 GLY A N 19
ATOM 22719 C CA . GLY A 1 78 ? -36.368 -12.980 -1.037 1.00 0.00 78 GLY A CA 19
ATOM 22720 C C . GLY A 1 78 ? -37.526 -13.354 -0.135 1.00 0.00 78 GLY A C 19
ATOM 22721 O O . GLY A 1 78 ? -37.986 -14.497 -0.144 1.00 0.00 78 GLY A O 19
ATOM 22725 N N . GLY A 1 1 ? 11.296 -16.793 -0.580 1.00 0.00 1 GLY A N 20
ATOM 22726 C CA . GLY A 1 1 ? 11.748 -18.041 0.008 1.00 0.00 1 GLY A CA 20
ATOM 22727 C C . GLY A 1 1 ? 10.884 -18.477 1.174 1.00 0.00 1 GLY A C 20
ATOM 22728 O O . GLY A 1 1 ? 11.362 -18.584 2.304 1.00 0.00 1 GLY A O 20
ATOM 22732 N N . SER A 1 2 ? 9.608 -18.730 0.901 1.00 0.00 2 SER A N 20
ATOM 22733 C CA . SER A 1 2 ? 8.673 -19.153 1.939 1.00 0.00 2 SER A CA 20
ATOM 22734 C C . SER A 1 2 ? 8.981 -18.460 3.263 1.00 0.00 2 SER A C 20
ATOM 22735 O O . SER A 1 2 ? 8.947 -19.081 4.325 1.00 0.00 2 SER A O 20
ATOM 22743 N N . SER A 1 3 ? 9.282 -17.168 3.190 1.00 0.00 3 SER A N 20
ATOM 22744 C CA . SER A 1 3 ? 9.599 -16.389 4.381 1.00 0.00 3 SER A CA 20
ATOM 22745 C C . SER A 1 3 ? 8.329 -16.020 5.143 1.00 0.00 3 SER A C 20
ATOM 22746 O O . SER A 1 3 ? 8.217 -16.272 6.342 1.00 0.00 3 SER A O 20
ATOM 22754 N N . GLY A 1 4 ? 7.375 -15.421 4.438 1.00 0.00 4 GLY A N 20
ATOM 22755 C CA . GLY A 1 4 ? 6.126 -15.027 5.064 1.00 0.00 4 GLY A CA 20
ATOM 22756 C C . GLY A 1 4 ? 5.261 -14.180 4.151 1.00 0.00 4 GLY A C 20
ATOM 22757 O O . GLY A 1 4 ? 5.774 -13.423 3.327 1.00 0.00 4 GLY A O 20
ATOM 22761 N N . SER A 1 5 ? 3.948 -14.309 4.297 1.00 0.00 5 SER A N 20
ATOM 22762 C CA . SER A 1 5 ? 3.010 -13.553 3.474 1.00 0.00 5 SER A CA 20
ATOM 22763 C C . SER A 1 5 ? 2.420 -12.384 4.257 1.00 0.00 5 SER A C 20
ATOM 22764 O O . SER A 1 5 ? 1.218 -12.127 4.198 1.00 0.00 5 SER A O 20
ATOM 22772 N N . SER A 1 6 ? 3.276 -11.680 4.991 1.00 0.00 6 SER A N 20
ATOM 22773 C CA . SER A 1 6 ? 2.840 -10.541 5.791 1.00 0.00 6 SER A CA 20
ATOM 22774 C C . SER A 1 6 ? 3.226 -9.227 5.119 1.00 0.00 6 SER A C 20
ATOM 22775 O O . SER A 1 6 ? 4.386 -8.816 5.154 1.00 0.00 6 SER A O 20
ATOM 22783 N N . GLY A 1 7 ? 2.245 -8.573 4.506 1.00 0.00 7 GLY A N 20
ATOM 22784 C CA . GLY A 1 7 ? 2.502 -7.311 3.834 1.00 0.00 7 GLY A CA 20
ATOM 22785 C C . GLY A 1 7 ? 1.237 -6.680 3.285 1.00 0.00 7 GLY A C 20
ATOM 22786 O O . GLY A 1 7 ? 0.404 -7.360 2.685 1.00 0.00 7 GLY A O 20
ATOM 22790 N N . ARG A 1 8 ? 1.091 -5.374 3.491 1.00 0.00 8 ARG A N 20
ATOM 22791 C CA . ARG A 1 8 ? -0.082 -4.651 3.016 1.00 0.00 8 ARG A CA 20
ATOM 22792 C C . ARG A 1 8 ? 0.265 -3.789 1.806 1.00 0.00 8 ARG A C 20
ATOM 22793 O O . ARG A 1 8 ? 1.333 -3.181 1.750 1.00 0.00 8 ARG A O 20
ATOM 22814 N N . ARG A 1 9 ? -0.645 -3.742 0.838 1.00 0.00 9 ARG A N 20
ATOM 22815 C CA . ARG A 1 9 ? -0.436 -2.955 -0.371 1.00 0.00 9 ARG A CA 20
ATOM 22816 C C . ARG A 1 9 ? -1.666 -2.113 -0.692 1.00 0.00 9 ARG A C 20
ATOM 22817 O O . ARG A 1 9 ? -2.794 -2.604 -0.654 1.00 0.00 9 ARG A O 20
ATOM 22838 N N . ALA A 1 10 ? -1.441 -0.842 -1.010 1.00 0.00 10 ALA A N 20
ATOM 22839 C CA . ALA A 1 10 ? -2.532 0.067 -1.339 1.00 0.00 10 ALA A CA 20
ATOM 22840 C C . ALA A 1 10 ? -2.378 0.618 -2.753 1.00 0.00 10 ALA A C 20
ATOM 22841 O O . ALA A 1 10 ? -1.321 1.131 -3.119 1.00 0.00 10 ALA A O 20
ATOM 22848 N N . LYS A 1 11 ? -3.440 0.510 -3.545 1.00 0.00 11 LYS A N 20
ATOM 22849 C CA . LYS A 1 11 ? -3.425 0.998 -4.918 1.00 0.00 11 LYS A CA 20
ATOM 22850 C C . LYS A 1 11 ? -3.752 2.486 -4.970 1.00 0.00 11 LYS A C 20
ATOM 22851 O O . LYS A 1 11 ? -4.694 2.947 -4.327 1.00 0.00 11 LYS A O 20
ATOM 22870 N N . ALA A 1 12 ? -2.970 3.233 -5.742 1.00 0.00 12 ALA A N 20
ATOM 22871 C CA . ALA A 1 12 ? -3.180 4.669 -5.881 1.00 0.00 12 ALA A CA 20
ATOM 22872 C C . ALA A 1 12 ? -4.429 4.964 -6.705 1.00 0.00 12 ALA A C 20
ATOM 22873 O O . ALA A 1 12 ? -4.577 4.471 -7.824 1.00 0.00 12 ALA A O 20
ATOM 22880 N N . LEU A 1 13 ? -5.324 5.770 -6.145 1.00 0.00 13 LEU A N 20
ATOM 22881 C CA . LEU A 1 13 ? -6.561 6.130 -6.828 1.00 0.00 13 LEU A CA 20
ATOM 22882 C C . LEU A 1 13 ? -6.329 7.276 -7.808 1.00 0.00 13 LEU A C 20
ATOM 22883 O O . LEU A 1 13 ? -7.029 7.398 -8.814 1.00 0.00 13 LEU A O 20
ATOM 22899 N N . LEU A 1 14 ? -5.342 8.112 -7.508 1.00 0.00 14 LEU A N 20
ATOM 22900 C CA . LEU A 1 14 ? -5.015 9.249 -8.363 1.00 0.00 14 LEU A CA 20
ATOM 22901 C C . LEU A 1 14 ? -3.529 9.584 -8.278 1.00 0.00 14 LEU A C 20
ATOM 22902 O O . LEU A 1 14 ? -2.770 8.911 -7.582 1.00 0.00 14 LEU A O 20
ATOM 22918 N N . ASP A 1 15 ? -3.123 10.629 -8.990 1.00 0.00 15 ASP A N 20
ATOM 22919 C CA . ASP A 1 15 ? -1.729 11.057 -8.993 1.00 0.00 15 ASP A CA 20
ATOM 22920 C C . ASP A 1 15 ? -1.437 11.965 -7.801 1.00 0.00 15 ASP A C 20
ATOM 22921 O O . ASP A 1 15 ? -2.036 13.030 -7.659 1.00 0.00 15 ASP A O 20
ATOM 22930 N N . PHE A 1 16 ? -0.513 11.535 -6.949 1.00 0.00 16 PHE A N 20
ATOM 22931 C CA . PHE A 1 16 ? -0.142 12.307 -5.769 1.00 0.00 16 PHE A CA 20
ATOM 22932 C C . PHE A 1 16 ? 1.321 12.738 -5.837 1.00 0.00 16 PHE A C 20
ATOM 22933 O O . PHE A 1 16 ? 2.226 11.936 -5.611 1.00 0.00 16 PHE A O 20
ATOM 22950 N N . GLU A 1 17 ? 1.542 14.010 -6.154 1.00 0.00 17 GLU A N 20
ATOM 22951 C CA . GLU A 1 17 ? 2.895 14.548 -6.255 1.00 0.00 17 GLU A CA 20
ATOM 22952 C C . GLU A 1 17 ? 3.389 15.035 -4.895 1.00 0.00 17 GLU A C 20
ATOM 22953 O O . GLU A 1 17 ? 2.874 16.012 -4.350 1.00 0.00 17 GLU A O 20
ATOM 22965 N N . ARG A 1 18 ? 4.389 14.348 -4.354 1.00 0.00 18 ARG A N 20
ATOM 22966 C CA . ARG A 1 18 ? 4.952 14.710 -3.059 1.00 0.00 18 ARG A CA 20
ATOM 22967 C C . ARG A 1 18 ? 5.755 16.002 -3.157 1.00 0.00 18 ARG A C 20
ATOM 22968 O O . ARG A 1 18 ? 6.218 16.377 -4.235 1.00 0.00 18 ARG A O 20
ATOM 22989 N N . HIS A 1 19 ? 5.917 16.681 -2.025 1.00 0.00 19 HIS A N 20
ATOM 22990 C CA . HIS A 1 19 ? 6.666 17.931 -1.983 1.00 0.00 19 HIS A CA 20
ATOM 22991 C C . HIS A 1 19 ? 7.961 17.764 -1.195 1.00 0.00 19 HIS A C 20
ATOM 22992 O O . HIS A 1 19 ? 9.042 18.106 -1.678 1.00 0.00 19 HIS A O 20
ATOM 23007 N N . ASP A 1 20 ? 7.846 17.237 0.018 1.00 0.00 20 ASP A N 20
ATOM 23008 C CA . ASP A 1 20 ? 9.008 17.024 0.873 1.00 0.00 20 ASP A CA 20
ATOM 23009 C C . ASP A 1 20 ? 9.473 15.572 0.806 1.00 0.00 20 ASP A C 20
ATOM 23010 O O . ASP A 1 20 ? 8.660 14.655 0.686 1.00 0.00 20 ASP A O 20
ATOM 23019 N N . ASP A 1 21 ? 10.784 15.373 0.884 1.00 0.00 21 ASP A N 20
ATOM 23020 C CA . ASP A 1 21 ? 11.358 14.033 0.833 1.00 0.00 21 ASP A CA 20
ATOM 23021 C C . ASP A 1 21 ? 10.545 13.062 1.683 1.00 0.00 21 ASP A C 20
ATOM 23022 O O . ASP A 1 21 ? 10.350 11.904 1.307 1.00 0.00 21 ASP A O 20
ATOM 23031 N N . ASP A 1 22 ? 10.072 13.538 2.829 1.00 0.00 22 ASP A N 20
ATOM 23032 C CA . ASP A 1 22 ? 9.280 12.712 3.733 1.00 0.00 22 ASP A CA 20
ATOM 23033 C C . ASP A 1 22 ? 8.026 12.193 3.036 1.00 0.00 22 ASP A C 20
ATOM 23034 O O . ASP A 1 22 ? 7.654 11.030 3.192 1.00 0.00 22 ASP A O 20
ATOM 23043 N N . GLU A 1 23 ? 7.378 13.064 2.268 1.00 0.00 23 GLU A N 20
ATOM 23044 C CA . GLU A 1 23 ? 6.165 12.693 1.549 1.00 0.00 23 GLU A CA 20
ATOM 23045 C C . GLU A 1 23 ? 6.484 11.751 0.391 1.00 0.00 23 GLU A C 20
ATOM 23046 O O . GLU A 1 23 ? 7.471 11.938 -0.321 1.00 0.00 23 GLU A O 20
ATOM 23058 N N . LEU A 1 24 ? 5.643 10.739 0.211 1.00 0.00 24 LEU A N 20
ATOM 23059 C CA . LEU A 1 24 ? 5.835 9.766 -0.860 1.00 0.00 24 LEU A CA 20
ATOM 23060 C C . LEU A 1 24 ? 4.786 9.945 -1.952 1.00 0.00 24 LEU A C 20
ATOM 23061 O O . LEU A 1 24 ? 3.592 9.765 -1.715 1.00 0.00 24 LEU A O 20
ATOM 23077 N N . GLY A 1 25 ? 5.239 10.299 -3.150 1.00 0.00 25 GLY A N 20
ATOM 23078 C CA . GLY A 1 25 ? 4.326 10.493 -4.262 1.00 0.00 25 GLY A CA 20
ATOM 23079 C C . GLY A 1 25 ? 4.124 9.229 -5.073 1.00 0.00 25 GLY A C 20
ATOM 23080 O O . GLY A 1 25 ? 4.926 8.299 -4.997 1.00 0.00 25 GLY A O 20
ATOM 23084 N N . PHE A 1 26 ? 3.048 9.195 -5.852 1.00 0.00 26 PHE A N 20
ATOM 23085 C CA . PHE A 1 26 ? 2.740 8.035 -6.679 1.00 0.00 26 PHE A CA 20
ATOM 23086 C C . PHE A 1 26 ? 1.779 8.407 -7.806 1.00 0.00 26 PHE A C 20
ATOM 23087 O O . PHE A 1 26 ? 1.056 9.399 -7.714 1.00 0.00 26 PHE A O 20
ATOM 23104 N N . ARG A 1 27 ? 1.780 7.606 -8.866 1.00 0.00 27 ARG A N 20
ATOM 23105 C CA . ARG A 1 27 ? 0.910 7.853 -10.010 1.00 0.00 27 ARG A CA 20
ATOM 23106 C C . ARG A 1 27 ? -0.420 7.125 -9.848 1.00 0.00 27 ARG A C 20
ATOM 23107 O O . ARG A 1 27 ? -0.597 6.327 -8.927 1.00 0.00 27 ARG A O 20
ATOM 23128 N N . LYS A 1 28 ? -1.357 7.406 -10.748 1.00 0.00 28 LYS A N 20
ATOM 23129 C CA . LYS A 1 28 ? -2.672 6.778 -10.707 1.00 0.00 28 LYS A CA 20
ATOM 23130 C C . LYS A 1 28 ? -2.570 5.284 -10.994 1.00 0.00 28 LYS A C 20
ATOM 23131 O O . LYS A 1 28 ? -1.815 4.859 -11.867 1.00 0.00 28 LYS A O 20
ATOM 23150 N N . ASN A 1 29 ? -3.339 4.490 -10.254 1.00 0.00 29 ASN A N 20
ATOM 23151 C CA . ASN A 1 29 ? -3.335 3.043 -10.429 1.00 0.00 29 ASN A CA 20
ATOM 23152 C C . ASN A 1 29 ? -1.952 2.463 -10.145 1.00 0.00 29 ASN A C 20
ATOM 23153 O O . ASN A 1 29 ? -1.551 1.466 -10.745 1.00 0.00 29 ASN A O 20
ATOM 23164 N N . ASP A 1 30 ? -1.230 3.095 -9.227 1.00 0.00 30 ASP A N 20
ATOM 23165 C CA . ASP A 1 30 ? 0.107 2.642 -8.861 1.00 0.00 30 ASP A CA 20
ATOM 23166 C C . ASP A 1 30 ? 0.083 1.896 -7.530 1.00 0.00 30 ASP A C 20
ATOM 23167 O O . ASP A 1 30 ? -0.525 2.352 -6.562 1.00 0.00 30 ASP A O 20
ATOM 23176 N N . ILE A 1 31 ? 0.748 0.745 -7.491 1.00 0.00 31 ILE A N 20
ATOM 23177 C CA . ILE A 1 31 ? 0.802 -0.064 -6.281 1.00 0.00 31 ILE A CA 20
ATOM 23178 C C . ILE A 1 31 ? 1.998 0.320 -5.416 1.00 0.00 31 ILE A C 20
ATOM 23179 O O . ILE A 1 31 ? 3.122 0.425 -5.907 1.00 0.00 31 ILE A O 20
ATOM 23195 N N . ILE A 1 32 ? 1.747 0.525 -4.128 1.00 0.00 32 ILE A N 20
ATOM 23196 C CA . ILE A 1 32 ? 2.804 0.894 -3.194 1.00 0.00 32 ILE A CA 20
ATOM 23197 C C . ILE A 1 32 ? 2.815 -0.030 -1.981 1.00 0.00 32 ILE A C 20
ATOM 23198 O O . ILE A 1 32 ? 1.781 -0.258 -1.351 1.00 0.00 32 ILE A O 20
ATOM 23214 N N . THR A 1 33 ? 3.991 -0.559 -1.657 1.00 0.00 33 THR A N 20
ATOM 23215 C CA . THR A 1 33 ? 4.137 -1.459 -0.520 1.00 0.00 33 THR A CA 20
ATOM 23216 C C . THR A 1 33 ? 4.064 -0.695 0.797 1.00 0.00 33 THR A C 20
ATOM 23217 O O . THR A 1 33 ? 4.690 0.354 0.953 1.00 0.00 33 THR A O 20
ATOM 23228 N N . ILE A 1 34 ? 3.298 -1.228 1.744 1.00 0.00 34 ILE A N 20
ATOM 23229 C CA . ILE A 1 34 ? 3.147 -0.596 3.049 1.00 0.00 34 ILE A CA 20
ATOM 23230 C C . ILE A 1 34 ? 4.137 -1.170 4.056 1.00 0.00 34 ILE A C 20
ATOM 23231 O O . ILE A 1 34 ? 4.060 -2.345 4.417 1.00 0.00 34 ILE A O 20
ATOM 23247 N N . ILE A 1 35 ? 5.065 -0.334 4.507 1.00 0.00 35 ILE A N 20
ATOM 23248 C CA . ILE A 1 35 ? 6.069 -0.757 5.475 1.00 0.00 35 ILE A CA 20
ATOM 23249 C C . ILE A 1 35 ? 5.548 -0.625 6.901 1.00 0.00 35 ILE A C 20
ATOM 23250 O O . ILE A 1 35 ? 5.456 -1.611 7.633 1.00 0.00 35 ILE A O 20
ATOM 23266 N N . SER A 1 36 ? 5.206 0.599 7.290 1.00 0.00 36 SER A N 20
ATOM 23267 C CA . SER A 1 36 ? 4.693 0.861 8.631 1.00 0.00 36 SER A CA 20
ATOM 23268 C C . SER A 1 36 ? 3.541 1.859 8.587 1.00 0.00 36 SER A C 20
ATOM 23269 O O . SER A 1 36 ? 3.525 2.767 7.757 1.00 0.00 36 SER A O 20
ATOM 23277 N N . GLN A 1 37 ? 2.579 1.682 9.485 1.00 0.00 37 GLN A N 20
ATOM 23278 C CA . GLN A 1 37 ? 1.421 2.566 9.550 1.00 0.00 37 GLN A CA 20
ATOM 23279 C C . GLN A 1 37 ? 1.598 3.616 10.643 1.00 0.00 37 GLN A C 20
ATOM 23280 O O . GLN A 1 37 ? 1.041 3.492 11.734 1.00 0.00 37 GLN A O 20
ATOM 23294 N N . LYS A 1 38 ? 2.377 4.649 10.342 1.00 0.00 38 LYS A N 20
ATOM 23295 C CA . LYS A 1 38 ? 2.627 5.722 11.297 1.00 0.00 38 LYS A CA 20
ATOM 23296 C C . LYS A 1 38 ? 1.334 6.154 11.982 1.00 0.00 38 LYS A C 20
ATOM 23297 O O . LYS A 1 38 ? 1.165 5.963 13.186 1.00 0.00 38 LYS A O 20
ATOM 23316 N N . ASP A 1 39 ? 0.425 6.735 11.207 1.00 0.00 39 ASP A N 20
ATOM 23317 C CA . ASP A 1 39 ? -0.854 7.190 11.737 1.00 0.00 39 ASP A CA 20
ATOM 23318 C C . ASP A 1 39 ? -2.010 6.422 11.106 1.00 0.00 39 ASP A C 20
ATOM 23319 O O . ASP A 1 39 ? -1.804 5.582 10.232 1.00 0.00 39 ASP A O 20
ATOM 23328 N N . GLU A 1 40 ? -3.225 6.715 11.558 1.00 0.00 40 GLU A N 20
ATOM 23329 C CA . GLU A 1 40 ? -4.414 6.049 11.039 1.00 0.00 40 GLU A CA 20
ATOM 23330 C C . GLU A 1 40 ? -4.685 6.467 9.596 1.00 0.00 40 GLU A C 20
ATOM 23331 O O . GLU A 1 40 ? -5.019 5.636 8.749 1.00 0.00 40 GLU A O 20
ATOM 23343 N N . HIS A 1 41 ? -4.538 7.759 9.323 1.00 0.00 41 HIS A N 20
ATOM 23344 C CA . HIS A 1 41 ? -4.768 8.288 7.983 1.00 0.00 41 HIS A CA 20
ATOM 23345 C C . HIS A 1 41 ? -3.468 8.322 7.184 1.00 0.00 41 HIS A C 20
ATOM 23346 O O . HIS A 1 41 ? -3.461 8.059 5.980 1.00 0.00 41 HIS A O 20
ATOM 23361 N N . CYS A 1 42 ? -2.372 8.650 7.859 1.00 0.00 42 CYS A N 20
ATOM 23362 C CA . CYS A 1 42 ? -1.067 8.721 7.211 1.00 0.00 42 CYS A CA 20
ATOM 23363 C C . CYS A 1 42 ? -0.310 7.405 7.366 1.00 0.00 42 CYS A C 20
ATOM 23364 O O . CYS A 1 42 ? -0.050 6.956 8.484 1.00 0.00 42 CYS A O 20
ATOM 23372 N N . TRP A 1 43 ? 0.038 6.794 6.242 1.00 0.00 43 TRP A N 20
ATOM 23373 C CA . TRP A 1 43 ? 0.764 5.528 6.254 1.00 0.00 43 TRP A CA 20
ATOM 23374 C C . TRP A 1 43 ? 2.120 5.672 5.572 1.00 0.00 43 TRP A C 20
ATOM 23375 O O . TRP A 1 43 ? 2.344 6.608 4.805 1.00 0.00 43 TRP A O 20
ATOM 23396 N N . VAL A 1 44 ? 3.022 4.738 5.855 1.00 0.00 44 VAL A N 20
ATOM 23397 C CA . VAL A 1 44 ? 4.356 4.761 5.269 1.00 0.00 44 VAL A CA 20
ATOM 23398 C C . VAL A 1 44 ? 4.575 3.561 4.353 1.00 0.00 44 VAL A C 20
ATOM 23399 O O . VAL A 1 44 ? 4.608 2.418 4.807 1.00 0.00 44 VAL A O 20
ATOM 23412 N N . GLY A 1 45 ? 4.723 3.830 3.060 1.00 0.00 45 GLY A N 20
ATOM 23413 C CA . GLY A 1 45 ? 4.936 2.763 2.099 1.00 0.00 45 GLY A CA 20
ATOM 23414 C C . GLY A 1 45 ? 6.310 2.823 1.461 1.00 0.00 45 GLY A C 20
ATOM 23415 O O . GLY A 1 45 ? 7.203 3.507 1.960 1.00 0.00 45 GLY A O 20
ATOM 23419 N N . GLU A 1 46 ? 6.480 2.102 0.358 1.00 0.00 46 GLU A N 20
ATOM 23420 C CA . GLU A 1 46 ? 7.756 2.075 -0.347 1.00 0.00 46 GLU A CA 20
ATOM 23421 C C . GLU A 1 46 ? 7.543 2.000 -1.856 1.00 0.00 46 GLU A C 20
ATOM 23422 O O . GLU A 1 46 ? 6.883 1.088 -2.356 1.00 0.00 46 GLU A O 20
ATOM 23434 N N . LEU A 1 47 ? 8.106 2.963 -2.576 1.00 0.00 47 LEU A N 20
ATOM 23435 C CA . LEU A 1 47 ? 7.978 3.009 -4.029 1.00 0.00 47 LEU A CA 20
ATOM 23436 C C . LEU A 1 47 ? 9.156 3.746 -4.657 1.00 0.00 47 LEU A C 20
ATOM 23437 O O . LEU A 1 47 ? 9.732 4.647 -4.050 1.00 0.00 47 LEU A O 20
ATOM 23453 N N . ASN A 1 48 ? 9.506 3.359 -5.880 1.00 0.00 48 ASN A N 20
ATOM 23454 C CA . ASN A 1 48 ? 10.615 3.986 -6.591 1.00 0.00 48 ASN A CA 20
ATOM 23455 C C . ASN A 1 48 ? 11.883 3.974 -5.743 1.00 0.00 48 ASN A C 20
ATOM 23456 O O . ASN A 1 48 ? 12.742 4.844 -5.880 1.00 0.00 48 ASN A O 20
ATOM 23467 N N . GLY A 1 49 ? 11.993 2.980 -4.866 1.00 0.00 49 GLY A N 20
ATOM 23468 C CA . GLY A 1 49 ? 13.158 2.873 -4.009 1.00 0.00 49 GLY A CA 20
ATOM 23469 C C . GLY A 1 49 ? 13.195 3.951 -2.944 1.00 0.00 49 GLY A C 20
ATOM 23470 O O . GLY A 1 49 ? 14.269 4.353 -2.494 1.00 0.00 49 GLY A O 20
ATOM 23474 N N . LEU A 1 50 ? 12.020 4.421 -2.538 1.00 0.00 50 LEU A N 20
ATOM 23475 C CA . LEU A 1 50 ? 11.923 5.461 -1.521 1.00 0.00 50 LEU A CA 20
ATOM 23476 C C . LEU A 1 50 ? 10.986 5.034 -0.395 1.00 0.00 50 LEU A C 20
ATOM 23477 O O . LEU A 1 50 ? 10.178 4.121 -0.560 1.00 0.00 50 LEU A O 20
ATOM 23493 N N . ARG A 1 51 ? 11.098 5.704 0.747 1.00 0.00 51 ARG A N 20
ATOM 23494 C CA . ARG A 1 51 ? 10.261 5.394 1.901 1.00 0.00 51 ARG A CA 20
ATOM 23495 C C . ARG A 1 51 ? 9.819 6.671 2.609 1.00 0.00 51 ARG A C 20
ATOM 23496 O O . ARG A 1 51 ? 10.630 7.371 3.215 1.00 0.00 51 ARG A O 20
ATOM 23517 N N . GLY A 1 52 ? 8.525 6.969 2.527 1.00 0.00 52 GLY A N 20
ATOM 23518 C CA . GLY A 1 52 ? 7.997 8.162 3.165 1.00 0.00 52 GLY A CA 20
ATOM 23519 C C . GLY A 1 52 ? 6.557 7.993 3.605 1.00 0.00 52 GLY A C 20
ATOM 23520 O O . GLY A 1 52 ? 6.033 6.880 3.626 1.00 0.00 52 GLY A O 20
ATOM 23524 N N . TRP A 1 53 ? 5.915 9.100 3.960 1.00 0.00 53 TRP A N 20
ATOM 23525 C CA . TRP A 1 53 ? 4.527 9.071 4.406 1.00 0.00 53 TRP A CA 20
ATOM 23526 C C . TRP A 1 53 ? 3.594 9.578 3.311 1.00 0.00 53 TRP A C 20
ATOM 23527 O O . TRP A 1 53 ? 4.019 10.284 2.398 1.00 0.00 53 TRP A O 20
ATOM 23548 N N . PHE A 1 54 ? 2.319 9.214 3.411 1.00 0.00 54 PHE A N 20
ATOM 23549 C CA . PHE A 1 54 ? 1.326 9.631 2.428 1.00 0.00 54 PHE A CA 20
ATOM 23550 C C . PHE A 1 54 ? -0.087 9.381 2.944 1.00 0.00 54 PHE A C 20
ATOM 23551 O O . PHE A 1 54 ? -0.330 8.488 3.756 1.00 0.00 54 PHE A O 20
ATOM 23568 N N . PRO A 1 55 ? -1.046 10.187 2.461 1.00 0.00 55 PRO A N 20
ATOM 23569 C CA . PRO A 1 55 ? -2.452 10.072 2.857 1.00 0.00 55 PRO A CA 20
ATOM 23570 C C . PRO A 1 55 ? -3.106 8.806 2.314 1.00 0.00 55 PRO A C 20
ATOM 23571 O O . PRO A 1 55 ? -3.242 8.638 1.102 1.00 0.00 55 PRO A O 20
ATOM 23582 N N . ALA A 1 56 ? -3.510 7.920 3.218 1.00 0.00 56 ALA A N 20
ATOM 23583 C CA . ALA A 1 56 ? -4.152 6.670 2.829 1.00 0.00 56 ALA A CA 20
ATOM 23584 C C . ALA A 1 56 ? -5.437 6.933 2.052 1.00 0.00 56 ALA A C 20
ATOM 23585 O O . ALA A 1 56 ? -5.773 6.199 1.122 1.00 0.00 56 ALA A O 20
ATOM 23592 N N . LYS A 1 57 ? -6.153 7.984 2.436 1.00 0.00 57 LYS A N 20
ATOM 23593 C CA . LYS A 1 57 ? -7.401 8.345 1.775 1.00 0.00 57 LYS A CA 20
ATOM 23594 C C . LYS A 1 57 ? -7.205 8.454 0.266 1.00 0.00 57 LYS A C 20
ATOM 23595 O O . LYS A 1 57 ? -8.149 8.284 -0.507 1.00 0.00 57 LYS A O 20
ATOM 23614 N N . PHE A 1 58 ? -5.975 8.737 -0.148 1.00 0.00 58 PHE A N 20
ATOM 23615 C CA . PHE A 1 58 ? -5.655 8.868 -1.565 1.00 0.00 58 PHE A CA 20
ATOM 23616 C C . PHE A 1 58 ? -5.547 7.497 -2.227 1.00 0.00 58 PHE A C 20
ATOM 23617 O O . PHE A 1 58 ? -5.788 7.353 -3.426 1.00 0.00 58 PHE A O 20
ATOM 23634 N N . VAL A 1 59 ? -5.181 6.492 -1.436 1.00 0.00 59 VAL A N 20
ATOM 23635 C CA . VAL A 1 59 ? -5.041 5.133 -1.944 1.00 0.00 59 VAL A CA 20
ATOM 23636 C C . VAL A 1 59 ? -6.086 4.207 -1.332 1.00 0.00 59 VAL A C 20
ATOM 23637 O O . VAL A 1 59 ? -6.780 4.578 -0.387 1.00 0.00 59 VAL A O 20
ATOM 23650 N N . GLU A 1 60 ? -6.193 2.999 -1.879 1.00 0.00 60 GLU A N 20
ATOM 23651 C CA . GLU A 1 60 ? -7.155 2.021 -1.387 1.00 0.00 60 GLU A CA 20
ATOM 23652 C C . GLU A 1 60 ? -6.452 0.733 -0.965 1.00 0.00 60 GLU A C 20
ATOM 23653 O O . GLU A 1 60 ? -5.653 0.174 -1.715 1.00 0.00 60 GLU A O 20
ATOM 23665 N N . VAL A 1 61 ? -6.758 0.268 0.242 1.00 0.00 61 VAL A N 20
ATOM 23666 C CA . VAL A 1 61 ? -6.157 -0.954 0.765 1.00 0.00 61 VAL A CA 20
ATOM 23667 C C . VAL A 1 61 ? -6.588 -2.169 -0.048 1.00 0.00 61 VAL A C 20
ATOM 23668 O O . VAL A 1 61 ? -7.696 -2.210 -0.584 1.00 0.00 61 VAL A O 20
ATOM 23681 N N . LEU A 1 62 ? -5.706 -3.158 -0.136 1.00 0.00 62 LEU A N 20
ATOM 23682 C CA . LEU A 1 62 ? -5.994 -4.377 -0.884 1.00 0.00 62 LEU A CA 20
ATOM 23683 C C . LEU A 1 62 ? -5.662 -5.615 -0.056 1.00 0.00 62 LEU A C 20
ATOM 23684 O O . LEU A 1 62 ? -5.058 -5.517 1.012 1.00 0.00 62 LEU A O 20
ATOM 23700 N N . ASP A 1 63 ? -6.061 -6.779 -0.557 1.00 0.00 63 ASP A N 20
ATOM 23701 C CA . ASP A 1 63 ? -5.803 -8.037 0.134 1.00 0.00 63 ASP A CA 20
ATOM 23702 C C . ASP A 1 63 ? -5.554 -9.164 -0.864 1.00 0.00 63 ASP A C 20
ATOM 23703 O O . ASP A 1 63 ? -6.372 -9.412 -1.750 1.00 0.00 63 ASP A O 20
ATOM 23712 N N . GLU A 1 64 ? -4.421 -9.842 -0.713 1.00 0.00 64 GLU A N 20
ATOM 23713 C CA . GLU A 1 64 ? -4.064 -10.941 -1.603 1.00 0.00 64 GLU A CA 20
ATOM 23714 C C . GLU A 1 64 ? -3.440 -12.093 -0.820 1.00 0.00 64 GLU A C 20
ATOM 23715 O O . GLU A 1 64 ? -3.148 -11.963 0.368 1.00 0.00 64 GLU A O 20
ATOM 23727 N N . ARG A 1 65 ? -3.239 -13.219 -1.496 1.00 0.00 65 ARG A N 20
ATOM 23728 C CA . ARG A 1 65 ? -2.651 -14.395 -0.867 1.00 0.00 65 ARG A CA 20
ATOM 23729 C C . ARG A 1 65 ? -3.374 -14.733 0.434 1.00 0.00 65 ARG A C 20
ATOM 23730 O O . ARG A 1 65 ? -2.744 -14.944 1.469 1.00 0.00 65 ARG A O 20
ATOM 23751 N N . SER A 1 66 ? -4.701 -14.782 0.371 1.00 0.00 66 SER A N 20
ATOM 23752 C CA . SER A 1 66 ? -5.511 -15.091 1.545 1.00 0.00 66 SER A CA 20
ATOM 23753 C C . SER A 1 66 ? -6.416 -16.289 1.280 1.00 0.00 66 SER A C 20
ATOM 23754 O O . SER A 1 66 ? -6.820 -16.538 0.144 1.00 0.00 66 SER A O 20
ATOM 23762 N N . LYS A 1 67 ? -6.732 -17.030 2.336 1.00 0.00 67 LYS A N 20
ATOM 23763 C CA . LYS A 1 67 ? -7.590 -18.202 2.222 1.00 0.00 67 LYS A CA 20
ATOM 23764 C C . LYS A 1 67 ? -8.657 -17.994 1.151 1.00 0.00 67 LYS A C 20
ATOM 23765 O O . LYS A 1 67 ? -9.513 -17.118 1.279 1.00 0.00 67 LYS A O 20
ATOM 23784 N N . GLU A 1 68 ? -8.598 -18.803 0.098 1.00 0.00 68 GLU A N 20
ATOM 23785 C CA . GLU A 1 68 ? -9.560 -18.705 -0.993 1.00 0.00 68 GLU A CA 20
ATOM 23786 C C . GLU A 1 68 ? -10.099 -20.082 -1.368 1.00 0.00 68 GLU A C 20
ATOM 23787 O O . GLU A 1 68 ? -9.390 -21.085 -1.277 1.00 0.00 68 GLU A O 20
ATOM 23799 N N . TYR A 1 69 ? -11.358 -20.125 -1.788 1.00 0.00 69 TYR A N 20
ATOM 23800 C CA . TYR A 1 69 ? -11.995 -21.378 -2.174 1.00 0.00 69 TYR A CA 20
ATOM 23801 C C . TYR A 1 69 ? -12.292 -21.401 -3.669 1.00 0.00 69 TYR A C 20
ATOM 23802 O O . TYR A 1 69 ? -12.396 -20.355 -4.309 1.00 0.00 69 TYR A O 20
ATOM 23820 N N . SER A 1 70 ? -12.429 -22.603 -4.221 1.00 0.00 70 SER A N 20
ATOM 23821 C CA . SER A 1 70 ? -12.711 -22.764 -5.643 1.00 0.00 70 SER A CA 20
ATOM 23822 C C . SER A 1 70 ? -14.210 -22.904 -5.886 1.00 0.00 70 SER A C 20
ATOM 23823 O O . SER A 1 70 ? -14.767 -23.998 -5.783 1.00 0.00 70 SER A O 20
ATOM 23831 N N . ILE A 1 71 ? -14.856 -21.788 -6.209 1.00 0.00 71 ILE A N 20
ATOM 23832 C CA . ILE A 1 71 ? -16.290 -21.786 -6.469 1.00 0.00 71 ILE A CA 20
ATOM 23833 C C . ILE A 1 71 ? -16.620 -20.993 -7.729 1.00 0.00 71 ILE A C 20
ATOM 23834 O O . ILE A 1 71 ? -15.999 -19.968 -8.010 1.00 0.00 71 ILE A O 20
ATOM 23850 N N . ALA A 1 72 ? -17.603 -21.474 -8.484 1.00 0.00 72 ALA A N 20
ATOM 23851 C CA . ALA A 1 72 ? -18.017 -20.807 -9.712 1.00 0.00 72 ALA A CA 20
ATOM 23852 C C . ALA A 1 72 ? -19.485 -21.087 -10.019 1.00 0.00 72 ALA A C 20
ATOM 23853 O O . ALA A 1 72 ? -19.975 -22.193 -9.797 1.00 0.00 72 ALA A O 20
ATOM 23860 N N . SER A 1 73 ? -20.180 -20.075 -10.530 1.00 0.00 73 SER A N 20
ATOM 23861 C CA . SER A 1 73 ? -21.593 -20.211 -10.863 1.00 0.00 73 SER A CA 20
ATOM 23862 C C . SER A 1 73 ? -22.319 -21.053 -9.820 1.00 0.00 73 SER A C 20
ATOM 23863 O O . SER A 1 73 ? -23.282 -21.754 -10.130 1.00 0.00 73 SER A O 20
ATOM 23871 N N . GLY A 1 74 ? -21.849 -20.980 -8.577 1.00 0.00 74 GLY A N 20
ATOM 23872 C CA . GLY A 1 74 ? -22.465 -21.740 -7.505 1.00 0.00 74 GLY A CA 20
ATOM 23873 C C . GLY A 1 74 ? -23.509 -20.942 -6.752 1.00 0.00 74 GLY A C 20
ATOM 23874 O O . GLY A 1 74 ? -24.712 -21.078 -6.982 1.00 0.00 74 GLY A O 20
ATOM 23878 N N . PRO A 1 75 ? -23.052 -20.083 -5.828 1.00 0.00 75 PRO A N 20
ATOM 23879 C CA . PRO A 1 75 ? -23.939 -19.243 -5.020 1.00 0.00 75 PRO A CA 20
ATOM 23880 C C . PRO A 1 75 ? -24.611 -18.149 -5.843 1.00 0.00 75 PRO A C 20
ATOM 23881 O O . PRO A 1 75 ? -25.575 -17.527 -5.397 1.00 0.00 75 PRO A O 20
ATOM 23892 N N . SER A 1 76 ? -24.096 -17.920 -7.047 1.00 0.00 76 SER A N 20
ATOM 23893 C CA . SER A 1 76 ? -24.645 -16.899 -7.931 1.00 0.00 76 SER A CA 20
ATOM 23894 C C . SER A 1 76 ? -26.150 -17.082 -8.105 1.00 0.00 76 SER A C 20
ATOM 23895 O O . SER A 1 76 ? -26.600 -18.013 -8.772 1.00 0.00 76 SER A O 20
ATOM 23903 N N . SER A 1 77 ? -26.921 -16.186 -7.498 1.00 0.00 77 SER A N 20
ATOM 23904 C CA . SER A 1 77 ? -28.376 -16.248 -7.581 1.00 0.00 77 SER A CA 20
ATOM 23905 C C . SER A 1 77 ? -28.826 -16.567 -9.003 1.00 0.00 77 SER A C 20
ATOM 23906 O O . SER A 1 77 ? -28.757 -15.719 -9.893 1.00 0.00 77 SER A O 20
ATOM 23914 N N . GLY A 1 78 ? -29.288 -17.797 -9.211 1.00 0.00 78 GLY A N 20
ATOM 23915 C CA . GLY A 1 78 ? -29.742 -18.206 -10.527 1.00 0.00 78 GLY A CA 20
ATOM 23916 C C . GLY A 1 78 ? -29.916 -19.708 -10.639 1.00 0.00 78 GLY A C 20
ATOM 23917 O O . GLY A 1 78 ? -30.448 -20.347 -9.730 1.00 0.00 78 GLY A O 20
#

InterPro domains:
  IPR000195 Rab-GAP-TBC domain [PF00566] (118-325)
  IPR000195 Rab-GAP-TBC domain [PS50086] (114-305)
  IPR000195 Rab-GAP-TBC domain [SM00164] (111-328)
  IPR001452 SH3 domain [PF00018] (486-531)
  IPR001452 SH3 domain [PS50002] (480-539)
  IPR001452 SH3 domain [SM00326] (483-538)
  IPR004012 RUN domain [PF02759] (563-716)
  IPR004012 RUN domain [PS50826] (555-718)
  IPR004012 RUN domain [SM00593] (654-716)
  IPR035833 SGSM3, SH3 domain [cd11813] (484-536)
  IPR035969 Rab-GAP-TBC domain superfamily [SSF47923] (96-262)
  IPR035969 Rab-GAP-TBC domain superfamily [SSF47923] (242-357)
  IPR036028 SH3-like domain superfamily [SSF50044] (482-543)
  IPR037213 RUN domain superfamily [G3DSA:1.20.58.900] (425-724)
  IPR037213 RUN domain superfamily [SSF140741] (563-717)
  IPR050302 Rab GTPase-activating TBC domain-containing protein [PTHR47219] (92-360)

Radius of gyration: 16.09 Å; Cα contacts (8 Å, |Δi|>4): 132; chains: 1; bounding box: 35×52×22 Å

GO terms:
  GO:0005515 protein binding (F, IPI)
  GO:0005921 gap junction (C, IDA)
  GO:0045732 positive regulation of protein catabolic process (P, IDA)

Secondary structure (DSSP, 8-state):
-------EEEEESS-B--SSTTB--B-TT-EEEEEE--SSSEEEEEETTEEEEEEGGGEEEE----S--SS----S--

Sequence (78 aa):
GSSGSSGRRAKALLDFERHDDDELGFRKNDIITIISQKDEHCWVGELNGLRGWFPAKFVEVLDERSKEYSIASGPSSGGSSGSSGRRAKALLDFERHDDDELGFRKNDIITIISQKDEHCWVGELNGLRGWFPAKFVEVLDERSKEYSIASGPSSGGSSGSSGRRAKALLDFERHDDDELGFRKNDIITIISQKDEHCWVGELNGLRGWFPAKFVEVLDERSKEYSIASGPSSGGSSGSSGRRAKALLDFERHDDDELGFRKNDIITIISQKDEHCWVGELNGLRGWFPAKFVEVLDERSKEYSIASGPSSGGSSGSSGRRAKALLDFERHDDDELGFRKNDIITIISQKDEHCWVGELNGLRGWFPAKFVEVLDERSKEYSIASGPSSGGSSGSSGRRAKALLDFERHDDDELGFRKNDIITIISQKDEHCWVGELNGLRGWFPAKFVEVLDERSKEYSIASGPSSGGSSGSSGRRAKALLDFERHDDDELGFRKNDIITIISQKDEHCWVGELNGLRGWFPAKFVEVLDERSKEYSIASGPSSGGSSGSSGRRAKALLDFERHDDDELGFRKNDIITIISQKDEHCWVGELNGLRGWFPAKFVEVLDERSKEYSIASGPSSGGSSGSSGRRAKALLDFERHDDDELGFRKNDIITIISQKDEHCWVGELNGLRGWFPAKFVEVLDERSKEYSIASGPSSGGSSGSSGRRAKALLDFERHDDDELGFRKNDIITIISQKDEHCWVGELNGLRGWFPAKFVEVLDERSKEYSIASGPSSGGSSGSSGRRAKALLDFERHDDDELGFRKNDIITIISQKDEHCWVGELNGLRGWFPAKFVEVLDERSKEYSIASGPSSGGSSGSSGRRAKALLDFERHDDDELGFRKNDIITIISQKDEHCWVGELNGLRGWFPAKFVEVLDERSKEYSIASGPSSGGSSGSSGRRAKALLDFERHDDDELGFRKNDIITIISQKDEHCWVGELNGLRGWFPAKFVEVLDERSKEYSIASGPSSGGSSGSSGRRAKALLDFERHDDDELGFRKNDIITIISQKDEHCWVGELNGLRGWFPAKFVEVLDERSKEYSIASGPSSGGSSGSSGRRAKALLDFERHDDDELGFRKNDIITIISQKDEHCWVGELNGLRGWFPAKFVEVLDERSKEYSIASGPSSGGSSGSSGRRAKALLDFERHDDDELGFRKNDIITIISQKDEHCWVGELNGLRGWFPAKFVEVLDERSKEYSIASGPSSGGSSGSSGRRAKALLDFERHDDDELGFRKNDIITIISQKDEHCWVGELNGLRGWFPAKFVEVLDERSKEYSIASGPSSGGSSGSSGRRAKALLDFERHDDDELGFRKNDIITIISQKDEHCWVGELNGLRGWFPAKFVEVLDERSKEYSIASGPSSGGSSGSSGRRAKALLDFERHDDDELGFRKNDIITIISQKDEHCWVGELNGLRGWFPAKFVEVLDERSKEYSIASGPSSGGSSGSSGRRAKALLDFERHDDDELGFRKNDIITIISQKDEHCWVGELNGLRGWFPAKFVEVLDERSKEYSIASGPSSG

Nearest PDB structures (foldseek):
  2yuo-assembly1_A  TM=7.753E-01  e=3.517E-11  Mus musculus
  1x69-assembly1_A  TM=7.709E-01  e=8.103E-06  Homo sapiens
  2epd-assembly1_A  TM=7.616E-01  e=2.067E-05  Homo sapiens
  1x2p-assembly1_A  TM=7.328E-01  e=7.642E-06  Homo sapiens
  2mox-assembly1_A  TM=7.833E-01  e=2.769E-05  Homo sapiens

CATH classification: 2.30.30.40